Protein AF-0000000083947877 (afdb_homodimer)

Foldseek 3Di:
DDDPVPPPVPPPPPPPPPPPQPFFFQWAQWADDQQWIWTDDQQFIWIDGVQAEEIHTQDDDQWGWHNWYAFNVRFKIKTWTCFFAETFIWIATPVHDDIDTADFALWHKGWAYAQLVSQWTKIWWLFFDPLFSAIFIWIAGPVHFATHTQLQNFFDHWEAANVRQKIWTQRGDDPFPLQQFFQFFSQDFIKMAGSVLLDIDGADDDSWHWASWYDDPQKIWTWTCPVVAIFIWIAGPVHDDIGTQAQDDPHHWDRWYDDDQWIWTDDLRFIFIAGNVQRPPVNPNPRGTHTHRHRYDDPLVLQDWDKDWFLVAWDDKAAAQVRQWIWTFTLQWIWIFGQPDDGIDTQPQDLQKGWAEKDAQNVRFKIWIWMCNVLFTWIFIATNNNHTDDIADAPDGFAWYDWDAFNVRQKIWTAGLQAFIKIAGNVVSYIDTLGGAPDDDQPAFQQWEAQLQRFKIWTWHADPLLAIFIWIAGPVVSDIDTQADRQWRWHNWYAFQLQQKIKTKIWNQCRQLSVVQELSVLVDDTKIFIKMFGFDPPDDDLPDDDDDDDPDPDDPPPPPPPPRRHDHDGDSVCRNVRMGTLPDMAQWADWYHAHGQKIWIWHDDPVWIFIWIAGSNVSDIDTQDIQWPDKYARSNRFKMWTDHPSWIWMDGPPHRDDPPITTTDSRDMHTHNPLSNLLSLLSLLLSLQCPQFADNCLCVFPSVVLCVSLSVCSNSNSFQVSSQVSSSNSLSSSSAPPFDWFTFDGDDHHHFQFFAQQFDWDQDPLAIFTQGHQLADPPDPVCRVAHFCNVPPVDGGQKHWADKQPHGDDSRHYPRVRRGNQAQHWIKIWIANHSDNVRTDIDITRGHSGNSNSSHRVVQVVLQVVLCVVLVNQEFEFEQQESHNSSVVRCVVRCQVSQVHQYYEYELENYQYGHQHVVSVVQLPDAWDAFAADPVDLQDTATVVRGHRHAAYEYEYRANQDASSQNNVVVCVVVVSHFYFETFYNQRHFAWHDRDAGSSRMDTTHTNGADDDPVGHGDSHSYGDGTPHYDDPRSSQVSVVHDRRSVVRSVVRSVRSVVDDPDPDGDDDDDDDDDDDD/DDCPVPPPPPPPPPPPPPPPQPFFFQWAQWADDQQWIWTDDLQFIWIDGVQAEEIHTQDDDQWGWHNWYAFNVRFKIKTWTDFFAETFIWIATPVHDDIDTADFALWHKGFAYAQLVSQWTKIWWLFFDPLFSAIFIWIAGPVHAATHTQLQNFFDHWEAANVRQKIWTQRGDDPFPLQQFFQFFSQDFIKMAGSVLLDIDGADDDSWHWASWYHDDQKIWTWTCPVVAIFIWIAGPVHDDIGGQAQDDPHHWDRWYDDDQKIWTDDLRFIFIDGNVQRPPVNDNPRGTHTHRHRYDDPLVLQDWDKDWFLVAWDDKAAAQVRQWIWTFTLQWIWIFGQPDDGIDTQPQDLQKGWDEKDAQNVRFKIWIWMCNVLFTWIFIATNNNHTDDIADAPDGFAWYDWDAFNVRQKIWTAGLQAFIKIDGNVVSYIDTLGGAPDDDQPAFQQWEAQLQRFKIWTWHADPLLAIFIWIAGPVVSDIDTQADRQWRWHNWYAFQLQQKIKTKIWNQCRQLSVVQELSVLVDDTKIFIKMFGFDPPDDDLPDDDDDDDPDPDDPPPPDPDPRRDDHDGDSVCRNVRMGTLPDMAQWADWYHAHGQKIWIWHDDPVWIFIWIAGSNVSDIDTQDIQWPDKYARSNRFKMWTDHPSWIWMDGPPHRDDPPITTTDSRDMHTHNPLSNLLSLLSLLLSLQCHQFADNCLCVFPSVVLCVSLSVCSNSNSFQVSSQVSSSNSLSSSSAPPFDWFTFDGDDHHHFQFFAQQFDWDQDPLAIFTQGHQLADPPDPVCRVAHFCNVPPVDGGQKHWADKQPHGDDSRHYPRVRRGNQAQHWIKIWIANHSDNVRTDIDITRGHSGNSNSSHRVVQVVLQVVLCVVLVNQEFEFEQQESHPSSVVRCVVRCQVSQVHQYYEYELENYQYGHQHVVSVVQLPDAWDAFAADPVDLQDTATVVRGHRHAAYEYEYRANQDASSQNNVVVCVVVVSHFYFETFYNQRHFAWHDRDAGSSRMDTTHTNGADDDPVGHGDSHSYGDGTPHYDDPRSSQVSVVHDRRSVVRSVVRSVRSVVDDPDPDGDDDDDDDDDDDD

InterPro domains:
  IPR005151 Tail specific protease [PF03572] (875-1031)
  IPR005151 Tail specific protease [SM00245] (838-1032)
  IPR012393 Tricorn protease [PIRSF036421] (23-1060)
  IPR012393 Tricorn protease [PTHR43253] (27-1071)
  IPR015943 WD40/YVTN repeat-like-containing domain superfamily [G3DSA:2.130.10.10] (316-665)
  IPR028204 Tricorn protease C1 domain [PF14684] (674-730)
  IPR029045 ClpP/crotonase-like domain superfamily [SSF52096] (675-1058)
  IPR029414 Tricorn protease, PDZ domain [PF14685] (755-846)
  IPR036034 PDZ superfamily [G3DSA:2.30.42.10] (753-849)
  IPR036034 PDZ superfamily [SSF50156] (755-844)

Secondary structure (DSSP, 8-state):
----------------------B----EEEEEETTEEEEEETTEEEEEETTEEEEEE----SS-EEEEEE-TTSSEEEEEE-SSSS-EEEEEETT--PPEE----SS-EEEEEE-TTSSEEEEEE-TT-SSS---EEEEEETT----EE-S-SS--EEEE-TTSSEEEEES---S-TT-TT--STT----EEEETTT--EEEPP--SS-EEEEEEETTEEEEEEEEESEEEEEEEETT----EE----SSS-EEEEEEETTEEEEEETTEEEEEESTT--TT--TT-PPEEP-EE-----GGGS-EEEE-GGGEEEEEE-TTSSEEEEEETTEEEEEESSSS--EES---SSS-EEEEEE-TTSSEEEEEE-TTSS-EEEEEETTS-EEEEEE-SS-S-EEEEEE-TTSSEEEEEETT-EEEEEETTTTEEEEEEE-SS--TT-----EE-TTSSEEEEEEE-TTS-EEEEEEETTTTEEEE-S-SSSEEEEEEE-TTSSEEEEEEESS-GGGSSTTBTHHHH----EEEEEEESSTTSPPTT---------S---------SSPPPP----TTGGG-EEEEEEEEEEEEEEE-STTEEEEEEE-SS-EEEEEEETTTTEEEEEEES-SEEEE-TTS-EEEEEETTEEEEEETTS---TTPEEP----EEEE-HHHHHHHHHHHHHHHHHHH-SSTTGGG--HHHHHHHHHHHHTT--SHHHHHHHHHHHHHTT--S---EE--S----PPP-B-B-SEEEEEETTEEEEEEE----TT-HHHHTT-TTTT-TT--TT-EEEEETTEEPPTTS-GGGGGBT-TTS-EEEEEESSS-GGG-EEEEE--BS--HHHHHHHHHHHHHHHHHHHHTS-EEEEE---BSHHHHHHHHHHHHHTTTSSEEEEE-TT---BSB-HHHHHHHT----EEE--TT-TTSPEEESSS---S-EEEEE-TT--THHHHHHHHHHHTT-SEEEES------EE---PPPPTTS-EE----EEEE-TTS-B-STTT----SEE----HHHHTTT--HHHHHHHHHHHHHHHTS----PPPPPPP--S----/----------------------B----EEEEEETTEEEEEETTEEEEEETTEEEEEE----SS-EEEEEE-TTSSEEEEEE-SSSS-EEEEEETT--PPEE----SS-EEEEEE-TTSSEEEEEE-TT-SSS---EEEEEETT----EE-S-SS--EEEE-TTSSEEEEES---S-TT-TT--STT----EEEETTT--EEEPP--SS-EEEEEEETTEEEEEEEEESEEEEEEEETT----EE----SSS-EEEEEEETTEEEEEETTEEEEEESTT--TT--TT---EE--EE-----GGGS-EEEE-GGGEEEEEE-TTSSEEEEEETTEEEEEESSSS--EES---SSS-EEEEEE-TTSSEEEEEE-TTSS-EEEEEETTS-EEEEEE-SS-S-EEEEEE-TTSSEEEEEETT-EEEEEETTTTEEEEEEE-SS--TT-----EE-TTSSEEEEEEE-TTS-EEEEEEETTTTEEEE-S-SSSEEEEEEE-TTSSEEEEEEESS-GGGSSTTBTHHHH----EEEEEEESSTTSPPTT---------S---------SSPPPP----TTGGG-EEEEEEEEEEEEEEE-STTEEEEEEE-SS-EEEEEEETTTTEEEEEEES-SEEEE-TTS-EEEEEETTEEEEEETTS---TTPEEP----EEEE-HHHHHHHHHHHHHHHHHHH-SSTTGGG--HHHHHHHHHHHHTT--SHHHHHHHHHHHHHTT--TT--EE--S----PPP-B-B-SEEEEEETTEEEEEEE----TT-HHHHTT-TTTT-TT--TT-EEEEETTEEP-TTS-GGGGGBT-TTS-EEEEEESSS-GGG-EEEEE--BS--HHHHHHHHHHHHHHHHHHHHTS-EEEEE---BSHHHHHHHHHHHHHTTTSSEEEEE-TT---BSB-HHHHHHHT----EEE--TT-TTSPEEESSS---S-EEEEE-TT--THHHHHHHHHHHTT-SEEEES------EE---PPPPTTS-EE----EEEE-TTS-B-STTT----SEE----HHHHTTT--HHHHHHHHHHHHHHHTS----PPPPPPP--S----

Organism: NCBI:txid38313

pLDDT: mean 90.97, std 12.72, range [17.48, 98.94]

Solvent-accessible surface area (backbone atoms only — not comparable to full-atom values): 111920 Å² total; per-residue (Å²): 140,80,70,85,73,73,75,76,77,74,76,76,78,73,73,69,73,71,72,69,66,60,79,63,45,58,41,38,45,42,24,50,47,90,53,43,31,36,31,27,46,71,36,18,38,33,37,28,46,75,85,28,39,72,41,44,76,61,50,82,67,80,41,47,31,42,55,49,37,63,30,73,82,58,55,35,31,35,25,18,32,31,76,53,39,39,39,22,34,31,37,28,46,65,90,50,71,77,71,42,77,48,56,54,60,66,49,56,32,40,51,57,43,55,37,63,83,50,53,28,37,29,30,25,30,24,75,82,38,55,68,47,60,49,33,19,37,26,40,31,42,79,89,36,26,64,68,41,73,49,67,43,75,49,21,48,47,42,24,46,34,86,83,57,53,32,35,39,32,34,52,57,66,62,97,48,78,41,34,43,87,47,44,16,28,49,52,49,57,44,30,39,33,31,72,83,79,40,50,68,46,73,47,88,66,86,70,43,46,56,42,80,51,37,55,54,91,67,28,37,35,28,37,28,32,80,71,79,26,26,21,40,29,35,29,42,72,94,52,68,72,72,40,79,72,49,77,56,80,84,53,53,48,56,48,54,30,62,40,91,56,38,34,40,31,25,48,94,29,32,46,26,38,32,65,53,82,67,62,53,91,79,54,56,87,74,74,65,58,46,72,51,59,47,31,69,82,79,85,56,75,68,45,51,65,42,75,40,79,35,52,90,44,57,77,46,72,40,48,26,25,83,42,59,33,32,37,37,29,30,57,24,23,42,32,38,31,33,49,82,71,79,65,67,41,69,46,58,72,40,33,56,30,44,41,44,51,62,35,57,24,54,86,51,56,32,30,36,30,32,33,31,68,82,77,51,51,26,43,36,33,21,35,73,78,42,50,79,73,45,76,28,70,52,89,65,87,61,55,70,40,71,53,44,57,26,62,82,59,49,34,38,36,31,34,38,77,78,44,31,37,33,42,29,37,61,90,76,49,44,57,44,78,76,49,65,46,62,61,80,57,94,84,62,80,32,46,73,23,54,32,51,64,50,47,37,38,34,28,25,42,52,46,88,40,51,34,17,23,39,32,40,33,35,66,86,76,71,45,74,40,76,52,47,91,37,65,37,33,35,42,43,36,28,39,30,56,63,29,48,37,37,36,30,35,36,17,56,60,36,31,67,30,43,32,65,58,31,34,48,21,78,70,43,80,55,48,22,31,41,33,36,31,41,28,31,70,81,51,78,53,70,81,59,81,82,75,96,63,84,74,64,88,61,82,71,74,70,73,77,80,63,90,62,67,48,82,65,58,75,43,74,77,68,34,59,74,36,35,42,60,66,85,48,70,40,47,57,46,74,53,43,52,32,50,70,52,32,36,35,32,34,37,54,52,96,87,43,25,31,35,32,38,36,29,44,87,73,64,47,69,44,74,32,42,74,53,44,77,47,74,37,70,13,71,71,36,49,27,30,41,33,30,44,84,94,41,43,36,36,38,55,60,89,48,52,71,56,90,78,46,36,68,42,77,72,74,41,69,44,61,40,34,40,67,44,30,50,52,36,43,51,52,49,54,55,46,44,43,71,65,41,36,43,44,91,55,43,21,60,40,60,62,69,60,52,48,64,67,51,55,70,55,57,78,48,52,44,31,56,66,50,48,36,53,50,52,32,55,58,54,20,55,37,30,43,64,74,50,46,57,42,65,44,63,67,74,87,65,48,68,61,38,30,28,39,55,32,58,45,72,43,72,43,98,71,25,34,28,29,71,37,70,37,56,45,53,60,83,41,59,89,54,44,82,44,19,35,52,47,68,37,72,75,66,54,60,65,22,19,50,49,23,51,69,84,40,69,65,57,62,68,44,36,71,44,62,73,24,56,71,29,39,77,28,84,39,41,36,35,34,11,72,79,48,42,76,87,64,43,46,76,50,67,31,43,23,22,75,63,50,55,67,34,41,21,48,49,46,52,52,52,49,35,50,47,44,23,63,75,51,76,55,35,36,30,55,30,58,29,57,23,26,38,72,63,12,53,49,38,38,39,20,39,46,35,42,35,23,67,23,51,22,37,38,40,34,34,47,55,3,69,13,62,20,44,39,55,50,60,53,55,62,67,64,56,68,79,68,27,31,33,46,18,68,74,28,53,79,49,43,42,47,30,60,57,66,58,51,82,46,40,39,28,34,34,38,21,32,64,4,18,30,18,31,25,48,42,59,47,49,37,49,74,70,62,63,46,51,36,31,11,34,32,11,26,8,30,40,54,41,72,66,86,64,68,64,41,62,61,61,14,39,56,53,30,36,37,25,42,38,24,38,79,86,48,39,82,48,40,52,53,48,20,40,73,38,79,44,77,43,73,80,52,43,64,44,41,61,72,74,43,55,57,44,62,54,48,44,52,52,52,36,54,58,49,42,71,73,45,79,78,78,82,70,54,62,56,79,76,64,70,56,34,83,74,82,127,143,81,79,79,74,76,75,78,77,77,78,74,78,74,72,68,73,72,72,68,67,60,79,63,46,58,41,36,44,43,24,50,49,89,52,43,31,34,31,26,46,74,37,19,38,33,36,29,45,77,85,29,39,73,42,45,75,62,50,83,67,79,42,50,31,42,56,49,35,64,30,73,81,59,54,34,32,36,26,19,32,30,76,55,38,38,40,22,35,30,38,28,47,66,89,49,71,74,68,42,78,49,58,54,62,66,49,54,30,39,50,58,44,56,38,63,82,50,54,27,36,30,30,26,29,24,77,83,40,56,66,49,61,50,32,20,37,27,41,31,43,78,90,35,28,65,68,42,75,48,67,43,74,49,21,47,48,44,25,46,34,86,84,55,52,34,35,39,33,33,52,57,65,62,97,48,80,41,33,42,86,46,43,15,29,50,50,48,58,43,29,38,34,32,72,84,78,40,50,69,47,72,46,87,68,84,72,42,45,56,41,79,51,38,55,53,92,70,29,36,33,28,38,28,33,79,72,79,27,26,22,41,30,33,29,44,73,93,51,70,72,73,40,77,73,49,77,56,80,85,54,52,49,56,48,54,31,62,39,94,56,37,34,40,32,24,49,92,30,31,45,27,38,35,64,52,82,68,61,52,92,78,54,55,87,74,74,66,58,46,73,52,59,47,32,70,82,77,85,55,76,68,44,51,64,40,77,42,79,36,54,91,44,57,75,47,70,40,49,28,24,82,43,60,31,33,38,36,29,30,59,24,22,43,32,38,31,34,48,84,69,81,65,66,40,68,46,60,72,42,33,56,31,46,41,44,53,64,36,58,26,53,85,50,56,32,30,35,31,32,33,30,68,82,76,51,53,27,44,36,31,20,35,71,78,42,49,79,73,46,74,28,70,53,88,64,85,60,54,69,41,70,53,44,58,24,62,79,59,49,35,38,36,32,35,38,77,78,46,31,37,34,42,29,37,62,89,75,51,44,57,45,78,78,50,64,46,61,61,79,56,95,85,61,79,34,49,74,24,55,31,52,61,50,46,37,37,33,28,24,43,53,46,90,40,50,33,16,23,40,31,40,33,34,67,86,76,72,44,74,41,76,52,47,89,38,66,40,33,36,43,42,38,27,39,29,57,63,28,47,36,36,35,30,35,36,19,55,60,38,31,65,30,44,31,65,57,30,34,48,21,78,71,42,80,54,45,22,29,39,33,37,31,42,29,31,69,78,51,77,51,72,80,59,80,82,73,96,61,84,75,64,88,61,82,71,74,70,74,78,78,63,90,61,64,49,81,64,58,75,41,75,77,67,33,60,75,37,37,41,59,65,85,48,70,39,46,56,47,76,52,43,51,30,50,70,52,32,37,35,30,34,36,54,53,97,86,42,26,31,35,30,38,35,30,44,88,74,63,47,72,44,73,32,42,73,54,43,76,47,74,38,71,13,72,73,36,48,29,30,41,34,29,42,86,95,41,44,34,36,35,56,62,88,48,52,70,54,91,78,46,37,67,43,77,73,74,39,68,44,62,42,34,42,67,43,29,51,52,36,45,52,51,48,55,56,46,44,44,72,65,41,37,42,45,91,56,42,21,61,42,59,62,68,60,51,48,65,67,52,56,68,57,56,80,48,53,46,33,55,66,49,47,35,53,51,51,31,54,58,54,19,54,38,31,44,63,72,50,47,60,44,66,43,63,67,73,88,64,49,68,62,38,31,28,39,57,32,58,45,73,42,75,43,97,71,26,35,27,28,70,37,70,37,56,47,56,60,82,41,60,90,55,45,84,43,22,34,54,47,69,37,71,75,66,54,59,66,22,19,49,48,23,51,67,82,40,71,65,58,62,67,44,37,72,44,61,73,25,57,68,30,38,77,28,84,39,41,36,34,35,11,72,79,50,43,76,87,66,43,46,77,48,69,30,43,23,22,74,62,48,53,68,34,42,22,47,50,46,53,52,51,50,36,49,49,44,23,62,76,50,73,55,34,37,29,55,30,59,28,58,23,26,38,72,64,13,54,48,37,40,40,22,38,46,35,42,35,23,68,23,50,21,38,39,41,34,34,48,56,3,69,14,63,20,44,39,56,50,60,52,56,62,67,64,54,67,78,66,27,32,32,46,17,67,71,27,53,80,50,45,41,46,28,59,57,68,58,49,81,45,38,39,28,34,35,38,21,33,64,3,18,31,18,32,26,47,41,57,46,49,37,50,73,70,62,63,45,50,35,31,13,34,32,11,27,9,30,40,56,40,71,65,88,66,66,65,40,61,62,60,13,39,57,52,28,36,37,24,43,38,26,38,78,86,50,38,81,46,41,50,53,48,22,39,74,38,78,43,77,43,72,82,50,41,65,45,43,62,73,72,44,54,56,43,63,55,50,42,52,52,51,37,54,58,49,41,72,73,45,79,80,76,83,69,53,62,55,79,76,66,71,55,34,85,74,82,125

Sequence (2156 aa):
MKLNKLFWLTALALGSPNLLAAEAKLLREPDLRGDTLVFAYAKDIWKVSLKGGEAVRLTSFQGQEMQPKLSPDGKWVAFTGDYEGNQDIYLLPIAGGEPKRLTFHPDVDQLVGWSPDSKSVLLRSGRANAPRGWQQLFTLSIEGGNPKPLPMNRAFDGSFSADGKQLVYRRAGLWDPGWRNYRGGQNQPLRLISLDSLEEKDLPWDNTQDLEPQWHGDYIYFLSNRSQVTNIFRVAVNGGEPEQVTHYQDADVKGFTLDNDTLVYEYRGELVKKSLANTNSNANVKDKGEALAISLHADFPWVRPRFEEVEKQIESAAISPTGKRALFVARGDVFTVPVEHGDARNLTESSDSREVGAAWSNGGKQLAWFSDKSGEYRLVIVDQLGKPQQEIKLAEKGFYSGLTWSPDDKQLVFSDQRQQLWLADLSKGKAQVIDSQPVVNPDWEMAPSWSPDSRYLAYSKQDDSFFRSLYLFDTRNNQSNRITQGMADVRYPVWDSAGDKLYFAASTDYGPHAAWLDMTSVAFTPTYGLYTMLLNTRTEAPMLPRSDEEEGSGTEEEAKGSDAPPAVRIDLNGIAQRVLPLGESGKIHSLSAGKPGELFYMQDLDETTELRKYSTEERKADTLAGDVDEYHLSHDGESLLVKIGDSWQQFAGAAPMGDDAKTLNVKLTARIAPKAEWQQIFREAWRFQRDYFYVSNLHGADWDAVYKEFQPLVAHVRHGADMTYLLDNMGAETSVGHSFTNDGDLPEIADNRTGLLGADVEATDKGYRFSRIYRGENWYPADQGSAPLALYPQVKAGQYLLAVNGKPLDNKANFYQAFQGTLGKQTRLSISPDGSDKKAFEVTVVPTASEQALRRNAWVEDNRKRVDEASGGKLAYVWVPDTGENGFSYFNRYFFAQNQRQGVIIDERFNHGGYIAEYIIDVLRRERNGYFNNQMAGDHPMTSPGSGIWGPKVMLINEVSGSGGDMLPYMFRYYQVGKLVGKRTWGGLVGIWGVPSLMDGGHITAPRSGFFSIDGQWRVENEGVAPDVEVEQWTKDTAKGIDPQLEKAIAIALDELKSAAPVKLPQPADPVRVPQVKMKLNKLFWLTALALGSPNLLAAEAKLLREPDLRGDTLVFAYAKDIWKVSLKGGEAVRLTSFQGQEMQPKLSPDGKWVAFTGDYEGNQDIYLLPIAGGEPKRLTFHPDVDQLVGWSPDSKSVLLRSGRANAPRGWQQLFTLSIEGGNPKPLPMNRAFDGSFSADGKQLVYRRAGLWDPGWRNYRGGQNQPLRLISLDSLEEKDLPWDNTQDLEPQWHGDYIYFLSNRSQVTNIFRVAVNGGEPEQVTHYQDADVKGFTLDNDTLVYEYRGELVKKSLANTNSNANVKDKGEALAISLHADFPWVRPRFEEVEKQIESAAISPTGKRALFVARGDVFTVPVEHGDARNLTESSDSREVGAAWSNGGKQLAWFSDKSGEYRLVIVDQLGKPQQEIKLAEKGFYSGLTWSPDDKQLVFSDQRQQLWLADLSKGKAQVIDSQPVVNPDWEMAPSWSPDSRYLAYSKQDDSFFRSLYLFDTRNNQSNRITQGMADVRYPVWDSAGDKLYFAASTDYGPHAAWLDMTSVAFTPTYGLYTMLLNTRTEAPMLPRSDEEEGSGTEEEAKGSDAPPAVRIDLNGIAQRVLPLGESGKIHSLSAGKPGELFYMQDLDETTELRKYSTEERKADTLAGDVDEYHLSHDGESLLVKIGDSWQQFAGAAPMGDDAKTLNVKLTARIAPKAEWQQIFREAWRFQRDYFYVSNLHGADWDAVYKEFQPLVAHVRHGADMTYLLDNMGAETSVGHSFTNDGDLPEIADNRTGLLGADVEATDKGYRFSRIYRGENWYPADQGSAPLALYPQVKAGQYLLAVNGKPLDNKANFYQAFQGTLGKQTRLSISPDGSDKKAFEVTVVPTASEQALRRNAWVEDNRKRVDEASGGKLAYVWVPDTGENGFSYFNRYFFAQNQRQGVIIDERFNHGGYIAEYIIDVLRRERNGYFNNQMAGDHPMTSPGSGIWGPKVMLINEVSGSGGDMLPYMFRYYQVGKLVGKRTWGGLVGIWGVPSLMDGGHITAPRSGFFSIDGQWRVENEGVAPDVEVEQWTKDTAKGIDPQLEKAIAIALDELKSAAPVKLPQPADPVRVPQVK

Structure (mmCIF, N/CA/C/O backbone):
data_AF-0000000083947877-model_v1
#
loop_
_entity.id
_entity.type
_entity.pdbx_description
1 polymer 'Tricorn protease homolog'
#
loop_
_atom_site.group_PDB
_atom_site.id
_atom_site.type_symbol
_atom_site.label_atom_id
_atom_site.label_alt_id
_atom_site.label_comp_id
_atom_site.label_asym_id
_atom_site.label_entity_id
_atom_site.label_seq_id
_atom_site.pdbx_PDB_ins_code
_atom_site.Cartn_x
_atom_site.Cartn_y
_atom_site.Cartn_z
_atom_site.occupancy
_atom_site.B_iso_or_equiv
_atom_site.auth_seq_id
_atom_site.auth_comp_id
_atom_site.auth_asym_id
_atom_site.auth_atom_id
_atom_site.pdbx_PDB_model_num
ATOM 1 N N . MET A 1 1 ? 56.875 -71.812 -70.875 1 18.77 1 MET A N 1
ATOM 2 C CA . MET A 1 1 ? 56.281 -72.438 -69.688 1 18.77 1 MET A CA 1
ATOM 3 C C . MET A 1 1 ? 55.312 -71.5 -69 1 18.77 1 MET A C 1
ATOM 5 O O . MET A 1 1 ? 55.719 -70.5 -68.375 1 18.77 1 MET A O 1
ATOM 9 N N . LYS A 1 2 ? 54.188 -71.438 -69.75 1 17.48 2 LYS A N 1
ATOM 10 C CA . LYS A 1 2 ? 53.062 -70.5 -70 1 17.48 2 LYS A CA 1
ATOM 11 C C . LYS A 1 2 ? 52.219 -70.25 -68.75 1 17.48 2 LYS A C 1
ATOM 13 O O . LYS A 1 2 ? 52.281 -71.062 -67.812 1 17.48 2 LYS A O 1
ATOM 18 N N . LEU A 1 3 ? 50.969 -70 -68.875 1 19.16 3 LEU A N 1
ATOM 19 C CA . LEU A 1 3 ? 49.969 -69 -68.438 1 19.16 3 LEU A CA 1
ATOM 20 C C . LEU A 1 3 ? 49.094 -69.562 -67.312 1 19.16 3 LEU A C 1
ATOM 22 O O . LEU A 1 3 ? 48.125 -68.938 -66.938 1 19.16 3 LEU A O 1
ATOM 26 N N . ASN A 1 4 ? 49.312 -70.812 -66.875 1 20.66 4 ASN A N 1
ATOM 27 C CA . ASN A 1 4 ? 48.094 -71.312 -66.25 1 20.66 4 ASN A CA 1
ATOM 28 C C . ASN A 1 4 ? 47.719 -70.438 -65 1 20.66 4 ASN A C 1
ATOM 30 O O . ASN A 1 4 ? 48.438 -70.438 -64 1 20.66 4 ASN A O 1
ATOM 34 N N . LYS A 1 5 ? 47.188 -69.25 -65.438 1 23.38 5 LYS A N 1
ATOM 35 C CA . LYS A 1 5 ? 46.594 -68.188 -64.625 1 23.38 5 LYS A CA 1
ATOM 36 C C . LYS A 1 5 ? 45.531 -68.75 -63.688 1 23.38 5 LYS A C 1
ATOM 38 O O . LYS A 1 5 ? 44.438 -69.125 -64.125 1 23.38 5 LYS A O 1
ATOM 43 N N . LEU A 1 6 ? 45.875 -69.75 -62.781 1 22.53 6 LEU A N 1
ATOM 44 C CA . LEU A 1 6 ? 44.938 -70.312 -61.844 1 22.53 6 LEU A CA 1
ATOM 45 C C . LEU A 1 6 ? 44.25 -69.25 -61.031 1 22.53 6 LEU A C 1
ATOM 47 O O . LEU A 1 6 ? 44.906 -68.375 -60.469 1 22.53 6 LEU A O 1
ATOM 51 N N . PHE A 1 7 ? 43.031 -68.938 -61.406 1 28.42 7 PHE A N 1
ATOM 52 C CA . PHE A 1 7 ? 41.969 -68.125 -60.906 1 28.42 7 PHE A CA 1
ATOM 53 C C . PHE A 1 7 ? 41.625 -68.5 -59.469 1 28.42 7 PHE A C 1
ATOM 55 O O . PHE A 1 7 ? 41.062 -69.562 -59.219 1 28.42 7 PHE A O 1
ATOM 62 N N . TRP A 1 8 ? 42.562 -68.5 -58.531 1 27.94 8 TRP A N 1
ATOM 63 C CA . TRP A 1 8 ? 42.094 -68.812 -57.188 1 27.94 8 TRP A CA 1
ATOM 64 C C . TRP A 1 8 ? 41.062 -67.75 -56.75 1 27.94 8 TRP A C 1
ATOM 66 O O . TRP A 1 8 ? 41.312 -66.562 -56.75 1 27.94 8 TRP A O 1
ATOM 76 N N . LEU A 1 9 ? 39.812 -68 -57.062 1 27.17 9 LEU A N 1
ATOM 77 C CA . LEU A 1 9 ? 38.625 -67.312 -56.594 1 27.17 9 LEU A CA 1
ATOM 78 C C . LEU A 1 9 ? 38.562 -67.25 -55.094 1 27.17 9 LEU A C 1
ATOM 80 O O . LEU A 1 9 ? 38.469 -68.312 -54.438 1 27.17 9 LEU A O 1
ATOM 84 N N . THR A 1 10 ? 39.469 -66.5 -54.469 1 28.95 10 THR A N 1
ATOM 85 C CA . THR A 1 10 ? 39.375 -66.25 -53.031 1 28.95 10 THR A CA 1
ATOM 86 C C . THR A 1 10 ? 38 -65.75 -52.688 1 28.95 10 THR A C 1
ATOM 88 O O . THR A 1 10 ? 37.531 -64.75 -53.25 1 28.95 10 THR A O 1
ATOM 91 N N . ALA A 1 11 ? 37.031 -66.625 -52.375 1 31.44 11 ALA A N 1
ATOM 92 C CA . ALA A 1 11 ? 35.75 -66.312 -51.781 1 31.44 11 ALA A CA 1
ATOM 93 C C . ALA A 1 11 ? 35.875 -65.312 -50.625 1 31.44 11 ALA A C 1
ATOM 95 O O . ALA A 1 11 ? 36.469 -65.688 -49.594 1 31.44 11 ALA A O 1
ATOM 96 N N . LEU A 1 12 ? 36.062 -64.062 -50.875 1 30.66 12 LEU A N 1
ATOM 97 C CA . LEU A 1 12 ? 35.969 -63.062 -49.844 1 30.66 12 LEU A CA 1
ATOM 98 C C . LEU A 1 12 ? 34.594 -63.156 -49.125 1 30.66 12 LEU A C 1
ATOM 100 O O . LEU A 1 12 ? 33.562 -62.969 -49.75 1 30.66 12 LEU A O 1
ATOM 104 N N . ALA A 1 13 ? 34.438 -64.125 -48.156 1 33.22 13 ALA A N 1
ATOM 105 C CA . ALA A 1 13 ? 33.281 -64.125 -47.25 1 33.22 13 ALA A CA 1
ATOM 106 C C . ALA A 1 13 ? 33.031 -62.719 -46.719 1 33.22 13 ALA A C 1
ATOM 108 O O . ALA A 1 13 ? 33.875 -62.156 -46 1 33.22 13 ALA A O 1
ATOM 109 N N . LEU A 1 14 ? 32.312 -61.906 -47.438 1 31.98 14 LEU A N 1
ATOM 110 C CA . LEU A 1 14 ? 31.734 -60.656 -46.969 1 31.98 14 LEU A CA 1
ATOM 111 C C . LEU A 1 14 ? 31.016 -60.844 -45.625 1 31.98 14 LEU A C 1
ATOM 113 O O . LEU A 1 14 ? 30.016 -61.562 -45.562 1 31.98 14 LEU A O 1
ATOM 117 N N . GLY A 1 15 ? 31.781 -61.062 -44.562 1 30.31 15 GLY A N 1
ATOM 118 C CA . GLY A 1 15 ? 31.125 -61 -43.25 1 30.31 15 GLY A CA 1
ATOM 119 C C . GLY A 1 15 ? 30.156 -59.844 -43.156 1 30.31 15 GLY A C 1
ATOM 120 O O . GLY A 1 15 ? 30.484 -58.688 -43.469 1 30.31 15 GLY A O 1
ATOM 121 N N . SER A 1 16 ? 28.922 -60.156 -43.469 1 32.69 16 SER A N 1
ATOM 122 C CA . SER A 1 16 ? 27.859 -59.188 -43.25 1 32.69 16 SER A CA 1
ATOM 123 C C . SER A 1 16 ? 28.031 -58.5 -41.906 1 32.69 16 SER A C 1
ATOM 125 O O . SER A 1 16 ? 28.219 -59.156 -40.875 1 32.69 16 SER A O 1
ATOM 127 N N . PRO A 1 17 ? 28.531 -57.281 -41.906 1 36.03 17 PRO A N 1
ATOM 128 C CA . PRO A 1 17 ? 28.5 -56.562 -40.625 1 36.03 17 PRO A CA 1
ATOM 129 C C . PRO A 1 17 ? 27.188 -56.781 -39.844 1 36.03 17 PRO A C 1
ATOM 131 O O . PRO A 1 17 ? 26.109 -56.688 -40.438 1 36.03 17 PRO A O 1
ATOM 134 N N . ASN A 1 18 ? 27.156 -57.844 -39.062 1 33.38 18 ASN A N 1
ATOM 135 C CA . ASN A 1 18 ? 26.047 -57.781 -38.125 1 33.38 18 ASN A CA 1
ATOM 136 C C . ASN A 1 18 ? 25.719 -56.375 -37.688 1 33.38 18 ASN A C 1
ATOM 138 O O . ASN A 1 18 ? 26.562 -55.688 -37.125 1 33.38 18 ASN A O 1
ATOM 142 N N . LEU A 1 19 ? 25.016 -55.719 -38.531 1 36.41 19 LEU A N 1
ATOM 143 C CA . LEU A 1 19 ? 24.422 -54.469 -38.031 1 36.41 19 LEU A CA 1
ATOM 144 C C . LEU A 1 19 ? 24.031 -54.625 -36.562 1 36.41 19 LEU A C 1
ATOM 146 O O . LEU A 1 19 ? 23.125 -55.375 -36.219 1 36.41 19 LEU A O 1
ATOM 150 N N . LEU A 1 20 ? 25.016 -54.688 -35.719 1 39.91 20 LEU A N 1
ATOM 151 C CA . LEU A 1 20 ? 24.688 -54.562 -34.312 1 39.91 20 LEU A CA 1
ATOM 152 C C . LEU A 1 20 ? 23.5 -53.625 -34.125 1 39.91 20 LEU A C 1
ATOM 154 O O . LEU A 1 20 ? 23.531 -52.469 -34.531 1 39.91 20 LEU A O 1
ATOM 158 N N . ALA A 1 21 ? 22.359 -54.188 -34.156 1 49.19 21 ALA A N 1
ATOM 159 C CA . ALA A 1 21 ? 21.172 -53.438 -33.75 1 49.19 21 ALA A CA 1
ATOM 160 C C . ALA A 1 21 ? 21.484 -52.469 -32.594 1 49.19 21 ALA A C 1
ATOM 162 O O . ALA A 1 21 ? 22.031 -52.906 -31.562 1 49.19 21 ALA A O 1
ATOM 163 N N . ALA A 1 22 ? 21.578 -51.312 -32.812 1 56.97 22 ALA A N 1
ATOM 164 C CA . ALA A 1 22 ? 21.844 -50.25 -31.859 1 56.97 22 ALA A CA 1
ATOM 165 C C . ALA A 1 22 ? 21.031 -50.438 -30.594 1 56.97 22 ALA A C 1
ATOM 167 O O . ALA A 1 22 ? 19.812 -50.594 -30.641 1 56.97 22 ALA A O 1
ATOM 168 N N . GLU A 1 23 ? 21.656 -50.719 -29.531 1 71.62 23 GLU A N 1
ATOM 169 C CA . GLU A 1 23 ? 21.094 -50.906 -28.203 1 71.62 23 GLU A CA 1
ATOM 170 C C . GLU A 1 23 ? 20.266 -49.688 -27.781 1 71.62 23 GLU A C 1
ATOM 172 O O . GLU A 1 23 ? 20.719 -48.531 -27.938 1 71.62 23 GLU A O 1
ATOM 177 N N . ALA A 1 24 ? 18.906 -49.812 -27.641 1 82.62 24 ALA A N 1
ATOM 178 C CA . ALA A 1 24 ? 18.047 -48.719 -27.188 1 82.62 24 ALA A CA 1
ATOM 179 C C . ALA A 1 24 ? 18.047 -48.625 -25.672 1 82.62 24 ALA A C 1
ATOM 181 O O . ALA A 1 24 ? 17.891 -49.656 -24.969 1 82.62 24 ALA A O 1
ATOM 182 N N . LYS A 1 25 ? 18.391 -47.438 -25.172 1 91.69 25 LYS A N 1
ATOM 183 C CA . LYS A 1 25 ? 18.266 -47.125 -23.75 1 91.69 25 LYS A CA 1
ATOM 184 C C . LYS A 1 25 ? 17.172 -46.094 -23.5 1 91.69 25 LYS A C 1
ATOM 186 O O . LYS A 1 25 ? 16.641 -45.5 -24.438 1 91.69 25 LYS A O 1
ATOM 191 N N . LEU A 1 26 ? 16.781 -45.938 -22.25 1 94.75 26 LEU A N 1
ATOM 192 C CA . LEU A 1 26 ? 15.719 -45.062 -21.75 1 94.75 26 LEU A CA 1
ATOM 193 C C . LEU A 1 26 ? 14.352 -45.688 -22.031 1 94.75 26 LEU A C 1
ATOM 195 O O . LEU A 1 26 ? 13.414 -44.969 -22.391 1 94.75 26 LEU A O 1
ATOM 199 N N . LEU A 1 27 ? 14.328 -47 -22.094 1 96 27 LEU A N 1
ATOM 200 C CA . LEU A 1 27 ? 13.047 -47.688 -22.125 1 96 27 LEU A CA 1
ATOM 201 C C . LEU A 1 27 ? 12.312 -47.562 -20.797 1 96 27 LEU A C 1
ATOM 203 O O . LEU A 1 27 ? 12.883 -47.781 -19.734 1 96 27 LEU A O 1
ATOM 207 N N . ARG A 1 28 ? 11.055 -47.219 -20.891 1 95.81 28 ARG A N 1
ATOM 208 C CA . ARG A 1 28 ? 10.391 -46.844 -19.641 1 95.81 28 ARG A CA 1
ATOM 209 C C . ARG A 1 28 ? 8.992 -47.469 -19.562 1 95.81 28 ARG A C 1
ATOM 211 O O . ARG A 1 28 ? 8.398 -47.812 -20.594 1 95.81 28 ARG A O 1
ATOM 218 N N . GLU A 1 29 ? 8.445 -47.594 -18.375 1 97 29 GLU A N 1
ATOM 219 C CA . GLU A 1 29 ? 7.055 -47.906 -18.062 1 97 29 GLU A CA 1
ATOM 220 C C . GLU A 1 29 ? 6.648 -49.25 -18.641 1 97 29 GLU A C 1
ATOM 222 O O . GLU A 1 29 ? 5.645 -49.344 -19.344 1 97 29 GLU A O 1
ATOM 227 N N . PRO A 1 30 ? 7.316 -50.25 -18.266 1 97.69 30 PRO A N 1
ATOM 228 C CA . PRO A 1 30 ? 6.973 -51.594 -18.797 1 97.69 30 PRO A CA 1
ATOM 229 C C . PRO A 1 30 ? 5.652 -52.094 -18.234 1 97.69 30 PRO A C 1
ATOM 231 O O . PRO A 1 30 ? 5.277 -51.781 -17.109 1 97.69 30 PRO A O 1
ATOM 234 N N . ASP A 1 31 ? 4.973 -52.906 -18.969 1 98.12 31 ASP A N 1
ATOM 235 C CA . ASP A 1 31 ? 3.818 -53.688 -18.547 1 98.12 31 ASP A CA 1
ATOM 236 C C . ASP A 1 31 ? 3.793 -55.031 -19.266 1 98.12 31 ASP A C 1
ATOM 238 O O . ASP A 1 31 ? 4.105 -55.125 -20.453 1 98.12 31 ASP A O 1
ATOM 242 N N . LEU A 1 32 ? 3.408 -56.062 -18.516 1 97.5 32 LEU A N 1
ATOM 243 C CA . LEU A 1 32 ? 3.607 -57.438 -19 1 97.5 32 LEU A CA 1
ATOM 244 C C . LEU A 1 32 ? 2.33 -58.25 -18.875 1 97.5 32 LEU A C 1
ATOM 246 O O . LEU A 1 32 ? 1.632 -58.156 -17.859 1 97.5 32 LEU A O 1
ATOM 250 N N . ARG A 1 33 ? 2.023 -59 -19.844 1 96.56 33 ARG A N 1
ATOM 251 C CA . ARG A 1 33 ? 1.014 -60.062 -19.812 1 96.56 33 ARG A CA 1
ATOM 252 C C . ARG A 1 33 ? 1.45 -61.281 -20.641 1 96.56 33 ARG A C 1
ATOM 254 O O . ARG A 1 33 ? 1.569 -61.188 -21.875 1 96.56 33 ARG A O 1
ATOM 261 N N . GLY A 1 34 ? 1.641 -62.375 -19.969 1 94.62 34 GLY A N 1
ATOM 262 C CA . GLY A 1 34 ? 2.166 -63.531 -20.688 1 94.62 34 GLY A CA 1
ATOM 263 C C . GLY A 1 34 ? 3.527 -63.281 -21.312 1 94.62 34 GLY A C 1
ATOM 264 O O . GLY A 1 34 ? 4.48 -62.938 -20.609 1 94.62 34 GLY A O 1
ATOM 265 N N . ASP A 1 35 ? 3.537 -63.406 -22.562 1 94.5 35 ASP A N 1
ATOM 266 C CA . ASP A 1 35 ? 4.797 -63.188 -23.266 1 94.5 35 ASP A CA 1
ATOM 267 C C . ASP A 1 35 ? 4.859 -61.812 -23.906 1 94.5 35 ASP A C 1
ATOM 269 O O . ASP A 1 35 ? 5.855 -61.469 -24.531 1 94.5 35 ASP A O 1
ATOM 273 N N . THR A 1 36 ? 3.85 -61.062 -23.703 1 96.5 36 THR A N 1
ATOM 274 C CA . THR A 1 36 ? 3.777 -59.75 -24.328 1 96.5 36 THR A CA 1
ATOM 275 C C . THR A 1 36 ? 4.223 -58.656 -23.359 1 96.5 36 THR A C 1
ATOM 277 O O . THR A 1 36 ? 3.637 -58.5 -22.297 1 96.5 36 THR A O 1
ATOM 280 N N . LEU A 1 37 ? 5.246 -57.969 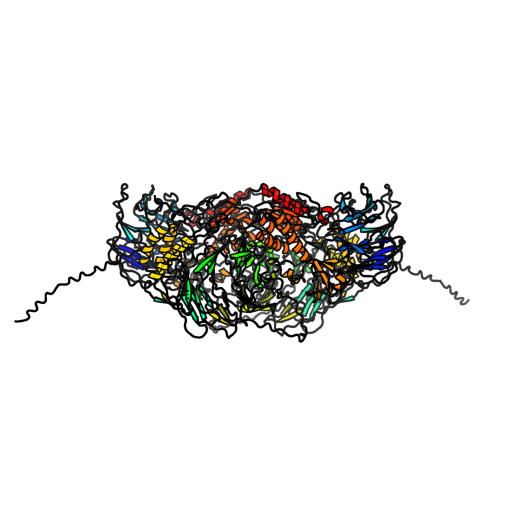-23.766 1 97.44 37 LEU A N 1
ATOM 281 C CA . LEU A 1 37 ? 5.758 -56.812 -23.016 1 97.44 37 LEU A CA 1
ATOM 282 C C . LEU A 1 37 ? 5.555 -55.531 -23.797 1 97.44 37 LEU A C 1
ATOM 284 O O . LEU A 1 37 ? 5.938 -55.438 -24.969 1 97.44 37 LEU A O 1
ATOM 288 N N . VAL A 1 38 ? 4.871 -54.562 -23.234 1 97.88 38 VAL A N 1
ATOM 289 C CA . VAL A 1 38 ? 4.773 -53.219 -23.828 1 97.88 38 VAL A CA 1
ATOM 290 C C . VAL A 1 38 ? 5.559 -52.219 -22.984 1 97.88 38 VAL A C 1
ATOM 292 O O . VAL A 1 38 ? 5.77 -52.438 -21.781 1 97.88 38 VAL A O 1
ATOM 295 N N . PHE A 1 39 ? 6.051 -51.156 -23.531 1 97.31 39 PHE A N 1
ATOM 296 C CA . PHE A 1 39 ? 6.809 -50.094 -22.859 1 97.31 39 PHE A CA 1
ATOM 297 C C . PHE A 1 39 ? 6.77 -48.812 -23.656 1 97.31 39 PHE A C 1
ATOM 299 O O . PHE A 1 39 ? 6.277 -48.781 -24.797 1 97.31 39 PHE A O 1
ATOM 306 N N . ALA A 1 40 ? 7.125 -47.719 -23.031 1 96 40 ALA A N 1
ATOM 307 C CA . ALA A 1 40 ? 7.199 -46.406 -23.672 1 96 40 ALA A CA 1
ATOM 308 C C . ALA A 1 40 ? 8.633 -46.062 -24.047 1 96 40 ALA A C 1
ATOM 310 O O . ALA A 1 40 ? 9.562 -46.281 -23.281 1 96 40 ALA A O 1
ATOM 311 N N . TYR A 1 41 ? 8.812 -45.594 -25.234 1 94.38 41 TYR A N 1
ATOM 312 C CA . TYR A 1 41 ? 10.094 -45.094 -25.734 1 94.38 41 TYR A CA 1
ATOM 313 C C . TYR A 1 41 ? 9.898 -43.969 -26.734 1 94.38 41 TYR A C 1
ATOM 315 O O . TYR A 1 41 ? 9.07 -44.062 -27.641 1 94.38 41 TYR A O 1
ATOM 323 N N . ALA A 1 42 ? 10.609 -42.844 -26.531 1 93.06 42 ALA A N 1
ATOM 324 C CA . ALA A 1 42 ? 10.516 -41.656 -27.375 1 93.06 42 ALA A CA 1
ATOM 325 C C . ALA A 1 42 ? 9.07 -41.188 -27.484 1 93.06 42 ALA A C 1
ATOM 327 O O . ALA A 1 42 ? 8.625 -40.75 -28.547 1 93.06 42 ALA A O 1
ATOM 328 N N . LYS A 1 43 ? 8.359 -41.5 -26.422 1 92.31 43 LYS A N 1
ATOM 329 C CA . LYS A 1 43 ? 6.992 -41.031 -26.203 1 92.31 43 LYS A CA 1
ATOM 330 C C . LYS A 1 43 ? 6.016 -41.75 -27.141 1 92.31 43 LYS A C 1
ATOM 332 O O . LYS A 1 43 ? 4.961 -41.188 -27.469 1 92.31 43 LYS A O 1
ATOM 337 N N . ASP A 1 44 ? 6.398 -42.875 -27.531 1 95.06 44 ASP A N 1
ATOM 338 C CA . ASP A 1 44 ? 5.52 -43.812 -28.219 1 95.06 44 ASP A CA 1
ATOM 339 C C . ASP A 1 44 ? 5.43 -45.125 -27.453 1 95.06 44 ASP A C 1
ATOM 341 O O . ASP A 1 44 ? 6.27 -45.406 -26.594 1 95.06 44 ASP A O 1
ATOM 345 N N . ILE A 1 45 ? 4.414 -45.938 -27.812 1 97.06 45 ILE A N 1
ATOM 346 C CA . ILE A 1 45 ? 4.223 -47.219 -27.188 1 97.06 45 ILE A CA 1
ATOM 347 C C . ILE A 1 45 ? 4.773 -48.312 -28.109 1 97.06 45 ILE A C 1
ATOM 349 O O . ILE A 1 45 ? 4.527 -48.312 -29.328 1 97.06 45 ILE A O 1
ATOM 353 N N . TRP A 1 46 ? 5.531 -49.219 -27.516 1 96.69 46 TRP A N 1
ATOM 354 C CA . TRP A 1 46 ? 6.148 -50.312 -28.234 1 96.69 46 TRP A CA 1
ATOM 355 C C . TRP A 1 46 ? 5.766 -51.656 -27.609 1 96.69 46 TRP A C 1
ATOM 357 O O . TRP A 1 46 ? 5.414 -51.719 -26.438 1 96.69 46 TRP A O 1
ATOM 367 N N . LYS A 1 47 ? 5.797 -52.719 -28.375 1 97.06 47 LYS A N 1
ATOM 368 C CA . LYS A 1 47 ? 5.539 -54.094 -27.938 1 97.06 47 LYS A CA 1
ATOM 369 C C . LYS A 1 47 ? 6.684 -55 -28.328 1 97.06 47 LYS A C 1
ATOM 371 O O . LYS A 1 47 ? 7.258 -54.875 -29.406 1 97.06 47 LYS A O 1
ATOM 376 N N . VAL A 1 48 ? 7.027 -55.938 -27.422 1 96.31 48 VAL A N 1
ATOM 377 C CA . VAL A 1 48 ? 8.047 -56.938 -27.688 1 96.31 48 VAL A CA 1
ATOM 378 C C . VAL A 1 48 ? 7.738 -58.219 -26.906 1 96.31 48 VAL A C 1
ATOM 380 O O . VAL A 1 48 ? 6.926 -58.219 -25.984 1 96.31 48 VAL A O 1
ATOM 383 N N . SER A 1 49 ? 8.312 -59.312 -27.359 1 95.38 49 SER A N 1
ATOM 384 C CA . SER A 1 49 ? 8.172 -60.562 -26.594 1 95.38 49 SER A CA 1
ATOM 385 C C . SER A 1 49 ? 9.086 -60.562 -25.375 1 95.38 49 SER A C 1
ATOM 387 O O . SER A 1 49 ? 10.07 -59.812 -25.312 1 95.38 49 SER A O 1
ATOM 389 N N . LEU A 1 50 ? 8.797 -61.375 -24.359 1 94.44 50 LEU A N 1
ATOM 390 C CA . LEU A 1 50 ? 9.578 -61.469 -23.125 1 94.44 50 LEU A CA 1
ATOM 391 C C . LEU A 1 50 ? 10.961 -62.031 -23.406 1 94.44 50 LEU A C 1
ATOM 393 O O . LEU A 1 50 ? 11.859 -61.938 -22.562 1 94.44 50 LEU A O 1
ATOM 397 N N . LYS A 1 51 ? 11.219 -62.531 -24.562 1 91.94 51 LYS A N 1
ATOM 398 C CA . LYS A 1 51 ? 12.523 -63.031 -24.969 1 91.94 51 LYS A CA 1
ATOM 399 C C . LYS A 1 51 ? 13.391 -61.906 -25.547 1 91.94 51 LYS A C 1
ATOM 401 O O . LYS A 1 51 ? 14.586 -62.094 -25.75 1 91.94 51 LYS A O 1
ATOM 406 N N . GLY A 1 52 ? 12.789 -60.75 -25.719 1 92.94 52 GLY A N 1
ATOM 407 C CA . GLY A 1 52 ? 13.477 -59.656 -26.375 1 92.94 52 GLY A CA 1
ATOM 408 C C . GLY A 1 52 ? 13.312 -59.656 -27.891 1 92.94 52 GLY A C 1
ATOM 409 O O . GLY A 1 52 ? 12.281 -60.094 -28.406 1 92.94 52 GLY A O 1
ATOM 410 N N . GLY A 1 53 ? 14.18 -59 -28.578 1 92.88 53 GLY A N 1
ATOM 411 C CA . GLY A 1 53 ? 14.156 -58.938 -30.031 1 92.88 53 GLY A CA 1
ATOM 412 C C . GLY A 1 53 ? 13.695 -57.594 -30.562 1 92.88 53 GLY A C 1
ATOM 413 O O . GLY A 1 53 ? 13.922 -56.562 -29.922 1 92.88 53 GLY A O 1
ATOM 414 N N . GLU A 1 54 ? 13.188 -57.75 -31.734 1 93.25 54 GLU A N 1
ATOM 415 C CA . GLU A 1 54 ? 12.742 -56.531 -32.406 1 93.25 54 GLU A CA 1
ATOM 416 C C . GLU A 1 54 ? 11.391 -56.062 -31.859 1 93.25 54 GLU A C 1
ATOM 418 O O . GLU A 1 54 ? 10.398 -56.812 -31.953 1 93.25 54 GLU A O 1
ATOM 423 N N . ALA A 1 55 ? 11.406 -54.875 -31.312 1 95.12 55 ALA A N 1
ATOM 424 C CA . ALA A 1 55 ? 10.164 -54.312 -30.797 1 95.12 55 ALA A CA 1
ATOM 425 C C . ALA A 1 55 ? 9.32 -53.75 -31.922 1 95.12 55 ALA A C 1
ATOM 427 O O . ALA A 1 55 ? 9.859 -53.219 -32.906 1 95.12 55 ALA A O 1
ATOM 428 N N . VAL A 1 56 ? 8.016 -53.781 -31.812 1 95.06 56 VAL A N 1
ATOM 429 C CA . VAL A 1 56 ? 7.055 -53.219 -32.781 1 95.06 56 VAL A CA 1
ATOM 430 C C . VAL A 1 56 ? 6.438 -51.938 -32.188 1 95.06 56 VAL A C 1
ATOM 432 O O . VAL A 1 56 ? 5.938 -51.938 -31.062 1 95.06 56 VAL A O 1
ATOM 435 N N . ARG A 1 57 ? 6.512 -50.906 -32.969 1 94.5 57 ARG A N 1
ATOM 436 C CA . ARG A 1 57 ? 5.906 -49.656 -32.594 1 94.5 57 ARG A CA 1
ATOM 437 C C . ARG A 1 57 ? 4.391 -49.688 -32.75 1 94.5 57 ARG A C 1
ATOM 439 O O . ARG A 1 57 ? 3.885 -50 -33.812 1 94.5 57 ARG A O 1
ATOM 446 N N . LEU A 1 58 ? 3.686 -49.312 -31.703 1 95.56 58 LEU A N 1
ATOM 447 C CA . LEU A 1 58 ? 2.229 -49.375 -31.734 1 95.56 58 LEU A CA 1
ATOM 448 C C . LEU A 1 58 ? 1.631 -48 -32 1 95.56 58 LEU A C 1
ATOM 450 O O . LEU A 1 58 ? 0.533 -47.906 -32.562 1 95.56 58 LEU A O 1
ATOM 454 N N . THR A 1 59 ? 2.234 -46.969 -31.562 1 94.19 59 THR A N 1
ATOM 455 C CA . THR A 1 59 ? 1.766 -45.594 -31.766 1 94.19 59 THR A CA 1
ATOM 456 C C . THR A 1 59 ? 2.867 -44.719 -32.375 1 94.19 59 THR A C 1
ATOM 458 O O . THR A 1 59 ? 4.051 -45.031 -32.219 1 94.19 59 THR A O 1
ATOM 461 N N . SER A 1 60 ? 2.551 -43.594 -33.094 1 89.5 60 SER A N 1
ATOM 462 C CA . SER A 1 60 ? 3.58 -42.812 -33.781 1 89.5 60 SER A CA 1
ATOM 463 C C . SER A 1 60 ? 3.203 -41.312 -33.812 1 89.5 60 SER A C 1
ATOM 465 O O . SER A 1 60 ? 3.768 -40.562 -34.594 1 89.5 60 SER A O 1
ATOM 467 N N . PHE A 1 61 ? 2.209 -40.844 -33.062 1 88.38 61 PHE A N 1
ATOM 468 C CA . PHE A 1 61 ? 1.805 -39.438 -33.062 1 88.38 61 PHE A CA 1
ATOM 469 C C . PHE A 1 61 ? 2.893 -38.562 -32.438 1 88.38 61 PHE A C 1
ATOM 471 O O . PHE A 1 61 ? 3.719 -39.062 -31.672 1 88.38 61 PHE A O 1
ATOM 478 N N . GLN A 1 62 ? 2.969 -37.281 -32.781 1 87.06 62 GLN A N 1
ATOM 479 C CA . GLN A 1 62 ? 4.02 -36.375 -32.312 1 87.06 62 GLN A CA 1
ATOM 480 C C . GLN A 1 62 ? 3.822 -35.969 -30.859 1 87.06 62 GLN A C 1
ATOM 482 O O . GLN A 1 62 ? 4.75 -35.5 -30.219 1 87.06 62 GLN A O 1
ATOM 487 N N . GLY A 1 63 ? 2.562 -36.062 -30.406 1 89.81 63 GLY A N 1
ATOM 488 C CA . GLY A 1 63 ? 2.344 -35.875 -28.984 1 89.81 63 GLY A CA 1
ATOM 489 C C . GLY A 1 63 ? 2.982 -36.938 -28.125 1 89.81 63 GLY A C 1
ATOM 490 O O . GLY A 1 63 ? 3.885 -37.656 -28.578 1 89.81 63 GLY A O 1
ATOM 491 N N . GLN A 1 64 ? 2.607 -37 -26.891 1 93.25 64 GLN A N 1
ATOM 492 C CA . GLN A 1 64 ? 3.199 -37.938 -25.953 1 93.25 64 GLN A CA 1
ATOM 493 C C . GLN A 1 64 ? 2.23 -39.094 -25.641 1 93.25 64 GLN A C 1
ATOM 495 O O . GLN A 1 64 ? 1.072 -38.844 -25.297 1 93.25 64 GLN A O 1
ATOM 500 N N . GLU A 1 65 ? 2.633 -40.25 -25.859 1 96.12 65 GLU A N 1
ATOM 501 C CA . GLU A 1 65 ? 1.949 -41.438 -25.375 1 96.12 65 GLU A CA 1
ATOM 502 C C . GLU A 1 65 ? 2.721 -42.125 -24.25 1 96.12 65 GLU A C 1
ATOM 504 O O . GLU A 1 65 ? 3.932 -42.312 -24.344 1 96.12 65 GLU A O 1
ATOM 509 N N . MET A 1 66 ? 2.004 -42.375 -23.141 1 95.94 66 MET A N 1
ATOM 510 C CA . MET A 1 66 ? 2.676 -42.844 -21.938 1 95.94 66 MET A CA 1
ATOM 511 C C . MET A 1 66 ? 1.769 -43.781 -21.156 1 95.94 66 MET A C 1
ATOM 513 O O . MET A 1 66 ? 0.577 -43.906 -21.438 1 95.94 66 MET A O 1
ATOM 517 N N . GLN A 1 67 ? 2.35 -44.562 -20.25 1 96.94 67 GLN A N 1
ATOM 518 C CA . GLN A 1 67 ? 1.688 -45.406 -19.266 1 96.94 67 GLN A CA 1
ATOM 519 C C . GLN A 1 67 ? 0.875 -46.5 -19.953 1 96.94 67 GLN A C 1
ATOM 521 O O . GLN A 1 67 ? -0.306 -46.688 -19.656 1 96.94 67 GLN A O 1
ATOM 526 N N . PRO A 1 68 ? 1.482 -47.188 -20.812 1 98.06 68 PRO A N 1
ATOM 527 C CA . PRO A 1 68 ? 0.743 -48.312 -21.406 1 98.06 68 PRO A CA 1
ATOM 528 C C . PRO A 1 68 ? 0.433 -49.406 -20.391 1 98.06 68 PRO A C 1
ATOM 530 O O . PRO A 1 68 ? 1.293 -49.781 -19.594 1 98.06 68 PRO A O 1
ATOM 533 N N . LYS A 1 69 ? -0.753 -49.906 -20.391 1 98.44 69 LYS A N 1
ATOM 534 C CA . LYS A 1 69 ? -1.188 -51.031 -19.547 1 98.44 69 LYS A CA 1
ATOM 535 C C . LYS A 1 69 ? -1.974 -52.062 -20.359 1 98.44 69 LYS A C 1
ATOM 537 O O . LYS A 1 69 ? -2.945 -51.719 -21.031 1 98.44 69 LYS A O 1
ATOM 542 N N . LEU A 1 70 ? -1.512 -53.281 -20.25 1 98.19 70 LEU A N 1
ATOM 543 C CA . LEU A 1 70 ? -2.193 -54.406 -20.922 1 98.19 70 LEU A CA 1
ATOM 544 C C . LEU A 1 70 ? -3.398 -54.875 -20.109 1 98.19 70 LEU A C 1
ATOM 546 O O . LEU A 1 70 ? -3.332 -54.938 -18.891 1 98.19 70 LEU A O 1
ATOM 550 N N . SER A 1 71 ? -4.488 -55.125 -20.875 1 97.94 71 SER A N 1
ATOM 551 C CA . SER A 1 71 ? -5.648 -55.688 -20.188 1 97.94 71 SER A CA 1
ATOM 552 C C . SER A 1 71 ? -5.34 -57.094 -19.609 1 97.94 71 SER A C 1
ATOM 554 O O . SER A 1 71 ? -4.543 -57.844 -20.188 1 97.94 71 SER A O 1
ATOM 556 N N . PRO A 1 72 ? -6.043 -57.438 -18.484 1 96.25 72 PRO A N 1
ATOM 557 C CA . PRO A 1 72 ? -5.781 -58.75 -17.875 1 96.25 72 PRO A CA 1
ATOM 558 C C . PRO A 1 72 ? -6 -59.906 -18.844 1 96.25 72 PRO A C 1
ATOM 560 O O . PRO A 1 72 ? -5.332 -60.938 -18.734 1 96.25 72 PRO A O 1
ATOM 563 N N . ASP A 1 73 ? -6.84 -59.781 -19.875 1 95.69 73 ASP A N 1
ATOM 564 C CA . ASP A 1 73 ? -7.113 -60.844 -20.828 1 95.69 73 ASP A CA 1
ATOM 565 C C . ASP A 1 73 ? -6.125 -60.812 -21.984 1 95.69 73 ASP A C 1
ATOM 567 O O . ASP A 1 73 ? -6.16 -61.688 -22.859 1 95.69 73 ASP A O 1
ATOM 571 N N . GLY A 1 74 ? -5.289 -59.812 -22.016 1 95 74 GLY A N 1
ATOM 572 C CA . GLY A 1 74 ? -4.207 -59.719 -22.984 1 95 74 GLY A CA 1
ATOM 573 C C . GLY A 1 74 ? -4.656 -59.219 -24.344 1 95 74 GLY A C 1
ATOM 574 O O . GLY A 1 74 ? -3.887 -59.25 -25.312 1 95 74 GLY A O 1
ATOM 575 N N . LYS A 1 75 ? -5.828 -58.625 -24.453 1 95.94 75 LYS A N 1
ATOM 576 C CA . LYS A 1 75 ? -6.391 -58.281 -25.766 1 95.94 75 LYS A CA 1
ATOM 577 C C . LYS A 1 75 ? -6.152 -56.812 -26.094 1 95.94 75 LYS A C 1
ATOM 579 O O . LYS A 1 75 ? -6.125 -56.438 -27.266 1 95.94 75 LYS A O 1
ATOM 584 N N . TRP A 1 76 ? -6.09 -56.094 -25.062 1 97.19 76 TRP A N 1
ATOM 585 C CA . TRP A 1 76 ? -6.07 -54.656 -25.266 1 97.19 76 TRP A CA 1
ATOM 586 C C . TRP A 1 76 ? -4.859 -54.031 -24.578 1 97.19 76 TRP A C 1
ATOM 588 O O . TRP A 1 76 ? -4.34 -54.594 -23.594 1 97.19 76 TRP A O 1
ATOM 598 N N . VAL A 1 77 ? -4.402 -52.906 -25.078 1 98.06 77 VAL A N 1
ATOM 599 C CA . VAL A 1 77 ? -3.494 -52 -24.375 1 98.06 77 VAL A CA 1
ATOM 600 C C . VAL A 1 77 ? -4.141 -50.625 -24.234 1 98.06 77 VAL A C 1
ATOM 602 O O . VAL A 1 77 ? -4.59 -50.031 -25.219 1 98.06 77 VAL A O 1
ATOM 605 N N . ALA A 1 78 ? -4.379 -50.188 -23.047 1 98.5 78 ALA A N 1
ATOM 606 C CA . ALA A 1 78 ? -4.781 -48.812 -22.766 1 98.5 78 ALA A CA 1
ATOM 607 C C . ALA A 1 78 ? -3.57 -47.938 -22.453 1 98.5 78 ALA A C 1
ATOM 609 O O . ALA A 1 78 ? -2.549 -48.438 -21.969 1 98.5 78 ALA A O 1
ATOM 610 N N . PHE A 1 79 ? -3.629 -46.656 -22.766 1 98.25 79 PHE A N 1
ATOM 611 C CA . PHE A 1 79 ? -2.52 -45.75 -22.5 1 98.25 79 PHE A CA 1
ATOM 612 C C . PHE A 1 79 ? -3.01 -44.312 -22.406 1 98.25 79 PHE A C 1
ATOM 614 O O . PHE A 1 79 ? -4.168 -44.031 -22.719 1 98.25 79 PHE A O 1
ATOM 621 N N . THR A 1 80 ? -2.266 -43.406 -21.859 1 98.25 80 THR A N 1
ATOM 622 C CA . THR A 1 80 ? -2.488 -41.969 -21.844 1 98.25 80 THR A CA 1
ATOM 623 C C . THR A 1 80 ? -1.896 -41.312 -23.094 1 98.25 80 THR A C 1
ATOM 625 O O . THR A 1 80 ? -0.715 -41.5 -23.391 1 98.25 80 THR A O 1
ATOM 628 N N . GLY A 1 81 ? -2.697 -40.531 -23.797 1 96.81 81 GLY A N 1
ATOM 629 C CA . GLY A 1 81 ? -2.217 -39.875 -25 1 96.81 81 GLY A CA 1
ATOM 630 C C . GLY A 1 81 ? -2.631 -38.438 -25.078 1 96.81 81 GLY A C 1
ATOM 631 O O . GLY A 1 81 ? -3.705 -38.062 -24.609 1 96.81 81 GLY A O 1
ATOM 632 N N . ASP A 1 82 ? -1.787 -37.656 -25.625 1 93.62 82 ASP A N 1
ATOM 633 C CA . ASP A 1 82 ? -2.059 -36.219 -25.812 1 93.62 82 ASP A CA 1
ATOM 634 C C . ASP A 1 82 ? -2.256 -35.906 -27.281 1 93.62 82 ASP A C 1
ATOM 636 O O . ASP A 1 82 ? -1.474 -35.156 -27.875 1 93.62 82 ASP A O 1
ATOM 640 N N . TYR A 1 83 ? -3.342 -36.281 -27.859 1 92.12 83 TYR A N 1
ATOM 641 C CA . TYR A 1 83 ? -3.613 -36.156 -29.281 1 92.12 83 TYR A CA 1
ATOM 642 C C . TYR A 1 83 ? -4.383 -34.875 -29.578 1 92.12 83 TYR A C 1
ATOM 644 O O . TYR A 1 83 ? -4.246 -34.281 -30.656 1 92.12 83 TYR A O 1
ATOM 652 N N . GLU A 1 84 ? -5.141 -34.469 -28.578 1 90.88 84 GLU A N 1
ATOM 653 C CA . GLU A 1 84 ? -6.09 -33.375 -28.875 1 90.88 84 GLU A CA 1
ATOM 654 C C . GLU A 1 84 ? -5.934 -32.219 -27.875 1 90.88 84 GLU A C 1
ATOM 656 O O . GLU A 1 84 ? -6.922 -31.625 -27.469 1 90.88 84 GLU A O 1
ATOM 661 N N . GLY A 1 85 ? -4.789 -32 -27.516 1 88.75 85 GLY A N 1
ATOM 662 C CA . GLY A 1 85 ? -4.508 -30.859 -26.672 1 88.75 85 GLY A CA 1
ATOM 663 C C . GLY A 1 85 ? -4.75 -31.141 -25.188 1 88.75 85 GLY A C 1
ATOM 664 O O . GLY A 1 85 ? -4.797 -30.219 -24.391 1 88.75 85 GLY A O 1
ATOM 665 N N . ASN A 1 86 ? -5.035 -32.281 -24.844 1 92.94 86 ASN A N 1
ATOM 666 C CA . ASN A 1 86 ? -5.207 -32.781 -23.469 1 92.94 86 ASN A CA 1
ATOM 667 C C . ASN A 1 86 ? -4.715 -34.219 -23.328 1 92.94 86 ASN A C 1
ATOM 669 O O . ASN A 1 86 ? -4.617 -34.938 -24.312 1 92.94 86 ASN A O 1
ATOM 673 N N . GLN A 1 87 ? -4.285 -34.562 -22.125 1 96 87 GLN A N 1
ATOM 674 C CA . GLN A 1 87 ? -4.016 -35.969 -21.859 1 96 87 GLN A CA 1
ATOM 675 C C . GLN A 1 87 ? -5.309 -36.719 -21.594 1 96 87 GLN A C 1
ATOM 677 O O . GLN A 1 87 ? -6.062 -36.406 -20.688 1 96 87 GLN A O 1
ATOM 682 N N . ASP A 1 88 ? -5.516 -37.719 -22.375 1 97.19 88 ASP A N 1
ATOM 683 C CA . ASP A 1 88 ? -6.715 -38.531 -22.297 1 97.19 88 ASP A CA 1
ATOM 684 C C . ASP A 1 88 ? -6.367 -40.031 -22.344 1 97.19 88 ASP A C 1
ATOM 686 O O . ASP A 1 88 ? -5.23 -40.375 -22.641 1 97.19 88 ASP A O 1
ATOM 690 N N . ILE A 1 89 ? -7.398 -40.844 -22.062 1 98.31 89 ILE A N 1
ATOM 691 C CA . ILE A 1 89 ? -7.23 -42.281 -22.109 1 98.31 89 ILE A CA 1
ATOM 692 C C . ILE A 1 89 ? -7.602 -42.812 -23.484 1 98.31 89 ILE A C 1
ATOM 694 O O . ILE A 1 89 ? -8.656 -42.469 -24.031 1 98.31 89 ILE A O 1
ATOM 698 N N . TYR A 1 90 ? -6.766 -43.625 -24 1 98.06 90 TYR A N 1
ATOM 699 C CA . TYR A 1 90 ? -6.992 -44.281 -25.297 1 98.06 90 TYR A CA 1
ATOM 700 C C . TYR A 1 90 ? -6.875 -45.781 -25.188 1 98.06 90 TYR A C 1
ATOM 702 O O . TYR A 1 90 ? -6.195 -46.312 -24.281 1 98.06 90 TYR A O 1
ATOM 710 N N . LEU A 1 91 ? -7.551 -46.5 -26.016 1 97.69 91 LEU A N 1
ATOM 711 C CA . LEU A 1 91 ? -7.582 -47.938 -26.078 1 97.69 91 LEU A CA 1
ATOM 712 C C . LEU A 1 91 ? -7.16 -48.438 -27.469 1 97.69 91 LEU A C 1
ATOM 714 O O . LEU A 1 91 ? -7.574 -47.875 -28.484 1 97.69 91 LEU A O 1
ATOM 718 N N . LEU A 1 92 ? -6.293 -49.469 -27.438 1 96.75 92 LEU A N 1
ATOM 719 C CA . LEU A 1 92 ? -5.781 -50.031 -28.672 1 96.75 92 LEU A CA 1
ATOM 720 C C . LEU A 1 92 ? -5.742 -51.562 -28.578 1 96.75 92 LEU A C 1
ATOM 722 O O . LEU A 1 92 ? -5.305 -52.125 -27.562 1 96.75 92 LEU A O 1
ATOM 726 N N . PRO A 1 93 ? -6.215 -52.25 -29.656 1 95.44 93 PRO A N 1
ATOM 727 C CA . PRO A 1 93 ? -5.949 -53.688 -29.656 1 95.44 93 PRO A CA 1
ATOM 728 C C . PRO A 1 93 ? -4.457 -54.031 -29.656 1 95.44 93 PRO A C 1
ATOM 730 O O . PRO A 1 93 ? -3.674 -53.312 -30.312 1 95.44 93 PRO A O 1
ATOM 733 N N . ILE A 1 94 ? -4.074 -55.125 -28.984 1 94.69 94 ILE A N 1
ATOM 734 C CA . ILE A 1 94 ? -2.658 -55.469 -28.875 1 94.69 94 ILE A CA 1
ATOM 735 C C . ILE A 1 94 ? -2.1 -55.812 -30.25 1 94.69 94 ILE A C 1
ATOM 737 O O . ILE A 1 94 ? -0.895 -55.688 -30.484 1 94.69 94 ILE A O 1
ATOM 741 N N . ALA A 1 95 ? -2.945 -56.156 -31.188 1 92.12 95 ALA A N 1
ATOM 742 C CA . ALA A 1 95 ? -2.539 -56.469 -32.562 1 92.12 95 ALA A CA 1
ATOM 743 C C . ALA A 1 95 ? -2.264 -55.188 -33.344 1 92.12 95 ALA A C 1
ATOM 745 O O . ALA A 1 95 ? -1.657 -55.25 -34.438 1 92.12 95 ALA A O 1
ATOM 746 N N . GLY A 1 96 ? -2.621 -54.125 -32.844 1 89.44 96 GLY A N 1
ATOM 747 C CA . GLY A 1 96 ? -2.459 -52.844 -33.531 1 89.44 96 GLY A CA 1
ATOM 748 C C . GLY A 1 96 ? -3.76 -52.312 -34.094 1 89.44 96 GLY A C 1
ATOM 749 O O . GLY A 1 96 ? -4.773 -53 -34.125 1 89.44 96 GLY A O 1
ATOM 750 N N . GLY A 1 97 ? -3.764 -51.062 -34.469 1 90.88 97 GLY A N 1
ATOM 751 C CA . GLY A 1 97 ? -4.945 -50.438 -35.062 1 90.88 97 GLY A CA 1
ATOM 752 C C . GLY A 1 97 ? -5.102 -48.969 -34.656 1 90.88 97 GLY A C 1
ATOM 753 O O . GLY A 1 97 ? -4.117 -48.312 -34.375 1 90.88 97 GLY A O 1
ATOM 754 N N . GLU A 1 98 ? -6.316 -48.562 -34.844 1 92 98 GLU A N 1
ATOM 755 C CA . GLU A 1 98 ? -6.637 -47.156 -34.531 1 92 98 GLU A CA 1
ATOM 756 C C . GLU A 1 98 ? -7 -47 -33.062 1 92 98 GLU A C 1
ATOM 758 O O . GLU A 1 98 ? -7.871 -47.719 -32.562 1 92 98 GLU A O 1
ATOM 763 N N . PRO A 1 99 ? -6.324 -46.094 -32.406 1 94.62 99 PRO A N 1
ATOM 764 C CA . PRO A 1 99 ? -6.668 -45.875 -31 1 94.62 99 PRO A CA 1
ATOM 765 C C . PRO A 1 99 ? -8.07 -45.312 -30.812 1 94.62 99 PRO A C 1
ATOM 767 O O . PRO A 1 99 ? -8.477 -44.406 -31.547 1 94.62 99 PRO A O 1
ATOM 770 N N . LYS A 1 100 ? -8.773 -45.812 -29.906 1 95.88 100 LYS A N 1
ATOM 771 C CA . LYS A 1 100 ? -10.086 -45.344 -29.484 1 95.88 100 LYS A CA 1
ATOM 772 C C . LYS A 1 100 ? -9.969 -44.406 -28.281 1 95.88 100 LYS A C 1
ATOM 774 O O . LYS A 1 100 ? -9.445 -44.812 -27.234 1 95.88 100 LYS A O 1
ATOM 779 N N . ARG A 1 101 ? -10.375 -43.125 -28.438 1 96.12 101 ARG A N 1
ATOM 780 C CA . ARG A 1 101 ? -10.383 -42.188 -27.328 1 96.12 101 ARG A CA 1
ATOM 781 C C . ARG A 1 101 ? -11.508 -42.5 -26.344 1 96.12 101 ARG A C 1
ATOM 783 O O . ARG A 1 101 ? -12.656 -42.719 -26.75 1 96.12 101 ARG A O 1
ATOM 790 N N . LEU A 1 102 ? -11.227 -42.5 -25.031 1 97 102 LEU A N 1
ATOM 791 C CA . LEU A 1 102 ? -12.227 -42.875 -24.047 1 97 102 LEU A CA 1
ATOM 792 C C . LEU A 1 102 ? -12.664 -41.688 -23.203 1 97 102 LEU A C 1
ATOM 794 O O . LEU A 1 102 ? -13.781 -41.688 -22.672 1 97 102 LEU A O 1
ATOM 798 N N . THR A 1 103 ? -11.875 -40.75 -22.938 1 97 103 THR A N 1
ATOM 799 C CA . THR A 1 103 ? -12.234 -39.625 -22.094 1 97 103 THR A CA 1
ATOM 800 C C . THR A 1 103 ? -12.172 -38.312 -22.875 1 97 103 THR A C 1
ATOM 802 O O . THR A 1 103 ? -11.43 -38.219 -23.859 1 97 103 THR A O 1
ATOM 805 N N . PHE A 1 104 ? -12.922 -37.188 -22.391 1 95.94 104 PHE A N 1
ATOM 806 C CA . PHE A 1 104 ? -13.086 -35.969 -23.172 1 95.94 104 PHE A CA 1
ATOM 807 C C . PHE A 1 104 ? -13.07 -34.75 -22.25 1 95.94 104 PHE A C 1
ATOM 809 O O . PHE A 1 104 ? -13.234 -33.625 -22.719 1 95.94 104 PHE A O 1
ATOM 816 N N . HIS A 1 105 ? -12.969 -34.938 -20.938 1 95.62 105 HIS A N 1
ATOM 817 C CA . HIS A 1 105 ? -12.898 -33.812 -20.016 1 95.62 105 HIS A CA 1
ATOM 818 C C . HIS A 1 105 ? -11.625 -33 -20.234 1 95.62 105 HIS A C 1
ATOM 820 O O . HIS A 1 105 ? -10.57 -33.562 -20.516 1 95.62 105 HIS A O 1
ATOM 826 N N . PRO A 1 106 ? -11.703 -31.625 -20.062 1 94.44 106 PRO A N 1
ATOM 827 C CA . PRO A 1 106 ? -10.531 -30.797 -20.328 1 94.44 106 PRO A CA 1
ATOM 828 C C . PRO A 1 106 ? -9.438 -30.938 -19.266 1 94.44 106 PRO A C 1
ATOM 830 O O . PRO A 1 106 ? -8.305 -30.5 -19.469 1 94.44 106 PRO A O 1
ATOM 833 N N . ASP A 1 107 ? -9.719 -31.484 -18.109 1 94.56 107 ASP A N 1
ATOM 834 C CA . ASP A 1 107 ? -8.664 -31.797 -17.156 1 94.56 107 ASP A CA 1
ATOM 835 C C . ASP A 1 107 ? -7.906 -33.062 -17.562 1 94.56 107 ASP A C 1
ATOM 837 O O . ASP A 1 107 ? -8.445 -33.906 -18.281 1 94.56 107 ASP A O 1
ATOM 841 N N . VAL A 1 108 ? -6.758 -33.188 -17.016 1 94.94 108 VAL A N 1
ATOM 842 C CA . VAL A 1 108 ? -5.855 -34.281 -17.359 1 94.94 108 VAL A CA 1
ATOM 843 C C . VAL A 1 108 ? -6.422 -35.594 -16.844 1 94.94 108 VAL A C 1
ATOM 845 O O . VAL A 1 108 ? -6.832 -35.688 -15.68 1 94.94 108 VAL A O 1
ATOM 848 N N . ASP A 1 109 ? -6.555 -36.562 -17.703 1 97.19 109 ASP A N 1
ATOM 849 C CA . ASP A 1 109 ? -6.84 -37.969 -17.359 1 97.19 109 ASP A CA 1
ATOM 850 C C . ASP A 1 109 ? -5.629 -38.844 -17.625 1 97.19 109 ASP A C 1
ATOM 852 O O . ASP A 1 109 ? -5.148 -38.938 -18.766 1 97.19 109 ASP A O 1
ATOM 856 N N . GLN A 1 110 ? -5.207 -39.562 -16.641 1 97.75 110 GLN A N 1
ATOM 857 C CA . GLN A 1 110 ? -4.039 -40.406 -16.797 1 97.75 110 GLN A CA 1
ATOM 858 C C . GLN A 1 110 ? -4.352 -41.844 -16.406 1 97.75 110 GLN A C 1
ATOM 860 O O . GLN A 1 110 ? -5.062 -42.094 -15.43 1 97.75 110 GLN A O 1
ATOM 865 N N . LEU A 1 111 ? -3.855 -42.75 -17.219 1 98.38 111 LEU A N 1
ATOM 866 C CA . LEU A 1 111 ? -4.105 -44.156 -17.016 1 98.38 111 LEU A CA 1
ATOM 867 C C . LEU A 1 111 ? -3.322 -44.688 -15.812 1 98.38 111 LEU A C 1
ATOM 869 O O . LEU A 1 111 ? -2.152 -44.344 -15.633 1 98.38 111 LEU A O 1
ATOM 873 N N . VAL A 1 112 ? -3.965 -45.531 -14.969 1 97.94 112 VAL A N 1
ATOM 874 C CA . VAL A 1 112 ? -3.346 -46.125 -13.781 1 97.94 112 VAL A CA 1
ATOM 875 C C . VAL A 1 112 ? -3.287 -47.656 -13.93 1 97.94 112 VAL A C 1
ATOM 877 O O . VAL A 1 112 ? -2.291 -48.281 -13.562 1 97.94 112 VAL A O 1
ATOM 880 N N . GLY A 1 113 ? -4.398 -48.25 -14.391 1 97.81 113 GLY A N 1
ATOM 881 C CA . GLY A 1 113 ? -4.449 -49.688 -14.523 1 97.81 113 GLY A CA 1
ATOM 882 C C . GLY A 1 113 ? -5.773 -50.188 -15.062 1 97.81 113 GLY A C 1
ATOM 883 O O . GLY A 1 113 ? -6.395 -49.531 -15.906 1 97.81 113 GLY A O 1
ATOM 884 N N . TRP A 1 114 ? -6.07 -51.5 -14.711 1 98 114 TRP A N 1
ATOM 885 C CA . TRP A 1 114 ? -7.27 -52.156 -15.195 1 98 114 TRP A CA 1
ATOM 886 C C . TRP A 1 114 ? -8.055 -52.781 -14.039 1 98 114 TRP A C 1
ATOM 888 O O . TRP A 1 114 ? -7.484 -53.125 -13 1 98 114 TRP A O 1
ATOM 898 N N . SER A 1 115 ? -9.344 -52.844 -14.289 1 97.44 115 SER A N 1
ATOM 899 C CA . SER A 1 115 ? -10.109 -53.781 -13.461 1 97.44 115 SER A CA 1
ATOM 900 C C . SER A 1 115 ? -9.75 -55.219 -13.766 1 97.44 115 SER A C 1
ATOM 902 O O . SER A 1 115 ? -9.359 -55.562 -14.891 1 97.44 115 SER A O 1
ATOM 904 N N . PRO A 1 116 ? -9.914 -56.094 -12.75 1 96.25 116 PRO A N 1
ATOM 905 C CA . PRO A 1 116 ? -9.469 -57.5 -12.953 1 96.25 116 PRO A CA 1
ATOM 906 C C . PRO A 1 116 ? -10.234 -58.219 -14.062 1 96.25 116 PRO A C 1
ATOM 908 O O . PRO A 1 116 ? -9.711 -59.156 -14.672 1 96.25 116 PRO A O 1
ATOM 911 N N . ASP A 1 117 ? -11.414 -57.75 -14.445 1 96.5 117 ASP A N 1
ATOM 912 C CA . ASP A 1 117 ? -12.25 -58.438 -15.422 1 96.5 117 ASP A CA 1
ATOM 913 C C . ASP A 1 117 ? -12.008 -57.906 -16.828 1 96.5 117 ASP A C 1
ATOM 915 O O . ASP A 1 117 ? -12.688 -58.312 -17.781 1 96.5 117 ASP A O 1
ATOM 919 N N . SER A 1 118 ? -11.125 -56.969 -17.016 1 97.31 118 SER A N 1
ATOM 920 C CA . SER A 1 118 ? -10.711 -56.375 -18.281 1 97.31 118 SER A CA 1
ATOM 921 C C . SER A 1 118 ? -11.828 -55.531 -18.891 1 97.31 118 SER A C 1
ATOM 923 O O . SER A 1 118 ? -11.766 -55.188 -20.078 1 97.31 118 SER A O 1
ATOM 925 N N . LYS A 1 119 ? -12.828 -55.156 -18.062 1 97.56 119 LYS A N 1
ATOM 926 C CA . LYS A 1 119 ? -13.984 -54.438 -18.625 1 97.56 119 LYS A CA 1
ATOM 927 C C . LYS A 1 119 ? -13.852 -52.938 -18.422 1 97.56 119 LYS A C 1
ATOM 929 O O . LYS A 1 119 ? -14.562 -52.156 -19.078 1 97.56 119 LYS A O 1
ATOM 934 N N . SER A 1 120 ? -13.023 -52.625 -17.531 1 98.25 120 SER A N 1
ATOM 935 C CA . SER A 1 120 ? -12.836 -51.219 -17.234 1 98.25 120 SER A CA 1
ATOM 936 C C . SER A 1 120 ? -11.367 -50.875 -17.016 1 98.25 120 SER A C 1
ATOM 938 O O . SER A 1 120 ? -10.586 -51.75 -16.594 1 98.25 120 SER A O 1
ATOM 940 N N . VAL A 1 121 ? -11.047 -49.656 -17.312 1 98.38 121 VAL A N 1
ATOM 941 C CA . VAL A 1 121 ? -9.727 -49.125 -16.969 1 98.38 121 VAL A CA 1
ATOM 942 C C . VAL A 1 121 ? -9.812 -48.312 -15.68 1 98.38 121 VAL A C 1
ATOM 944 O O . VAL A 1 121 ? -10.883 -47.844 -15.312 1 98.38 121 VAL A O 1
ATOM 947 N N . LEU A 1 122 ? -8.742 -48.281 -14.938 1 98.31 122 LEU A N 1
ATOM 948 C CA . LEU A 1 122 ? -8.539 -47.406 -13.789 1 98.31 122 LEU A CA 1
ATOM 949 C C . LEU A 1 122 ? -7.75 -46.156 -14.195 1 98.31 122 LEU A C 1
ATOM 951 O O . LEU A 1 122 ? -6.699 -46.281 -14.836 1 98.31 122 LEU A O 1
ATOM 955 N N . LEU A 1 123 ? -8.289 -44.938 -13.945 1 98.12 123 LEU A N 1
ATOM 956 C CA . LEU A 1 123 ? -7.602 -43.688 -14.297 1 98.12 123 LEU A CA 1
ATOM 957 C C . LEU A 1 123 ? -7.629 -42.719 -13.133 1 98.12 123 LEU A C 1
ATOM 959 O O . LEU A 1 123 ? -8.422 -42.875 -12.203 1 98.12 123 LEU A O 1
ATOM 963 N N . ARG A 1 124 ? -6.734 -41.75 -13.102 1 97.69 124 ARG A N 1
ATOM 964 C CA . ARG A 1 124 ? -6.746 -40.656 -12.148 1 97.69 124 ARG A CA 1
ATOM 965 C C . ARG A 1 124 ? -7.031 -39.312 -12.836 1 97.69 124 ARG A C 1
ATOM 967 O O . ARG A 1 124 ? -6.652 -39.125 -13.992 1 97.69 124 ARG A O 1
ATOM 974 N N . SER A 1 125 ? -7.652 -38.375 -12.18 1 96.69 125 SER A N 1
ATOM 975 C CA . SER A 1 125 ? -8.008 -37.062 -12.664 1 96.69 125 SER A CA 1
ATOM 976 C C . SER A 1 125 ? -8.242 -36.062 -11.516 1 96.69 125 SER A C 1
ATOM 978 O O . SER A 1 125 ? -8.625 -36.5 -10.422 1 96.69 125 SER A O 1
ATOM 980 N N . GLY A 1 126 ? -7.848 -34.812 -11.727 1 94.88 126 GLY A N 1
ATOM 981 C CA . GLY A 1 126 ? -8.133 -33.781 -10.734 1 94.88 126 GLY A CA 1
ATOM 982 C C . GLY A 1 126 ? -9.422 -33.031 -11.008 1 94.88 126 GLY A C 1
ATOM 983 O O . GLY A 1 126 ? -9.68 -31.984 -10.398 1 94.88 126 GLY A O 1
ATOM 984 N N . ARG A 1 127 ? -10.312 -33.5 -11.852 1 94.12 127 ARG A N 1
ATOM 985 C CA . ARG A 1 127 ? -11.43 -32.781 -12.453 1 94.12 127 ARG A CA 1
ATOM 986 C C . ARG A 1 127 ? -12.453 -32.375 -11.398 1 94.12 127 ARG A C 1
ATOM 988 O O . ARG A 1 127 ? -13.141 -31.359 -11.555 1 94.12 127 ARG A O 1
ATOM 995 N N . ALA A 1 128 ? -12.555 -33.094 -10.297 1 90.75 128 ALA A N 1
ATOM 996 C CA . ALA A 1 128 ? -13.695 -32.906 -9.414 1 90.75 128 ALA A CA 1
ATOM 997 C C . ALA A 1 128 ? -13.258 -32.344 -8.07 1 90.75 128 ALA A C 1
ATOM 999 O O . ALA A 1 128 ? -14.102 -31.969 -7.246 1 90.75 128 ALA A O 1
ATOM 1000 N N . ASN A 1 129 ? -11.992 -32.25 -7.855 1 91.38 129 ASN A N 1
ATOM 1001 C CA . ASN A 1 129 ? -11.531 -31.922 -6.516 1 91.38 129 ASN A CA 1
ATOM 1002 C C . ASN A 1 129 ? -11.305 -30.422 -6.348 1 91.38 129 ASN A C 1
ATOM 1004 O O . ASN A 1 129 ? -11.078 -29.703 -7.328 1 91.38 129 ASN A O 1
ATOM 1008 N N . ALA A 1 130 ? -11.492 -29.922 -5.246 1 93.19 130 ALA A N 1
ATOM 1009 C CA . ALA A 1 130 ? -11.227 -28.578 -4.746 1 93.19 130 ALA A CA 1
ATOM 1010 C C . ALA A 1 130 ? -10.547 -28.609 -3.379 1 93.19 130 ALA A C 1
ATOM 1012 O O . ALA A 1 130 ? -10.703 -29.578 -2.635 1 93.19 130 ALA A O 1
ATOM 1013 N N . PRO A 1 131 ? -9.758 -27.641 -2.889 1 94.56 131 PRO A N 1
ATOM 1014 C CA . PRO A 1 131 ? -9.625 -26.344 -3.572 1 94.56 131 PRO A CA 1
ATOM 1015 C C . PRO A 1 131 ? -8.617 -26.391 -4.719 1 94.56 131 PRO A C 1
ATOM 1017 O O . PRO A 1 131 ? -8.438 -25.406 -5.43 1 94.56 131 PRO A O 1
ATOM 1020 N N . ARG A 1 132 ? -7.934 -27.5 -4.902 1 92.81 132 ARG A N 1
ATOM 1021 C CA . ARG A 1 132 ? -7.023 -27.734 -6.016 1 92.81 132 ARG A CA 1
ATOM 1022 C C . ARG A 1 132 ? -7.383 -29.016 -6.762 1 92.81 132 ARG A C 1
ATOM 1024 O O . ARG A 1 132 ? -8.164 -29.828 -6.266 1 92.81 132 ARG A O 1
ATOM 1031 N N . GLY A 1 133 ? -6.836 -29.094 -7.934 1 89.69 133 GLY A N 1
ATOM 1032 C CA . GLY A 1 133 ? -7.117 -30.266 -8.742 1 89.69 133 GLY A CA 1
ATOM 1033 C C . GLY A 1 133 ? -6.328 -31.5 -8.32 1 89.69 133 GLY A C 1
ATOM 1034 O O . GLY A 1 133 ? -5.66 -32.125 -9.141 1 89.69 133 GLY A O 1
ATOM 1035 N N . TRP A 1 134 ? -6.473 -31.922 -7.016 1 89.75 134 TRP A N 1
ATOM 1036 C CA . TRP A 1 134 ? -5.793 -33.156 -6.582 1 89.75 134 TRP A CA 1
ATOM 1037 C C . TRP A 1 134 ? -6.453 -34.375 -7.191 1 89.75 134 TRP A C 1
ATOM 1039 O O . TRP A 1 134 ? -7.672 -34.406 -7.383 1 89.75 134 TRP A O 1
ATOM 1049 N N . GLN A 1 135 ? -5.699 -35.406 -7.316 1 94.31 135 GLN A N 1
ATOM 1050 C CA . GLN A 1 135 ? -6.094 -36.562 -8.125 1 94.31 135 GLN A CA 1
ATOM 1051 C C . GLN A 1 135 ? -7.043 -37.469 -7.355 1 94.31 135 GLN A C 1
ATOM 1053 O O . GLN A 1 135 ? -6.875 -37.656 -6.148 1 94.31 135 GLN A O 1
ATOM 1058 N N . GLN A 1 136 ? -7.969 -37.938 -8.031 1 95.94 136 GLN A N 1
ATOM 1059 C CA . GLN A 1 136 ? -8.891 -39 -7.637 1 95.94 136 GLN A CA 1
ATOM 1060 C C . GLN A 1 136 ? -8.906 -40.125 -8.656 1 95.94 136 GLN A C 1
ATOM 1062 O O . GLN A 1 136 ? -8.586 -39.906 -9.828 1 95.94 136 GLN A O 1
ATOM 1067 N N . LEU A 1 137 ? -9.234 -41.312 -8.148 1 97.69 137 LEU A N 1
ATOM 1068 C CA . LEU A 1 137 ? -9.289 -42.438 -9.047 1 97.69 137 LEU A CA 1
ATOM 1069 C C . LEU A 1 137 ? -10.703 -42.656 -9.578 1 97.69 137 LEU A C 1
ATOM 1071 O O . LEU A 1 137 ? -11.68 -42.5 -8.836 1 97.69 137 LEU A O 1
ATOM 1075 N N . PHE A 1 138 ? -10.781 -43.031 -10.805 1 97.75 138 PHE A N 1
ATOM 1076 C CA . PHE A 1 138 ? -12.031 -43.344 -11.508 1 97.75 138 PHE A CA 1
ATOM 1077 C C . PHE A 1 138 ? -11.922 -44.688 -12.227 1 97.75 138 PHE A C 1
ATOM 1079 O O . PHE A 1 138 ? -10.828 -45.094 -12.609 1 97.75 138 PHE A O 1
ATOM 1086 N N . THR A 1 139 ? -13.047 -45.344 -12.422 1 98 139 THR A N 1
ATOM 1087 C CA . THR A 1 139 ? -13.148 -46.438 -13.359 1 98 139 THR A CA 1
ATOM 1088 C C . THR A 1 139 ? -13.945 -46.031 -14.594 1 98 139 THR A C 1
ATOM 1090 O O . THR A 1 139 ? -14.844 -45.188 -14.508 1 98 139 THR A O 1
ATOM 1093 N N . LEU A 1 140 ? -13.547 -46.562 -15.672 1 98.06 140 LEU A N 1
ATOM 1094 C CA . LEU A 1 140 ? -14.203 -46.25 -16.938 1 98.06 140 LEU A CA 1
ATOM 1095 C C . LEU A 1 140 ? -14.312 -47.5 -17.812 1 98.06 140 LEU A C 1
ATOM 1097 O O . LEU A 1 140 ? -13.312 -48.188 -18.062 1 98.06 140 LEU A O 1
ATOM 1101 N N . SER A 1 141 ? -15.508 -47.75 -18.297 1 97.81 141 SER A N 1
ATOM 1102 C CA . SER A 1 141 ? -15.734 -48.875 -19.188 1 97.81 141 SER A CA 1
ATOM 1103 C C . SER A 1 141 ? -14.992 -48.719 -20.5 1 97.81 141 SER A C 1
ATOM 1105 O O . SER A 1 141 ? -14.922 -47.625 -21.047 1 97.81 141 SER A O 1
ATOM 1107 N N . ILE A 1 142 ? -14.469 -49.844 -21.047 1 96.94 142 ILE A N 1
ATOM 1108 C CA . ILE A 1 142 ? -13.758 -49.781 -22.312 1 96.94 142 ILE A CA 1
ATOM 1109 C C . ILE A 1 142 ? -14.742 -49.5 -23.453 1 96.94 142 ILE A C 1
ATOM 1111 O O . ILE A 1 142 ? -14.344 -49.219 -24.578 1 96.94 142 ILE A O 1
ATOM 1115 N N . GLU A 1 143 ? -16.031 -49.625 -23.141 1 94.94 143 GLU A N 1
ATOM 1116 C CA . GLU A 1 143 ? -17.078 -49.281 -24.109 1 94.94 143 GLU A CA 1
ATOM 1117 C C . GLU A 1 143 ? -17.328 -47.781 -24.141 1 94.94 143 GLU A C 1
ATOM 1119 O O . GLU A 1 143 ? -18.016 -47.281 -25.031 1 94.94 143 GLU A O 1
ATOM 1124 N N . GLY A 1 144 ? -16.766 -47.094 -23.234 1 94.06 144 GLY A N 1
ATOM 1125 C CA . GLY A 1 144 ? -16.938 -45.656 -23.156 1 94.06 144 GLY A CA 1
ATOM 1126 C C . GLY A 1 144 ? -17.875 -45.25 -22.047 1 94.06 144 GLY A C 1
ATOM 1127 O O . GLY A 1 144 ? -17.969 -45.906 -21.016 1 94.06 144 GLY A O 1
ATOM 1128 N N . GLY A 1 145 ? -18.406 -44.031 -22.188 1 93.88 145 GLY A N 1
ATOM 1129 C CA . GLY A 1 145 ? -19.297 -43.469 -21.188 1 93.88 145 GLY A CA 1
ATOM 1130 C C . GLY A 1 145 ? -18.594 -42.531 -20.219 1 93.88 145 GLY A C 1
ATOM 1131 O O . GLY A 1 145 ? -17.578 -41.938 -20.547 1 93.88 145 GLY A O 1
ATOM 1132 N N . ASN A 1 146 ? -19.328 -42.406 -19.047 1 94.94 146 ASN A N 1
ATOM 1133 C CA . ASN A 1 146 ? -18.781 -41.469 -18.062 1 94.94 146 ASN A CA 1
ATOM 1134 C C . ASN A 1 146 ? -17.953 -42.188 -17 1 94.94 146 ASN A C 1
ATOM 1136 O O . ASN A 1 146 ? -18.359 -43.25 -16.5 1 94.94 146 ASN A O 1
ATOM 1140 N N . PRO A 1 147 ? -16.719 -41.656 -16.734 1 96.19 147 PRO A N 1
ATOM 1141 C CA . PRO A 1 147 ? -15.945 -42.25 -15.641 1 96.19 147 PRO A CA 1
ATOM 1142 C C . PRO A 1 147 ? -16.703 -42.219 -14.305 1 96.19 147 PRO A C 1
ATOM 1144 O O . PRO A 1 147 ? -17.391 -41.219 -14.023 1 96.19 147 PRO A O 1
ATOM 1147 N N . LYS A 1 148 ? -16.562 -43.188 -13.523 1 95.44 148 LYS A N 1
ATOM 1148 C CA . LYS A 1 148 ? -17.156 -43.281 -12.188 1 95.44 148 LYS A CA 1
ATOM 1149 C C . LYS A 1 148 ? -16.094 -43.125 -11.109 1 95.44 148 LYS A C 1
ATOM 1151 O O . LYS A 1 148 ? -15.109 -43.875 -11.078 1 95.44 148 LYS A O 1
ATOM 1156 N N . PRO A 1 149 ? -16.297 -42.188 -10.234 1 95.44 149 PRO A N 1
ATOM 1157 C CA . PRO A 1 149 ? -15.289 -42 -9.195 1 95.44 149 PRO A CA 1
ATOM 1158 C C . PRO A 1 149 ? -15.266 -43.125 -8.172 1 95.44 149 PRO A C 1
ATOM 1160 O O . PRO A 1 149 ? -16.312 -43.656 -7.812 1 95.44 149 PRO A O 1
ATOM 1163 N N . LEU A 1 150 ? -14.07 -43.469 -7.762 1 96.62 150 LEU A N 1
ATOM 1164 C CA . LEU A 1 150 ? -13.93 -44.312 -6.566 1 96.62 150 LEU A CA 1
ATOM 1165 C C . LEU A 1 150 ? -14.109 -43.469 -5.301 1 96.62 150 LEU A C 1
ATOM 1167 O O . LEU A 1 150 ? -14.047 -42.25 -5.348 1 96.62 150 LEU A O 1
ATOM 1171 N N . PRO A 1 151 ? -14.352 -44.094 -4.176 1 95.31 151 PRO A N 1
ATOM 1172 C CA . PRO A 1 151 ? -14.812 -43.375 -2.994 1 95.31 151 PRO A CA 1
ATOM 1173 C C . PRO A 1 151 ? -13.727 -42.5 -2.381 1 95.31 151 PRO A C 1
ATOM 1175 O O . PRO A 1 151 ? -14.023 -41.562 -1.619 1 95.31 151 PRO A O 1
ATOM 1178 N N . MET A 1 152 ? -12.469 -42.75 -2.646 1 94.88 152 MET A N 1
ATOM 1179 C CA . MET A 1 152 ? -11.406 -41.969 -2.037 1 94.88 152 MET A CA 1
ATOM 1180 C C . MET A 1 152 ? -11.336 -40.562 -2.66 1 94.88 152 MET A C 1
ATOM 1182 O O . MET A 1 152 ? -11.141 -40.438 -3.869 1 94.88 152 MET A O 1
ATOM 1186 N N . ASN A 1 153 ? -11.422 -39.531 -1.881 1 90.44 153 ASN A N 1
ATOM 1187 C CA . ASN A 1 153 ? -11.359 -38.188 -2.383 1 90.44 153 ASN A CA 1
ATOM 1188 C C . ASN A 1 153 ? -9.977 -37.844 -2.947 1 90.44 153 ASN A C 1
ATOM 1190 O O . ASN A 1 153 ? -9.836 -36.969 -3.789 1 90.44 153 ASN A O 1
ATOM 1194 N N . ARG A 1 154 ? -8.984 -38.438 -2.387 1 92.81 154 ARG A N 1
ATOM 1195 C CA . ARG A 1 154 ? -7.617 -38.281 -2.867 1 92.81 154 ARG A CA 1
ATOM 1196 C C . ARG A 1 154 ? -6.914 -39.625 -3.027 1 92.81 154 ARG A C 1
ATOM 1198 O O . ARG A 1 154 ? -6.797 -40.375 -2.066 1 92.81 154 ARG A O 1
ATOM 1205 N N . ALA A 1 155 ? -6.527 -39.906 -4.184 1 96.31 155 ALA A N 1
ATOM 1206 C CA . ALA A 1 155 ? -5.781 -41.094 -4.559 1 96.31 155 ALA A CA 1
ATOM 1207 C C . ALA A 1 155 ? -4.996 -40.875 -5.848 1 96.31 155 ALA A C 1
ATOM 1209 O O . ALA A 1 155 ? -5.535 -40.375 -6.832 1 96.31 155 ALA A O 1
ATOM 1210 N N . PHE A 1 156 ? -3.768 -41.25 -5.781 1 96.12 156 PHE A N 1
ATOM 1211 C CA . PHE A 1 156 ? -2.883 -40.969 -6.902 1 96.12 156 PHE A CA 1
ATOM 1212 C C . PHE A 1 156 ? -2.748 -42.156 -7.82 1 96.12 156 PHE A C 1
ATOM 1214 O O . PHE A 1 156 ? -2.875 -42.031 -9.039 1 96.12 156 PHE A O 1
ATOM 1221 N N . ASP A 1 157 ? -2.41 -43.344 -7.336 1 95.94 157 ASP A N 1
ATOM 1222 C CA . ASP A 1 157 ? -2.363 -44.625 -8.078 1 95.94 157 ASP A CA 1
ATOM 1223 C C . ASP A 1 157 ? -2.736 -45.781 -7.188 1 95.94 157 ASP A C 1
ATOM 1225 O O . ASP A 1 157 ? -3.01 -45.625 -5.996 1 95.94 157 ASP A O 1
ATOM 1229 N N . GLY A 1 158 ? -2.895 -46.969 -7.789 1 97 158 GLY A N 1
ATOM 1230 C CA . GLY A 1 158 ? -3.281 -48.156 -7.043 1 97 158 GLY A CA 1
ATOM 1231 C C . GLY A 1 158 ? -3.496 -49.375 -7.922 1 97 158 GLY A C 1
ATOM 1232 O O . GLY A 1 158 ? -3.307 -49.312 -9.141 1 97 158 GLY A O 1
ATOM 1233 N N . SER A 1 159 ? -3.762 -50.438 -7.227 1 97.88 159 SER A N 1
ATOM 1234 C CA . SER A 1 159 ? -3.971 -51.75 -7.871 1 97.88 159 SER A CA 1
ATOM 1235 C C . SER A 1 159 ? -5.066 -52.531 -7.164 1 97.88 159 SER A C 1
ATOM 1237 O O . SER A 1 159 ? -5.066 -52.656 -5.938 1 97.88 159 SER A O 1
ATOM 1239 N N . PHE A 1 160 ? -5.957 -53.094 -8.023 1 98 160 PHE A N 1
ATOM 1240 C CA . PHE A 1 160 ? -7.059 -53.906 -7.48 1 98 160 PHE A CA 1
ATOM 1241 C C . PHE A 1 160 ? -6.57 -55.25 -7.02 1 98 160 PHE A C 1
ATOM 1243 O O . PHE A 1 160 ? -5.617 -55.812 -7.578 1 98 160 PHE A O 1
ATOM 1250 N N . SER A 1 161 ? -7.301 -55.812 -6 1 97.06 161 SER A N 1
ATOM 1251 C CA . SER A 1 161 ? -7.191 -57.219 -5.711 1 97.06 161 SER A CA 1
ATOM 1252 C C . SER A 1 161 ? -7.781 -58.062 -6.84 1 97.06 161 SER A C 1
ATOM 1254 O O . SER A 1 161 ? -8.516 -57.562 -7.688 1 97.06 161 SER A O 1
ATOM 1256 N N . ALA A 1 162 ? -7.438 -59.344 -6.836 1 94.62 162 ALA A N 1
ATOM 1257 C CA . ALA A 1 162 ? -7.855 -60.25 -7.918 1 94.62 162 ALA A CA 1
ATOM 1258 C C . ALA A 1 162 ? -9.375 -60.281 -8.031 1 94.62 162 ALA A C 1
ATOM 1260 O O . ALA A 1 162 ? -9.914 -60.438 -9.133 1 94.62 162 ALA A O 1
ATOM 1261 N N . ASP A 1 163 ? -10.07 -60.094 -6.867 1 94.75 163 ASP A N 1
ATOM 1262 C CA . ASP A 1 163 ? -11.523 -60.188 -6.875 1 94.75 163 ASP A CA 1
ATOM 1263 C C . ASP A 1 163 ? -12.141 -58.781 -7.09 1 94.75 163 ASP A C 1
ATOM 1265 O O . ASP A 1 163 ? -13.367 -58.656 -7.164 1 94.75 163 ASP A O 1
ATOM 1269 N N . GLY A 1 164 ? -11.328 -57.75 -7.129 1 95.5 164 GLY A N 1
ATOM 1270 C CA . GLY A 1 164 ? -11.797 -56.406 -7.41 1 95.5 164 GLY A CA 1
ATOM 1271 C C . GLY A 1 164 ? -12.461 -55.75 -6.219 1 95.5 164 GLY A C 1
ATOM 1272 O O . GLY A 1 164 ? -13.008 -54.656 -6.336 1 95.5 164 GLY A O 1
ATOM 1273 N N . LYS A 1 165 ? -12.398 -56.312 -5.02 1 96.38 165 LYS A N 1
ATOM 1274 C CA . LYS A 1 165 ? -13.133 -55.812 -3.859 1 96.38 165 LYS A CA 1
ATOM 1275 C C . LYS A 1 165 ? -12.25 -54.906 -2.984 1 96.38 165 LYS A C 1
ATOM 1277 O O . LYS A 1 165 ? -12.75 -54.156 -2.139 1 96.38 165 LYS A O 1
ATOM 1282 N N . GLN A 1 166 ? -10.992 -55.094 -3.186 1 96.94 166 GLN A N 1
ATOM 1283 C CA . GLN A 1 166 ? -10.023 -54.281 -2.447 1 96.94 166 GLN A CA 1
ATOM 1284 C C . GLN A 1 166 ? -9.07 -53.562 -3.395 1 96.94 166 GLN A C 1
ATOM 1286 O O . GLN A 1 166 ? -8.945 -53.938 -4.562 1 96.94 166 GLN A O 1
ATOM 1291 N N . LEU A 1 167 ? -8.516 -52.531 -2.869 1 97.88 167 LEU A N 1
ATOM 1292 C CA . LEU A 1 167 ? -7.516 -51.75 -3.6 1 97.88 167 LEU A CA 1
ATOM 1293 C C . LEU A 1 167 ? -6.359 -51.344 -2.688 1 97.88 167 LEU A C 1
ATOM 1295 O O . LEU A 1 167 ? -6.574 -50.969 -1.536 1 97.88 167 LEU A O 1
ATOM 1299 N N . VAL A 1 168 ? -5.113 -51.625 -3.059 1 97.75 168 VAL A N 1
ATOM 1300 C CA . VAL A 1 168 ? -3.975 -50.938 -2.461 1 97.75 168 VAL A CA 1
ATOM 1301 C C . VAL A 1 168 ? -3.703 -49.625 -3.211 1 97.75 168 VAL A C 1
ATOM 1303 O O . VAL A 1 168 ? -3.787 -49.594 -4.441 1 97.75 168 VAL A O 1
ATOM 1306 N N . TYR A 1 169 ? -3.51 -48.531 -2.502 1 97.25 169 TYR A N 1
ATOM 1307 C CA . TYR A 1 169 ? -3.352 -47.25 -3.221 1 97.25 169 TYR A CA 1
ATOM 1308 C C . TYR A 1 169 ? -2.471 -46.281 -2.438 1 97.25 169 TYR A C 1
ATOM 1310 O O . TYR A 1 169 ? -2.184 -46.531 -1.261 1 97.25 169 TYR A O 1
ATOM 1318 N N . ARG A 1 170 ? -1.878 -45.281 -3.102 1 93.88 170 ARG A N 1
ATOM 1319 C CA . ARG A 1 170 ? -1.218 -44.094 -2.531 1 93.88 170 ARG A CA 1
ATOM 1320 C C . ARG A 1 170 ? -2.164 -42.906 -2.49 1 93.88 170 ARG A C 1
ATOM 1322 O O . ARG A 1 170 ? -2.779 -42.562 -3.502 1 93.88 170 ARG A O 1
ATOM 1329 N N . ARG A 1 171 ? -2.156 -42.281 -1.474 1 90.12 171 ARG A N 1
ATOM 1330 C CA . ARG A 1 171 ? -3.094 -41.188 -1.26 1 90.12 171 ARG A CA 1
ATOM 1331 C C . ARG A 1 171 ? -2.676 -39.969 -2.047 1 90.12 171 ARG A C 1
ATOM 1333 O O . ARG A 1 171 ? -3.525 -39.219 -2.557 1 90.12 171 ARG A O 1
ATOM 1340 N N . ALA A 1 172 ? -1.487 -39.656 -2.02 1 87.25 172 ALA A N 1
ATOM 1341 C CA . ALA A 1 172 ? -1.043 -38.406 -2.67 1 87.25 172 ALA A CA 1
ATOM 1342 C C . ALA A 1 172 ? 0.152 -38.688 -3.582 1 87.25 172 ALA A C 1
ATOM 1344 O O . ALA A 1 172 ? 0.966 -39.562 -3.309 1 87.25 172 ALA A O 1
ATOM 1345 N N . GLY A 1 173 ? 0.123 -37.875 -4.695 1 88 173 GLY A N 1
ATOM 1346 C CA . GLY A 1 173 ? 1.325 -37.844 -5.516 1 88 173 GLY A CA 1
ATOM 1347 C C . GLY A 1 173 ? 2.414 -36.969 -4.922 1 88 173 GLY A C 1
ATOM 1348 O O . GLY A 1 173 ? 2.234 -36.375 -3.855 1 88 173 GLY A O 1
ATOM 1349 N N . LEU A 1 174 ? 3.537 -36.969 -5.523 1 90.69 174 LEU A N 1
ATOM 1350 C CA . LEU A 1 174 ? 4.676 -36.156 -5.102 1 90.69 174 LEU A CA 1
ATOM 1351 C C . LEU A 1 174 ? 4.836 -34.938 -5.992 1 90.69 174 LEU A C 1
ATOM 1353 O O . LEU A 1 174 ? 4.77 -35.031 -7.219 1 90.69 174 LEU A O 1
ATOM 1357 N N . TRP A 1 175 ? 4.949 -33.75 -5.355 1 89.38 175 TRP A N 1
ATOM 1358 C CA . TRP A 1 175 ? 5.25 -32.531 -6.109 1 89.38 175 TRP A CA 1
ATOM 1359 C C . TRP A 1 175 ? 6.586 -32.656 -6.828 1 89.38 175 TRP A C 1
ATOM 1361 O O . TRP A 1 175 ? 6.762 -32.125 -7.926 1 89.38 175 TRP A O 1
ATOM 1371 N N . ASP A 1 176 ? 7.457 -33.312 -6.141 1 90.88 176 ASP A N 1
ATOM 1372 C CA . ASP A 1 176 ? 8.812 -33.531 -6.637 1 90.88 176 ASP A CA 1
ATOM 1373 C C . ASP A 1 176 ? 9.172 -35 -6.648 1 90.88 176 ASP A C 1
ATOM 1375 O O . ASP A 1 176 ? 9.898 -35.5 -5.773 1 90.88 176 ASP A O 1
ATOM 1379 N N . PRO A 1 177 ? 8.773 -35.719 -7.715 1 87.06 177 PRO A N 1
ATOM 1380 C CA . PRO A 1 177 ? 9.016 -37.156 -7.758 1 87.06 177 PRO A CA 1
ATOM 1381 C C . PRO A 1 177 ? 10.5 -37.5 -7.766 1 87.06 177 PRO A C 1
ATOM 1383 O O . PRO A 1 177 ? 10.875 -38.625 -7.371 1 87.06 177 PRO A O 1
ATOM 1386 N N . GLY A 1 178 ? 11.312 -36.594 -8.18 1 85.25 178 GLY A N 1
ATOM 1387 C CA . GLY A 1 178 ? 12.742 -36.875 -8.25 1 85.25 178 GLY A CA 1
ATOM 1388 C C . GLY A 1 178 ? 13.453 -36.656 -6.934 1 85.25 178 GLY A C 1
ATOM 1389 O O . GLY A 1 178 ? 14.648 -36.969 -6.812 1 85.25 178 GLY A O 1
ATOM 1390 N N . TRP A 1 179 ? 12.742 -36.219 -5.883 1 93 179 TRP A N 1
ATOM 1391 C CA . TRP A 1 179 ? 13.367 -35.906 -4.598 1 93 179 TRP A CA 1
ATOM 1392 C C . TRP A 1 179 ? 13.797 -37.188 -3.896 1 93 179 TRP A C 1
ATOM 1394 O O . TRP A 1 179 ? 13.047 -37.75 -3.088 1 93 179 TRP A O 1
ATOM 1404 N N . ARG A 1 180 ? 15.016 -37.625 -4.141 1 91.94 180 ARG A N 1
ATOM 1405 C CA . ARG A 1 180 ? 15.562 -38.812 -3.541 1 91.94 180 ARG A CA 1
ATOM 1406 C C . ARG A 1 180 ? 15.703 -38.688 -2.031 1 91.94 180 ARG A C 1
ATOM 1408 O O . ARG A 1 180 ? 16.094 -37.625 -1.539 1 91.94 180 ARG A O 1
ATOM 1415 N N . ASN A 1 181 ? 15.375 -39.719 -1.274 1 92.56 181 ASN A N 1
ATOM 1416 C CA . ASN A 1 181 ? 15.445 -39.781 0.181 1 92.56 181 ASN A CA 1
ATOM 1417 C C . ASN A 1 181 ? 14.516 -38.75 0.831 1 92.56 181 ASN A C 1
ATOM 1419 O O . ASN A 1 181 ? 14.867 -38.125 1.839 1 92.56 181 ASN A O 1
ATOM 1423 N N . TYR A 1 182 ? 13.492 -38.438 0.212 1 94.81 182 TYR A N 1
ATOM 1424 C CA . TYR A 1 182 ? 12.469 -37.5 0.719 1 94.81 182 TYR A CA 1
ATOM 1425 C C . TYR A 1 182 ? 11.781 -38.094 1.948 1 94.81 182 TYR A C 1
ATOM 1427 O O . TYR A 1 182 ? 11.398 -39.25 1.958 1 94.81 182 TYR A O 1
ATOM 1435 N N . ARG A 1 183 ? 11.578 -37.25 3.014 1 95.56 183 ARG A N 1
ATOM 1436 C CA . ARG A 1 183 ? 11.008 -37.719 4.273 1 95.56 183 ARG A CA 1
ATOM 1437 C C . ARG A 1 183 ? 9.922 -36.781 4.773 1 95.56 183 ARG A C 1
ATOM 1439 O O . ARG A 1 183 ? 9.539 -36.844 5.941 1 95.56 183 ARG A O 1
ATOM 1446 N N . GLY A 1 184 ? 9.422 -35.875 3.982 1 95.94 184 GLY A N 1
ATOM 1447 C CA . GLY A 1 184 ? 8.43 -34.906 4.391 1 95.94 184 GLY A CA 1
ATOM 1448 C C . GLY A 1 184 ? 7.016 -35.438 4.375 1 95.94 184 GLY A C 1
ATOM 1449 O O . GLY A 1 184 ? 6.805 -36.656 4.402 1 95.94 184 GLY A O 1
ATOM 1450 N N . GLY A 1 185 ? 6.031 -34.562 4.32 1 96.25 185 GLY A N 1
ATOM 1451 C CA . GLY A 1 185 ? 4.637 -34.875 4.578 1 96.25 185 GLY A CA 1
ATOM 1452 C C . GLY A 1 185 ? 3.984 -35.656 3.451 1 96.25 185 GLY A C 1
ATOM 1453 O O . GLY A 1 185 ? 3.035 -36.406 3.676 1 96.25 185 GLY A O 1
ATOM 1454 N N . GLN A 1 186 ? 4.426 -35.531 2.234 1 95.69 186 GLN A N 1
ATOM 1455 C CA . GLN A 1 186 ? 3.82 -36.25 1.113 1 95.69 186 GLN A CA 1
ATOM 1456 C C . GLN A 1 186 ? 4.254 -37.688 1.093 1 95.69 186 GLN A C 1
ATOM 1458 O O . GLN A 1 186 ? 3.664 -38.531 0.387 1 95.69 186 GLN A O 1
ATOM 1463 N N . ASN A 1 187 ? 5.363 -37.969 1.801 1 94.69 187 ASN A N 1
ATOM 1464 C CA . ASN A 1 187 ? 5.789 -39.344 2.014 1 94.69 187 ASN A CA 1
ATOM 1465 C C . ASN A 1 187 ? 4.875 -40.062 3.002 1 94.69 187 ASN A C 1
ATOM 1467 O O . ASN A 1 187 ? 4.941 -39.812 4.207 1 94.69 187 ASN A O 1
ATOM 1471 N N . GLN A 1 188 ? 4.016 -40.938 2.488 1 94.44 188 GLN A N 1
ATOM 1472 C CA . GLN A 1 188 ? 3.029 -41.625 3.305 1 94.44 188 GLN A CA 1
ATOM 1473 C C . GLN A 1 188 ? 3.059 -43.125 3.045 1 94.44 188 GLN A C 1
ATOM 1475 O O . GLN A 1 188 ? 3.555 -43.562 2.006 1 94.44 188 GLN A O 1
ATOM 1480 N N . PRO A 1 189 ? 2.527 -43.906 3.973 1 94.62 189 PRO A N 1
ATOM 1481 C CA . PRO A 1 189 ? 2.461 -45.344 3.725 1 94.62 189 PRO A CA 1
ATOM 1482 C C . PRO A 1 189 ? 1.453 -45.719 2.639 1 94.62 189 PRO A C 1
ATOM 1484 O O . PRO A 1 189 ? 0.476 -44.969 2.43 1 94.62 189 PRO A O 1
ATOM 1487 N N . LEU A 1 190 ? 1.682 -46.844 1.995 1 96.25 190 LEU A N 1
ATOM 1488 C CA . LEU A 1 190 ? 0.654 -47.438 1.144 1 96.25 190 LEU A CA 1
ATOM 1489 C C . LEU A 1 190 ? -0.554 -47.844 1.969 1 96.25 190 LEU A C 1
ATOM 1491 O O . LEU A 1 190 ? -0.407 -48.281 3.111 1 96.25 190 LEU A O 1
ATOM 1495 N N . ARG A 1 191 ? -1.653 -47.75 1.348 1 96.31 191 ARG A N 1
ATOM 1496 C CA . ARG A 1 191 ? -2.889 -48.031 2.076 1 96.31 191 ARG A CA 1
ATOM 1497 C C . ARG A 1 191 ? -3.725 -49.094 1.372 1 96.31 191 ARG A C 1
ATOM 1499 O O . ARG A 1 191 ? -3.824 -49.094 0.143 1 96.31 191 ARG A O 1
ATOM 1506 N N . LEU A 1 192 ? -4.297 -50 2.168 1 96.44 192 LEU A N 1
ATOM 1507 C CA . LEU A 1 192 ? -5.309 -50.938 1.684 1 96.44 192 LEU A CA 1
ATOM 1508 C C . LEU A 1 192 ? -6.711 -50.438 2.012 1 96.44 192 LEU A C 1
ATOM 1510 O O . LEU A 1 192 ? -6.949 -49.906 3.102 1 96.44 192 LEU A O 1
ATOM 1514 N N . ILE A 1 193 ? -7.621 -50.594 1.078 1 97.44 193 ILE A N 1
ATOM 1515 C CA . ILE A 1 193 ? -9 -50.188 1.353 1 97.44 193 ILE A CA 1
ATOM 1516 C C . ILE A 1 193 ? -9.953 -51.281 0.87 1 97.44 193 ILE A C 1
ATOM 1518 O O . ILE A 1 193 ? -9.75 -51.875 -0.194 1 97.44 193 ILE A O 1
ATOM 1522 N N . SER A 1 194 ? -10.984 -51.562 1.671 1 97.38 194 SER A N 1
ATOM 1523 C CA . SER A 1 194 ? -12.148 -52.312 1.221 1 97.38 194 SER A CA 1
ATOM 1524 C C . SER A 1 194 ? -13.164 -51.406 0.538 1 97.38 194 SER A C 1
ATOM 1526 O O . SER A 1 194 ? -13.68 -50.469 1.152 1 97.38 194 SER A O 1
ATOM 1528 N N . LEU A 1 195 ? -13.445 -51.688 -0.655 1 96.56 195 LEU A N 1
ATOM 1529 C CA . LEU A 1 195 ? -14.312 -50.812 -1.424 1 96.56 195 LEU A CA 1
ATOM 1530 C C . LEU A 1 195 ? -15.758 -50.906 -0.967 1 96.56 195 LEU A C 1
ATOM 1532 O O . LEU A 1 195 ? -16.562 -50.031 -1.219 1 96.56 195 LEU A O 1
ATOM 1536 N N . ASP A 1 196 ? -16.109 -51.969 -0.263 1 94.94 196 ASP A N 1
ATOM 1537 C CA . ASP A 1 196 ? -17.453 -52.125 0.264 1 94.94 196 ASP A CA 1
ATOM 1538 C C . ASP A 1 196 ? -17.609 -51.438 1.61 1 94.94 196 ASP A C 1
ATOM 1540 O O . ASP A 1 196 ? -18.516 -50.594 1.782 1 94.94 196 ASP A O 1
ATOM 1544 N N . SER A 1 197 ? -16.719 -51.656 2.566 1 96.31 197 SER A N 1
ATOM 1545 C CA . SER A 1 197 ? -16.828 -51.125 3.918 1 96.31 197 SER A CA 1
ATOM 1546 C C . SER A 1 197 ? -16.141 -49.781 4.027 1 96.31 197 SER A C 1
ATOM 1548 O O . SER A 1 197 ? -16.359 -49.031 4.984 1 96.31 197 SER A O 1
ATOM 1550 N N . LEU A 1 198 ? -15.234 -49.469 3.078 1 97.12 198 LEU A N 1
ATOM 1551 C CA . LEU A 1 198 ? -14.414 -48.281 3.025 1 97.12 198 LEU A CA 1
ATOM 1552 C C . LEU A 1 198 ? -13.438 -48.219 4.191 1 97.12 198 LEU A C 1
ATOM 1554 O O . LEU A 1 198 ? -12.898 -47.156 4.516 1 97.12 198 LEU A O 1
ATOM 1558 N N . GLU A 1 199 ? -13.266 -49.344 4.887 1 96.19 199 GLU A N 1
ATOM 1559 C CA . GLU A 1 199 ? -12.219 -49.438 5.906 1 96.19 199 GLU A CA 1
ATOM 1560 C C . GLU A 1 199 ? -10.828 -49.406 5.273 1 96.19 199 GLU A C 1
ATOM 1562 O O . GLU A 1 199 ? -10.602 -50.031 4.246 1 96.19 199 GLU A O 1
ATOM 1567 N N . GLU A 1 200 ? -9.969 -48.656 5.859 1 95.88 200 GLU A N 1
ATOM 1568 C CA . GLU A 1 200 ? -8.609 -48.5 5.367 1 95.88 200 GLU A CA 1
ATOM 1569 C C . GLU A 1 200 ? -7.586 -48.938 6.406 1 95.88 200 GLU A C 1
ATOM 1571 O O . GLU A 1 200 ? -7.824 -48.844 7.609 1 95.88 200 GLU A O 1
ATOM 1576 N N . LYS A 1 201 ? -6.543 -49.469 5.934 1 92.88 201 LYS A N 1
ATOM 1577 C CA . LYS A 1 201 ? -5.414 -49.844 6.789 1 92.88 201 LYS A CA 1
ATOM 1578 C C . LYS A 1 201 ? -4.086 -49.531 6.105 1 92.88 201 LYS A C 1
ATOM 1580 O O . LYS A 1 201 ? -3.926 -49.781 4.906 1 92.88 201 LYS A O 1
ATOM 1585 N N . ASP A 1 202 ? -3.119 -49.031 6.875 1 94.31 202 ASP A N 1
ATOM 1586 C CA . ASP A 1 202 ? -1.785 -48.719 6.359 1 94.31 202 ASP A CA 1
ATOM 1587 C C . ASP A 1 202 ? -0.922 -50 6.332 1 94.31 202 ASP A C 1
ATOM 1589 O O . ASP A 1 202 ? -0.978 -50.812 7.254 1 94.31 202 ASP A O 1
ATOM 1593 N N . LEU A 1 203 ? -0.139 -50.062 5.277 1 95.38 203 LEU A N 1
ATOM 1594 C CA . LEU A 1 203 ? 0.886 -51.094 5.242 1 95.38 203 LEU A CA 1
ATOM 1595 C C . LEU A 1 203 ? 2.09 -50.688 6.09 1 95.38 203 LEU A C 1
ATOM 1597 O O . LEU A 1 203 ? 2.252 -49.531 6.438 1 95.38 203 LEU A O 1
ATOM 1601 N N . PRO A 1 204 ? 2.916 -51.719 6.539 1 94 204 PRO A N 1
ATOM 1602 C CA . PRO A 1 204 ? 4.105 -51.375 7.328 1 94 204 PRO A CA 1
ATOM 1603 C C . PRO A 1 204 ? 4.984 -50.344 6.645 1 94 204 PRO A C 1
ATOM 1605 O O . PRO A 1 204 ? 5.246 -50.438 5.445 1 94 204 PRO A O 1
ATOM 1608 N N . TRP A 1 205 ? 5.352 -49.406 7.383 1 92.75 205 TRP A N 1
ATOM 1609 C CA . TRP A 1 205 ? 6.027 -48.219 6.828 1 92.75 205 TRP A CA 1
ATOM 1610 C C . TRP A 1 205 ? 7.035 -47.656 7.82 1 92.75 205 TRP A C 1
ATOM 1612 O O . TRP A 1 205 ? 6.766 -47.594 9.023 1 92.75 205 TRP A O 1
ATOM 1622 N N . ASP A 1 206 ? 8.266 -47.344 7.457 1 92.12 206 ASP A N 1
ATOM 1623 C CA . ASP A 1 206 ? 9.32 -46.812 8.312 1 92.12 206 ASP A CA 1
ATOM 1624 C C . ASP A 1 206 ? 9.75 -45.406 7.863 1 92.12 206 ASP A C 1
ATOM 1626 O O . ASP A 1 206 ? 10.93 -45.062 7.938 1 92.12 206 ASP A O 1
ATOM 1630 N N . ASN A 1 207 ? 8.914 -44.625 7.254 1 92.81 207 ASN A N 1
ATOM 1631 C CA . ASN A 1 207 ? 9.125 -43.25 6.785 1 92.81 207 ASN A CA 1
ATOM 1632 C C . ASN A 1 207 ? 9.992 -43.219 5.531 1 92.81 207 ASN A C 1
ATOM 1634 O O . ASN A 1 207 ? 10.641 -42.219 5.25 1 92.81 207 ASN A O 1
ATOM 1638 N N . THR A 1 208 ? 10.039 -44.281 4.859 1 92.88 208 THR A N 1
ATOM 1639 C CA . THR A 1 208 ? 10.688 -44.344 3.555 1 92.88 208 THR A CA 1
ATOM 1640 C C . THR A 1 208 ? 9.664 -44.156 2.436 1 92.88 208 THR A C 1
ATOM 1642 O O . THR A 1 208 ? 8.461 -44.219 2.676 1 92.88 208 THR A O 1
ATOM 1645 N N . GLN A 1 209 ? 10.195 -43.844 1.279 1 93.44 209 GLN A N 1
ATOM 1646 C CA . GLN A 1 209 ? 9.297 -43.625 0.151 1 93.44 209 GLN A CA 1
ATOM 1647 C C . GLN A 1 209 ? 8.852 -44.938 -0.487 1 93.44 209 GLN A C 1
ATOM 1649 O O . GLN A 1 209 ? 9.68 -45.688 -0.998 1 93.44 209 GLN A O 1
ATOM 1654 N N . ASP A 1 210 ? 7.609 -45.25 -0.333 1 95.44 210 ASP A N 1
ATOM 1655 C CA . ASP A 1 210 ? 6.977 -46.406 -0.967 1 95.44 210 ASP A CA 1
ATOM 1656 C C . ASP A 1 210 ? 6.078 -45.969 -2.125 1 95.44 210 ASP A C 1
ATOM 1658 O O . ASP A 1 210 ? 5.129 -45.219 -1.93 1 95.44 210 ASP A O 1
ATOM 1662 N N . LEU A 1 211 ? 6.414 -46.562 -3.322 1 95.38 211 LEU A N 1
ATOM 1663 C CA . LEU A 1 211 ? 5.754 -46.062 -4.52 1 95.38 211 LEU A CA 1
ATOM 1664 C C . LEU A 1 211 ? 5.25 -47.219 -5.391 1 95.38 211 LEU A C 1
ATOM 1666 O O . LEU A 1 211 ? 5.68 -48.344 -5.227 1 95.38 211 LEU A O 1
ATOM 1670 N N . GLU A 1 212 ? 4.266 -46.906 -6.281 1 95.81 212 GLU A N 1
ATOM 1671 C CA . GLU A 1 212 ? 3.785 -47.719 -7.387 1 95.81 212 GLU A CA 1
ATOM 1672 C C . GLU A 1 212 ? 3.371 -49.125 -6.902 1 95.81 212 GLU A C 1
ATOM 1674 O O . GLU A 1 212 ? 3.857 -50.125 -7.414 1 95.81 212 GLU A O 1
ATOM 1679 N N . PRO A 1 213 ? 2.404 -49.219 -5.984 1 97.25 213 PRO A N 1
ATOM 1680 C CA . PRO A 1 213 ? 1.972 -50.531 -5.488 1 97.25 213 PRO A CA 1
ATOM 1681 C C . PRO A 1 213 ? 1.286 -51.375 -6.559 1 97.25 213 PRO A C 1
ATOM 1683 O O . PRO A 1 213 ? 0.521 -50.844 -7.371 1 97.25 213 PRO A O 1
ATOM 1686 N N . GLN A 1 214 ? 1.569 -52.656 -6.582 1 97.19 214 GLN A N 1
ATOM 1687 C CA . GLN A 1 214 ? 0.934 -53.625 -7.469 1 97.19 214 GLN A CA 1
ATOM 1688 C C . GLN A 1 214 ? 0.502 -54.875 -6.703 1 97.19 214 GLN A C 1
ATOM 1690 O O . GLN A 1 214 ? 1.312 -55.5 -6.008 1 97.19 214 GLN A O 1
ATOM 1695 N N . TRP A 1 215 ? -0.803 -55.188 -6.785 1 97.06 215 TRP A N 1
ATOM 1696 C CA . TRP A 1 215 ? -1.344 -56.406 -6.16 1 97.06 215 TRP A CA 1
ATOM 1697 C C . TRP A 1 215 ? -1.048 -57.625 -7.008 1 97.06 215 TRP A C 1
ATOM 1699 O O . TRP A 1 215 ? -1.389 -57.656 -8.195 1 97.06 215 TRP A O 1
ATOM 1709 N N . HIS A 1 216 ? -0.387 -58.656 -6.5 1 95.38 216 HIS A N 1
ATOM 1710 C CA . HIS A 1 216 ? -0.091 -59.875 -7.203 1 95.38 216 HIS A CA 1
ATOM 1711 C C . HIS A 1 216 ? -0.167 -61.094 -6.262 1 95.38 216 HIS A C 1
ATOM 1713 O O . HIS A 1 216 ? 0.683 -61.25 -5.379 1 95.38 216 HIS A O 1
ATOM 1719 N N . GLY A 1 217 ? -1.171 -61.906 -6.434 1 92.62 217 GLY A N 1
ATOM 1720 C CA . GLY A 1 217 ? -1.39 -63.031 -5.523 1 92.62 217 GLY A CA 1
ATOM 1721 C C . GLY A 1 217 ? -1.699 -62.594 -4.105 1 92.62 217 GLY A C 1
ATOM 1722 O O . GLY A 1 217 ? -2.598 -61.781 -3.887 1 92.62 217 GLY A O 1
ATOM 1723 N N . ASP A 1 218 ? -0.848 -63.125 -3.145 1 93.25 218 ASP A N 1
ATOM 1724 C CA . ASP A 1 218 ? -1.071 -62.812 -1.736 1 93.25 218 ASP A CA 1
ATOM 1725 C C . ASP A 1 218 ? -0.128 -61.688 -1.263 1 93.25 218 ASP A C 1
ATOM 1727 O O . ASP A 1 218 ? 0.059 -61.5 -0.059 1 93.25 218 ASP A O 1
ATOM 1731 N N . TYR A 1 219 ? 0.444 -61.031 -2.258 1 95.38 219 TYR A N 1
ATOM 1732 C CA . TYR A 1 219 ? 1.432 -60.031 -1.898 1 95.38 219 TYR A CA 1
ATOM 1733 C C . TYR A 1 219 ? 1.138 -58.688 -2.598 1 95.38 219 TYR A C 1
ATOM 1735 O O . TYR A 1 219 ? 0.458 -58.656 -3.625 1 95.38 219 TYR A O 1
ATOM 1743 N N . ILE A 1 220 ? 1.61 -57.625 -1.95 1 97.06 220 ILE A N 1
ATOM 1744 C CA . ILE A 1 220 ? 1.715 -56.312 -2.572 1 97.06 220 ILE A CA 1
ATOM 1745 C C . ILE A 1 220 ? 3.176 -56 -2.898 1 97.06 220 ILE A C 1
ATOM 1747 O O . ILE A 1 220 ? 4.031 -56 -2.01 1 97.06 220 ILE A O 1
ATOM 1751 N N . TYR A 1 221 ? 3.475 -55.844 -4.168 1 96.94 221 TYR A N 1
ATOM 1752 C CA . TYR A 1 221 ? 4.797 -55.406 -4.605 1 96.94 221 TYR A CA 1
ATOM 1753 C C . TYR A 1 221 ? 4.859 -53.875 -4.754 1 96.94 221 TYR A C 1
ATOM 1755 O O . TYR A 1 221 ? 3.879 -53.25 -5.152 1 96.94 221 TYR A O 1
ATOM 1763 N N . PHE A 1 222 ? 5.977 -53.312 -4.395 1 97.12 222 PHE A N 1
ATOM 1764 C CA . PHE A 1 222 ? 6.102 -51.844 -4.48 1 97.12 222 PHE A CA 1
ATOM 1765 C C . PHE A 1 222 ? 7.566 -51.438 -4.543 1 97.12 222 PHE A C 1
ATOM 1767 O O . PHE A 1 222 ? 8.453 -52.25 -4.25 1 97.12 222 PHE A O 1
ATOM 1774 N N . LEU A 1 223 ? 7.863 -50.219 -5.059 1 96.31 223 LEU A N 1
ATOM 1775 C CA . LEU A 1 223 ? 9.188 -49.625 -4.988 1 96.31 223 LEU A CA 1
ATOM 1776 C C . LEU A 1 223 ? 9.422 -49 -3.617 1 96.31 223 LEU A C 1
ATOM 1778 O O . LEU A 1 223 ? 8.516 -48.406 -3.033 1 96.31 223 LEU A O 1
ATOM 1782 N N . SER A 1 224 ? 10.602 -49.156 -3.111 1 96 224 SER A N 1
ATOM 1783 C CA . SER A 1 224 ? 10.93 -48.562 -1.817 1 96 224 SER A CA 1
ATOM 1784 C C . SER A 1 224 ? 12.414 -48.219 -1.729 1 96 224 SER A C 1
ATOM 1786 O O . SER A 1 224 ? 13.258 -48.938 -2.248 1 96 224 SER A O 1
ATOM 1788 N N . ASN A 1 225 ? 12.703 -47.125 -1.12 1 92.88 225 ASN A N 1
ATOM 1789 C CA . ASN A 1 225 ? 14.102 -46.75 -0.934 1 92.88 225 ASN A CA 1
ATOM 1790 C C . ASN A 1 225 ? 14.586 -47.094 0.47 1 92.88 225 ASN A C 1
ATOM 1792 O O . ASN A 1 225 ? 15.562 -46.5 0.957 1 92.88 225 ASN A O 1
ATOM 1796 N N . ARG A 1 226 ? 13.836 -47.938 1.194 1 93.06 226 ARG A N 1
ATOM 1797 C CA . ARG A 1 226 ? 14.227 -48.375 2.533 1 93.06 226 ARG A CA 1
ATOM 1798 C C . ARG A 1 226 ? 15.609 -49.031 2.523 1 93.06 226 ARG A C 1
ATOM 1800 O O . ARG A 1 226 ? 16.266 -49.125 3.564 1 93.06 226 ARG A O 1
ATOM 1807 N N . SER A 1 227 ? 16.156 -49.438 1.367 1 89.25 227 SER A N 1
ATOM 1808 C CA . SER A 1 227 ? 17.5 -49.938 1.183 1 89.25 227 SER A CA 1
ATOM 1809 C C . SER A 1 227 ? 18.469 -48.844 0.75 1 89.25 227 SER A C 1
ATOM 1811 O O . SER A 1 227 ? 19.516 -49.125 0.16 1 89.25 227 SER A O 1
ATOM 1813 N N . GLN A 1 228 ? 18.156 -47.5 0.917 1 84.69 228 GLN A N 1
ATOM 1814 C CA . GLN A 1 228 ? 18.906 -46.312 0.52 1 84.69 228 GLN A CA 1
ATOM 1815 C C . GLN A 1 228 ? 18.75 -46.031 -0.971 1 84.69 228 GLN A C 1
ATOM 1817 O O . GLN A 1 228 ? 18.578 -44.875 -1.376 1 84.69 228 GLN A O 1
ATOM 1822 N N . VAL A 1 229 ? 18.922 -47.062 -1.711 1 89.25 229 VAL A N 1
ATOM 1823 C CA . VAL A 1 229 ? 18.578 -47 -3.127 1 89.25 229 VAL A CA 1
ATOM 1824 C C . VAL A 1 229 ? 17.234 -47.719 -3.361 1 89.25 229 VAL A C 1
ATOM 1826 O O . VAL A 1 229 ? 16.906 -48.688 -2.688 1 89.25 229 VAL A O 1
ATOM 1829 N N . THR A 1 230 ? 16.516 -47.219 -4.312 1 94.06 230 THR A N 1
ATOM 1830 C CA . THR A 1 230 ? 15.18 -47.75 -4.543 1 94.06 230 THR A CA 1
ATOM 1831 C C . THR A 1 230 ? 15.258 -49.156 -5.152 1 94.06 230 THR A C 1
ATOM 1833 O O . THR A 1 230 ? 15.977 -49.375 -6.133 1 94.06 230 THR A O 1
ATOM 1836 N N . ASN A 1 231 ? 14.609 -50.031 -4.578 1 95 231 ASN A N 1
ATOM 1837 C CA . ASN A 1 231 ? 14.445 -51.406 -5.031 1 95 231 ASN A CA 1
ATOM 1838 C C . ASN A 1 231 ? 12.984 -51.844 -5 1 95 231 ASN A C 1
ATOM 1840 O O . ASN A 1 231 ? 12.125 -51.094 -4.535 1 95 231 ASN A O 1
ATOM 1844 N N . ILE A 1 232 ? 12.727 -53 -5.527 1 96.81 232 ILE A N 1
ATOM 1845 C CA . ILE A 1 232 ? 11.391 -53.594 -5.438 1 96.81 232 ILE A CA 1
ATOM 1846 C C . ILE A 1 232 ? 11.273 -54.406 -4.152 1 96.81 232 ILE A C 1
ATOM 1848 O O . ILE A 1 232 ? 12.172 -55.188 -3.814 1 96.81 232 ILE A O 1
ATOM 1852 N N . PHE A 1 233 ? 10.242 -54.156 -3.436 1 96.44 233 PHE A N 1
ATOM 1853 C CA . PHE A 1 233 ? 9.883 -54.875 -2.227 1 96.44 233 PHE A CA 1
ATOM 1854 C C . PHE A 1 233 ? 8.508 -55.531 -2.371 1 96.44 233 PHE A C 1
ATOM 1856 O O . PHE A 1 233 ? 7.754 -55.188 -3.283 1 96.44 233 PHE A O 1
ATOM 1863 N N . ARG A 1 234 ? 8.148 -56.531 -1.533 1 96.25 234 ARG A N 1
ATOM 1864 C CA . ARG A 1 234 ? 6.801 -57.094 -1.434 1 96.25 234 ARG A CA 1
ATOM 1865 C C . ARG A 1 234 ? 6.395 -57.281 0.024 1 96.25 234 ARG A C 1
ATOM 1867 O O . ARG A 1 234 ? 7.25 -57.406 0.9 1 96.25 234 ARG A O 1
ATOM 1874 N N . VAL A 1 235 ? 5.191 -57.219 0.253 1 96.38 235 VAL A N 1
ATOM 1875 C CA . VAL A 1 235 ? 4.633 -57.469 1.579 1 96.38 235 VAL A CA 1
ATOM 1876 C C . VAL A 1 235 ? 3.355 -58.281 1.457 1 96.38 235 VAL A C 1
ATOM 1878 O O . VAL A 1 235 ? 2.58 -58.125 0.515 1 96.38 235 VAL A O 1
ATOM 1881 N N . ALA A 1 236 ? 3.174 -59.188 2.375 1 95 236 ALA A N 1
ATOM 1882 C CA . ALA A 1 236 ? 1.972 -60.031 2.361 1 95 236 ALA A CA 1
ATOM 1883 C C . ALA A 1 236 ? 0.731 -59.188 2.688 1 95 236 ALA A C 1
ATOM 1885 O O . ALA A 1 236 ? 0.77 -58.344 3.562 1 95 236 ALA A O 1
ATOM 1886 N N . VAL A 1 237 ? -0.328 -59.469 1.989 1 92.94 237 VAL A N 1
ATOM 1887 C CA . VAL A 1 237 ? -1.575 -58.719 2.166 1 92.94 237 VAL A CA 1
ATOM 1888 C C . VAL A 1 237 ? -2.074 -58.906 3.6 1 92.94 237 VAL A C 1
ATOM 1890 O O . VAL A 1 237 ? -2.662 -57.969 4.168 1 92.94 237 VAL A O 1
ATOM 1893 N N . ASN A 1 238 ? -1.921 -60.062 4.195 1 86.38 238 ASN A N 1
ATOM 1894 C CA . ASN A 1 238 ? -2.402 -60.375 5.543 1 86.38 238 ASN A CA 1
ATOM 1895 C C . ASN A 1 238 ? -1.43 -59.844 6.605 1 86.38 238 ASN A C 1
ATOM 1897 O O . ASN A 1 238 ? -1.672 -60.031 7.801 1 86.38 238 ASN A O 1
ATOM 1901 N N . GLY A 1 239 ? -0.396 -59.25 6.188 1 78.44 239 GLY A N 1
ATOM 1902 C CA . GLY A 1 239 ? 0.479 -58.594 7.16 1 78.44 239 GLY A CA 1
ATOM 1903 C C . GLY A 1 239 ? 1.885 -59.188 7.16 1 78.44 239 GLY A C 1
ATOM 1904 O O . GLY A 1 239 ? 2.178 -60.125 6.422 1 78.44 239 GLY A O 1
ATOM 1905 N N . GLY A 1 240 ? 2.822 -58.531 7.879 1 86.12 240 GLY A N 1
ATOM 1906 C CA . GLY A 1 240 ? 4.219 -58.906 7.984 1 86.12 240 GLY A CA 1
ATOM 1907 C C . GLY A 1 240 ? 5.18 -57.812 7.578 1 86.12 240 GLY A C 1
ATOM 1908 O O . GLY A 1 240 ? 4.762 -56.688 7.277 1 86.12 240 GLY A O 1
ATOM 1909 N N . GLU A 1 241 ? 6.422 -58.188 7.648 1 91.81 241 GLU A N 1
ATOM 1910 C CA . GLU A 1 241 ? 7.469 -57.219 7.297 1 91.81 241 GLU A CA 1
ATOM 1911 C C . GLU A 1 241 ? 7.762 -57.25 5.801 1 91.81 241 GLU A C 1
ATOM 1913 O O . GLU A 1 241 ? 7.754 -58.312 5.18 1 91.81 241 GLU A O 1
ATOM 1918 N N . PRO A 1 242 ? 7.926 -56.094 5.234 1 95.19 242 PRO A N 1
ATOM 1919 C CA . PRO A 1 242 ? 8.289 -56.062 3.814 1 95.19 242 PRO A CA 1
ATOM 1920 C C . PRO A 1 242 ? 9.57 -56.844 3.52 1 95.19 242 PRO A C 1
ATOM 1922 O O . PRO A 1 242 ? 10.523 -56.781 4.305 1 95.19 242 PRO A O 1
ATOM 1925 N N . GLU A 1 243 ? 9.586 -57.5 2.408 1 93.56 243 GLU A N 1
ATOM 1926 C CA . GLU A 1 243 ? 10.734 -58.25 1.922 1 93.56 243 GLU A CA 1
ATOM 1927 C C . GLU A 1 243 ? 11.312 -57.625 0.654 1 93.56 243 GLU A C 1
ATOM 1929 O O . GLU A 1 243 ? 10.562 -57.188 -0.228 1 93.56 243 GLU A O 1
ATOM 1934 N N . GLN A 1 244 ? 12.625 -57.562 0.596 1 94 244 GLN A N 1
ATOM 1935 C CA . GLN A 1 244 ? 13.281 -57 -0.585 1 94 244 GLN A CA 1
ATOM 1936 C C . GLN A 1 244 ? 13.344 -58.031 -1.711 1 94 244 GLN A C 1
ATOM 1938 O O . GLN A 1 244 ? 13.719 -59.188 -1.485 1 94 244 GLN A O 1
ATOM 1943 N N . VAL A 1 245 ? 12.984 -57.656 -2.92 1 94.56 245 VAL A N 1
ATOM 1944 C CA . VAL A 1 245 ? 12.898 -58.531 -4.07 1 94.56 245 VAL A CA 1
ATOM 1945 C C . VAL A 1 245 ? 14.102 -58.312 -4.984 1 94.56 245 VAL A C 1
ATOM 1947 O O . VAL A 1 245 ? 14.672 -59.281 -5.516 1 94.56 245 VAL A O 1
ATOM 1950 N N . THR A 1 246 ? 14.391 -57.094 -5.312 1 94.19 246 THR A N 1
ATOM 1951 C CA . THR A 1 246 ? 15.609 -56.75 -6.035 1 94.19 246 THR A CA 1
ATOM 1952 C C . THR A 1 246 ? 16.641 -56.125 -5.086 1 94.19 246 THR A C 1
ATOM 1954 O O . THR A 1 246 ? 16.297 -55.531 -4.082 1 94.19 246 THR A O 1
ATOM 1957 N N . HIS A 1 247 ? 18.031 -56.219 -5.414 1 92.62 247 HIS A N 1
ATOM 1958 C CA . HIS A 1 247 ? 19.062 -55.875 -4.441 1 92.62 247 HIS A CA 1
ATOM 1959 C C . HIS A 1 247 ? 20.156 -55 -5.078 1 92.62 247 HIS A C 1
ATOM 1961 O O . HIS A 1 247 ? 21.344 -55.281 -4.887 1 92.62 247 HIS A O 1
ATOM 1967 N N . TYR A 1 248 ? 19.734 -54.031 -5.762 1 91.38 248 TYR A N 1
ATOM 1968 C CA . TYR A 1 248 ? 20.703 -53.094 -6.328 1 91.38 248 TYR A CA 1
ATOM 1969 C C . TYR A 1 248 ? 21.203 -52.125 -5.273 1 91.38 248 TYR A C 1
ATOM 1971 O O . TYR A 1 248 ? 20.469 -51.781 -4.336 1 91.38 248 TYR A O 1
ATOM 1979 N N . GLN A 1 249 ? 22.484 -51.594 -5.438 1 88.12 249 GLN A N 1
ATOM 1980 C CA . GLN A 1 249 ? 23.078 -50.688 -4.473 1 88.12 249 GLN A CA 1
ATOM 1981 C C . GLN A 1 249 ? 23.578 -49.406 -5.16 1 88.12 249 GLN A C 1
ATOM 1983 O O . GLN A 1 249 ? 23.906 -48.406 -4.492 1 88.12 249 GLN A O 1
ATOM 1988 N N . ASP A 1 250 ? 23.562 -49.375 -6.387 1 84.94 250 ASP A N 1
ATOM 1989 C CA . ASP A 1 250 ? 24.281 -48.312 -7.094 1 84.94 250 ASP A CA 1
ATOM 1990 C C . ASP A 1 250 ? 23.297 -47.406 -7.82 1 84.94 250 ASP A C 1
ATOM 1992 O O . ASP A 1 250 ? 23.656 -46.281 -8.195 1 84.94 250 ASP A O 1
ATOM 1996 N N . ALA A 1 251 ? 22.188 -47.844 -8.195 1 89.19 251 ALA A N 1
ATOM 1997 C CA . ALA A 1 251 ? 21.203 -47.031 -8.891 1 89.19 251 ALA A CA 1
ATOM 1998 C C . ALA A 1 251 ? 19.781 -47.469 -8.523 1 89.19 251 ALA A C 1
ATOM 2000 O O . ALA A 1 251 ? 19.562 -48.594 -8.062 1 89.19 251 ALA A O 1
ATOM 2001 N N . ASP A 1 252 ? 18.891 -46.594 -8.758 1 91.81 252 ASP A N 1
ATOM 2002 C CA . ASP A 1 252 ? 17.5 -46.875 -8.406 1 91.81 252 ASP A CA 1
ATOM 2003 C C . ASP A 1 252 ? 16.828 -47.75 -9.461 1 91.81 252 ASP A C 1
ATOM 2005 O O . ASP A 1 252 ? 17.062 -47.594 -10.656 1 91.81 252 ASP A O 1
ATOM 2009 N N . VAL A 1 253 ? 16.031 -48.688 -8.938 1 94.31 253 VAL A N 1
ATOM 2010 C CA . VAL A 1 253 ? 15.031 -49.344 -9.781 1 94.31 253 VAL A CA 1
ATOM 2011 C C . VAL A 1 253 ? 13.828 -48.438 -9.977 1 94.31 253 VAL A C 1
ATOM 2013 O O . VAL A 1 253 ? 13.398 -47.75 -9.039 1 94.31 253 VAL A O 1
ATOM 2016 N N . LYS A 1 254 ? 13.328 -48.438 -11.164 1 94 254 LYS A N 1
ATOM 2017 C CA . LYS A 1 254 ? 12.18 -47.562 -11.453 1 94 254 LYS A CA 1
ATOM 2018 C C . LYS A 1 254 ? 10.977 -48.406 -11.898 1 94 254 LYS A C 1
ATOM 2020 O O . LYS A 1 254 ? 10.719 -49.469 -11.344 1 94 254 LYS A O 1
ATOM 2025 N N . GLY A 1 255 ? 10.188 -47.906 -12.898 1 93.5 255 GLY A N 1
ATOM 2026 C CA . GLY A 1 255 ? 8.977 -48.594 -13.297 1 93.5 255 GLY A CA 1
ATOM 2027 C C . GLY A 1 255 ? 9.141 -50.094 -13.375 1 93.5 255 GLY A C 1
ATOM 2028 O O . GLY A 1 255 ? 10.18 -50.594 -13.805 1 93.5 255 GLY A O 1
ATOM 2029 N N . PHE A 1 256 ? 8.102 -50.844 -12.891 1 96.81 256 PHE A N 1
ATOM 2030 C CA . PHE A 1 256 ? 8.164 -52.281 -12.945 1 96.81 256 PHE A CA 1
ATOM 2031 C C . PHE A 1 256 ? 6.785 -52.875 -13.195 1 96.81 256 PHE A C 1
ATOM 2033 O O . PHE A 1 256 ? 5.773 -52.188 -13.109 1 96.81 256 PHE A O 1
ATOM 2040 N N . THR A 1 257 ? 6.789 -54.094 -13.578 1 97 257 THR A N 1
ATOM 2041 C CA . THR A 1 257 ? 5.574 -54.875 -13.805 1 97 257 THR A CA 1
ATOM 2042 C C . THR A 1 257 ? 5.812 -56.344 -13.5 1 97 257 THR A C 1
ATOM 2044 O O . THR A 1 257 ? 6.961 -56.781 -13.398 1 97 257 THR A O 1
ATOM 2047 N N . LEU A 1 258 ? 4.766 -57.031 -13.234 1 95.06 258 LEU A N 1
ATOM 2048 C CA . LEU A 1 258 ? 4.891 -58.469 -12.984 1 95.06 258 LEU A CA 1
ATOM 2049 C C . LEU A 1 258 ? 3.691 -59.219 -13.547 1 95.06 258 LEU A C 1
ATOM 2051 O O . LEU A 1 258 ? 2.584 -58.688 -13.609 1 95.06 258 LEU A O 1
ATOM 2055 N N . ASP A 1 259 ? 3.875 -60.281 -14 1 94.56 259 ASP A N 1
ATOM 2056 C CA . ASP A 1 259 ? 2.877 -61.25 -14.445 1 94.56 259 ASP A CA 1
ATOM 2057 C C . ASP A 1 259 ? 3.342 -62.688 -14.188 1 94.56 259 ASP A C 1
ATOM 2059 O O . ASP A 1 259 ? 4.469 -63.062 -14.523 1 94.56 259 ASP A O 1
ATOM 2063 N N . ASN A 1 260 ? 2.459 -63.438 -13.539 1 90.75 260 ASN A N 1
ATOM 2064 C CA . ASN A 1 260 ? 2.828 -64.75 -13.117 1 90.75 260 ASN A CA 1
ATOM 2065 C C . ASN A 1 260 ? 4.129 -64.75 -12.32 1 90.75 260 ASN A C 1
ATOM 2067 O O . ASN A 1 260 ? 4.258 -64.062 -11.336 1 90.75 260 ASN A O 1
ATOM 2071 N N . ASP A 1 261 ? 5.145 -65.5 -12.734 1 90.38 261 ASP A N 1
ATOM 2072 C CA . ASP A 1 261 ? 6.383 -65.625 -11.969 1 90.38 261 ASP A CA 1
ATOM 2073 C C . ASP A 1 261 ? 7.48 -64.75 -12.578 1 90.38 261 ASP A C 1
ATOM 2075 O O . ASP A 1 261 ? 8.664 -64.938 -12.328 1 90.38 261 ASP A O 1
ATOM 2079 N N . THR A 1 262 ? 7.094 -63.75 -13.344 1 94.5 262 THR A N 1
ATOM 2080 C CA . THR A 1 262 ? 8.078 -62.938 -14.039 1 94.5 262 THR A CA 1
ATOM 2081 C C . THR A 1 262 ? 7.977 -61.469 -13.602 1 94.5 262 THR A C 1
ATOM 2083 O O . THR A 1 262 ? 6.887 -60.906 -13.594 1 94.5 262 THR A O 1
ATOM 2086 N N . LEU A 1 263 ? 9.102 -61 -13.227 1 95.75 263 LEU A N 1
ATOM 2087 C CA . LEU A 1 263 ? 9.266 -59.594 -12.891 1 95.75 263 LEU A CA 1
ATOM 2088 C C . LEU A 1 263 ? 10.086 -58.875 -13.961 1 95.75 263 LEU A C 1
ATOM 2090 O O . LEU A 1 263 ? 11.125 -59.375 -14.391 1 95.75 263 LEU A O 1
ATOM 2094 N N . VAL A 1 264 ? 9.586 -57.75 -14.57 1 97.31 264 VAL A N 1
ATOM 2095 C CA . VAL A 1 264 ? 10.328 -56.875 -15.477 1 97.31 264 VAL A CA 1
ATOM 2096 C C . VAL A 1 264 ? 10.398 -55.469 -14.891 1 97.31 264 VAL A C 1
ATOM 2098 O O . VAL A 1 264 ? 9.398 -54.969 -14.398 1 97.31 264 VAL A O 1
ATOM 2101 N N . TYR A 1 265 ? 11.555 -54.844 -14.875 1 97.19 265 TYR A N 1
ATOM 2102 C CA . TYR A 1 265 ? 11.711 -53.5 -14.289 1 97.19 265 TYR A CA 1
ATOM 2103 C C . TYR A 1 265 ? 12.766 -52.688 -15.031 1 97.19 265 TYR A C 1
ATOM 2105 O O . TYR A 1 265 ? 13.57 -53.25 -15.781 1 97.19 265 TYR A O 1
ATOM 2113 N N . GLU A 1 266 ? 12.648 -51.312 -14.914 1 96.19 266 GLU A N 1
ATOM 2114 C CA . GLU A 1 266 ? 13.625 -50.375 -15.469 1 96.19 266 GLU A CA 1
ATOM 2115 C C . GLU A 1 266 ? 14.859 -50.281 -14.578 1 96.19 266 GLU A C 1
ATOM 2117 O O . GLU A 1 266 ? 14.742 -50.094 -13.367 1 96.19 266 GLU A O 1
ATOM 2122 N N . TYR A 1 267 ? 16.016 -50.375 -15.133 1 94.62 267 TYR A N 1
ATOM 2123 C CA . TYR A 1 267 ? 17.281 -50.188 -14.438 1 94.62 267 TYR A CA 1
ATOM 2124 C C . TYR A 1 267 ? 18.344 -49.625 -15.367 1 94.62 267 TYR A C 1
ATOM 2126 O O . TYR A 1 267 ? 18.703 -50.25 -16.359 1 94.62 267 TYR A O 1
ATOM 2134 N N . ARG A 1 268 ? 18.812 -48.375 -15.156 1 91.38 268 ARG A N 1
ATOM 2135 C CA . ARG A 1 268 ? 19.844 -47.656 -15.914 1 91.38 268 ARG A CA 1
ATOM 2136 C C . ARG A 1 268 ? 19.469 -47.562 -17.391 1 91.38 268 ARG A C 1
ATOM 2138 O O . ARG A 1 268 ? 20.297 -47.812 -18.266 1 91.38 268 ARG A O 1
ATOM 2145 N N . GLY A 1 269 ? 18.172 -47.375 -17.578 1 92.25 269 GLY A N 1
ATOM 2146 C CA . GLY A 1 269 ? 17.672 -47.125 -18.922 1 92.25 269 GLY A CA 1
ATOM 2147 C C . GLY A 1 269 ? 17.328 -48.406 -19.688 1 92.25 269 GLY A C 1
ATOM 2148 O O . GLY A 1 269 ? 16.859 -48.344 -20.812 1 92.25 269 GLY A O 1
ATOM 2149 N N . GLU A 1 270 ? 17.531 -49.562 -19.094 1 94.25 270 GLU A N 1
ATOM 2150 C CA . GLU A 1 270 ? 17.203 -50.844 -19.719 1 94.25 270 GLU A CA 1
ATOM 2151 C C . GLU A 1 270 ? 16.016 -51.5 -19.016 1 94.25 270 GLU A C 1
ATOM 2153 O O . GLU A 1 270 ? 15.641 -51.125 -17.906 1 94.25 270 GLU A O 1
ATOM 2158 N N . LEU A 1 271 ? 15.414 -52.469 -19.734 1 96.62 271 LEU A N 1
ATOM 2159 C CA . LEU A 1 271 ? 14.422 -53.344 -19.109 1 96.62 271 LEU A CA 1
ATOM 2160 C C . LEU A 1 271 ? 15.047 -54.688 -18.703 1 96.62 271 LEU A C 1
ATOM 2162 O O . LEU A 1 271 ? 15.68 -55.344 -19.516 1 96.62 271 LEU A O 1
ATOM 2166 N N . VAL A 1 272 ? 14.867 -54.969 -17.453 1 96.31 272 VAL A N 1
ATOM 2167 C CA . VAL A 1 272 ? 15.477 -56.156 -16.875 1 96.31 272 VAL A CA 1
ATOM 2168 C C . VAL A 1 272 ? 14.391 -57.156 -16.484 1 96.31 272 VAL A C 1
ATOM 2170 O O . VAL A 1 272 ? 13.359 -56.75 -15.914 1 96.31 272 VAL A O 1
ATOM 2173 N N . LYS A 1 273 ? 14.594 -58.406 -16.781 1 95.62 273 LYS A N 1
ATOM 2174 C CA . LYS A 1 273 ? 13.672 -59.469 -16.422 1 95.62 273 LYS A CA 1
ATOM 2175 C C . LYS A 1 273 ? 14.242 -60.312 -15.281 1 95.62 273 LYS A C 1
ATOM 2177 O O . LYS A 1 273 ? 15.445 -60.594 -15.258 1 95.62 273 LYS A O 1
ATOM 2182 N N . LYS A 1 274 ? 13.391 -60.625 -14.344 1 93.75 274 LYS A N 1
ATOM 2183 C CA . LYS A 1 274 ? 13.75 -61.469 -13.203 1 93.75 274 LYS A CA 1
ATOM 2184 C C . LYS A 1 274 ? 12.633 -62.438 -12.867 1 93.75 274 LYS A C 1
ATOM 2186 O O . LYS A 1 274 ? 11.453 -62.094 -12.93 1 93.75 274 LYS A O 1
ATOM 2191 N N . SER A 1 275 ? 12.992 -63.75 -12.562 1 89.88 275 SER A N 1
ATOM 2192 C CA . SER A 1 275 ? 12.016 -64.75 -12.125 1 89.88 275 SER A CA 1
ATOM 2193 C C . SER A 1 275 ? 11.75 -64.625 -10.625 1 89.88 275 SER A C 1
ATOM 2195 O O . SER A 1 275 ? 12.672 -64.438 -9.844 1 89.88 275 SER A O 1
ATOM 2197 N N . LEU A 1 276 ? 10.539 -64.688 -10.219 1 87 276 LEU A N 1
ATOM 2198 C CA . LEU A 1 276 ? 10.141 -64.625 -8.812 1 87 276 LEU A CA 1
ATOM 2199 C C . LEU A 1 276 ? 10.336 -65.938 -8.109 1 87 276 LEU A C 1
ATOM 2201 O O . LEU A 1 276 ? 10.359 -66 -6.875 1 87 276 LEU A O 1
ATOM 2205 N N . ALA A 1 277 ? 10.273 -67.125 -8.789 1 72.25 277 ALA A N 1
ATOM 2206 C CA . ALA A 1 277 ? 10.445 -68.438 -8.18 1 72.25 277 ALA A CA 1
ATOM 2207 C C . ALA A 1 277 ? 11.758 -68.5 -7.398 1 72.25 277 ALA A C 1
ATOM 2209 O O . ALA A 1 277 ? 11.867 -69.25 -6.414 1 72.25 277 ALA A O 1
ATOM 2210 N N . ASN A 1 278 ? 12.797 -67.812 -7.824 1 56.25 278 ASN A N 1
ATOM 2211 C CA . ASN A 1 278 ? 14.109 -67.875 -7.195 1 56.25 278 ASN A CA 1
ATOM 2212 C C . ASN A 1 278 ? 14.211 -66.938 -6 1 56.25 278 ASN A C 1
ATOM 2214 O O . ASN A 1 278 ? 15.297 -66.75 -5.477 1 56.25 278 ASN A O 1
ATOM 2218 N N . THR A 1 279 ? 13.172 -66.188 -5.629 1 55.97 279 THR A N 1
ATOM 2219 C CA . THR A 1 279 ? 13.234 -65.188 -4.582 1 55.97 279 THR A CA 1
ATOM 2220 C C . THR A 1 279 ? 13.117 -65.812 -3.201 1 55.97 279 THR A C 1
ATOM 2222 O O . THR A 1 279 ? 12.719 -65.188 -2.236 1 55.97 279 THR A O 1
ATOM 2225 N N . ASN A 1 280 ? 13.398 -67.125 -2.9 1 47.41 280 ASN A N 1
ATOM 2226 C CA . ASN A 1 280 ? 13.43 -67.625 -1.524 1 47.41 280 ASN A CA 1
ATOM 2227 C C . ASN A 1 280 ? 14.391 -66.812 -0.666 1 47.41 280 ASN A C 1
ATOM 2229 O O . ASN A 1 280 ? 15.305 -66.125 -1.187 1 47.41 280 ASN A O 1
ATOM 2233 N N . SER A 1 281 ? 14.047 -66.625 0.593 1 47.16 281 SER A N 1
ATOM 2234 C CA . SER A 1 281 ? 14.695 -65.812 1.637 1 47.16 281 SER A CA 1
ATOM 2235 C C . SER A 1 281 ? 16.203 -65.812 1.468 1 47.16 281 SER A C 1
ATOM 2237 O O . SER A 1 281 ? 16.891 -64.938 2.02 1 47.16 281 SER A O 1
ATOM 2239 N N . ASN A 1 282 ? 16.797 -66.938 1.118 1 42.56 282 ASN A N 1
ATOM 2240 C CA . ASN A 1 282 ? 18.25 -67 1.1 1 42.56 282 ASN A CA 1
ATOM 2241 C C . ASN A 1 282 ? 18.812 -66.438 -0.206 1 42.56 282 ASN A C 1
ATOM 2243 O O . ASN A 1 282 ? 19.891 -66.812 -0.644 1 42.56 282 ASN A O 1
ATOM 2247 N N . ALA A 1 283 ? 18.031 -65.875 -0.885 1 47.53 283 ALA A N 1
ATOM 2248 C CA . ALA A 1 283 ? 18.469 -65.375 -2.203 1 47.53 283 ALA A CA 1
ATOM 2249 C C . ALA A 1 283 ? 19.672 -64.438 -2.092 1 47.53 283 ALA A C 1
ATOM 2251 O O . ALA A 1 283 ? 19.641 -63.469 -1.358 1 47.53 283 ALA A O 1
ATOM 2252 N N . ASN A 1 284 ? 20.828 -64.938 -2.383 1 46.19 284 ASN A N 1
ATOM 2253 C CA . ASN A 1 284 ? 22.141 -64.25 -2.449 1 46.19 284 ASN A CA 1
ATOM 2254 C C . ASN A 1 284 ? 22.094 -63 -3.318 1 46.19 284 ASN A C 1
ATOM 2256 O O . ASN A 1 284 ? 21.344 -62.938 -4.293 1 46.19 284 ASN A O 1
ATOM 2260 N N . VAL A 1 285 ? 22.562 -61.844 -2.844 1 51.84 285 VAL A N 1
ATOM 2261 C CA . VAL A 1 285 ? 22.984 -60.625 -3.486 1 51.84 285 VAL A CA 1
ATOM 2262 C C . VAL A 1 285 ? 23.266 -60.875 -4.969 1 51.84 285 VAL A C 1
ATOM 2264 O O . VAL A 1 285 ? 23.234 -59.938 -5.777 1 51.84 285 VAL A O 1
ATOM 2267 N N . LYS A 1 286 ? 23.391 -62.188 -5.391 1 55.06 286 LYS A N 1
ATOM 2268 C CA . LYS A 1 286 ? 23.953 -62.5 -6.707 1 55.06 286 LYS A CA 1
ATOM 2269 C C . LYS A 1 286 ? 22.844 -62.688 -7.742 1 55.06 286 LYS A C 1
ATOM 2271 O O . LYS A 1 286 ? 23.125 -62.844 -8.93 1 55.06 286 LYS A O 1
ATOM 2276 N N . ASP A 1 287 ? 21.594 -62.719 -7.25 1 61.84 287 ASP A N 1
ATOM 2277 C CA . ASP A 1 287 ? 20.594 -63.031 -8.266 1 61.84 287 ASP A CA 1
ATOM 2278 C C . ASP A 1 287 ? 20.156 -61.75 -9 1 61.84 287 ASP A C 1
ATOM 2280 O O . ASP A 1 287 ? 19.203 -61.094 -8.586 1 61.84 287 ASP A O 1
ATOM 2284 N N . LYS A 1 288 ? 20.938 -61.312 -9.797 1 75.62 288 LYS A N 1
ATOM 2285 C CA . LYS A 1 288 ? 20.656 -60.125 -10.625 1 75.62 288 LYS A CA 1
ATOM 2286 C C . LYS A 1 288 ? 19.766 -60.5 -11.812 1 75.62 288 LYS A C 1
ATOM 2288 O O . LYS A 1 288 ? 19.797 -61.625 -12.289 1 75.62 288 LYS A O 1
ATOM 2293 N N . GLY A 1 289 ? 18.688 -59.781 -12.055 1 87.88 289 GLY A N 1
ATOM 2294 C CA . GLY A 1 289 ? 17.875 -59.938 -13.25 1 87.88 289 GLY A CA 1
ATOM 2295 C C . GLY A 1 289 ? 18.688 -59.875 -14.531 1 87.88 289 GLY A C 1
ATOM 2296 O O . GLY A 1 289 ? 19.891 -59.656 -14.5 1 87.88 289 GLY A O 1
ATOM 2297 N N . GLU A 1 290 ? 18.109 -60.312 -15.602 1 91.69 290 GLU A N 1
ATOM 2298 C CA . GLU A 1 290 ? 18.719 -60.312 -16.938 1 91.69 290 GLU A CA 1
ATOM 2299 C C . GLU A 1 290 ? 18.156 -59.156 -17.781 1 91.69 290 GLU A C 1
ATOM 2301 O O . GLU A 1 290 ? 16.938 -59.062 -17.969 1 91.69 290 GLU A O 1
ATOM 2306 N N . ALA A 1 291 ? 19.047 -58.344 -18.312 1 93.56 291 ALA A N 1
ATOM 2307 C CA . ALA A 1 291 ? 18.625 -57.281 -19.219 1 93.56 291 ALA A CA 1
ATOM 2308 C C . ALA A 1 291 ? 18.047 -57.875 -20.5 1 93.56 291 ALA A C 1
ATOM 2310 O O . ALA A 1 291 ? 18.609 -58.781 -21.094 1 93.56 291 ALA A O 1
ATOM 2311 N N . LEU A 1 292 ? 16.922 -57.375 -20.906 1 94.75 292 LEU A N 1
ATOM 2312 C CA . LEU A 1 292 ? 16.297 -57.812 -22.156 1 94.75 292 LEU A CA 1
ATOM 2313 C C . LEU A 1 292 ? 16.984 -57.156 -23.344 1 94.75 292 LEU A C 1
ATOM 2315 O O . LEU A 1 292 ? 17.156 -55.906 -23.375 1 94.75 292 LEU A O 1
ATOM 2319 N N . ALA A 1 293 ? 17.391 -57.969 -24.297 1 93.44 293 ALA A N 1
ATOM 2320 C CA . ALA A 1 293 ? 17.969 -57.406 -25.531 1 93.44 293 ALA A CA 1
ATOM 2321 C C . ALA A 1 293 ? 16.875 -56.969 -26.484 1 93.44 293 ALA A C 1
ATOM 2323 O O . ALA A 1 293 ? 16.328 -57.75 -27.25 1 93.44 293 ALA A O 1
ATOM 2324 N N . ILE A 1 294 ? 16.578 -55.656 -26.453 1 94.56 294 ILE A N 1
ATOM 2325 C CA . ILE A 1 294 ? 15.508 -55.094 -27.266 1 94.56 294 ILE A CA 1
ATOM 2326 C C . ILE A 1 294 ? 16.094 -54.219 -28.359 1 94.56 294 ILE A C 1
ATOM 2328 O O . ILE A 1 294 ? 16.938 -53.344 -28.078 1 94.56 294 ILE A O 1
ATOM 2332 N N . SER A 1 295 ? 15.75 -54.469 -29.609 1 91.69 295 SER A N 1
ATOM 2333 C CA . SER A 1 295 ? 16.141 -53.625 -30.719 1 91.69 295 SER A CA 1
ATOM 2334 C C . SER A 1 295 ? 14.953 -52.812 -31.234 1 91.69 295 SER A C 1
ATOM 2336 O O . SER A 1 295 ? 13.836 -53.312 -31.297 1 91.69 295 SER A O 1
ATOM 2338 N N . LEU A 1 296 ? 15.18 -51.562 -31.453 1 91.25 296 LEU A N 1
ATOM 2339 C CA . LEU A 1 296 ? 14.141 -50.656 -31.953 1 91.25 296 LEU A CA 1
ATOM 2340 C C . LEU A 1 296 ? 14.555 -50.062 -33.312 1 91.25 296 LEU A C 1
ATOM 2342 O O . LEU A 1 296 ? 15.695 -49.625 -33.469 1 91.25 296 LEU A O 1
ATOM 2346 N N . HIS A 1 297 ? 13.695 -50.125 -34.281 1 86.62 297 HIS A N 1
ATOM 2347 C CA . HIS A 1 297 ? 13.891 -49.5 -35.594 1 86.62 297 HIS A CA 1
ATOM 2348 C C . HIS A 1 297 ? 12.742 -48.531 -35.906 1 86.62 297 HIS A C 1
ATOM 2350 O O . HIS A 1 297 ? 11.594 -48.969 -36.031 1 86.62 297 HIS A O 1
ATOM 2356 N N . ALA A 1 298 ? 13.039 -47.312 -35.875 1 87.19 298 ALA A N 1
ATOM 2357 C CA . ALA A 1 298 ? 12.055 -46.312 -36.281 1 87.19 298 ALA A CA 1
ATOM 2358 C C . ALA A 1 298 ? 12.727 -45.062 -36.812 1 87.19 298 ALA A C 1
ATOM 2360 O O . ALA A 1 298 ? 13.953 -44.906 -36.75 1 87.19 298 ALA A O 1
ATOM 2361 N N . ASP A 1 299 ? 12.031 -44.094 -37.469 1 85 299 ASP A N 1
ATOM 2362 C CA . ASP A 1 299 ? 12.562 -42.906 -38.156 1 85 299 ASP A CA 1
ATOM 2363 C C . ASP A 1 299 ? 12.938 -41.844 -37.125 1 85 299 ASP A C 1
ATOM 2365 O O . ASP A 1 299 ? 13.828 -41.031 -37.375 1 85 299 ASP A O 1
ATOM 2369 N N . PHE A 1 300 ? 12.445 -41.75 -35.969 1 88.31 300 PHE A N 1
ATOM 2370 C CA . PHE A 1 300 ? 12.648 -40.75 -34.906 1 88.31 300 PHE A CA 1
ATOM 2371 C C . PHE A 1 300 ? 12.852 -39.375 -35.469 1 88.31 300 PHE A C 1
ATOM 2373 O O . PHE A 1 300 ? 13.922 -38.781 -35.344 1 88.31 300 PHE A O 1
ATOM 2380 N N . PRO A 1 301 ? 11.836 -38.656 -35.969 1 87.69 301 PRO A N 1
ATOM 2381 C CA . PRO A 1 301 ? 11.953 -37.406 -36.688 1 87.69 301 PRO A CA 1
ATOM 2382 C C . PRO A 1 301 ? 12.469 -36.25 -35.844 1 87.69 301 PRO A C 1
ATOM 2384 O O . PRO A 1 301 ? 13 -35.281 -36.375 1 87.69 301 PRO A O 1
ATOM 2387 N N . TRP A 1 302 ? 12.391 -36.344 -34.625 1 89.94 302 TRP A N 1
ATOM 2388 C CA . TRP A 1 302 ? 12.711 -35.25 -33.719 1 89.94 302 TRP A CA 1
ATOM 2389 C C . TRP A 1 302 ? 14.203 -35.188 -33.438 1 89.94 302 TRP A C 1
ATOM 2391 O O . TRP A 1 302 ? 14.695 -34.25 -32.812 1 89.94 302 TRP A O 1
ATOM 2401 N N . VAL A 1 303 ? 14.945 -36.156 -33.938 1 91.69 303 VAL A N 1
ATOM 2402 C CA . VAL A 1 303 ? 16.391 -36.188 -33.781 1 91.69 303 VAL A CA 1
ATOM 2403 C C . VAL A 1 303 ? 17.062 -35.625 -35.031 1 91.69 303 VAL A C 1
ATOM 2405 O O . VAL A 1 303 ? 18.25 -35.281 -35 1 91.69 303 VAL A O 1
ATOM 2408 N N . ARG A 1 304 ? 16.312 -35.406 -36 1 92.31 304 ARG A N 1
ATOM 2409 C CA . ARG A 1 304 ? 16.875 -34.938 -37.281 1 92.31 304 ARG A CA 1
ATOM 2410 C C . ARG A 1 304 ? 17.297 -33.469 -37.188 1 92.31 304 ARG A C 1
ATOM 2412 O O . ARG A 1 304 ? 16.547 -32.656 -36.625 1 92.31 304 ARG A O 1
ATOM 2419 N N . PRO A 1 305 ? 18.531 -33.188 -37.625 1 93.31 305 PRO A N 1
ATOM 2420 C CA . PRO A 1 305 ? 18.828 -31.766 -37.75 1 93.31 305 PRO A CA 1
ATOM 2421 C C . PRO A 1 305 ? 17.828 -31.031 -38.656 1 93.31 305 PRO A C 1
ATOM 2423 O O . PRO A 1 305 ? 17.406 -31.578 -39.656 1 93.31 305 PRO A O 1
ATOM 2426 N N . ARG A 1 306 ? 17.469 -29.859 -38.25 1 93.12 306 ARG A N 1
ATOM 2427 C CA . ARG A 1 306 ? 16.469 -29.094 -39.031 1 93.12 306 ARG A CA 1
ATOM 2428 C C . ARG A 1 306 ? 16.656 -27.594 -38.812 1 93.12 306 ARG A C 1
ATOM 2430 O O . ARG A 1 306 ? 17.297 -27.172 -37.844 1 93.12 306 ARG A O 1
ATOM 2437 N N . PHE A 1 307 ? 16.156 -26.859 -39.812 1 92.5 307 PHE A N 1
ATOM 2438 C CA . PHE A 1 307 ? 16.047 -25.422 -39.656 1 92.5 307 PHE A CA 1
ATOM 2439 C C . PHE A 1 307 ? 14.789 -25.047 -38.875 1 92.5 307 PHE A C 1
ATOM 2441 O O . PHE A 1 307 ? 13.734 -25.641 -39.094 1 92.5 307 PHE A O 1
ATOM 2448 N N . GLU A 1 308 ? 14.922 -24.188 -38 1 92.38 308 GLU A N 1
ATOM 2449 C CA . GLU A 1 308 ? 13.797 -23.703 -37.219 1 92.38 308 GLU A CA 1
ATOM 2450 C C . GLU A 1 308 ? 13.812 -22.172 -37.125 1 92.38 308 GLU A C 1
ATOM 2452 O O . GLU A 1 308 ? 14.883 -21.562 -37.125 1 92.38 308 GLU A O 1
ATOM 2457 N N . GLU A 1 309 ? 12.578 -21.609 -37.125 1 92.69 309 GLU A N 1
ATOM 2458 C CA . GLU A 1 309 ? 12.43 -20.188 -36.812 1 92.69 309 GLU A CA 1
ATOM 2459 C C . GLU A 1 309 ? 12.516 -19.984 -35.281 1 92.69 309 GLU A C 1
ATOM 2461 O O . GLU A 1 309 ? 11.727 -20.547 -34.531 1 92.69 309 GLU A O 1
ATOM 2466 N N . VAL A 1 310 ? 13.477 -19.125 -34.844 1 95.06 310 VAL A N 1
ATOM 2467 C CA . VAL A 1 310 ? 13.789 -19.078 -33.438 1 95.06 310 VAL A CA 1
ATOM 2468 C C . VAL A 1 310 ? 13.523 -17.688 -32.875 1 95.06 310 VAL A C 1
ATOM 2470 O O . VAL A 1 310 ? 14 -17.344 -31.797 1 95.06 310 VAL A O 1
ATOM 2473 N N . GLU A 1 311 ? 12.727 -16.812 -33.562 1 93.75 311 GLU A N 1
ATOM 2474 C CA . GLU A 1 311 ? 12.5 -15.43 -33.125 1 93.75 311 GLU A CA 1
ATOM 2475 C C . GLU A 1 311 ? 11.656 -15.383 -31.859 1 93.75 311 GLU A C 1
ATOM 2477 O O . GLU A 1 311 ? 11.695 -14.406 -31.109 1 93.75 311 GLU A O 1
ATOM 2482 N N . LYS A 1 312 ? 10.883 -16.391 -31.547 1 91.62 312 LYS A N 1
ATOM 2483 C CA . LYS A 1 312 ? 10.094 -16.453 -30.328 1 91.62 312 LYS A CA 1
ATOM 2484 C C . LYS A 1 312 ? 10.969 -16.797 -29.125 1 91.62 312 LYS A C 1
ATOM 2486 O O . LYS A 1 312 ? 10.523 -16.688 -27.984 1 91.62 312 LYS A O 1
ATOM 2491 N N . GLN A 1 313 ? 12.172 -17.062 -29.344 1 94.12 313 GLN A N 1
ATOM 2492 C CA . GLN A 1 313 ? 13.094 -17.453 -28.281 1 94.12 313 GLN A CA 1
ATOM 2493 C C . GLN A 1 313 ? 14.211 -16.422 -28.125 1 94.12 313 GLN A C 1
ATOM 2495 O O . GLN A 1 313 ? 15.336 -16.766 -27.766 1 94.12 313 GLN A O 1
ATOM 2500 N N . ILE A 1 314 ? 13.922 -15.211 -28.484 1 95.31 314 ILE A N 1
ATOM 2501 C CA . ILE A 1 314 ? 14.898 -14.148 -28.281 1 95.31 314 ILE A CA 1
ATOM 2502 C C . ILE A 1 314 ? 15.141 -13.945 -26.781 1 95.31 314 ILE A C 1
ATOM 2504 O O . ILE A 1 314 ? 14.195 -13.797 -26 1 95.31 314 ILE A O 1
ATOM 2508 N N . GLU A 1 315 ? 16.375 -13.984 -26.422 1 93.81 315 GLU A N 1
ATOM 2509 C CA . GLU A 1 315 ? 16.766 -13.844 -25.016 1 93.81 315 GLU A CA 1
ATOM 2510 C C . GLU A 1 315 ? 17.297 -12.445 -24.734 1 93.81 315 GLU A C 1
ATOM 2512 O O . GLU A 1 315 ? 17.266 -11.969 -23.594 1 93.81 315 GLU A O 1
ATOM 2517 N N . SER A 1 316 ? 17.922 -11.852 -25.672 1 95 316 SER A N 1
ATOM 2518 C CA . SER A 1 316 ? 18.453 -10.508 -25.5 1 95 316 SER A CA 1
ATOM 2519 C C . SER A 1 316 ? 18.531 -9.766 -26.828 1 95 316 SER A C 1
ATOM 2521 O O . SER A 1 316 ? 18.5 -10.391 -27.891 1 95 316 SER A O 1
ATOM 2523 N N . ALA A 1 317 ? 18.594 -8.484 -26.75 1 96.56 317 ALA A N 1
ATOM 2524 C CA . ALA A 1 317 ? 18.688 -7.621 -27.922 1 96.56 317 ALA A CA 1
ATOM 2525 C C . ALA A 1 317 ? 19.609 -6.438 -27.656 1 96.56 317 ALA A C 1
ATOM 2527 O O . ALA A 1 317 ? 19.891 -6.105 -26.5 1 96.56 317 ALA A O 1
ATOM 2528 N N . ALA A 1 318 ? 20.156 -5.895 -28.688 1 95.94 318 ALA A N 1
ATOM 2529 C CA . ALA A 1 318 ? 20.938 -4.668 -28.688 1 95.94 318 ALA A CA 1
ATOM 2530 C C . ALA A 1 318 ? 20.875 -3.957 -30.031 1 95.94 318 ALA A C 1
ATOM 2532 O O . ALA A 1 318 ? 20.375 -4.516 -31 1 95.94 318 ALA A O 1
ATOM 2533 N N . ILE A 1 319 ? 21.281 -2.748 -30.094 1 95.88 319 ILE A N 1
ATOM 2534 C CA . ILE A 1 319 ? 21.281 -1.97 -31.328 1 95.88 319 ILE A CA 1
ATOM 2535 C C . ILE A 1 319 ? 22.703 -1.503 -31.625 1 95.88 319 ILE A C 1
ATOM 2537 O O . ILE A 1 319 ? 23.516 -1.311 -30.719 1 95.88 319 ILE A O 1
ATOM 2541 N N . SER A 1 320 ? 22.984 -1.405 -32.969 1 95.5 320 SER A N 1
ATOM 2542 C CA . SER A 1 320 ? 24.312 -0.962 -33.375 1 95.5 320 SER A CA 1
ATOM 2543 C C . SER A 1 320 ? 24.531 0.507 -33.031 1 95.5 320 SER A C 1
ATOM 2545 O O . SER A 1 320 ? 23.578 1.234 -32.75 1 95.5 320 SER A O 1
ATOM 2547 N N . PRO A 1 321 ? 25.781 0.944 -33.062 1 93.94 321 PRO A N 1
ATOM 2548 C CA . PRO A 1 321 ? 26.109 2.285 -32.562 1 93.94 321 PRO A CA 1
ATOM 2549 C C . PRO A 1 321 ? 25.344 3.385 -33.281 1 93.94 321 PRO A C 1
ATOM 2551 O O . PRO A 1 321 ? 25.062 4.438 -32.719 1 93.94 321 PRO A O 1
ATOM 2554 N N . THR A 1 322 ? 25 3.154 -34.531 1 92.62 322 THR A N 1
ATOM 2555 C CA . THR A 1 322 ? 24.297 4.18 -35.312 1 92.62 322 THR A CA 1
ATOM 2556 C C . THR A 1 322 ? 22.859 3.744 -35.625 1 92.62 322 THR A C 1
ATOM 2558 O O . THR A 1 322 ? 22.156 4.406 -36.375 1 92.62 322 THR A O 1
ATOM 2561 N N . GLY A 1 323 ? 22.516 2.617 -35.219 1 93.25 323 GLY A N 1
ATOM 2562 C CA . GLY A 1 323 ? 21.141 2.152 -35.344 1 93.25 323 GLY A CA 1
ATOM 2563 C C . GLY A 1 323 ? 20.859 1.472 -36.688 1 93.25 323 GLY A C 1
ATOM 2564 O O . GLY A 1 323 ? 19.703 1.265 -37.031 1 93.25 323 GLY A O 1
ATOM 2565 N N . LYS A 1 324 ? 21.859 1.069 -37.344 1 92.94 324 LYS A N 1
ATOM 2566 C CA . LYS A 1 324 ? 21.688 0.498 -38.656 1 92.94 324 LYS A CA 1
ATOM 2567 C C . LYS A 1 324 ? 21.312 -0.977 -38.594 1 92.94 324 LYS A C 1
ATOM 2569 O O . LYS A 1 324 ? 20.688 -1.515 -39.5 1 92.94 324 LYS A O 1
ATOM 2574 N N . ARG A 1 325 ? 21.766 -1.629 -37.562 1 94.94 325 ARG A N 1
ATOM 2575 C CA . ARG A 1 325 ? 21.438 -3.033 -37.344 1 94.94 325 ARG A CA 1
ATOM 2576 C C . ARG A 1 325 ? 21.125 -3.299 -35.875 1 94.94 325 ARG A C 1
ATOM 2578 O O . ARG A 1 325 ? 21.531 -2.533 -35 1 94.94 325 ARG A O 1
ATOM 2585 N N . ALA A 1 326 ? 20.391 -4.359 -35.656 1 96.31 326 ALA A N 1
ATOM 2586 C CA . ALA A 1 326 ? 20.109 -4.848 -34.312 1 96.31 326 ALA A CA 1
ATOM 2587 C C . ALA A 1 326 ? 20.75 -6.215 -34.062 1 96.31 326 ALA A C 1
ATOM 2589 O O . ALA A 1 326 ? 20.969 -6.973 -35.031 1 96.31 326 ALA A O 1
ATOM 2590 N N . LEU A 1 327 ? 21.125 -6.43 -32.906 1 95.56 327 LEU A N 1
ATOM 2591 C CA . LEU A 1 327 ? 21.688 -7.695 -32.438 1 95.56 327 LEU A CA 1
ATOM 2592 C C . LEU A 1 327 ? 20.656 -8.469 -31.609 1 95.56 327 LEU A C 1
ATOM 2594 O O . LEU A 1 327 ? 19.984 -7.891 -30.75 1 95.56 327 LEU A O 1
ATOM 2598 N N . PHE A 1 328 ? 20.484 -9.766 -31.906 1 96.62 328 PHE A N 1
ATOM 2599 C CA . PHE A 1 328 ? 19.594 -10.633 -31.141 1 96.62 328 PHE A CA 1
ATOM 2600 C C . PHE A 1 328 ? 20.312 -11.922 -30.75 1 96.62 328 PHE A C 1
ATOM 2602 O O . PHE A 1 328 ? 21.078 -12.477 -31.547 1 96.62 328 PHE A O 1
ATOM 2609 N N . VAL A 1 329 ? 20.188 -12.352 -29.578 1 96.62 329 VAL A N 1
ATOM 2610 C CA . VAL A 1 329 ? 20.531 -13.711 -29.172 1 96.62 329 VAL A CA 1
ATOM 2611 C C . VAL A 1 329 ? 19.266 -14.555 -29.047 1 96.62 329 VAL A C 1
ATOM 2613 O O . VAL A 1 329 ? 18.359 -14.203 -28.281 1 96.62 329 VAL A O 1
ATOM 2616 N N . ALA A 1 330 ? 19.203 -15.609 -29.812 1 96.19 330 ALA A N 1
ATOM 2617 C CA . ALA A 1 330 ? 18.031 -16.484 -29.828 1 96.19 330 ALA A CA 1
ATOM 2618 C C . ALA A 1 330 ? 18.453 -17.953 -29.953 1 96.19 330 ALA A C 1
ATOM 2620 O O . ALA A 1 330 ? 19.234 -18.312 -30.812 1 96.19 330 ALA A O 1
ATOM 2621 N N . ARG A 1 331 ? 17.969 -18.812 -29.062 1 95.81 331 ARG A N 1
ATOM 2622 C CA . ARG A 1 331 ? 18.234 -20.25 -29.062 1 95.81 331 ARG A CA 1
ATOM 2623 C C . ARG A 1 331 ? 19.734 -20.531 -29.078 1 95.81 331 ARG A C 1
ATOM 2625 O O . ARG A 1 331 ? 20.188 -21.422 -29.781 1 95.81 331 ARG A O 1
ATOM 2632 N N . GLY A 1 332 ? 20.469 -19.672 -28.422 1 94.69 332 GLY A N 1
ATOM 2633 C CA . GLY A 1 332 ? 21.891 -19.891 -28.234 1 94.69 332 GLY A CA 1
ATOM 2634 C C . GLY A 1 332 ? 22.734 -19.312 -29.359 1 94.69 332 GLY A C 1
ATOM 2635 O O . GLY A 1 332 ? 23.969 -19.344 -29.297 1 94.69 332 GLY A O 1
ATOM 2636 N N . ASP A 1 333 ? 22.156 -18.766 -30.359 1 96.31 333 ASP A N 1
ATOM 2637 C CA . ASP A 1 333 ? 22.891 -18.172 -31.469 1 96.31 333 ASP A CA 1
ATOM 2638 C C . ASP A 1 333 ? 22.797 -16.641 -31.438 1 96.31 333 ASP A C 1
ATOM 2640 O O . ASP A 1 333 ? 21.875 -16.078 -30.844 1 96.31 333 ASP A O 1
ATOM 2644 N N . VAL A 1 334 ? 23.781 -16.031 -32.125 1 96.5 334 VAL A N 1
ATOM 2645 C CA . VAL A 1 334 ? 23.828 -14.586 -32.219 1 96.5 334 VAL A CA 1
ATOM 2646 C C . VAL A 1 334 ? 23.453 -14.156 -33.625 1 96.5 334 VAL A C 1
ATOM 2648 O O . VAL A 1 334 ? 24.047 -14.633 -34.594 1 96.5 334 VAL A O 1
ATOM 2651 N N . PHE A 1 335 ? 22.469 -13.258 -33.781 1 96.31 335 PHE A N 1
ATOM 2652 C CA . PHE A 1 335 ? 21.984 -12.766 -35.062 1 96.31 335 PHE A CA 1
ATOM 2653 C C . PHE A 1 335 ? 22.156 -11.258 -35.156 1 96.31 335 PHE A C 1
ATOM 2655 O O . PHE A 1 335 ? 22.047 -10.547 -34.156 1 96.31 335 PHE A O 1
ATOM 2662 N N . THR A 1 336 ? 22.422 -10.766 -36.312 1 95.44 336 THR A N 1
ATOM 2663 C CA . THR A 1 336 ? 22.297 -9.344 -36.625 1 95.44 336 THR A CA 1
ATOM 2664 C C . THR A 1 336 ? 21.203 -9.117 -37.656 1 95.44 336 THR A C 1
ATOM 2666 O O . THR A 1 336 ? 21.062 -9.906 -38.594 1 95.44 336 THR A O 1
ATOM 2669 N N . VAL A 1 337 ? 20.406 -8.148 -37.469 1 96.31 337 VAL A N 1
ATOM 2670 C CA . VAL A 1 337 ? 19.281 -7.844 -38.344 1 96.31 337 VAL A CA 1
ATOM 2671 C C . VAL A 1 337 ? 19.344 -6.383 -38.781 1 96.31 337 VAL A C 1
ATOM 2673 O O . VAL A 1 337 ? 19.438 -5.48 -37.938 1 96.31 337 VAL A O 1
ATOM 2676 N N . PRO A 1 338 ? 19.359 -6.172 -40.094 1 94 338 PRO A N 1
ATOM 2677 C CA . PRO A 1 338 ? 19.328 -4.777 -40.531 1 94 338 PRO A CA 1
ATOM 2678 C C . PRO A 1 338 ? 18 -4.094 -40.25 1 94 338 PRO A C 1
ATOM 2680 O O . PRO A 1 338 ? 16.938 -4.738 -40.281 1 94 338 PRO A O 1
ATOM 2683 N N . VAL A 1 339 ? 18.016 -2.859 -40.062 1 93.31 339 VAL A N 1
ATOM 2684 C CA . VAL A 1 339 ? 16.812 -2.082 -39.781 1 93.31 339 VAL A CA 1
ATOM 2685 C C . VAL A 1 339 ? 16.031 -1.839 -41.062 1 93.31 339 VAL A C 1
ATOM 2687 O O . VAL A 1 339 ? 14.805 -1.9 -41.062 1 93.31 339 VAL A O 1
ATOM 2690 N N . GLU A 1 340 ? 16.859 -1.569 -42.094 1 88.56 340 GLU A N 1
ATOM 2691 C CA . GLU A 1 340 ? 16.156 -1.152 -43.312 1 88.56 340 GLU A CA 1
ATOM 2692 C C . GLU A 1 340 ? 16.484 -2.084 -44.469 1 88.56 340 GLU A C 1
ATOM 2694 O O . GLU A 1 340 ? 15.57 -2.584 -45.125 1 88.56 340 GLU A O 1
ATOM 2699 N N . HIS A 1 341 ? 17.812 -2.264 -44.719 1 89.5 341 HIS A N 1
ATOM 2700 C CA . HIS A 1 341 ? 18.203 -3.004 -45.938 1 89.5 341 HIS A CA 1
ATOM 2701 C C . HIS A 1 341 ? 19.094 -4.191 -45.562 1 89.5 341 HIS A C 1
ATOM 2703 O O . HIS A 1 341 ? 20.031 -4.055 -44.781 1 89.5 341 HIS A O 1
ATOM 2709 N N . GLY A 1 342 ? 18.828 -5.289 -46.125 1 89.38 342 GLY A N 1
ATOM 2710 C CA . GLY A 1 342 ? 19.641 -6.484 -45.938 1 89.38 342 GLY A CA 1
ATOM 2711 C C . GLY A 1 342 ? 18.875 -7.613 -45.25 1 89.38 342 GLY A C 1
ATOM 2712 O O . GLY A 1 342 ? 17.672 -7.531 -45.062 1 89.38 342 GLY A O 1
ATOM 2713 N N . ASP A 1 343 ? 19.641 -8.68 -44.969 1 89.75 343 ASP A N 1
ATOM 2714 C CA . ASP A 1 343 ? 19.062 -9.867 -44.344 1 89.75 343 ASP A CA 1
ATOM 2715 C C . ASP A 1 343 ? 19.641 -10.102 -42.969 1 89.75 343 ASP A C 1
ATOM 2717 O O . ASP A 1 343 ? 20.719 -9.602 -42.625 1 89.75 343 ASP A O 1
ATOM 2721 N N . ALA A 1 344 ? 18.891 -10.797 -42.25 1 92.94 344 ALA A N 1
ATOM 2722 C CA . ALA A 1 344 ? 19.406 -11.273 -40.969 1 92.94 344 ALA A CA 1
ATOM 2723 C C . ALA A 1 344 ? 20.578 -12.234 -41.156 1 92.94 344 ALA A C 1
ATOM 2725 O O . ALA A 1 344 ? 20.594 -13.008 -42.125 1 92.94 344 ALA A O 1
ATOM 2726 N N . ARG A 1 345 ? 21.578 -12.117 -40.344 1 92.88 345 ARG A N 1
ATOM 2727 C CA . ARG A 1 345 ? 22.75 -12.992 -40.375 1 92.88 345 ARG A CA 1
ATOM 2728 C C . ARG A 1 345 ? 22.891 -13.758 -39.062 1 92.88 345 ARG A C 1
ATOM 2730 O O . ARG A 1 345 ? 22.844 -13.164 -38 1 92.88 345 ARG A O 1
ATOM 2737 N N . ASN A 1 346 ? 22.938 -15.062 -39.156 1 94.88 346 ASN A N 1
ATOM 2738 C CA . ASN A 1 346 ? 23.359 -15.867 -38 1 94.88 346 ASN A CA 1
ATOM 2739 C C . ASN A 1 346 ? 24.875 -15.93 -37.906 1 94.88 346 ASN A C 1
ATOM 2741 O O . ASN A 1 346 ? 25.547 -16.5 -38.75 1 94.88 346 ASN A O 1
ATOM 2745 N N . LEU A 1 347 ? 25.422 -15.398 -36.906 1 94.12 347 LEU A N 1
ATOM 2746 C CA . LEU A 1 347 ? 26.859 -15.219 -36.781 1 94.12 347 LEU A CA 1
ATOM 2747 C C . LEU A 1 347 ? 27.516 -16.453 -36.188 1 94.12 347 LEU A C 1
ATOM 2749 O O . LEU A 1 347 ? 28.734 -16.641 -36.281 1 94.12 347 LEU A O 1
ATOM 2753 N N . THR A 1 348 ? 26.891 -17.297 -35.438 1 92.56 348 THR A N 1
ATOM 2754 C CA . THR A 1 348 ? 27.531 -18.375 -34.719 1 92.56 348 THR A CA 1
ATOM 2755 C C . THR A 1 348 ? 27.078 -19.734 -35.219 1 92.56 348 THR A C 1
ATOM 2757 O O . THR A 1 348 ? 27.875 -20.672 -35.312 1 92.56 348 THR A O 1
ATOM 2760 N N . GLU A 1 349 ? 25.766 -19.922 -35.562 1 86.56 349 GLU A N 1
ATOM 2761 C CA . GLU A 1 349 ? 25.203 -21.172 -36.062 1 86.56 349 GLU A CA 1
ATOM 2762 C C . GLU A 1 349 ? 25.734 -22.375 -35.25 1 86.56 349 GLU A C 1
ATOM 2764 O O . GLU A 1 349 ? 26.344 -23.266 -35.844 1 86.56 349 GLU A O 1
ATOM 2769 N N . SER A 1 350 ? 25.531 -22.5 -34.031 1 84.94 350 SER A N 1
ATOM 2770 C CA . SER A 1 350 ? 26.078 -23.516 -33.156 1 84.94 350 SER A CA 1
ATOM 2771 C C . SER A 1 350 ? 24.984 -24.25 -32.406 1 84.94 350 SER A C 1
ATOM 2773 O O . SER A 1 350 ? 24.109 -23.625 -31.812 1 84.94 350 SER A O 1
ATOM 2775 N N . SER A 1 351 ? 24.906 -25.578 -32.531 1 89.81 351 SER A N 1
ATOM 2776 C CA . SER A 1 351 ? 23.969 -26.375 -31.75 1 89.81 351 SER A CA 1
ATOM 2777 C C . SER A 1 351 ? 24.656 -27.047 -30.562 1 89.81 351 SER A C 1
ATOM 2779 O O . SER A 1 351 ? 24 -27.484 -29.625 1 89.81 351 SER A O 1
ATOM 2781 N N . ASP A 1 352 ? 25.938 -27.047 -30.547 1 94.19 352 ASP A N 1
ATOM 2782 C CA . ASP A 1 352 ? 26.703 -27.734 -29.5 1 94.19 352 ASP A CA 1
ATOM 2783 C C . ASP A 1 352 ? 27.25 -26.75 -28.484 1 94.19 352 ASP A C 1
ATOM 2785 O O . ASP A 1 352 ? 28.031 -27.125 -27.609 1 94.19 352 ASP A O 1
ATOM 2789 N N . SER A 1 353 ? 26.906 -25.547 -28.641 1 95.75 353 SER A N 1
ATOM 2790 C CA . SER A 1 353 ? 27.281 -24.5 -27.703 1 95.75 353 SER A CA 1
ATOM 2791 C C . SER A 1 353 ? 26.172 -23.453 -27.562 1 95.75 353 SER A C 1
ATOM 2793 O O . SER A 1 353 ? 25.266 -23.406 -28.391 1 95.75 353 SER A O 1
ATOM 2795 N N . ARG A 1 354 ? 26.234 -22.703 -26.516 1 96.44 354 ARG A N 1
ATOM 2796 C CA . ARG A 1 354 ? 25.297 -21.625 -26.266 1 96.44 354 ARG A CA 1
ATOM 2797 C C . ARG A 1 354 ? 26.031 -20.281 -26.125 1 96.44 354 ARG A C 1
ATOM 2799 O O . ARG A 1 354 ? 26.922 -20.156 -25.297 1 96.44 354 ARG A O 1
ATOM 2806 N N . GLU A 1 355 ? 25.672 -19.359 -26.906 1 96.25 355 GLU A N 1
ATOM 2807 C CA . GLU A 1 355 ? 26.125 -17.984 -26.781 1 96.25 355 GLU A CA 1
ATOM 2808 C C . GLU A 1 355 ? 25.109 -17.141 -26.016 1 96.25 355 GLU A C 1
ATOM 2810 O O . GLU A 1 355 ? 23.891 -17.312 -26.188 1 96.25 355 GLU A O 1
ATOM 2815 N N . VAL A 1 356 ? 25.625 -16.344 -25.062 1 94.75 356 VAL A N 1
ATOM 2816 C CA . VAL A 1 356 ? 24.734 -15.5 -24.281 1 94.75 356 VAL A CA 1
ATOM 2817 C C . VAL A 1 356 ? 25.312 -14.094 -24.172 1 94.75 356 VAL A C 1
ATOM 2819 O O . VAL A 1 356 ? 26.531 -13.906 -24.25 1 94.75 356 VAL A O 1
ATOM 2822 N N . GLY A 1 357 ? 24.406 -13.102 -24.016 1 92.62 357 GLY A N 1
ATOM 2823 C CA . GLY A 1 357 ? 24.797 -11.734 -23.719 1 92.62 357 GLY A CA 1
ATOM 2824 C C . GLY A 1 357 ? 25.594 -11.086 -24.828 1 92.62 357 GLY A C 1
ATOM 2825 O O . GLY A 1 357 ? 26.719 -10.617 -24.594 1 92.62 357 GLY A O 1
ATOM 2826 N N . ALA A 1 358 ? 25.078 -10.789 -25.953 1 94.56 358 ALA A N 1
ATOM 2827 C CA . ALA A 1 358 ? 25.812 -10.18 -27.062 1 94.56 358 ALA A CA 1
ATOM 2828 C C . ALA A 1 358 ? 25.734 -8.656 -27 1 94.56 358 ALA A C 1
ATOM 2830 O O . ALA A 1 358 ? 24.688 -8.094 -26.672 1 94.56 358 ALA A O 1
ATOM 2831 N N . ALA A 1 359 ? 26.859 -8.016 -27.281 1 95.81 359 ALA A N 1
ATOM 2832 C CA . ALA A 1 359 ? 26.922 -6.555 -27.266 1 95.81 359 ALA A CA 1
ATOM 2833 C C . ALA A 1 359 ? 27.75 -6.027 -28.422 1 95.81 359 ALA A C 1
ATOM 2835 O O . ALA A 1 359 ? 28.688 -6.695 -28.891 1 95.81 359 ALA A O 1
ATOM 2836 N N . TRP A 1 360 ? 27.359 -4.824 -28.938 1 95.12 360 TRP A N 1
ATOM 2837 C CA . TRP A 1 360 ? 28.062 -4.133 -30 1 95.12 360 TRP A CA 1
ATOM 2838 C C . TRP A 1 360 ? 29.078 -3.135 -29.438 1 95.12 360 TRP A C 1
ATOM 2840 O O . TRP A 1 360 ? 28.781 -2.412 -28.484 1 95.12 360 TRP A O 1
ATOM 2850 N N . SER A 1 361 ? 30.281 -3.207 -30.016 1 95.69 361 SER A N 1
ATOM 2851 C CA . SER A 1 361 ? 31.25 -2.18 -29.641 1 95.69 361 SER A CA 1
ATOM 2852 C C . SER A 1 361 ? 30.781 -0.796 -30.078 1 95.69 361 SER A C 1
ATOM 2854 O O . SER A 1 361 ? 29.984 -0.675 -31 1 95.69 361 SER A O 1
ATOM 2856 N N . ASN A 1 362 ? 31.25 0.222 -29.422 1 93.81 362 ASN A N 1
ATOM 2857 C CA . ASN A 1 362 ? 30.781 1.577 -29.719 1 93.81 362 ASN A CA 1
ATOM 2858 C C . ASN A 1 362 ? 31.266 2.055 -31.078 1 93.81 362 ASN A C 1
ATOM 2860 O O . ASN A 1 362 ? 30.578 2.834 -31.75 1 93.81 362 ASN A O 1
ATOM 2864 N N . GLY A 1 363 ? 32.375 1.601 -31.484 1 91.81 363 GLY A N 1
ATOM 2865 C CA . GLY A 1 363 ? 32.875 1.928 -32.812 1 91.81 363 GLY A CA 1
ATOM 2866 C C . GLY A 1 363 ? 32.25 1.119 -33.906 1 91.81 363 GLY A C 1
ATOM 2867 O O . GLY A 1 363 ? 32.406 1.419 -35.094 1 91.81 363 GLY A O 1
ATOM 2868 N N . GLY A 1 364 ? 31.547 0.131 -33.562 1 92.25 364 GLY A N 1
ATOM 2869 C CA . GLY A 1 364 ? 30.766 -0.638 -34.5 1 92.25 364 GLY A CA 1
ATOM 2870 C C . GLY A 1 364 ? 31.562 -1.745 -35.188 1 92.25 364 GLY A C 1
ATOM 2871 O O . GLY A 1 364 ? 31 -2.52 -35.969 1 92.25 364 GLY A O 1
ATOM 2872 N N . LYS A 1 365 ? 32.75 -1.944 -34.812 1 92.75 365 LYS A N 1
ATOM 2873 C CA . LYS A 1 365 ? 33.625 -2.869 -35.531 1 92.75 365 LYS A CA 1
ATOM 2874 C C . LYS A 1 365 ? 33.594 -4.262 -34.906 1 92.75 365 LYS A C 1
ATOM 2876 O O . LYS A 1 365 ? 33.906 -5.254 -35.594 1 92.75 365 LYS A O 1
ATOM 2881 N N . GLN A 1 366 ? 33.281 -4.305 -33.719 1 95.81 366 GLN A N 1
ATOM 2882 C CA . GLN A 1 366 ? 33.406 -5.57 -33 1 95.81 366 GLN A CA 1
ATOM 2883 C C . GLN A 1 366 ? 32.094 -5.895 -32.281 1 95.81 366 GLN A C 1
ATOM 2885 O O . GLN A 1 366 ? 31.281 -5.008 -32.031 1 95.81 366 GLN A O 1
ATOM 2890 N N . LEU A 1 367 ? 31.953 -7.168 -32 1 96.38 367 LEU A N 1
ATOM 2891 C CA . LEU A 1 367 ? 30.938 -7.719 -31.109 1 96.38 367 LEU A CA 1
ATOM 2892 C C . LEU A 1 367 ? 31.578 -8.562 -30.016 1 96.38 367 LEU A C 1
ATOM 2894 O O . LEU A 1 367 ? 32.719 -9 -30.156 1 96.38 367 LEU A O 1
ATOM 2898 N N . ALA A 1 368 ? 30.922 -8.703 -28.953 1 97.44 368 ALA A N 1
ATOM 2899 C CA . ALA A 1 368 ? 31.344 -9.609 -27.891 1 97.44 368 ALA A CA 1
ATOM 2900 C C . ALA A 1 368 ? 30.156 -10.391 -27.328 1 97.44 368 ALA A C 1
ATOM 2902 O O . ALA A 1 368 ? 29.047 -9.883 -27.297 1 97.44 368 ALA A O 1
ATOM 2903 N N . TRP A 1 369 ? 30.328 -11.586 -26.969 1 97.25 369 TRP A N 1
ATOM 2904 C CA . TRP A 1 369 ? 29.344 -12.398 -26.25 1 97.25 369 TRP A CA 1
ATOM 2905 C C . TRP A 1 369 ? 30.031 -13.469 -25.422 1 97.25 369 TRP A C 1
ATOM 2907 O O . TRP A 1 369 ? 31.266 -13.594 -25.438 1 97.25 369 TRP A O 1
ATOM 2917 N N . PHE A 1 370 ? 29.312 -14.211 -24.609 1 96.75 370 PHE A N 1
ATOM 2918 C CA . PHE A 1 370 ? 29.812 -15.367 -23.875 1 96.75 370 PHE A CA 1
ATOM 2919 C C . PHE A 1 370 ? 29.484 -16.656 -24.609 1 96.75 370 PHE A C 1
ATOM 2921 O O . PHE A 1 370 ? 28.375 -16.812 -25.141 1 96.75 370 PHE A O 1
ATOM 2928 N N . SER A 1 371 ? 30.406 -17.547 -24.656 1 96.31 371 SER A N 1
ATOM 2929 C CA . SER A 1 371 ? 30.188 -18.844 -25.281 1 96.31 371 SER A CA 1
ATOM 2930 C C . SER A 1 371 ? 30.656 -19.984 -24.375 1 96.31 371 SER A C 1
ATOM 2932 O O . SER A 1 371 ? 31.688 -19.891 -23.719 1 96.31 371 SER A O 1
ATOM 2934 N N . ASP A 1 372 ? 29.938 -21.062 -24.344 1 95.94 372 ASP A N 1
ATOM 2935 C CA . ASP A 1 372 ? 30.328 -22.203 -23.516 1 95.94 372 ASP A CA 1
ATOM 2936 C C . ASP A 1 372 ? 30.875 -23.344 -24.375 1 95.94 372 ASP A C 1
ATOM 2938 O O . ASP A 1 372 ? 30.875 -24.5 -23.953 1 95.94 372 ASP A O 1
ATOM 2942 N N . LYS A 1 373 ? 31.25 -23.078 -25.547 1 94.31 373 LYS A N 1
ATOM 2943 C CA . LYS A 1 373 ? 31.766 -24.062 -26.5 1 94.31 373 LYS A CA 1
ATOM 2944 C C . LYS A 1 373 ? 32.875 -24.891 -25.875 1 94.31 373 LYS A C 1
ATOM 2946 O O . LYS A 1 373 ? 33 -26.078 -26.172 1 94.31 373 LYS A O 1
ATOM 2951 N N . SER A 1 374 ? 33.594 -24.344 -24.953 1 92 374 SER A N 1
ATOM 2952 C CA . SER A 1 374 ? 34.719 -25.016 -24.312 1 92 374 SER A CA 1
ATOM 2953 C C . SER A 1 374 ? 34.281 -25.891 -23.156 1 92 374 SER A C 1
ATOM 2955 O O . SER A 1 374 ? 35.094 -26.609 -22.547 1 92 374 SER A O 1
ATOM 2957 N N . GLY A 1 375 ? 33.062 -25.859 -22.812 1 91.19 375 GLY A N 1
ATOM 2958 C CA . GLY A 1 375 ? 32.562 -26.516 -21.625 1 91.19 375 GLY A CA 1
ATOM 2959 C C . GLY A 1 375 ? 32.219 -25.562 -20.516 1 91.19 375 GLY A C 1
ATOM 2960 O O . GLY A 1 375 ? 31.438 -25.891 -19.609 1 91.19 375 GLY A O 1
ATOM 2961 N N . GLU A 1 376 ? 32.969 -24.5 -20.484 1 95 376 GLU A N 1
ATOM 2962 C CA . GLU A 1 376 ? 32.719 -23.359 -19.609 1 95 376 GLU A CA 1
ATOM 2963 C C . GLU A 1 376 ? 32.594 -22.062 -20.406 1 95 376 GLU A C 1
ATOM 2965 O O . GLU A 1 376 ? 33.125 -21.969 -21.516 1 95 376 GLU A O 1
ATOM 2970 N N . TYR A 1 377 ? 31.969 -21.078 -19.844 1 95.19 377 TYR A N 1
ATOM 2971 C CA . TYR A 1 377 ? 31.812 -19.828 -20.578 1 95.19 377 TYR A CA 1
ATOM 2972 C C . TYR A 1 377 ? 33.156 -19.109 -20.719 1 95.19 377 TYR A C 1
ATOM 2974 O O . TYR A 1 377 ? 33.938 -19.062 -19.766 1 95.19 377 TYR A O 1
ATOM 2982 N N . ARG A 1 378 ? 33.375 -18.594 -21.844 1 95.94 378 ARG A N 1
ATOM 2983 C CA . ARG A 1 378 ? 34.469 -17.688 -22.188 1 95.94 378 ARG A CA 1
ATOM 2984 C C . ARG A 1 378 ? 33.906 -16.422 -22.844 1 95.94 378 ARG A C 1
ATOM 2986 O O . ARG A 1 378 ? 32.812 -16.422 -23.375 1 95.94 378 ARG A O 1
ATOM 2993 N N . LEU A 1 379 ? 34.656 -15.359 -22.688 1 97.06 379 LEU A N 1
ATOM 2994 C CA . LEU A 1 379 ? 34.312 -14.125 -23.391 1 97.06 379 LEU A CA 1
ATOM 2995 C C . LEU A 1 379 ? 34.938 -14.117 -24.781 1 97.06 379 LEU A C 1
ATOM 2997 O O . LEU A 1 379 ? 36.156 -14.25 -24.938 1 97.06 379 LEU A O 1
ATOM 3001 N N . VAL A 1 380 ? 34.094 -13.938 -25.781 1 96.62 380 VAL A N 1
ATOM 3002 C CA . VAL A 1 380 ? 34.531 -14 -27.172 1 96.62 380 VAL A CA 1
ATOM 3003 C C . VAL A 1 380 ? 34.344 -12.633 -27.828 1 96.62 380 VAL A C 1
ATOM 3005 O O . VAL A 1 380 ? 33.281 -12.023 -27.719 1 96.62 380 VAL A O 1
ATOM 3008 N N . ILE A 1 381 ? 35.344 -12.18 -28.484 1 97.25 381 ILE A N 1
ATOM 3009 C CA . ILE A 1 381 ? 35.312 -10.945 -29.266 1 97.25 381 ILE A CA 1
ATOM 3010 C C . ILE A 1 381 ? 35.406 -11.281 -30.75 1 97.25 381 ILE A C 1
ATOM 3012 O O . ILE A 1 381 ? 36.312 -12.008 -31.156 1 97.25 381 ILE A O 1
ATOM 3016 N N . VAL A 1 382 ? 34.562 -10.758 -31.547 1 96.31 382 VAL A N 1
ATOM 3017 C CA . VAL A 1 382 ? 34.531 -11.047 -32.969 1 96.31 382 VAL A CA 1
ATOM 3018 C C . VAL A 1 382 ? 34.406 -9.742 -33.75 1 96.31 382 VAL A C 1
ATOM 3020 O O . VAL A 1 382 ? 34.125 -8.688 -33.188 1 96.31 382 VAL A O 1
ATOM 3023 N N . ASP A 1 383 ? 34.594 -9.812 -35 1 93.12 383 ASP A N 1
ATOM 3024 C CA . ASP A 1 383 ? 34.281 -8.656 -35.844 1 93.12 383 ASP A CA 1
ATOM 3025 C C . ASP A 1 383 ? 32.812 -8.602 -36.156 1 93.12 383 ASP A C 1
ATOM 3027 O O . ASP A 1 383 ? 32.031 -9.453 -35.719 1 93.12 383 ASP A O 1
ATOM 3031 N N . GLN A 1 384 ? 32.312 -7.645 -36.844 1 91.38 384 GLN A N 1
ATOM 3032 C CA . GLN A 1 384 ? 30.891 -7.398 -37.031 1 91.38 384 GLN A CA 1
ATOM 3033 C C . GLN A 1 384 ? 30.25 -8.508 -37.875 1 91.38 384 GLN A C 1
ATOM 3035 O O . GLN A 1 384 ? 29.016 -8.625 -37.906 1 91.38 384 GLN A O 1
ATOM 3040 N N . LEU A 1 385 ? 31.109 -9.297 -38.5 1 88.75 385 LEU A N 1
ATOM 3041 C CA . LEU A 1 385 ? 30.594 -10.383 -39.312 1 88.75 385 LEU A CA 1
ATOM 3042 C C . LEU A 1 385 ? 30.719 -11.719 -38.594 1 88.75 385 LEU A C 1
ATOM 3044 O O . LEU A 1 385 ? 30.422 -12.773 -39.156 1 88.75 385 LEU A O 1
ATOM 3048 N N . GLY A 1 386 ? 31.203 -11.734 -37.375 1 89.38 386 GLY A N 1
ATOM 3049 C CA . GLY A 1 386 ? 31.203 -12.93 -36.562 1 89.38 386 GLY A CA 1
ATOM 3050 C C . GLY A 1 386 ? 32.531 -13.648 -36.562 1 89.38 386 GLY A C 1
ATOM 3051 O O . GLY A 1 386 ? 32.688 -14.719 -35.969 1 89.38 386 GLY A O 1
ATOM 3052 N N . LYS A 1 387 ? 33.531 -13.102 -37.188 1 90.81 387 LYS A N 1
ATOM 3053 C CA . LYS A 1 387 ? 34.844 -13.727 -37.188 1 90.81 387 LYS A CA 1
ATOM 3054 C C . LYS A 1 387 ? 35.562 -13.523 -35.875 1 90.81 387 LYS A C 1
ATOM 3056 O O . LYS A 1 387 ? 35.781 -12.391 -35.438 1 90.81 387 LYS A O 1
ATOM 3061 N N . PRO A 1 388 ? 35.938 -14.633 -35.25 1 91.81 388 PRO A N 1
ATOM 3062 C CA . PRO A 1 388 ? 36.594 -14.508 -33.938 1 91.81 388 PRO A CA 1
ATOM 3063 C C . PRO A 1 388 ? 37.906 -13.734 -34 1 91.81 388 PRO A C 1
ATOM 3065 O O . PRO A 1 388 ? 38.719 -13.922 -34.938 1 91.81 388 PRO A O 1
ATOM 3068 N N . GLN A 1 389 ? 38.031 -12.906 -33.094 1 91.44 389 GLN A N 1
ATOM 3069 C CA . GLN A 1 389 ? 39.25 -12.109 -32.969 1 91.44 389 GLN A CA 1
ATOM 3070 C C . GLN A 1 389 ? 40 -12.422 -31.672 1 91.44 389 GLN A C 1
ATOM 3072 O O . GLN A 1 389 ? 41.219 -12.422 -31.641 1 91.44 389 GLN A O 1
ATOM 3077 N N . GLN A 1 390 ? 39.281 -12.641 -30.656 1 94.75 390 GLN A N 1
ATOM 3078 C CA . GLN A 1 390 ? 39.875 -12.875 -29.344 1 94.75 390 GLN A CA 1
ATOM 3079 C C . GLN A 1 390 ? 38.938 -13.688 -28.453 1 94.75 390 GLN A C 1
ATOM 3081 O O . GLN A 1 390 ? 37.719 -13.594 -28.594 1 94.75 390 GLN A O 1
ATOM 3086 N N . GLU A 1 391 ? 39.531 -14.516 -27.656 1 94.88 391 GLU A N 1
ATOM 3087 C CA . GLU A 1 391 ? 38.812 -15.258 -26.609 1 94.88 391 GLU A CA 1
ATOM 3088 C C . GLU A 1 391 ? 39.5 -15.078 -25.25 1 94.88 391 GLU A C 1
ATOM 3090 O O . GLU A 1 391 ? 40.719 -15.234 -25.141 1 94.88 391 GLU A O 1
ATOM 3095 N N . ILE A 1 392 ? 38.719 -14.703 -24.312 1 95.62 392 ILE A N 1
ATOM 3096 C CA . ILE A 1 392 ? 39.25 -14.477 -22.953 1 95.62 392 ILE A CA 1
ATOM 3097 C C . ILE A 1 392 ? 38.656 -15.523 -22.016 1 95.62 392 ILE A C 1
ATOM 3099 O O . ILE A 1 392 ? 37.438 -15.641 -21.844 1 95.62 392 ILE A O 1
ATOM 3103 N N . LYS A 1 393 ? 39.531 -16.281 -21.344 1 93.19 393 LYS A N 1
ATOM 3104 C CA . LYS A 1 393 ? 39.156 -17.234 -20.312 1 93.19 393 LYS A CA 1
ATOM 3105 C C . LYS A 1 393 ? 38.75 -16.5 -19.031 1 93.19 393 LYS A C 1
ATOM 3107 O O . LYS A 1 393 ? 39.438 -15.586 -18.578 1 93.19 393 LYS A O 1
ATOM 3112 N N . LEU A 1 394 ? 37.688 -16.875 -18.516 1 91.12 394 LEU A N 1
ATOM 3113 C CA . LEU A 1 394 ? 37.188 -16.281 -17.281 1 91.12 394 LEU A CA 1
ATOM 3114 C C . LEU A 1 394 ? 37.594 -17.125 -16.078 1 91.12 394 LEU A C 1
ATOM 3116 O O . LEU A 1 394 ? 37.5 -18.359 -16.125 1 91.12 394 LEU A O 1
ATOM 3120 N N . ALA A 1 395 ? 38.094 -16.594 -15.031 1 76.12 395 ALA A N 1
ATOM 3121 C CA . ALA A 1 395 ? 38.688 -17.266 -13.883 1 76.12 395 ALA A CA 1
ATOM 3122 C C . ALA A 1 395 ? 37.688 -18.109 -13.133 1 76.12 395 ALA A C 1
ATOM 3124 O O . ALA A 1 395 ? 38.031 -19.156 -12.562 1 76.12 395 ALA A O 1
ATOM 3125 N N . GLU A 1 396 ? 36.594 -17.719 -12.992 1 77.5 396 GLU A N 1
ATOM 3126 C CA . GLU A 1 396 ? 35.562 -18.438 -12.227 1 77.5 396 GLU A CA 1
ATOM 3127 C C . GLU A 1 396 ? 34.562 -19.109 -13.148 1 77.5 396 GLU A C 1
ATOM 3129 O O . GLU A 1 396 ? 34.281 -18.609 -14.242 1 77.5 396 GLU A O 1
ATOM 3134 N N . LYS A 1 397 ? 34.125 -20.219 -12.586 1 79.12 397 LYS A N 1
ATOM 3135 C CA . LYS A 1 397 ? 33.062 -20.922 -13.281 1 79.12 397 LYS A CA 1
ATOM 3136 C C . LYS A 1 397 ? 31.703 -20.266 -13 1 79.12 397 LYS A C 1
ATOM 3138 O O . LYS A 1 397 ? 31.531 -19.594 -11.984 1 79.12 397 LYS A O 1
ATOM 3143 N N . GLY A 1 398 ? 30.891 -20.344 -14 1 89.56 398 GLY A N 1
ATOM 3144 C CA . GLY A 1 398 ? 29.547 -19.859 -13.758 1 89.56 398 GLY A CA 1
ATOM 3145 C C . GLY A 1 398 ? 28.906 -19.219 -14.977 1 89.56 398 GLY A C 1
ATOM 3146 O O . GLY A 1 398 ? 29.453 -19.297 -16.078 1 89.56 398 GLY A O 1
ATOM 3147 N N . PHE A 1 399 ? 27.703 -18.688 -14.703 1 92.62 399 PHE A N 1
ATOM 3148 C CA . PHE A 1 399 ? 26.922 -18 -15.719 1 92.62 399 PHE A CA 1
ATOM 3149 C C . PHE A 1 399 ? 27.188 -16.5 -15.688 1 92.62 399 PHE A C 1
ATOM 3151 O O . PHE A 1 399 ? 27.359 -15.922 -14.617 1 92.62 399 PHE A O 1
ATOM 3158 N N . TYR A 1 400 ? 27.297 -15.852 -16.859 1 94.31 400 TYR A N 1
ATOM 3159 C CA . TYR A 1 400 ? 27.641 -14.438 -16.969 1 94.31 400 TYR A CA 1
ATOM 3160 C C . TYR A 1 400 ? 26.562 -13.68 -17.734 1 94.31 400 TYR A C 1
ATOM 3162 O O . TYR A 1 400 ? 25.844 -14.258 -18.547 1 94.31 400 TYR A O 1
ATOM 3170 N N . SER A 1 401 ? 26.422 -12.375 -17.438 1 91.94 401 SER A N 1
ATOM 3171 C CA . SER A 1 401 ? 25.422 -11.531 -18.078 1 91.94 401 SER A CA 1
ATOM 3172 C C . SER A 1 401 ? 25.797 -10.062 -18 1 91.94 401 SER A C 1
ATOM 3174 O O . SER A 1 401 ? 26.766 -9.695 -17.312 1 91.94 401 SER A O 1
ATOM 3176 N N . GLY A 1 402 ? 25.062 -9.211 -18.719 1 93.38 402 GLY A N 1
ATOM 3177 C CA . GLY A 1 402 ? 25.156 -7.766 -18.609 1 93.38 402 GLY A CA 1
ATOM 3178 C C . GLY A 1 402 ? 26.406 -7.203 -19.266 1 93.38 402 GLY A C 1
ATOM 3179 O O . GLY A 1 402 ? 27.047 -6.312 -18.703 1 93.38 402 GLY A O 1
ATOM 3180 N N . LEU A 1 403 ? 26.797 -7.664 -20.359 1 95.31 403 LEU A N 1
ATOM 3181 C CA . LEU A 1 403 ? 28.016 -7.27 -21.062 1 95.31 403 LEU A CA 1
ATOM 3182 C C . LEU A 1 403 ? 27.875 -5.867 -21.641 1 95.31 403 LEU A C 1
ATOM 3184 O O . LEU A 1 403 ? 26.906 -5.574 -22.344 1 95.31 403 LEU A O 1
ATOM 3188 N N . THR A 1 404 ? 28.844 -4.957 -21.281 1 95.62 404 THR A N 1
ATOM 3189 C CA . THR A 1 404 ? 28.844 -3.59 -21.797 1 95.62 404 THR A CA 1
ATOM 3190 C C . THR A 1 404 ? 30.266 -3.145 -22.141 1 95.62 404 THR A C 1
ATOM 3192 O O . THR A 1 404 ? 31.188 -3.35 -21.344 1 95.62 404 THR A O 1
ATOM 3195 N N . TRP A 1 405 ? 30.484 -2.518 -23.328 1 97.12 405 TRP A N 1
ATOM 3196 C CA . TRP A 1 405 ? 31.766 -2.008 -23.797 1 97.12 405 TRP A CA 1
ATOM 3197 C C . TRP A 1 405 ? 32.062 -0.645 -23.172 1 97.12 405 TRP A C 1
ATOM 3199 O O . TRP A 1 405 ? 31.172 0.18 -23.016 1 97.12 405 TRP A O 1
ATOM 3209 N N . SER A 1 406 ? 33.344 -0.449 -22.875 1 97.06 406 SER A N 1
ATOM 3210 C CA . SER A 1 406 ? 33.75 0.917 -22.578 1 97.06 406 SER A CA 1
ATOM 3211 C C . SER A 1 406 ? 33.688 1.802 -23.812 1 97.06 406 SER A C 1
ATOM 3213 O O . SER A 1 406 ? 33.781 1.311 -24.938 1 97.06 406 SER A O 1
ATOM 3215 N N . PRO A 1 407 ? 33.531 3.127 -23.562 1 94.88 407 PRO A N 1
ATOM 3216 C CA . PRO A 1 407 ? 33.375 4.027 -24.719 1 94.88 407 PRO A CA 1
ATOM 3217 C C . PRO A 1 407 ? 34.562 3.938 -25.688 1 94.88 407 PRO A C 1
ATOM 3219 O O . PRO A 1 407 ? 34.375 4.117 -26.891 1 94.88 407 PRO A O 1
ATOM 3222 N N . ASP A 1 408 ? 35.781 3.578 -25.297 1 94.56 408 ASP A N 1
ATOM 3223 C CA . ASP A 1 408 ? 36.969 3.514 -26.156 1 94.56 408 ASP A CA 1
ATOM 3224 C C . ASP A 1 408 ? 37.156 2.111 -26.734 1 94.56 408 ASP A C 1
ATOM 3226 O O . ASP A 1 408 ? 38.156 1.836 -27.422 1 94.56 408 ASP A O 1
ATOM 3230 N N . ASP A 1 409 ? 36.281 1.148 -26.406 1 96.25 409 ASP A N 1
ATOM 3231 C CA . ASP A 1 409 ? 36.219 -0.218 -26.906 1 96.25 409 ASP A CA 1
ATOM 3232 C C . ASP A 1 409 ? 37.438 -1.031 -26.453 1 96.25 409 ASP A C 1
ATOM 3234 O O . ASP A 1 409 ? 37.844 -1.978 -27.125 1 96.25 409 ASP A O 1
ATOM 3238 N N . LYS A 1 410 ? 37.969 -0.645 -25.281 1 96.31 410 LYS A N 1
ATOM 3239 C CA . LYS A 1 410 ? 39.156 -1.347 -24.812 1 96.31 410 LYS A CA 1
ATOM 3240 C C . LYS A 1 410 ? 38.844 -2.273 -23.641 1 96.31 410 LYS A C 1
ATOM 3242 O O . LYS A 1 410 ? 39.625 -3.154 -23.297 1 96.31 410 LYS A O 1
ATOM 3247 N N . GLN A 1 411 ? 37.781 -2.012 -23.062 1 96.94 411 GLN A N 1
ATOM 3248 C CA . GLN A 1 411 ? 37.375 -2.775 -21.891 1 96.94 411 GLN A CA 1
ATOM 3249 C C . GLN A 1 411 ? 35.938 -3.207 -21.969 1 96.94 411 GLN A C 1
ATOM 3251 O O . GLN A 1 411 ? 35.156 -2.629 -22.734 1 96.94 411 GLN A O 1
ATOM 3256 N N . LEU A 1 412 ? 35.594 -4.266 -21.219 1 97.31 412 LEU A N 1
ATOM 3257 C CA . LEU A 1 412 ? 34.219 -4.75 -21.062 1 97.31 412 LEU A CA 1
ATOM 3258 C C . LEU A 1 412 ? 33.906 -4.969 -19.594 1 97.31 412 LEU A C 1
ATOM 3260 O O . LEU A 1 412 ? 34.719 -5.438 -18.812 1 97.31 412 LEU A O 1
ATOM 3264 N N . VAL A 1 413 ? 32.75 -4.582 -19.188 1 97.19 413 VAL A N 1
ATOM 3265 C CA . VAL A 1 413 ? 32.25 -4.859 -17.844 1 97.19 413 VAL A CA 1
ATOM 3266 C C . VAL A 1 413 ? 31.031 -5.801 -17.922 1 97.19 413 VAL A C 1
ATOM 3268 O O . VAL A 1 413 ? 30.25 -5.742 -18.875 1 97.19 413 VAL A O 1
ATOM 3271 N N . PHE A 1 414 ? 30.875 -6.703 -17.031 1 96.56 414 PHE A N 1
ATOM 3272 C CA . PHE A 1 414 ? 29.781 -7.66 -16.969 1 96.56 414 PHE A CA 1
ATOM 3273 C C . PHE A 1 414 ? 29.641 -8.219 -15.555 1 96.56 414 PHE A C 1
ATOM 3275 O O . PHE A 1 414 ? 30.391 -7.859 -14.656 1 96.56 414 PHE A O 1
ATOM 3282 N N . SER A 1 415 ? 28.594 -9.031 -15.32 1 95.12 415 SER A N 1
ATOM 3283 C CA . SER A 1 415 ? 28.328 -9.641 -14.023 1 95.12 415 SER A CA 1
ATOM 3284 C C . SER A 1 415 ? 28.188 -11.156 -14.141 1 95.12 415 SER A C 1
ATOM 3286 O O . SER A 1 415 ? 28.188 -11.695 -15.25 1 95.12 415 SER A O 1
ATOM 3288 N N . ASP A 1 416 ? 28.234 -11.844 -12.977 1 93.31 416 ASP A N 1
ATOM 3289 C CA . ASP A 1 416 ? 28.078 -13.297 -12.977 1 93.31 416 ASP A CA 1
ATOM 3290 C C . ASP A 1 416 ? 26.984 -13.734 -12.016 1 93.31 416 ASP A C 1
ATOM 3292 O O . ASP A 1 416 ? 26.297 -12.898 -11.43 1 93.31 416 ASP A O 1
ATOM 3296 N N . GLN A 1 417 ? 26.688 -15.062 -11.922 1 90.44 417 GLN A N 1
ATOM 3297 C CA . GLN A 1 417 ? 25.609 -15.625 -11.133 1 90.44 417 GLN A CA 1
ATOM 3298 C C . GLN A 1 417 ? 25.859 -15.445 -9.641 1 90.44 417 GLN A C 1
ATOM 3300 O O . GLN A 1 417 ? 24.938 -15.547 -8.828 1 90.44 417 GLN A O 1
ATOM 3305 N N . ARG A 1 418 ? 27.109 -15.188 -9.188 1 90.5 418 ARG A N 1
ATOM 3306 C CA . ARG A 1 418 ? 27.438 -14.906 -7.793 1 90.5 418 ARG A CA 1
ATOM 3307 C C . ARG A 1 418 ? 27.266 -13.422 -7.48 1 90.5 418 ARG A C 1
ATOM 3309 O O . ARG A 1 418 ? 27.656 -12.953 -6.414 1 90.5 418 ARG A O 1
ATOM 3316 N N . GLN A 1 419 ? 26.781 -12.695 -8.469 1 91.19 419 GLN A N 1
ATOM 3317 C CA . GLN A 1 419 ? 26.469 -11.273 -8.328 1 91.19 419 GLN A CA 1
ATOM 3318 C C . GLN A 1 419 ? 27.75 -10.453 -8.117 1 91.19 419 GLN A C 1
ATOM 3320 O O . GLN A 1 419 ? 27.797 -9.602 -7.234 1 91.19 419 GLN A O 1
ATOM 3325 N N . GLN A 1 420 ? 28.703 -10.781 -8.859 1 93.88 420 GLN A N 1
ATOM 3326 C CA . GLN A 1 420 ? 29.969 -10.055 -8.906 1 93.88 420 GLN A CA 1
ATOM 3327 C C . GLN A 1 420 ? 30.047 -9.188 -10.164 1 93.88 420 GLN A C 1
ATOM 3329 O O . GLN A 1 420 ? 29.453 -9.523 -11.195 1 93.88 420 GLN A O 1
ATOM 3334 N N . LEU A 1 421 ? 30.719 -8.07 -10.031 1 96.12 421 LEU A N 1
ATOM 3335 C CA . LEU A 1 421 ? 31 -7.191 -11.156 1 96.12 421 LEU A CA 1
ATOM 3336 C C . LEU A 1 421 ? 32.406 -7.434 -11.68 1 96.12 421 LEU A C 1
ATOM 3338 O O . LEU A 1 421 ? 33.375 -7.371 -10.922 1 96.12 421 LEU A O 1
ATOM 3342 N N . TRP A 1 422 ? 32.531 -7.695 -12.992 1 96.69 422 TRP A N 1
ATOM 3343 C CA . TRP A 1 422 ? 33.781 -8.047 -13.641 1 96.69 422 TRP A CA 1
ATOM 3344 C C . TRP A 1 422 ? 34.219 -6.949 -14.609 1 96.69 422 TRP A C 1
ATOM 3346 O O . TRP A 1 422 ? 33.406 -6.281 -15.219 1 96.69 422 TRP A O 1
ATOM 3356 N N . LEU A 1 423 ? 35.469 -6.797 -14.727 1 97.12 423 LEU A N 1
ATOM 3357 C CA . LEU A 1 423 ? 36.094 -5.93 -15.719 1 97.12 423 LEU A CA 1
ATOM 3358 C C . LEU A 1 423 ? 37.125 -6.703 -16.547 1 97.12 423 LEU A C 1
ATOM 3360 O O . LEU A 1 423 ? 38.031 -7.309 -16 1 97.12 423 LEU A O 1
ATOM 3364 N N . ALA A 1 424 ? 36.938 -6.695 -17.844 1 96.94 424 ALA A N 1
ATOM 3365 C CA . ALA A 1 424 ? 37.875 -7.32 -18.766 1 96.94 424 ALA A CA 1
ATOM 3366 C C . ALA A 1 424 ? 38.688 -6.273 -19.516 1 96.94 424 ALA A C 1
ATOM 3368 O O . ALA A 1 424 ? 38.125 -5.324 -20.078 1 96.94 424 ALA A O 1
ATOM 3369 N N . ASP A 1 425 ? 39.906 -6.449 -19.484 1 95.38 425 ASP A N 1
ATOM 3370 C CA . ASP A 1 425 ? 40.844 -5.641 -20.266 1 95.38 425 ASP A CA 1
ATOM 3371 C C . ASP A 1 425 ? 41.25 -6.379 -21.547 1 95.38 425 ASP A C 1
ATOM 3373 O O . ASP A 1 425 ? 42 -7.367 -21.469 1 95.38 425 ASP A O 1
ATOM 3377 N N . LEU A 1 426 ? 40.906 -5.879 -22.688 1 96.06 426 LEU A N 1
ATOM 3378 C CA . LEU A 1 426 ? 41.125 -6.594 -23.938 1 96.06 426 LEU A CA 1
ATOM 3379 C C . LEU A 1 426 ? 42.594 -6.621 -24.297 1 96.06 426 LEU A C 1
ATOM 3381 O O . LEU A 1 426 ? 43.062 -7.578 -24.922 1 96.06 426 LEU A O 1
ATOM 3385 N N . SER A 1 427 ? 43.281 -5.586 -24.016 1 94.88 427 SER A N 1
ATOM 3386 C CA . SER A 1 427 ? 44.688 -5.539 -24.328 1 94.88 427 SER A CA 1
ATOM 3387 C C . SER A 1 427 ? 45.469 -6.578 -23.516 1 94.88 427 SER A C 1
ATOM 3389 O O . SER A 1 427 ? 46.438 -7.172 -24.016 1 94.88 427 SER A O 1
ATOM 3391 N N . LYS A 1 428 ? 45 -6.859 -22.344 1 93.69 428 LYS A N 1
ATOM 3392 C CA . LYS A 1 428 ? 45.656 -7.832 -21.484 1 93.69 428 LYS A CA 1
ATOM 3393 C C . LYS A 1 428 ? 45.062 -9.227 -21.672 1 93.69 428 LYS A C 1
ATOM 3395 O O . LYS A 1 428 ? 45.656 -10.219 -21.266 1 93.69 428 LYS A O 1
ATOM 3400 N N . GLY A 1 429 ? 43.906 -9.242 -22.156 1 94.12 429 GLY A N 1
ATOM 3401 C CA . GLY A 1 429 ? 43.219 -10.508 -22.312 1 94.12 429 GLY A CA 1
ATOM 3402 C C . GLY A 1 429 ? 42.844 -11.156 -21 1 94.12 429 GLY A C 1
ATOM 3403 O O . GLY A 1 429 ? 42.875 -12.375 -20.875 1 94.12 429 GLY A O 1
ATOM 3404 N N . LYS A 1 430 ? 42.562 -10.359 -20.031 1 94.25 430 LYS A N 1
ATOM 3405 C CA . LYS A 1 430 ? 42.219 -10.859 -18.703 1 94.25 430 LYS A CA 1
ATOM 3406 C C . LYS A 1 430 ? 40.969 -10.133 -18.156 1 94.25 430 LYS A C 1
ATOM 3408 O O . LYS A 1 430 ? 40.719 -8.992 -18.516 1 94.25 430 LYS A O 1
ATOM 3413 N N . ALA A 1 431 ? 40.281 -10.852 -17.375 1 95.56 431 ALA A N 1
ATOM 3414 C CA . ALA A 1 431 ? 39.125 -10.305 -16.656 1 95.56 431 ALA A CA 1
ATOM 3415 C C . ALA A 1 431 ? 39.312 -10.461 -15.141 1 95.56 431 ALA A C 1
ATOM 3417 O O . ALA A 1 431 ? 39.906 -11.445 -14.68 1 95.56 431 ALA A O 1
ATOM 3418 N N . GLN A 1 432 ? 38.844 -9.523 -14.336 1 94.31 432 GLN A N 1
ATOM 3419 C CA . GLN A 1 432 ? 38.938 -9.57 -12.875 1 94.31 432 GLN A CA 1
ATOM 3420 C C . GLN A 1 432 ? 37.656 -9.078 -12.219 1 94.31 432 GLN A C 1
ATOM 3422 O O . GLN A 1 432 ? 36.938 -8.273 -12.797 1 94.31 432 GLN A O 1
ATOM 3427 N N . VAL A 1 433 ? 37.406 -9.602 -11.023 1 95.06 433 VAL A N 1
ATOM 3428 C CA . VAL A 1 433 ? 36.312 -9.102 -10.211 1 95.06 433 VAL A CA 1
ATOM 3429 C C . VAL A 1 433 ? 36.688 -7.758 -9.586 1 95.06 433 VAL A C 1
ATOM 3431 O O . VAL A 1 433 ? 37.75 -7.617 -9.008 1 95.06 433 VAL A O 1
ATOM 3434 N N . ILE A 1 434 ? 35.812 -6.785 -9.742 1 96.25 434 ILE A N 1
ATOM 3435 C CA . ILE A 1 434 ? 36.156 -5.477 -9.195 1 96.25 434 ILE A CA 1
ATOM 3436 C C . ILE A 1 434 ? 35.25 -5.172 -7.996 1 96.25 434 ILE A C 1
ATOM 3438 O O . ILE A 1 434 ? 35.562 -4.277 -7.199 1 96.25 434 ILE A O 1
ATOM 3442 N N . ASP A 1 435 ? 34.125 -5.781 -7.875 1 94.75 435 ASP A N 1
ATOM 3443 C CA . ASP A 1 435 ? 33.219 -5.633 -6.738 1 94.75 435 ASP A CA 1
ATOM 3444 C C . ASP A 1 435 ? 32.219 -6.789 -6.676 1 94.75 435 ASP A C 1
ATOM 3446 O O . ASP A 1 435 ? 32.156 -7.594 -7.605 1 94.75 435 ASP A O 1
ATOM 3450 N N . SER A 1 436 ? 31.547 -6.977 -5.586 1 92.25 436 SER A N 1
ATOM 3451 C CA . SER A 1 436 ? 30.578 -8.047 -5.406 1 92.25 436 SER A CA 1
ATOM 3452 C C . SER A 1 436 ? 29.453 -7.617 -4.48 1 92.25 436 SER A C 1
ATOM 3454 O O . SER A 1 436 ? 29.656 -6.801 -3.58 1 92.25 436 SER A O 1
ATOM 3456 N N . GLN A 1 437 ? 28.25 -8.133 -4.738 1 91 437 GLN A N 1
ATOM 3457 C CA . GLN A 1 437 ? 27.141 -7.938 -3.82 1 91 437 GLN A CA 1
ATOM 3458 C C . GLN A 1 437 ? 27.391 -8.648 -2.492 1 91 437 GLN A C 1
ATOM 3460 O O . GLN A 1 437 ? 27.938 -9.75 -2.465 1 91 437 GLN A O 1
ATOM 3465 N N . PRO A 1 438 ? 26.875 -8.047 -1.367 1 85.88 438 PRO A N 1
ATOM 3466 C CA . PRO A 1 438 ? 27.094 -8.68 -0.066 1 85.88 438 PRO A CA 1
ATOM 3467 C C . PRO A 1 438 ? 26.031 -9.742 0.256 1 85.88 438 PRO A C 1
ATOM 3469 O O . PRO A 1 438 ? 26.281 -10.609 1.1 1 85.88 438 PRO A O 1
ATOM 3472 N N . VAL A 1 439 ? 24.938 -9.648 -0.317 1 84.38 439 VAL A N 1
ATOM 3473 C CA . VAL A 1 439 ? 23.828 -10.539 -0.007 1 84.38 439 VAL A CA 1
ATOM 3474 C C . VAL A 1 439 ? 23.141 -10.977 -1.3 1 84.38 439 VAL A C 1
ATOM 3476 O O . VAL A 1 439 ? 23.078 -10.211 -2.268 1 84.38 439 VAL A O 1
ATOM 3479 N N . VAL A 1 440 ? 22.641 -12.195 -1.221 1 83.12 440 VAL A N 1
ATOM 3480 C CA . VAL A 1 440 ? 21.891 -12.695 -2.371 1 83.12 440 VAL A CA 1
ATOM 3481 C C . VAL A 1 440 ? 20.562 -11.977 -2.484 1 83.12 440 VAL A C 1
ATOM 3483 O O . VAL A 1 440 ? 19.891 -11.727 -1.475 1 83.12 440 VAL A O 1
ATOM 3486 N N . ASN A 1 441 ? 20.125 -11.5 -3.627 1 83.88 441 ASN A N 1
ATOM 3487 C CA . ASN A 1 441 ? 18.891 -10.797 -3.936 1 83.88 441 ASN A CA 1
ATOM 3488 C C . ASN A 1 441 ? 18.406 -11.094 -5.355 1 83.88 441 ASN A C 1
ATOM 3490 O O . ASN A 1 441 ? 19.219 -11.164 -6.285 1 83.88 441 ASN A O 1
ATOM 3494 N N . PRO A 1 442 ? 17.078 -11.352 -5.473 1 86.56 442 PRO A N 1
ATOM 3495 C CA . PRO A 1 442 ? 16.594 -11.586 -6.832 1 86.56 442 PRO A CA 1
ATOM 3496 C C . PRO A 1 442 ? 16.734 -10.359 -7.73 1 86.56 442 PRO A C 1
ATOM 3498 O O . PRO A 1 442 ? 16.875 -10.492 -8.945 1 86.56 442 PRO A O 1
ATOM 3501 N N . ASP A 1 443 ? 16.625 -9.18 -7.152 1 85.56 443 ASP A N 1
ATOM 3502 C CA . ASP A 1 443 ? 16.812 -7.93 -7.887 1 85.56 443 ASP A CA 1
ATOM 3503 C C . ASP A 1 443 ? 18.188 -7.332 -7.617 1 85.56 443 ASP A C 1
ATOM 3505 O O . ASP A 1 443 ? 18.297 -6.258 -7.02 1 85.56 443 ASP A O 1
ATOM 3509 N N . TRP A 1 444 ? 19.234 -7.93 -8.156 1 84.94 444 TRP A N 1
ATOM 3510 C CA . TRP A 1 444 ? 20.594 -7.605 -7.742 1 84.94 444 TRP A CA 1
ATOM 3511 C C . TRP A 1 444 ? 21.297 -6.773 -8.805 1 84.94 444 TRP A C 1
ATOM 3513 O O . TRP A 1 444 ? 22.5 -6.539 -8.719 1 84.94 444 TRP A O 1
ATOM 3523 N N . GLU A 1 445 ? 20.578 -6.352 -9.82 1 87.81 445 GLU A N 1
ATOM 3524 C CA . GLU A 1 445 ? 21.234 -5.676 -10.93 1 87.81 445 GLU A CA 1
ATOM 3525 C C . GLU A 1 445 ? 22.047 -4.473 -10.453 1 87.81 445 GLU A C 1
ATOM 3527 O O . GLU A 1 445 ? 21.516 -3.605 -9.75 1 87.81 445 GLU A O 1
ATOM 3532 N N . MET A 1 446 ? 23.312 -4.445 -10.82 1 94.56 446 MET A N 1
ATOM 3533 C CA . MET A 1 446 ? 24.203 -3.354 -10.438 1 94.56 446 MET A CA 1
ATOM 3534 C C . MET A 1 446 ? 24.188 -2.246 -11.484 1 94.56 446 MET A C 1
ATOM 3536 O O . MET A 1 446 ? 24.625 -1.123 -11.219 1 94.56 446 MET A O 1
ATOM 3540 N N . ALA A 1 447 ? 23.781 -2.516 -12.695 1 94.81 447 ALA A N 1
ATOM 3541 C CA . ALA A 1 447 ? 23.578 -1.579 -13.797 1 94.81 447 ALA A CA 1
ATOM 3542 C C . ALA A 1 447 ? 24.797 -0.679 -13.984 1 94.81 447 ALA A C 1
ATOM 3544 O O . ALA A 1 447 ? 24.688 0.547 -13.914 1 94.81 447 ALA A O 1
ATOM 3545 N N . PRO A 1 448 ? 25.938 -1.236 -14.32 1 97.06 448 PRO A N 1
ATOM 3546 C CA . PRO A 1 448 ? 27.141 -0.414 -14.492 1 97.06 448 PRO A CA 1
ATOM 3547 C C . PRO A 1 448 ? 27.047 0.536 -15.68 1 97.06 448 PRO A C 1
ATOM 3549 O O . PRO A 1 448 ? 26.453 0.183 -16.703 1 97.06 448 PRO A O 1
ATOM 3552 N N . SER A 1 449 ? 27.625 1.729 -15.531 1 97.38 449 SER A N 1
ATOM 3553 C CA . SER A 1 449 ? 27.672 2.768 -16.547 1 97.38 449 SER A CA 1
ATOM 3554 C C . SER A 1 449 ? 29.047 3.402 -16.656 1 97.38 449 SER A C 1
ATOM 3556 O O . SER A 1 449 ? 29.641 3.771 -15.633 1 97.38 449 SER A O 1
ATOM 3558 N N . TRP A 1 450 ? 29.547 3.539 -17.906 1 96.94 450 TRP A N 1
ATOM 3559 C CA . TRP A 1 450 ? 30.891 4.082 -18.141 1 96.94 450 TRP A CA 1
ATOM 3560 C C . TRP A 1 450 ? 30.844 5.605 -18.234 1 96.94 450 TRP A C 1
ATOM 3562 O O . TRP A 1 450 ? 29.922 6.168 -18.844 1 96.94 450 TRP A O 1
ATOM 3572 N N . SER A 1 451 ? 31.891 6.184 -17.641 1 97.19 451 SER A N 1
ATOM 3573 C CA . SER A 1 451 ? 32.125 7.586 -17.969 1 97.19 451 SER A CA 1
ATOM 3574 C C . SER A 1 451 ? 32.531 7.758 -19.438 1 97.19 451 SER A C 1
ATOM 3576 O O . SER A 1 451 ? 33.125 6.848 -20.031 1 97.19 451 SER A O 1
ATOM 3578 N N . PRO A 1 452 ? 32.25 8.93 -19.984 1 95.19 452 PRO A N 1
ATOM 3579 C CA . PRO A 1 452 ? 32.531 9.109 -21.406 1 95.19 452 PRO A CA 1
ATOM 3580 C C . PRO A 1 452 ? 34 8.945 -21.75 1 95.19 452 PRO A C 1
ATOM 3582 O O . PRO A 1 452 ? 34.344 8.594 -22.875 1 95.19 452 PRO A O 1
ATOM 3585 N N . ASP A 1 453 ? 34.938 9.117 -20.828 1 94.88 453 ASP A N 1
ATOM 3586 C CA . ASP A 1 453 ? 36.344 9.008 -21.094 1 94.88 453 ASP A CA 1
ATOM 3587 C C . ASP A 1 453 ? 36.875 7.609 -20.766 1 94.88 453 ASP A C 1
ATOM 3589 O O . ASP A 1 453 ? 38.094 7.371 -20.766 1 94.88 453 ASP A O 1
ATOM 3593 N N . SER A 1 454 ? 36 6.652 -20.328 1 95.94 454 SER A N 1
ATOM 3594 C CA . SER A 1 454 ? 36.281 5.238 -20.094 1 95.94 454 SER A CA 1
ATOM 3595 C C . SER A 1 454 ? 37.125 5.031 -18.844 1 95.94 454 SER A C 1
ATOM 3597 O O . SER A 1 454 ? 37.75 3.98 -18.672 1 95.94 454 SER A O 1
ATOM 3599 N N . ARG A 1 455 ? 37.125 5.992 -18.016 1 96.06 455 ARG A N 1
ATOM 3600 C CA . ARG A 1 455 ? 37.969 5.867 -16.812 1 96.06 455 ARG A CA 1
ATOM 3601 C C . ARG A 1 455 ? 37.156 5.34 -15.633 1 96.06 455 ARG A C 1
ATOM 3603 O O . ARG A 1 455 ? 37.656 4.535 -14.852 1 96.06 455 ARG A O 1
ATOM 3610 N N . TYR A 1 456 ? 36 5.816 -15.508 1 96.88 456 TYR A N 1
ATOM 3611 C CA . TYR A 1 456 ? 35.188 5.496 -14.328 1 96.88 456 TYR A CA 1
ATOM 3612 C C . TYR A 1 456 ? 34 4.617 -14.688 1 96.88 456 TYR A C 1
ATOM 3614 O O . TYR A 1 456 ? 33.469 4.719 -15.797 1 96.88 456 TYR A O 1
ATOM 3622 N N . LEU A 1 457 ? 33.656 3.793 -13.727 1 97.44 457 LEU A N 1
ATOM 3623 C CA . LEU A 1 457 ? 32.406 3.041 -13.758 1 97.44 457 LEU A CA 1
ATOM 3624 C C . LEU A 1 457 ? 31.5 3.42 -12.586 1 97.44 457 LEU A C 1
ATOM 3626 O O . LEU A 1 457 ? 31.938 3.363 -11.43 1 97.44 457 LEU A O 1
ATOM 3630 N N . ALA A 1 458 ? 30.297 3.895 -12.867 1 98.06 458 ALA A N 1
ATOM 3631 C CA . ALA A 1 458 ? 29.281 4.055 -11.836 1 98.06 458 ALA A CA 1
ATOM 3632 C C . ALA A 1 458 ? 28.375 2.83 -11.773 1 98.06 458 ALA A C 1
ATOM 3634 O O . ALA A 1 458 ? 28 2.27 -12.805 1 98.06 458 ALA A O 1
ATOM 3635 N N . TYR A 1 459 ? 28.047 2.33 -10.625 1 97.88 459 TYR A N 1
ATOM 3636 C CA . TYR A 1 459 ? 27.141 1.189 -10.469 1 97.88 459 TYR A CA 1
ATOM 3637 C C . TYR A 1 459 ? 26.453 1.218 -9.109 1 97.88 459 TYR A C 1
ATOM 3639 O O . TYR A 1 459 ? 26.875 1.945 -8.203 1 97.88 459 TYR A O 1
ATOM 3647 N N . SER A 1 460 ? 25.359 0.563 -8.992 1 96.62 460 SER A N 1
ATOM 3648 C CA . SER A 1 460 ? 24.625 0.428 -7.738 1 96.62 460 SER A CA 1
ATOM 3649 C C . SER A 1 460 ? 24.953 -0.883 -7.039 1 96.62 460 SER A C 1
ATOM 3651 O O . SER A 1 460 ? 25.141 -1.914 -7.688 1 96.62 460 SER A O 1
ATOM 3653 N N . LYS A 1 461 ? 25.062 -0.875 -5.812 1 95.38 461 LYS A N 1
ATOM 3654 C CA . LYS A 1 461 ? 25.391 -2.053 -5.008 1 95.38 461 LYS A CA 1
ATOM 3655 C C . LYS A 1 461 ? 24.578 -2.076 -3.719 1 95.38 461 LYS A C 1
ATOM 3657 O O . LYS A 1 461 ? 24.375 -1.04 -3.08 1 95.38 461 LYS A O 1
ATOM 3662 N N . GLN A 1 462 ? 24.156 -3.256 -3.316 1 92.31 462 GLN A N 1
ATOM 3663 C CA . GLN A 1 462 ? 23.359 -3.404 -2.104 1 92.31 462 GLN A CA 1
ATOM 3664 C C . GLN A 1 462 ? 24.219 -3.25 -0.854 1 92.31 462 GLN A C 1
ATOM 3666 O O . GLN A 1 462 ? 25.359 -3.729 -0.816 1 92.31 462 GLN A O 1
ATOM 3671 N N . ASP A 1 463 ? 23.594 -2.6 0.094 1 91.38 463 ASP A N 1
ATOM 3672 C CA . ASP A 1 463 ? 24.172 -2.533 1.434 1 91.38 463 ASP A CA 1
ATOM 3673 C C . ASP A 1 463 ? 23.609 -3.637 2.328 1 91.38 463 ASP A C 1
ATOM 3675 O O . ASP A 1 463 ? 22.766 -4.434 1.892 1 91.38 463 ASP A O 1
ATOM 3679 N N . ASP A 1 464 ? 24.078 -3.688 3.604 1 86.69 464 ASP A N 1
ATOM 3680 C CA . ASP A 1 464 ? 23.578 -4.66 4.566 1 86.69 464 ASP A CA 1
ATOM 3681 C C . ASP A 1 464 ? 22.109 -4.398 4.902 1 86.69 464 ASP A C 1
ATOM 3683 O O . ASP A 1 464 ? 21.406 -5.289 5.383 1 86.69 464 ASP A O 1
ATOM 3687 N N . SER A 1 465 ? 21.656 -3.195 4.703 1 90.25 465 SER A N 1
ATOM 3688 C CA . SER A 1 465 ? 20.266 -2.834 4.961 1 90.25 465 SER A CA 1
ATOM 3689 C C . SER A 1 465 ? 19.359 -3.328 3.842 1 90.25 465 SER A C 1
ATOM 3691 O O . SER A 1 465 ? 18.125 -3.229 3.945 1 90.25 465 SER A O 1
ATOM 3693 N N . PHE A 1 466 ? 19.875 -3.816 2.707 1 91.44 466 PHE A N 1
ATOM 3694 C CA . PHE A 1 466 ? 19.203 -4.238 1.484 1 91.44 466 PHE A CA 1
ATOM 3695 C C . PHE A 1 466 ? 18.938 -3.045 0.57 1 91.44 466 PHE A C 1
ATOM 3697 O O . PHE A 1 466 ? 18.453 -3.209 -0.55 1 91.44 466 PHE A O 1
ATOM 3704 N N . PHE A 1 467 ? 19.281 -1.826 1.102 1 94.44 467 PHE A N 1
ATOM 3705 C CA . PHE A 1 467 ? 19.25 -0.677 0.205 1 94.44 467 PHE A CA 1
ATOM 3706 C C . PHE A 1 467 ? 20.438 -0.695 -0.75 1 94.44 467 PHE A C 1
ATOM 3708 O O . PHE A 1 467 ? 21.453 -1.332 -0.472 1 94.44 467 PHE A O 1
ATOM 3715 N N . ARG A 1 468 ? 20.391 -0.047 -1.888 1 96.31 468 ARG A N 1
ATOM 3716 C CA . ARG A 1 468 ? 21.5 0.097 -2.818 1 96.31 468 ARG A CA 1
ATOM 3717 C C . ARG A 1 468 ? 22.094 1.498 -2.746 1 96.31 468 ARG A C 1
ATOM 3719 O O . ARG A 1 468 ? 21.375 2.486 -2.664 1 96.31 468 ARG A O 1
ATOM 3726 N N . SER A 1 469 ? 23.266 1.531 -2.791 1 96.5 469 SER A N 1
ATOM 3727 C CA . SER A 1 469 ? 24 2.785 -2.865 1 96.5 469 SER A CA 1
ATOM 3728 C C . SER A 1 469 ? 24.734 2.912 -4.195 1 96.5 469 SER A C 1
ATOM 3730 O O . SER A 1 469 ? 24.891 1.93 -4.922 1 96.5 469 SER A O 1
ATOM 3732 N N . LEU A 1 470 ? 25.109 4.129 -4.48 1 97.31 470 LEU A N 1
ATOM 3733 C CA . LEU A 1 470 ? 25.859 4.418 -5.699 1 97.31 470 LEU A CA 1
ATOM 3734 C C . LEU A 1 470 ? 27.359 4.359 -5.441 1 97.31 470 LEU A C 1
ATOM 3736 O O . LEU A 1 470 ? 27.844 4.891 -4.438 1 97.31 470 LEU A O 1
ATOM 3740 N N . TYR A 1 471 ? 28.094 3.695 -6.316 1 97.62 471 TYR A N 1
ATOM 3741 C CA . TYR A 1 471 ? 29.531 3.559 -6.246 1 97.62 471 TYR A CA 1
ATOM 3742 C C . TYR A 1 471 ? 30.203 4.059 -7.523 1 97.62 471 TYR A C 1
ATOM 3744 O O . TYR A 1 471 ? 29.578 4.062 -8.586 1 97.62 471 TYR A O 1
ATOM 3752 N N . LEU A 1 472 ? 31.453 4.512 -7.383 1 97.25 472 LEU A N 1
ATOM 3753 C CA . LEU A 1 472 ? 32.344 4.859 -8.492 1 97.25 472 LEU A CA 1
ATOM 3754 C C . LEU A 1 472 ? 33.625 4.039 -8.445 1 97.25 472 LEU A C 1
ATOM 3756 O O . LEU A 1 472 ? 34.344 4.074 -7.449 1 97.25 472 LEU A O 1
ATOM 3760 N N . PHE A 1 473 ? 33.844 3.277 -9.484 1 97.62 473 PHE A N 1
ATOM 3761 C CA . PHE A 1 473 ? 35.094 2.551 -9.633 1 97.62 473 PHE A CA 1
ATOM 3762 C C . PHE A 1 473 ? 36.031 3.297 -10.562 1 97.62 473 PHE A C 1
ATOM 3764 O O . PHE A 1 473 ? 35.656 3.682 -11.672 1 97.62 473 PHE A O 1
ATOM 3771 N N . ASP A 1 474 ? 37.219 3.568 -10.141 1 96.56 474 ASP A N 1
ATOM 3772 C CA . ASP A 1 474 ? 38.281 4.168 -10.945 1 96.56 474 ASP A CA 1
ATOM 3773 C C . ASP A 1 474 ? 39.188 3.096 -11.508 1 96.56 474 ASP A C 1
ATOM 3775 O O . ASP A 1 474 ? 39.938 2.457 -10.766 1 96.56 474 ASP A O 1
ATOM 3779 N N . THR A 1 475 ? 39.188 2.957 -12.828 1 94.94 475 THR A N 1
ATOM 3780 C CA . THR A 1 475 ? 39.938 1.892 -13.469 1 94.94 475 THR A CA 1
ATOM 3781 C C . THR A 1 475 ? 41.438 2.158 -13.359 1 94.94 475 THR A C 1
ATOM 3783 O O . THR A 1 475 ? 42.25 1.243 -13.516 1 94.94 475 THR A O 1
ATOM 3786 N N . ARG A 1 476 ? 41.812 3.311 -13.117 1 92 476 ARG A N 1
ATOM 3787 C CA . ARG A 1 476 ? 43.219 3.652 -13.031 1 92 476 ARG A CA 1
ATOM 3788 C C . ARG A 1 476 ? 43.812 3.178 -11.711 1 92 476 ARG A C 1
ATOM 3790 O O . ARG A 1 476 ? 44.938 2.629 -11.688 1 92 476 ARG A O 1
ATOM 3797 N N . ASN A 1 477 ? 43.094 3.33 -10.648 1 91.06 477 ASN A N 1
ATOM 3798 C CA . ASN A 1 477 ? 43.625 2.93 -9.359 1 91.06 477 ASN A CA 1
ATOM 3799 C C . ASN A 1 477 ? 42.938 1.685 -8.812 1 91.06 477 ASN A C 1
ATOM 3801 O O . ASN A 1 477 ? 43.281 1.194 -7.742 1 91.06 477 ASN A O 1
ATOM 3805 N N . ASN A 1 478 ? 42 1.191 -9.523 1 93.62 478 ASN A N 1
ATOM 3806 C CA . ASN A 1 478 ? 41.281 -0.033 -9.18 1 93.62 478 ASN A CA 1
ATOM 3807 C C . ASN A 1 478 ? 40.594 0.074 -7.82 1 93.62 478 ASN A C 1
ATOM 3809 O O . ASN A 1 478 ? 40.719 -0.827 -6.988 1 93.62 478 ASN A O 1
ATOM 3813 N N . GLN A 1 479 ? 40.031 1.21 -7.582 1 93.81 479 GLN A N 1
ATOM 3814 C CA . GLN A 1 479 ? 39.375 1.45 -6.301 1 93.81 479 GLN A CA 1
ATOM 3815 C C . GLN A 1 479 ? 37.906 1.882 -6.496 1 93.81 479 GLN A C 1
ATOM 3817 O O . GLN A 1 479 ? 37.625 2.654 -7.406 1 93.81 479 GLN A O 1
ATOM 3822 N N . SER A 1 480 ? 37.094 1.325 -5.641 1 95.31 480 SER A N 1
ATOM 3823 C CA . SER A 1 480 ? 35.688 1.705 -5.625 1 95.31 480 SER A CA 1
ATOM 3824 C C . SER A 1 480 ? 35.406 2.641 -4.461 1 95.31 480 SER A C 1
ATOM 3826 O O . SER A 1 480 ? 35.875 2.436 -3.35 1 95.31 480 SER A O 1
ATOM 3828 N N . ASN A 1 481 ? 34.656 3.697 -4.711 1 95.25 481 ASN A N 1
ATOM 3829 C CA . ASN A 1 481 ? 34.188 4.633 -3.689 1 95.25 481 ASN A CA 1
ATOM 3830 C C . ASN A 1 481 ? 32.656 4.699 -3.635 1 95.25 481 ASN A C 1
ATOM 3832 O O . ASN A 1 481 ? 32 4.812 -4.668 1 95.25 481 ASN A O 1
ATOM 3836 N N . ARG A 1 482 ? 32.125 4.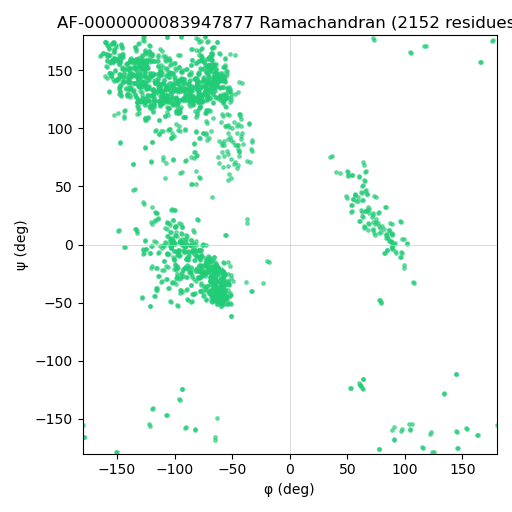531 -2.41 1 95.19 482 ARG A N 1
ATOM 3837 C CA . ARG A 1 482 ? 30.688 4.781 -2.225 1 95.19 482 ARG A CA 1
ATOM 3838 C C . ARG A 1 482 ? 30.375 6.273 -2.279 1 95.19 482 ARG A C 1
ATOM 3840 O O . ARG A 1 482 ? 30.969 7.059 -1.537 1 95.19 482 ARG A O 1
ATOM 3847 N N . ILE A 1 483 ? 29.438 6.703 -3.084 1 96 483 ILE A N 1
ATOM 3848 C CA . ILE A 1 483 ? 29.297 8.141 -3.256 1 96 483 ILE A CA 1
ATOM 3849 C C . ILE A 1 483 ? 27.891 8.578 -2.807 1 96 483 ILE A C 1
ATOM 3851 O O . ILE A 1 483 ? 27.562 9.766 -2.844 1 96 483 ILE A O 1
ATOM 3855 N N . THR A 1 484 ? 26.969 7.695 -2.357 1 94.38 484 THR A N 1
ATOM 3856 C CA . THR A 1 484 ? 25.734 8.023 -1.629 1 94.38 484 THR A CA 1
ATOM 3857 C C . THR A 1 484 ? 25.734 7.363 -0.251 1 94.38 484 THR A C 1
ATOM 3859 O O . THR A 1 484 ? 26.531 6.453 0.008 1 94.38 484 THR A O 1
ATOM 3862 N N . GLN A 1 485 ? 24.859 7.797 0.695 1 87.75 485 GLN A N 1
ATOM 3863 C CA . GLN A 1 485 ? 25.016 7.461 2.107 1 87.75 485 GLN A CA 1
ATOM 3864 C C . GLN A 1 485 ? 24.062 6.34 2.508 1 87.75 485 GLN A C 1
ATOM 3866 O O . GLN A 1 485 ? 23.953 6 3.688 1 87.75 485 GLN A O 1
ATOM 3871 N N . GLY A 1 486 ? 23.281 5.789 1.662 1 90.69 486 GLY A N 1
ATOM 3872 C CA . GLY A 1 486 ? 22.484 4.613 1.968 1 90.69 486 GLY A CA 1
ATOM 3873 C C . GLY A 1 486 ? 21.125 4.953 2.539 1 90.69 486 GLY A C 1
ATOM 3874 O O . GLY A 1 486 ? 20.375 4.066 2.967 1 90.69 486 GLY A O 1
ATOM 3875 N N . MET A 1 487 ? 20.672 6.207 2.555 1 91.69 487 MET A N 1
ATOM 3876 C CA . MET A 1 487 ? 19.406 6.629 3.131 1 91.69 487 MET A CA 1
ATOM 3877 C C . MET A 1 487 ? 18.281 6.543 2.1 1 91.69 487 MET A C 1
ATOM 3879 O O . MET A 1 487 ? 17.109 6.652 2.445 1 91.69 487 MET A O 1
ATOM 3883 N N . ALA A 1 488 ? 18.609 6.371 0.885 1 94.12 488 ALA A N 1
ATOM 3884 C CA . ALA A 1 488 ? 17.703 6.09 -0.222 1 94.12 488 ALA A CA 1
ATOM 3885 C C . ALA A 1 488 ? 18.188 4.902 -1.048 1 94.12 488 ALA A C 1
ATOM 3887 O O . ALA A 1 488 ? 19.391 4.617 -1.084 1 94.12 488 ALA A O 1
ATOM 3888 N N . ASP A 1 489 ? 17.25 4.168 -1.572 1 96 489 ASP A N 1
ATOM 3889 C CA . ASP A 1 489 ? 17.609 3.119 -2.521 1 96 489 ASP A CA 1
ATOM 3890 C C . ASP A 1 489 ? 17.922 3.707 -3.896 1 96 489 ASP A C 1
ATOM 3892 O O . ASP A 1 489 ? 17.109 4.434 -4.465 1 96 489 ASP A O 1
ATOM 3896 N N . VAL A 1 490 ? 19.094 3.473 -4.438 1 96.69 490 VAL A N 1
ATOM 3897 C CA . VAL A 1 490 ? 19.547 4.078 -5.684 1 96.69 490 VAL A CA 1
ATOM 3898 C C . VAL A 1 490 ? 19.688 3.006 -6.762 1 96.69 490 VAL A C 1
ATOM 3900 O O . VAL A 1 490 ? 20.281 1.954 -6.527 1 96.69 490 VAL A O 1
ATOM 3903 N N . ARG A 1 491 ? 19.125 3.338 -8 1 96.38 491 ARG A N 1
ATOM 3904 C CA . ARG A 1 491 ? 19.156 2.385 -9.102 1 96.38 491 ARG A CA 1
ATOM 3905 C C . ARG A 1 491 ? 19.469 3.088 -10.422 1 96.38 491 ARG A C 1
ATOM 3907 O O . ARG A 1 491 ? 19.172 4.277 -10.578 1 96.38 491 ARG A O 1
ATOM 3914 N N . TYR A 1 492 ? 20.094 2.4 -11.344 1 97.38 492 TYR A N 1
ATOM 3915 C CA . TYR A 1 492 ? 20.234 2.721 -12.758 1 97.38 492 TYR A CA 1
ATOM 3916 C C . TYR A 1 492 ? 21.062 3.992 -12.953 1 97.38 492 TYR A C 1
ATOM 3918 O O . TYR A 1 492 ? 20.625 4.922 -13.633 1 97.38 492 TYR A O 1
ATOM 3926 N N . PRO A 1 493 ? 22.219 4.016 -12.414 1 98 493 PRO A N 1
ATOM 3927 C CA . PRO A 1 493 ? 23.062 5.18 -12.703 1 98 493 PRO A CA 1
ATOM 3928 C C . PRO A 1 493 ? 23.469 5.258 -14.172 1 98 493 PRO A C 1
ATOM 3930 O O . PRO A 1 493 ? 23.734 4.23 -14.805 1 98 493 PRO A O 1
ATOM 3933 N N . VAL A 1 494 ? 23.516 6.445 -14.711 1 97.94 494 VAL A N 1
ATOM 3934 C CA . VAL A 1 494 ? 23.984 6.668 -16.078 1 97.94 494 VAL A CA 1
ATOM 3935 C C . VAL A 1 494 ? 24.75 7.992 -16.156 1 97.94 494 VAL A C 1
ATOM 3937 O O . VAL A 1 494 ? 24.359 8.969 -15.516 1 97.94 494 VAL A O 1
ATOM 3940 N N . TRP A 1 495 ? 25.812 8.008 -16.891 1 97.12 495 TRP A N 1
ATOM 3941 C CA . TRP A 1 495 ? 26.609 9.219 -17.078 1 97.12 495 TRP A CA 1
ATOM 3942 C C . TRP A 1 495 ? 25.969 10.133 -18.125 1 97.12 495 TRP A C 1
ATOM 3944 O O . TRP A 1 495 ? 25.516 9.664 -19.172 1 97.12 495 TRP A O 1
ATOM 3954 N N . ASP A 1 496 ? 25.906 11.398 -17.75 1 95.88 496 ASP A N 1
ATOM 3955 C CA . ASP A 1 496 ? 25.688 12.375 -18.812 1 95.88 496 ASP A CA 1
ATOM 3956 C C . ASP A 1 496 ? 26.828 12.328 -19.844 1 95.88 496 ASP A C 1
ATOM 3958 O O . ASP A 1 496 ? 28 12.203 -19.484 1 95.88 496 ASP A O 1
ATOM 3962 N N . SER A 1 497 ? 26.469 12.477 -21.094 1 93.31 497 SER A N 1
ATOM 3963 C CA . SER A 1 497 ? 27.469 12.336 -22.141 1 93.31 497 SER A CA 1
ATOM 3964 C C . SER A 1 497 ? 28.531 13.43 -22.062 1 93.31 497 SER A C 1
ATOM 3966 O O . SER A 1 497 ? 29.625 13.289 -22.594 1 93.31 497 SER A O 1
ATOM 3968 N N . ALA A 1 498 ? 28.188 14.531 -21.375 1 92.75 498 ALA A N 1
ATOM 3969 C CA . ALA A 1 498 ? 29.156 15.609 -21.172 1 92.75 498 ALA A CA 1
ATOM 3970 C C . ALA A 1 498 ? 30.156 15.234 -20.078 1 92.75 498 ALA A C 1
ATOM 3972 O O . ALA A 1 498 ? 31.219 15.875 -19.969 1 92.75 498 ALA A O 1
ATOM 3973 N N . GLY A 1 499 ? 29.844 14.281 -19.281 1 94.69 499 GLY A N 1
ATOM 3974 C CA . GLY A 1 499 ? 30.766 13.727 -18.312 1 94.69 499 GLY A CA 1
ATOM 3975 C C . GLY A 1 499 ? 30.828 14.531 -17.031 1 94.69 499 GLY A C 1
ATOM 3976 O O . GLY A 1 499 ? 31.672 14.258 -16.156 1 94.69 499 GLY A O 1
ATOM 3977 N N . ASP A 1 500 ? 29.969 15.484 -16.828 1 94.56 500 ASP A N 1
ATOM 3978 C CA . ASP A 1 500 ? 30.062 16.359 -15.664 1 94.56 500 ASP A CA 1
ATOM 3979 C C . ASP A 1 500 ? 28.969 16.016 -14.648 1 94.56 500 ASP A C 1
ATOM 3981 O O . ASP A 1 500 ? 28.984 16.547 -13.531 1 94.56 500 ASP A O 1
ATOM 3985 N N . LYS A 1 501 ? 28.047 15.156 -15.023 1 95.88 501 LYS A N 1
ATOM 3986 C CA . LYS A 1 501 ? 26.938 14.773 -14.148 1 95.88 501 LYS A CA 1
ATOM 3987 C C . LYS A 1 501 ? 26.656 13.273 -14.25 1 95.88 501 LYS A C 1
ATOM 3989 O O . LYS A 1 501 ? 27 12.648 -15.258 1 95.88 501 LYS A O 1
ATOM 3994 N N . LEU A 1 502 ? 26.031 12.758 -13.188 1 97.06 502 LEU A N 1
ATOM 3995 C CA . LEU A 1 502 ? 25.406 11.445 -13.172 1 97.06 502 LEU A CA 1
ATOM 3996 C C . LEU A 1 502 ? 23.891 11.57 -12.992 1 97.06 502 LEU A C 1
ATOM 3998 O O . LEU A 1 502 ? 23.422 12.445 -12.258 1 97.06 502 LEU A O 1
ATOM 4002 N N . TYR A 1 503 ? 23.156 10.781 -13.695 1 97.5 503 TYR A N 1
ATOM 4003 C CA . TYR A 1 503 ? 21.734 10.609 -13.438 1 97.5 503 TYR A CA 1
ATOM 4004 C C . TYR A 1 503 ? 21.453 9.258 -12.797 1 97.5 503 TYR A C 1
ATOM 4006 O O . TYR A 1 503 ? 22.188 8.297 -13.023 1 97.5 503 TYR A O 1
ATOM 4014 N N . PHE A 1 504 ? 20.406 9.102 -12 1 97.38 504 PHE A N 1
ATOM 4015 C CA . PHE A 1 504 ? 19.984 7.832 -11.422 1 97.38 504 PHE A CA 1
ATOM 4016 C C . PHE A 1 504 ? 18.562 7.934 -10.875 1 97.38 504 PHE A C 1
ATOM 4018 O O . PHE A 1 504 ? 18 9.031 -10.789 1 97.38 504 PHE A O 1
ATOM 4025 N N . ALA A 1 505 ? 17.906 6.844 -10.648 1 96.88 505 ALA A N 1
ATOM 4026 C CA . ALA A 1 505 ? 16.641 6.762 -9.93 1 96.88 505 ALA A CA 1
ATOM 4027 C C . ALA A 1 505 ? 16.859 6.457 -8.453 1 96.88 505 ALA A C 1
ATOM 4029 O O . ALA A 1 505 ? 17.766 5.707 -8.102 1 96.88 505 ALA A O 1
ATOM 4030 N N . ALA A 1 506 ? 16.062 7.039 -7.633 1 96.06 506 ALA A N 1
ATOM 4031 C CA . ALA A 1 506 ? 16.203 6.766 -6.207 1 96.06 506 ALA A CA 1
ATOM 4032 C C . ALA A 1 506 ? 14.844 6.777 -5.516 1 96.06 506 ALA A C 1
ATOM 4034 O O . ALA A 1 506 ? 13.898 7.41 -5.996 1 96.06 506 ALA A O 1
ATOM 4035 N N . SER A 1 507 ? 14.711 6 -4.434 1 95.5 507 SER A N 1
ATOM 4036 C CA . SER A 1 507 ? 13.477 5.883 -3.676 1 95.5 507 SER A CA 1
ATOM 4037 C C . SER A 1 507 ? 13.719 6.059 -2.18 1 95.5 507 SER A C 1
ATOM 4039 O O . SER A 1 507 ? 14.68 5.508 -1.636 1 95.5 507 SER A O 1
ATOM 4041 N N . THR A 1 508 ? 12.82 6.848 -1.546 1 93.06 508 THR A N 1
ATOM 4042 C CA . THR A 1 508 ? 12.852 6.996 -0.095 1 93.06 508 THR A CA 1
ATOM 4043 C C . THR A 1 508 ? 11.75 6.168 0.56 1 93.06 508 THR A C 1
ATOM 4045 O O . THR A 1 508 ? 11.641 6.133 1.787 1 93.06 508 THR A O 1
ATOM 4048 N N . ASP A 1 509 ? 10.922 5.512 -0.201 1 92.88 509 ASP A N 1
ATOM 4049 C CA . ASP A 1 509 ? 9.844 4.695 0.356 1 92.88 509 ASP A CA 1
ATOM 4050 C C . ASP A 1 509 ? 10.055 3.217 0.035 1 92.88 509 ASP A C 1
ATOM 4052 O O . ASP A 1 509 ? 9.117 2.42 0.112 1 92.88 509 ASP A O 1
ATOM 4056 N N . TYR A 1 510 ? 11.297 2.764 -0.256 1 95 510 TYR A N 1
ATOM 4057 C CA . TYR A 1 510 ? 11.695 1.401 -0.584 1 95 510 TYR A CA 1
ATOM 4058 C C . TYR A 1 510 ? 11.688 0.516 0.656 1 95 510 TYR A C 1
ATOM 4060 O O . TYR A 1 510 ? 11.594 -0.71 0.551 1 95 510 TYR A O 1
ATOM 4068 N N . GLY A 1 511 ? 11.695 1.031 1.775 1 94.12 511 GLY A N 1
ATOM 4069 C CA . GLY A 1 511 ? 12.016 0.396 3.043 1 94.12 511 GLY A CA 1
ATOM 4070 C C . GLY A 1 511 ? 11.25 -0.891 3.279 1 94.12 511 GLY A C 1
ATOM 4071 O O . GLY A 1 511 ? 11.844 -1.968 3.363 1 94.12 511 GLY A O 1
ATOM 4072 N N . PRO A 1 512 ? 9.977 -0.85 3.34 1 92.81 512 PRO A N 1
ATOM 4073 C CA . PRO A 1 512 ? 9.203 -2.055 3.648 1 92.81 512 PRO A CA 1
ATOM 4074 C C . PRO A 1 512 ? 9.344 -3.137 2.58 1 92.81 512 PRO A C 1
ATOM 4076 O O . PRO A 1 512 ? 9.039 -4.305 2.836 1 92.81 512 PRO A O 1
ATOM 4079 N N . HIS A 1 513 ? 9.797 -2.73 1.411 1 93.31 513 HIS A N 1
ATOM 4080 C CA . HIS A 1 513 ? 9.953 -3.646 0.289 1 93.31 513 HIS A CA 1
ATOM 4081 C C . HIS A 1 513 ? 11.344 -4.27 0.28 1 93.31 513 HIS A C 1
ATOM 4083 O O . HIS A 1 513 ? 11.578 -5.262 -0.416 1 93.31 513 HIS A O 1
ATOM 4089 N N . ALA A 1 514 ? 12.25 -3.777 1.043 1 92 514 ALA A N 1
ATOM 4090 C CA . ALA A 1 514 ? 13.672 -4.074 0.922 1 92 514 ALA A CA 1
ATOM 4091 C C . ALA A 1 514 ? 13.953 -5.547 1.195 1 92 514 ALA A C 1
ATOM 4093 O O . ALA A 1 514 ? 14.789 -6.164 0.526 1 92 514 ALA A O 1
ATOM 4094 N N . ALA A 1 515 ? 13.18 -6.098 2.211 1 91.06 515 ALA A N 1
ATOM 4095 C CA . ALA A 1 515 ? 13.344 -7.523 2.492 1 91.06 515 ALA A CA 1
ATOM 4096 C C . ALA A 1 515 ? 12.547 -8.375 1.509 1 91.06 515 ALA A C 1
ATOM 4098 O O . ALA A 1 515 ? 11.461 -8.852 1.833 1 91.06 515 ALA A O 1
ATOM 4099 N N . TRP A 1 516 ? 12.578 -8.305 0.391 1 89.44 516 TRP A N 1
ATOM 4100 C CA . TRP A 1 516 ? 11.891 -8.852 -0.774 1 89.44 516 TRP A CA 1
ATOM 4101 C C . TRP A 1 516 ? 11.227 -10.188 -0.437 1 89.44 516 TRP A C 1
ATOM 4103 O O . TRP A 1 516 ? 10.188 -10.531 -1.006 1 89.44 516 TRP A O 1
ATOM 4113 N N . LEU A 1 517 ? 11.828 -11.039 0.5 1 92.88 517 LEU A N 1
ATOM 4114 C CA . LEU A 1 517 ? 11.328 -12.375 0.805 1 92.88 517 LEU A CA 1
ATOM 4115 C C . LEU A 1 517 ? 10.164 -12.312 1.78 1 92.88 517 LEU A C 1
ATOM 4117 O O . LEU A 1 517 ? 9.383 -13.266 1.886 1 92.88 517 LEU A O 1
ATOM 4121 N N . ASP A 1 518 ? 10.07 -11.188 2.512 1 94.38 518 ASP A N 1
ATOM 4122 C CA . ASP A 1 518 ? 8.969 -10.984 3.447 1 94.38 518 ASP A CA 1
ATOM 4123 C C . ASP A 1 518 ? 7.664 -10.68 2.705 1 94.38 518 ASP A C 1
ATOM 4125 O O . ASP A 1 518 ? 7.652 -9.891 1.765 1 94.38 518 ASP A O 1
ATOM 4129 N N . MET A 1 519 ? 6.566 -11.305 3.139 1 95.5 519 MET A N 1
ATOM 4130 C CA . MET A 1 519 ? 5.266 -11.078 2.514 1 95.5 519 MET A CA 1
ATOM 4131 C C . MET A 1 519 ? 4.875 -9.602 2.59 1 95.5 519 MET A C 1
ATOM 4133 O O . MET A 1 519 ? 4.09 -9.125 1.771 1 95.5 519 MET A O 1
ATOM 4137 N N . THR A 1 520 ? 5.406 -8.82 3.545 1 91.44 520 THR A N 1
ATOM 4138 C CA . THR A 1 520 ? 5.152 -7.391 3.662 1 91.44 520 THR A CA 1
ATOM 4139 C C . THR A 1 520 ? 5.516 -6.668 2.369 1 91.44 520 THR A C 1
ATOM 4141 O O . THR A 1 520 ? 4.918 -5.641 2.037 1 91.44 520 THR A O 1
ATOM 4144 N N . SER A 1 521 ? 6.414 -7.227 1.595 1 92 521 SER A N 1
ATOM 4145 C CA . SER A 1 521 ? 6.863 -6.613 0.349 1 92 521 SER A CA 1
ATOM 4146 C C . SER A 1 521 ? 5.734 -6.551 -0.674 1 92 521 SER A C 1
ATOM 4148 O O . SER A 1 521 ? 5.75 -5.703 -1.571 1 92 521 SER A O 1
ATOM 4150 N N . VAL A 1 522 ? 4.738 -7.465 -0.519 1 91.19 522 VAL A N 1
ATOM 4151 C CA . VAL A 1 522 ? 3.6 -7.5 -1.433 1 91.19 522 VAL A CA 1
ATOM 4152 C C . VAL A 1 522 ? 2.723 -6.27 -1.218 1 91.19 522 VAL A C 1
ATOM 4154 O O . VAL A 1 522 ? 2.123 -5.754 -2.164 1 91.19 522 VAL A O 1
ATOM 4157 N N . ALA A 1 523 ? 2.746 -5.762 -0.035 1 86.56 523 ALA A N 1
ATOM 4158 C CA . ALA A 1 523 ? 1.873 -4.652 0.343 1 86.56 523 ALA A CA 1
ATOM 4159 C C . ALA A 1 523 ? 2.449 -3.318 -0.123 1 86.56 523 ALA A C 1
ATOM 4161 O O . ALA A 1 523 ? 1.725 -2.326 -0.233 1 86.56 523 ALA A O 1
ATOM 4162 N N . PHE A 1 524 ? 3.768 -3.232 -0.351 1 89.81 524 PHE A N 1
ATOM 4163 C CA . PHE A 1 524 ? 4.418 -1.951 -0.591 1 89.81 524 PHE A CA 1
ATOM 4164 C C . PHE A 1 524 ? 5.098 -1.936 -1.955 1 89.81 524 PHE A C 1
ATOM 4166 O O . PHE A 1 524 ? 5.93 -2.797 -2.252 1 89.81 524 PHE A O 1
ATOM 4173 N N . THR A 1 525 ? 4.703 -1.06 -2.797 1 88.25 525 THR A N 1
ATOM 4174 C CA . THR A 1 525 ? 5.352 -0.825 -4.082 1 88.25 525 THR A CA 1
ATOM 4175 C C . THR A 1 525 ? 6.094 0.508 -4.078 1 88.25 525 THR A C 1
ATOM 4177 O O . THR A 1 525 ? 5.473 1.571 -4.047 1 88.25 525 THR A O 1
ATOM 4180 N N . PRO A 1 526 ? 7.387 0.476 -4.109 1 92.88 526 PRO A N 1
ATOM 4181 C CA . PRO A 1 526 ? 8.148 1.724 -4.016 1 92.88 526 PRO A CA 1
ATOM 4182 C C . PRO A 1 526 ? 7.984 2.607 -5.25 1 92.88 526 PRO A C 1
ATOM 4184 O O . PRO A 1 526 ? 7.777 2.1 -6.355 1 92.88 526 PRO A O 1
ATOM 4187 N N . THR A 1 527 ? 8.062 3.908 -5.113 1 92.12 527 THR A N 1
ATOM 4188 C CA . THR A 1 527 ? 8.172 4.891 -6.188 1 92.12 527 THR A CA 1
ATOM 4189 C C . THR A 1 527 ? 9.594 5.438 -6.281 1 92.12 527 THR A C 1
ATOM 4191 O O . THR A 1 527 ? 10.273 5.586 -5.262 1 92.12 527 THR A O 1
ATOM 4194 N N . TYR A 1 528 ? 10.039 5.703 -7.457 1 95.38 528 TYR A N 1
ATOM 4195 C CA . TYR A 1 528 ? 11.375 6.246 -7.684 1 95.38 528 TYR A CA 1
ATOM 4196 C C . TYR A 1 528 ? 11.297 7.629 -8.32 1 95.38 528 TYR A C 1
ATOM 4198 O O . TYR A 1 528 ? 10.453 7.875 -9.188 1 95.38 528 TYR A O 1
ATOM 4206 N N . GLY A 1 529 ? 12.133 8.539 -7.883 1 93.62 529 GLY A N 1
ATOM 4207 C CA . GLY A 1 529 ? 12.352 9.82 -8.531 1 93.62 529 GLY A CA 1
ATOM 4208 C C . GLY A 1 529 ? 13.609 9.852 -9.383 1 93.62 529 GLY A C 1
ATOM 4209 O O . GLY A 1 529 ? 14.492 9.008 -9.219 1 93.62 529 GLY A O 1
ATOM 4210 N N . LEU A 1 530 ? 13.648 10.758 -10.367 1 95.38 530 LEU A N 1
ATOM 4211 C CA . LEU A 1 530 ? 14.867 11.016 -11.133 1 95.38 530 LEU A CA 1
ATOM 4212 C C . LEU A 1 530 ? 15.75 12.031 -10.414 1 95.38 530 LEU A C 1
ATOM 4214 O O . LEU A 1 530 ? 15.266 13.055 -9.938 1 95.38 530 LEU A O 1
ATOM 4218 N N . TYR A 1 531 ? 17 11.734 -10.312 1 94.31 531 TYR A N 1
ATOM 4219 C CA . TYR A 1 531 ? 17.969 12.602 -9.648 1 94.31 531 TYR A CA 1
ATOM 4220 C C . TYR A 1 531 ? 19.203 12.82 -10.523 1 94.31 531 TYR A C 1
ATOM 4222 O O . TYR A 1 531 ? 19.469 12.031 -11.438 1 94.31 531 TYR A O 1
ATOM 4230 N N . THR A 1 532 ? 19.891 13.906 -10.305 1 94.69 532 THR A N 1
ATOM 4231 C CA . THR A 1 532 ? 21.219 14.156 -10.875 1 94.69 532 THR A CA 1
ATOM 4232 C C . THR A 1 532 ? 22.234 14.43 -9.773 1 94.69 532 THR A C 1
ATOM 4234 O O . THR A 1 532 ? 21.875 14.883 -8.688 1 94.69 532 THR A O 1
ATOM 4237 N N . MET A 1 533 ? 23.375 13.992 -9.961 1 95.25 533 MET A N 1
ATOM 4238 C CA . MET A 1 533 ? 24.516 14.281 -9.102 1 95.25 533 MET A CA 1
ATOM 4239 C C . MET A 1 533 ? 25.562 15.109 -9.844 1 95.25 533 MET A C 1
ATOM 4241 O O . MET A 1 533 ? 26.016 14.727 -10.914 1 95.25 533 MET A O 1
ATOM 4245 N N . LEU A 1 534 ? 25.938 16.281 -9.312 1 94 534 LEU A N 1
ATOM 4246 C CA . LEU A 1 534 ? 27.016 17.094 -9.852 1 94 534 LEU A CA 1
ATOM 4247 C C . LEU A 1 534 ? 28.375 16.562 -9.422 1 94 534 LEU A C 1
ATOM 4249 O O . LEU A 1 534 ? 28.641 16.422 -8.227 1 94 534 LEU A O 1
ATOM 4253 N N . LEU A 1 535 ? 29.219 16.344 -10.383 1 95.25 535 LEU A N 1
ATOM 4254 C CA . LEU A 1 535 ? 30.438 15.609 -10.094 1 95.25 535 LEU A CA 1
ATOM 4255 C C . LEU A 1 535 ? 31.531 16.531 -9.57 1 95.25 535 LEU A C 1
ATOM 4257 O O . LEU A 1 535 ? 32.531 16.062 -9.008 1 95.25 535 LEU A O 1
ATOM 4261 N N . ASN A 1 536 ? 31.391 17.766 -9.82 1 90.88 536 ASN A N 1
ATOM 4262 C CA . ASN A 1 536 ? 32.312 18.734 -9.25 1 90.88 536 ASN A CA 1
ATOM 4263 C C . ASN A 1 536 ? 31.625 20.062 -8.922 1 90.88 536 ASN A C 1
ATOM 4265 O O . ASN A 1 536 ? 30.469 20.266 -9.297 1 90.88 536 ASN A O 1
ATOM 4269 N N . THR A 1 537 ? 32.281 20.969 -8.203 1 87.31 537 THR A N 1
ATOM 4270 C CA . THR A 1 537 ? 31.656 22.172 -7.652 1 87.31 537 THR A CA 1
ATOM 4271 C C . THR A 1 537 ? 31.5 23.25 -8.727 1 87.31 537 THR A C 1
ATOM 4273 O O . THR A 1 537 ? 30.812 24.25 -8.516 1 87.31 537 THR A O 1
ATOM 4276 N N . ARG A 1 538 ? 32 22.984 -9.875 1 86.94 538 ARG A N 1
ATOM 4277 C CA . ARG A 1 538 ? 31.922 23.969 -10.953 1 86.94 538 ARG A CA 1
ATOM 4278 C C . ARG A 1 538 ? 30.781 23.641 -11.906 1 86.94 538 ARG A C 1
ATOM 4280 O O . ARG A 1 538 ? 30.406 24.484 -12.734 1 86.94 538 ARG A O 1
ATOM 4287 N N . THR A 1 539 ? 30.359 22.438 -11.773 1 89.06 539 THR A N 1
ATOM 4288 C CA . THR A 1 539 ? 29.266 22.016 -12.648 1 89.06 539 THR A CA 1
ATOM 4289 C C . THR A 1 539 ? 27.984 22.766 -12.32 1 89.06 539 THR A C 1
ATOM 4291 O O . THR A 1 539 ? 27.578 22.828 -11.156 1 89.06 539 THR A O 1
ATOM 4294 N N . GLU A 1 540 ? 27.359 23.328 -13.312 1 87.88 540 GLU A N 1
ATOM 4295 C CA . GLU A 1 540 ? 26.094 24.047 -13.125 1 87.88 540 GLU A CA 1
ATOM 4296 C C . GLU A 1 540 ? 24.922 23.078 -12.961 1 87.88 540 GLU A C 1
ATOM 4298 O O . GLU A 1 540 ? 24.828 22.094 -13.695 1 87.88 540 GLU A O 1
ATOM 4303 N N . ALA A 1 541 ? 24.078 23.406 -11.977 1 88.25 541 ALA A N 1
ATOM 4304 C CA . ALA A 1 541 ? 22.859 22.625 -11.805 1 88.25 541 ALA A CA 1
ATOM 4305 C C . ALA A 1 541 ? 21.875 22.891 -12.938 1 88.25 541 ALA A C 1
ATOM 4307 O O . ALA A 1 541 ? 21.719 24.031 -13.391 1 88.25 541 ALA A O 1
ATOM 4308 N N . PRO A 1 542 ? 21.219 21.828 -13.398 1 88 542 PRO A N 1
ATOM 4309 C CA . PRO A 1 542 ? 20.281 22 -14.508 1 88 542 PRO A CA 1
ATOM 4310 C C . PRO A 1 542 ? 19.078 22.875 -14.141 1 88 542 PRO A C 1
ATOM 4312 O O . PRO A 1 542 ? 18.406 23.406 -15.023 1 88 542 PRO A O 1
ATOM 4315 N N . MET A 1 543 ? 18.75 23.109 -12.898 1 85.06 543 MET A N 1
ATOM 4316 C CA . MET A 1 543 ? 17.516 23.797 -12.492 1 85.06 543 MET A CA 1
ATOM 4317 C C . MET A 1 543 ? 17.812 25.234 -12.07 1 85.06 543 MET A C 1
ATOM 4319 O O . MET A 1 543 ? 17.031 25.828 -11.328 1 85.06 543 MET A O 1
ATOM 4323 N N . LEU A 1 544 ? 18.953 25.766 -12.422 1 87.44 544 LEU A N 1
ATOM 4324 C CA . LEU A 1 544 ? 19.25 27.156 -12.109 1 87.44 544 LEU A CA 1
ATOM 4325 C C . LEU A 1 544 ? 18.203 28.094 -12.703 1 87.44 544 LEU A C 1
ATOM 4327 O O . LEU A 1 544 ? 17.656 27.812 -13.781 1 87.44 544 LEU A O 1
ATOM 4331 N N . PRO A 1 545 ? 17.906 29.203 -11.977 1 85.31 545 PRO A N 1
ATOM 4332 C CA . PRO A 1 545 ? 16.969 30.172 -12.555 1 85.31 545 PRO A CA 1
ATOM 4333 C C . PRO A 1 545 ? 17.438 30.734 -13.898 1 85.31 545 PRO A C 1
ATOM 4335 O O . PRO A 1 545 ? 18.641 30.969 -14.086 1 85.31 545 PRO A O 1
ATOM 4338 N N . ARG A 1 546 ? 16.484 30.906 -14.805 1 84.94 546 ARG A N 1
ATOM 4339 C CA . ARG A 1 546 ? 16.766 31.453 -16.125 1 84.94 546 ARG A CA 1
ATOM 4340 C C . ARG A 1 546 ? 16.094 32.812 -16.297 1 84.94 546 ARG A C 1
ATOM 4342 O O . ARG A 1 546 ? 15.023 33.062 -15.742 1 84.94 546 ARG A O 1
ATOM 4349 N N . SER A 1 547 ? 16.922 33.656 -16.797 1 80.12 547 SER A N 1
ATOM 4350 C CA . SER A 1 547 ? 16.375 34.969 -17.125 1 80.12 547 SER A CA 1
ATOM 4351 C C . SER A 1 547 ? 16.75 35.375 -18.547 1 80.12 547 SER A C 1
ATOM 4353 O O . SER A 1 547 ? 17.875 35.125 -19 1 80.12 547 SER A O 1
ATOM 4355 N N . ASP A 1 548 ? 15.836 35.812 -19.297 1 71.31 548 ASP A N 1
ATOM 4356 C CA . ASP A 1 548 ? 16.094 36.312 -20.656 1 71.31 548 ASP A CA 1
ATOM 4357 C C . ASP A 1 548 ? 16.797 37.656 -20.625 1 71.31 548 ASP A C 1
ATOM 4359 O O . ASP A 1 548 ? 16.219 38.656 -20.172 1 71.31 548 ASP A O 1
ATOM 4363 N N . GLU A 1 549 ? 18.047 37.625 -20.734 1 70.5 549 GLU A N 1
ATOM 4364 C CA . GLU A 1 549 ? 18.828 38.844 -20.797 1 70.5 549 GLU A CA 1
ATOM 4365 C C . GLU A 1 549 ? 19.391 39.062 -22.203 1 70.5 549 GLU A C 1
ATOM 4367 O O . GLU A 1 549 ? 19.672 38.094 -22.922 1 70.5 549 GLU A O 1
ATOM 4372 N N . GLU A 1 550 ? 19.25 40.25 -22.719 1 64.94 550 GLU A N 1
ATOM 4373 C CA . GLU A 1 550 ? 19.875 40.562 -24 1 64.94 550 GLU A CA 1
ATOM 4374 C C . GLU A 1 550 ? 21.375 40.344 -23.953 1 64.94 550 GLU A C 1
ATOM 4376 O O . GLU A 1 550 ? 22.047 40.781 -23 1 64.94 550 GLU A O 1
ATOM 4381 N N . GLU A 1 551 ? 21.828 39.25 -24.719 1 55.44 551 GLU A N 1
ATOM 4382 C CA . GLU A 1 551 ? 23.25 38.938 -24.734 1 55.44 551 GLU A CA 1
ATOM 4383 C C . GLU A 1 551 ? 24.094 40.156 -25.125 1 55.44 551 GLU A C 1
ATOM 4385 O O . GLU A 1 551 ? 23.766 40.844 -26.094 1 55.44 551 GLU A O 1
ATOM 4390 N N . GLY A 1 552 ? 24.672 40.75 -24.203 1 45.38 552 GLY A N 1
ATOM 4391 C CA . GLY A 1 552 ? 25.656 41.688 -24.703 1 45.38 552 GLY A CA 1
ATOM 4392 C C . GLY A 1 552 ? 26.641 41.094 -25.672 1 45.38 552 GLY A C 1
ATOM 4393 O O . GLY A 1 552 ? 26.797 39.875 -25.719 1 45.38 552 GLY A O 1
ATOM 4394 N N . SER A 1 553 ? 26.766 41.656 -26.781 1 41.47 553 SER A N 1
ATOM 4395 C CA . SER A 1 553 ? 27.578 41.188 -27.906 1 41.47 553 SER A CA 1
ATOM 4396 C C . SER A 1 553 ? 28.875 40.562 -27.406 1 41.47 553 SER A C 1
ATOM 4398 O O . SER A 1 553 ? 29.953 41.125 -27.562 1 41.47 553 SER A O 1
ATOM 4400 N N . GLY A 1 554 ? 28.969 40.125 -26.234 1 38.47 554 GLY A N 1
ATOM 4401 C CA . GLY A 1 554 ? 30.328 39.625 -26.094 1 38.47 554 GLY A CA 1
ATOM 4402 C C . GLY A 1 554 ? 30.547 38.312 -26.844 1 38.47 554 GLY A C 1
ATOM 4403 O O . GLY A 1 554 ? 29.594 37.719 -27.312 1 38.47 554 GLY A O 1
ATOM 4404 N N . THR A 1 555 ? 31.859 38.094 -27.219 1 38.81 555 THR A N 1
ATOM 4405 C CA . THR A 1 555 ? 32.438 37.062 -28.062 1 38.81 555 THR A CA 1
ATOM 4406 C C . THR A 1 555 ? 32.125 35.688 -27.484 1 38.81 555 THR A C 1
ATOM 4408 O O . THR A 1 555 ? 32.438 35.406 -26.344 1 38.81 555 THR A O 1
ATOM 4411 N N . GLU A 1 556 ? 31.031 35.25 -27.844 1 39.31 556 GLU A N 1
ATOM 4412 C CA . GLU A 1 556 ? 30.812 33.812 -27.594 1 39.31 556 GLU A CA 1
ATOM 4413 C C . GLU A 1 556 ? 32.031 33 -27.984 1 39.31 556 GLU A C 1
ATOM 4415 O O . GLU A 1 556 ? 32.469 33 -29.141 1 39.31 556 GLU A O 1
ATOM 4420 N N . GLU A 1 557 ? 33.031 32.969 -27.156 1 34.31 557 GLU A N 1
ATOM 4421 C CA . GLU A 1 557 ? 34 31.953 -27.547 1 34.31 557 GLU A CA 1
ATOM 4422 C C . GLU A 1 557 ? 33.344 30.594 -27.766 1 34.31 557 GLU A C 1
ATOM 4424 O O . GLU A 1 557 ? 32.656 30.078 -26.875 1 34.31 557 GLU A O 1
ATOM 4429 N N . GLU A 1 558 ? 33.031 30.484 -28.984 1 34.69 558 GLU A N 1
ATOM 4430 C CA . GLU A 1 558 ? 32.625 29.141 -29.375 1 34.69 558 GLU A CA 1
ATOM 4431 C C . GLU A 1 558 ? 33.625 28.109 -28.859 1 34.69 558 GLU A C 1
ATOM 4433 O O . GLU A 1 558 ? 34.812 28.141 -29.203 1 34.69 558 GLU A O 1
ATOM 4438 N N . ALA A 1 559 ? 33.562 27.641 -27.781 1 36.91 559 ALA A N 1
ATOM 4439 C CA . ALA A 1 559 ? 34.406 26.5 -27.5 1 36.91 559 ALA A CA 1
ATOM 4440 C C . ALA A 1 559 ? 34.375 25.484 -28.641 1 36.91 559 ALA A C 1
ATOM 4442 O O . ALA A 1 559 ? 33.312 25.031 -29.047 1 36.91 559 ALA A O 1
ATOM 4443 N N . LYS A 1 560 ? 35.438 25.469 -29.438 1 36.62 560 LYS A N 1
ATOM 4444 C CA . LYS A 1 560 ? 35.719 24.438 -30.453 1 36.62 560 LYS A CA 1
ATOM 4445 C C . LYS A 1 560 ? 35.5 23.047 -29.875 1 36.62 560 LYS A C 1
ATOM 4447 O O . LYS A 1 560 ? 36.156 22.672 -28.891 1 36.62 560 LYS A O 1
ATOM 4452 N N . GLY A 1 561 ? 34.375 22.406 -30.047 1 36.91 561 GLY A N 1
ATOM 4453 C CA . GLY A 1 561 ? 34.031 21.031 -29.719 1 36.91 561 GLY A CA 1
ATOM 4454 C C . GLY A 1 561 ? 35.094 20.016 -30.141 1 36.91 561 GLY A C 1
ATOM 4455 O O . GLY A 1 561 ? 35.344 19.844 -31.344 1 36.91 561 GLY A O 1
ATOM 4456 N N . SER A 1 562 ? 36.281 20.047 -29.562 1 42.34 562 SER A N 1
ATOM 4457 C CA . SER A 1 562 ? 37.156 18.938 -29.875 1 42.34 562 SER A CA 1
ATOM 4458 C C . SER A 1 562 ? 36.438 17.609 -29.812 1 42.34 562 SER A C 1
ATOM 4460 O O . SER A 1 562 ? 35.469 17.453 -29.031 1 42.34 562 SER A O 1
ATOM 4462 N N . ASP A 1 563 ? 36.625 16.812 -30.875 1 50.75 563 ASP A N 1
ATOM 4463 C CA . ASP A 1 563 ? 36.125 15.453 -31.062 1 50.75 563 ASP A CA 1
ATOM 4464 C C . ASP A 1 563 ? 36.531 14.547 -29.891 1 50.75 563 ASP A C 1
ATOM 4466 O O . ASP A 1 563 ? 36.188 13.367 -29.875 1 50.75 563 ASP A O 1
ATOM 4470 N N . ALA A 1 564 ? 37.531 15 -29.047 1 56.88 564 ALA A N 1
ATOM 4471 C CA . ALA A 1 564 ? 37.938 14.117 -27.969 1 56.88 564 ALA A CA 1
ATOM 4472 C C . ALA A 1 564 ? 36.938 14.117 -26.828 1 56.88 564 ALA A C 1
ATOM 4474 O O . ALA A 1 564 ? 36.375 15.164 -26.484 1 56.88 564 ALA A O 1
ATOM 4475 N N . PRO A 1 565 ? 36.656 12.828 -26.328 1 69.19 565 PRO A N 1
ATOM 4476 C CA . PRO A 1 565 ? 35.719 12.766 -25.203 1 69.19 565 PRO A CA 1
ATOM 4477 C C . PRO A 1 565 ? 36.125 13.688 -24.062 1 69.19 565 PRO A C 1
ATOM 4479 O O . PRO A 1 565 ? 37.312 13.867 -23.781 1 69.19 565 PRO A O 1
ATOM 4482 N N . PRO A 1 566 ? 35.281 14.453 -23.438 1 76.31 566 PRO A N 1
ATOM 4483 C CA . PRO A 1 566 ? 35.562 15.383 -22.344 1 76.31 566 PRO A CA 1
ATOM 4484 C C . PRO A 1 566 ? 36.188 14.688 -21.125 1 76.31 566 PRO A C 1
ATOM 4486 O O . PRO A 1 566 ? 35.75 13.586 -20.766 1 76.31 566 PRO A O 1
ATOM 4489 N N . ALA A 1 567 ? 37.25 15.172 -20.625 1 83.88 567 ALA A N 1
ATOM 4490 C CA . ALA A 1 567 ? 37.875 14.656 -19.406 1 83.88 567 ALA A CA 1
ATOM 4491 C C . ALA A 1 567 ? 36.938 14.828 -18.203 1 83.88 567 ALA A C 1
ATOM 4493 O O . ALA A 1 567 ? 36.406 15.906 -17.984 1 83.88 567 ALA A O 1
ATOM 4494 N N . VAL A 1 568 ? 36.719 13.703 -17.547 1 91.56 568 VAL A N 1
ATOM 4495 C CA . VAL A 1 568 ? 35.812 13.688 -16.391 1 91.56 568 VAL A CA 1
ATOM 4496 C C . VAL A 1 568 ? 36.562 14.117 -15.141 1 91.56 568 VAL A C 1
ATOM 4498 O O . VAL A 1 568 ? 37.625 13.578 -14.836 1 91.56 568 VAL A O 1
ATOM 4501 N N . ARG A 1 569 ? 36.094 15.117 -14.492 1 92.31 569 ARG A N 1
ATOM 4502 C CA . ARG A 1 569 ? 36.625 15.594 -13.219 1 92.31 569 ARG A CA 1
ATOM 4503 C C . ARG A 1 569 ? 35.656 15.352 -12.086 1 92.31 569 ARG A C 1
ATOM 4505 O O . ARG A 1 569 ? 34.5 15.812 -12.141 1 92.31 569 ARG A O 1
ATOM 4512 N N . ILE A 1 570 ? 36.188 14.648 -11.039 1 95.31 570 ILE A N 1
ATOM 4513 C CA . ILE A 1 570 ? 35.312 14.312 -9.93 1 95.31 570 ILE A CA 1
ATOM 4514 C C . ILE A 1 570 ? 35.875 14.867 -8.625 1 95.31 570 ILE A C 1
ATOM 4516 O O . ILE A 1 570 ? 37.062 14.641 -8.312 1 95.31 570 ILE A O 1
ATOM 4520 N N . ASP A 1 571 ? 35.125 15.617 -7.957 1 94.38 571 ASP A N 1
ATOM 4521 C CA . ASP A 1 571 ? 35.375 16.016 -6.578 1 94.38 571 ASP A CA 1
ATOM 4522 C C . ASP A 1 571 ? 34.625 15.133 -5.594 1 94.38 571 ASP A C 1
ATOM 4524 O O . ASP A 1 571 ? 33.406 15.344 -5.375 1 94.38 571 ASP A O 1
ATOM 4528 N N . LEU A 1 572 ? 35.281 14.172 -4.953 1 93.5 572 LEU A N 1
ATOM 4529 C CA . LEU A 1 572 ? 34.625 13.211 -4.082 1 93.5 572 LEU A CA 1
ATOM 4530 C C . LEU A 1 572 ? 34.188 13.867 -2.779 1 93.5 572 LEU A C 1
ATOM 4532 O O . LEU A 1 572 ? 33.25 13.406 -2.131 1 93.5 572 LEU A O 1
ATOM 4536 N N . ASN A 1 573 ? 34.906 14.922 -2.463 1 90.31 573 ASN A N 1
ATOM 4537 C CA . ASN A 1 573 ? 34.531 15.602 -1.224 1 90.31 573 ASN A CA 1
ATOM 4538 C C . ASN A 1 573 ? 33.156 16.25 -1.318 1 90.31 573 ASN A C 1
ATOM 4540 O O . ASN A 1 573 ? 32.938 17.094 -2.191 1 90.31 573 ASN A O 1
ATOM 4544 N N . GLY A 1 574 ? 32.281 15.891 -0.459 1 87.12 574 GLY A N 1
ATOM 4545 C CA . GLY A 1 574 ? 30.938 16.469 -0.404 1 87.12 574 GLY A CA 1
ATOM 4546 C C . GLY A 1 574 ? 30.047 16.016 -1.545 1 87.12 574 GLY A C 1
ATOM 4547 O O . GLY A 1 574 ? 28.984 16.594 -1.776 1 87.12 574 GLY A O 1
ATOM 4548 N N . ILE A 1 575 ? 30.438 15.016 -2.27 1 92.44 575 ILE A N 1
ATOM 4549 C CA . ILE A 1 575 ? 29.734 14.633 -3.486 1 92.44 575 ILE A CA 1
ATOM 4550 C C . ILE A 1 575 ? 28.312 14.172 -3.139 1 92.44 575 ILE A C 1
ATOM 4552 O O . ILE A 1 575 ? 27.375 14.406 -3.896 1 92.44 575 ILE A O 1
ATOM 4556 N N . ALA A 1 576 ? 28.125 13.609 -1.973 1 89.12 576 ALA A N 1
ATOM 4557 C CA . ALA A 1 576 ? 26.828 13.086 -1.557 1 89.12 576 ALA A CA 1
ATOM 4558 C C . ALA A 1 576 ? 25.828 14.219 -1.369 1 89.12 576 ALA A C 1
ATOM 4560 O O . ALA A 1 576 ? 24.609 13.992 -1.424 1 89.12 576 ALA A O 1
ATOM 4561 N N . GLN A 1 577 ? 26.281 15.438 -1.178 1 85.69 577 GLN A N 1
ATOM 4562 C CA . GLN A 1 577 ? 25.406 16.594 -0.944 1 85.69 577 GLN A CA 1
ATOM 4563 C C . GLN A 1 577 ? 25.062 17.281 -2.254 1 85.69 577 GLN A C 1
ATOM 4565 O O . GLN A 1 577 ? 24.219 18.188 -2.277 1 85.69 577 GLN A O 1
ATOM 4570 N N . ARG A 1 578 ? 25.656 16.859 -3.326 1 91.12 578 ARG A N 1
ATOM 4571 C CA . ARG A 1 578 ? 25.406 17.5 -4.621 1 91.12 578 ARG A CA 1
ATOM 4572 C C . ARG A 1 578 ? 24.422 16.672 -5.449 1 91.12 578 ARG A C 1
ATOM 4574 O O . ARG A 1 578 ? 24.594 16.531 -6.66 1 91.12 578 ARG A O 1
ATOM 4581 N N . VAL A 1 579 ? 23.516 15.945 -4.785 1 92.38 579 VAL A N 1
ATOM 4582 C CA . VAL A 1 579 ? 22.406 15.242 -5.426 1 92.38 579 VAL A CA 1
ATOM 4583 C C . VAL A 1 579 ? 21.188 16.156 -5.512 1 92.38 579 VAL A C 1
ATOM 4585 O O . VAL A 1 579 ? 20.797 16.781 -4.52 1 92.38 579 VAL A O 1
ATOM 4588 N N . LEU A 1 580 ? 20.547 16.312 -6.68 1 88.5 580 LEU A N 1
ATOM 4589 C CA . LEU A 1 580 ? 19.406 17.172 -6.922 1 88.5 580 LEU A CA 1
ATOM 4590 C C . LEU A 1 580 ? 18.266 16.406 -7.586 1 88.5 580 LEU A C 1
ATOM 4592 O O . LEU A 1 580 ? 18.5 15.602 -8.492 1 88.5 580 LEU A O 1
ATOM 4596 N N . PRO A 1 581 ? 17.016 16.609 -7.125 1 89.62 581 PRO A N 1
ATOM 4597 C CA . PRO A 1 581 ? 15.883 15.984 -7.82 1 89.62 581 PRO A CA 1
ATOM 4598 C C . PRO A 1 581 ? 15.578 16.656 -9.156 1 89.62 581 PRO A C 1
ATOM 4600 O O . PRO A 1 581 ? 15.734 17.875 -9.289 1 89.62 581 PRO A O 1
ATOM 4603 N N . LEU A 1 582 ? 15.102 15.922 -10.117 1 91.06 582 LEU A N 1
ATOM 4604 C CA . LEU A 1 582 ? 14.789 16.469 -11.43 1 91.06 582 LEU A CA 1
ATOM 4605 C C . LEU A 1 582 ? 13.281 16.672 -11.586 1 91.06 582 LEU A C 1
ATOM 4607 O O . LEU A 1 582 ? 12.82 17.109 -12.641 1 91.06 582 LEU A O 1
ATOM 4611 N N . GLY A 1 583 ? 12.484 16.344 -10.602 1 86 583 GLY A N 1
ATOM 4612 C CA . GLY A 1 583 ? 11.078 16.719 -10.578 1 86 583 GLY A CA 1
ATOM 4613 C C . GLY A 1 583 ? 10.156 15.602 -11.062 1 86 583 GLY A C 1
ATOM 4614 O O . GLY A 1 583 ? 8.938 15.727 -10.992 1 86 583 GLY A O 1
ATOM 4615 N N . GLU A 1 584 ? 10.688 14.492 -11.586 1 89.94 584 GLU A N 1
ATOM 4616 C CA . GLU A 1 584 ? 9.891 13.359 -12.047 1 89.94 584 GLU A CA 1
ATOM 4617 C C . GLU A 1 584 ? 9.891 12.227 -11.023 1 89.94 584 GLU A C 1
ATOM 4619 O O . GLU A 1 584 ? 10.922 11.953 -10.398 1 89.94 584 GLU A O 1
ATOM 4624 N N . SER A 1 585 ? 8.727 11.602 -10.797 1 90.94 585 SER A N 1
ATOM 4625 C CA . SER A 1 585 ? 8.633 10.477 -9.875 1 90.94 585 SER A CA 1
ATOM 4626 C C . SER A 1 585 ? 7.562 9.484 -10.32 1 90.94 585 SER A C 1
ATOM 4628 O O . SER A 1 585 ? 6.66 9.836 -11.078 1 90.94 585 SER A O 1
ATOM 4630 N N . GLY A 1 586 ? 7.598 8.289 -9.984 1 92.31 586 GLY A N 1
ATOM 4631 C CA . GLY A 1 586 ? 6.703 7.191 -10.305 1 92.31 586 GLY A CA 1
ATOM 4632 C C . GLY A 1 586 ? 7.387 5.84 -10.273 1 92.31 586 GLY A C 1
ATOM 4633 O O . GLY A 1 586 ? 8.391 5.66 -9.586 1 92.31 586 GLY A O 1
ATOM 4634 N N . LYS A 1 587 ? 6.82 4.84 -10.969 1 94.31 587 LYS A N 1
ATOM 4635 C CA . LYS A 1 587 ? 7.469 3.543 -11.148 1 94.31 587 LYS A CA 1
ATOM 4636 C C . LYS A 1 587 ? 8.461 3.578 -12.305 1 94.31 587 LYS A C 1
ATOM 4638 O O . LYS A 1 587 ? 8.203 3.029 -13.375 1 94.31 587 LYS A O 1
ATOM 4643 N N . ILE A 1 588 ? 9.617 4.137 -11.977 1 96.31 588 ILE A N 1
ATOM 4644 C CA . ILE A 1 588 ? 10.633 4.465 -12.977 1 96.31 588 ILE A CA 1
ATOM 4645 C C . ILE A 1 588 ? 11.727 3.4 -12.969 1 96.31 588 ILE A C 1
ATOM 4647 O O . ILE A 1 588 ? 12.156 2.951 -11.906 1 96.31 588 ILE A O 1
ATOM 4651 N N . HIS A 1 589 ? 12.148 2.988 -14.195 1 95.19 589 HIS A N 1
ATOM 4652 C CA . HIS A 1 589 ? 13.258 2.051 -14.32 1 95.19 589 HIS A CA 1
ATOM 4653 C C . HIS A 1 589 ? 13.93 2.16 -15.688 1 95.19 589 HIS A C 1
ATOM 4655 O O . HIS A 1 589 ? 13.477 2.926 -16.547 1 95.19 589 HIS A O 1
ATOM 4661 N N . SER A 1 590 ? 15.062 1.559 -15.867 1 96.69 590 SER A N 1
ATOM 4662 C CA . SER A 1 590 ? 15.742 1.383 -17.141 1 96.69 590 SER A CA 1
ATOM 4663 C C . SER A 1 590 ? 16.203 2.721 -17.719 1 96.69 590 SER A C 1
ATOM 4665 O O . SER A 1 590 ? 15.883 3.057 -18.859 1 96.69 590 SER A O 1
ATOM 4667 N N . LEU A 1 591 ? 17.078 3.408 -17.062 1 97.56 591 LEU A N 1
ATOM 4668 C CA . LEU A 1 591 ? 17.578 4.703 -17.516 1 97.56 591 LEU A CA 1
ATOM 4669 C C . LEU A 1 591 ? 18.688 4.531 -18.547 1 97.56 591 LEU A C 1
ATOM 4671 O O . LEU A 1 591 ? 19.516 3.621 -18.422 1 97.56 591 LEU A O 1
ATOM 4675 N N . SER A 1 592 ? 18.734 5.383 -19.531 1 96.75 592 SER A N 1
ATOM 4676 C CA . SER A 1 592 ? 19.812 5.566 -20.484 1 96.75 592 SER A CA 1
ATOM 4677 C C . SER A 1 592 ? 20.031 7.047 -20.797 1 96.75 592 SER A C 1
ATOM 4679 O O . SER A 1 592 ? 19.078 7.832 -20.797 1 96.75 592 SER A O 1
ATOM 4681 N N . ALA A 1 593 ? 21.266 7.367 -20.984 1 95.62 593 ALA A N 1
ATOM 4682 C CA . ALA A 1 593 ? 21.578 8.758 -21.297 1 95.62 593 ALA A CA 1
ATOM 4683 C C . ALA A 1 593 ? 21.828 8.938 -22.797 1 95.62 593 ALA A C 1
ATOM 4685 O O . ALA A 1 593 ? 22.547 8.141 -23.406 1 95.62 593 ALA A O 1
ATOM 4686 N N . GLY A 1 594 ? 21.203 9.961 -23.391 1 95.06 594 GLY A N 1
ATOM 4687 C CA . GLY A 1 594 ? 21.453 10.352 -24.781 1 95.06 594 GLY A CA 1
ATOM 4688 C C . GLY A 1 594 ? 22.453 11.477 -24.906 1 95.06 594 GLY A C 1
ATOM 4689 O O . GLY A 1 594 ? 23.547 11.406 -24.328 1 95.06 594 GLY A O 1
ATOM 4690 N N . LYS A 1 595 ? 22.062 12.43 -25.719 1 93.19 595 LYS A N 1
ATOM 4691 C CA . LYS A 1 595 ? 22.875 13.641 -25.828 1 93.19 595 LYS A CA 1
ATOM 4692 C C . LYS A 1 595 ? 22.984 14.352 -24.484 1 93.19 595 LYS A C 1
ATOM 4694 O O . LYS A 1 595 ? 22.25 14.023 -23.547 1 93.19 595 LYS A O 1
ATOM 4699 N N . PRO A 1 596 ? 23.969 15.258 -24.453 1 93.5 596 PRO A N 1
ATOM 4700 C CA . PRO A 1 596 ? 24.109 15.953 -23.172 1 93.5 596 PRO A CA 1
ATOM 4701 C C . PRO A 1 596 ? 22.797 16.547 -22.672 1 93.5 596 PRO A C 1
ATOM 4703 O O . PRO A 1 596 ? 22.125 17.281 -23.406 1 93.5 596 PRO A O 1
ATOM 4706 N N . GLY A 1 597 ? 22.406 16.141 -21.469 1 94.19 597 GLY A N 1
ATOM 4707 C CA . GLY A 1 597 ? 21.203 16.688 -20.844 1 94.19 597 GLY A CA 1
ATOM 4708 C C . GLY A 1 597 ? 19.953 15.883 -21.156 1 94.19 597 GLY A C 1
ATOM 4709 O O . GLY A 1 597 ? 18.859 16.234 -20.703 1 94.19 597 GLY A O 1
ATOM 4710 N N . GLU A 1 598 ? 20.125 14.82 -21.906 1 95.38 598 GLU A N 1
ATOM 4711 C CA . GLU A 1 598 ? 18.969 14 -22.25 1 95.38 598 GLU A CA 1
ATOM 4712 C C . GLU A 1 598 ? 19 12.664 -21.5 1 95.38 598 GLU A C 1
ATOM 4714 O O . GLU A 1 598 ? 20.047 12.023 -21.406 1 95.38 598 GLU A O 1
ATOM 4719 N N . LEU A 1 599 ? 17.844 12.336 -20.969 1 96.44 599 LEU A N 1
ATOM 4720 C CA . LEU A 1 599 ? 17.719 11.102 -20.203 1 96.44 599 LEU A CA 1
ATOM 4721 C C . LEU A 1 599 ? 16.484 10.312 -20.641 1 96.44 599 LEU A C 1
ATOM 4723 O O . LEU A 1 599 ? 15.375 10.852 -20.688 1 96.44 599 LEU A O 1
ATOM 4727 N N . PHE A 1 600 ? 16.672 9.062 -21.062 1 97.5 600 PHE A N 1
ATOM 4728 C CA . PHE A 1 600 ? 15.586 8.164 -21.422 1 97.5 600 PHE A CA 1
ATOM 4729 C C . PHE A 1 600 ? 15.281 7.199 -20.281 1 97.5 600 PHE A C 1
ATOM 4731 O O . PHE A 1 600 ? 16.188 6.75 -19.578 1 97.5 600 PHE A O 1
ATOM 4738 N N . TYR A 1 601 ? 14.016 6.871 -20.016 1 97.56 601 TYR A N 1
ATOM 4739 C CA . TYR A 1 601 ? 13.648 5.918 -18.969 1 97.56 601 TYR A CA 1
ATOM 4740 C C . TYR A 1 601 ? 12.266 5.332 -19.234 1 97.56 601 TYR A C 1
ATOM 4742 O O . TYR A 1 601 ? 11.5 5.855 -20.047 1 97.56 601 TYR A O 1
ATOM 4750 N N . MET A 1 602 ? 12.008 4.266 -18.594 1 97.69 602 MET A N 1
ATOM 4751 C CA . MET A 1 602 ? 10.688 3.635 -18.625 1 97.69 602 MET A CA 1
ATOM 4752 C C . MET A 1 602 ? 9.898 3.988 -17.359 1 97.69 602 MET A C 1
ATOM 4754 O O . MET A 1 602 ? 10.469 4.125 -16.281 1 97.69 602 MET A O 1
ATOM 4758 N N . GLN A 1 603 ? 8.594 4.152 -17.562 1 95.31 603 GLN A N 1
ATOM 4759 C CA . GLN A 1 603 ? 7.688 4.363 -16.438 1 95.31 603 GLN A CA 1
ATOM 4760 C C . GLN A 1 603 ? 6.469 3.451 -16.547 1 95.31 603 GLN A C 1
ATOM 4762 O O . GLN A 1 603 ? 5.746 3.475 -17.547 1 95.31 603 GLN A O 1
ATOM 4767 N N . ASP A 1 604 ? 6.23 2.691 -15.5 1 93.19 604 ASP A N 1
ATOM 4768 C CA . ASP A 1 604 ? 5.047 1.842 -15.422 1 93.19 604 ASP A CA 1
ATOM 4769 C C . ASP A 1 604 ? 3.842 2.625 -14.906 1 93.19 604 ASP A C 1
ATOM 4771 O O . ASP A 1 604 ? 3.908 3.244 -13.844 1 93.19 604 ASP A O 1
ATOM 4775 N N . LEU A 1 605 ? 2.834 2.592 -15.633 1 87.25 605 LEU A N 1
ATOM 4776 C CA . LEU A 1 605 ? 1.54 3.133 -15.234 1 87.25 605 LEU A CA 1
ATOM 4777 C C . LEU A 1 605 ? 0.556 2.01 -14.922 1 87.25 605 LEU A C 1
ATOM 4779 O O . LEU A 1 605 ? 0.936 0.837 -14.891 1 87.25 605 LEU A O 1
ATOM 4783 N N . ASP A 1 606 ? -0.636 2.279 -14.516 1 74.88 606 ASP A N 1
ATOM 4784 C CA . ASP A 1 606 ? -1.598 1.27 -14.086 1 74.88 606 ASP A CA 1
ATOM 4785 C C . ASP A 1 606 ? -1.894 0.28 -15.211 1 74.88 606 ASP A C 1
ATOM 4787 O O . ASP A 1 606 ? -1.989 -0.926 -14.977 1 74.88 606 ASP A O 1
ATOM 4791 N N . GLU A 1 607 ? -1.973 0.779 -16.391 1 75.19 607 GLU A N 1
ATOM 4792 C CA . GLU A 1 607 ? -2.428 -0.104 -17.469 1 75.19 607 GLU A CA 1
ATOM 4793 C C . GLU A 1 607 ? -1.383 -0.213 -18.578 1 75.19 607 GLU A C 1
ATOM 4795 O O . GLU A 1 607 ? -1.54 -1.002 -19.516 1 75.19 607 GLU A O 1
ATOM 4800 N N . THR A 1 608 ? -0.344 0.576 -18.5 1 86.19 608 THR A N 1
ATOM 4801 C CA . THR A 1 608 ? 0.631 0.591 -19.578 1 86.19 608 THR A CA 1
ATOM 4802 C C . THR A 1 608 ? 2.01 0.99 -19.062 1 86.19 608 THR A C 1
ATOM 4804 O O . THR A 1 608 ? 2.146 1.426 -17.922 1 86.19 608 THR A O 1
ATOM 4807 N N . THR A 1 609 ? 3.059 0.652 -19.859 1 94.06 609 THR A N 1
ATOM 4808 C CA . THR A 1 609 ? 4.414 1.139 -19.625 1 94.06 609 THR A CA 1
ATOM 4809 C C . THR A 1 609 ? 4.828 2.111 -20.734 1 94.06 609 THR A C 1
ATOM 4811 O O . THR A 1 609 ? 4.672 1.819 -21.922 1 94.06 609 THR A O 1
ATOM 4814 N N . GLU A 1 610 ? 5.355 3.213 -20.297 1 96 610 GLU A N 1
ATOM 4815 C CA . GLU A 1 610 ? 5.746 4.242 -21.266 1 96 610 GLU A CA 1
ATOM 4816 C C . GLU A 1 610 ? 7.262 4.418 -21.297 1 96 610 GLU A C 1
ATOM 4818 O O . GLU A 1 610 ? 7.926 4.312 -20.266 1 96 610 GLU A O 1
ATOM 4823 N N . LEU A 1 611 ? 7.773 4.562 -22.5 1 97.88 611 LEU A N 1
ATOM 4824 C CA . LEU A 1 611 ? 9.117 5.113 -22.672 1 97.88 611 LEU A CA 1
ATOM 4825 C C . LEU A 1 611 ? 9.078 6.641 -22.672 1 97.88 611 LEU A C 1
ATOM 4827 O O . LEU A 1 611 ? 8.344 7.25 -23.453 1 97.88 611 LEU A O 1
ATOM 4831 N N . ARG A 1 612 ? 9.883 7.246 -21.828 1 97.38 612 ARG A N 1
ATOM 4832 C CA . ARG A 1 612 ? 9.875 8.695 -21.672 1 97.38 612 ARG A CA 1
ATOM 4833 C C . ARG A 1 612 ? 11.266 9.281 -21.859 1 97.38 612 ARG A C 1
ATOM 4835 O O . ARG A 1 612 ? 12.266 8.562 -21.734 1 97.38 612 ARG A O 1
ATOM 4842 N N . LYS A 1 613 ? 11.289 10.523 -22.219 1 97.5 613 LYS A N 1
ATOM 4843 C CA . LYS A 1 613 ? 12.531 11.281 -22.359 1 97.5 613 LYS A CA 1
ATOM 4844 C C . LYS A 1 613 ? 12.484 12.57 -21.531 1 97.5 613 LYS A C 1
ATOM 4846 O O . LYS A 1 613 ? 11.594 13.398 -21.719 1 97.5 613 LYS A O 1
ATOM 4851 N N . TYR A 1 614 ? 13.383 12.711 -20.609 1 96.44 614 TYR A N 1
ATOM 4852 C CA . TYR A 1 614 ? 13.539 13.93 -19.828 1 96.44 614 TYR A CA 1
ATOM 4853 C C . TYR A 1 614 ? 14.617 14.828 -20.422 1 96.44 614 TYR A C 1
ATOM 4855 O O . TYR A 1 614 ? 15.68 14.352 -20.828 1 96.44 614 TYR A O 1
ATOM 4863 N N . SER A 1 615 ? 14.336 16.078 -20.547 1 95.12 615 SER A N 1
ATOM 4864 C CA . SER A 1 615 ? 15.305 17.078 -21 1 95.12 615 SER A CA 1
ATOM 4865 C C . SER A 1 615 ? 15.656 18.047 -19.875 1 95.12 615 SER A C 1
ATOM 4867 O O . SER A 1 615 ? 14.781 18.75 -19.359 1 95.12 615 SER A O 1
ATOM 4869 N N . THR A 1 616 ? 16.922 18.109 -19.531 1 93.31 616 THR A N 1
ATOM 4870 C CA . THR A 1 616 ? 17.344 19.031 -18.484 1 93.31 616 THR A CA 1
ATOM 4871 C C . THR A 1 616 ? 17.203 20.469 -18.953 1 93.31 616 THR A C 1
ATOM 4873 O O . THR A 1 616 ? 17.031 21.391 -18.141 1 93.31 616 THR A O 1
ATOM 4876 N N . GLU A 1 617 ? 17.312 20.672 -20.219 1 90.81 617 GLU A N 1
ATOM 4877 C CA . GLU A 1 617 ? 17.125 22 -20.797 1 90.81 617 GLU A CA 1
ATOM 4878 C C . GLU A 1 617 ? 15.664 22.438 -20.688 1 90.81 617 GLU A C 1
ATOM 4880 O O . GLU A 1 617 ? 15.375 23.547 -20.234 1 90.81 617 GLU A O 1
ATOM 4885 N N . GLU A 1 618 ? 14.812 21.516 -20.984 1 91.5 618 GLU A N 1
ATOM 4886 C CA . GLU A 1 618 ? 13.383 21.828 -20.969 1 91.5 618 GLU A CA 1
ATOM 4887 C C . GLU A 1 618 ? 12.797 21.609 -19.578 1 91.5 618 GLU A C 1
ATOM 4889 O O . GLU A 1 618 ? 11.703 22.078 -19.266 1 91.5 618 GLU A O 1
ATOM 4894 N N . ARG A 1 619 ? 13.484 20.891 -18.812 1 91.44 619 ARG A N 1
ATOM 4895 C CA . ARG A 1 619 ? 13.078 20.547 -17.453 1 91.44 619 ARG A CA 1
ATOM 4896 C C . ARG A 1 619 ? 11.711 19.859 -17.453 1 91.44 619 ARG A C 1
ATOM 4898 O O . ARG A 1 619 ? 10.844 20.188 -16.641 1 91.44 619 ARG A O 1
ATOM 4905 N N . LYS A 1 620 ? 11.484 18.984 -18.328 1 91.5 620 LYS A N 1
ATOM 4906 C CA . LYS A 1 620 ? 10.242 18.219 -18.406 1 91.5 620 LYS A CA 1
ATOM 4907 C C . LYS A 1 620 ? 10.469 16.875 -19.109 1 91.5 620 LYS A C 1
ATOM 4909 O O . LYS A 1 620 ? 11.477 16.688 -19.797 1 91.5 620 LYS A O 1
ATOM 4914 N N . ALA A 1 621 ? 9.586 15.938 -18.875 1 94.62 621 ALA A N 1
ATOM 4915 C CA . ALA A 1 621 ? 9.594 14.625 -19.5 1 94.62 621 ALA A CA 1
ATOM 4916 C C . ALA A 1 621 ? 8.469 14.508 -20.531 1 94.62 621 ALA A C 1
ATOM 4918 O O . ALA A 1 621 ? 7.344 14.938 -20.281 1 94.62 621 ALA A O 1
ATOM 4919 N N . ASP A 1 622 ? 8.828 14.016 -21.625 1 94.5 622 ASP A N 1
ATOM 4920 C CA . ASP A 1 622 ? 7.852 13.727 -22.672 1 94.5 622 ASP A CA 1
ATOM 4921 C C . ASP A 1 622 ? 7.703 12.227 -22.891 1 94.5 622 ASP A C 1
ATOM 4923 O O . ASP A 1 622 ? 8.68 11.484 -22.797 1 94.5 622 ASP A O 1
ATOM 4927 N N . THR A 1 623 ? 6.48 11.781 -23.219 1 94.88 623 THR A N 1
ATOM 4928 C CA . THR A 1 623 ? 6.254 10.391 -23.594 1 94.88 623 THR A CA 1
ATOM 4929 C C . THR A 1 623 ? 6.66 10.156 -25.047 1 94.88 623 THR A C 1
ATOM 4931 O O . THR A 1 623 ? 6.207 10.867 -25.938 1 94.88 623 THR A O 1
ATOM 4934 N N . LEU A 1 624 ? 7.504 9.203 -25.234 1 96.5 624 LEU A N 1
ATOM 4935 C CA . LEU A 1 624 ? 7.957 8.891 -26.578 1 96.5 624 LEU A CA 1
ATOM 4936 C C . LEU A 1 624 ? 7.125 7.766 -27.188 1 96.5 624 LEU A C 1
ATOM 4938 O O . LEU A 1 624 ? 6.887 7.746 -28.391 1 96.5 624 LEU A O 1
ATOM 4942 N N . ALA A 1 625 ? 6.793 6.789 -26.391 1 95.5 625 ALA A N 1
ATOM 4943 C CA . ALA A 1 625 ? 6.023 5.633 -26.844 1 95.5 625 ALA A CA 1
ATOM 4944 C C . ALA A 1 625 ? 5.289 4.969 -25.688 1 95.5 625 ALA A C 1
ATOM 4946 O O . ALA A 1 625 ? 5.777 4.973 -24.562 1 95.5 625 ALA A O 1
ATOM 4947 N N . GLY A 1 626 ? 4.105 4.406 -26.016 1 93.94 626 GLY A N 1
ATOM 4948 C CA . GLY A 1 626 ? 3.344 3.639 -25.047 1 93.94 626 GLY A CA 1
ATOM 4949 C C . GLY A 1 626 ? 3.412 2.141 -25.281 1 93.94 626 GLY A C 1
ATOM 4950 O O . GLY A 1 626 ? 3.814 1.697 -26.359 1 93.94 626 GLY A O 1
ATOM 4951 N N . ASP A 1 627 ? 3.123 1.28 -24.203 1 94.25 627 ASP A N 1
ATOM 4952 C CA . ASP A 1 627 ? 3.051 -0.177 -24.25 1 94.25 627 ASP A CA 1
ATOM 4953 C C . ASP A 1 627 ? 4.402 -0.783 -24.625 1 94.25 627 ASP A C 1
ATOM 4955 O O . ASP A 1 627 ? 4.469 -1.733 -25.406 1 94.25 627 ASP A O 1
ATOM 4959 N N . VAL A 1 628 ? 5.469 -0.142 -24.078 1 96.81 628 VAL A N 1
ATOM 4960 C CA . VAL A 1 628 ? 6.82 -0.579 -24.406 1 96.81 628 VAL A CA 1
ATOM 4961 C C . VAL A 1 628 ? 7.27 -1.653 -23.422 1 96.81 628 VAL A C 1
ATOM 4963 O O . VAL A 1 628 ? 7.211 -1.452 -22.203 1 96.81 628 VAL A O 1
ATOM 4966 N N . ASP A 1 629 ? 7.738 -2.797 -23.953 1 95.62 629 ASP A N 1
ATOM 4967 C CA . ASP A 1 629 ? 8.25 -3.871 -23.109 1 95.62 629 ASP A CA 1
ATOM 4968 C C . ASP A 1 629 ? 9.719 -3.643 -22.766 1 95.62 629 ASP A C 1
ATOM 4970 O O . ASP A 1 629 ? 10.141 -3.918 -21.641 1 95.62 629 ASP A O 1
ATOM 4974 N N . GLU A 1 630 ? 10.523 -3.238 -23.703 1 95.94 630 GLU A N 1
ATOM 4975 C CA . GLU A 1 630 ? 11.938 -2.939 -23.531 1 95.94 630 GLU A CA 1
ATOM 4976 C C . GLU A 1 630 ? 12.438 -1.966 -24.594 1 95.94 630 GLU A C 1
ATOM 4978 O O . GLU A 1 630 ? 11.82 -1.83 -25.656 1 95.94 630 GLU A O 1
ATOM 4983 N N . TYR A 1 631 ? 13.5 -1.269 -24.297 1 97.38 631 TYR A N 1
ATOM 4984 C CA . TYR A 1 631 ? 14.07 -0.364 -25.297 1 97.38 631 TYR A CA 1
ATOM 4985 C C . TYR A 1 631 ? 15.594 -0.396 -25.234 1 97.38 631 TYR A C 1
ATOM 4987 O O . TYR A 1 631 ? 16.172 -0.781 -24.219 1 97.38 631 TYR A O 1
ATOM 4995 N N . HIS A 1 632 ? 16.25 -0.052 -26.328 1 96.81 632 HIS A N 1
ATOM 4996 C CA . HIS A 1 632 ? 17.688 0.093 -26.469 1 96.81 632 HIS A CA 1
ATOM 4997 C C . HIS A 1 632 ? 18.047 1.381 -27.219 1 96.81 632 HIS A C 1
ATOM 4999 O O . HIS A 1 632 ? 17.469 1.682 -28.25 1 96.81 632 HIS A O 1
ATOM 5005 N N . LEU A 1 633 ? 18.906 2.105 -26.625 1 96.44 633 LEU A N 1
ATOM 5006 C CA . LEU A 1 633 ? 19.375 3.359 -27.203 1 96.44 633 LEU A CA 1
ATOM 5007 C C . LEU A 1 633 ? 20.719 3.164 -27.906 1 96.44 633 LEU A C 1
ATOM 5009 O O . LEU A 1 633 ? 21.625 2.535 -27.359 1 96.44 633 LEU A O 1
ATOM 5013 N N . SER A 1 634 ? 20.828 3.711 -29.156 1 95.31 634 SER A N 1
ATOM 5014 C CA . SER A 1 634 ? 22.094 3.623 -29.891 1 95.31 634 SER A CA 1
ATOM 5015 C C . SER A 1 634 ? 23.172 4.461 -29.219 1 95.31 634 SER A C 1
ATOM 5017 O O . SER A 1 634 ? 22.875 5.418 -28.5 1 95.31 634 SER A O 1
ATOM 5019 N N . HIS A 1 635 ? 24.422 4.074 -29.469 1 92.12 635 HIS A N 1
ATOM 5020 C CA . HIS A 1 635 ? 25.531 4.734 -28.797 1 92.12 635 HIS A CA 1
ATOM 5021 C C . HIS A 1 635 ? 25.562 6.227 -29.109 1 92.12 635 HIS A C 1
ATOM 5023 O O . HIS A 1 635 ? 25.922 7.039 -28.266 1 92.12 635 HIS A O 1
ATOM 5029 N N . ASP A 1 636 ? 25.172 6.59 -30.281 1 89.88 636 ASP A N 1
ATOM 5030 C CA . ASP A 1 636 ? 25.188 7.996 -30.672 1 89.88 636 ASP A CA 1
ATOM 5031 C C . ASP A 1 636 ? 24 8.75 -30.109 1 89.88 636 ASP A C 1
ATOM 5033 O O . ASP A 1 636 ? 23.875 9.961 -30.281 1 89.88 636 ASP A O 1
ATOM 5037 N N . GLY A 1 637 ? 23.062 8.055 -29.438 1 91.69 637 GLY A N 1
ATOM 5038 C CA . GLY A 1 637 ? 21.938 8.656 -28.766 1 91.69 637 GLY A CA 1
ATOM 5039 C C . GLY A 1 637 ? 20.828 9.078 -29.703 1 91.69 637 GLY A C 1
ATOM 5040 O O . GLY A 1 637 ? 19.891 9.781 -29.297 1 91.69 637 GLY A O 1
ATOM 5041 N N . GLU A 1 638 ? 20.812 8.617 -30.906 1 91.62 638 GLU A N 1
ATOM 5042 C CA . GLU A 1 638 ? 19.906 9.156 -31.906 1 91.62 638 GLU A CA 1
ATOM 5043 C C . GLU A 1 638 ? 18.766 8.172 -32.219 1 91.62 638 GLU A C 1
ATOM 5045 O O . GLU A 1 638 ? 17.688 8.578 -32.625 1 91.62 638 GLU A O 1
ATOM 5050 N N . SER A 1 639 ? 19.141 6.938 -32.062 1 94.31 639 SER A N 1
ATOM 5051 C CA . SER A 1 639 ? 18.188 5.91 -32.469 1 94.31 639 SER A CA 1
ATOM 5052 C C . SER A 1 639 ? 17.75 5.051 -31.281 1 94.31 639 SER A C 1
ATOM 5054 O O . SER A 1 639 ? 18.562 4.719 -30.422 1 94.31 639 SER A O 1
ATOM 5056 N N . LEU A 1 640 ? 16.438 4.73 -31.328 1 97.06 640 LEU A N 1
ATOM 5057 C CA . LEU A 1 640 ? 15.859 3.842 -30.328 1 97.06 640 LEU A CA 1
ATOM 5058 C C . LEU A 1 640 ? 15.312 2.574 -30.969 1 97.06 640 LEU A C 1
ATOM 5060 O O . LEU A 1 640 ? 14.664 2.637 -32.031 1 97.06 640 LEU A O 1
ATOM 5064 N N . LEU A 1 641 ? 15.656 1.426 -30.422 1 96.69 641 LEU A N 1
ATOM 5065 C CA . LEU A 1 641 ? 14.992 0.158 -30.703 1 96.69 641 LEU A CA 1
ATOM 5066 C C . LEU A 1 641 ? 14.039 -0.217 -29.578 1 96.69 641 LEU A C 1
ATOM 5068 O O . LEU A 1 641 ? 14.453 -0.32 -28.422 1 96.69 641 LEU A O 1
ATOM 5072 N N . VAL A 1 642 ? 12.742 -0.379 -29.906 1 97.25 642 VAL A N 1
ATOM 5073 C CA . VAL A 1 642 ? 11.758 -0.687 -28.875 1 97.25 642 VAL A CA 1
ATOM 5074 C C . VAL A 1 642 ? 11.031 -1.987 -29.219 1 97.25 642 VAL A C 1
ATOM 5076 O O . VAL A 1 642 ? 10.812 -2.285 -30.391 1 97.25 642 VAL A O 1
ATOM 5079 N N . LYS A 1 643 ? 10.773 -2.76 -28.172 1 97.38 643 LYS A N 1
ATOM 5080 C CA . LYS A 1 643 ? 9.891 -3.92 -28.297 1 97.38 643 LYS A CA 1
ATOM 5081 C C . LYS A 1 643 ? 8.477 -3.588 -27.844 1 97.38 643 LYS A C 1
ATOM 5083 O O . LYS A 1 643 ? 8.273 -3.148 -26.703 1 97.38 643 LYS A O 1
ATOM 5088 N N . ILE A 1 644 ? 7.508 -3.734 -28.656 1 95.31 644 ILE A N 1
ATOM 5089 C CA . ILE A 1 644 ? 6.09 -3.58 -28.359 1 95.31 644 ILE A CA 1
ATOM 5090 C C . ILE A 1 644 ? 5.336 -4.848 -28.766 1 95.31 644 ILE A C 1
ATOM 5092 O O . ILE A 1 644 ? 5.168 -5.125 -29.953 1 95.31 644 ILE A O 1
ATOM 5096 N N . GLY A 1 645 ? 4.926 -5.613 -27.766 1 92.25 645 GLY A N 1
ATOM 5097 C CA . GLY A 1 645 ? 4.402 -6.934 -28.062 1 92.25 645 GLY A CA 1
ATOM 5098 C C . GLY A 1 645 ? 5.418 -7.844 -28.734 1 92.25 645 GLY A C 1
ATOM 5099 O O . GLY A 1 645 ? 6.52 -8.031 -28.219 1 92.25 645 GLY A O 1
ATOM 5100 N N . ASP A 1 646 ? 5.102 -8.312 -29.922 1 91.12 646 ASP A N 1
ATOM 5101 C CA . ASP A 1 646 ? 5.992 -9.219 -30.656 1 91.12 646 ASP A CA 1
ATOM 5102 C C . ASP A 1 646 ? 6.793 -8.469 -31.719 1 91.12 646 ASP A C 1
ATOM 5104 O O . ASP A 1 646 ? 7.609 -9.062 -32.406 1 91.12 646 ASP A O 1
ATOM 5108 N N . SER A 1 647 ? 6.617 -7.191 -31.625 1 94.25 647 SER A N 1
ATOM 5109 C CA . SER A 1 647 ? 7.246 -6.41 -32.688 1 94.25 647 SER A CA 1
ATOM 5110 C C . SER A 1 647 ? 8.445 -5.621 -32.156 1 94.25 647 SER A C 1
ATOM 5112 O O . SER A 1 647 ? 8.453 -5.199 -31 1 94.25 647 SER A O 1
ATOM 5114 N N . TRP A 1 648 ? 9.469 -5.555 -32.969 1 96.44 648 TRP A N 1
ATOM 5115 C CA . TRP A 1 648 ? 10.625 -4.691 -32.719 1 96.44 648 TRP A CA 1
ATOM 5116 C C . TRP A 1 648 ? 10.625 -3.506 -33.688 1 96.44 648 TRP A C 1
ATOM 5118 O O . TRP A 1 648 ? 10.562 -3.686 -34.906 1 96.44 648 TRP A O 1
ATOM 5128 N N . GLN A 1 649 ? 10.648 -2.299 -33.156 1 96.44 649 GLN A N 1
ATOM 5129 C CA . GLN A 1 649 ? 10.578 -1.087 -33.969 1 96.44 649 GLN A CA 1
ATOM 5130 C C . GLN A 1 649 ? 11.727 -0.14 -33.625 1 96.44 649 GLN A C 1
ATOM 5132 O O . GLN A 1 649 ? 12.141 -0.036 -32.469 1 96.44 649 GLN A O 1
ATOM 5137 N N . GLN A 1 650 ? 12.242 0.439 -34.719 1 96.38 650 GLN A N 1
ATOM 5138 C CA . GLN A 1 650 ? 13.289 1.439 -34.562 1 96.38 650 GLN A CA 1
ATOM 5139 C C . GLN A 1 650 ? 12.805 2.822 -34.969 1 96.38 650 GLN A C 1
ATOM 5141 O O . GLN A 1 650 ? 12.102 2.961 -35.969 1 96.38 650 GLN A O 1
ATOM 5146 N N . PHE A 1 651 ? 13.086 3.881 -34.188 1 95.69 651 PHE A N 1
ATOM 5147 C CA . PHE A 1 651 ? 12.75 5.258 -34.562 1 95.69 651 PHE A CA 1
ATOM 5148 C C . PHE A 1 651 ? 13.75 6.23 -33.938 1 95.69 651 PHE A C 1
ATOM 5150 O O . PHE A 1 651 ? 14.602 5.832 -33.125 1 95.69 651 PHE A O 1
ATOM 5157 N N . ALA A 1 652 ? 13.641 7.434 -34.344 1 91.88 652 ALA A N 1
ATOM 5158 C CA . ALA A 1 652 ? 14.531 8.469 -33.844 1 91.88 652 ALA A CA 1
ATOM 5159 C C . ALA A 1 652 ? 14.078 8.961 -32.469 1 91.88 652 ALA A C 1
ATOM 5161 O O . ALA A 1 652 ? 12.922 9.344 -32.312 1 91.88 652 ALA A O 1
ATOM 5162 N N . GLY A 1 653 ? 14.938 8.992 -31.531 1 88.5 653 GLY A N 1
ATOM 5163 C CA . GLY A 1 653 ? 14.625 9.328 -30.156 1 88.5 653 GLY A CA 1
ATOM 5164 C C . GLY A 1 653 ? 14.398 10.805 -29.922 1 88.5 653 GLY A C 1
ATOM 5165 O O . GLY A 1 653 ? 14.062 11.234 -28.828 1 88.5 653 GLY A O 1
ATOM 5166 N N . ALA A 1 654 ? 14.508 11.586 -30.891 1 84 654 ALA A N 1
ATOM 5167 C CA . ALA A 1 654 ? 14.352 13.039 -30.781 1 84 654 ALA A CA 1
ATOM 5168 C C . ALA A 1 654 ? 12.875 13.414 -30.656 1 84 654 ALA A C 1
ATOM 5170 O O . ALA A 1 654 ? 12.547 14.484 -30.141 1 84 654 ALA A O 1
ATOM 5171 N N . ALA A 1 655 ? 11.992 12.609 -31.125 1 86.5 655 ALA A N 1
ATOM 5172 C CA . ALA A 1 655 ? 10.555 12.867 -31.078 1 86.5 655 ALA A CA 1
ATOM 5173 C C . ALA A 1 655 ? 9.781 11.602 -30.703 1 86.5 655 ALA A C 1
ATOM 5175 O O . ALA A 1 655 ? 10.328 10.5 -30.719 1 86.5 655 ALA A O 1
ATOM 5176 N N . PRO A 1 656 ? 8.516 11.875 -30.234 1 92.12 656 PRO A N 1
ATOM 5177 C CA . PRO A 1 656 ? 7.672 10.703 -29.984 1 92.12 656 PRO A CA 1
ATOM 5178 C C . PRO A 1 656 ? 7.535 9.789 -31.203 1 92.12 656 PRO A C 1
ATOM 5180 O O . PRO A 1 656 ? 7.602 10.266 -32.344 1 92.12 656 PRO A O 1
ATOM 5183 N N . MET A 1 657 ? 7.383 8.539 -30.938 1 92.81 657 MET A N 1
ATOM 5184 C CA . MET A 1 657 ? 7.23 7.543 -31.984 1 92.81 657 MET A CA 1
ATOM 5185 C C . MET A 1 657 ? 6.066 7.898 -32.906 1 92.81 657 MET A C 1
ATOM 5187 O O . MET A 1 657 ? 4.945 8.109 -32.438 1 92.81 657 MET A O 1
ATOM 5191 N N . GLY A 1 658 ? 6.375 8.094 -34.125 1 88.75 658 GLY A N 1
ATOM 5192 C CA . GLY A 1 658 ? 5.367 8.43 -35.125 1 88.75 658 GLY A CA 1
ATOM 5193 C C . GLY A 1 658 ? 5.316 7.449 -36.281 1 88.75 658 GLY A C 1
ATOM 5194 O O . GLY A 1 658 ? 5.719 6.293 -36.125 1 88.75 658 GLY A O 1
ATOM 5195 N N . ASP A 1 659 ? 4.867 7.895 -37.375 1 86.12 659 ASP A N 1
ATOM 5196 C CA . ASP A 1 659 ? 4.66 7.066 -38.562 1 86.12 659 ASP A CA 1
ATOM 5197 C C . ASP A 1 659 ? 5.988 6.699 -39.219 1 86.12 659 ASP A C 1
ATOM 5199 O O . ASP A 1 659 ? 6.055 5.773 -40.031 1 86.12 659 ASP A O 1
ATOM 5203 N N . ASP A 1 660 ? 7.039 7.316 -38.812 1 87.31 660 ASP A N 1
ATOM 5204 C CA . ASP A 1 660 ? 8.344 7.078 -39.438 1 87.31 660 ASP A CA 1
ATOM 5205 C C . ASP A 1 660 ? 9.07 5.934 -38.719 1 87.31 660 ASP A C 1
ATOM 5207 O O . ASP A 1 660 ? 10.164 5.535 -39.125 1 87.31 660 ASP A O 1
ATOM 5211 N N . ALA A 1 661 ? 8.461 5.367 -37.719 1 93.44 661 ALA A N 1
ATOM 5212 C CA . ALA A 1 661 ? 9.062 4.223 -37.062 1 93.44 661 ALA A CA 1
ATOM 5213 C C . ALA A 1 661 ? 9.18 3.027 -38 1 93.44 661 ALA A C 1
ATOM 5215 O O . ALA A 1 661 ? 8.273 2.756 -38.781 1 93.44 661 ALA A O 1
ATOM 5216 N N . LYS A 1 662 ? 10.297 2.367 -37.969 1 93.88 662 LYS A N 1
ATOM 5217 C CA . LYS A 1 662 ? 10.555 1.215 -38.812 1 93.88 662 LYS A CA 1
ATOM 5218 C C . LYS A 1 662 ? 10.398 -0.092 -38.062 1 93.88 662 LYS A C 1
ATOM 5220 O O . LYS A 1 662 ? 11.031 -0.287 -37 1 93.88 662 LYS A O 1
ATOM 5225 N N . THR A 1 663 ? 9.617 -0.931 -38.562 1 94.88 663 THR A N 1
ATOM 5226 C CA . THR A 1 663 ? 9.469 -2.26 -38 1 94.88 663 THR A CA 1
ATOM 5227 C C . THR A 1 663 ? 10.531 -3.211 -38.531 1 94.88 663 THR A C 1
ATOM 5229 O O . THR A 1 663 ? 10.648 -3.389 -39.75 1 94.88 663 THR A O 1
ATOM 5232 N N . LEU A 1 664 ? 11.344 -3.861 -37.719 1 95.75 664 LEU A N 1
ATOM 5233 C CA . LEU A 1 664 ? 12.375 -4.801 -38.125 1 95.75 664 LEU A CA 1
ATOM 5234 C C . LEU A 1 664 ? 11.766 -6.129 -38.531 1 95.75 664 LEU A C 1
ATOM 5236 O O . LEU A 1 664 ? 10.828 -6.617 -37.906 1 95.75 664 LEU A O 1
ATOM 5240 N N . ASN A 1 665 ? 12.32 -6.637 -39.531 1 92.62 665 ASN A N 1
ATOM 5241 C CA . ASN A 1 665 ? 11.984 -8 -39.938 1 92.62 665 ASN A CA 1
ATOM 5242 C C . ASN A 1 665 ? 12.781 -9.023 -39.125 1 92.62 665 ASN A C 1
ATOM 5244 O O . ASN A 1 665 ? 13.797 -9.547 -39.594 1 92.62 665 ASN A O 1
ATOM 5248 N N . VAL A 1 666 ? 12.289 -9.367 -38.031 1 93.88 666 VAL A N 1
ATOM 5249 C CA . VAL A 1 666 ? 13 -10.266 -37.125 1 93.88 666 VAL A CA 1
ATOM 5250 C C . VAL A 1 666 ? 12.562 -11.711 -37.375 1 93.88 666 VAL A C 1
ATOM 5252 O O . VAL A 1 666 ? 11.93 -12.328 -36.531 1 93.88 666 VAL A O 1
ATOM 5255 N N . LYS A 1 667 ? 12.781 -12.211 -38.5 1 91.81 667 LYS A N 1
ATOM 5256 C CA . LYS A 1 667 ? 12.656 -13.625 -38.812 1 91.81 667 LYS A CA 1
ATOM 5257 C C . LYS A 1 667 ? 14.008 -14.336 -38.75 1 91.81 667 LYS A C 1
ATOM 5259 O O . LYS A 1 667 ? 14.781 -14.305 -39.688 1 91.81 667 LYS A O 1
ATOM 5264 N N . LEU A 1 668 ? 14.258 -14.969 -37.656 1 95.38 668 LEU A N 1
ATOM 5265 C CA . LEU A 1 668 ? 15.547 -15.602 -37.375 1 95.38 668 LEU A CA 1
ATOM 5266 C C . LEU A 1 668 ? 15.469 -17.109 -37.594 1 95.38 668 LEU A C 1
ATOM 5268 O O . LEU A 1 668 ? 14.641 -17.781 -37 1 95.38 668 LEU A O 1
ATOM 5272 N N . THR A 1 669 ? 16.25 -17.578 -38.406 1 93.62 669 THR A N 1
ATOM 5273 C CA . THR A 1 669 ? 16.297 -19.016 -38.688 1 93.62 669 THR A CA 1
ATOM 5274 C C . THR A 1 669 ? 17.625 -19.609 -38.219 1 93.62 669 THR A C 1
ATOM 5276 O O . THR A 1 669 ? 18.688 -19.094 -38.531 1 93.62 669 THR A O 1
ATOM 5279 N N . ALA A 1 670 ? 17.594 -20.703 -37.531 1 94.19 670 ALA A N 1
ATOM 5280 C CA . ALA A 1 670 ? 18.766 -21.422 -37.031 1 94.19 670 ALA A CA 1
ATOM 5281 C C . ALA A 1 670 ? 18.703 -22.906 -37.406 1 94.19 670 ALA A C 1
ATOM 5283 O O . ALA A 1 670 ? 17.609 -23.484 -37.438 1 94.19 670 ALA A O 1
ATOM 5284 N N . ARG A 1 671 ? 19.828 -23.422 -37.688 1 93.19 671 ARG A N 1
ATOM 5285 C CA . ARG A 1 671 ? 19.906 -24.859 -37.875 1 93.19 671 ARG A CA 1
ATOM 5286 C C . ARG A 1 671 ? 20.141 -25.562 -36.531 1 93.19 671 ARG A C 1
ATOM 5288 O O . ARG A 1 671 ? 21.172 -25.359 -35.906 1 93.19 671 ARG A O 1
ATOM 5295 N N . ILE A 1 672 ? 19.234 -26.391 -36.219 1 94.94 672 ILE A N 1
ATOM 5296 C CA . ILE A 1 672 ? 19.297 -27.094 -34.938 1 94.94 672 ILE A CA 1
ATOM 5297 C C . ILE A 1 672 ? 19.688 -28.547 -35.156 1 94.94 672 ILE A C 1
ATOM 5299 O O . ILE A 1 672 ? 19.094 -29.234 -35.969 1 94.94 672 ILE A O 1
ATOM 5303 N N . ALA A 1 673 ? 20.719 -28.969 -34.5 1 95.69 673 ALA A N 1
ATOM 5304 C CA . ALA A 1 673 ? 21.078 -30.375 -34.375 1 95.69 673 ALA A CA 1
ATOM 5305 C C . ALA A 1 673 ? 20.75 -30.906 -32.969 1 95.69 673 ALA A C 1
ATOM 5307 O O . ALA A 1 673 ? 21.578 -30.812 -32.062 1 95.69 673 ALA A O 1
ATOM 5308 N N . PRO A 1 674 ? 19.609 -31.578 -32.844 1 95 674 PRO A N 1
ATOM 5309 C CA . PRO A 1 674 ? 19.109 -31.906 -31.531 1 95 674 PRO A CA 1
ATOM 5310 C C . PRO A 1 674 ? 20.078 -32.719 -30.703 1 95 674 PRO A C 1
ATOM 5312 O O . PRO A 1 674 ? 20.25 -32.5 -29.5 1 95 674 PRO A O 1
ATOM 5315 N N . LYS A 1 675 ? 20.812 -33.688 -31.234 1 94.94 675 LYS A N 1
ATOM 5316 C CA . LYS A 1 675 ? 21.734 -34.531 -30.484 1 94.94 675 LYS A CA 1
ATOM 5317 C C . LYS A 1 675 ? 22.844 -33.688 -29.859 1 94.94 675 LYS A C 1
ATOM 5319 O O . LYS A 1 675 ? 23.219 -33.906 -28.703 1 94.94 675 LYS A O 1
ATOM 5324 N N . ALA A 1 676 ? 23.344 -32.812 -30.703 1 95.69 676 ALA A N 1
ATOM 5325 C CA . ALA A 1 676 ? 24.375 -31.906 -30.188 1 95.69 676 ALA A CA 1
ATOM 5326 C C . ALA A 1 676 ? 23.797 -30.938 -29.156 1 95.69 676 ALA A C 1
ATOM 5328 O O . ALA A 1 676 ? 24.438 -30.672 -28.125 1 95.69 676 ALA A O 1
ATOM 5329 N N . GLU A 1 677 ? 22.672 -30.406 -29.469 1 96.69 677 GLU A N 1
ATOM 5330 C CA . GLU A 1 677 ? 22 -29.469 -28.562 1 96.69 677 GLU A CA 1
ATOM 5331 C C . GLU A 1 677 ? 21.719 -30.125 -27.219 1 96.69 677 GLU A C 1
ATOM 5333 O O . GLU A 1 677 ? 21.938 -29.5 -26.172 1 96.69 677 GLU A O 1
ATOM 5338 N N . TRP A 1 678 ? 21.234 -31.375 -27.203 1 97.12 678 TRP A N 1
ATOM 5339 C CA . TRP A 1 678 ? 20.906 -32.062 -25.969 1 97.12 678 TRP A CA 1
ATOM 5340 C C . TRP A 1 678 ? 22.156 -32.312 -25.125 1 97.12 678 TRP A C 1
ATOM 5342 O O . TRP A 1 678 ? 22.094 -32.281 -23.891 1 97.12 678 TRP A O 1
ATOM 5352 N N . GLN A 1 679 ? 23.297 -32.562 -25.766 1 96.56 679 GLN A N 1
ATOM 5353 C CA . GLN A 1 679 ? 24.547 -32.688 -25.016 1 96.56 679 GLN A CA 1
ATOM 5354 C C . GLN A 1 679 ? 24.906 -31.375 -24.328 1 96.56 679 GLN A C 1
ATOM 5356 O O . GLN A 1 679 ? 25.312 -31.359 -23.172 1 96.56 679 GLN A O 1
ATOM 5361 N N . GLN A 1 680 ? 24.766 -30.312 -25.062 1 97.12 680 GLN A N 1
ATOM 5362 C CA . GLN A 1 680 ? 25 -28.984 -24.469 1 97.12 680 GLN A CA 1
ATOM 5363 C C . GLN A 1 680 ? 24.047 -28.734 -23.312 1 97.12 680 GLN A C 1
ATOM 5365 O O . GLN A 1 680 ? 24.484 -28.281 -22.25 1 97.12 680 GLN A O 1
ATOM 5370 N N . ILE A 1 681 ? 22.75 -28.938 -23.5 1 97.38 681 ILE A N 1
ATOM 5371 C CA . ILE A 1 681 ? 21.719 -28.703 -22.5 1 97.38 681 ILE A CA 1
ATOM 5372 C C . ILE A 1 681 ? 22.031 -29.5 -21.25 1 97.38 681 ILE A C 1
ATOM 5374 O O . ILE A 1 681 ? 21.906 -29 -20.125 1 97.38 681 ILE A O 1
ATOM 5378 N N . PHE A 1 682 ? 22.438 -30.797 -21.375 1 97.62 682 PHE A N 1
ATOM 5379 C CA . PHE A 1 682 ? 22.781 -31.656 -20.25 1 97.62 682 PHE A CA 1
ATOM 5380 C C . PHE A 1 682 ? 23.938 -31.062 -19.453 1 97.62 682 PHE A C 1
ATOM 5382 O O . PHE A 1 682 ? 23.875 -30.984 -18.219 1 97.62 682 PHE A O 1
ATOM 5389 N N . ARG A 1 683 ? 24.922 -30.672 -20.094 1 97.12 683 ARG A N 1
ATOM 5390 C CA . ARG A 1 683 ? 26.078 -30.078 -19.438 1 97.12 683 ARG A CA 1
ATOM 5391 C C . ARG A 1 683 ? 25.688 -28.781 -18.734 1 97.12 683 ARG A C 1
ATOM 5393 O O . ARG A 1 683 ? 26.156 -28.516 -17.625 1 97.12 683 ARG A O 1
ATOM 5400 N N . GLU A 1 684 ? 24.953 -28 -19.438 1 96.44 684 GLU A N 1
ATOM 5401 C CA . GLU A 1 684 ? 24.5 -26.734 -18.844 1 96.44 684 GLU A CA 1
ATOM 5402 C C . GLU A 1 684 ? 23.703 -26.969 -17.578 1 96.44 684 GLU A C 1
ATOM 5404 O O . GLU A 1 684 ? 23.922 -26.297 -16.562 1 96.44 684 GLU A O 1
ATOM 5409 N N . ALA A 1 685 ? 22.75 -27.891 -17.609 1 97.44 685 ALA A N 1
ATOM 5410 C CA . ALA A 1 685 ? 21.953 -28.234 -16.438 1 97.44 685 ALA A CA 1
ATOM 5411 C C . ALA A 1 685 ? 22.859 -28.688 -15.281 1 97.44 685 ALA A C 1
ATOM 5413 O O . ALA A 1 685 ? 22.641 -28.312 -14.133 1 97.44 685 ALA A O 1
ATOM 5414 N N . TRP A 1 686 ? 23.844 -29.531 -15.602 1 97.5 686 TRP A N 1
ATOM 5415 C CA . TRP A 1 686 ? 24.828 -29.984 -14.625 1 97.5 686 TRP A CA 1
ATOM 5416 C C . TRP A 1 686 ? 25.578 -28.797 -14.023 1 97.5 686 TRP A C 1
ATOM 5418 O O . TRP A 1 686 ? 25.75 -28.719 -12.805 1 97.5 686 TRP A O 1
ATOM 5428 N N . ARG A 1 687 ? 25.984 -27.859 -14.82 1 96.69 687 ARG A N 1
ATOM 5429 C CA . ARG A 1 687 ? 26.688 -26.672 -14.352 1 96.69 687 ARG A CA 1
ATOM 5430 C C . ARG A 1 687 ? 25.781 -25.812 -13.469 1 96.69 687 ARG A C 1
ATOM 5432 O O . ARG A 1 687 ? 26.234 -25.234 -12.484 1 96.69 687 ARG A O 1
ATOM 5439 N N . PHE A 1 688 ? 24.516 -25.703 -13.82 1 96 688 PHE A N 1
ATOM 5440 C CA . PHE A 1 688 ? 23.594 -24.906 -13.039 1 96 688 PHE A CA 1
ATOM 5441 C C . PHE A 1 688 ? 23.484 -25.438 -11.617 1 96 688 PHE A C 1
ATOM 5443 O O . PHE A 1 688 ? 23.5 -24.656 -10.656 1 96 688 PHE A O 1
ATOM 5450 N N . GLN A 1 689 ? 23.391 -26.75 -11.461 1 96.12 689 GLN A N 1
ATOM 5451 C CA . GLN A 1 689 ? 23.391 -27.297 -10.117 1 96.12 689 GLN A CA 1
ATOM 5452 C C . GLN A 1 689 ? 24.688 -26.984 -9.375 1 96.12 689 GLN A C 1
ATOM 5454 O O . GLN A 1 689 ? 24.656 -26.562 -8.219 1 96.12 689 GLN A O 1
ATOM 5459 N N . ARG A 1 690 ? 25.75 -27.125 -10.039 1 95 690 ARG A N 1
ATOM 5460 C CA . ARG A 1 690 ? 27.062 -26.875 -9.469 1 95 690 ARG A CA 1
ATOM 5461 C C . ARG A 1 690 ? 27.203 -25.438 -9.008 1 95 690 ARG A C 1
ATOM 5463 O O . ARG A 1 690 ? 27.75 -25.172 -7.941 1 95 690 ARG A O 1
ATOM 5470 N N . ASP A 1 691 ? 26.719 -24.578 -9.781 1 94.12 691 ASP A N 1
ATOM 5471 C CA . ASP A 1 691 ? 27.078 -23.172 -9.641 1 94.12 691 ASP A CA 1
ATOM 5472 C C . ASP A 1 691 ? 26.047 -22.438 -8.773 1 94.12 691 ASP A C 1
ATOM 5474 O O . ASP A 1 691 ? 26.359 -21.406 -8.164 1 94.12 691 ASP A O 1
ATOM 5478 N N . TYR A 1 692 ? 24.812 -22.859 -8.703 1 93.44 692 TYR A N 1
ATOM 5479 C CA . TYR A 1 692 ? 23.75 -22.078 -8.07 1 93.44 692 TYR A CA 1
ATOM 5480 C C . TYR A 1 692 ? 23.312 -22.719 -6.762 1 93.44 692 TYR A C 1
ATOM 5482 O O . TYR A 1 692 ? 22.656 -22.062 -5.938 1 93.44 692 TYR A O 1
ATOM 5490 N N . PHE A 1 693 ? 23.672 -23.953 -6.473 1 95 693 PHE A N 1
ATOM 5491 C CA . PHE A 1 693 ? 23.172 -24.688 -5.316 1 95 693 PHE A CA 1
ATOM 5492 C C . PHE A 1 693 ? 23.562 -24 -4.02 1 95 693 PHE A C 1
ATOM 5494 O O . PHE A 1 693 ? 24.688 -23.5 -3.893 1 95 693 PHE A O 1
ATOM 5501 N N . TYR A 1 694 ? 22.75 -23.969 -2.971 1 93.19 694 TYR A N 1
ATOM 5502 C CA . TYR A 1 694 ? 22.828 -23.062 -1.834 1 93.19 694 TYR A CA 1
ATOM 5503 C C . TYR A 1 694 ? 23.906 -23.5 -0.857 1 93.19 694 TYR A C 1
ATOM 5505 O O . TYR A 1 694 ? 24.328 -22.734 0.004 1 93.19 694 TYR A O 1
ATOM 5513 N N . VAL A 1 695 ? 24.344 -24.766 -0.943 1 94.44 695 VAL A N 1
ATOM 5514 C CA . VAL A 1 695 ? 25.469 -25.25 -0.14 1 94.44 695 VAL A CA 1
ATOM 5515 C C . VAL A 1 695 ? 26.531 -25.859 -1.049 1 94.44 695 VAL A C 1
ATOM 5517 O O . VAL A 1 695 ? 26.203 -26.453 -2.082 1 94.44 695 VAL A O 1
ATOM 5520 N N . SER A 1 696 ? 27.719 -25.781 -0.713 1 91.88 696 SER A N 1
ATOM 5521 C CA . SER A 1 696 ? 28.828 -26.094 -1.604 1 91.88 696 SER A CA 1
ATOM 5522 C C . SER A 1 696 ? 29.031 -27.609 -1.726 1 91.88 696 SER A C 1
ATOM 5524 O O . SER A 1 696 ? 29.562 -28.094 -2.73 1 91.88 696 SER A O 1
ATOM 5526 N N . ASN A 1 697 ? 28.578 -28.375 -0.749 1 94.38 697 ASN A N 1
ATOM 5527 C CA . ASN A 1 697 ? 28.844 -29.812 -0.774 1 94.38 697 ASN A CA 1
ATOM 5528 C C . ASN A 1 697 ? 27.781 -30.562 -1.574 1 94.38 697 ASN A C 1
ATOM 5530 O O . ASN A 1 697 ? 27.797 -31.797 -1.654 1 94.38 697 ASN A O 1
ATOM 5534 N N . LEU A 1 698 ? 26.766 -29.844 -2.121 1 96.38 698 LEU A N 1
ATOM 5535 C CA . LEU A 1 698 ? 25.688 -30.438 -2.885 1 96.38 698 LEU A CA 1
ATOM 5536 C C . LEU A 1 698 ? 25.078 -31.625 -2.137 1 96.38 698 LEU A C 1
ATOM 5538 O O . LEU A 1 698 ? 24.859 -32.688 -2.723 1 96.38 698 LEU A O 1
ATOM 5542 N N . HIS A 1 699 ? 24.938 -31.438 -0.813 1 96.38 699 HIS A N 1
ATOM 5543 C CA . HIS A 1 699 ? 24.359 -32.375 0.133 1 96.38 699 HIS A CA 1
ATOM 5544 C C . HIS A 1 699 ? 25.156 -33.688 0.165 1 96.38 699 HIS A C 1
ATOM 5546 O O . HIS A 1 699 ? 24.594 -34.75 0.437 1 96.38 699 HIS A O 1
ATOM 5552 N N . GLY A 1 700 ? 26.375 -33.625 -0.282 1 95.06 700 GLY A N 1
ATOM 5553 C CA . GLY A 1 700 ? 27.25 -34.781 -0.206 1 95.06 700 GLY A CA 1
ATOM 5554 C C . GLY A 1 700 ? 27.391 -35.531 -1.524 1 95.06 700 GLY A C 1
ATOM 5555 O O . GLY A 1 700 ? 28.141 -36.5 -1.624 1 95.06 700 GLY A O 1
ATOM 5556 N N . ALA A 1 701 ? 26.766 -35.125 -2.572 1 95.44 701 ALA A N 1
ATOM 5557 C CA . ALA A 1 701 ? 26.812 -35.781 -3.873 1 95.44 701 ALA A CA 1
ATOM 5558 C C . ALA A 1 701 ? 28.156 -35.531 -4.555 1 95.44 701 ALA A C 1
ATOM 5560 O O . ALA A 1 701 ? 28.672 -34.406 -4.578 1 95.44 701 ALA A O 1
ATOM 5561 N N . ASP A 1 702 ? 28.812 -36.562 -5.082 1 95.12 702 ASP A N 1
ATOM 5562 C CA . ASP A 1 702 ? 29.938 -36.406 -6.004 1 95.12 702 ASP A CA 1
ATOM 5563 C C . ASP A 1 702 ? 29.453 -36 -7.391 1 95.12 702 ASP A C 1
ATOM 5565 O O . ASP A 1 702 ? 29.156 -36.844 -8.227 1 95.12 702 ASP A O 1
ATOM 5569 N N . TRP A 1 703 ? 29.516 -34.75 -7.559 1 95.81 703 TRP A N 1
ATOM 5570 C CA . TRP A 1 703 ? 28.812 -34.188 -8.711 1 95.81 703 TRP A CA 1
ATOM 5571 C C . TRP A 1 703 ? 29.5 -34.594 -10.016 1 95.81 703 TRP A C 1
ATOM 5573 O O . TRP A 1 703 ? 28.859 -34.75 -11.047 1 95.81 703 TRP A O 1
ATOM 5583 N N . ASP A 1 704 ? 30.781 -34.781 -10.086 1 96.44 704 ASP A N 1
ATOM 5584 C CA . ASP A 1 704 ? 31.484 -35.281 -11.266 1 96.44 704 ASP A CA 1
ATOM 5585 C C . ASP A 1 704 ? 31.078 -36.719 -11.57 1 96.44 704 ASP A C 1
ATOM 5587 O O . ASP A 1 704 ? 30.922 -37.094 -12.734 1 96.44 704 ASP A O 1
ATOM 5591 N N . ALA A 1 705 ? 30.984 -37.5 -10.57 1 95.62 705 ALA A N 1
ATOM 5592 C CA . ALA A 1 705 ? 30.547 -38.875 -10.758 1 95.62 705 ALA A CA 1
ATOM 5593 C C . ALA A 1 705 ? 29.141 -38.906 -11.328 1 95.62 705 ALA A C 1
ATOM 5595 O O . ALA A 1 705 ? 28.828 -39.781 -12.164 1 95.62 705 ALA A O 1
ATOM 5596 N N . VAL A 1 706 ? 28.297 -38.062 -10.82 1 95.88 706 VAL A N 1
ATOM 5597 C CA . VAL A 1 706 ? 26.938 -38 -11.312 1 95.88 706 VAL A CA 1
ATOM 5598 C C . VAL A 1 706 ? 26.938 -37.688 -12.805 1 95.88 706 VAL A C 1
ATOM 5600 O O . VAL A 1 706 ? 26.203 -38.281 -13.578 1 95.88 706 VAL A O 1
ATOM 5603 N N . TYR A 1 707 ? 27.766 -36.688 -13.219 1 96.88 707 TYR A N 1
ATOM 5604 C CA . TYR A 1 707 ? 27.875 -36.344 -14.633 1 96.88 707 TYR A CA 1
ATOM 5605 C C . TYR A 1 707 ? 28.25 -37.562 -15.453 1 96.88 707 TYR A C 1
ATOM 5607 O O . TYR A 1 707 ? 27.641 -37.844 -16.484 1 96.88 707 TYR A O 1
ATOM 5615 N N . LYS A 1 708 ? 29.203 -38.312 -15.047 1 96.31 708 LYS A N 1
ATOM 5616 C CA . LYS A 1 708 ? 29.719 -39.469 -15.766 1 96.31 708 LYS A CA 1
ATOM 5617 C C . LYS A 1 708 ? 28.672 -40.562 -15.875 1 96.31 708 LYS A C 1
ATOM 5619 O O . LYS A 1 708 ? 28.641 -41.281 -16.859 1 96.31 708 LYS A O 1
ATOM 5624 N N . GLU A 1 709 ? 27.922 -40.688 -14.914 1 94.06 709 GLU A N 1
ATOM 5625 C CA . GLU A 1 709 ? 26.891 -41.719 -14.883 1 94.06 709 GLU A CA 1
ATOM 5626 C C . GLU A 1 709 ? 25.781 -41.406 -15.883 1 94.06 709 GLU A C 1
ATOM 5628 O O . GLU A 1 709 ? 25.344 -42.312 -16.609 1 94.06 709 GLU A O 1
ATOM 5633 N N . PHE A 1 710 ? 25.359 -40.188 -15.992 1 96.25 710 PHE A N 1
ATOM 5634 C CA . PHE A 1 710 ? 24.141 -39.875 -16.734 1 96.25 710 PHE A CA 1
ATOM 5635 C C . PHE A 1 710 ? 24.469 -39.406 -18.141 1 96.25 710 PHE A C 1
ATOM 5637 O O . PHE A 1 710 ? 23.656 -39.531 -19.062 1 96.25 710 PHE A O 1
ATOM 5644 N N . GLN A 1 711 ? 25.656 -38.812 -18.391 1 97 711 GLN A N 1
ATOM 5645 C CA . GLN A 1 711 ? 26.016 -38.219 -19.672 1 97 711 GLN A CA 1
ATOM 5646 C C . GLN A 1 711 ? 25.906 -39.219 -20.812 1 97 711 GLN A C 1
ATOM 5648 O O . GLN A 1 711 ? 25.406 -38.875 -21.891 1 97 711 GLN A O 1
ATOM 5653 N N . PRO A 1 712 ? 26.266 -40.5 -20.672 1 95.69 712 PRO A N 1
ATOM 5654 C CA . PRO A 1 712 ? 26.172 -41.469 -21.781 1 95.69 712 PRO A CA 1
ATOM 5655 C C . PRO A 1 712 ? 24.719 -41.719 -22.203 1 95.69 712 PRO A C 1
ATOM 5657 O O . PRO A 1 712 ? 24.469 -42.094 -23.359 1 95.69 712 PRO A O 1
ATOM 5660 N N . LEU A 1 713 ? 23.812 -41.5 -21.312 1 96 713 LEU A N 1
ATOM 5661 C CA . LEU A 1 713 ? 22.406 -41.75 -21.609 1 96 713 LEU A CA 1
ATOM 5662 C C . LEU A 1 713 ? 21.844 -40.688 -22.547 1 96 713 LEU A C 1
ATOM 5664 O O . LEU A 1 713 ? 20.812 -40.906 -23.188 1 96 713 LEU A O 1
ATOM 5668 N N . VAL A 1 714 ? 22.531 -39.531 -22.688 1 96.81 714 VAL A N 1
ATOM 5669 C CA . VAL A 1 714 ? 22.078 -38.438 -23.547 1 96.81 714 VAL A CA 1
ATOM 5670 C C . VAL A 1 714 ? 22.078 -38.906 -25 1 96.81 714 VAL A C 1
ATOM 5672 O O . VAL A 1 714 ? 21.234 -38.5 -25.797 1 96.81 714 VAL A O 1
ATOM 5675 N N . ALA A 1 715 ? 23 -39.781 -25.312 1 95 715 ALA A N 1
ATOM 5676 C CA . ALA A 1 715 ? 23.125 -40.312 -26.688 1 95 715 ALA A CA 1
ATOM 5677 C C . ALA A 1 715 ? 21.875 -41.062 -27.094 1 95 715 ALA A C 1
ATOM 5679 O O . ALA A 1 715 ? 21.641 -41.312 -28.281 1 95 715 ALA A O 1
ATOM 5680 N N . HIS A 1 716 ? 21.062 -41.5 -26.094 1 94.31 716 HIS A N 1
ATOM 5681 C CA . HIS A 1 716 ? 19.891 -42.312 -26.375 1 94.31 716 HIS A CA 1
ATOM 5682 C C . HIS A 1 716 ? 18.609 -41.5 -26.344 1 94.31 716 HIS A C 1
ATOM 5684 O O . HIS A 1 716 ? 17.516 -42.031 -26.516 1 94.31 716 HIS A O 1
ATOM 5690 N N . VAL A 1 717 ? 18.672 -40.219 -26.156 1 95.12 717 VAL A N 1
ATOM 5691 C CA . VAL A 1 717 ? 17.516 -39.344 -26.188 1 95.12 717 VAL A CA 1
ATOM 5692 C C . VAL A 1 717 ? 16.984 -39.219 -27.625 1 95.12 717 VAL A C 1
ATOM 5694 O O . VAL A 1 717 ? 17.766 -39.031 -28.562 1 95.12 717 VAL A O 1
ATOM 5697 N N . ARG A 1 718 ? 15.672 -39.406 -27.781 1 93.88 718 ARG A N 1
ATOM 5698 C CA . ARG A 1 718 ? 15.07 -39.344 -29.109 1 93.88 718 ARG A CA 1
ATOM 5699 C C . ARG A 1 718 ? 13.898 -38.375 -29.125 1 93.88 718 ARG A C 1
ATOM 5701 O O . ARG A 1 718 ? 13.305 -38.125 -30.188 1 93.88 718 ARG A O 1
ATOM 5708 N N . HIS A 1 719 ? 13.57 -37.844 -28.062 1 93.06 719 HIS A N 1
ATOM 5709 C CA . HIS A 1 719 ? 12.516 -36.875 -27.891 1 93.06 719 HIS A CA 1
ATOM 5710 C C . HIS A 1 719 ? 12.859 -35.875 -26.766 1 93.06 719 HIS A C 1
ATOM 5712 O O . HIS A 1 719 ? 13.508 -36.25 -25.797 1 93.06 719 HIS A O 1
ATOM 5718 N N . GLY A 1 720 ? 12.43 -34.562 -26.906 1 93.12 720 GLY A N 1
ATOM 5719 C CA . GLY A 1 720 ? 12.719 -33.562 -25.891 1 93.12 720 GLY A CA 1
ATOM 5720 C C . GLY A 1 720 ? 12.273 -33.969 -24.5 1 93.12 720 GLY A C 1
ATOM 5721 O O . GLY A 1 720 ? 12.93 -33.656 -23.516 1 93.12 720 GLY A O 1
ATOM 5722 N N . ALA A 1 721 ? 11.18 -34.688 -24.359 1 93.38 721 ALA A N 1
ATOM 5723 C CA . ALA A 1 721 ? 10.656 -35.125 -23.078 1 93.38 721 ALA A CA 1
ATOM 5724 C C . ALA A 1 721 ? 11.578 -36.125 -22.422 1 93.38 721 ALA A C 1
ATOM 5726 O O . ALA A 1 721 ? 11.594 -36.281 -21.203 1 93.38 721 ALA A O 1
ATOM 5727 N N . ASP A 1 722 ? 12.328 -36.906 -23.234 1 93.75 722 ASP A N 1
ATOM 5728 C CA . ASP A 1 722 ? 13.352 -37.812 -22.688 1 93.75 722 ASP A CA 1
ATOM 5729 C C . ASP A 1 722 ? 14.43 -37.031 -21.953 1 93.75 722 ASP A C 1
ATOM 5731 O O . ASP A 1 722 ? 14.945 -37.469 -20.922 1 93.75 722 ASP A O 1
ATOM 5735 N N . MET A 1 723 ? 14.758 -35.906 -22.594 1 94.62 723 MET A N 1
ATOM 5736 C CA . MET A 1 723 ? 15.758 -35.031 -21.969 1 94.62 723 MET A CA 1
ATOM 5737 C C . MET A 1 723 ? 15.281 -34.531 -20.609 1 94.62 723 MET A C 1
ATOM 5739 O O . MET A 1 723 ? 16.047 -34.531 -19.641 1 94.62 723 MET A O 1
ATOM 5743 N N . THR A 1 724 ? 14.055 -34.094 -20.547 1 95.38 724 THR A N 1
ATOM 5744 C CA . THR A 1 724 ? 13.492 -33.625 -19.281 1 95.38 724 THR A CA 1
ATOM 5745 C C . THR A 1 724 ? 13.562 -34.719 -18.219 1 95.38 724 THR A C 1
ATOM 5747 O O . THR A 1 724 ? 13.922 -34.469 -17.078 1 95.38 724 THR A O 1
ATOM 5750 N N . TYR A 1 725 ? 13.172 -35.938 -18.594 1 94.69 725 TYR A N 1
ATOM 5751 C CA . TYR A 1 725 ? 13.242 -37.062 -17.688 1 94.69 725 TYR A CA 1
ATOM 5752 C C . TYR A 1 725 ? 14.664 -37.281 -17.172 1 94.69 725 TYR A C 1
ATOM 5754 O O . TYR A 1 725 ? 14.875 -37.5 -15.984 1 94.69 725 TYR A O 1
ATOM 5762 N N . LEU A 1 726 ? 15.602 -37.219 -18.078 1 95.56 726 LEU A N 1
ATOM 5763 C CA . LEU A 1 726 ? 17 -37.438 -17.734 1 95.56 726 LEU A CA 1
ATOM 5764 C C . LEU A 1 726 ? 17.5 -36.344 -16.797 1 95.56 726 LEU A C 1
ATOM 5766 O O . LEU A 1 726 ? 18.172 -36.625 -15.805 1 95.56 726 LEU A O 1
ATOM 5770 N N . LEU A 1 727 ? 17.172 -35.062 -17.094 1 96.75 727 LEU A N 1
ATOM 5771 C CA . LEU A 1 727 ? 17.578 -33.938 -16.25 1 96.75 727 LEU A CA 1
ATOM 5772 C C . LEU A 1 727 ? 16.984 -34.062 -14.859 1 96.75 727 LEU A C 1
ATOM 5774 O O . LEU A 1 727 ? 17.641 -33.75 -13.867 1 96.75 727 LEU A O 1
ATOM 5778 N N . ASP A 1 728 ? 15.781 -34.438 -14.805 1 95.88 728 ASP A N 1
ATOM 5779 C CA . ASP A 1 728 ? 15.125 -34.594 -13.516 1 95.88 728 ASP A CA 1
ATOM 5780 C C . ASP A 1 728 ? 15.844 -35.656 -12.664 1 95.88 728 ASP A C 1
ATOM 5782 O O . ASP A 1 728 ? 16.031 -35.469 -11.461 1 95.88 728 ASP A O 1
ATOM 5786 N N . ASN A 1 729 ? 16.203 -36.75 -13.281 1 94.62 729 ASN A N 1
ATOM 5787 C CA . ASN A 1 729 ? 16.906 -37.812 -12.578 1 94.62 729 ASN A CA 1
ATOM 5788 C C . ASN A 1 729 ? 18.297 -37.344 -12.125 1 94.62 729 ASN A C 1
ATOM 5790 O O . ASN A 1 729 ? 18.75 -37.719 -11.039 1 94.62 729 ASN A O 1
ATOM 5794 N N . MET A 1 730 ? 18.938 -36.594 -12.953 1 95.88 730 MET A N 1
ATOM 5795 C CA . MET A 1 730 ? 20.219 -36.031 -12.531 1 95.88 730 MET A CA 1
ATOM 5796 C C . MET A 1 730 ? 20.047 -35.094 -11.344 1 95.88 730 MET A C 1
ATOM 5798 O O . MET A 1 730 ? 20.766 -35.219 -10.352 1 95.88 730 MET A O 1
ATOM 5802 N N . GLY A 1 731 ? 19.094 -34.188 -11.469 1 95.06 731 GLY A N 1
ATOM 5803 C CA . GLY A 1 731 ? 18.844 -33.281 -10.375 1 95.06 731 GLY A CA 1
ATOM 5804 C C . GLY A 1 731 ? 18.484 -33.969 -9.078 1 95.06 731 GLY A C 1
ATOM 5805 O O . GLY A 1 731 ? 18.844 -33.5 -7.992 1 95.06 731 GLY A O 1
ATOM 5806 N N . ALA A 1 732 ? 17.797 -35.062 -9.156 1 93.88 732 ALA A N 1
ATOM 5807 C CA . ALA A 1 732 ? 17.344 -35.844 -8.008 1 93.88 732 ALA A CA 1
ATOM 5808 C C . ALA A 1 732 ? 18.531 -36.312 -7.156 1 93.88 732 ALA A C 1
ATOM 5810 O O . ALA A 1 732 ? 18.375 -36.562 -5.965 1 93.88 732 ALA A O 1
ATOM 5811 N N . GLU A 1 733 ? 19.688 -36.344 -7.711 1 94.25 733 GLU A N 1
ATOM 5812 C CA . GLU A 1 733 ? 20.891 -36.812 -7.023 1 94.25 733 GLU A CA 1
ATOM 5813 C C . GLU A 1 733 ? 21.328 -35.844 -5.941 1 94.25 733 GLU A C 1
ATOM 5815 O O . GLU A 1 733 ? 22.172 -36.188 -5.098 1 94.25 733 GLU A O 1
ATOM 5820 N N . THR A 1 734 ? 20.766 -34.656 -5.879 1 95.44 734 THR A N 1
ATOM 5821 C CA . THR A 1 734 ? 21.109 -33.688 -4.855 1 95.44 734 THR A CA 1
ATOM 5822 C C . THR A 1 734 ? 20.234 -33.875 -3.617 1 95.44 734 THR A C 1
ATOM 5824 O O . THR A 1 734 ? 20.484 -33.25 -2.578 1 95.44 734 THR A O 1
ATOM 5827 N N . SER A 1 735 ? 19.156 -34.688 -3.664 1 95.06 735 SER A N 1
ATOM 5828 C CA . SER A 1 735 ? 18.25 -34.938 -2.549 1 95.06 735 SER A CA 1
ATOM 5829 C C . SER A 1 735 ? 17.766 -33.625 -1.913 1 95.06 735 SER A C 1
ATOM 5831 O O . SER A 1 735 ? 17.938 -33.438 -0.708 1 95.06 735 SER A O 1
ATOM 5833 N N . VAL A 1 736 ? 17.141 -32.812 -2.635 1 96.06 736 VAL A N 1
ATOM 5834 C CA . VAL A 1 736 ? 16.688 -31.5 -2.18 1 96.06 736 VAL A CA 1
ATOM 5835 C C . VAL A 1 736 ? 15.266 -31.25 -2.688 1 96.06 736 VAL A C 1
ATOM 5837 O O . VAL A 1 736 ? 14.867 -31.781 -3.729 1 96.06 736 VAL A O 1
ATOM 5840 N N . GLY A 1 737 ? 14.523 -30.562 -1.868 1 95.12 737 GLY A N 1
ATOM 5841 C CA . GLY A 1 737 ? 13.227 -30.125 -2.354 1 95.12 737 GLY A CA 1
ATOM 5842 C C . GLY A 1 737 ? 13.32 -29.078 -3.453 1 95.12 737 GLY A C 1
ATOM 5843 O O . GLY A 1 737 ? 14.383 -28.5 -3.668 1 95.12 737 GLY A O 1
ATOM 5844 N N . HIS A 1 738 ? 12.242 -28.844 -4.203 1 95.25 738 HIS A N 1
ATOM 5845 C CA . HIS A 1 738 ? 12.141 -27.875 -5.293 1 95.25 738 HIS A CA 1
ATOM 5846 C C . HIS A 1 738 ? 13.094 -28.234 -6.43 1 95.25 738 HIS A C 1
ATOM 5848 O O . HIS A 1 738 ? 13.656 -27.344 -7.07 1 95.25 738 HIS A O 1
ATOM 5854 N N . SER A 1 739 ? 13.422 -29.406 -6.504 1 93.19 739 SER A N 1
ATOM 5855 C CA . SER A 1 739 ? 14.203 -29.859 -7.648 1 93.19 739 SER A CA 1
ATOM 5856 C C . SER A 1 739 ? 13.305 -30.109 -8.859 1 93.19 739 SER A C 1
ATOM 5858 O O . SER A 1 739 ? 13.023 -31.266 -9.203 1 93.19 739 SER A O 1
ATOM 5860 N N . PHE A 1 740 ? 12.93 -29.047 -9.477 1 94.75 740 PHE A N 1
ATOM 5861 C CA . PHE A 1 740 ? 11.953 -29.125 -10.57 1 94.75 740 PHE A CA 1
ATOM 5862 C C . PHE A 1 740 ? 12.648 -29.016 -11.922 1 94.75 740 PHE A C 1
ATOM 5864 O O . PHE A 1 740 ? 13.695 -28.359 -12.039 1 94.75 740 PHE A O 1
ATOM 5871 N N . THR A 1 741 ? 12.109 -29.672 -12.914 1 95.5 741 THR A N 1
ATOM 5872 C CA . THR A 1 741 ? 12.516 -29.594 -14.312 1 95.5 741 THR A CA 1
ATOM 5873 C C . THR A 1 741 ? 11.305 -29.391 -15.219 1 95.5 741 THR A C 1
ATOM 5875 O O . THR A 1 741 ? 10.242 -29.969 -14.977 1 95.5 741 THR A O 1
ATOM 5878 N N . ASN A 1 742 ? 11.391 -28.641 -16.203 1 95.06 742 ASN A N 1
ATOM 5879 C CA . ASN A 1 742 ? 10.344 -28.406 -17.188 1 95.06 742 ASN A CA 1
ATOM 5880 C C . ASN A 1 742 ? 10.852 -28.625 -18.609 1 95.06 742 ASN A C 1
ATOM 5882 O O . ASN A 1 742 ? 12.039 -28.438 -18.891 1 95.06 742 ASN A O 1
ATOM 5886 N N . ASP A 1 743 ? 9.883 -28.875 -19.438 1 94.88 743 ASP A N 1
ATOM 5887 C CA . ASP A 1 743 ? 10.195 -29.156 -20.828 1 94.88 743 ASP A CA 1
ATOM 5888 C C . ASP A 1 743 ? 10.648 -27.891 -21.562 1 94.88 743 ASP A C 1
ATOM 5890 O O . ASP A 1 743 ? 10.234 -26.797 -21.219 1 94.88 743 ASP A O 1
ATOM 5894 N N . GLY A 1 744 ? 11.5 -28.094 -22.469 1 93.88 744 GLY A N 1
ATOM 5895 C CA . GLY A 1 744 ? 11.844 -27.062 -23.438 1 93.88 744 GLY A CA 1
ATOM 5896 C C . GLY A 1 744 ? 11.047 -27.141 -24.719 1 93.88 744 GLY A C 1
ATOM 5897 O O . GLY A 1 744 ? 9.812 -27.234 -24.688 1 93.88 744 GLY A O 1
ATOM 5898 N N . ASP A 1 745 ? 11.672 -27.219 -25.781 1 91.12 745 ASP A N 1
ATOM 5899 C CA . ASP A 1 745 ? 11.078 -27.281 -27.109 1 91.12 745 ASP A CA 1
ATOM 5900 C C . ASP A 1 745 ? 10.445 -28.656 -27.359 1 91.12 745 ASP A C 1
ATOM 5902 O O . ASP A 1 745 ? 11.133 -29.672 -27.328 1 91.12 745 ASP A O 1
ATOM 5906 N N . LEU A 1 746 ? 9.117 -28.75 -27.484 1 92.44 746 LEU A N 1
ATOM 5907 C CA . LEU A 1 746 ? 8.344 -29.953 -27.812 1 92.44 746 LEU A CA 1
ATOM 5908 C C . LEU A 1 746 ? 7.539 -29.734 -29.094 1 92.44 746 LEU A C 1
ATOM 5910 O O . LEU A 1 746 ? 7.254 -28.594 -29.469 1 92.44 746 LEU A O 1
ATOM 5914 N N . PRO A 1 747 ? 7.223 -30.828 -29.672 1 89 747 PRO A N 1
ATOM 5915 C CA . PRO A 1 747 ? 6.355 -30.703 -30.844 1 89 747 PRO A CA 1
ATOM 5916 C C . PRO A 1 747 ? 5.004 -30.062 -30.516 1 89 747 PRO A C 1
ATOM 5918 O O . PRO A 1 747 ? 4.449 -30.312 -29.438 1 89 747 PRO A O 1
ATOM 5921 N N . GLU A 1 748 ? 4.574 -29.234 -31.484 1 87.69 748 GLU A N 1
ATOM 5922 C CA . GLU A 1 748 ? 3.283 -28.578 -31.297 1 87.69 748 GLU A CA 1
ATOM 5923 C C . GLU A 1 748 ? 2.131 -29.562 -31.438 1 87.69 748 GLU A C 1
ATOM 5925 O O . GLU A 1 748 ? 2.164 -30.438 -32.312 1 87.69 748 GLU A O 1
ATOM 5930 N N . ILE A 1 749 ? 1.245 -29.547 -30.594 1 90.25 749 ILE A N 1
ATOM 5931 C CA . ILE A 1 749 ? 0.022 -30.328 -30.672 1 90.25 749 ILE A CA 1
ATOM 5932 C C . ILE A 1 749 ? -1.193 -29.406 -30.625 1 90.25 749 ILE A C 1
ATOM 5934 O O . ILE A 1 749 ? -1.057 -28.203 -30.391 1 90.25 749 ILE A O 1
ATOM 5938 N N . ALA A 1 750 ? -2.359 -29.953 -30.859 1 89.12 750 ALA A N 1
ATOM 5939 C CA . ALA A 1 750 ? -3.594 -29.172 -30.859 1 89.12 750 ALA A CA 1
ATOM 5940 C C . ALA A 1 750 ? -3.924 -28.672 -29.453 1 89.12 750 ALA A C 1
ATOM 5942 O O . ALA A 1 750 ? -3.371 -29.156 -28.469 1 89.12 750 ALA A O 1
ATOM 5943 N N . ASP A 1 751 ? -4.719 -27.641 -29.453 1 90.12 751 ASP A N 1
ATOM 5944 C CA . ASP A 1 751 ? -5.234 -27.156 -28.172 1 90.12 751 ASP A CA 1
ATOM 5945 C C . ASP A 1 751 ? -6.547 -27.844 -27.812 1 90.12 751 ASP A C 1
ATOM 5947 O O . ASP A 1 751 ? -7.281 -28.297 -28.688 1 90.12 751 ASP A O 1
ATOM 5951 N N . ASN A 1 752 ? -6.742 -27.938 -26.453 1 91.25 752 ASN A N 1
ATOM 5952 C CA . ASN A 1 752 ? -8.039 -28.422 -26 1 91.25 752 ASN A CA 1
ATOM 5953 C C . ASN A 1 752 ? -9.164 -27.484 -26.438 1 91.25 752 ASN A C 1
ATOM 5955 O O . ASN A 1 752 ? -9.023 -26.266 -26.391 1 91.25 752 ASN A O 1
ATOM 5959 N N . ARG A 1 753 ? -10.312 -28.016 -26.859 1 92.44 753 ARG A N 1
ATOM 5960 C CA . ARG A 1 753 ? -11.43 -27.234 -27.359 1 92.44 753 ARG A CA 1
ATOM 5961 C C . ARG A 1 753 ? -12.719 -27.547 -26.609 1 92.44 753 ARG A C 1
ATOM 5963 O O . ARG A 1 753 ? -13.789 -27.062 -26.969 1 92.44 753 ARG A O 1
ATOM 5970 N N . THR A 1 754 ? -12.602 -28.422 -25.594 1 95.38 754 THR A N 1
ATOM 5971 C CA . THR A 1 754 ? -13.781 -28.812 -24.828 1 95.38 754 THR A CA 1
ATOM 5972 C C . THR A 1 754 ? -14.102 -27.766 -23.75 1 95.38 754 THR A C 1
ATOM 5974 O O . THR A 1 754 ? -13.234 -27.391 -22.969 1 95.38 754 THR A O 1
ATOM 5977 N N . GLY A 1 755 ? -15.398 -27.25 -23.766 1 94.69 755 GLY A N 1
ATOM 5978 C CA . GLY A 1 755 ? -15.844 -26.281 -22.781 1 94.69 755 GLY A CA 1
ATOM 5979 C C . GLY A 1 755 ? -16.578 -26.922 -21.609 1 94.69 755 GLY A C 1
ATOM 5980 O O . GLY A 1 755 ? -17.156 -28.016 -21.75 1 94.69 755 GLY A O 1
ATOM 5981 N N . LEU A 1 756 ? -16.516 -26.25 -20.422 1 95.69 756 LEU A N 1
ATOM 5982 C CA . LEU A 1 756 ? -17.188 -26.688 -19.203 1 95.69 756 LEU A CA 1
ATOM 5983 C C . LEU A 1 756 ? -18.266 -25.688 -18.797 1 95.69 756 LEU A C 1
ATOM 5985 O O . LEU A 1 756 ? -18.172 -24.5 -19.109 1 95.69 756 LEU A O 1
ATOM 5989 N N . LEU A 1 757 ? -19.281 -26.125 -18.094 1 95.19 757 LEU A N 1
ATOM 5990 C CA . LEU A 1 757 ? -20.453 -25.328 -17.781 1 95.19 757 LEU A CA 1
ATOM 5991 C C . LEU A 1 757 ? -20.359 -24.781 -16.359 1 95.19 757 LEU A C 1
ATOM 5993 O O . LEU A 1 757 ? -21.172 -23.953 -15.945 1 95.19 757 LEU A O 1
ATOM 5997 N N . GLY A 1 758 ? -19.328 -25.172 -15.586 1 93 758 GLY A N 1
ATOM 5998 C CA . GLY A 1 758 ? -19.328 -24.844 -14.172 1 93 758 GLY A CA 1
ATOM 5999 C C . GLY A 1 758 ? -20.422 -25.516 -13.383 1 93 758 GLY A C 1
ATOM 6000 O O . GLY A 1 758 ? -21.141 -24.875 -12.609 1 93 758 GLY A O 1
ATOM 6001 N N . ALA A 1 759 ? -20.609 -26.797 -13.586 1 95.31 759 ALA A N 1
ATOM 6002 C CA . ALA A 1 759 ? -21.688 -27.562 -12.945 1 95.31 759 ALA A CA 1
ATOM 6003 C C . ALA A 1 759 ? -21.312 -29.047 -12.836 1 95.31 759 ALA A C 1
ATOM 6005 O O . ALA A 1 759 ? -20.547 -29.547 -13.641 1 95.31 759 ALA A O 1
ATOM 6006 N N . ASP A 1 760 ? -21.766 -29.672 -11.781 1 95.38 760 ASP A N 1
ATOM 6007 C CA . ASP A 1 760 ? -21.766 -31.125 -11.695 1 95.38 760 ASP A CA 1
ATOM 6008 C C . ASP A 1 760 ? -23.047 -31.703 -12.312 1 95.38 760 ASP A C 1
ATOM 6010 O O . ASP A 1 760 ? -24.125 -31.172 -12.109 1 95.38 760 ASP A O 1
ATOM 6014 N N . VAL A 1 761 ? -22.812 -32.75 -13.117 1 94.94 761 VAL A N 1
ATOM 6015 C CA . VAL A 1 761 ? -23.953 -33.344 -13.805 1 94.94 761 VAL A CA 1
ATOM 6016 C C . VAL A 1 761 ? -23.984 -34.844 -13.523 1 94.94 761 VAL A C 1
ATOM 6018 O O . VAL A 1 761 ? -22.938 -35.469 -13.336 1 94.94 761 VAL A O 1
ATOM 6021 N N . GLU A 1 762 ? -25.172 -35.406 -13.438 1 93.31 762 GLU A N 1
ATOM 6022 C CA . GLU A 1 762 ? -25.391 -36.844 -13.25 1 93.31 762 GLU A CA 1
ATOM 6023 C C . GLU A 1 762 ? -26.266 -37.406 -14.352 1 93.31 762 GLU A C 1
ATOM 6025 O O . GLU A 1 762 ? -27.234 -36.781 -14.781 1 93.31 762 GLU A O 1
ATOM 6030 N N . ALA A 1 763 ? -25.812 -38.562 -14.828 1 92.44 763 ALA A N 1
ATOM 6031 C CA . ALA A 1 763 ? -26.625 -39.25 -15.812 1 92.44 763 ALA A CA 1
ATOM 6032 C C . ALA A 1 763 ? -27.797 -39.969 -15.148 1 92.44 763 ALA A C 1
ATOM 6034 O O . ALA A 1 763 ? -27.625 -40.688 -14.164 1 92.44 763 ALA A O 1
ATOM 6035 N N . THR A 1 764 ? -28.953 -39.688 -15.672 1 90.31 764 THR A N 1
ATOM 6036 C CA . THR A 1 764 ? -30.156 -40.344 -15.211 1 90.31 764 THR A CA 1
ATOM 6037 C C . THR A 1 764 ? -30.922 -40.938 -16.375 1 90.31 764 THR A C 1
ATOM 6039 O O . THR A 1 764 ? -30.562 -40.75 -17.547 1 90.31 764 THR A O 1
ATOM 6042 N N . ASP A 1 765 ? -31.969 -41.625 -16.094 1 85.56 765 ASP A N 1
ATOM 6043 C CA . ASP A 1 765 ? -32.812 -42.219 -17.156 1 85.56 765 ASP A CA 1
ATOM 6044 C C . ASP A 1 765 ? -33.469 -41.125 -17.984 1 85.56 765 ASP A C 1
ATOM 6046 O O . ASP A 1 765 ? -33.781 -41.344 -19.156 1 85.56 765 ASP A O 1
ATOM 6050 N N . LYS A 1 766 ? -33.625 -39.969 -17.375 1 83.69 766 LYS A N 1
ATOM 6051 C CA . LYS A 1 766 ? -34.312 -38.844 -18.047 1 83.69 766 LYS A CA 1
ATOM 6052 C C . LYS A 1 766 ? -33.312 -37.938 -18.734 1 83.69 766 LYS A C 1
ATOM 6054 O O . LYS A 1 766 ? -33.719 -36.969 -19.375 1 83.69 766 LYS A O 1
ATOM 6059 N N . GLY A 1 767 ? -32.156 -38.312 -18.609 1 85.88 767 GLY A N 1
ATOM 6060 C CA . GLY A 1 767 ? -31.109 -37.438 -19.172 1 85.88 767 GLY A CA 1
ATOM 6061 C C . GLY A 1 767 ? -30.094 -37 -18.141 1 85.88 767 GLY A C 1
ATOM 6062 O O . GLY A 1 767 ? -29.922 -37.656 -17.109 1 85.88 767 GLY A O 1
ATOM 6063 N N . TYR A 1 768 ? -29.375 -35.938 -18.469 1 94.5 768 TYR A N 1
ATOM 6064 C CA . TYR A 1 768 ? -28.375 -35.406 -17.547 1 94.5 768 TYR A CA 1
ATOM 6065 C C . TYR A 1 768 ? -28.969 -34.344 -16.625 1 94.5 768 TYR A C 1
ATOM 6067 O O . TYR A 1 768 ? -29.625 -33.406 -17.094 1 94.5 768 TYR A O 1
ATOM 6075 N N . ARG A 1 769 ? -28.844 -34.531 -15.375 1 95.94 769 ARG A N 1
ATOM 6076 C CA . ARG A 1 769 ? -29.375 -33.625 -14.359 1 95.94 769 ARG A CA 1
ATOM 6077 C C . ARG A 1 769 ? -28.25 -32.812 -13.695 1 95.94 769 ARG A C 1
ATOM 6079 O O . ARG A 1 769 ? -27.188 -33.375 -13.391 1 95.94 769 ARG A O 1
ATOM 6086 N N . PHE A 1 770 ? -28.516 -31.422 -13.539 1 96.31 770 PHE A N 1
ATOM 6087 C CA . PHE A 1 770 ? -27.562 -30.641 -12.766 1 96.31 770 PHE A CA 1
ATOM 6088 C C . PHE A 1 770 ? -27.641 -31 -11.289 1 96.31 770 PHE A C 1
ATOM 6090 O O . PHE A 1 770 ? -28.672 -30.812 -10.641 1 96.31 770 PHE A O 1
ATOM 6097 N N . SER A 1 771 ? -26.578 -31.562 -10.742 1 95.62 771 SER A N 1
ATOM 6098 C CA . SER A 1 771 ? -26.562 -31.859 -9.312 1 95.62 771 SER A CA 1
ATOM 6099 C C . SER A 1 771 ? -26.094 -30.641 -8.5 1 95.62 771 SER A C 1
ATOM 6101 O O . SER A 1 771 ? -26.562 -30.422 -7.383 1 95.62 771 SER A O 1
ATOM 6103 N N . ARG A 1 772 ? -25.172 -29.891 -9.07 1 94.94 772 ARG A N 1
ATOM 6104 C CA . ARG A 1 772 ? -24.703 -28.641 -8.453 1 94.94 772 ARG A CA 1
ATOM 6105 C C . ARG A 1 772 ? -24.312 -27.625 -9.516 1 94.94 772 ARG A C 1
ATOM 6107 O O . ARG A 1 772 ? -23.766 -27.984 -10.562 1 94.94 772 ARG A O 1
ATOM 6114 N N . ILE A 1 773 ? -24.562 -26.391 -9.305 1 94.12 773 ILE A N 1
ATOM 6115 C CA . ILE A 1 773 ? -24.156 -25.297 -10.172 1 94.12 773 ILE A CA 1
ATOM 6116 C C . ILE A 1 773 ? -23.219 -24.359 -9.414 1 94.12 773 ILE A C 1
ATOM 6118 O O . ILE A 1 773 ? -23.531 -23.922 -8.312 1 94.12 773 ILE A O 1
ATOM 6122 N N . TYR A 1 774 ? -22.047 -24.156 -9.961 1 91.31 774 TYR A N 1
ATOM 6123 C CA . TYR A 1 774 ? -21.062 -23.25 -9.375 1 91.31 774 TYR A CA 1
ATOM 6124 C C . TYR A 1 774 ? -21.203 -21.844 -9.953 1 91.31 774 TYR A C 1
ATOM 6126 O O . TYR A 1 774 ? -20.875 -21.609 -11.117 1 91.31 774 TYR A O 1
ATOM 6134 N N . ARG A 1 775 ? -21.641 -20.938 -9.219 1 83.38 775 ARG A N 1
ATOM 6135 C CA . ARG A 1 775 ? -21.984 -19.609 -9.734 1 83.38 775 ARG A CA 1
ATOM 6136 C C . ARG A 1 775 ? -20.844 -18.625 -9.484 1 83.38 775 ARG A C 1
ATOM 6138 O O . ARG A 1 775 ? -20.953 -17.453 -9.844 1 83.38 775 ARG A O 1
ATOM 6145 N N . GLY A 1 776 ? -19.719 -19.109 -9.016 1 76 776 GLY A N 1
ATOM 6146 C CA . GLY A 1 776 ? -18.578 -18.219 -8.789 1 76 776 GLY A CA 1
ATOM 6147 C C . GLY A 1 776 ? -18.766 -17.328 -7.57 1 76 776 GLY A C 1
ATOM 6148 O O . GLY A 1 776 ? -19.734 -17.469 -6.84 1 76 776 GLY A O 1
ATOM 6149 N N . GLU A 1 777 ? -17.672 -16.5 -7.23 1 75.88 777 GLU A N 1
ATOM 6150 C CA . GLU A 1 777 ? -17.719 -15.508 -6.16 1 75.88 777 GLU A CA 1
ATOM 6151 C C . GLU A 1 777 ? -18.109 -14.133 -6.695 1 75.88 777 GLU A C 1
ATOM 6153 O O . GLU A 1 777 ? -17.484 -13.633 -7.641 1 75.88 777 GLU A O 1
ATOM 6158 N N . ASN A 1 778 ? -19.125 -13.617 -6.129 1 76.56 778 ASN A N 1
ATOM 6159 C CA . ASN A 1 778 ? -19.766 -12.398 -6.59 1 76.56 778 ASN A CA 1
ATOM 6160 C C . ASN A 1 778 ? -18.766 -11.25 -6.727 1 76.56 778 ASN A C 1
ATOM 6162 O O . ASN A 1 778 ? -18.922 -10.391 -7.594 1 76.56 778 ASN A O 1
ATOM 6166 N N . TRP A 1 779 ? -17.734 -11.312 -6.004 1 78.94 779 TRP A N 1
ATOM 6167 C CA . TRP A 1 779 ? -16.938 -10.094 -5.844 1 78.94 779 TRP A CA 1
ATOM 6168 C C . TRP A 1 779 ? -15.656 -10.164 -6.668 1 78.94 779 TRP A C 1
ATOM 6170 O O . TRP A 1 779 ? -14.859 -9.227 -6.66 1 78.94 779 TRP A O 1
ATOM 6180 N N . TYR A 1 780 ? -15.305 -11.258 -7.266 1 69.62 780 TYR A N 1
ATOM 6181 C CA . TYR A 1 780 ? -14.07 -11.391 -8.023 1 69.62 780 TYR A CA 1
ATOM 6182 C C . TYR A 1 780 ? -14.344 -11.352 -9.523 1 69.62 780 TYR A C 1
ATOM 6184 O O . TYR A 1 780 ? -14.766 -12.352 -10.109 1 69.62 780 TYR A O 1
ATOM 6192 N N . PRO A 1 781 ? -14.117 -10.141 -10.086 1 61 781 PRO A N 1
ATOM 6193 C CA . PRO A 1 781 ? -14.375 -10.07 -11.531 1 61 781 PRO A CA 1
ATOM 6194 C C . PRO A 1 781 ? -13.562 -11.086 -12.32 1 61 781 PRO A C 1
ATOM 6196 O O . PRO A 1 781 ? -14.023 -11.57 -13.359 1 61 781 PRO A O 1
ATOM 6199 N N . ALA A 1 782 ? -12.25 -11.195 -11.883 1 55.69 782 ALA A N 1
ATOM 6200 C CA . ALA A 1 782 ? -11.391 -12.078 -12.672 1 55.69 782 ALA A CA 1
ATOM 6201 C C . ALA A 1 782 ? -12.008 -13.461 -12.812 1 55.69 782 ALA A C 1
ATOM 6203 O O . ALA A 1 782 ? -11.797 -14.148 -13.82 1 55.69 782 ALA A O 1
ATOM 6204 N N . ASP A 1 783 ? -12.805 -13.922 -11.742 1 54.06 783 ASP A N 1
ATOM 6205 C CA . ASP A 1 783 ? -13.383 -15.266 -11.758 1 54.06 783 ASP A CA 1
ATOM 6206 C C . ASP A 1 783 ? -14.695 -15.289 -12.523 1 54.06 783 ASP A C 1
ATOM 6208 O O . ASP A 1 783 ? -15.195 -16.359 -12.883 1 54.06 783 ASP A O 1
ATOM 6212 N N . GLN A 1 784 ? -15.406 -14.203 -12.57 1 51.25 784 GLN A N 1
ATOM 6213 C CA . GLN A 1 784 ? -16.781 -14.195 -13.07 1 51.25 784 GLN A CA 1
ATOM 6214 C C . GLN A 1 784 ? -16.812 -14.516 -14.562 1 51.25 784 GLN A C 1
ATOM 6216 O O . GLN A 1 784 ? -17.734 -15.195 -15.031 1 51.25 784 GLN A O 1
ATOM 6221 N N . GLY A 1 785 ? -15.875 -14 -15.273 1 55.44 785 GLY A N 1
ATOM 6222 C CA . GLY A 1 785 ? -16.047 -14.43 -16.656 1 55.44 785 GLY A CA 1
ATOM 6223 C C . GLY A 1 785 ? -16.078 -15.938 -16.812 1 55.44 785 GLY A C 1
ATOM 6224 O O . GLY A 1 785 ? -16.344 -16.453 -17.891 1 55.44 785 GLY A O 1
ATOM 6225 N N . SER A 1 786 ? -16.125 -16.516 -15.492 1 65.69 786 SER A N 1
ATOM 6226 C CA . SER A 1 786 ? -15.766 -17.922 -15.695 1 65.69 786 SER A CA 1
ATOM 6227 C C . SER A 1 786 ? -16.906 -18.844 -15.297 1 65.69 786 SER A C 1
ATOM 6229 O O . SER A 1 786 ? -16.781 -20.062 -15.398 1 65.69 786 SER A O 1
ATOM 6231 N N . ALA A 1 787 ? -18.141 -18.203 -14.867 1 84.88 787 ALA A N 1
ATOM 6232 C CA . ALA A 1 787 ? -19.203 -19.156 -14.555 1 84.88 787 ALA A CA 1
ATOM 6233 C C . ALA A 1 787 ? -20.344 -19.062 -15.57 1 84.88 787 ALA A C 1
ATOM 6235 O O . ALA A 1 787 ? -21.25 -18.234 -15.422 1 84.88 787 ALA A O 1
ATOM 6236 N N . PRO A 1 788 ? -20.391 -19.859 -16.516 1 87.88 788 PRO A N 1
ATOM 6237 C CA . PRO A 1 788 ? -21.312 -19.734 -17.656 1 87.88 788 PRO A CA 1
ATOM 6238 C C . PRO A 1 788 ? -22.781 -19.688 -17.219 1 87.88 788 PRO A C 1
ATOM 6240 O O . PRO A 1 788 ? -23.578 -18.969 -17.828 1 87.88 788 PRO A O 1
ATOM 6243 N N . LEU A 1 789 ? -23.156 -20.359 -16.156 1 90.62 789 LEU A N 1
ATOM 6244 C CA . LEU A 1 789 ? -24.562 -20.469 -15.773 1 90.62 789 LEU A CA 1
ATOM 6245 C C . LEU A 1 789 ? -24.906 -19.422 -14.727 1 90.62 789 LEU A C 1
ATOM 6247 O O . LEU A 1 789 ? -26.078 -19.281 -14.352 1 90.62 789 LEU A O 1
ATOM 6251 N N . ALA A 1 790 ? -23.938 -18.672 -14.258 1 82.94 790 ALA A N 1
ATOM 6252 C CA . ALA A 1 790 ? -24.156 -17.688 -13.203 1 82.94 790 ALA A CA 1
ATOM 6253 C C . ALA A 1 790 ? -25.047 -16.547 -13.695 1 82.94 790 ALA A C 1
ATOM 6255 O O . ALA A 1 790 ? -25.703 -15.883 -12.898 1 82.94 790 ALA A O 1
ATOM 6256 N N . LEU A 1 791 ? -25.156 -16.312 -14.953 1 85.25 791 LEU A N 1
ATOM 6257 C CA . LEU A 1 791 ? -25.906 -15.203 -15.539 1 85.25 791 LEU A CA 1
ATOM 6258 C C . LEU A 1 791 ? -27.406 -15.531 -15.586 1 85.25 791 LEU A C 1
ATOM 6260 O O . LEU A 1 791 ? -28.219 -14.664 -15.891 1 85.25 791 LEU A O 1
ATOM 6264 N N . TYR A 1 792 ? -27.719 -16.797 -15.289 1 89.62 792 TYR A N 1
ATOM 6265 C CA . TYR A 1 792 ? -29.094 -17.25 -15.406 1 89.62 792 TYR A CA 1
ATOM 6266 C C . TYR A 1 792 ? -29.625 -17.734 -14.062 1 89.62 792 TYR A C 1
ATOM 6268 O O . TYR A 1 792 ? -29.625 -18.938 -13.781 1 89.62 792 TYR A O 1
ATOM 6276 N N . PRO A 1 793 ? -30.172 -16.844 -13.289 1 86.94 793 PRO A N 1
ATOM 6277 C CA . PRO A 1 793 ? -30.672 -17.25 -11.969 1 86.94 793 PRO A CA 1
ATOM 6278 C C . PRO A 1 793 ? -31.797 -18.281 -12.055 1 86.94 793 PRO A C 1
ATOM 6280 O O . PRO A 1 793 ? -32.062 -18.984 -11.078 1 86.94 793 PRO A O 1
ATOM 6283 N N . GLN A 1 794 ? -32.438 -18.391 -13.172 1 88.25 794 GLN A N 1
ATOM 6284 C CA . GLN A 1 794 ? -33.562 -19.328 -13.32 1 88.25 794 GLN A CA 1
ATOM 6285 C C . GLN A 1 794 ? -33.031 -20.766 -13.469 1 88.25 794 GLN A C 1
ATOM 6287 O O . GLN A 1 794 ? -33.812 -21.719 -13.344 1 88.25 794 GLN A O 1
ATOM 6292 N N . VAL A 1 795 ? -31.75 -20.938 -13.898 1 92.38 795 VAL A N 1
ATOM 6293 C CA . VAL A 1 795 ? -31.172 -22.281 -13.977 1 92.38 795 VAL A CA 1
ATOM 6294 C C . VAL A 1 795 ? -30.781 -22.75 -12.578 1 92.38 795 VAL A C 1
ATOM 6296 O O . VAL A 1 795 ? -30.016 -22.094 -11.883 1 92.38 795 VAL A O 1
ATOM 6299 N N . LYS A 1 796 ? -31.266 -23.875 -12.188 1 92.19 796 LYS A N 1
ATOM 6300 C CA . LYS A 1 796 ? -31.062 -24.359 -10.82 1 92.19 796 LYS A CA 1
ATOM 6301 C C . LYS A 1 796 ? -30.656 -25.828 -10.805 1 92.19 796 LYS A C 1
ATOM 6303 O O . LYS A 1 796 ? -30.922 -26.562 -11.766 1 92.19 796 LYS A O 1
ATOM 6308 N N . ALA A 1 797 ? -30.031 -26.25 -9.711 1 94.5 797 ALA A N 1
ATOM 6309 C CA . ALA A 1 797 ? -29.766 -27.672 -9.477 1 94.5 797 ALA A CA 1
ATOM 6310 C C . ALA A 1 797 ? -31.062 -28.484 -9.461 1 94.5 797 ALA A C 1
ATOM 6312 O O . ALA A 1 797 ? -32.094 -28.016 -8.945 1 94.5 797 ALA A O 1
ATOM 6313 N N . GLY A 1 798 ? -31.016 -29.641 -9.961 1 95.44 798 GLY A N 1
ATOM 6314 C CA . GLY A 1 798 ? -32.188 -30.5 -10.047 1 95.44 798 GLY A CA 1
ATOM 6315 C C . GLY A 1 798 ? -32.844 -30.484 -11.422 1 95.44 798 GLY A C 1
ATOM 6316 O O . GLY A 1 798 ? -33.562 -31.422 -11.781 1 95.44 798 GLY A O 1
ATOM 6317 N N . GLN A 1 799 ? -32.5 -29.469 -12.164 1 96.69 799 GLN A N 1
ATOM 6318 C CA . GLN A 1 799 ? -33.031 -29.406 -13.523 1 96.69 799 GLN A CA 1
ATOM 6319 C C . GLN A 1 799 ? -32.219 -30.281 -14.477 1 96.69 799 GLN A C 1
ATOM 6321 O O . GLN A 1 799 ? -31.141 -30.75 -14.117 1 96.69 799 GLN A O 1
ATOM 6326 N N . TYR A 1 800 ? -32.812 -30.5 -15.703 1 96.56 800 TYR A N 1
ATOM 6327 C CA . TYR A 1 800 ? -32.25 -31.438 -16.656 1 96.56 800 TYR A CA 1
ATOM 6328 C C . TYR A 1 800 ? -31.734 -30.719 -17.891 1 96.56 800 TYR A C 1
ATOM 6330 O O . TYR A 1 800 ? -32.375 -29.797 -18.406 1 96.56 800 TYR A O 1
ATOM 6338 N N . LEU A 1 801 ? -30.562 -31.016 -18.328 1 96.44 801 LEU A N 1
ATOM 6339 C CA . LEU A 1 801 ? -30.047 -30.594 -19.625 1 96.44 801 LEU A CA 1
ATOM 6340 C C . LEU A 1 801 ? -30.438 -31.578 -20.719 1 96.44 801 LEU A C 1
ATOM 6342 O O . LEU A 1 801 ? -30.016 -32.75 -20.703 1 96.44 801 LEU A O 1
ATOM 6346 N N . LEU A 1 802 ? -31.078 -31.141 -21.734 1 94.56 802 LEU A N 1
ATOM 6347 C CA . LEU A 1 802 ? -31.672 -32.031 -22.719 1 94.56 802 LEU A CA 1
ATOM 6348 C C . LEU A 1 802 ? -30.859 -32.031 -24.016 1 94.56 802 LEU A C 1
ATOM 6350 O O . LEU A 1 802 ? -30.75 -33.062 -24.688 1 94.56 802 LEU A O 1
ATOM 6354 N N . ALA A 1 803 ? -30.359 -30.891 -24.375 1 93.81 803 ALA A N 1
ATOM 6355 C CA . ALA A 1 803 ? -29.672 -30.766 -25.656 1 93.81 803 ALA A CA 1
ATOM 6356 C C . ALA A 1 803 ? -28.625 -29.672 -25.609 1 93.81 803 ALA A C 1
ATOM 6358 O O . ALA A 1 803 ? -28.719 -28.734 -24.828 1 93.81 803 ALA A O 1
ATOM 6359 N N . VAL A 1 804 ? -27.609 -29.844 -26.359 1 95.88 804 VAL A N 1
ATOM 6360 C CA . VAL A 1 804 ? -26.547 -28.875 -26.594 1 95.88 804 VAL A CA 1
ATOM 6361 C C . VAL A 1 804 ? -26.5 -28.5 -28.078 1 95.88 804 VAL A C 1
ATOM 6363 O O . VAL A 1 804 ? -26.328 -29.375 -28.938 1 95.88 804 VAL A O 1
ATOM 6366 N N . ASN A 1 805 ? -26.688 -27.266 -28.297 1 94.19 805 ASN A N 1
ATOM 6367 C CA . ASN A 1 805 ? -26.734 -26.766 -29.672 1 94.19 805 ASN A CA 1
ATOM 6368 C C . ASN A 1 805 ? -27.766 -27.516 -30.5 1 94.19 805 ASN A C 1
ATOM 6370 O O . ASN A 1 805 ? -27.484 -27.953 -31.625 1 94.19 805 ASN A O 1
ATOM 6374 N N . GLY A 1 806 ? -28.828 -27.766 -29.844 1 91.19 806 GLY A N 1
ATOM 6375 C CA . GLY A 1 806 ? -29.953 -28.391 -30.547 1 91.19 806 GLY A CA 1
ATOM 6376 C C . GLY A 1 806 ? -29.812 -29.891 -30.672 1 91.19 806 GLY A C 1
ATOM 6377 O O . GLY A 1 806 ? -30.75 -30.562 -31.125 1 91.19 806 GLY A O 1
ATOM 6378 N N . LYS A 1 807 ? -28.75 -30.469 -30.328 1 93.62 807 LYS A N 1
ATOM 6379 C CA . LYS A 1 807 ? -28.531 -31.906 -30.391 1 93.62 807 LYS A CA 1
ATOM 6380 C C . LYS A 1 807 ? -28.875 -32.562 -29.062 1 93.62 807 LYS A C 1
ATOM 6382 O O . LYS A 1 807 ? -28.297 -32.25 -28.031 1 93.62 807 LYS A O 1
ATOM 6387 N N . PRO A 1 808 ? -29.734 -33.531 -29.094 1 92.19 808 PRO A N 1
ATOM 6388 C CA . PRO A 1 808 ? -30.078 -34.188 -27.844 1 92.19 808 PRO A CA 1
ATOM 6389 C C . PRO A 1 808 ? -28.906 -34.938 -27.219 1 92.19 808 PRO A C 1
ATOM 6391 O O . PRO A 1 808 ? -28.094 -35.531 -27.953 1 92.19 808 PRO A O 1
ATOM 6394 N N . LEU A 1 809 ? -28.891 -35 -25.953 1 94.38 809 LEU A N 1
ATOM 6395 C CA . LEU A 1 809 ? -27.828 -35.688 -25.234 1 94.38 809 LEU A CA 1
ATOM 6396 C C . LEU A 1 809 ? -28.172 -37.188 -25.062 1 94.38 809 LEU A C 1
ATOM 6398 O O . LEU A 1 809 ? -29.328 -37.531 -24.828 1 94.38 809 LEU A O 1
ATOM 6402 N N . ASP A 1 810 ? -27.141 -37.969 -25.266 1 89.75 810 ASP A N 1
ATOM 6403 C CA . ASP A 1 810 ? -27.219 -39.406 -24.984 1 89.75 810 ASP A CA 1
ATOM 6404 C C . ASP A 1 810 ? -26.625 -39.719 -23.609 1 89.75 810 ASP A C 1
ATOM 6406 O O . ASP A 1 810 ? -25.422 -39.562 -23.391 1 89.75 810 ASP A O 1
ATOM 6410 N N . ASN A 1 811 ? -27.453 -40.25 -22.703 1 88.38 811 ASN A N 1
ATOM 6411 C CA . ASN A 1 811 ? -27 -40.469 -21.328 1 88.38 811 ASN A CA 1
ATOM 6412 C C . ASN A 1 811 ? -26.078 -41.656 -21.234 1 88.38 811 ASN A C 1
ATOM 6414 O O . ASN A 1 811 ? -25.531 -41.938 -20.172 1 88.38 811 ASN A O 1
ATOM 6418 N N . LYS A 1 812 ? -25.797 -42.312 -22.344 1 87.75 812 LYS A N 1
ATOM 6419 C CA . LYS A 1 812 ? -24.859 -43.438 -22.359 1 87.75 812 LYS A CA 1
ATOM 6420 C C . LYS A 1 812 ? -23.484 -42.969 -22.875 1 87.75 812 LYS A C 1
ATOM 6422 O O . LYS A 1 812 ? -22.484 -43.688 -22.688 1 87.75 812 LYS A O 1
ATOM 6427 N N . ALA A 1 813 ? -23.5 -41.938 -23.531 1 89.56 813 ALA A N 1
ATOM 6428 C CA . ALA A 1 813 ? -22.25 -41.375 -24.031 1 89.56 813 ALA A CA 1
ATOM 6429 C C . ALA A 1 813 ? -21.578 -40.5 -22.984 1 89.56 813 ALA A C 1
ATOM 6431 O O . ALA A 1 813 ? -22.219 -40.094 -22 1 89.56 813 ALA A O 1
ATOM 6432 N N . ASN A 1 814 ? -20.328 -40.344 -23.188 1 93.62 814 ASN A N 1
ATOM 6433 C CA . ASN A 1 814 ? -19.625 -39.375 -22.328 1 93.62 814 ASN A CA 1
ATOM 6434 C C . ASN A 1 814 ? -20.203 -37.969 -22.438 1 93.62 814 ASN A C 1
ATOM 6436 O O . ASN A 1 814 ? -20.328 -37.438 -23.531 1 93.62 814 ASN A O 1
ATOM 6440 N N . PHE A 1 815 ? -20.578 -37.438 -21.375 1 95.06 815 PHE A N 1
ATOM 6441 C CA . PHE A 1 815 ? -21.234 -36.125 -21.297 1 95.06 815 PHE A CA 1
ATOM 6442 C C . PHE A 1 815 ? -20.406 -35.094 -22.031 1 95.06 815 PHE A C 1
ATOM 6444 O O . PHE A 1 815 ? -20.953 -34.281 -22.781 1 95.06 815 PHE A O 1
ATOM 6451 N N . TYR A 1 816 ? -19.094 -35.062 -21.938 1 96 816 TYR A N 1
ATOM 6452 C CA . TYR A 1 816 ? -18.234 -33.969 -22.391 1 96 816 TYR A CA 1
ATOM 6453 C C . TYR A 1 816 ? -17.969 -34.094 -23.891 1 96 816 TYR A C 1
ATOM 6455 O O . TYR A 1 816 ? -17.453 -33.156 -24.5 1 96 816 TYR A O 1
ATOM 6463 N N . GLN A 1 817 ? -18.281 -35.188 -24.438 1 93.62 817 GLN A N 1
ATOM 6464 C CA . GLN A 1 817 ? -18.203 -35.312 -25.891 1 93.62 817 GLN A CA 1
ATOM 6465 C C . GLN A 1 817 ? -19.078 -34.281 -26.594 1 93.62 817 GLN A C 1
ATOM 6467 O O . GLN A 1 817 ? -18.734 -33.781 -27.656 1 93.62 817 GLN A O 1
ATOM 6472 N N . ALA A 1 818 ? -20.156 -34 -25.922 1 94.75 818 ALA A N 1
ATOM 6473 C CA . ALA A 1 818 ? -21.109 -33.031 -26.5 1 94.75 818 ALA A CA 1
ATOM 6474 C C . ALA A 1 818 ? -20.578 -31.609 -26.453 1 94.75 818 ALA A C 1
ATOM 6476 O O . ALA A 1 818 ? -21.109 -30.719 -27.109 1 94.75 818 ALA A O 1
ATOM 6477 N N . PHE A 1 819 ? -19.609 -31.359 -25.75 1 96.19 819 PHE A N 1
ATOM 6478 C CA . PHE A 1 819 ? -19.141 -30 -25.547 1 96.19 819 PHE A CA 1
ATOM 6479 C C . PHE A 1 819 ? -17.828 -29.766 -26.281 1 96.19 819 PHE A C 1
ATOM 6481 O O . PHE A 1 819 ? -17.188 -28.719 -26.109 1 96.19 819 PHE A O 1
ATOM 6488 N N . GLN A 1 820 ? -17.281 -30.75 -27.031 1 94.62 820 GLN A N 1
ATOM 6489 C CA . GLN A 1 820 ? -16.109 -30.547 -27.875 1 94.62 820 GLN A CA 1
ATOM 6490 C C . GLN A 1 820 ? -16.328 -29.406 -28.844 1 94.62 820 GLN A C 1
ATOM 6492 O O . GLN A 1 820 ? -17.375 -29.328 -29.5 1 94.62 820 GLN A O 1
ATOM 6497 N N . GLY A 1 821 ? -15.391 -28.453 -28.859 1 93.69 821 GLY A N 1
ATOM 6498 C CA . GLY A 1 821 ? -15.453 -27.328 -29.781 1 93.69 821 GLY A CA 1
ATOM 6499 C C . GLY A 1 821 ? -16.234 -26.156 -29.219 1 93.69 821 GLY A C 1
ATOM 6500 O O . GLY A 1 821 ? -16.422 -25.141 -29.906 1 93.69 821 GLY A O 1
ATOM 6501 N N . THR A 1 822 ? -16.719 -26.266 -27.969 1 94.25 822 THR A N 1
ATOM 6502 C CA . THR A 1 822 ? -17.609 -25.234 -27.453 1 94.25 822 THR A CA 1
ATOM 6503 C C . THR A 1 822 ? -16.844 -24.25 -26.594 1 94.25 822 THR A C 1
ATOM 6505 O O . THR A 1 822 ? -17.375 -23.203 -26.203 1 94.25 822 THR A O 1
ATOM 6508 N N . LEU A 1 823 ? -15.57 -24.516 -26.328 1 93.62 823 LEU A N 1
ATOM 6509 C CA . LEU A 1 823 ? -14.781 -23.625 -25.484 1 93.62 823 LEU A CA 1
ATOM 6510 C C . LEU A 1 823 ? -14.758 -22.203 -26.062 1 93.62 823 LEU A C 1
ATOM 6512 O O . LEU A 1 823 ? -14.359 -22 -27.203 1 93.62 823 LEU A O 1
ATOM 6516 N N . GLY A 1 824 ? -15.211 -21.234 -25.25 1 90.25 824 GLY A N 1
ATOM 6517 C CA . GLY A 1 824 ? -15.164 -19.828 -25.625 1 90.25 824 GLY A CA 1
ATOM 6518 C C . GLY A 1 824 ? -16.188 -19.453 -26.688 1 90.25 824 GLY A C 1
ATOM 6519 O O . GLY A 1 824 ? -16.172 -18.328 -27.203 1 90.25 824 GLY A O 1
ATOM 6520 N N . LYS A 1 825 ? -17.109 -20.359 -26.984 1 91.56 825 LYS A N 1
ATOM 6521 C CA . LYS A 1 825 ? -18.109 -20.109 -28.016 1 91.56 825 LYS A CA 1
ATOM 6522 C C . LYS A 1 825 ? -19.531 -20.141 -27.438 1 91.56 825 LYS A C 1
ATOM 6524 O O . LYS A 1 825 ? -19.797 -20.906 -26.516 1 91.56 825 LYS A O 1
ATOM 6529 N N . GLN A 1 826 ? -20.344 -19.328 -28.047 1 92.44 826 GLN A N 1
ATOM 6530 C CA . GLN A 1 826 ? -21.75 -19.359 -27.625 1 92.44 826 GLN A CA 1
ATOM 6531 C C . GLN A 1 826 ? -22.359 -20.734 -27.859 1 92.44 826 GLN A C 1
ATOM 6533 O O . GLN A 1 826 ? -22.203 -21.312 -28.938 1 92.44 826 GLN A O 1
ATOM 6538 N N . THR A 1 827 ? -22.938 -21.234 -26.844 1 94.25 827 THR A N 1
ATOM 6539 C CA . THR A 1 827 ? -23.531 -22.562 -26.828 1 94.25 827 THR A CA 1
ATOM 6540 C C . THR A 1 827 ? -24.953 -22.516 -26.312 1 94.25 827 THR A C 1
ATOM 6542 O O . THR A 1 827 ? -25.203 -22.031 -25.203 1 94.25 827 THR A O 1
ATOM 6545 N N . ARG A 1 828 ? -25.875 -23 -27.109 1 95.06 828 ARG A N 1
ATOM 6546 C CA . ARG A 1 828 ? -27.266 -23.016 -26.703 1 95.06 828 ARG A CA 1
ATOM 6547 C C . ARG A 1 828 ? -27.594 -24.281 -25.906 1 95.06 828 ARG A C 1
ATOM 6549 O O . ARG A 1 828 ? -27.25 -25.391 -26.328 1 95.06 828 ARG A O 1
ATOM 6556 N N . LEU A 1 829 ? -28.172 -24.125 -24.766 1 96.56 829 LEU A N 1
ATOM 6557 C CA . LEU A 1 829 ? -28.578 -25.219 -23.906 1 96.56 829 LEU A CA 1
ATOM 6558 C C . LEU A 1 829 ? -30.094 -25.312 -23.812 1 96.56 829 LEU A C 1
ATOM 6560 O O . LEU A 1 829 ? -30.766 -24.281 -23.672 1 96.56 829 LEU A O 1
ATOM 6564 N N . SER A 1 830 ? -30.625 -26.438 -23.969 1 95.31 830 SER A N 1
ATOM 6565 C CA . SER A 1 830 ? -32.031 -26.703 -23.672 1 95.31 830 SER A CA 1
ATOM 6566 C C . SER A 1 830 ? -32.188 -27.328 -22.281 1 95.31 830 SER A C 1
ATOM 6568 O O . SER A 1 830 ? -31.703 -28.438 -22.031 1 95.31 830 SER A O 1
ATOM 6570 N N . ILE A 1 831 ? -32.812 -26.609 -21.375 1 96.75 831 ILE A N 1
ATOM 6571 C CA . ILE A 1 831 ? -32.906 -27.016 -19.969 1 96.75 831 ILE A CA 1
ATOM 6572 C C . ILE A 1 831 ? -34.375 -27.234 -19.609 1 96.75 831 ILE A C 1
ATOM 6574 O O . ILE A 1 831 ? -35.25 -26.5 -20.062 1 96.75 831 ILE A O 1
ATOM 6578 N N . SER A 1 832 ? -34.656 -28.297 -18.844 1 95.75 832 SER A N 1
ATOM 6579 C CA . SER A 1 832 ? -36 -28.625 -18.422 1 95.75 832 SER A CA 1
ATOM 6580 C C . SER A 1 832 ? -36.094 -28.828 -16.906 1 95.75 832 SER A C 1
ATOM 6582 O O . SER A 1 832 ? -35.188 -29.422 -16.312 1 95.75 832 SER A O 1
ATOM 6584 N N . PRO A 1 833 ? -37.156 -28.297 -16.281 1 93.81 833 PRO A N 1
ATOM 6585 C CA . PRO A 1 833 ? -37.312 -28.5 -14.836 1 93.81 833 PRO A CA 1
ATOM 6586 C C . PRO A 1 833 ? -37.531 -29.953 -14.461 1 93.81 833 PRO A C 1
ATOM 6588 O O . PRO A 1 833 ? -37.188 -30.375 -13.344 1 93.81 833 PRO A O 1
ATOM 6591 N N . ASP A 1 834 ? -38.156 -30.781 -15.422 1 91.69 834 ASP A N 1
ATOM 6592 C CA . ASP A 1 834 ? -38.531 -32.125 -15.031 1 91.69 834 ASP A CA 1
ATOM 6593 C C . ASP A 1 834 ? -38.094 -33.156 -16.062 1 91.69 834 ASP A C 1
ATOM 6595 O O . ASP A 1 834 ? -38.5 -34.312 -16.016 1 91.69 834 ASP A O 1
ATOM 6599 N N . GLY A 1 835 ? -37.312 -32.812 -16.969 1 90.38 835 GLY A N 1
ATOM 6600 C CA . GLY A 1 835 ? -36.781 -33.719 -17.969 1 90.38 835 GLY A CA 1
ATOM 6601 C C . GLY A 1 835 ? -37.688 -33.844 -19.203 1 90.38 835 GLY A C 1
ATOM 6602 O O . GLY A 1 835 ? -37.344 -34.531 -20.156 1 90.38 835 GLY A O 1
ATOM 6603 N N . SER A 1 836 ? -38.844 -33 -19.156 1 91.06 836 SER A N 1
ATOM 6604 C CA . SER A 1 836 ? -39.781 -33.031 -20.281 1 91.06 836 SER A CA 1
ATOM 6605 C C . SER A 1 836 ? -39.438 -31.938 -21.281 1 91.06 836 SER A C 1
ATOM 6607 O O . SER A 1 836 ? -39.125 -30.812 -20.891 1 91.06 836 SER A O 1
ATOM 6609 N N . ASP A 1 837 ? -39.562 -32.25 -22.531 1 89.12 837 ASP A N 1
ATOM 6610 C CA . ASP A 1 837 ? -39.344 -31.281 -23.594 1 89.12 837 ASP A CA 1
ATOM 6611 C C . ASP A 1 837 ? -40.375 -30.156 -23.562 1 89.12 837 ASP A C 1
ATOM 6613 O O . ASP A 1 837 ? -40.094 -29.016 -23.938 1 89.12 837 ASP A O 1
ATOM 6617 N N . LYS A 1 838 ? -41.5 -30.406 -23.047 1 90.5 838 LYS A N 1
ATOM 6618 C CA . LYS A 1 838 ? -42.594 -29.453 -23.078 1 90.5 838 LYS A CA 1
ATOM 6619 C C . LYS A 1 838 ? -42.312 -28.234 -22.203 1 90.5 838 LYS A C 1
ATOM 6621 O O . LYS A 1 838 ? -42.75 -27.125 -22.5 1 90.5 838 LYS A O 1
ATOM 6626 N N . LYS A 1 839 ? -41.625 -28.406 -21.203 1 93.44 839 LYS A N 1
ATOM 6627 C CA . LYS A 1 839 ? -41.344 -27.328 -20.281 1 93.44 839 LYS A CA 1
ATOM 6628 C C . LYS A 1 839 ? -39.906 -26.797 -20.453 1 93.44 839 LYS A C 1
ATOM 6630 O O . LYS A 1 839 ? -39.406 -26.047 -19.625 1 93.44 839 LYS A O 1
ATOM 6635 N N . ALA A 1 840 ? -39.312 -27.25 -21.516 1 94.5 840 ALA A N 1
ATOM 6636 C CA . ALA A 1 840 ? -37.906 -26.891 -21.734 1 94.5 840 ALA A CA 1
ATOM 6637 C C . ALA A 1 840 ? -37.781 -25.406 -22.109 1 94.5 840 ALA A C 1
ATOM 6639 O O . ALA A 1 840 ? -38.688 -24.844 -22.734 1 94.5 840 ALA A O 1
ATOM 6640 N N . PHE A 1 841 ? -36.75 -24.766 -21.641 1 93.62 841 PHE A N 1
ATOM 6641 C CA . PHE A 1 841 ? -36.375 -23.422 -22.062 1 93.62 841 PHE A CA 1
ATOM 6642 C C . PHE A 1 841 ? -34.938 -23.359 -22.484 1 93.62 841 PHE A C 1
ATOM 6644 O O . PHE A 1 841 ? -34.156 -24.266 -22.172 1 93.62 841 PHE A O 1
ATOM 6651 N N . GLU A 1 842 ? -34.625 -22.328 -23.266 1 92.69 842 GLU A N 1
ATOM 6652 C CA . GLU A 1 842 ? -33.281 -22.25 -23.828 1 92.69 842 GLU A CA 1
ATOM 6653 C C . GLU A 1 842 ? -32.469 -21.109 -23.188 1 92.69 842 GLU A C 1
ATOM 6655 O O . GLU A 1 842 ? -33.031 -20.047 -22.891 1 92.69 842 GLU A O 1
ATOM 6660 N N . VAL A 1 843 ? -31.266 -21.391 -22.938 1 93.06 843 VAL A N 1
ATOM 6661 C CA . VAL A 1 843 ? -30.312 -20.359 -22.531 1 93.06 843 VAL A CA 1
ATOM 6662 C C . VAL A 1 843 ? -29.047 -20.469 -23.391 1 93.06 843 VAL A C 1
ATOM 6664 O O . VAL A 1 843 ? -28.734 -21.531 -23.922 1 93.06 843 VAL A O 1
ATOM 6667 N N . THR A 1 844 ? -28.375 -19.359 -23.625 1 93 844 THR A N 1
ATOM 6668 C CA . THR A 1 844 ? -27.109 -19.312 -24.359 1 93 844 THR A CA 1
ATOM 6669 C C . THR A 1 844 ? -25.969 -18.969 -23.406 1 93 844 THR A C 1
ATOM 6671 O O . THR A 1 844 ? -25.984 -17.922 -22.75 1 93 844 THR A O 1
ATOM 6674 N N . VAL A 1 845 ? -24.984 -19.875 -23.344 1 93.56 845 VAL A N 1
ATOM 6675 C CA . VAL A 1 845 ? -23.859 -19.688 -22.438 1 93.56 845 VAL A CA 1
ATOM 6676 C C . VAL A 1 845 ? -22.547 -19.688 -23.234 1 93.56 845 VAL A C 1
ATOM 6678 O O . VAL A 1 845 ? -22.547 -20.016 -24.422 1 93.56 845 VAL A O 1
ATOM 6681 N N . VAL A 1 846 ? -21.422 -19.266 -22.625 1 92.19 846 VAL A N 1
ATOM 6682 C CA . VAL A 1 846 ? -20.062 -19.422 -23.125 1 92.19 846 VAL A CA 1
ATOM 6683 C C . VAL A 1 846 ? -19.25 -20.297 -22.188 1 92.19 846 VAL A C 1
ATOM 6685 O O . VAL A 1 846 ? -18.781 -19.844 -21.141 1 92.19 846 VAL A O 1
ATOM 6688 N N . PRO A 1 847 ? -19.141 -21.625 -22.531 1 93.75 847 PRO A N 1
ATOM 6689 C CA . PRO A 1 847 ? -18.438 -22.578 -21.656 1 93.75 847 PRO A CA 1
ATOM 6690 C C . PRO A 1 847 ? -17 -22.156 -21.359 1 93.75 847 PRO A C 1
ATOM 6692 O O . PRO A 1 847 ? -16.375 -21.469 -22.172 1 93.75 847 PRO A O 1
ATOM 6695 N N . THR A 1 848 ? -16.484 -22.562 -20.234 1 92.44 848 THR A N 1
ATOM 6696 C CA . THR A 1 848 ? -15.172 -22.156 -19.734 1 92.44 848 THR A CA 1
ATOM 6697 C C . THR A 1 848 ? -14.156 -23.281 -19.906 1 92.44 848 THR A C 1
ATOM 6699 O O . THR A 1 848 ? -14.539 -24.453 -20.062 1 92.44 848 THR A O 1
ATOM 6702 N N . ALA A 1 849 ? -12.883 -22.891 -19.875 1 92.56 849 ALA A N 1
ATOM 6703 C CA . ALA A 1 849 ? -11.789 -23.844 -20.078 1 92.56 849 ALA A CA 1
ATOM 6704 C C . ALA A 1 849 ? -11.539 -24.672 -18.828 1 92.56 849 ALA A C 1
ATOM 6706 O O . ALA A 1 849 ? -11.023 -25.797 -18.906 1 92.56 849 ALA A O 1
ATOM 6707 N N . SER A 1 850 ? -11.859 -24.109 -17.625 1 93 850 SER A N 1
ATOM 6708 C CA . SER A 1 850 ? -11.555 -24.766 -16.375 1 93 850 SER A CA 1
ATOM 6709 C C . SER A 1 850 ? -12.57 -24.406 -15.289 1 93 850 SER A C 1
ATOM 6711 O O . SER A 1 850 ? -13.039 -23.266 -15.234 1 93 850 SER A O 1
ATOM 6713 N N . GLU A 1 851 ? -12.898 -25.359 -14.477 1 93.19 851 GLU A N 1
ATOM 6714 C CA . GLU A 1 851 ? -13.82 -25.141 -13.367 1 93.19 851 GLU A CA 1
ATOM 6715 C C . GLU A 1 851 ? -13.078 -25.031 -12.039 1 93.19 851 GLU A C 1
ATOM 6717 O O . GLU A 1 851 ? -13.703 -24.891 -10.984 1 93.19 851 GLU A O 1
ATOM 6722 N N . GLN A 1 852 ? -11.75 -25.031 -12.07 1 92.12 852 GLN A N 1
ATOM 6723 C CA . GLN A 1 852 ? -10.961 -25.094 -10.844 1 92.12 852 GLN A CA 1
ATOM 6724 C C . GLN A 1 852 ? -11.219 -23.875 -9.961 1 92.12 852 GLN A C 1
ATOM 6726 O O . GLN A 1 852 ? -11.383 -24 -8.75 1 92.12 852 GLN A O 1
ATOM 6731 N N . ALA A 1 853 ? -11.258 -22.719 -10.562 1 90.94 853 ALA A N 1
ATOM 6732 C CA . ALA A 1 853 ? -11.492 -21.516 -9.781 1 90.94 853 ALA A CA 1
ATOM 6733 C C . ALA A 1 853 ? -12.891 -21.516 -9.164 1 90.94 853 ALA A C 1
ATOM 6735 O O . ALA A 1 853 ? -13.062 -21.125 -8.008 1 90.94 853 ALA A O 1
ATOM 6736 N N . LEU A 1 854 ? -13.906 -21.938 -9.898 1 91.25 854 LEU A N 1
ATOM 6737 C CA . LEU A 1 854 ? -15.289 -22.016 -9.43 1 91.25 854 LEU A CA 1
ATOM 6738 C C . LEU A 1 854 ? -15.406 -23 -8.266 1 91.25 854 LEU A C 1
ATOM 6740 O O . LEU A 1 854 ? -16.031 -22.688 -7.25 1 91.25 854 LEU A O 1
ATOM 6744 N N . ARG A 1 855 ? -14.789 -24.141 -8.422 1 93.5 855 ARG A N 1
ATOM 6745 C CA . ARG A 1 855 ? -14.836 -25.156 -7.383 1 93.5 855 ARG A CA 1
ATOM 6746 C C . ARG A 1 855 ? -14.07 -24.719 -6.141 1 93.5 855 ARG A C 1
ATOM 6748 O O . ARG A 1 855 ? -14.5 -24.969 -5.016 1 93.5 855 ARG A O 1
ATOM 6755 N N . ARG A 1 856 ? -12.914 -24.078 -6.324 1 93.75 856 ARG A N 1
ATOM 6756 C CA . ARG A 1 856 ? -12.133 -23.547 -5.219 1 93.75 856 ARG A CA 1
ATOM 6757 C C . ARG A 1 856 ? -12.953 -22.531 -4.41 1 93.75 856 ARG A C 1
ATOM 6759 O O . ARG A 1 856 ? -13.031 -22.641 -3.186 1 93.75 856 ARG A O 1
ATOM 6766 N N . ASN A 1 857 ? -13.57 -21.594 -5.094 1 91.38 857 ASN A N 1
ATOM 6767 C CA . ASN A 1 857 ? -14.367 -20.562 -4.414 1 91.38 857 ASN A CA 1
ATOM 6768 C C . ASN A 1 857 ? -15.531 -21.188 -3.645 1 91.38 857 ASN A C 1
ATOM 6770 O O . ASN A 1 857 ? -15.82 -20.766 -2.523 1 91.38 857 ASN A O 1
ATOM 6774 N N . ALA A 1 858 ? -16.188 -22.125 -4.289 1 92.69 858 ALA A N 1
ATOM 6775 C CA . ALA A 1 858 ? -17.281 -22.812 -3.607 1 92.69 858 ALA A CA 1
ATOM 6776 C C . ALA A 1 858 ? -16.766 -23.531 -2.361 1 92.69 858 ALA A C 1
ATOM 6778 O O . ALA A 1 858 ? -17.438 -23.531 -1.321 1 92.69 858 ALA A O 1
ATOM 6779 N N . TRP A 1 859 ? -15.586 -24.219 -2.5 1 95.31 859 TRP A N 1
ATOM 6780 C CA . TRP A 1 859 ? -14.984 -24.922 -1.375 1 95.31 859 TRP A CA 1
ATOM 6781 C C . TRP A 1 859 ? -14.711 -23.969 -0.217 1 95.31 859 TRP A C 1
ATOM 6783 O O . TRP A 1 859 ? -15.016 -24.281 0.937 1 95.31 859 TRP A O 1
ATOM 6793 N N . VAL A 1 860 ? -14.18 -22.812 -0.452 1 95.5 860 VAL A N 1
ATOM 6794 C CA . VAL A 1 860 ? -13.859 -21.812 0.564 1 95.5 860 VAL A CA 1
ATOM 6795 C C . VAL A 1 860 ? -15.148 -21.344 1.25 1 95.5 860 VAL A C 1
ATOM 6797 O O . VAL A 1 860 ? -15.227 -21.328 2.48 1 95.5 860 VAL A O 1
ATOM 6800 N N . GLU A 1 861 ? -16.172 -21 0.476 1 93.56 861 GLU A N 1
ATOM 6801 C CA . GLU A 1 861 ? -17.422 -20.484 1.024 1 93.56 861 GLU A CA 1
ATOM 6802 C C . GLU A 1 861 ? -18.172 -21.562 1.795 1 93.56 861 GLU A C 1
ATOM 6804 O O . GLU A 1 861 ? -18.812 -21.281 2.812 1 93.56 861 GLU A O 1
ATOM 6809 N N . ASP A 1 862 ? -18.141 -22.797 1.262 1 95.69 862 ASP A N 1
ATOM 6810 C CA . ASP A 1 862 ? -18.766 -23.906 1.983 1 95.69 862 ASP A CA 1
ATOM 6811 C C . ASP A 1 862 ? -18.125 -24.094 3.355 1 95.69 862 ASP A C 1
ATOM 6813 O O . ASP A 1 862 ? -18.828 -24.312 4.348 1 95.69 862 ASP A O 1
ATOM 6817 N N . ASN A 1 863 ? -16.797 -24.047 3.396 1 98 863 ASN A N 1
ATOM 6818 C CA . ASN A 1 863 ? -16.094 -24.156 4.668 1 98 863 ASN A CA 1
ATOM 6819 C C . ASN A 1 863 ? -16.422 -23 5.598 1 98 863 ASN A C 1
ATOM 6821 O O . ASN A 1 863 ? -16.625 -23.188 6.797 1 98 863 ASN A O 1
ATOM 6825 N N . ARG A 1 864 ? -16.391 -21.781 5.086 1 96.88 864 ARG A N 1
ATOM 6826 C CA . ARG A 1 864 ? -16.719 -20.609 5.891 1 96.88 864 ARG A CA 1
ATOM 6827 C C . ARG A 1 864 ? -18.109 -20.75 6.512 1 96.88 864 ARG A C 1
ATOM 6829 O O . ARG A 1 864 ? -18.297 -20.484 7.699 1 96.88 864 ARG A O 1
ATOM 6836 N N . LYS A 1 865 ? -19.125 -21.203 5.699 1 95.69 865 LYS A N 1
ATOM 6837 C CA . LYS A 1 865 ? -20.484 -21.422 6.184 1 95.69 865 LYS A CA 1
ATOM 6838 C C . LYS A 1 865 ? -20.516 -22.516 7.246 1 95.69 865 LYS A C 1
ATOM 6840 O O . LYS A 1 865 ? -21.203 -22.375 8.258 1 95.69 865 LYS A O 1
ATOM 6845 N N . ARG A 1 866 ? -19.766 -23.562 6.973 1 98.06 866 ARG A N 1
ATOM 6846 C CA . ARG A 1 866 ? -19.719 -24.656 7.93 1 98.06 866 ARG A CA 1
ATOM 6847 C C . ARG A 1 866 ? -19.188 -24.188 9.281 1 98.06 866 ARG A C 1
ATOM 6849 O O . ARG A 1 866 ? -19.75 -24.516 10.32 1 98.06 866 ARG A O 1
ATOM 6856 N N . VAL A 1 867 ? -18.094 -23.453 9.297 1 98.62 867 VAL A N 1
ATOM 6857 C CA . VAL A 1 867 ? -17.5 -22.922 10.516 1 98.62 867 VAL A CA 1
ATOM 6858 C C . VAL A 1 867 ? -18.484 -22 11.211 1 98.62 867 VAL A C 1
ATOM 6860 O O . VAL A 1 867 ? -18.672 -22.062 12.43 1 98.62 867 VAL A O 1
ATOM 6863 N N . ASP A 1 868 ? -19.141 -21.125 10.438 1 97.38 868 ASP A N 1
ATOM 6864 C CA . ASP A 1 868 ? -20.141 -20.203 10.977 1 97.38 868 ASP A CA 1
ATOM 6865 C C . ASP A 1 868 ? -21.266 -20.953 11.688 1 97.38 868 ASP A C 1
ATOM 6867 O O . ASP A 1 868 ? -21.562 -20.688 12.852 1 97.38 868 ASP A O 1
ATOM 6871 N N . GLU A 1 869 ? -21.828 -21.938 11 1 97.81 869 GLU A N 1
ATOM 6872 C CA . GLU A 1 869 ? -22.953 -22.719 11.531 1 97.81 869 GLU A CA 1
ATOM 6873 C C . GLU A 1 869 ? -22.531 -23.531 12.75 1 97.81 869 GLU A C 1
ATOM 6875 O O . GLU A 1 869 ? -23.203 -23.5 13.781 1 97.81 869 GLU A O 1
ATOM 6880 N N . ALA A 1 870 ? -21.406 -24.172 12.625 1 98.38 870 ALA A N 1
ATOM 6881 C CA . ALA A 1 870 ? -20.953 -25.062 13.688 1 98.38 870 ALA A CA 1
ATOM 6882 C C . ALA A 1 870 ? -20.578 -24.281 14.945 1 98.38 870 ALA A C 1
ATOM 6884 O O . ALA A 1 870 ? -20.656 -24.812 16.047 1 98.38 870 ALA A O 1
ATOM 6885 N N . SER A 1 871 ? -20.203 -23.047 14.812 1 97.94 871 SER A N 1
ATOM 6886 C CA . SER A 1 871 ? -19.734 -22.281 15.961 1 97.94 871 SER A CA 1
ATOM 6887 C C . SER A 1 871 ? -20.812 -21.297 16.438 1 97.94 871 SER A C 1
ATOM 6889 O O . SER A 1 871 ? -20.609 -20.562 17.406 1 97.94 871 SER A O 1
ATOM 6891 N N . GLY A 1 872 ? -22.016 -21.25 15.719 1 96.62 872 GLY A N 1
ATOM 6892 C CA . GLY A 1 872 ? -23.016 -20.25 16.016 1 96.62 872 GLY A CA 1
ATOM 6893 C C . GLY A 1 872 ? -22.578 -18.828 15.727 1 96.62 872 GLY A C 1
ATOM 6894 O O . GLY A 1 872 ? -22.922 -17.891 16.453 1 96.62 872 GLY A O 1
ATOM 6895 N N . GLY A 1 873 ? -21.688 -18.734 14.75 1 95.56 873 GLY A N 1
ATOM 6896 C CA . GLY A 1 873 ? -21.219 -17.422 14.328 1 95.56 873 GLY A CA 1
ATOM 6897 C C . GLY A 1 873 ? -20.047 -16.906 15.148 1 95.56 873 GLY A C 1
ATOM 6898 O O . GLY A 1 873 ? -19.672 -15.742 15.031 1 95.56 873 GLY A O 1
ATOM 6899 N N . LYS A 1 874 ? -19.391 -17.688 15.953 1 96.12 874 LYS A N 1
ATOM 6900 C CA . LYS A 1 874 ? -18.359 -17.219 16.875 1 96.12 874 LYS A CA 1
ATOM 6901 C C . LYS A 1 874 ? -16.984 -17.25 16.203 1 96.12 874 LYS A C 1
ATOM 6903 O O . LYS A 1 874 ? -16.094 -16.5 16.609 1 96.12 874 LYS A O 1
ATOM 6908 N N . LEU A 1 875 ? -16.797 -18.141 15.242 1 97.94 875 LEU A N 1
ATOM 6909 C CA . LEU A 1 875 ? -15.477 -18.328 14.656 1 97.94 875 LEU A CA 1
ATOM 6910 C C . LEU A 1 875 ? -15.445 -17.812 13.219 1 97.94 875 LEU A C 1
ATOM 6912 O O . LEU A 1 875 ? -16.406 -18.016 12.469 1 97.94 875 LEU A O 1
ATOM 6916 N N . ALA A 1 876 ? -14.352 -17.141 12.867 1 98 876 ALA A N 1
ATOM 6917 C CA . ALA A 1 876 ? -14.047 -16.797 11.477 1 98 876 ALA A CA 1
ATOM 6918 C C . ALA A 1 876 ? -13.328 -17.938 10.773 1 98 876 ALA A C 1
ATOM 6920 O O . ALA A 1 876 ? -12.742 -18.812 11.43 1 98 876 ALA A O 1
ATOM 6921 N N . TYR A 1 877 ? -13.438 -18.016 9.477 1 98.62 877 TYR A N 1
ATOM 6922 C CA . TYR A 1 877 ? -12.703 -18.953 8.633 1 98.62 877 TYR A CA 1
ATOM 6923 C C . TYR A 1 877 ? -11.938 -18.203 7.539 1 98.62 877 TYR A C 1
ATOM 6925 O O . TYR A 1 877 ? -12.523 -17.406 6.805 1 98.62 877 TYR A O 1
ATOM 6933 N N . VAL A 1 878 ? -10.625 -18.453 7.449 1 98.5 878 VAL A N 1
ATOM 6934 C CA . VAL A 1 878 ? -9.766 -17.812 6.453 1 98.5 878 VAL A CA 1
ATOM 6935 C C . VAL A 1 878 ? -8.914 -18.875 5.762 1 98.5 878 VAL A C 1
ATOM 6937 O O . VAL A 1 878 ? -8.094 -19.531 6.406 1 98.5 878 VAL A O 1
ATOM 6940 N N . TRP A 1 879 ? -9.109 -19.047 4.445 1 98.12 879 TRP A N 1
ATOM 6941 C CA . TRP A 1 879 ? -8.219 -19.922 3.676 1 98.12 879 TRP A CA 1
ATOM 6942 C C . TRP A 1 879 ? -7.031 -19.141 3.125 1 98.12 879 TRP A C 1
ATOM 6944 O O . TRP A 1 879 ? -7.199 -18.047 2.592 1 98.12 879 TRP A O 1
ATOM 6954 N N . VAL A 1 880 ? -5.828 -19.656 3.254 1 98.12 880 VAL A N 1
ATOM 6955 C CA . VAL A 1 880 ? -4.598 -19.062 2.732 1 98.12 880 VAL A CA 1
ATOM 6956 C C . VAL A 1 880 ? -4.023 -19.953 1.635 1 98.12 880 VAL A C 1
ATOM 6958 O O . VAL A 1 880 ? -3.266 -20.891 1.915 1 98.12 880 VAL A O 1
ATOM 6961 N N . PRO A 1 881 ? -4.328 -19.672 0.353 1 97.19 881 PRO A N 1
ATOM 6962 C CA . PRO A 1 881 ? -3.979 -20.562 -0.755 1 97.19 881 PRO A CA 1
ATOM 6963 C C . PRO A 1 881 ? -2.471 -20.672 -0.979 1 97.19 881 PRO A C 1
ATOM 6965 O O . PRO A 1 881 ? -1.991 -21.656 -1.53 1 97.19 881 PRO A O 1
ATOM 6968 N N . ASP A 1 882 ? -1.73 -19.625 -0.659 1 97.81 882 ASP A N 1
ATOM 6969 C CA . ASP A 1 882 ? -0.279 -19.516 -0.766 1 97.81 882 ASP A CA 1
ATOM 6970 C C . ASP A 1 882 ? 0.256 -18.406 0.138 1 97.81 882 ASP A C 1
ATOM 6972 O O . ASP A 1 882 ? -0.5 -17.797 0.902 1 97.81 882 ASP A O 1
ATOM 6976 N N . THR A 1 883 ? 1.492 -18.266 0.252 1 97.81 883 THR A N 1
ATOM 6977 C CA . THR A 1 883 ? 2.082 -17.125 0.936 1 97.81 883 THR A CA 1
ATOM 6978 C C . THR A 1 883 ? 2.617 -16.109 -0.072 1 97.81 883 THR A C 1
ATOM 6980 O O . THR A 1 883 ? 3.723 -15.586 0.092 1 97.81 883 THR A O 1
ATOM 6983 N N . GLY A 1 884 ? 1.954 -16.047 -1.246 1 96.44 884 GLY A N 1
ATOM 6984 C CA . GLY A 1 884 ? 2.205 -15.062 -2.281 1 96.44 884 GLY A CA 1
ATOM 6985 C C . GLY A 1 884 ? 1.107 -14.023 -2.391 1 96.44 884 GLY A C 1
ATOM 6986 O O . GLY A 1 884 ? 0.501 -13.641 -1.387 1 96.44 884 GLY A O 1
ATOM 6987 N N . GLU A 1 885 ? 0.816 -13.508 -3.561 1 94.62 885 GLU A N 1
ATOM 6988 C CA . GLU A 1 885 ? -0.159 -12.445 -3.793 1 94.62 885 GLU A CA 1
ATOM 6989 C C . GLU A 1 885 ? -1.572 -12.914 -3.453 1 94.62 885 GLU A C 1
ATOM 6991 O O . GLU A 1 885 ? -2.357 -12.156 -2.875 1 94.62 885 GLU A O 1
ATOM 6996 N N . ASN A 1 886 ? -1.857 -14.133 -3.834 1 94.75 886 ASN A N 1
ATOM 6997 C CA . ASN A 1 886 ? -3.191 -14.641 -3.535 1 94.75 886 ASN A CA 1
ATOM 6998 C C . ASN A 1 886 ? -3.408 -14.805 -2.033 1 94.75 886 ASN A C 1
ATOM 7000 O O . ASN A 1 886 ? -4.469 -14.453 -1.513 1 94.75 886 ASN A O 1
ATOM 7004 N N . GLY A 1 887 ? -2.365 -15.414 -1.405 1 96.94 887 GLY A N 1
ATOM 7005 C CA . GLY A 1 887 ? -2.48 -15.555 0.038 1 96.94 887 GLY A CA 1
ATOM 7006 C C . GLY A 1 887 ? -2.646 -14.234 0.756 1 96.94 887 GLY A C 1
ATOM 7007 O O . GLY A 1 887 ? -3.453 -14.117 1.682 1 96.94 887 GLY A O 1
ATOM 7008 N N . PHE A 1 888 ? -1.894 -13.188 0.37 1 96.62 888 PHE A N 1
ATOM 7009 C CA . PHE A 1 888 ? -2.014 -11.836 0.916 1 96.62 888 PHE A CA 1
ATOM 7010 C C . PHE A 1 888 ? -3.426 -11.297 0.719 1 96.62 888 PHE A C 1
ATOM 7012 O O . PHE A 1 888 ? -4.031 -10.773 1.657 1 96.62 888 PHE A O 1
ATOM 7019 N N . SER A 1 889 ? -3.975 -11.438 -0.463 1 94.56 889 SER A N 1
ATOM 7020 C CA . SER A 1 889 ? -5.297 -10.93 -0.808 1 94.56 889 SER A CA 1
ATOM 7021 C C . SER A 1 889 ? -6.391 -11.672 -0.039 1 94.56 889 SER A C 1
ATOM 7023 O O . SER A 1 889 ? -7.293 -11.047 0.519 1 94.56 889 SER A O 1
ATOM 7025 N N . TYR A 1 890 ? -6.336 -13.055 0.008 1 95.81 890 TYR A N 1
ATOM 7026 C CA . TYR A 1 890 ? -7.332 -13.844 0.718 1 95.81 890 TYR A CA 1
ATOM 7027 C C . TYR A 1 890 ? -7.328 -13.523 2.207 1 95.81 890 TYR A C 1
ATOM 7029 O O . TYR A 1 890 ? -8.383 -13.344 2.812 1 95.81 890 TYR A O 1
ATOM 7037 N N . PHE A 1 891 ? -6.18 -13.438 2.76 1 97.62 891 PHE A N 1
ATOM 7038 C CA . PHE A 1 891 ? -6.082 -13.148 4.184 1 97.62 891 PHE A CA 1
ATOM 7039 C C . PHE A 1 891 ? -6.73 -11.805 4.508 1 97.62 891 PHE A C 1
ATOM 7041 O O . PHE A 1 891 ? -7.566 -11.719 5.414 1 97.62 891 PHE A O 1
ATOM 7048 N N . ASN A 1 892 ? -6.34 -10.766 3.811 1 96.19 892 ASN A N 1
ATOM 7049 C CA . ASN A 1 892 ? -6.859 -9.43 4.078 1 96.19 892 ASN A CA 1
ATOM 7050 C C . ASN A 1 892 ? -8.359 -9.352 3.824 1 96.19 892 ASN A C 1
ATOM 7052 O O . ASN A 1 892 ? -9.086 -8.664 4.555 1 96.19 892 ASN A O 1
ATOM 7056 N N . ARG A 1 893 ? -8.812 -10.023 2.824 1 94.31 893 ARG A N 1
ATOM 7057 C CA . ARG A 1 893 ? -10.234 -9.992 2.486 1 94.31 893 ARG A CA 1
ATOM 7058 C C . ARG A 1 893 ? -11.07 -10.672 3.564 1 94.31 893 ARG A C 1
ATOM 7060 O O . ARG A 1 893 ? -12.023 -10.086 4.086 1 94.31 893 ARG A O 1
ATOM 7067 N N . TYR A 1 894 ? -10.664 -11.906 3.973 1 96.38 894 TYR A N 1
ATOM 7068 C CA . TYR A 1 894 ? -11.539 -12.727 4.801 1 96.38 894 TYR A CA 1
ATOM 7069 C C . TYR A 1 894 ? -11.312 -12.445 6.281 1 96.38 894 TYR A C 1
ATOM 7071 O O . TYR A 1 894 ? -12.258 -12.453 7.074 1 96.38 894 TYR A O 1
ATOM 7079 N N . PHE A 1 895 ? -10.109 -12.227 6.719 1 97.69 895 PHE A N 1
ATOM 7080 C CA . PHE A 1 895 ? -9.82 -12 8.133 1 97.69 895 PHE A CA 1
ATOM 7081 C C . PHE A 1 895 ? -10.516 -10.742 8.633 1 97.69 895 PHE A C 1
ATOM 7083 O O . PHE A 1 895 ? -11.258 -10.781 9.617 1 97.69 895 PHE A O 1
ATOM 7090 N N . PHE A 1 896 ? -10.359 -9.641 7.902 1 96.62 896 PHE A N 1
ATOM 7091 C CA . PHE A 1 896 ? -10.836 -8.352 8.391 1 96.62 896 PHE A CA 1
ATOM 7092 C C . PHE A 1 896 ? -12.344 -8.234 8.234 1 96.62 896 PHE A C 1
ATOM 7094 O O . PHE A 1 896 ? -13.008 -7.594 9.047 1 96.62 896 PHE A O 1
ATOM 7101 N N . ALA A 1 897 ? -12.906 -8.852 7.164 1 95.81 897 ALA A N 1
ATOM 7102 C CA . ALA A 1 897 ? -14.359 -8.836 7.008 1 95.81 897 ALA A CA 1
ATOM 7103 C C . ALA A 1 897 ? -15.039 -9.594 8.148 1 95.81 897 ALA A C 1
ATOM 7105 O O . ALA A 1 897 ? -16.234 -9.414 8.391 1 95.81 897 ALA A O 1
ATOM 7106 N N . GLN A 1 898 ? -14.242 -10.445 8.875 1 96.56 898 GLN A N 1
ATOM 7107 C CA . GLN A 1 898 ? -14.797 -11.273 9.945 1 96.56 898 GLN A CA 1
ATOM 7108 C C . GLN A 1 898 ? -14.188 -10.906 11.289 1 96.56 898 GLN A C 1
ATOM 7110 O O . GLN A 1 898 ? -14.195 -11.711 12.227 1 96.56 898 GLN A O 1
ATOM 7115 N N . ASN A 1 899 ? -13.641 -9.758 11.43 1 93.25 899 ASN A N 1
ATOM 7116 C CA . ASN A 1 899 ? -12.852 -9.406 12.602 1 93.25 899 ASN A CA 1
ATOM 7117 C C . ASN A 1 899 ? -13.727 -9.305 13.859 1 93.25 899 ASN A C 1
ATOM 7119 O O . ASN A 1 899 ? -13.211 -9.273 14.977 1 93.25 899 ASN A O 1
ATOM 7123 N N . GLN A 1 900 ? -15.125 -9.234 13.719 1 90.12 900 GLN A N 1
ATOM 7124 C CA . GLN A 1 900 ? -16.031 -9.164 14.859 1 90.12 900 GLN A CA 1
ATOM 7125 C C . GLN A 1 900 ? -16.203 -10.531 15.523 1 90.12 900 GLN A C 1
ATOM 7127 O O . GLN A 1 900 ? -16.812 -10.641 16.578 1 90.12 900 GLN A O 1
ATOM 7132 N N . ARG A 1 901 ? -15.648 -11.602 14.875 1 95 901 ARG A N 1
ATOM 7133 C CA . ARG A 1 901 ? -15.734 -12.945 15.43 1 95 901 ARG A CA 1
ATOM 7134 C C . ARG A 1 901 ? -14.812 -13.102 16.641 1 95 901 ARG A C 1
ATOM 7136 O O . ARG A 1 901 ? -13.906 -12.289 16.844 1 95 901 ARG A O 1
ATOM 7143 N N . GLN A 1 902 ? -15.102 -14.141 17.5 1 94.25 902 GLN A N 1
ATOM 7144 C CA . GLN A 1 902 ? -14.414 -14.297 18.766 1 94.25 902 GLN A CA 1
ATOM 7145 C C . GLN A 1 902 ? -13.141 -15.125 18.609 1 94.25 902 GLN A C 1
ATOM 7147 O O . GLN A 1 902 ? -12.258 -15.102 19.469 1 94.25 902 GLN A O 1
ATOM 7152 N N . GLY A 1 903 ? -13.055 -15.883 17.547 1 96.44 903 GLY A N 1
ATOM 7153 C CA . GLY A 1 903 ? -11.898 -16.688 17.188 1 96.44 903 GLY A CA 1
ATOM 7154 C C . GLY A 1 903 ? -11.781 -16.938 15.695 1 96.44 903 GLY A C 1
ATOM 7155 O O . GLY A 1 903 ? -12.641 -16.516 14.914 1 96.44 903 GLY A O 1
ATOM 7156 N N . VAL A 1 904 ? -10.641 -17.594 15.258 1 98.12 904 VAL A N 1
ATOM 7157 C CA . VAL A 1 904 ? -10.469 -17.75 13.812 1 98.12 904 VAL A CA 1
ATOM 7158 C C . VAL A 1 904 ? -9.758 -19.078 13.516 1 98.12 904 VAL A C 1
ATOM 7160 O O . VAL A 1 904 ? -8.859 -19.484 14.258 1 98.12 904 VAL A O 1
ATOM 7163 N N . ILE A 1 905 ? -10.234 -19.766 12.531 1 98.88 905 ILE A N 1
ATOM 7164 C CA . ILE A 1 905 ? -9.555 -20.906 11.914 1 98.88 905 ILE A CA 1
ATOM 7165 C C . ILE A 1 905 ? -8.812 -20.453 10.664 1 98.88 905 ILE A C 1
ATOM 7167 O O . ILE A 1 905 ? -9.43 -20 9.695 1 98.88 905 ILE A O 1
ATOM 7171 N N . ILE A 1 906 ? -7.516 -20.516 10.719 1 98.88 906 ILE A N 1
ATOM 7172 C CA . ILE A 1 906 ? -6.688 -20.266 9.547 1 98.88 906 ILE A CA 1
ATOM 7173 C C . ILE A 1 906 ? -6.434 -21.578 8.805 1 98.88 906 ILE A C 1
ATOM 7175 O O . ILE A 1 906 ? -5.738 -22.453 9.312 1 98.88 906 ILE A O 1
ATOM 7179 N N . ASP A 1 907 ? -7.023 -21.734 7.641 1 98.88 907 ASP A N 1
ATOM 7180 C CA . ASP A 1 907 ? -6.859 -22.938 6.832 1 98.88 907 ASP A CA 1
ATOM 7181 C C . ASP A 1 907 ? -5.684 -22.797 5.867 1 98.88 907 ASP A C 1
ATOM 7183 O O . ASP A 1 907 ? -5.824 -22.203 4.793 1 98.88 907 ASP A O 1
ATOM 7187 N N . GLU A 1 908 ? -4.641 -23.328 6.27 1 98.25 908 GLU A N 1
ATOM 7188 C CA . GLU A 1 908 ? -3.389 -23.266 5.516 1 98.25 908 GLU A CA 1
ATOM 7189 C C . GLU A 1 908 ? -3.201 -24.5 4.641 1 98.25 908 GLU A C 1
ATOM 7191 O O . GLU A 1 908 ? -2.168 -24.641 3.982 1 98.25 908 GLU A O 1
ATOM 7196 N N . ARG A 1 909 ? -4.191 -25.438 4.621 1 97.12 909 ARG A N 1
ATOM 7197 C CA . ARG A 1 909 ? -4.109 -26.625 3.777 1 97.12 909 ARG A CA 1
ATOM 7198 C C . ARG A 1 909 ? -4.016 -26.25 2.303 1 97.12 909 ARG A C 1
ATOM 7200 O O . ARG A 1 909 ? -4.684 -25.312 1.853 1 97.12 909 ARG A O 1
ATOM 7207 N N . PHE A 1 910 ? -3.078 -26.922 1.604 1 97.12 910 PHE A N 1
ATOM 7208 C CA . PHE A 1 910 ? -2.9 -26.797 0.162 1 97.12 910 PHE A CA 1
ATOM 7209 C C . PHE A 1 910 ? -2.191 -25.5 -0.183 1 97.12 910 PHE A C 1
ATOM 7211 O O . PHE A 1 910 ? -2.35 -24.969 -1.287 1 97.12 910 PHE A O 1
ATOM 7218 N N . ASN A 1 911 ? -1.519 -24.859 0.764 1 97.75 911 ASN A N 1
ATOM 7219 C CA . ASN A 1 911 ? -0.703 -23.672 0.542 1 97.75 911 ASN A CA 1
ATOM 7220 C C . ASN A 1 911 ? 0.583 -24 -0.209 1 97.75 911 ASN A C 1
ATOM 7222 O O . ASN A 1 911 ? 1.473 -24.656 0.335 1 97.75 911 ASN A O 1
ATOM 7226 N N . HIS A 1 912 ? 0.73 -23.469 -1.414 1 95.75 912 HIS A N 1
ATOM 7227 C CA . HIS A 1 912 ? 1.835 -23.859 -2.281 1 95.75 912 HIS A CA 1
ATOM 7228 C C . HIS A 1 912 ? 3.027 -22.922 -2.113 1 95.75 912 HIS A C 1
ATOM 7230 O O . HIS A 1 912 ? 3.975 -22.969 -2.898 1 95.75 912 HIS A O 1
ATOM 7236 N N . GLY A 1 913 ? 2.947 -22.094 -1.163 1 97.06 913 GLY A N 1
ATOM 7237 C CA . GLY A 1 913 ? 4.117 -21.344 -0.751 1 97.06 913 GLY A CA 1
ATOM 7238 C C . GLY A 1 913 ? 4.258 -20.016 -1.48 1 97.06 913 GLY A C 1
ATOM 7239 O O . GLY A 1 913 ? 3.303 -19.531 -2.088 1 97.06 913 GLY A O 1
ATOM 7240 N N . GLY A 1 914 ? 5.371 -19.344 -1.396 1 96.19 914 GLY A N 1
ATOM 7241 C CA . GLY A 1 914 ? 5.719 -18.031 -1.882 1 96.19 914 GLY A CA 1
ATOM 7242 C C . GLY A 1 914 ? 6.664 -17.281 -0.958 1 96.19 914 GLY A C 1
ATOM 7243 O O . GLY A 1 914 ? 7.781 -17.734 -0.709 1 96.19 914 GLY A O 1
ATOM 7244 N N . TYR A 1 915 ? 6.242 -16.266 -0.34 1 96.56 915 TYR A N 1
ATOM 7245 C CA . TYR A 1 915 ? 7.016 -15.445 0.581 1 96.56 915 TYR A CA 1
ATOM 7246 C C . TYR A 1 915 ? 6.992 -16.031 1.988 1 96.56 915 TYR A C 1
ATOM 7248 O O . TYR A 1 915 ? 6.262 -16.984 2.258 1 96.56 915 TYR A O 1
ATOM 7256 N N . ILE A 1 916 ? 7.863 -15.492 2.844 1 97.12 916 ILE A N 1
ATOM 7257 C CA . ILE A 1 916 ? 7.738 -15.742 4.277 1 97.12 916 ILE A CA 1
ATOM 7258 C C . ILE A 1 916 ? 6.637 -14.859 4.859 1 97.12 916 ILE A C 1
ATOM 7260 O O . ILE A 1 916 ? 6.703 -13.633 4.777 1 97.12 916 ILE A O 1
ATOM 7264 N N . ALA A 1 917 ? 5.633 -15.445 5.375 1 97.44 917 ALA A N 1
ATOM 7265 C CA . ALA A 1 917 ? 4.379 -14.758 5.68 1 97.44 917 ALA A CA 1
ATOM 7266 C C . ALA A 1 917 ? 4.445 -14.078 7.047 1 97.44 917 ALA A C 1
ATOM 7268 O O . ALA A 1 917 ? 3.547 -14.25 7.875 1 97.44 917 ALA A O 1
ATOM 7269 N N . GLU A 1 918 ? 5.473 -13.266 7.297 1 95.38 918 GLU A N 1
ATOM 7270 C CA . GLU A 1 918 ? 5.598 -12.492 8.531 1 95.38 918 GLU A CA 1
ATOM 7271 C C . GLU A 1 918 ? 4.41 -11.555 8.719 1 95.38 918 GLU A C 1
ATOM 7273 O O . GLU A 1 918 ? 3.986 -11.289 9.844 1 95.38 918 GLU A O 1
ATOM 7278 N N . TYR A 1 919 ? 3.922 -10.953 7.625 1 95.69 919 TYR A N 1
ATOM 7279 C CA . TYR A 1 919 ? 2.775 -10.047 7.668 1 95.69 919 TYR A CA 1
ATOM 7280 C C . TYR A 1 919 ? 1.598 -10.695 8.383 1 95.69 919 TYR A C 1
ATOM 7282 O O . TYR A 1 919 ? 0.989 -10.094 9.266 1 95.69 919 TYR A O 1
ATOM 7290 N N . ILE A 1 920 ? 1.245 -11.922 7.984 1 97.62 920 ILE A N 1
ATOM 7291 C CA . ILE A 1 920 ? 0.121 -12.641 8.57 1 97.62 920 ILE A CA 1
ATOM 7292 C C . ILE A 1 920 ? 0.376 -12.867 10.062 1 97.62 920 ILE A C 1
ATOM 7294 O O . ILE A 1 920 ? -0.515 -12.664 10.891 1 97.62 920 ILE A O 1
ATOM 7298 N N . ILE A 1 921 ? 1.602 -13.289 10.438 1 97.56 921 ILE A N 1
ATOM 7299 C CA . ILE A 1 921 ? 1.973 -13.539 11.828 1 97.56 921 ILE A CA 1
ATOM 7300 C C . ILE A 1 921 ? 1.845 -12.25 12.633 1 97.56 921 ILE A C 1
ATOM 7302 O O . ILE A 1 921 ? 1.305 -12.25 13.742 1 97.56 921 ILE A O 1
ATOM 7306 N N . ASP A 1 922 ? 2.299 -11.094 12.062 1 95.19 922 ASP A N 1
ATOM 7307 C CA . ASP A 1 922 ? 2.205 -9.805 12.734 1 95.19 922 ASP A CA 1
ATOM 7308 C C . ASP A 1 922 ? 0.757 -9.469 13.086 1 95.19 922 ASP A C 1
ATOM 7310 O O . ASP A 1 922 ? 0.468 -9.047 14.203 1 95.19 922 ASP A O 1
ATOM 7314 N N . VAL A 1 923 ? -0.17 -9.641 12.164 1 96.06 923 VAL A N 1
ATOM 7315 C CA . VAL A 1 923 ? -1.576 -9.312 12.359 1 96.06 923 VAL A CA 1
ATOM 7316 C C . VAL A 1 923 ? -2.188 -10.25 13.398 1 96.06 923 VAL A C 1
ATOM 7318 O O . VAL A 1 923 ? -2.895 -9.805 14.305 1 96.06 923 VAL A O 1
ATOM 7321 N N . LEU A 1 924 ? -1.858 -11.57 13.344 1 97.25 924 LEU A N 1
ATOM 7322 C CA . LEU A 1 924 ? -2.473 -12.562 14.219 1 97.25 924 LEU A CA 1
ATOM 7323 C C . LEU A 1 924 ? -1.973 -12.414 15.648 1 97.25 924 LEU A C 1
ATOM 7325 O O . LEU A 1 924 ? -2.652 -12.82 16.594 1 97.25 924 LEU A O 1
ATOM 7329 N N . ARG A 1 925 ? -0.815 -11.805 15.82 1 95.88 925 ARG A N 1
ATOM 7330 C CA . ARG A 1 925 ? -0.209 -11.703 17.141 1 95.88 925 ARG A CA 1
ATOM 7331 C C . ARG A 1 925 ? -0.638 -10.414 17.844 1 95.88 925 ARG A C 1
ATOM 7333 O O . ARG A 1 925 ? -0.252 -10.156 18.984 1 95.88 925 ARG A O 1
ATOM 7340 N N . ARG A 1 926 ? -1.419 -9.562 17.234 1 93.88 926 ARG A N 1
ATOM 7341 C CA . ARG A 1 926 ? -1.876 -8.312 17.844 1 93.88 926 ARG A CA 1
ATOM 7342 C C . ARG A 1 926 ? -2.637 -8.578 19.141 1 93.88 926 ARG A C 1
ATOM 7344 O O . ARG A 1 926 ? -3.375 -9.562 19.234 1 93.88 926 ARG A O 1
ATOM 7351 N N . GLU A 1 927 ? -2.443 -7.688 20.109 1 93.06 927 GLU A N 1
ATOM 7352 C CA . GLU A 1 927 ? -3.119 -7.715 21.406 1 93.06 927 GLU A CA 1
ATOM 7353 C C . GLU A 1 927 ? -3.811 -6.387 21.703 1 93.06 927 GLU A C 1
ATOM 7355 O O . GLU A 1 927 ? -3.285 -5.32 21.375 1 93.06 927 GLU A O 1
ATOM 7360 N N . ARG A 1 928 ? -4.934 -6.441 22.328 1 93 928 ARG A N 1
ATOM 7361 C CA . ARG A 1 928 ? -5.652 -5.227 22.703 1 93 928 ARG A CA 1
ATOM 7362 C C . ARG A 1 928 ? -4.871 -4.422 23.734 1 93 928 ARG A C 1
ATOM 7364 O O . ARG A 1 928 ? -4.273 -4.988 24.656 1 93 928 ARG A O 1
ATOM 7371 N N . ASN A 1 929 ? -4.93 -3.123 23.562 1 95.06 929 ASN A N 1
ATOM 7372 C CA . ASN A 1 929 ? -4.227 -2.252 24.5 1 95.06 929 ASN A CA 1
ATOM 7373 C C . ASN A 1 929 ? -5.168 -1.219 25.109 1 95.06 929 ASN A C 1
ATOM 7375 O O . ASN A 1 929 ? -4.758 -0.437 25.969 1 95.06 929 ASN A O 1
ATOM 7379 N N . GLY A 1 930 ? -6.438 -1.19 24.656 1 95.06 930 GLY A N 1
ATOM 7380 C CA . GLY A 1 930 ? -7.418 -0.254 25.188 1 95.06 930 GLY A CA 1
ATOM 7381 C C . GLY A 1 930 ? -8.641 -0.103 24.297 1 95.06 930 GLY A C 1
ATOM 7382 O O . GLY A 1 930 ? -8.93 -0.981 23.484 1 95.06 930 GLY A O 1
ATOM 7383 N N . TYR A 1 931 ? -9.406 1.018 24.578 1 94.44 931 TYR A N 1
ATOM 7384 C CA . TYR A 1 931 ? -10.648 1.271 23.859 1 94.44 931 TYR A CA 1
ATOM 7385 C C . TYR A 1 931 ? -10.836 2.76 23.594 1 94.44 931 TYR A C 1
ATOM 7387 O O . TYR A 1 931 ? -10.297 3.598 24.312 1 94.44 931 TYR A O 1
ATOM 7395 N N . PHE A 1 932 ? -11.5 3.072 22.547 1 94.25 932 PHE A N 1
ATOM 7396 C CA . PHE A 1 932 ? -12.055 4.398 22.312 1 94.25 932 PHE A CA 1
ATOM 7397 C C . PHE A 1 932 ? -13.578 4.367 22.391 1 94.25 932 PHE A C 1
ATOM 7399 O O . PHE A 1 932 ? -14.219 3.479 21.828 1 94.25 932 PHE A O 1
ATOM 7406 N N . ASN A 1 933 ? -14.062 5.207 23.141 1 92.44 933 ASN A N 1
ATOM 7407 C CA . ASN A 1 933 ? -15.5 5.125 23.375 1 92.44 933 ASN A CA 1
ATOM 7408 C C . ASN A 1 933 ? -16.297 5.465 22.125 1 92.44 933 ASN A C 1
ATOM 7410 O O . ASN A 1 933 ? -15.805 6.16 21.234 1 92.44 933 ASN A O 1
ATOM 7414 N N . ASN A 1 934 ? -17.453 4.926 22.016 1 87.81 934 ASN A N 1
ATOM 7415 C CA . ASN A 1 934 ? -18.438 5.09 20.953 1 87.81 934 ASN A CA 1
ATOM 7416 C C . ASN A 1 934 ? -19.688 5.789 21.469 1 87.81 934 ASN A C 1
ATOM 7418 O O . ASN A 1 934 ? -20.516 5.176 22.141 1 87.81 934 ASN A O 1
ATOM 7422 N N . GLN A 1 935 ? -19.797 7.027 21.062 1 80.88 935 GLN A N 1
ATOM 7423 C CA . GLN A 1 935 ? -20.922 7.832 21.547 1 80.88 935 GLN A CA 1
ATOM 7424 C C . GLN A 1 935 ? -22.25 7.25 21.109 1 80.88 935 GLN A C 1
ATOM 7426 O O . GLN A 1 935 ? -23.281 7.457 21.766 1 80.88 935 GLN A O 1
ATOM 7431 N N . MET A 1 936 ? -22.266 6.535 20 1 78.31 936 MET A N 1
ATOM 7432 C CA . MET A 1 936 ? -23.5 6.008 19.438 1 78.31 936 MET A CA 1
ATOM 7433 C C . MET A 1 936 ? -23.953 4.754 20.172 1 78.31 936 MET A C 1
ATOM 7435 O O . MET A 1 936 ? -25.141 4.418 20.172 1 78.31 936 MET A O 1
ATOM 7439 N N . ALA A 1 937 ? -22.984 4.102 20.672 1 77 937 ALA A N 1
ATOM 7440 C CA . ALA A 1 937 ? -23.266 2.859 21.391 1 77 937 ALA A CA 1
ATOM 7441 C C . ALA A 1 937 ? -22.266 2.643 22.531 1 77 937 ALA A C 1
ATOM 7443 O O . ALA A 1 937 ? -21.266 1.945 22.359 1 77 937 ALA A O 1
ATOM 7444 N N . GLY A 1 938 ? -22.641 3.221 23.688 1 72.94 938 GLY A N 1
ATOM 7445 C CA . GLY A 1 938 ? -21.703 3.189 24.797 1 72.94 938 GLY A CA 1
ATOM 7446 C C . GLY A 1 938 ? -21.297 1.785 25.188 1 72.94 938 GLY A C 1
ATOM 7447 O O . GLY A 1 938 ? -20.203 1.587 25.75 1 72.94 938 GLY A O 1
ATOM 7448 N N . ASP A 1 939 ? -22.094 0.835 24.859 1 78.69 939 ASP A N 1
ATOM 7449 C CA . ASP A 1 939 ? -21.812 -0.545 25.234 1 78.69 939 ASP A CA 1
ATOM 7450 C C . ASP A 1 939 ? -21 -1.255 24.156 1 78.69 939 ASP A C 1
ATOM 7452 O O . ASP A 1 939 ? -20.672 -2.434 24.297 1 78.69 939 ASP A O 1
ATOM 7456 N N . HIS A 1 940 ? -20.641 -0.492 23.188 1 84.38 940 HIS A N 1
ATOM 7457 C CA . HIS A 1 940 ? -19.859 -1.052 22.094 1 84.38 940 HIS A CA 1
ATOM 7458 C C . HIS A 1 940 ? -18.703 -0.128 21.703 1 84.38 940 HIS A C 1
ATOM 7460 O O . HIS A 1 940 ? -18.672 0.402 20.594 1 84.38 940 HIS A O 1
ATOM 7466 N N . PRO A 1 941 ? -17.719 -0.048 22.656 1 90.62 941 PRO A N 1
ATOM 7467 C CA . PRO A 1 941 ? -16.578 0.801 22.312 1 90.62 941 PRO A CA 1
ATOM 7468 C C . PRO A 1 941 ? -15.727 0.216 21.188 1 90.62 941 PRO A C 1
ATOM 7470 O O . PRO A 1 941 ? -15.844 -0.97 20.875 1 90.62 941 PRO A O 1
ATOM 7473 N N . MET A 1 942 ? -14.961 1 20.531 1 90.5 942 MET A N 1
ATOM 7474 C CA . MET A 1 942 ? -13.992 0.543 19.531 1 90.5 942 MET A CA 1
ATOM 7475 C C . MET A 1 942 ? -12.719 0.04 20.203 1 90.5 942 MET A C 1
ATOM 7477 O O . MET A 1 942 ? -12.211 0.664 21.141 1 90.5 942 MET A O 1
ATOM 7481 N N . THR A 1 943 ? -12.219 -0.999 19.75 1 91.81 943 THR A N 1
ATOM 7482 C CA . THR A 1 943 ? -11.008 -1.555 20.344 1 91.81 943 THR A CA 1
ATOM 7483 C C . THR A 1 943 ? -9.766 -0.838 19.812 1 91.81 943 THR A C 1
ATOM 7485 O O . THR A 1 943 ? -9.812 -0.217 18.75 1 91.81 943 THR A O 1
ATOM 7488 N N . SER A 1 944 ? -8.695 -0.871 20.547 1 93.38 944 SER A N 1
ATOM 7489 C CA . SER A 1 944 ? -7.34 -0.562 20.094 1 93.38 944 SER A CA 1
ATOM 7490 C C . SER A 1 944 ? -6.422 -1.768 20.25 1 93.38 944 SER A C 1
ATOM 7492 O O . SER A 1 944 ? -6.203 -2.252 21.359 1 93.38 944 SER A O 1
ATOM 7494 N N . PRO A 1 945 ? -5.91 -2.182 19.125 1 93.44 945 PRO A N 1
ATOM 7495 C CA . PRO A 1 945 ? -6.121 -1.78 17.734 1 93.44 945 PRO A CA 1
ATOM 7496 C C . PRO A 1 945 ? -7.586 -1.871 17.312 1 93.44 945 PRO A C 1
ATOM 7498 O O . PRO A 1 945 ? -8.375 -2.58 17.953 1 93.44 945 PRO A O 1
ATOM 7501 N N . GLY A 1 946 ? -7.91 -1.123 16.203 1 90.94 946 GLY A N 1
ATOM 7502 C CA . GLY A 1 946 ? -9.289 -1.003 15.766 1 90.94 946 GLY A CA 1
ATOM 7503 C C . GLY A 1 946 ? -9.828 -2.273 15.141 1 90.94 946 GLY A C 1
ATOM 7504 O O . GLY A 1 946 ? -11.047 -2.463 15.055 1 90.94 946 GLY A O 1
ATOM 7505 N N . SER A 1 947 ? -8.977 -3.127 14.633 1 91.12 947 SER A N 1
ATOM 7506 C CA . SER A 1 947 ? -9.383 -4.395 14.031 1 91.12 947 SER A CA 1
ATOM 7507 C C . SER A 1 947 ? -8.484 -5.535 14.492 1 91.12 947 SER A C 1
ATOM 7509 O O . SER A 1 947 ? -7.273 -5.355 14.648 1 91.12 947 SER A O 1
ATOM 7511 N N . GLY A 1 948 ? -9.125 -6.68 14.766 1 91.75 948 GLY A N 1
ATOM 7512 C CA . GLY A 1 948 ? -8.43 -7.887 15.172 1 91.75 948 GLY A CA 1
ATOM 7513 C C . GLY A 1 948 ? -9.359 -8.938 15.758 1 91.75 948 GLY A C 1
ATOM 7514 O O . GLY A 1 948 ? -10.508 -8.648 16.078 1 91.75 948 GLY A O 1
ATOM 7515 N N . ILE A 1 949 ? -8.969 -10.125 15.719 1 94.12 949 ILE A N 1
ATOM 7516 C CA . ILE A 1 949 ? -9.625 -11.227 16.422 1 94.12 949 ILE A CA 1
ATOM 7517 C C . ILE A 1 949 ? -8.812 -11.617 17.641 1 94.12 949 ILE A C 1
ATOM 7519 O O . ILE A 1 949 ? -7.668 -12.062 17.531 1 94.12 949 ILE A O 1
ATOM 7523 N N . TRP A 1 950 ? -9.344 -11.492 18.828 1 91.81 950 TRP A N 1
ATOM 7524 C CA . TRP A 1 950 ? -8.586 -11.469 20.078 1 91.81 950 TRP A CA 1
ATOM 7525 C C . TRP A 1 950 ? -8.641 -12.828 20.766 1 91.81 950 TRP A C 1
ATOM 7527 O O . TRP A 1 950 ? -7.883 -13.078 21.719 1 91.81 950 TRP A O 1
ATOM 7537 N N . GLY A 1 951 ? -9.539 -13.727 20.328 1 93.44 951 GLY A N 1
ATOM 7538 C CA . GLY A 1 951 ? -9.688 -15.039 20.938 1 93.44 951 GLY A CA 1
ATOM 7539 C C . GLY A 1 951 ? -8.805 -16.094 20.297 1 93.44 951 GLY A C 1
ATOM 7540 O O . GLY A 1 951 ? -7.758 -15.781 19.734 1 93.44 951 GLY A O 1
ATOM 7541 N N . PRO A 1 952 ? -9.172 -17.422 20.422 1 95.88 952 PRO A N 1
ATOM 7542 C CA . PRO A 1 952 ? -8.336 -18.547 19.984 1 95.88 952 PRO A CA 1
ATOM 7543 C C . PRO A 1 952 ? -8.125 -18.562 18.469 1 95.88 952 PRO A C 1
ATOM 7545 O O . PRO A 1 952 ? -9.031 -18.203 17.719 1 95.88 952 PRO A O 1
ATOM 7548 N N . LYS A 1 953 ? -6.949 -18.969 18.062 1 97.81 953 LYS A N 1
ATOM 7549 C CA . LYS A 1 953 ? -6.574 -19.188 16.672 1 97.81 953 LYS A CA 1
ATOM 7550 C C . LYS A 1 953 ? -6.078 -20.609 16.453 1 97.81 953 LYS A C 1
ATOM 7552 O O . LYS A 1 953 ? -5.312 -21.141 17.25 1 97.81 953 LYS A O 1
ATOM 7557 N N . VAL A 1 954 ? -6.617 -21.281 15.5 1 98.75 954 VAL A N 1
ATOM 7558 C CA . VAL A 1 954 ? -6.223 -22.625 15.117 1 98.75 954 VAL A CA 1
ATOM 7559 C C . VAL A 1 954 ? -5.852 -22.656 13.633 1 98.75 954 VAL A C 1
ATOM 7561 O O . VAL A 1 954 ? -6.523 -22.047 12.805 1 98.75 954 VAL A O 1
ATOM 7564 N N . MET A 1 955 ? -4.754 -23.281 13.297 1 98.88 955 MET A N 1
ATOM 7565 C CA . MET A 1 955 ? -4.34 -23.375 11.898 1 98.88 955 MET A CA 1
ATOM 7566 C C . MET A 1 955 ? -4.422 -24.812 11.406 1 98.88 955 MET A C 1
ATOM 7568 O O . MET A 1 955 ? -3.934 -25.734 12.07 1 98.88 955 MET A O 1
ATOM 7572 N N . LEU A 1 956 ? -5.102 -25 10.289 1 98.94 956 LEU A N 1
ATOM 7573 C CA . LEU A 1 956 ? -5.141 -26.281 9.602 1 98.94 956 LEU A CA 1
ATOM 7574 C C . LEU A 1 956 ? -3.955 -26.422 8.648 1 98.94 956 LEU A C 1
ATOM 7576 O O . LEU A 1 956 ? -3.643 -25.5 7.895 1 98.94 956 LEU A O 1
ATOM 7580 N N . ILE A 1 957 ? -3.227 -27.547 8.688 1 98.75 957 ILE A N 1
ATOM 7581 C CA . ILE A 1 957 ? -2.109 -27.812 7.785 1 98.75 957 ILE A CA 1
ATOM 7582 C C . ILE A 1 957 ? -2.244 -29.203 7.184 1 98.75 957 ILE A C 1
ATOM 7584 O O . ILE A 1 957 ? -2.947 -30.062 7.734 1 98.75 957 ILE A O 1
ATOM 7588 N N . ASN A 1 958 ? -1.647 -29.453 6.062 1 97.69 958 ASN A N 1
ATOM 7589 C CA . ASN A 1 958 ? -1.658 -30.797 5.484 1 97.69 958 ASN A CA 1
ATOM 7590 C C . ASN A 1 958 ? -0.405 -31.062 4.656 1 97.69 958 ASN A C 1
ATOM 7592 O O . ASN A 1 958 ? 0.504 -30.234 4.613 1 97.69 958 ASN A O 1
ATOM 7596 N N . GLU A 1 959 ? -0.316 -32.25 4.043 1 96.31 959 GLU A N 1
ATOM 7597 C CA . GLU A 1 959 ? 0.887 -32.781 3.412 1 96.31 959 GLU A CA 1
ATOM 7598 C C . GLU A 1 959 ? 1.201 -32.062 2.113 1 96.31 959 GLU A C 1
ATOM 7600 O O . GLU A 1 959 ? 2.311 -32.156 1.585 1 96.31 959 GLU A O 1
ATOM 7605 N N . VAL A 1 960 ? 0.28 -31.297 1.564 1 94.31 960 VAL A N 1
ATOM 7606 C CA . VAL A 1 960 ? 0.515 -30.641 0.287 1 94.31 960 VAL A CA 1
ATOM 7607 C C . VAL A 1 960 ? 0.707 -29.141 0.512 1 94.31 960 VAL A C 1
ATOM 7609 O O . VAL A 1 960 ? 0.531 -28.328 -0.409 1 94.31 960 VAL A O 1
ATOM 7612 N N . SER A 1 961 ? 0.914 -28.703 1.697 1 96.94 961 SER A N 1
ATOM 7613 C CA . SER A 1 961 ? 1.387 -27.359 2.027 1 96.94 961 SER A CA 1
ATOM 7614 C C . SER A 1 961 ? 2.908 -27.328 2.137 1 96.94 961 SER A C 1
ATOM 7616 O O . SER A 1 961 ? 3.506 -28.141 2.834 1 96.94 961 SER A O 1
ATOM 7618 N N . GLY A 1 962 ? 3.516 -26.391 1.379 1 97.5 962 GLY A N 1
ATOM 7619 C CA . GLY A 1 962 ? 4.969 -26.422 1.389 1 97.5 962 GLY A CA 1
ATOM 7620 C C . GLY A 1 962 ? 5.609 -25.094 1.071 1 97.5 962 GLY A C 1
ATOM 7621 O O . GLY A 1 962 ? 4.914 -24.125 0.755 1 97.5 962 GLY A O 1
ATOM 7622 N N . SER A 1 963 ? 7 -24.969 1.216 1 97.62 963 SER A N 1
ATOM 7623 C CA . SER A 1 963 ? 7.762 -23.734 0.996 1 97.62 963 SER A CA 1
ATOM 7624 C C . SER A 1 963 ? 7.352 -22.656 1.982 1 97.62 963 SER A C 1
ATOM 7626 O O . SER A 1 963 ? 7.359 -22.875 3.195 1 97.62 963 SER A O 1
ATOM 7628 N N . GLY A 1 964 ? 6.77 -21.547 1.46 1 97.62 964 GLY A N 1
ATOM 7629 C CA . GLY A 1 964 ? 6.168 -20.594 2.383 1 97.62 964 GLY A CA 1
ATOM 7630 C C . GLY A 1 964 ? 5.066 -21.203 3.23 1 97.62 964 GLY A C 1
ATOM 7631 O O . GLY A 1 964 ? 4.844 -20.781 4.367 1 97.62 964 GLY A O 1
ATOM 7632 N N . GLY A 1 965 ? 4.426 -22.234 2.623 1 98.12 965 GLY A N 1
ATOM 7633 C CA . GLY A 1 965 ? 3.385 -22.969 3.324 1 98.12 965 GLY A CA 1
ATOM 7634 C C . GLY A 1 965 ? 3.92 -23.844 4.449 1 98.12 965 GLY A C 1
ATOM 7635 O O . GLY A 1 965 ? 3.164 -24.266 5.328 1 98.12 965 GLY A O 1
ATOM 7636 N N . ASP A 1 966 ? 5.254 -24.141 4.531 1 98.5 966 ASP A N 1
ATOM 7637 C CA . ASP A 1 966 ? 5.93 -24.766 5.668 1 98.5 966 ASP A CA 1
ATOM 7638 C C . ASP A 1 966 ? 6.285 -23.719 6.723 1 98.5 966 ASP A C 1
ATOM 7640 O O . ASP A 1 966 ? 6.117 -23.953 7.922 1 98.5 966 ASP A O 1
ATOM 7644 N N . MET A 1 967 ? 6.758 -22.609 6.191 1 98.56 967 MET A N 1
ATOM 7645 C CA . MET A 1 967 ? 7.316 -21.594 7.082 1 98.56 967 MET A CA 1
ATOM 7646 C C . MET A 1 967 ? 6.227 -20.953 7.93 1 98.56 967 MET A C 1
ATOM 7648 O O . MET A 1 967 ? 6.445 -20.656 9.102 1 98.56 967 MET A O 1
ATOM 7652 N N . LEU A 1 968 ? 5.027 -20.672 7.367 1 98.62 968 LEU A N 1
ATOM 7653 C CA . LEU A 1 968 ? 3.945 -20.031 8.102 1 98.62 968 LEU A CA 1
ATOM 7654 C C . LEU A 1 968 ? 3.545 -20.859 9.32 1 98.62 968 LEU A C 1
ATOM 7656 O O . LEU A 1 968 ? 3.527 -20.359 10.445 1 98.62 968 LEU A O 1
ATOM 7660 N N . PRO A 1 969 ? 3.305 -22.188 9.195 1 98.75 969 PRO A N 1
ATOM 7661 C CA . PRO A 1 969 ? 3.02 -22.984 10.391 1 98.75 969 PRO A CA 1
ATOM 7662 C C . PRO A 1 969 ? 4.207 -23.062 11.352 1 98.75 969 PRO A C 1
ATOM 7664 O O . PRO A 1 969 ? 4.02 -23.125 12.57 1 98.75 969 PRO A O 1
ATOM 7667 N N . TYR A 1 970 ? 5.461 -23.141 10.805 1 98.56 970 TYR A N 1
ATOM 7668 C CA . TYR A 1 970 ? 6.629 -23.094 11.672 1 98.56 970 TYR A CA 1
ATOM 7669 C C . TYR A 1 970 ? 6.59 -21.859 12.578 1 98.56 970 TYR A C 1
ATOM 7671 O O . TYR A 1 970 ? 6.734 -21.984 13.797 1 98.56 970 TYR A O 1
ATOM 7679 N N . MET A 1 971 ? 6.387 -20.688 12.008 1 98.44 971 MET A N 1
ATOM 7680 C CA . MET A 1 971 ? 6.363 -19.438 12.758 1 98.44 971 MET A CA 1
ATOM 7681 C C . MET A 1 971 ? 5.164 -19.391 13.703 1 98.44 971 MET A C 1
ATOM 7683 O O . MET A 1 971 ? 5.266 -18.875 14.812 1 98.44 971 MET A O 1
ATOM 7687 N N . PHE A 1 972 ? 3.969 -19.891 13.203 1 98.62 972 PHE A N 1
ATOM 7688 C CA . PHE A 1 972 ? 2.754 -19.938 14.008 1 98.62 972 PHE A CA 1
ATOM 7689 C C . PHE A 1 972 ? 3.002 -20.641 15.328 1 98.62 972 PHE A C 1
ATOM 7691 O O . PHE A 1 972 ? 2.588 -20.172 16.391 1 98.62 972 PHE A O 1
ATOM 7698 N N . ARG A 1 973 ? 3.682 -21.766 15.297 1 98 973 ARG A N 1
ATOM 7699 C CA . ARG A 1 973 ? 4.043 -22.516 16.5 1 98 973 ARG A CA 1
ATOM 7700 C C . ARG A 1 973 ? 5.145 -21.812 17.281 1 98 973 ARG A C 1
ATOM 7702 O O . ARG A 1 973 ? 5.066 -21.688 18.5 1 98 973 ARG A O 1
ATOM 7709 N N . TYR A 1 974 ? 6.207 -21.375 16.578 1 97.75 974 TYR A N 1
ATOM 7710 C CA . TYR A 1 974 ? 7.359 -20.719 17.203 1 97.75 974 TYR A CA 1
ATOM 7711 C C . TYR A 1 974 ? 6.918 -19.578 18.094 1 97.75 974 TYR A C 1
ATOM 7713 O O . TYR A 1 974 ? 7.406 -19.438 19.219 1 97.75 974 TYR A O 1
ATOM 7721 N N . TYR A 1 975 ? 5.961 -18.766 17.625 1 97.62 975 TYR A N 1
ATOM 7722 C CA . TYR A 1 975 ? 5.508 -17.578 18.344 1 97.62 975 TYR A CA 1
ATOM 7723 C C . TYR A 1 975 ? 4.332 -17.922 19.25 1 97.62 975 TYR A C 1
ATOM 7725 O O . TYR A 1 975 ? 3.744 -17.047 19.875 1 97.62 975 TYR A O 1
ATOM 7733 N N . GLN A 1 976 ? 3.854 -19.156 19.25 1 97.44 976 GLN A N 1
ATOM 7734 C CA . GLN A 1 976 ? 2.785 -19.656 20.109 1 97.44 976 GLN A CA 1
ATOM 7735 C C . GLN A 1 976 ? 1.476 -18.906 19.844 1 97.44 976 GLN A C 1
ATOM 7737 O O . GLN A 1 976 ? 0.8 -18.469 20.766 1 97.44 976 GLN A O 1
ATOM 7742 N N . VAL A 1 977 ? 1.171 -18.734 18.547 1 97.5 977 VAL A N 1
ATOM 7743 C CA . VAL A 1 977 ? -0.032 -18.031 18.125 1 97.5 977 VAL A CA 1
ATOM 7744 C C . VAL A 1 977 ? -1.263 -18.891 18.391 1 97.5 977 VAL A C 1
ATOM 7746 O O . VAL A 1 977 ? -2.322 -18.375 18.75 1 97.5 977 VAL A O 1
ATOM 7749 N N . GLY A 1 978 ? -1.166 -20.219 18.156 1 97.94 978 GLY A N 1
ATOM 7750 C CA . GLY A 1 978 ? -2.244 -21.172 18.328 1 97.94 978 GLY A CA 1
ATOM 7751 C C . GLY A 1 978 ? -1.831 -22.609 18.016 1 97.94 978 GLY A C 1
ATOM 7752 O O . GLY A 1 978 ? -0.639 -22.906 17.953 1 97.94 978 GLY A O 1
ATOM 7753 N N . LYS A 1 979 ? -2.824 -23.547 17.844 1 98.38 979 LYS A N 1
ATOM 7754 C CA . LYS A 1 979 ? -2.564 -24.969 17.625 1 98.38 979 LYS A CA 1
ATOM 7755 C C . LYS A 1 979 ? -2.588 -25.297 16.141 1 98.38 979 LYS A C 1
ATOM 7757 O O . LYS A 1 979 ? -3.402 -24.766 15.391 1 98.38 979 LYS A O 1
ATOM 7762 N N . LEU A 1 980 ? -1.661 -26.188 15.742 1 98.88 980 LEU A N 1
ATOM 7763 C CA . LEU A 1 980 ? -1.653 -26.766 14.398 1 98.88 980 LEU A CA 1
ATOM 7764 C C . LEU A 1 980 ? -2.426 -28.078 14.367 1 98.88 980 LEU A C 1
ATOM 7766 O O . LEU A 1 980 ? -2.162 -28.969 15.172 1 98.88 980 LEU A O 1
ATOM 7770 N N . VAL A 1 981 ? -3.414 -28.172 13.453 1 98.94 981 VAL A N 1
ATOM 7771 C CA . VAL A 1 981 ? -4.25 -29.359 13.328 1 98.94 981 VAL A CA 1
ATOM 7772 C C . VAL A 1 981 ? -4.156 -29.906 11.914 1 98.94 981 VAL A C 1
ATOM 7774 O O . VAL A 1 981 ? -4.172 -29.156 10.938 1 98.94 981 VAL A O 1
ATOM 7777 N N . GLY A 1 982 ? -4.02 -31.188 11.719 1 98.69 982 GLY A N 1
ATOM 7778 C CA . GLY A 1 982 ? -4.004 -31.812 10.398 1 98.69 982 GLY A CA 1
ATOM 7779 C C . GLY A 1 982 ? -2.885 -32.812 10.234 1 98.69 982 GLY A C 1
ATOM 7780 O O . GLY A 1 982 ? -2.752 -33.75 11.039 1 98.69 982 GLY A O 1
ATOM 7781 N N . LYS A 1 983 ? -2.119 -32.656 9.18 1 97.94 983 LYS A N 1
ATOM 7782 C CA . LYS A 1 983 ? -1.014 -33.562 8.859 1 97.94 983 LYS A CA 1
ATOM 7783 C C . LYS A 1 983 ? 0.278 -32.781 8.625 1 97.94 983 LYS A C 1
ATOM 7785 O O . LYS A 1 983 ? 0.245 -31.562 8.383 1 97.94 983 LYS A O 1
ATOM 7790 N N . ARG A 1 984 ? 1.415 -33.5 8.688 1 97.81 984 ARG A N 1
ATOM 7791 C CA . ARG A 1 984 ? 2.732 -32.906 8.461 1 97.81 984 ARG A CA 1
ATOM 7792 C C . ARG A 1 984 ? 2.816 -32.25 7.082 1 97.81 984 ARG A C 1
ATOM 7794 O O . ARG A 1 984 ? 2.336 -32.812 6.094 1 97.81 984 ARG A O 1
ATOM 7801 N N . THR A 1 985 ? 3.395 -31.016 6.992 1 98.38 985 THR A N 1
ATOM 7802 C CA . THR A 1 985 ? 3.523 -30.281 5.738 1 98.38 985 THR A CA 1
ATOM 7803 C C . THR A 1 985 ? 4.613 -30.906 4.863 1 98.38 985 THR A C 1
ATOM 7805 O O . THR A 1 985 ? 5.281 -31.859 5.27 1 98.38 985 THR A O 1
ATOM 7808 N N . TRP A 1 986 ? 4.836 -30.375 3.709 1 97.75 986 TRP A N 1
ATOM 7809 C CA . TRP A 1 986 ? 5.645 -30.938 2.627 1 97.75 986 TRP A CA 1
ATOM 7810 C C . TRP A 1 986 ? 7.102 -31.078 3.055 1 97.75 986 TRP A C 1
ATOM 7812 O O . TRP A 1 986 ? 7.703 -32.125 2.891 1 97.75 986 TRP A O 1
ATOM 7822 N N . GLY A 1 987 ? 7.648 -30 3.562 1 98 987 GLY A N 1
ATOM 7823 C CA . GLY A 1 987 ? 9.023 -30.062 4.023 1 98 987 GLY A CA 1
ATOM 7824 C C . GLY A 1 987 ? 10.023 -29.562 2.99 1 98 987 GLY A C 1
ATOM 7825 O O . GLY A 1 987 ? 11.18 -29.984 2.986 1 98 987 GLY A O 1
ATOM 7826 N N . GLY A 1 988 ? 9.625 -28.812 2.018 1 97.25 988 GLY A N 1
ATOM 7827 C CA . GLY A 1 988 ? 10.531 -28.141 1.091 1 97.25 988 GLY A CA 1
ATOM 7828 C C . GLY A 1 988 ? 10.695 -26.672 1.382 1 97.25 988 GLY A C 1
ATOM 7829 O O . GLY A 1 988 ? 9.906 -25.844 0.908 1 97.25 988 GLY A O 1
ATOM 7830 N N . LEU A 1 989 ? 11.719 -26.359 2.203 1 97.56 989 LEU A N 1
ATOM 7831 C CA . LEU A 1 989 ? 11.93 -24.969 2.549 1 97.56 989 LEU A CA 1
ATOM 7832 C C . LEU A 1 989 ? 13.32 -24.5 2.125 1 97.56 989 LEU A C 1
ATOM 7834 O O . LEU A 1 989 ? 14.164 -24.203 2.973 1 97.56 989 LEU A O 1
ATOM 7838 N N . VAL A 1 990 ? 13.492 -24.375 0.877 1 96.25 990 VAL A N 1
ATOM 7839 C CA . VAL A 1 990 ? 14.633 -23.781 0.196 1 96.25 990 VAL A CA 1
ATOM 7840 C C . VAL A 1 990 ? 14.148 -22.797 -0.875 1 96.25 990 VAL A C 1
ATOM 7842 O O . VAL A 1 990 ? 13.039 -22.953 -1.394 1 96.25 990 VAL A O 1
ATOM 7845 N N . GLY A 1 991 ? 14.883 -21.766 -1.068 1 93.5 991 GLY A N 1
ATOM 7846 C CA . GLY A 1 991 ? 14.484 -20.781 -2.053 1 93.5 991 GLY A CA 1
ATOM 7847 C C . GLY A 1 991 ? 15.039 -21.047 -3.438 1 93.5 991 GLY A C 1
ATOM 7848 O O . GLY A 1 991 ? 16.203 -21.438 -3.58 1 93.5 991 GLY A O 1
ATOM 7849 N N . ILE A 1 992 ? 14.109 -20.922 -4.457 1 92.44 992 ILE A N 1
ATOM 7850 C CA . ILE A 1 992 ? 14.547 -21.125 -5.832 1 92.44 992 ILE A CA 1
ATOM 7851 C C . ILE A 1 992 ? 14.328 -19.844 -6.641 1 92.44 992 ILE A C 1
ATOM 7853 O O . ILE A 1 992 ? 13.203 -19.359 -6.742 1 92.44 992 ILE A O 1
ATOM 7857 N N . TRP A 1 993 ? 15.328 -19.219 -7.105 1 87.94 993 TRP A N 1
ATOM 7858 C CA . TRP A 1 993 ? 15.242 -18.062 -7.977 1 87.94 993 TRP A CA 1
ATOM 7859 C C . TRP A 1 993 ? 16.547 -17.844 -8.742 1 87.94 993 TRP A C 1
ATOM 7861 O O . TRP A 1 993 ? 17.594 -18.375 -8.359 1 87.94 993 TRP A O 1
ATOM 7871 N N . GLY A 1 994 ? 16.438 -17.219 -9.883 1 88.81 994 GLY A N 1
ATOM 7872 C CA . GLY A 1 994 ? 17.594 -16.641 -10.539 1 88.81 994 GLY A CA 1
ATOM 7873 C C . GLY A 1 994 ? 18.266 -17.594 -11.523 1 88.81 994 GLY A C 1
ATOM 7874 O O . GLY A 1 994 ? 19.219 -17.219 -12.203 1 88.81 994 GLY A O 1
ATOM 7875 N N . VAL A 1 995 ? 17.859 -18.859 -11.641 1 93.31 995 VAL A N 1
ATOM 7876 C CA . VAL A 1 995 ? 18.469 -19.797 -12.594 1 93.31 995 VAL A CA 1
ATOM 7877 C C . VAL A 1 995 ? 17.922 -19.516 -13.992 1 93.31 995 VAL A C 1
ATOM 7879 O O . VAL A 1 995 ? 16.703 -19.453 -14.195 1 93.31 995 VAL A O 1
ATOM 7882 N N . PRO A 1 996 ? 18.75 -19.328 -14.961 1 93.75 996 PRO A N 1
ATOM 7883 C CA . PRO A 1 996 ? 18.297 -19.047 -16.328 1 93.75 996 PRO A CA 1
ATOM 7884 C C . PRO A 1 996 ? 17.594 -20.25 -16.969 1 93.75 996 PRO A C 1
ATOM 7886 O O . PRO A 1 996 ? 17.703 -21.375 -16.469 1 93.75 996 PRO A O 1
ATOM 7889 N N . SER A 1 997 ? 16.984 -20.031 -18.047 1 95.81 997 SER A N 1
ATOM 7890 C CA . SER A 1 997 ? 16.422 -21.109 -18.859 1 95.81 997 SER A CA 1
ATOM 7891 C C . SER A 1 997 ? 17.5 -21.844 -19.625 1 95.81 997 SER A C 1
ATOM 7893 O O . SER A 1 997 ? 18.594 -21.312 -19.844 1 95.81 997 SER A O 1
ATOM 7895 N N . LEU A 1 998 ? 17.219 -23.016 -20 1 96.56 998 LEU A N 1
ATOM 7896 C CA . LEU A 1 998 ? 18.094 -23.781 -20.875 1 96.56 998 LEU A CA 1
ATOM 7897 C C . LEU A 1 998 ? 17.984 -23.297 -22.312 1 96.56 998 LEU A C 1
ATOM 7899 O O . LEU A 1 998 ? 17.078 -22.531 -22.641 1 96.56 998 LEU A O 1
ATOM 7903 N N . MET A 1 999 ? 18.844 -23.734 -23.125 1 93.69 999 MET A N 1
ATOM 7904 C CA . MET A 1 999 ? 18.969 -23.25 -24.5 1 93.69 999 MET A CA 1
ATOM 7905 C C . MET A 1 999 ? 17.672 -23.422 -25.25 1 93.69 999 MET A C 1
ATOM 7907 O O . MET A 1 999 ? 17.297 -22.562 -26.062 1 93.69 999 MET A O 1
ATOM 7911 N N . ASP A 1 1000 ? 17 -24.516 -25.062 1 94.31 1000 ASP A N 1
ATOM 7912 C CA . ASP A 1 1000 ? 15.781 -24.812 -25.797 1 94.31 1000 ASP A CA 1
ATOM 7913 C C . ASP A 1 1000 ? 14.547 -24.266 -25.094 1 94.31 1000 ASP A C 1
ATOM 7915 O O . ASP A 1 1000 ? 13.414 -24.609 -25.438 1 94.31 1000 ASP A O 1
ATOM 7919 N N . GLY A 1 1001 ? 14.734 -23.484 -24.016 1 94.62 1001 GLY A N 1
ATOM 7920 C CA . GLY A 1 1001 ? 13.633 -22.891 -23.281 1 94.62 1001 GLY A CA 1
ATOM 7921 C C . GLY A 1 1001 ? 13.219 -23.688 -22.062 1 94.62 1001 GLY A C 1
ATOM 7922 O O . GLY A 1 1001 ? 12.406 -23.234 -21.25 1 94.62 1001 GLY A O 1
ATOM 7923 N N . GLY A 1 1002 ? 13.727 -24.969 -21.875 1 96.12 1002 GLY A N 1
ATOM 7924 C CA . GLY A 1 1002 ? 13.492 -25.75 -20.672 1 96.12 1002 GLY A CA 1
ATOM 7925 C C . GLY A 1 1002 ? 14.086 -25.109 -19.422 1 96.12 1002 GLY A C 1
ATOM 7926 O O . GLY A 1 1002 ? 14.719 -24.062 -19.5 1 96.12 1002 GLY A O 1
ATOM 7927 N N . HIS A 1 1003 ? 13.781 -25.734 -18.297 1 95.88 1003 HIS A N 1
ATOM 7928 C CA . HIS A 1 1003 ? 14.242 -25.188 -17.031 1 95.88 1003 HIS A CA 1
ATOM 7929 C C . HIS A 1 1003 ? 14.602 -26.297 -16.047 1 95.88 1003 HIS A C 1
ATOM 7931 O O . HIS A 1 1003 ? 14 -27.375 -16.078 1 95.88 1003 HIS A O 1
ATOM 7937 N N . ILE A 1 1004 ? 15.539 -26.031 -15.258 1 96.31 1004 ILE A N 1
ATOM 7938 C CA . ILE A 1 1004 ? 15.867 -26.844 -14.086 1 96.31 1004 ILE A CA 1
ATOM 7939 C C . ILE A 1 1004 ? 16.172 -25.922 -12.898 1 96.31 1004 ILE A C 1
ATOM 7941 O O . ILE A 1 1004 ? 16.844 -24.906 -13.047 1 96.31 1004 ILE A O 1
ATOM 7945 N N . THR A 1 1005 ? 15.625 -26.203 -11.75 1 95.75 1005 THR A N 1
ATOM 7946 C CA . THR A 1 1005 ? 15.844 -25.359 -10.586 1 95.75 1005 THR A CA 1
ATOM 7947 C C . THR A 1 1005 ? 17.125 -25.766 -9.852 1 95.75 1005 THR A C 1
ATOM 7949 O O . THR A 1 1005 ? 17.562 -26.906 -9.969 1 95.75 1005 THR A O 1
ATOM 7952 N N . ALA A 1 1006 ? 17.734 -24.891 -9.297 1 94.88 1006 ALA A N 1
ATOM 7953 C CA . ALA A 1 1006 ? 18.797 -25.062 -8.305 1 94.88 1006 ALA A CA 1
ATOM 7954 C C . ALA A 1 1006 ? 18.562 -24.156 -7.094 1 94.88 1006 ALA A C 1
ATOM 7956 O O . ALA A 1 1006 ? 18.625 -22.938 -7.211 1 94.88 1006 ALA A O 1
ATOM 7957 N N . PRO A 1 1007 ? 18.266 -24.781 -5.93 1 93.31 1007 PRO A N 1
ATOM 7958 C CA . PRO A 1 1007 ? 17.953 -23.938 -4.77 1 93.31 1007 PRO A CA 1
ATOM 7959 C C . PRO A 1 1007 ? 19.109 -23.016 -4.395 1 93.31 1007 PRO A C 1
ATOM 7961 O O . PRO A 1 1007 ? 20.266 -23.406 -4.484 1 93.31 1007 PRO A O 1
ATOM 7964 N N . ARG A 1 1008 ? 18.75 -21.844 -3.887 1 92.25 1008 ARG A N 1
ATOM 7965 C CA . ARG A 1 1008 ? 19.75 -20.781 -3.689 1 92.25 1008 ARG A CA 1
ATOM 7966 C C . ARG A 1 1008 ? 19.906 -20.469 -2.207 1 92.25 1008 ARG A C 1
ATOM 7968 O O . ARG A 1 1008 ? 20.906 -19.844 -1.811 1 92.25 1008 ARG A O 1
ATOM 7975 N N . SER A 1 1009 ? 18.953 -20.812 -1.395 1 93.62 1009 SER A N 1
ATOM 7976 C CA . SER A 1 1009 ? 19 -20.516 0.033 1 93.62 1009 SER A CA 1
ATOM 7977 C C . SER A 1 1009 ? 18.188 -21.516 0.834 1 93.62 1009 SER A C 1
ATOM 7979 O O . SER A 1 1009 ? 17.125 -21.969 0.385 1 93.62 1009 SER A O 1
ATOM 7981 N N . GLY A 1 1010 ? 18.719 -21.844 1.977 1 95.5 1010 GLY A N 1
ATOM 7982 C CA . GLY A 1 1010 ? 18.016 -22.734 2.885 1 95.5 1010 GLY A CA 1
ATOM 7983 C C . GLY A 1 1010 ? 17.781 -22.125 4.254 1 95.5 1010 GLY A C 1
ATOM 7984 O O . GLY A 1 1010 ? 18.469 -21.203 4.656 1 95.5 1010 GLY A O 1
ATOM 7985 N N . PHE A 1 1011 ? 16.828 -22.609 5.012 1 96.75 1011 PHE A N 1
ATOM 7986 C CA . PHE A 1 1011 ? 16.406 -22.094 6.309 1 96.75 1011 PHE A CA 1
ATOM 7987 C C . PHE A 1 1011 ? 17.094 -22.844 7.441 1 96.75 1011 PHE A C 1
ATOM 7989 O O . PHE A 1 1011 ? 17.203 -24.062 7.406 1 96.75 1011 PHE A O 1
ATOM 7996 N N . PHE A 1 1012 ? 17.641 -22.172 8.414 1 95.88 1012 PHE A N 1
ATOM 7997 C CA . PHE A 1 1012 ? 18.062 -22.797 9.664 1 95.88 1012 PHE A CA 1
ATOM 7998 C C . PHE A 1 1012 ? 17.562 -21.984 10.859 1 95.88 1012 PHE A C 1
ATOM 8000 O O . PHE A 1 1012 ? 17.406 -20.766 10.766 1 95.88 1012 PHE A O 1
ATOM 8007 N N . SER A 1 1013 ? 17.219 -22.672 11.898 1 95.25 1013 SER A N 1
ATOM 8008 C CA . SER A 1 1013 ? 16.547 -22.125 13.078 1 95.25 1013 SER A CA 1
ATOM 8009 C C . SER A 1 1013 ? 17.5 -21.25 13.891 1 95.25 1013 SER A C 1
ATOM 8011 O O . SER A 1 1013 ? 18.703 -21.188 13.594 1 95.25 1013 SER A O 1
ATOM 8013 N N . ILE A 1 1014 ? 16.969 -20.641 14.891 1 91.62 1014 ILE A N 1
ATOM 8014 C CA . ILE A 1 1014 ? 17.672 -19.688 15.727 1 91.62 1014 ILE A CA 1
ATOM 8015 C C . ILE A 1 1014 ? 18.766 -20.391 16.516 1 91.62 1014 ILE A C 1
ATOM 8017 O O . ILE A 1 1014 ? 19.734 -19.766 16.969 1 91.62 1014 ILE A O 1
ATOM 8021 N N . ASP A 1 1015 ? 18.719 -21.703 16.656 1 91.19 1015 ASP A N 1
ATOM 8022 C CA . ASP A 1 1015 ? 19.719 -22.484 17.391 1 91.19 1015 ASP A CA 1
ATOM 8023 C C . ASP A 1 1015 ? 20.781 -23.031 16.438 1 91.19 1015 ASP A C 1
ATOM 8025 O O . ASP A 1 1015 ? 21.594 -23.875 16.828 1 91.19 1015 ASP A O 1
ATOM 8029 N N . GLY A 1 1016 ? 20.688 -22.656 15.172 1 91.19 1016 GLY A N 1
ATOM 8030 C CA . GLY A 1 1016 ? 21.734 -23.016 14.219 1 91.19 1016 GLY A CA 1
ATOM 8031 C C . GLY A 1 1016 ? 21.578 -24.422 13.656 1 91.19 1016 GLY A C 1
ATOM 8032 O O . GLY A 1 1016 ? 22.562 -25.125 13.438 1 91.19 1016 GLY A O 1
ATOM 8033 N N . GLN A 1 1017 ? 20.375 -24.812 13.547 1 94.75 1017 GLN A N 1
ATOM 8034 C CA . GLN A 1 1017 ? 20.094 -26.125 12.969 1 94.75 1017 GLN A CA 1
ATOM 8035 C C . GLN A 1 1017 ? 19.25 -25.984 11.703 1 94.75 1017 GLN A C 1
ATOM 8037 O O . GLN A 1 1017 ? 18.281 -25.219 11.672 1 94.75 1017 GLN A O 1
ATOM 8042 N N . TRP A 1 1018 ? 19.719 -26.75 10.648 1 96.19 1018 TRP A N 1
ATOM 8043 C CA . TRP A 1 1018 ? 18.828 -26.828 9.5 1 96.19 1018 TRP A CA 1
ATOM 8044 C C . TRP A 1 1018 ? 17.484 -27.453 9.891 1 96.19 1018 TRP A C 1
ATOM 8046 O O . TRP A 1 1018 ? 17.438 -28.5 10.555 1 96.19 1018 TRP A O 1
ATOM 8056 N N . ARG A 1 1019 ? 16.422 -26.766 9.547 1 96.12 1019 ARG A N 1
ATOM 8057 C CA . ARG A 1 1019 ? 15.094 -27.234 9.945 1 96.12 1019 ARG A CA 1
ATOM 8058 C C . ARG A 1 1019 ? 14.117 -27.172 8.766 1 96.12 1019 ARG A C 1
ATOM 8060 O O . ARG A 1 1019 ? 14.383 -26.5 7.77 1 96.12 1019 ARG A O 1
ATOM 8067 N N . VAL A 1 1020 ? 13 -27.969 8.812 1 97.75 1020 VAL A N 1
ATOM 8068 C CA . VAL A 1 1020 ? 11.82 -27.984 7.957 1 97.75 1020 VAL A CA 1
ATOM 8069 C C . VAL A 1 1020 ? 12.125 -28.719 6.66 1 97.75 1020 VAL A C 1
ATOM 8071 O O . VAL A 1 1020 ? 11.344 -29.578 6.227 1 97.75 1020 VAL A O 1
ATOM 8074 N N . GLU A 1 1021 ? 13.336 -28.297 5.98 1 97.88 1021 GLU A N 1
ATOM 8075 C CA . GLU A 1 1021 ? 13.703 -28.984 4.746 1 97.88 1021 GLU A CA 1
ATOM 8076 C C . GLU A 1 1021 ? 13.82 -30.484 4.969 1 97.88 1021 GLU A C 1
ATOM 8078 O O . GLU A 1 1021 ? 14.547 -30.922 5.863 1 97.88 1021 GLU A O 1
ATOM 8083 N N . ASN A 1 1022 ? 13.078 -31.219 4.137 1 96.88 1022 ASN A N 1
ATOM 8084 C CA . ASN A 1 1022 ? 13.055 -32.688 4.145 1 96.88 1022 ASN A CA 1
ATOM 8085 C C . ASN A 1 1022 ? 12.477 -33.219 5.445 1 96.88 1022 ASN A C 1
ATOM 8087 O O . ASN A 1 1022 ? 12.688 -34.375 5.785 1 96.88 1022 ASN A O 1
ATOM 8091 N N . GLU A 1 1023 ? 11.805 -32.375 6.215 1 96.62 1023 GLU A N 1
ATOM 8092 C CA . GLU A 1 1023 ? 11.164 -32.781 7.465 1 96.62 1023 GLU A CA 1
ATOM 8093 C C . GLU A 1 1023 ? 9.703 -32.344 7.488 1 96.62 1023 GLU A C 1
ATOM 8095 O O . GLU A 1 1023 ? 8.82 -33.125 7.855 1 96.62 1023 GLU A O 1
ATOM 8100 N N . GLY A 1 1024 ? 9.43 -31.109 7.086 1 97.69 1024 GLY A N 1
ATOM 8101 C CA . GLY A 1 1024 ? 8.117 -30.5 7.219 1 97.69 1024 GLY A CA 1
ATOM 8102 C C . GLY A 1 1024 ? 7.812 -30.031 8.633 1 97.69 1024 GLY A C 1
ATOM 8103 O O . GLY A 1 1024 ? 8.703 -29.984 9.477 1 97.69 1024 GLY A O 1
ATOM 8104 N N . VAL A 1 1025 ? 6.645 -29.547 8.867 1 98.69 1025 VAL A N 1
ATOM 8105 C CA . VAL A 1 1025 ? 6.164 -29.125 10.18 1 98.69 1025 VAL A CA 1
ATOM 8106 C C . VAL A 1 1025 ? 5.051 -30.047 10.648 1 98.69 1025 VAL A C 1
ATOM 8108 O O . VAL A 1 1025 ? 4.035 -30.219 9.969 1 98.69 1025 VAL A O 1
ATOM 8111 N N . ALA A 1 1026 ? 5.266 -30.703 11.773 1 98.38 1026 ALA A N 1
ATOM 8112 C CA . ALA A 1 1026 ? 4.27 -31.609 12.336 1 98.38 1026 ALA A CA 1
ATOM 8113 C C . ALA A 1 1026 ? 3.121 -30.844 12.977 1 98.38 1026 ALA A C 1
ATOM 8115 O O . ALA A 1 1026 ? 3.33 -29.766 13.547 1 98.38 1026 ALA A O 1
ATOM 8116 N N . PRO A 1 1027 ? 1.907 -31.328 12.883 1 98.69 1027 PRO A N 1
ATOM 8117 C CA . PRO A 1 1027 ? 0.826 -30.703 13.641 1 98.69 1027 PRO A CA 1
ATOM 8118 C C . PRO A 1 1027 ? 0.939 -30.938 15.141 1 98.69 1027 PRO A C 1
ATOM 8120 O O . PRO A 1 1027 ? 1.699 -31.812 15.578 1 98.69 1027 PRO A O 1
ATOM 8123 N N . ASP A 1 1028 ? 0.282 -30.156 15.922 1 98.62 1028 ASP A N 1
ATOM 8124 C CA . ASP A 1 1028 ? 0.108 -30.438 17.344 1 98.62 1028 ASP A CA 1
ATOM 8125 C C . ASP A 1 1028 ? -0.907 -31.547 17.578 1 98.62 1028 ASP A C 1
ATOM 8127 O O . ASP A 1 1028 ? -0.779 -32.344 18.516 1 98.62 1028 ASP A O 1
ATOM 8131 N N . VAL A 1 1029 ? -1.94 -31.578 16.734 1 98.75 1029 VAL A N 1
ATOM 8132 C CA . VAL A 1 1029 ? -2.971 -32.625 16.75 1 98.75 1029 VAL A CA 1
ATOM 8133 C C . VAL A 1 1029 ? -3.082 -33.25 15.359 1 98.75 1029 VAL A C 1
ATOM 8135 O O . VAL A 1 1029 ? -3.59 -32.625 14.422 1 98.75 1029 VAL A O 1
ATOM 8138 N N . GLU A 1 1030 ? -2.662 -34.438 15.18 1 98.38 1030 GLU A N 1
ATOM 8139 C CA . GLU A 1 1030 ? -2.705 -35.156 13.891 1 98.38 1030 GLU A CA 1
ATOM 8140 C C . GLU A 1 1030 ? -4.094 -35.719 13.617 1 98.38 1030 GLU A C 1
ATOM 8142 O O . GLU A 1 1030 ? -4.68 -36.375 14.477 1 98.38 1030 GLU A O 1
ATOM 8147 N N . VAL A 1 1031 ? -4.676 -35.375 12.5 1 98.44 1031 VAL A N 1
ATOM 8148 C CA . VAL A 1 1031 ? -5.996 -35.844 12.102 1 98.44 1031 VAL A CA 1
ATOM 8149 C C . VAL A 1 1031 ? -5.945 -36.375 10.664 1 98.44 1031 VAL A C 1
ATOM 8151 O O . VAL A 1 1031 ? -5.578 -35.625 9.75 1 98.44 1031 VAL A O 1
ATOM 8154 N N . GLU A 1 1032 ? -6.316 -37.625 10.438 1 95.25 1032 GLU A N 1
ATOM 8155 C CA . GLU A 1 1032 ? -6.34 -38.25 9.125 1 95.25 1032 GLU A CA 1
ATOM 8156 C C . GLU A 1 1032 ? -7.664 -38 8.414 1 95.25 1032 GLU A C 1
ATOM 8158 O O . GLU A 1 1032 ? -8.711 -37.906 9.055 1 95.25 1032 GLU A O 1
ATOM 8163 N N . GLN A 1 1033 ? -7.602 -37.875 7.102 1 95 1033 GLN A N 1
ATOM 8164 C CA . GLN A 1 1033 ? -8.797 -37.75 6.273 1 95 1033 GLN A CA 1
ATOM 8165 C C . GLN A 1 1033 ? -9.273 -39.125 5.809 1 95 1033 GLN A C 1
ATOM 8167 O O . GLN A 1 1033 ? -9.219 -39.438 4.617 1 95 1033 GLN A O 1
ATOM 8172 N N . TRP A 1 1034 ? -9.812 -39.906 6.66 1 95.5 1034 TRP A N 1
ATOM 8173 C CA . TRP A 1 1034 ? -10.242 -41.25 6.34 1 95.5 1034 TRP A CA 1
ATOM 8174 C C . TRP A 1 1034 ? -11.398 -41.219 5.344 1 95.5 1034 TRP A C 1
ATOM 8176 O O . TRP A 1 1034 ? -12.312 -40.406 5.457 1 95.5 1034 TRP A O 1
ATOM 8186 N N . THR A 1 1035 ? -11.344 -42.188 4.383 1 96.62 1035 THR A N 1
ATOM 8187 C CA . THR A 1 1035 ? -12.328 -42.219 3.305 1 96.62 1035 THR A CA 1
ATOM 8188 C C . THR A 1 1035 ? -13.734 -42.438 3.863 1 96.62 1035 THR A C 1
ATOM 8190 O O . THR A 1 1035 ? -14.703 -41.875 3.324 1 96.62 1035 THR A O 1
ATOM 8193 N N . LYS A 1 1036 ? -13.875 -43.188 4.918 1 96.25 1036 LYS A N 1
ATOM 8194 C CA . LYS A 1 1036 ? -15.18 -43.469 5.512 1 96.25 1036 LYS A CA 1
ATOM 8195 C C . LYS A 1 1036 ? -15.906 -42.156 5.883 1 96.25 1036 LYS A C 1
ATOM 8197 O O . LYS A 1 1036 ? -17.141 -42.094 5.812 1 96.25 1036 LYS A O 1
ATOM 8202 N N . ASP A 1 1037 ? -15.195 -41.125 6.305 1 95.94 1037 ASP A N 1
ATOM 8203 C CA . ASP A 1 1037 ? -15.766 -39.844 6.672 1 95.94 1037 ASP A CA 1
ATOM 8204 C C . ASP A 1 1037 ? -15.859 -38.938 5.457 1 95.94 1037 ASP A C 1
ATOM 8206 O O . ASP A 1 1037 ? -16.906 -38.344 5.199 1 95.94 1037 ASP A O 1
ATOM 8210 N N . THR A 1 1038 ? -14.781 -38.844 4.691 1 95.38 1038 THR A N 1
ATOM 8211 C CA . THR A 1 1038 ? -14.734 -37.906 3.596 1 95.38 1038 THR A CA 1
ATOM 8212 C C . THR A 1 1038 ? -15.734 -38.281 2.506 1 95.38 1038 THR A C 1
ATOM 8214 O O . THR A 1 1038 ? -16.281 -37.406 1.831 1 95.38 1038 THR A O 1
ATOM 8217 N N . ALA A 1 1039 ? -15.953 -39.531 2.303 1 95 1039 ALA A N 1
ATOM 8218 C CA . ALA A 1 1039 ? -16.938 -40 1.312 1 95 1039 ALA A CA 1
ATOM 8219 C C . ALA A 1 1039 ? -18.328 -39.5 1.665 1 95 1039 ALA A C 1
ATOM 8221 O O . ALA A 1 1039 ? -19.203 -39.406 0.794 1 95 1039 ALA A O 1
ATOM 8222 N N . LYS A 1 1040 ? -18.547 -39.219 2.928 1 94.75 1040 LYS A N 1
ATOM 8223 C CA . LYS A 1 1040 ? -19.828 -38.688 3.391 1 94.75 1040 LYS A CA 1
ATOM 8224 C C . LYS A 1 1040 ? -19.844 -37.156 3.357 1 94.75 1040 LYS A C 1
ATOM 8226 O O . LYS A 1 1040 ? -20.812 -36.531 3.801 1 94.75 1040 LYS A O 1
ATOM 8231 N N . GLY A 1 1041 ? -18.812 -36.562 2.918 1 93.31 1041 GLY A N 1
ATOM 8232 C CA . GLY A 1 1041 ? -18.703 -35.125 2.838 1 93.31 1041 GLY A CA 1
ATOM 8233 C C . GLY A 1 1041 ? -18.203 -34.469 4.121 1 93.31 1041 GLY A C 1
ATOM 8234 O O . GLY A 1 1041 ? -18.25 -33.25 4.27 1 93.31 1041 GLY A O 1
ATOM 8235 N N . ILE A 1 1042 ? -17.75 -35.281 5.059 1 96.31 1042 ILE A N 1
ATOM 8236 C CA . ILE A 1 1042 ? -17.234 -34.781 6.324 1 96.31 1042 ILE A CA 1
ATOM 8237 C C . ILE A 1 1042 ? -15.742 -34.469 6.191 1 96.31 1042 ILE A C 1
ATOM 8239 O O . ILE A 1 1042 ? -14.992 -35.25 5.605 1 96.31 1042 ILE A O 1
ATOM 8243 N N . ASP A 1 1043 ? -15.32 -33.344 6.648 1 97.75 1043 ASP A N 1
ATOM 8244 C CA . ASP A 1 1043 ? -13.914 -32.938 6.766 1 97.75 1043 ASP A CA 1
ATOM 8245 C C . ASP A 1 1043 ? -13.43 -33.062 8.203 1 97.75 1043 ASP A C 1
ATOM 8247 O O . ASP A 1 1043 ? -13.555 -32.156 9 1 97.75 1043 ASP A O 1
ATOM 8251 N N . PRO A 1 1044 ? -12.859 -34.219 8.516 1 98.12 1044 PRO A N 1
ATOM 8252 C CA . PRO A 1 1044 ? -12.477 -34.469 9.914 1 98.12 1044 PRO A CA 1
ATOM 8253 C C . PRO A 1 1044 ? -11.5 -33.406 10.453 1 98.12 1044 PRO A C 1
ATOM 8255 O O . PRO A 1 1044 ? -11.539 -33.094 11.641 1 98.12 1044 PRO A O 1
ATOM 8258 N N . GLN A 1 1045 ? -10.594 -32.938 9.648 1 98.5 1045 GLN A N 1
ATOM 8259 C CA . GLN A 1 1045 ? -9.625 -31.922 10.086 1 98.5 1045 GLN A CA 1
ATOM 8260 C C . GLN A 1 1045 ? -10.305 -30.609 10.445 1 98.5 1045 GLN A C 1
ATOM 8262 O O . GLN A 1 1045 ? -10.023 -30.031 11.492 1 98.5 1045 GLN A O 1
ATOM 8267 N N . LEU A 1 1046 ? -11.188 -30.094 9.586 1 98.75 1046 LEU A N 1
ATOM 8268 C CA . LEU A 1 1046 ? -11.93 -28.859 9.859 1 98.75 1046 LEU A CA 1
ATOM 8269 C C . LEU A 1 1046 ? -12.773 -29 11.117 1 98.75 1046 LEU A C 1
ATOM 8271 O O . LEU A 1 1046 ? -12.789 -28.109 11.961 1 98.75 1046 LEU A O 1
ATOM 8275 N N . GLU A 1 1047 ? -13.5 -30.219 11.234 1 98.69 1047 GLU A N 1
ATOM 8276 C CA . GLU A 1 1047 ? -14.336 -30.438 12.398 1 98.69 1047 GLU A CA 1
ATOM 8277 C C . GLU A 1 1047 ? -13.516 -30.422 13.688 1 98.69 1047 GLU A C 1
ATOM 8279 O O . GLU A 1 1047 ? -13.945 -29.859 14.695 1 98.69 1047 GLU A O 1
ATOM 8284 N N . LYS A 1 1048 ? -12.336 -31.031 13.633 1 98.81 1048 LYS A N 1
ATOM 8285 C CA . LYS A 1 1048 ? -11.469 -31.031 14.805 1 98.81 1048 LYS A CA 1
ATOM 8286 C C . LYS A 1 1048 ? -10.992 -29.625 15.156 1 98.81 1048 LYS A C 1
ATOM 8288 O O . LYS A 1 1048 ? -10.938 -29.266 16.328 1 98.81 1048 LYS A O 1
ATOM 8293 N N . ALA A 1 1049 ? -10.586 -28.828 14.156 1 98.88 1049 ALA A N 1
ATOM 8294 C CA . ALA A 1 1049 ? -10.148 -27.453 14.383 1 98.88 1049 ALA A CA 1
ATOM 8295 C C . ALA A 1 1049 ? -11.25 -26.625 15.039 1 98.88 1049 ALA A C 1
ATOM 8297 O O . ALA A 1 1049 ? -10.992 -25.844 15.961 1 98.88 1049 ALA A O 1
ATOM 8298 N N . ILE A 1 1050 ? -12.516 -26.75 14.555 1 98.75 1050 ILE A N 1
ATOM 8299 C CA . ILE A 1 1050 ? -13.664 -26.062 15.125 1 98.75 1050 ILE A CA 1
ATOM 8300 C C . ILE A 1 1050 ? -13.82 -26.438 16.594 1 98.75 1050 ILE A C 1
ATOM 8302 O O . ILE A 1 1050 ? -13.969 -25.562 17.453 1 98.75 1050 ILE A O 1
ATOM 8306 N N . ALA A 1 1051 ? -13.727 -27.75 16.859 1 98.62 1051 ALA A N 1
ATOM 8307 C CA . ALA A 1 1051 ? -13.891 -28.234 18.234 1 98.62 1051 ALA A CA 1
ATOM 8308 C C . ALA A 1 1051 ? -12.828 -27.672 19.156 1 98.62 1051 ALA A C 1
ATOM 8310 O O . ALA A 1 1051 ? -13.133 -27.234 20.266 1 98.62 1051 ALA A O 1
ATOM 8311 N N . ILE A 1 1052 ? -11.594 -27.625 18.719 1 98.56 1052 ILE A N 1
ATOM 8312 C CA . ILE A 1 1052 ? -10.484 -27.125 19.516 1 98.56 1052 ILE A CA 1
ATOM 8313 C C . ILE A 1 1052 ? -10.672 -25.625 19.781 1 98.56 1052 ILE A C 1
ATOM 8315 O O . ILE A 1 1052 ? -10.516 -25.172 20.906 1 98.56 1052 ILE A O 1
ATOM 8319 N N . ALA A 1 1053 ? -11.008 -24.859 18.719 1 98.19 1053 ALA A N 1
ATOM 8320 C CA . ALA A 1 1053 ? -11.211 -23.422 18.875 1 98.19 1053 ALA A CA 1
ATOM 8321 C C . ALA A 1 1053 ? -12.336 -23.125 19.859 1 98.19 1053 ALA A C 1
ATOM 8323 O O . ALA A 1 1053 ? -12.203 -22.234 20.703 1 98.19 1053 ALA A O 1
ATOM 8324 N N . LEU A 1 1054 ? -13.477 -23.859 19.766 1 97.5 1054 LEU A N 1
ATOM 8325 C CA . LEU A 1 1054 ? -14.617 -23.641 20.656 1 97.5 1054 LEU A CA 1
ATOM 8326 C C . LEU A 1 1054 ? -14.266 -24.016 22.094 1 97.5 1054 LEU A C 1
ATOM 8328 O O . LEU A 1 1054 ? -14.688 -23.344 23.031 1 97.5 1054 LEU A O 1
ATOM 8332 N N . ASP A 1 1055 ? -13.477 -25.078 22.266 1 97.12 1055 ASP A N 1
ATOM 8333 C CA . ASP A 1 1055 ? -13.047 -25.469 23.594 1 97.12 1055 ASP A CA 1
ATOM 8334 C C . ASP A 1 1055 ? -12.164 -24.406 24.234 1 97.12 1055 ASP A C 1
ATOM 8336 O O . ASP A 1 1055 ? -12.328 -24.062 25.406 1 97.12 1055 ASP A O 1
ATOM 8340 N N . GLU A 1 1056 ? -11.273 -23.859 23.422 1 95.81 1056 GLU A N 1
ATOM 8341 C CA . GLU A 1 1056 ? -10.383 -22.812 23.922 1 95.81 1056 GLU A CA 1
ATOM 8342 C C . GLU A 1 1056 ? -11.156 -21.531 24.203 1 95.81 1056 GLU A C 1
ATOM 8344 O O . GLU A 1 1056 ? -10.773 -20.75 25.078 1 95.81 1056 GLU A O 1
ATOM 8349 N N . LEU A 1 1057 ? -12.164 -21.281 23.391 1 93.44 1057 LEU A N 1
ATOM 8350 C CA . LEU A 1 1057 ? -12.977 -20.078 23.547 1 93.44 1057 LEU A CA 1
ATOM 8351 C C . LEU A 1 1057 ? -13.711 -20.094 24.875 1 93.44 1057 LEU A C 1
ATOM 8353 O O . LEU A 1 1057 ? -13.953 -19.031 25.469 1 93.44 1057 LEU A O 1
ATOM 8357 N N . LYS A 1 1058 ? -14.07 -21.25 25.375 1 89.06 1058 LYS A N 1
ATOM 8358 C CA . LYS A 1 1058 ? -14.742 -21.391 26.672 1 89.06 1058 LYS A CA 1
ATOM 8359 C C . LYS A 1 1058 ? -13.875 -20.828 27.797 1 89.06 1058 LYS A C 1
ATOM 8361 O O . LYS A 1 1058 ? -14.391 -20.281 28.781 1 89.06 1058 LYS A O 1
ATOM 8366 N N . SER A 1 1059 ? -12.648 -20.938 27.625 1 83 1059 SER A N 1
ATOM 8367 C CA . SER A 1 1059 ? -11.734 -20.5 28.672 1 83 1059 SER A CA 1
ATOM 8368 C C . SER A 1 1059 ? -11.242 -19.078 28.406 1 83 1059 SER A C 1
ATOM 8370 O O . SER A 1 1059 ? -10.531 -18.5 29.219 1 83 1059 SER A O 1
ATOM 8372 N N . ALA A 1 1060 ? -11.664 -18.641 27.25 1 73.25 1060 ALA A N 1
ATOM 8373 C CA . ALA A 1 1060 ? -11.148 -17.328 26.891 1 73.25 1060 ALA A CA 1
ATOM 8374 C C . ALA A 1 1060 ? -12 -16.219 27.516 1 73.25 1060 ALA A C 1
ATOM 8376 O O . ALA A 1 1060 ? -13.219 -16.359 27.641 1 73.25 1060 ALA A O 1
ATOM 8377 N N . ALA A 1 1061 ? -11.492 -15.297 28.203 1 58.44 1061 ALA A N 1
ATOM 8378 C CA . ALA A 1 1061 ? -12.203 -14.188 28.844 1 58.44 1061 ALA A CA 1
ATOM 8379 C C . ALA A 1 1061 ? -12.812 -13.258 27.797 1 58.44 1061 ALA A C 1
ATOM 8381 O O . ALA A 1 1061 ? -12.148 -12.883 26.828 1 58.44 1061 ALA A O 1
ATOM 8382 N N . PRO A 1 1062 ? -14.219 -13.164 27.547 1 57.91 1062 PRO A N 1
ATOM 8383 C CA . PRO A 1 1062 ? -14.789 -12.242 26.562 1 57.91 1062 PRO A CA 1
ATOM 8384 C C . PRO A 1 1062 ? -14.406 -10.789 26.828 1 57.91 1062 PRO A C 1
ATOM 8386 O O . PRO A 1 1062 ? -14.539 -10.305 27.953 1 57.91 1062 PRO A O 1
ATOM 8389 N N . VAL A 1 1063 ? -13.438 -10.109 26.453 1 60.03 1063 VAL A N 1
ATOM 8390 C CA . VAL A 1 1063 ? -13.297 -8.945 27.328 1 60.03 1063 VAL A CA 1
ATOM 8391 C C . VAL A 1 1063 ? -13.711 -7.684 26.594 1 60.03 1063 VAL A C 1
ATOM 8393 O O . VAL A 1 1063 ? -13.117 -7.332 25.562 1 60.03 1063 VAL A O 1
ATOM 8396 N N . LYS A 1 1064 ? -15.148 -7.566 25.969 1 64.62 1064 LYS A N 1
ATOM 8397 C CA . LYS A 1 1064 ? -15.422 -6.152 25.734 1 64.62 1064 LYS A CA 1
ATOM 8398 C C . LYS A 1 1064 ? -15.844 -5.453 27.016 1 64.62 1064 LYS A C 1
ATOM 8400 O O . LYS A 1 1064 ? -16.703 -5.941 27.75 1 64.62 1064 LYS A O 1
ATOM 8405 N N . LEU A 1 1065 ? -15 -4.449 27.5 1 74.44 1065 LEU A N 1
ATOM 8406 C CA . LEU A 1 1065 ? -15.312 -3.646 28.688 1 74.44 1065 LEU A CA 1
ATOM 8407 C C . LEU A 1 1065 ? -16.234 -2.486 28.312 1 74.44 1065 LEU A C 1
ATOM 8409 O O . LEU A 1 1065 ? -16 -1.801 27.312 1 74.44 1065 LEU A O 1
ATOM 8413 N N . PRO A 1 1066 ? -17.359 -2.426 29 1 82.38 1066 PRO A N 1
ATOM 8414 C CA . PRO A 1 1066 ? -18.188 -1.234 28.797 1 82.38 1066 PRO A CA 1
ATOM 8415 C C . PRO A 1 1066 ? -17.438 0.062 29.109 1 82.38 1066 PRO A C 1
ATOM 8417 O O . PRO A 1 1066 ? -16.453 0.049 29.844 1 82.38 1066 PRO A O 1
ATOM 8420 N N . GLN A 1 1067 ? -17.844 1.083 28.484 1 89.06 1067 GLN A N 1
ATOM 8421 C CA . GLN A 1 1067 ? -17.312 2.412 28.766 1 89.06 1067 GLN A CA 1
ATOM 8422 C C . GLN A 1 1067 ? -17.438 2.754 30.25 1 89.06 1067 GLN A C 1
ATOM 8424 O O . GLN A 1 1067 ? -18.469 2.48 30.875 1 89.06 1067 GLN A O 1
ATOM 8429 N N . PRO A 1 1068 ? -16.375 3.293 30.828 1 92.81 1068 PRO A N 1
ATOM 8430 C CA . PRO A 1 1068 ? -16.484 3.779 32.219 1 92.81 1068 PRO A CA 1
ATOM 8431 C C . PRO A 1 1068 ? -17.438 4.965 32.344 1 92.81 1068 PRO A C 1
ATOM 8433 O O . PRO A 1 1068 ? -17.906 5.496 31.328 1 92.81 1068 PRO A O 1
ATOM 8436 N N . ALA A 1 1069 ? -17.703 5.262 33.594 1 93.5 1069 ALA A N 1
ATOM 8437 C CA . ALA A 1 1069 ? -18.531 6.441 33.844 1 93.5 1069 ALA A CA 1
ATOM 8438 C C . ALA A 1 1069 ? -17.891 7.691 33.25 1 93.5 1069 ALA A C 1
ATOM 8440 O O . ALA A 1 1069 ? -16.672 7.836 33.25 1 93.5 1069 ALA A O 1
ATOM 8441 N N . ASP A 1 1070 ? -18.75 8.57 32.719 1 94.62 1070 ASP A N 1
ATOM 8442 C CA . ASP A 1 1070 ? -18.25 9.812 32.125 1 94.62 1070 ASP A CA 1
ATOM 8443 C C . ASP A 1 1070 ? -17.359 10.555 33.125 1 94.62 1070 ASP A C 1
ATOM 8445 O O . ASP A 1 1070 ? -17.703 10.68 34.312 1 94.62 1070 ASP A O 1
ATOM 8449 N N . PRO A 1 1071 ? -16.219 10.984 32.688 1 94.56 1071 PRO A N 1
ATOM 8450 C CA . PRO A 1 1071 ? -15.344 11.711 33.594 1 94.56 1071 PRO A CA 1
ATOM 8451 C C . PRO A 1 1071 ? -15.867 13.102 33.938 1 94.56 1071 PRO A C 1
ATOM 8453 O O . PRO A 1 1071 ? -16.531 13.734 33.125 1 94.56 1071 PRO A O 1
ATOM 8456 N N . VAL A 1 1072 ? -15.664 13.578 35.125 1 94.69 1072 VAL A N 1
ATOM 8457 C CA . VAL A 1 1072 ? -15.953 14.938 35.562 1 94.69 1072 VAL A CA 1
ATOM 8458 C C . VAL A 1 1072 ? -14.648 15.719 35.719 1 94.69 1072 VAL A C 1
ATOM 8460 O O . VAL A 1 1072 ? -13.836 15.414 36.594 1 94.69 1072 VAL A O 1
ATOM 8463 N N . ARG A 1 1073 ? -14.445 16.75 34.875 1 93.12 1073 ARG A N 1
ATOM 8464 C CA . ARG A 1 1073 ? -13.18 17.469 34.844 1 93.12 1073 ARG A CA 1
ATOM 8465 C C . ARG A 1 1073 ? -13.398 18.953 35.156 1 93.12 1073 ARG A C 1
ATOM 8467 O O . ARG A 1 1073 ? -12.438 19.688 35.375 1 93.12 1073 ARG A O 1
ATOM 8474 N N . VAL A 1 1074 ? -14.609 19.438 35 1 91.31 1074 VAL A N 1
ATOM 8475 C CA . VAL A 1 1074 ? -14.969 20.797 35.375 1 91.31 1074 VAL A CA 1
ATOM 8476 C C . VAL A 1 1074 ? -15.188 20.891 36.875 1 91.31 1074 VAL A C 1
ATOM 8478 O O . VAL A 1 1074 ? -15.914 20.094 37.469 1 91.31 1074 VAL A O 1
ATOM 8481 N N . PRO A 1 1075 ? -14.398 21.844 37.5 1 82.38 1075 PRO A N 1
ATOM 8482 C CA . PRO A 1 1075 ? -14.617 22 38.938 1 82.38 1075 PRO A CA 1
ATOM 8483 C C . PRO A 1 1075 ? -16.062 22.344 39.281 1 82.38 1075 PRO A C 1
ATOM 8485 O O . PRO A 1 1075 ? -16.688 23.141 38.594 1 82.38 1075 PRO A O 1
ATOM 8488 N N . GLN A 1 1076 ? -16.75 21.531 40.156 1 68.94 1076 GLN A N 1
ATOM 8489 C CA . GLN A 1 1076 ? -18.125 21.734 40.594 1 68.94 1076 GLN A CA 1
ATOM 8490 C C . GLN A 1 1076 ? -18.234 22.812 41.656 1 68.94 1076 GLN A C 1
ATOM 8492 O O . GLN A 1 1076 ? -17.438 22.859 42.594 1 68.94 1076 GLN A O 1
ATOM 8497 N N . VAL A 1 1077 ? -18.469 24.078 41.219 1 56.5 1077 VAL A N 1
ATOM 8498 C CA . VAL A 1 1077 ? -18.672 25.078 42.25 1 56.5 1077 VAL A CA 1
ATOM 8499 C C . VAL A 1 1077 ? -19.578 24.531 43.344 1 56.5 1077 VAL A C 1
ATOM 8501 O O . VAL A 1 1077 ? -20.641 23.969 43.031 1 56.5 1077 VAL A O 1
ATOM 8504 N N . LYS A 1 1078 ? -19.109 24.281 44.5 1 42.19 1078 LYS A N 1
ATOM 8505 C CA . LYS A 1 1078 ? -19.953 24.062 45.688 1 42.19 1078 LYS A CA 1
ATOM 8506 C C . LYS A 1 1078 ? -20.859 25.266 45.938 1 42.19 1078 LYS A C 1
ATOM 8508 O O . LYS A 1 1078 ? -20.406 26.406 45.875 1 42.19 1078 LYS A O 1
ATOM 8513 N N . MET B 1 1 ? -62.125 94.25 23.703 1 19.06 1 MET B N 1
ATOM 8514 C CA . MET B 1 1 ? -61.688 93.438 24.859 1 19.06 1 MET B CA 1
ATOM 8515 C C . MET B 1 1 ? -60.688 92.375 24.406 1 19.06 1 MET B C 1
ATOM 8517 O O . MET B 1 1 ? -61.062 91.5 23.656 1 19.06 1 MET B O 1
ATOM 8521 N N . LYS B 1 2 ? -59.5 92.938 24.266 1 20.8 2 LYS B N 1
ATOM 8522 C CA . LYS B 1 2 ? -58.125 92.75 23.734 1 20.8 2 LYS B CA 1
ATOM 8523 C C . LYS B 1 2 ? -57.469 91.5 24.328 1 20.8 2 LYS B C 1
ATOM 8525 O O . LYS B 1 2 ? -57.594 91.25 25.531 1 20.8 2 LYS B O 1
ATOM 8530 N N . LEU B 1 3 ? -56.969 90.625 23.516 1 20.7 3 LEU B N 1
ATOM 8531 C CA . LEU B 1 3 ? -56.5 89.25 23.297 1 20.7 3 LEU B CA 1
ATOM 8532 C C . LEU B 1 3 ? -55.219 89 24.109 1 20.7 3 LEU B C 1
ATOM 8534 O O . LEU B 1 3 ? -54.125 89.188 23.625 1 20.7 3 LEU B O 1
ATOM 8538 N N . ASN B 1 4 ? -55.156 89.5 25.375 1 22.38 4 ASN B N 1
ATOM 8539 C CA . ASN B 1 4 ? -53.844 89.375 26 1 22.38 4 ASN B CA 1
ATOM 8540 C C . ASN B 1 4 ? -53.469 87.875 26.125 1 22.38 4 ASN B C 1
ATOM 8542 O O . ASN B 1 4 ? -54.094 87.125 26.859 1 22.38 4 ASN B O 1
ATOM 8546 N N . LYS B 1 5 ? -53.219 87.375 24.875 1 25.17 5 LYS B N 1
ATOM 8547 C CA . LYS B 1 5 ? -52.781 86 24.578 1 25.17 5 LYS B CA 1
ATOM 8548 C C . LYS B 1 5 ? -51.562 85.625 25.391 1 25.17 5 LYS B C 1
ATOM 8550 O O . LYS B 1 5 ? -50.469 86.125 25.172 1 25.17 5 LYS B O 1
ATOM 8555 N N . LEU B 1 6 ? -51.656 85.625 26.781 1 24.69 6 LEU B N 1
ATOM 8556 C CA . LEU B 1 6 ? -50.531 85.312 27.672 1 24.69 6 LEU B CA 1
ATOM 8557 C C . LEU B 1 6 ? -49.969 83.938 27.375 1 24.69 6 LEU B C 1
ATOM 8559 O O . LEU B 1 6 ? -50.688 82.938 27.438 1 24.69 6 LEU B O 1
ATOM 8563 N N . PHE B 1 7 ? -49.062 83.875 26.422 1 30.16 7 PHE B N 1
ATOM 8564 C CA . PHE B 1 7 ? -48.281 82.75 25.953 1 30.16 7 PHE B CA 1
ATOM 8565 C C . PHE B 1 7 ? -47.469 82.125 27.094 1 30.16 7 PHE B C 1
ATOM 8567 O O . PHE B 1 7 ? -46.656 82.812 27.719 1 30.16 7 PHE B O 1
ATOM 8574 N N . TRP B 1 8 ? -48.094 81.375 27.969 1 29.05 8 TRP B N 1
ATOM 8575 C CA . TRP B 1 8 ? -47.406 80.562 28.984 1 29.05 8 TRP B CA 1
ATOM 8576 C C . TRP B 1 8 ? -46.312 79.75 28.344 1 29.05 8 TRP B C 1
ATOM 8578 O O . TRP B 1 8 ? -46.562 78.938 27.438 1 29.05 8 TRP B O 1
ATOM 8588 N N . LEU B 1 9 ? -45.094 80.25 28.203 1 28.78 9 LEU B N 1
ATOM 8589 C CA . LEU B 1 9 ? -43.844 79.625 27.766 1 28.78 9 LEU B CA 1
ATOM 8590 C C . LEU B 1 9 ? -43.5 78.438 28.656 1 28.78 9 LEU B C 1
ATOM 8592 O O . LEU B 1 9 ? -43.219 78.625 29.844 1 28.78 9 LEU B O 1
ATOM 8596 N N . THR B 1 10 ? -44.312 77.375 28.609 1 29.97 10 THR B N 1
ATOM 8597 C CA . THR B 1 10 ? -43.938 76.188 29.312 1 29.97 10 THR B CA 1
ATOM 8598 C C . THR B 1 10 ? -42.531 75.75 28.906 1 29.97 10 THR B C 1
ATOM 8600 O O . THR B 1 10 ? -42.219 75.562 27.719 1 29.97 10 THR B O 1
ATOM 8603 N N . ALA B 1 11 ? -41.5 76.125 29.672 1 32.06 11 ALA B N 1
ATOM 8604 C CA . ALA B 1 11 ? -40.125 75.688 29.609 1 32.06 11 ALA B CA 1
ATOM 8605 C C . ALA B 1 11 ? -40 74.125 29.594 1 32.06 11 ALA B C 1
ATOM 8607 O O . ALA B 1 11 ? -40.312 73.5 30.594 1 32.06 11 ALA B O 1
ATOM 8608 N N . LEU B 1 12 ? -40.312 73.5 28.516 1 31.48 12 LEU B N 1
ATOM 8609 C CA . LEU B 1 12 ? -40 72.125 28.359 1 31.48 12 LEU B CA 1
ATOM 8610 C C . LEU B 1 12 ? -38.5 71.812 28.594 1 31.48 12 LEU B C 1
ATOM 8612 O O . LEU B 1 12 ? -37.656 72.312 27.844 1 31.48 12 LEU B O 1
ATOM 8616 N N . ALA B 1 13 ? -38.031 71.75 29.875 1 32.75 13 ALA B N 1
ATOM 8617 C CA . ALA B 1 13 ? -36.688 71.25 30.188 1 32.75 13 ALA B CA 1
ATOM 8618 C C . ALA B 1 13 ? -36.406 70 29.438 1 32.75 13 ALA B C 1
ATOM 8620 O O . ALA B 1 13 ? -37.031 68.938 29.672 1 32.75 13 ALA B O 1
ATOM 8621 N N . LEU B 1 14 ? -36 70.062 28.188 1 32.22 14 LEU B N 1
ATOM 8622 C CA . LEU B 1 14 ? -35.438 69 27.406 1 32.22 14 LEU B CA 1
ATOM 8623 C C . LEU B 1 14 ? -34.312 68.25 28.172 1 32.22 14 LEU B C 1
ATOM 8625 O O . LEU B 1 14 ? -33.25 68.875 28.438 1 32.22 14 LEU B O 1
ATOM 8629 N N . GLY B 1 15 ? -34.656 67.5 29.219 1 30.91 15 GLY B N 1
ATOM 8630 C CA . GLY B 1 15 ? -33.656 66.625 29.781 1 30.91 15 GLY B CA 1
ATOM 8631 C C . GLY B 1 15 ? -32.844 65.938 28.734 1 30.91 15 GLY B C 1
ATOM 8632 O O . GLY B 1 15 ? -33.375 65.312 27.797 1 30.91 15 GLY B O 1
ATOM 8633 N N . SER B 1 16 ? -31.719 66.5 28.453 1 32.88 16 SER B N 1
ATOM 8634 C CA . SER B 1 16 ? -30.766 65.875 27.562 1 32.88 16 SER B CA 1
ATOM 8635 C C . SER B 1 16 ? -30.594 64.375 27.906 1 32.88 16 SER B C 1
ATOM 8637 O O . SER B 1 16 ? -30.375 64.062 29.078 1 32.88 16 SER B O 1
ATOM 8639 N N . PRO B 1 17 ? -31.172 63.5 27.188 1 36.31 17 PRO B N 1
ATOM 8640 C CA . PRO B 1 17 ? -30.828 62.094 27.438 1 36.31 17 PRO B CA 1
ATOM 8641 C C . PRO B 1 17 ? -29.328 61.906 27.656 1 36.31 17 PRO B C 1
ATOM 8643 O O . PRO B 1 17 ? -28.516 62.438 26.922 1 36.31 17 PRO B O 1
ATOM 8646 N N . ASN B 1 18 ? -28.922 62 28.906 1 33.56 18 ASN B N 1
ATOM 8647 C CA . ASN B 1 18 ? -27.594 61.438 29.109 1 33.56 18 ASN B CA 1
ATOM 8648 C C . ASN B 1 18 ? -27.344 60.25 28.203 1 33.56 18 ASN B C 1
ATOM 8650 O O . ASN B 1 18 ? -28.031 59.25 28.281 1 33.56 18 ASN B O 1
ATOM 8654 N N . LEU B 1 19 ? -26.984 60.531 27.031 1 36.44 19 LEU B N 1
ATOM 8655 C CA . LEU B 1 19 ? -26.422 59.438 26.234 1 36.44 19 LEU B CA 1
ATOM 8656 C C . LEU B 1 19 ? -25.578 58.531 27.109 1 36.44 19 LEU B C 1
ATOM 8658 O O . LEU B 1 19 ? -24.516 58.906 27.594 1 36.44 19 LEU B O 1
ATOM 8662 N N . LEU B 1 20 ? -26.203 57.781 27.953 1 39.31 20 LEU B N 1
ATOM 8663 C CA . LEU B 1 20 ? -25.453 56.688 28.578 1 39.31 20 LEU B CA 1
ATOM 8664 C C . LEU B 1 20 ? -24.406 56.125 27.641 1 39.31 20 LEU B C 1
ATOM 8666 O O . LEU B 1 20 ? -24.734 55.688 26.531 1 39.31 20 LEU B O 1
ATOM 8670 N N . ALA B 1 21 ? -23.281 56.688 27.672 1 48.66 21 ALA B N 1
ATOM 8671 C CA . ALA B 1 21 ? -22.141 56.125 26.984 1 48.66 21 ALA B CA 1
ATOM 8672 C C . ALA B 1 21 ? -22.188 54.594 27.047 1 48.66 21 ALA B C 1
ATOM 8674 O O . ALA B 1 21 ? -22.344 54 28.125 1 48.66 21 ALA B O 1
ATOM 8675 N N . ALA B 1 22 ? -22.531 53.969 26.062 1 56.91 22 ALA B N 1
ATOM 8676 C CA . ALA B 1 22 ? -22.641 52.531 25.922 1 56.91 22 ALA B CA 1
ATOM 8677 C C . ALA B 1 22 ? -21.438 51.812 26.547 1 56.91 22 ALA B C 1
ATOM 8679 O O . ALA B 1 22 ? -20.281 52.156 26.234 1 56.91 22 ALA B O 1
ATOM 8680 N N . GLU B 1 23 ? -21.625 51.125 27.562 1 71.62 23 GLU B N 1
ATOM 8681 C CA . GLU B 1 23 ? -20.641 50.312 28.281 1 71.62 23 GLU B CA 1
ATOM 8682 C C . GLU B 1 23 ? -19.922 49.344 27.344 1 71.62 23 GLU B C 1
ATOM 8684 O O . GLU B 1 23 ? -20.562 48.656 26.547 1 71.62 23 GLU B O 1
ATOM 8689 N N . ALA B 1 24 ? -18.578 49.562 27.094 1 82.44 24 ALA B N 1
ATOM 8690 C CA . ALA B 1 24 ? -17.797 48.625 26.266 1 82.44 24 ALA B CA 1
ATOM 8691 C C . ALA B 1 24 ? -17.312 47.438 27.078 1 82.44 24 ALA B C 1
ATOM 8693 O O . ALA B 1 24 ? -16.797 47.594 28.172 1 82.44 24 ALA B O 1
ATOM 8694 N N . LYS B 1 25 ? -17.656 46.219 26.562 1 91.75 25 LYS B N 1
ATOM 8695 C CA . LYS B 1 25 ? -17.109 45 27.125 1 91.75 25 LYS B CA 1
ATOM 8696 C C . LYS B 1 25 ? -16.172 44.312 26.141 1 91.75 25 LYS B C 1
ATOM 8698 O O . LYS B 1 25 ? -16.047 44.719 24.984 1 91.75 25 LYS B O 1
ATOM 8703 N N . LEU B 1 26 ? -15.414 43.312 26.625 1 94.88 26 LEU B N 1
ATOM 8704 C CA . LEU B 1 26 ? -14.398 42.562 25.906 1 94.88 26 LEU B CA 1
ATOM 8705 C C . LEU B 1 26 ? -13.109 43.375 25.766 1 94.88 26 LEU B C 1
ATOM 8707 O O . LEU B 1 26 ? -12.461 43.312 24.719 1 94.88 26 LEU B O 1
ATOM 8711 N N . LEU B 1 27 ? -12.906 44.281 26.719 1 96 27 LEU B N 1
ATOM 8712 C CA . LEU B 1 27 ? -11.617 44.938 26.797 1 96 27 LEU B CA 1
ATOM 8713 C C . LEU B 1 27 ? -10.523 43.969 27.219 1 96 27 LEU B C 1
ATOM 8715 O O . LEU B 1 27 ? -10.672 43.25 28.188 1 96 27 LEU B O 1
ATOM 8719 N N . ARG B 1 28 ? -9.43 44.031 26.531 1 95.88 28 ARG B N 1
ATOM 8720 C CA . ARG B 1 28 ? -8.461 42.969 26.75 1 95.88 28 ARG B CA 1
ATOM 8721 C C . ARG B 1 28 ? -7.039 43.5 26.797 1 95.88 28 ARG B C 1
ATOM 8723 O O . ARG B 1 28 ? -6.77 44.594 26.266 1 95.88 28 ARG B O 1
ATOM 8730 N N . GLU B 1 29 ? -6.129 42.781 27.406 1 97.06 29 GLU B N 1
ATOM 8731 C CA . GLU B 1 29 ? -4.684 42.969 27.375 1 97.06 29 GLU B CA 1
ATOM 8732 C C . GLU B 1 29 ? -4.285 44.344 27.922 1 97.06 29 GLU B C 1
ATOM 8734 O O . GLU B 1 29 ? -3.564 45.094 27.25 1 97.06 29 GLU B O 1
ATOM 8739 N N . PRO B 1 30 ? -4.625 44.625 29.094 1 97.75 30 PRO B N 1
ATOM 8740 C CA . PRO B 1 30 ? -4.273 45.906 29.672 1 97.75 30 PRO B CA 1
ATOM 8741 C C . PRO B 1 30 ? -2.779 46.031 29.969 1 97.75 30 PRO B C 1
ATOM 8743 O O . PRO B 1 30 ? -2.113 45.031 30.25 1 97.75 30 PRO B O 1
ATOM 8746 N N . ASP B 1 31 ? -2.27 47.188 29.906 1 98.12 31 ASP B N 1
ATOM 8747 C CA . ASP B 1 31 ? -0.937 47.562 30.359 1 98.12 31 ASP B CA 1
ATOM 8748 C C . ASP B 1 31 ? -0.937 48.969 30.953 1 98.12 31 ASP B C 1
ATOM 8750 O O . ASP B 1 31 ? -1.604 49.875 30.422 1 98.12 31 ASP B O 1
ATOM 8754 N N . LEU B 1 32 ? -0.177 49.156 32.031 1 97.56 32 LEU B N 1
ATOM 8755 C CA . LEU B 1 32 ? -0.314 50.375 32.844 1 97.56 32 LEU B CA 1
ATOM 8756 C C . LEU B 1 32 ? 1.049 51 33.125 1 97.56 32 LEU B C 1
ATOM 8758 O O . LEU B 1 32 ? 2.014 50.281 33.406 1 97.56 32 LEU B O 1
ATOM 8762 N N . ARG B 1 33 ? 1.136 52.25 33.031 1 96.69 33 ARG B N 1
ATOM 8763 C CA . ARG B 1 33 ? 2.25 53.062 33.5 1 96.69 33 ARG B CA 1
ATOM 8764 C C . ARG B 1 33 ? 1.757 54.406 34.062 1 96.69 33 ARG B C 1
ATOM 8766 O O . ARG B 1 33 ? 1.237 55.25 33.312 1 96.69 33 ARG B O 1
ATOM 8773 N N . GLY B 1 34 ? 1.961 54.594 35.344 1 94.62 34 GLY B N 1
ATOM 8774 C CA . GLY B 1 34 ? 1.415 55.812 35.938 1 94.62 34 GLY B CA 1
ATOM 8775 C C . GLY B 1 34 ? -0.095 55.875 35.844 1 94.62 34 GLY B C 1
ATOM 8776 O O . GLY B 1 34 ? -0.808 55 36.312 1 94.62 34 GLY B O 1
ATOM 8777 N N . ASP B 1 35 ? -0.491 56.906 35.219 1 94.56 35 ASP B N 1
ATOM 8778 C CA . ASP B 1 35 ? -1.929 57.094 35.062 1 94.56 35 ASP B CA 1
ATOM 8779 C C . ASP B 1 35 ? -2.406 56.656 33.688 1 94.56 35 ASP B C 1
ATOM 8781 O O . ASP B 1 35 ? -3.596 56.75 33.375 1 94.56 35 ASP B O 1
ATOM 8785 N N . THR B 1 36 ? -1.508 56.188 32.906 1 96.56 36 THR B N 1
ATOM 8786 C CA . THR B 1 36 ? -1.849 55.844 31.547 1 96.56 36 THR B CA 1
ATOM 8787 C C . THR B 1 36 ? -2.115 54.344 31.438 1 96.56 36 THR B C 1
ATOM 8789 O O . THR B 1 36 ? -1.247 53.531 31.75 1 96.56 36 THR B O 1
ATOM 8792 N N . LEU B 1 37 ? -3.309 54.031 31 1 97.44 37 LEU B N 1
ATOM 8793 C CA . LEU B 1 37 ? -3.717 52.656 30.75 1 97.44 37 LEU B CA 1
ATOM 8794 C C . LEU B 1 37 ? -3.975 52.438 29.266 1 97.44 37 LEU B C 1
ATOM 8796 O O . LEU B 1 37 ? -4.73 53.188 28.641 1 97.44 37 LEU B O 1
ATOM 8800 N N . VAL B 1 38 ? -3.293 51.469 28.656 1 97.88 38 VAL B N 1
ATOM 8801 C CA . VAL B 1 38 ? -3.596 51.094 27.281 1 97.88 38 VAL B CA 1
ATOM 8802 C C . VAL B 1 38 ? -4.211 49.688 27.281 1 97.88 38 VAL B C 1
ATOM 8804 O O . VAL B 1 38 ? -3.99 48.906 28.203 1 97.88 38 VAL B O 1
ATOM 8807 N N . PHE B 1 39 ? -5.012 49.312 26.297 1 97.38 39 PHE B N 1
ATOM 8808 C CA . PHE B 1 39 ? -5.66 48.031 26.156 1 97.38 39 PHE B CA 1
ATOM 8809 C C . PHE B 1 39 ? -6.082 47.781 24.719 1 97.38 39 PHE B C 1
ATOM 8811 O O . PHE B 1 39 ? -5.996 48.688 23.875 1 97.38 39 PHE B O 1
ATOM 8818 N N . ALA B 1 40 ? -6.379 46.562 24.391 1 96.06 40 ALA B N 1
ATOM 8819 C CA . ALA B 1 40 ? -6.855 46.188 23.062 1 96.06 40 ALA B CA 1
ATOM 8820 C C . ALA B 1 40 ? -8.375 46 23.047 1 96.06 40 ALA B C 1
ATOM 8822 O O . ALA B 1 40 ? -8.953 45.469 23.969 1 96.06 40 ALA B O 1
ATOM 8823 N N . TYR B 1 41 ? -8.992 46.562 22.047 1 94.44 41 TYR B N 1
ATOM 8824 C CA . TYR B 1 41 ? -10.422 46.406 21.812 1 94.44 41 TYR B CA 1
ATOM 8825 C C . TYR B 1 41 ? -10.734 46.438 20.312 1 94.44 41 TYR B C 1
ATOM 8827 O O . TYR B 1 41 ? -10.242 47.312 19.594 1 94.44 41 TYR B O 1
ATOM 8835 N N . ALA B 1 42 ? -11.516 45.469 19.828 1 93.12 42 ALA B N 1
ATOM 8836 C CA . ALA B 1 42 ? -11.875 45.344 18.422 1 93.12 42 ALA B CA 1
ATOM 8837 C C . ALA B 1 42 ? -10.633 45.344 17.531 1 93.12 42 ALA B C 1
ATOM 8839 O O . ALA B 1 42 ? -10.633 45.938 16.453 1 93.12 42 ALA B O 1
ATOM 8840 N N . LYS B 1 43 ? -9.578 44.875 18.156 1 92.38 43 LYS B N 1
ATOM 8841 C CA . LYS B 1 43 ? -8.297 44.625 17.5 1 92.38 43 LYS B CA 1
ATOM 8842 C C . LYS B 1 43 ? -7.594 45.938 17.156 1 92.38 43 LYS B C 1
ATOM 8844 O O . LYS B 1 43 ? -6.824 46 16.203 1 92.38 43 LYS B O 1
ATOM 8849 N N . ASP B 1 44 ? -7.895 46.875 17.906 1 95.06 44 ASP B N 1
ATOM 8850 C CA . ASP B 1 44 ? -7.16 48.156 17.922 1 95.06 44 ASP B CA 1
ATOM 8851 C C . ASP B 1 44 ? -6.629 48.438 19.328 1 95.06 44 ASP B C 1
ATOM 8853 O O . ASP B 1 44 ? -7.094 47.875 20.312 1 95.06 44 ASP B O 1
ATOM 8857 N N . ILE B 1 45 ? -5.676 49.375 19.391 1 97.12 45 ILE B N 1
ATOM 8858 C CA . ILE B 1 45 ? -5.102 49.781 20.656 1 97.12 45 ILE B CA 1
ATOM 8859 C C . ILE B 1 45 ? -5.75 51.094 21.109 1 97.12 45 ILE B C 1
ATOM 8861 O O . ILE B 1 45 ? -5.906 52.031 20.312 1 97.12 45 ILE B O 1
ATOM 8865 N N . TRP B 1 46 ? -6.113 51.125 22.375 1 96.69 46 TRP B N 1
ATOM 8866 C CA . TRP B 1 46 ? -6.754 52.281 22.984 1 96.69 46 TRP B CA 1
ATOM 8867 C C . TRP B 1 46 ? -5.992 52.75 24.219 1 96.69 46 TRP B C 1
ATOM 8869 O O . TRP B 1 46 ? -5.262 51.969 24.828 1 96.69 46 TRP B O 1
ATOM 8879 N N . LYS B 1 47 ? -6.113 53.969 24.594 1 97.06 47 LYS B N 1
ATOM 8880 C CA . LYS B 1 47 ? -5.52 54.562 25.781 1 97.06 47 LYS B CA 1
ATOM 8881 C C . LYS B 1 47 ? -6.574 55.312 26.609 1 97.06 47 LYS B C 1
ATOM 8883 O O . LYS B 1 47 ? -7.48 55.938 26.062 1 97.06 47 LYS B O 1
ATOM 8888 N N . VAL B 1 48 ? -6.465 55.188 27.938 1 96.31 48 VAL B N 1
ATOM 8889 C CA . VAL B 1 48 ? -7.352 55.875 28.875 1 96.31 48 VAL B CA 1
ATOM 8890 C C . VAL B 1 48 ? -6.613 56.156 30.172 1 96.31 48 VAL B C 1
ATOM 8892 O O . VAL B 1 48 ? -5.559 55.594 30.438 1 96.31 48 VAL B O 1
ATOM 8895 N N . SER B 1 49 ? -7.133 57.125 30.922 1 95.44 49 SER B N 1
ATOM 8896 C CA . SER B 1 49 ? -6.57 57.375 32.25 1 95.44 49 SER B CA 1
ATOM 8897 C C . SER B 1 49 ? -7.016 56.312 33.25 1 95.44 49 SER B C 1
ATOM 8899 O O . SER B 1 49 ? -8.031 55.656 33.062 1 95.44 49 SER B O 1
ATOM 8901 N N . LEU B 1 50 ? -6.293 56.125 34.344 1 94.5 50 LEU B N 1
ATOM 8902 C CA . LEU B 1 50 ? -6.605 55.125 35.406 1 94.5 50 LEU B CA 1
ATOM 8903 C C . LEU B 1 50 ? -7.91 55.5 36.094 1 94.5 50 LEU B C 1
ATOM 8905 O O . LEU B 1 50 ? -8.492 54.656 36.812 1 94.5 50 LEU B O 1
ATOM 8909 N N . LYS B 1 51 ? -8.445 56.625 35.875 1 92 51 LYS B N 1
ATOM 8910 C CA . LYS B 1 51 ? -9.727 57.062 36.438 1 92 51 LYS B CA 1
ATOM 8911 C C . LYS B 1 51 ? -10.883 56.625 35.562 1 92 51 LYS B C 1
ATOM 8913 O O . LYS B 1 51 ? -12.047 56.719 35.938 1 92 51 LYS B O 1
ATOM 8918 N N . GLY B 1 52 ? -10.562 56.125 34.375 1 93 52 GLY B N 1
ATOM 8919 C CA . GLY B 1 52 ? -11.578 55.781 33.406 1 93 52 GLY B CA 1
ATOM 8920 C C . GLY B 1 52 ? -11.906 56.938 32.469 1 93 52 GLY B C 1
ATOM 8921 O O . GLY B 1 52 ? -11.039 57.781 32.156 1 93 52 GLY B O 1
ATOM 8922 N N . GLY B 1 53 ? -13.055 56.938 31.891 1 92.81 53 GLY B N 1
ATOM 8923 C CA . GLY B 1 53 ? -13.508 57.969 31 1 92.81 53 GLY B CA 1
ATOM 8924 C C . GLY B 1 53 ? -13.453 57.562 29.531 1 92.81 53 GLY B C 1
ATOM 8925 O O . GLY B 1 53 ? -13.617 56.406 29.203 1 92.81 53 GLY B O 1
ATOM 8926 N N . GLU B 1 54 ? -13.336 58.625 28.797 1 93.25 54 GLU B N 1
ATOM 8927 C CA . GLU B 1 54 ? -13.32 58.406 27.344 1 93.25 54 GLU B CA 1
ATOM 8928 C C . GLU B 1 54 ? -11.953 57.906 26.875 1 93.25 54 GLU B C 1
ATOM 8930 O O . GLU B 1 54 ? -10.953 58.625 27.047 1 93.25 54 GLU B O 1
ATOM 8935 N N . ALA B 1 55 ? -11.977 56.719 26.328 1 95.06 55 ALA B N 1
ATOM 8936 C CA . ALA B 1 55 ? -10.734 56.156 25.797 1 95.06 55 ALA B CA 1
ATOM 8937 C C . ALA B 1 55 ? -10.398 56.75 24.422 1 95.06 55 ALA B C 1
ATOM 8939 O O . ALA B 1 55 ? -11.297 57.062 23.641 1 95.06 55 ALA B O 1
ATOM 8940 N N . VAL B 1 56 ? -9.133 56.906 24.094 1 95 56 VAL B N 1
ATOM 8941 C CA . VAL B 1 56 ? -8.633 57.406 22.828 1 95 56 VAL B CA 1
ATOM 8942 C C . VAL B 1 56 ? -8.062 56.25 22 1 95 56 VAL B C 1
ATOM 8944 O O . VAL B 1 56 ? -7.23 55.5 22.5 1 95 56 VAL B O 1
ATOM 8947 N N . ARG B 1 57 ? -8.547 56.156 20.797 1 94.56 57 ARG B N 1
ATOM 8948 C CA . ARG B 1 57 ? -8.039 55.125 19.891 1 94.56 57 ARG B CA 1
ATOM 8949 C C . ARG B 1 57 ? -6.672 55.5 19.344 1 94.56 57 ARG B C 1
ATOM 8951 O O . ARG B 1 57 ? -6.496 56.594 18.797 1 94.56 57 ARG B O 1
ATOM 8958 N N . LEU B 1 58 ? -5.73 54.594 19.438 1 95.5 58 LEU B N 1
ATOM 8959 C CA . LEU B 1 58 ? -4.371 54.875 19 1 95.5 58 LEU B CA 1
ATOM 8960 C C . LEU B 1 58 ? -4.113 54.312 17.609 1 95.5 58 LEU B C 1
ATOM 8962 O O . LEU B 1 58 ? -3.275 54.812 16.859 1 95.5 58 LEU B O 1
ATOM 8966 N N . THR B 1 59 ? -4.699 53.219 17.281 1 94.12 59 THR B N 1
ATOM 8967 C CA . THR B 1 59 ? -4.535 52.531 15.992 1 94.12 59 THR B CA 1
ATOM 8968 C C . THR B 1 59 ? -5.891 52.281 15.344 1 94.12 59 THR B C 1
ATOM 8970 O O . THR B 1 59 ? -6.906 52.188 16.031 1 94.12 59 THR B O 1
ATOM 8973 N N . SER B 1 60 ? -5.992 52.125 13.961 1 89.38 60 SER B N 1
ATOM 8974 C CA . SER B 1 60 ? -7.293 51.969 13.312 1 89.38 60 SER B CA 1
ATOM 8975 C C . SER B 1 60 ? -7.184 51.094 12.055 1 89.38 60 SER B C 1
ATOM 8977 O O . SER B 1 60 ? -8.086 51.125 11.219 1 89.38 60 SER B O 1
ATOM 8979 N N . PHE B 1 61 ? -6.082 50.406 11.805 1 88.25 61 PHE B N 1
ATOM 8980 C CA . PHE B 1 61 ? -5.918 49.531 10.625 1 88.25 61 PHE B CA 1
ATOM 8981 C C . PHE B 1 61 ? -6.859 48.344 10.688 1 88.25 61 PHE B C 1
ATOM 8983 O O . PHE B 1 61 ? -7.301 47.938 11.766 1 88.25 61 PHE B O 1
ATOM 8990 N N . GLN B 1 62 ? -7.223 47.75 9.555 1 86.94 62 GLN B N 1
ATOM 8991 C CA . GLN B 1 62 ? -8.188 46.656 9.477 1 86.94 62 GLN B CA 1
ATOM 8992 C C . GLN B 1 62 ? -7.586 45.344 9.961 1 86.94 62 GLN B C 1
ATOM 8994 O O . GLN B 1 62 ? -8.312 44.406 10.281 1 86.94 62 GLN B O 1
ATOM 8999 N N .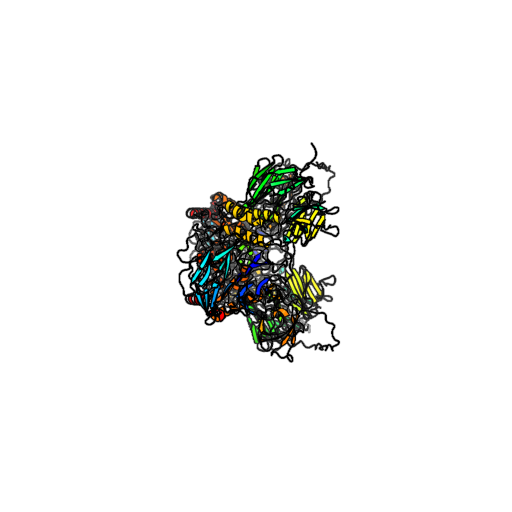 GLY B 1 63 ? -6.254 45.25 9.883 1 89.88 63 GLY B N 1
ATOM 9000 C CA . GLY B 1 63 ? -5.613 44.094 10.484 1 89.88 63 GLY B CA 1
ATOM 9001 C C . GLY B 1 63 ? -5.777 44.062 11.992 1 89.88 63 GLY B C 1
ATOM 9002 O O . GLY B 1 63 ? -6.641 44.719 12.555 1 89.88 63 GLY B O 1
ATOM 9003 N N . GLN B 1 64 ? -5.035 43.188 12.641 1 93.31 64 GLN B N 1
ATOM 9004 C CA . GLN B 1 64 ? -5.152 43.031 14.086 1 93.31 64 GLN B CA 1
ATOM 9005 C C . GLN B 1 64 ? -3.975 43.688 14.812 1 93.31 64 GLN B C 1
ATOM 9007 O O . GLN B 1 64 ? -2.818 43.438 14.461 1 93.31 64 GLN B O 1
ATOM 9012 N N . GLU B 1 65 ? -4.238 44.531 15.688 1 96.19 65 GLU B N 1
ATOM 9013 C CA . GLU B 1 65 ? -3.268 45.031 16.641 1 96.19 65 GLU B CA 1
ATOM 9014 C C . GLU B 1 65 ? -3.523 44.5 18.047 1 96.19 65 GLU B C 1
ATOM 9016 O O . GLU B 1 65 ? -4.656 44.531 18.531 1 96.19 65 GLU B O 1
ATOM 9021 N N . MET B 1 66 ? -2.447 43.969 18.656 1 96 66 MET B N 1
ATOM 9022 C CA . MET B 1 66 ? -2.611 43.281 19.922 1 96 66 MET B CA 1
ATOM 9023 C C . MET B 1 66 ? -1.369 43.438 20.797 1 96 66 MET B C 1
ATOM 9025 O O . MET B 1 66 ? -0.333 43.906 20.328 1 96 66 MET B O 1
ATOM 9029 N N . GLN B 1 67 ? -1.502 43.156 22.094 1 96.94 67 GLN B N 1
ATOM 9030 C CA . GLN B 1 67 ? -0.436 43.094 23.078 1 96.94 67 GLN B CA 1
ATOM 9031 C C . GLN B 1 67 ? 0.264 44.438 23.25 1 96.94 67 GLN B C 1
ATOM 9033 O O . GLN B 1 67 ? 1.492 44.531 23.172 1 96.94 67 GLN B O 1
ATOM 9038 N N . PRO B 1 68 ? -0.478 45.438 23.438 1 98.12 68 PRO B N 1
ATOM 9039 C CA . PRO B 1 68 ? 0.193 46.719 23.703 1 98.12 68 PRO B CA 1
ATOM 9040 C C . PRO B 1 68 ? 0.978 46.719 25.016 1 98.12 68 PRO B C 1
ATOM 9042 O O . PRO B 1 68 ? 0.49 46.219 26.031 1 98.12 68 PRO B O 1
ATOM 9045 N N . LYS B 1 69 ? 2.16 47.219 25 1 98.44 69 LYS B N 1
ATOM 9046 C CA . LYS B 1 69 ? 3.008 47.375 26.188 1 98.44 69 LYS B CA 1
ATOM 9047 C C . LYS B 1 69 ? 3.639 48.75 26.234 1 98.44 69 LYS B C 1
ATOM 9049 O O . LYS B 1 69 ? 4.273 49.188 25.266 1 98.44 69 LYS B O 1
ATOM 9054 N N . LEU B 1 70 ? 3.436 49.406 27.359 1 98.25 70 LEU B N 1
ATOM 9055 C CA . LEU B 1 70 ? 4.02 50.719 27.578 1 98.25 70 LEU B CA 1
ATOM 9056 C C . LEU B 1 70 ? 5.48 50.625 28 1 98.25 70 LEU B C 1
ATOM 9058 O O . LEU B 1 70 ? 5.832 49.75 28.797 1 98.25 70 LEU B O 1
ATOM 9062 N N . SER B 1 71 ? 6.297 51.531 27.422 1 97.94 71 SER B N 1
ATOM 9063 C CA . SER B 1 71 ? 7.688 51.562 27.859 1 97.94 71 SER B CA 1
ATOM 9064 C C . SER B 1 71 ? 7.793 51.969 29.328 1 97.94 71 SER B C 1
ATOM 9066 O O . SER B 1 71 ? 6.98 52.75 29.812 1 97.94 71 SER B O 1
ATOM 9068 N N . PRO B 1 72 ? 8.875 51.469 30.016 1 96.31 72 PRO B N 1
ATOM 9069 C CA . PRO B 1 72 ? 9.023 51.812 31.438 1 96.31 72 PRO B CA 1
ATOM 9070 C C . PRO B 1 72 ? 9.094 53.344 31.672 1 96.31 72 PRO B C 1
ATOM 9072 O O . PRO B 1 72 ? 8.656 53.812 32.719 1 96.31 72 PRO B O 1
ATOM 9075 N N . ASP B 1 73 ? 9.531 54.156 30.719 1 95.75 73 ASP B N 1
ATOM 9076 C CA . ASP B 1 73 ? 9.641 55.594 30.875 1 95.75 73 ASP B CA 1
ATOM 9077 C C . ASP B 1 73 ? 8.336 56.281 30.5 1 95.75 73 ASP B C 1
ATOM 9079 O O . ASP B 1 73 ? 8.211 57.5 30.625 1 95.75 73 ASP B O 1
ATOM 9083 N N . GLY B 1 74 ? 7.379 55.531 29.984 1 95.06 74 GLY B N 1
ATOM 9084 C CA . GLY B 1 74 ? 6.043 56.031 29.719 1 95.06 74 GLY B CA 1
ATOM 9085 C C . GLY B 1 74 ? 5.949 56.781 28.406 1 95.06 74 GLY B C 1
ATOM 9086 O O . GLY B 1 74 ? 4.922 57.406 28.109 1 95.06 74 GLY B O 1
ATOM 9087 N N . LYS B 1 75 ? 6.926 56.688 27.531 1 96 75 LYS B N 1
ATOM 9088 C CA . LYS B 1 75 ? 6.977 57.5 26.328 1 96 75 LYS B CA 1
ATOM 9089 C C . LYS B 1 75 ? 6.426 56.781 25.109 1 96 75 LYS B C 1
ATOM 9091 O O . LYS B 1 75 ? 5.961 57.406 24.156 1 96 75 LYS B O 1
ATOM 9096 N N . TRP B 1 76 ? 6.582 55.531 25.188 1 97.19 76 TRP B N 1
ATOM 9097 C CA . TRP B 1 76 ? 6.281 54.75 24 1 97.19 76 TRP B CA 1
ATOM 9098 C C . TRP B 1 76 ? 5.273 53.656 24.328 1 97.19 76 TRP B C 1
ATOM 9100 O O . TRP B 1 76 ? 5.184 53.188 25.469 1 97.19 76 TRP B O 1
ATOM 9110 N N . VAL B 1 77 ? 4.523 53.219 23.344 1 98.06 77 VAL B N 1
ATOM 9111 C CA . VAL B 1 77 ? 3.762 51.969 23.375 1 98.06 77 VAL B CA 1
ATOM 9112 C C . VAL B 1 77 ? 4.199 51.062 22.219 1 98.06 77 VAL B C 1
ATOM 9114 O O . VAL B 1 77 ? 4.211 51.5 21.062 1 98.06 77 VAL B O 1
ATOM 9117 N N . ALA B 1 78 ? 4.727 49.938 22.484 1 98.5 78 ALA B N 1
ATOM 9118 C CA . ALA B 1 78 ? 4.984 48.906 21.5 1 98.5 78 ALA B CA 1
ATOM 9119 C C . ALA B 1 78 ? 3.822 47.906 21.422 1 98.5 78 ALA B C 1
ATOM 9121 O O . ALA B 1 78 ? 3.098 47.719 22.391 1 98.5 78 ALA B O 1
ATOM 9122 N N . PHE B 1 79 ? 3.586 47.344 20.25 1 98.25 79 PHE B N 1
ATOM 9123 C CA . PHE B 1 79 ? 2.498 46.375 20.094 1 98.25 79 PHE B CA 1
ATOM 9124 C C . PHE B 1 79 ? 2.77 45.469 18.906 1 98.25 79 PHE B C 1
ATOM 9126 O O . PHE B 1 79 ? 3.701 45.688 18.141 1 98.25 79 PHE B O 1
ATOM 9133 N N . THR B 1 80 ? 2.117 44.344 18.797 1 98.25 80 THR B N 1
ATOM 9134 C CA . THR B 1 80 ? 2.109 43.438 17.656 1 98.25 80 THR B CA 1
ATOM 9135 C C . THR B 1 80 ? 1.053 43.844 16.641 1 98.25 80 THR B C 1
ATOM 9137 O O . THR B 1 80 ? -0.12 44.031 16.984 1 98.25 80 THR B O 1
ATOM 9140 N N . GLY B 1 81 ? 1.456 44.031 15.383 1 96.81 81 GLY B N 1
ATOM 9141 C CA . GLY B 1 81 ? 0.515 44.406 14.352 1 96.81 81 GLY B CA 1
ATOM 9142 C C . GLY B 1 81 ? 0.649 43.594 13.078 1 96.81 81 GLY B C 1
ATOM 9143 O O . GLY B 1 81 ? 1.749 43.156 12.727 1 96.81 81 GLY B O 1
ATOM 9144 N N . ASP B 1 82 ? -0.438 43.375 12.469 1 93.69 82 ASP B N 1
ATOM 9145 C CA . ASP B 1 82 ? -0.473 42.656 11.211 1 93.69 82 ASP B CA 1
ATOM 9146 C C . ASP B 1 82 ? -0.823 43.562 10.047 1 93.69 82 ASP B C 1
ATOM 9148 O O . ASP B 1 82 ? -1.891 43.438 9.445 1 93.69 82 ASP B O 1
ATOM 9152 N N . TYR B 1 83 ? 0.096 44.375 9.609 1 91.94 83 TYR B N 1
ATOM 9153 C CA . TYR B 1 83 ? -0.136 45.406 8.602 1 91.94 83 TYR B CA 1
ATOM 9154 C C . TYR B 1 83 ? 0.296 44.906 7.219 1 91.94 83 TYR B C 1
ATOM 9156 O O . TYR B 1 83 ? -0.268 45.312 6.203 1 91.94 83 TYR B O 1
ATOM 9164 N N . GLU B 1 84 ? 1.256 44.031 7.242 1 90.75 84 GLU B N 1
ATOM 9165 C CA . GLU B 1 84 ? 1.889 43.688 5.969 1 90.75 84 GLU B CA 1
ATOM 9166 C C . GLU B 1 84 ? 1.891 42.188 5.73 1 90.75 84 GLU B C 1
ATOM 9168 O O . GLU B 1 84 ? 2.861 41.625 5.203 1 90.75 84 GLU B O 1
ATOM 9173 N N . GLY B 1 85 ? 0.911 41.594 6.152 1 88.62 85 GLY B N 1
ATOM 9174 C CA . GLY B 1 85 ? 0.752 40.156 5.879 1 88.62 85 GLY B CA 1
ATOM 9175 C C . GLY B 1 85 ? 1.495 39.281 6.863 1 88.62 85 GLY B C 1
ATOM 9176 O O . GLY B 1 85 ? 1.663 38.094 6.625 1 88.62 85 GLY B O 1
ATOM 9177 N N . ASN B 1 86 ? 2.033 39.812 7.836 1 92.94 86 ASN B N 1
ATOM 9178 C CA . ASN B 1 86 ? 2.713 39.125 8.938 1 92.94 86 ASN B CA 1
ATOM 9179 C C . ASN B 1 86 ? 2.518 39.875 10.258 1 92.94 86 ASN B C 1
ATOM 9181 O O . ASN B 1 86 ? 2.219 41.062 10.258 1 92.94 86 ASN B O 1
ATOM 9185 N N . GLN B 1 87 ? 2.566 39.125 11.344 1 96.06 87 GLN B N 1
ATOM 9186 C CA . GLN B 1 87 ? 2.617 39.812 12.641 1 96.06 87 GLN B CA 1
ATOM 9187 C C . GLN B 1 87 ? 4.023 40.312 12.945 1 96.06 87 GLN B C 1
ATOM 9189 O O . GLN B 1 87 ? 4.977 39.531 12.977 1 96.06 87 GLN B O 1
ATOM 9194 N N . ASP B 1 88 ? 4.113 41.531 13.164 1 97.19 88 ASP B N 1
ATOM 9195 C CA . ASP B 1 88 ? 5.387 42.188 13.445 1 97.19 88 ASP B CA 1
ATOM 9196 C C . ASP B 1 88 ? 5.273 43.156 14.641 1 97.19 88 ASP B C 1
ATOM 9198 O O . ASP B 1 88 ? 4.168 43.438 15.109 1 97.19 88 ASP B O 1
ATOM 9202 N N . ILE B 1 89 ? 6.445 43.625 15.086 1 98.31 89 ILE B N 1
ATOM 9203 C CA . ILE B 1 89 ? 6.496 44.562 16.203 1 98.31 89 ILE B CA 1
ATOM 9204 C C . ILE B 1 89 ? 6.473 46 15.672 1 98.31 89 ILE B C 1
ATOM 9206 O O . ILE B 1 89 ? 7.23 46.344 14.758 1 98.31 89 ILE B O 1
ATOM 9210 N N . TYR B 1 90 ? 5.656 46.781 16.266 1 98.06 90 TYR B N 1
ATOM 9211 C CA . TYR B 1 90 ? 5.547 48.188 15.914 1 98.06 90 TYR B CA 1
ATOM 9212 C C . TYR B 1 90 ? 5.703 49.094 17.141 1 98.06 90 TYR B C 1
ATOM 9214 O O . TYR B 1 90 ? 5.438 48.625 18.266 1 98.06 90 TYR B O 1
ATOM 9222 N N . LEU B 1 91 ? 6.172 50.25 16.969 1 97.75 91 LEU B N 1
ATOM 9223 C CA . LEU B 1 91 ? 6.402 51.25 18.016 1 97.75 91 LEU B CA 1
ATOM 9224 C C . LEU B 1 91 ? 5.641 52.531 17.719 1 97.75 91 LEU B C 1
ATOM 9226 O O . LEU B 1 91 ? 5.621 53 16.578 1 97.75 91 LEU B O 1
ATOM 9230 N N . LEU B 1 92 ? 4.996 53.031 18.781 1 96.75 92 LEU B N 1
ATOM 9231 C CA . LEU B 1 92 ? 4.207 54.25 18.672 1 96.75 92 LEU B CA 1
ATOM 9232 C C . LEU B 1 92 ? 4.438 55.156 19.875 1 96.75 92 LEU B C 1
ATOM 9234 O O . LEU B 1 92 ? 4.441 54.688 21.016 1 96.75 92 LEU B O 1
ATOM 9238 N N . PRO B 1 93 ? 4.629 56.5 19.625 1 95.38 93 PRO B N 1
ATOM 9239 C CA . PRO B 1 93 ? 4.605 57.375 20.781 1 95.38 93 PRO B CA 1
ATOM 9240 C C . PRO B 1 93 ? 3.262 57.375 21.516 1 95.38 93 PRO B C 1
ATOM 9242 O O . PRO B 1 93 ? 2.211 57.281 20.875 1 95.38 93 PRO B O 1
ATOM 9245 N N . ILE B 1 94 ? 3.279 57.531 22.844 1 94.62 94 ILE B N 1
ATOM 9246 C CA . ILE B 1 94 ? 2.049 57.438 23.609 1 94.62 94 ILE B CA 1
ATOM 9247 C C . ILE B 1 94 ? 1.13 58.594 23.25 1 94.62 94 ILE B C 1
ATOM 9249 O O . ILE B 1 94 ? -0.088 58.531 23.422 1 94.62 94 ILE B O 1
ATOM 9253 N N . ALA B 1 95 ? 1.68 59.656 22.703 1 92.06 95 ALA B N 1
ATOM 9254 C CA . ALA B 1 95 ? 0.904 60.844 22.281 1 92.06 95 ALA B CA 1
ATOM 9255 C C . ALA B 1 95 ? 0.194 60.562 20.953 1 92.06 95 ALA B C 1
ATOM 9257 O O . ALA B 1 95 ? -0.712 61.312 20.578 1 92.06 95 ALA B O 1
ATOM 9258 N N . GLY B 1 96 ? 0.524 59.531 20.312 1 89.25 96 GLY B N 1
ATOM 9259 C CA . GLY B 1 96 ? -0.046 59.219 19.016 1 89.25 96 GLY B CA 1
ATOM 9260 C C . GLY B 1 96 ? 0.899 59.469 17.875 1 89.25 96 GLY B C 1
ATOM 9261 O O . GLY B 1 96 ? 1.949 60.094 18.047 1 89.25 96 GLY B O 1
ATOM 9262 N N . GLY B 1 97 ? 0.598 58.938 16.734 1 90.69 97 GLY B N 1
ATOM 9263 C CA . GLY B 1 97 ? 1.415 59.156 15.547 1 90.69 97 GLY B CA 1
ATOM 9264 C C . GLY B 1 97 ? 1.463 57.938 14.625 1 90.69 97 GLY B C 1
ATOM 9265 O O . GLY B 1 97 ? 0.54 57.125 14.617 1 90.69 97 GLY B O 1
ATOM 9266 N N . GLU B 1 98 ? 2.467 58 13.805 1 91.81 98 GLU B N 1
ATOM 9267 C CA . GLU B 1 98 ? 2.652 56.906 12.852 1 91.81 98 GLU B CA 1
ATOM 9268 C C . GLU B 1 98 ? 3.451 55.781 13.461 1 91.81 98 GLU B C 1
ATOM 9270 O O . GLU B 1 98 ? 4.543 55.969 14 1 91.81 98 GLU B O 1
ATOM 9275 N N . PRO B 1 99 ? 2.898 54.594 13.383 1 94.5 99 PRO B N 1
ATOM 9276 C CA . PRO B 1 99 ? 3.645 53.469 13.93 1 94.5 99 PRO B CA 1
ATOM 9277 C C . PRO B 1 99 ? 4.93 53.156 13.156 1 94.5 99 PRO B C 1
ATOM 9279 O O . PRO B 1 99 ? 4.93 53.188 11.922 1 94.5 99 PRO B O 1
ATOM 9282 N N . LYS B 1 100 ? 5.961 52.938 13.836 1 95.81 100 LYS B N 1
ATOM 9283 C CA . LYS B 1 100 ? 7.242 52.5 13.281 1 95.81 100 LYS B CA 1
ATOM 9284 C C . LYS B 1 100 ? 7.383 50.969 13.336 1 95.81 100 LYS B C 1
ATOM 9286 O O . LYS B 1 100 ? 7.297 50.375 14.406 1 95.81 100 LYS B O 1
ATOM 9291 N N . ARG B 1 101 ? 7.512 50.344 12.141 1 96.12 101 ARG B N 1
ATOM 9292 C CA . ARG B 1 101 ? 7.734 48.906 12.078 1 96.12 101 ARG B CA 1
ATOM 9293 C C . ARG B 1 101 ? 9.156 48.531 12.516 1 96.12 101 ARG B C 1
ATOM 9295 O O . ARG B 1 101 ? 10.125 49.156 12.055 1 96.12 101 ARG B O 1
ATOM 9302 N N . LEU B 1 102 ? 9.32 47.5 13.359 1 97 102 LEU B N 1
ATOM 9303 C CA . LEU B 1 102 ? 10.633 47.156 13.898 1 97 102 LEU B CA 1
ATOM 9304 C C . LEU B 1 102 ? 11.125 45.844 13.352 1 97 102 LEU B C 1
ATOM 9306 O O . LEU B 1 102 ? 12.336 45.594 13.281 1 97 102 LEU B O 1
ATOM 9310 N N . THR B 1 103 ? 10.328 44.906 13.055 1 97 103 THR B N 1
ATOM 9311 C CA . THR B 1 103 ? 10.766 43.594 12.586 1 97 103 THR B CA 1
ATOM 9312 C C . THR B 1 103 ? 10.25 43.344 11.172 1 97 103 THR B C 1
ATOM 9314 O O . THR B 1 103 ? 9.227 43.906 10.766 1 97 103 THR B O 1
ATOM 9317 N N . PHE B 1 104 ? 10.938 42.375 10.375 1 95.88 104 PHE B N 1
ATOM 9318 C CA . PHE B 1 104 ? 10.641 42.188 8.961 1 95.88 104 PHE B CA 1
ATOM 9319 C C . PHE B 1 104 ? 10.734 40.719 8.578 1 95.88 104 PHE B C 1
ATOM 9321 O O . PHE B 1 104 ? 10.555 40.344 7.41 1 95.88 104 PHE B O 1
ATOM 9328 N N . HIS B 1 105 ? 11.102 39.844 9.508 1 95.56 105 HIS B N 1
ATOM 9329 C CA . HIS B 1 105 ? 11.164 38.406 9.227 1 95.56 105 HIS B CA 1
ATOM 9330 C C . HIS B 1 105 ? 9.781 37.844 8.898 1 95.56 105 HIS B C 1
ATOM 9332 O O . HIS B 1 105 ? 8.789 38.25 9.5 1 95.56 105 HIS B O 1
ATOM 9338 N N . PRO B 1 106 ? 9.703 36.844 7.953 1 94.38 106 PRO B N 1
ATOM 9339 C CA . PRO B 1 106 ? 8.391 36.312 7.547 1 94.38 106 PRO B CA 1
ATOM 9340 C C . PRO B 1 106 ? 7.742 35.438 8.625 1 94.38 106 PRO B C 1
ATOM 9342 O O . PRO B 1 106 ? 6.547 35.156 8.555 1 94.38 106 PRO B O 1
ATOM 9345 N N . ASP B 1 107 ? 8.445 34.969 9.617 1 94.56 107 ASP B N 1
ATOM 9346 C CA . ASP B 1 107 ? 7.824 34.312 10.758 1 94.56 107 ASP B CA 1
ATOM 9347 C C . ASP B 1 107 ? 7.172 35.312 11.703 1 94.56 107 ASP B C 1
ATOM 9349 O O . ASP B 1 107 ? 7.57 36.469 11.75 1 94.56 107 ASP B O 1
ATOM 9353 N N . VAL B 1 108 ? 6.305 34.812 12.492 1 94.94 108 VAL B N 1
ATOM 9354 C CA . VAL B 1 108 ? 5.52 35.625 13.406 1 94.94 108 VAL B CA 1
ATOM 9355 C C . VAL B 1 108 ? 6.418 36.188 14.508 1 94.94 108 VAL B C 1
ATOM 9357 O O . VAL B 1 108 ? 7.191 35.438 15.117 1 94.94 108 VAL B O 1
ATOM 9360 N N . ASP B 1 109 ? 6.418 37.469 14.695 1 97.19 109 ASP B N 1
ATOM 9361 C CA . ASP B 1 109 ? 7.004 38.156 15.836 1 97.19 109 ASP B CA 1
ATOM 9362 C C . ASP B 1 109 ? 5.926 38.75 16.734 1 97.19 109 ASP B C 1
ATOM 9364 O O . ASP B 1 109 ? 5.125 39.594 16.297 1 97.19 109 ASP B O 1
ATOM 9368 N N . GLN B 1 110 ? 5.957 38.406 17.969 1 97.81 110 GLN B N 1
ATOM 9369 C CA . GLN B 1 110 ? 4.941 38.875 18.891 1 97.81 110 GLN B CA 1
ATOM 9370 C C . GLN B 1 110 ? 5.586 39.562 20.094 1 97.81 110 GLN B C 1
ATOM 9372 O O . GLN B 1 110 ? 6.602 39.094 20.625 1 97.81 110 GLN B O 1
ATOM 9377 N N . LEU B 1 111 ? 4.996 40.688 20.453 1 98.38 111 LEU B N 1
ATOM 9378 C CA . LEU B 1 111 ? 5.516 41.469 21.562 1 98.38 111 LEU B CA 1
ATOM 9379 C C . LEU B 1 111 ? 5.254 40.781 22.906 1 98.38 111 LEU B C 1
ATOM 9381 O O . LEU B 1 111 ? 4.168 40.25 23.125 1 98.38 111 LEU B O 1
ATOM 9385 N N . VAL B 1 112 ? 6.25 40.812 23.828 1 97.94 112 VAL B N 1
ATOM 9386 C CA . VAL B 1 112 ? 6.145 40.219 25.156 1 97.94 112 VAL B CA 1
ATOM 9387 C C . VAL B 1 112 ? 6.277 41.312 26.234 1 97.94 112 VAL B C 1
ATOM 9389 O O . VAL B 1 112 ? 5.566 41.281 27.234 1 97.94 112 VAL B O 1
ATOM 9392 N N . GLY B 1 113 ? 7.254 42.219 26.047 1 97.81 113 GLY B N 1
ATOM 9393 C CA . GLY B 1 113 ? 7.48 43.25 27.031 1 97.81 113 GLY B CA 1
ATOM 9394 C C . GLY B 1 113 ? 8.617 44.188 26.672 1 97.81 113 GLY B C 1
ATOM 9395 O O . GLY B 1 113 ? 8.82 44.5 25.484 1 97.81 113 GLY B O 1
ATOM 9396 N N . TRP B 1 114 ? 9.211 44.812 27.734 1 98 114 TRP B N 1
ATOM 9397 C CA . TRP B 1 114 ? 10.281 45.781 27.578 1 98 114 TRP B CA 1
ATOM 9398 C C . TRP B 1 114 ? 11.477 45.438 28.453 1 98 114 TRP B C 1
ATOM 9400 O O . TRP B 1 114 ? 11.328 44.781 29.484 1 98 114 TRP B O 1
ATOM 9410 N N . SER B 1 115 ? 12.609 45.875 27.953 1 97.5 115 SER B N 1
ATOM 9411 C CA . SER B 1 115 ? 13.734 45.938 28.875 1 97.5 115 SER B CA 1
ATOM 9412 C C . SER B 1 115 ? 13.523 47.062 29.891 1 97.5 115 SER B C 1
ATOM 9414 O O . SER B 1 115 ? 12.852 48.062 29.609 1 97.5 115 SER B O 1
ATOM 9416 N N . PRO B 1 116 ? 14.133 46.906 31.094 1 96.31 116 PRO B N 1
ATOM 9417 C CA . PRO B 1 116 ? 13.867 47.875 32.156 1 96.31 116 PRO B CA 1
ATOM 9418 C C . PRO B 1 116 ? 14.328 49.281 31.797 1 96.31 116 PRO B C 1
ATOM 9420 O O . PRO B 1 116 ? 13.789 50.281 32.312 1 96.31 116 PRO B O 1
ATOM 9423 N N . ASP B 1 117 ? 15.242 49.469 30.859 1 96.56 117 ASP B N 1
ATOM 9424 C CA . ASP B 1 117 ? 15.812 50.781 30.531 1 96.56 117 ASP B CA 1
ATOM 9425 C C . ASP B 1 117 ? 15.055 51.438 29.391 1 96.56 117 ASP B C 1
ATOM 9427 O O . ASP B 1 117 ? 15.438 52.5 28.922 1 96.56 117 ASP B O 1
ATOM 9431 N N . SER B 1 118 ? 14.023 50.844 28.875 1 97.31 118 SER B N 1
ATOM 9432 C CA . SER B 1 118 ? 13.133 51.344 27.828 1 97.31 118 SER B CA 1
ATOM 9433 C C . SER B 1 118 ? 13.852 51.438 26.484 1 97.31 118 SER B C 1
ATOM 9435 O O . SER B 1 118 ? 13.359 52.094 25.562 1 97.31 118 SER B O 1
ATOM 9437 N N . LYS B 1 119 ? 15 50.719 26.344 1 97.62 119 LYS B N 1
ATOM 9438 C CA . LYS B 1 119 ? 15.789 50.844 25.125 1 97.62 119 LYS B CA 1
ATOM 9439 C C . LYS B 1 119 ? 15.5 49.719 24.156 1 97.62 119 LYS B C 1
ATOM 9441 O O . LYS B 1 119 ? 15.828 49.812 22.969 1 97.62 119 LYS B O 1
ATOM 9446 N N . SER B 1 120 ? 14.961 48.719 24.719 1 98.31 120 SER B N 1
ATOM 9447 C CA . SER B 1 120 ? 14.664 47.562 23.891 1 98.31 120 SER B CA 1
ATOM 9448 C C . SER B 1 120 ? 13.312 46.938 24.25 1 98.31 120 SER B C 1
ATOM 9450 O O . SER B 1 120 ? 12.852 47.062 25.375 1 98.31 120 SER B O 1
ATOM 9452 N N . VAL B 1 121 ? 12.727 46.312 23.25 1 98.44 121 VAL B N 1
ATOM 9453 C CA . VAL B 1 121 ? 11.531 45.531 23.5 1 98.44 121 VAL B CA 1
ATOM 9454 C C . VAL B 1 121 ? 11.906 44.062 23.594 1 98.44 121 VAL B C 1
ATOM 9456 O O . VAL B 1 121 ? 12.953 43.625 23.094 1 98.44 121 VAL B O 1
ATOM 9459 N N . LEU B 1 122 ? 11.141 43.312 24.344 1 98.38 122 LEU B N 1
ATOM 9460 C CA . LEU B 1 122 ? 11.188 41.844 24.422 1 98.38 122 LEU B CA 1
ATOM 9461 C C . LEU B 1 122 ? 10.133 41.219 23.516 1 98.38 122 LEU B C 1
ATOM 9463 O O . LEU B 1 122 ? 8.953 41.594 23.578 1 98.38 122 LEU B O 1
ATOM 9467 N N . LEU B 1 123 ? 10.531 40.344 22.562 1 98.12 123 LEU B N 1
ATOM 9468 C CA . LEU B 1 123 ? 9.586 39.688 21.656 1 98.12 123 LEU B CA 1
ATOM 9469 C C . LEU B 1 123 ? 9.836 38.188 21.578 1 98.12 123 LEU B C 1
ATOM 9471 O O . LEU B 1 123 ? 10.898 37.719 21.984 1 98.12 123 LEU B O 1
ATOM 9475 N N . ARG B 1 124 ? 8.859 37.406 21.172 1 97.69 124 ARG B N 1
ATOM 9476 C CA . ARG B 1 124 ? 9.016 35.969 20.906 1 97.69 124 ARG B CA 1
ATOM 9477 C C . ARG B 1 124 ? 8.852 35.688 19.422 1 97.69 124 ARG B C 1
ATOM 9479 O O . ARG B 1 124 ? 8.094 36.375 18.719 1 97.69 124 ARG B O 1
ATOM 9486 N N . SER B 1 125 ? 9.5 34.656 18.891 1 96.69 125 SER B N 1
ATOM 9487 C CA . SER B 1 125 ? 9.469 34.219 17.5 1 96.69 125 SER B CA 1
ATOM 9488 C C . SER B 1 125 ? 9.922 32.781 17.375 1 96.69 125 SER B C 1
ATOM 9490 O O . SER B 1 125 ? 10.703 32.281 18.188 1 96.69 125 SER B O 1
ATOM 9492 N N . GLY B 1 126 ? 9.297 32.031 16.422 1 94.88 126 GLY B N 1
ATOM 9493 C CA . GLY B 1 126 ? 9.727 30.688 16.141 1 94.88 126 GLY B CA 1
ATOM 9494 C C . GLY B 1 126 ? 10.727 30.594 14.992 1 94.88 126 GLY B C 1
ATOM 9495 O O . GLY B 1 126 ? 11.008 29.516 14.492 1 94.88 126 GLY B O 1
ATOM 9496 N N . ARG B 1 127 ? 11.352 31.672 14.555 1 94.06 127 ARG B N 1
ATOM 9497 C CA . ARG B 1 127 ? 12.086 31.828 13.305 1 94.06 127 ARG B CA 1
ATOM 9498 C C . ARG B 1 127 ? 13.32 30.938 13.281 1 94.06 127 ARG B C 1
ATOM 9500 O O . ARG B 1 127 ? 13.758 30.516 12.211 1 94.06 127 ARG B O 1
ATOM 9507 N N . ALA B 1 128 ? 13.898 30.609 14.43 1 90.69 128 ALA B N 1
ATOM 9508 C CA . ALA B 1 128 ? 15.219 30 14.422 1 90.69 128 ALA B CA 1
ATOM 9509 C C . ALA B 1 128 ? 15.164 28.562 14.914 1 90.69 128 ALA B C 1
ATOM 9511 O O . ALA B 1 128 ? 16.156 27.828 14.836 1 90.69 128 ALA B O 1
ATOM 9512 N N . ASN B 1 129 ? 14.039 28.141 15.375 1 91.56 129 ASN B N 1
ATOM 9513 C CA . ASN B 1 129 ? 13.992 26.844 16.062 1 91.56 129 ASN B CA 1
ATOM 9514 C C . ASN B 1 129 ? 13.602 25.719 15.109 1 91.56 129 ASN B C 1
ATOM 9516 O O . ASN B 1 129 ? 12.953 25.953 14.086 1 91.56 129 ASN B O 1
ATOM 9520 N N . ALA B 1 130 ? 14.047 24.609 15.328 1 93.25 130 ALA B N 1
ATOM 9521 C CA . ALA B 1 130 ? 13.75 23.328 14.695 1 93.25 130 ALA B CA 1
ATOM 9522 C C . ALA B 1 130 ? 13.57 22.234 15.742 1 93.25 130 ALA B C 1
ATOM 9524 O O . ALA B 1 130 ? 14.094 22.328 16.844 1 93.25 130 ALA B O 1
ATOM 9525 N N . PRO B 1 131 ? 12.852 21.109 15.539 1 94.62 131 PRO B N 1
ATOM 9526 C CA . PRO B 1 131 ? 12.297 20.766 14.219 1 94.62 131 PRO B CA 1
ATOM 9527 C C . PRO B 1 131 ? 10.992 21.5 13.922 1 94.62 131 PRO B C 1
ATOM 9529 O O . PRO B 1 131 ? 10.453 21.359 12.82 1 94.62 131 PRO B O 1
ATOM 9532 N N . ARG B 1 132 ? 10.461 22.234 14.859 1 93.06 132 ARG B N 1
ATOM 9533 C CA . ARG B 1 132 ? 9.281 23.094 14.68 1 93.06 132 ARG B CA 1
ATOM 9534 C C . ARG B 1 132 ? 9.578 24.531 15.102 1 93.06 132 ARG B C 1
ATOM 9536 O O . ARG B 1 132 ? 10.594 24.797 15.75 1 93.06 132 ARG B O 1
ATOM 9543 N N . GLY B 1 133 ? 8.68 25.359 14.68 1 90 133 GLY B N 1
ATOM 9544 C CA . GLY B 1 133 ? 8.859 26.766 15 1 90 133 GLY B CA 1
ATOM 9545 C C . GLY B 1 133 ? 8.453 27.109 16.422 1 90 133 GLY B C 1
ATOM 9546 O O . GLY B 1 133 ? 7.637 28.016 16.641 1 90 133 GLY B O 1
ATOM 9547 N N . TRP B 1 134 ? 9.07 26.453 17.453 1 89.88 134 TRP B N 1
ATOM 9548 C CA . TRP B 1 134 ? 8.773 26.812 18.844 1 89.88 134 TRP B CA 1
ATOM 9549 C C . TRP B 1 134 ? 9.383 28.172 19.188 1 89.88 134 TRP B C 1
ATOM 9551 O O . TRP B 1 134 ? 10.469 28.516 18.719 1 89.88 134 TRP B O 1
ATOM 9561 N N . GLN B 1 135 ? 8.805 28.812 20.109 1 94.31 135 GLN B N 1
ATOM 9562 C CA . GLN B 1 135 ? 9.094 30.219 20.375 1 94.31 135 GLN B CA 1
ATOM 9563 C C . GLN B 1 135 ? 10.375 30.375 21.203 1 94.31 135 GLN B C 1
ATOM 9565 O O . GLN B 1 135 ? 10.641 29.578 22.094 1 94.31 135 GLN B O 1
ATOM 9570 N N . GLN B 1 136 ? 11.086 31.328 20.859 1 96 136 GLN B N 1
ATOM 9571 C CA . GLN B 1 136 ? 12.242 31.859 21.578 1 96 136 GLN B CA 1
ATOM 9572 C C . GLN B 1 136 ? 12.094 33.375 21.828 1 96 136 GLN B C 1
ATOM 9574 O O . GLN B 1 136 ? 11.383 34.062 21.094 1 96 136 GLN B O 1
ATOM 9579 N N . LEU B 1 137 ? 12.742 33.781 22.906 1 97.69 137 LEU B N 1
ATOM 9580 C CA . LEU B 1 137 ? 12.664 35.219 23.219 1 97.69 137 LEU B CA 1
ATOM 9581 C C . LEU B 1 137 ? 13.852 35.969 22.609 1 97.69 137 LEU B C 1
ATOM 9583 O O . LEU B 1 137 ? 14.969 35.469 22.594 1 97.69 137 LEU B O 1
ATOM 9587 N N . PHE B 1 138 ? 13.586 37.125 22.141 1 97.81 138 PHE B N 1
ATOM 9588 C CA . PHE B 1 138 ? 14.562 38.031 21.562 1 97.81 138 PHE B CA 1
ATOM 9589 C C . PHE B 1 138 ? 14.438 39.438 22.188 1 97.81 138 PHE B C 1
ATOM 9591 O O . PHE B 1 138 ? 13.359 39.812 22.641 1 97.81 138 PHE B O 1
ATOM 9598 N N . THR B 1 139 ? 15.516 40.188 22.203 1 98.06 139 THR B N 1
ATOM 9599 C CA . THR B 1 139 ? 15.477 41.625 22.453 1 98.06 139 THR B CA 1
ATOM 9600 C C . THR B 1 139 ? 15.758 42.406 21.172 1 98.06 139 THR B C 1
ATOM 9602 O O . THR B 1 139 ? 16.516 41.938 20.312 1 98.06 139 THR B O 1
ATOM 9605 N N . LEU B 1 140 ? 15.125 43.469 21.078 1 98.06 140 LEU B N 1
ATOM 9606 C CA . LEU B 1 140 ? 15.281 44.344 19.906 1 98.06 140 LEU B CA 1
ATOM 9607 C C . LEU B 1 140 ? 15.297 45.812 20.297 1 98.06 140 LEU B C 1
ATOM 9609 O O . LEU B 1 140 ? 14.383 46.281 20.969 1 98.06 140 LEU B O 1
ATOM 9613 N N . SER B 1 141 ? 16.281 46.5 19.797 1 97.81 141 SER B N 1
ATOM 9614 C CA . SER B 1 141 ? 16.391 47.938 20.078 1 97.81 141 SER B CA 1
ATOM 9615 C C . SER B 1 141 ? 15.25 48.719 19.422 1 97.81 141 SER B C 1
ATOM 9617 O O . SER B 1 141 ? 14.836 48.406 18.312 1 97.81 141 SER B O 1
ATOM 9619 N N . ILE B 1 142 ? 14.75 49.75 20.125 1 96.94 142 ILE B N 1
ATOM 9620 C CA . ILE B 1 142 ? 13.664 50.562 19.562 1 96.94 142 ILE B CA 1
ATOM 9621 C C . ILE B 1 142 ? 14.188 51.375 18.391 1 96.94 142 ILE B C 1
ATOM 9623 O O . ILE B 1 142 ? 13.398 51.969 17.641 1 96.94 142 ILE B O 1
ATOM 9627 N N . GLU B 1 143 ? 15.508 51.406 18.234 1 94.94 143 GLU B N 1
ATOM 9628 C CA . GLU B 1 143 ? 16.109 52.094 17.078 1 94.94 143 GLU B CA 1
ATOM 9629 C C . GLU B 1 143 ? 16.109 51.188 15.852 1 94.94 143 GLU B C 1
ATOM 9631 O O . GLU B 1 143 ? 16.391 51.625 14.742 1 94.94 143 GLU B O 1
ATOM 9636 N N . GLY B 1 144 ? 15.773 50 16.062 1 94.12 144 GLY B N 1
ATOM 9637 C CA . GLY B 1 144 ? 15.734 49.031 14.969 1 94.12 144 GLY B CA 1
ATOM 9638 C C . GLY B 1 144 ? 16.906 48.062 14.992 1 94.12 144 GLY B C 1
ATOM 9639 O O . GLY B 1 144 ? 17.422 47.719 16.062 1 94.12 144 GLY B O 1
ATOM 9640 N N . GLY B 1 145 ? 17.172 47.469 13.828 1 93.88 145 GLY B N 1
ATOM 9641 C CA . GLY B 1 145 ? 18.234 46.5 13.703 1 93.88 145 GLY B CA 1
ATOM 9642 C C . GLY B 1 145 ? 17.75 45.062 13.805 1 93.88 145 GLY B C 1
ATOM 9643 O O . GLY B 1 145 ? 16.594 44.781 13.492 1 93.88 145 GLY B O 1
ATOM 9644 N N . ASN B 1 146 ? 18.797 44.219 14.125 1 94.94 146 ASN B N 1
ATOM 9645 C CA . ASN B 1 146 ? 18.469 42.781 14.18 1 94.94 146 ASN B CA 1
ATOM 9646 C C . ASN B 1 146 ? 18.141 42.344 15.602 1 94.94 146 ASN B C 1
ATOM 9648 O O . ASN B 1 146 ? 18.844 42.719 16.547 1 94.94 146 ASN B O 1
ATOM 9652 N N . PRO B 1 147 ? 16.984 41.594 15.758 1 96.19 147 PRO B N 1
ATOM 9653 C CA . PRO B 1 147 ? 16.719 41.031 17.078 1 96.19 147 PRO B CA 1
ATOM 9654 C C . PRO B 1 147 ? 17.844 40.125 17.578 1 96.19 147 PRO B C 1
ATOM 9656 O O . PRO B 1 147 ? 18.438 39.406 16.797 1 96.19 147 PRO B O 1
ATOM 9659 N N . LYS B 1 148 ? 18.125 40.156 18.812 1 95.5 148 LYS B N 1
ATOM 9660 C CA . LYS B 1 148 ? 19.125 39.312 19.453 1 95.5 148 LYS B CA 1
ATOM 9661 C C . LYS B 1 148 ? 18.453 38.25 20.312 1 95.5 148 LYS B C 1
ATOM 9663 O O . LYS B 1 148 ? 17.672 38.562 21.203 1 95.5 148 LYS B O 1
ATOM 9668 N N . PRO B 1 149 ? 18.797 37 20.062 1 95.44 149 PRO B N 1
ATOM 9669 C CA . PRO B 1 149 ? 18.156 35.938 20.844 1 95.44 149 PRO B CA 1
ATOM 9670 C C . PRO B 1 149 ? 18.641 35.906 22.281 1 95.44 149 PRO B C 1
ATOM 9672 O O . PRO B 1 149 ? 19.828 36.156 22.547 1 95.44 149 PRO B O 1
ATOM 9675 N N . LEU B 1 150 ? 17.703 35.656 23.188 1 96.69 150 LEU B N 1
ATOM 9676 C CA . LEU B 1 150 ? 18.094 35.281 24.531 1 96.69 150 LEU B CA 1
ATOM 9677 C C . LEU B 1 150 ? 18.547 33.812 24.594 1 96.69 150 LEU B C 1
ATOM 9679 O O . LEU B 1 150 ? 18.281 33.062 23.672 1 96.69 150 LEU B O 1
ATOM 9683 N N . PRO B 1 151 ? 19.234 33.406 25.625 1 95.38 151 PRO B N 1
ATOM 9684 C CA . PRO B 1 151 ? 19.938 32.125 25.609 1 95.38 151 PRO B CA 1
ATOM 9685 C C . PRO B 1 151 ? 18.984 30.938 25.672 1 95.38 151 PRO B C 1
ATOM 9687 O O . PRO B 1 151 ? 19.359 29.828 25.312 1 95.38 151 PRO B O 1
ATOM 9690 N N . MET B 1 152 ? 17.766 31.109 26.125 1 94.94 152 MET B N 1
ATOM 9691 C CA . MET B 1 152 ? 16.844 29.984 26.219 1 94.94 152 MET B CA 1
ATOM 9692 C C . MET B 1 152 ? 16.375 29.531 24.844 1 94.94 152 MET B C 1
ATOM 9694 O O . MET B 1 152 ? 15.781 30.328 24.094 1 94.94 152 MET B O 1
ATOM 9698 N N . ASN B 1 153 ? 16.547 28.312 24.516 1 90.69 153 ASN B N 1
ATOM 9699 C CA . ASN B 1 153 ? 16.125 27.797 23.219 1 90.69 153 ASN B CA 1
ATOM 9700 C C . ASN B 1 153 ? 14.594 27.781 23.094 1 90.69 153 ASN B C 1
ATOM 9702 O O . ASN B 1 153 ? 14.062 27.781 21.984 1 90.69 153 ASN B O 1
ATOM 9706 N N . ARG B 1 154 ? 13.938 27.609 24.188 1 92.94 154 ARG B N 1
ATOM 9707 C CA . ARG B 1 154 ? 12.477 27.641 24.219 1 92.94 154 ARG B CA 1
ATOM 9708 C C . ARG B 1 154 ? 11.977 28.531 25.359 1 92.94 154 ARG B C 1
ATOM 9710 O O . ARG B 1 154 ? 12.297 28.297 26.516 1 92.94 154 ARG B O 1
ATOM 9717 N N . ALA B 1 155 ? 11.281 29.516 25.031 1 96.38 155 ALA B N 1
ATOM 9718 C CA . ALA B 1 155 ? 10.648 30.453 25.953 1 96.38 155 ALA B CA 1
ATOM 9719 C C . ALA B 1 155 ? 9.461 31.156 25.297 1 96.38 155 ALA B C 1
ATOM 9721 O O . ALA B 1 155 ? 9.562 31.641 24.172 1 96.38 155 ALA B O 1
ATOM 9722 N N . PHE B 1 156 ? 8.391 31.156 26.016 1 96.19 156 PHE B N 1
ATOM 9723 C CA . PHE B 1 156 ? 7.152 31.672 25.422 1 96.19 156 PHE B CA 1
ATOM 9724 C C . PHE B 1 156 ? 6.914 33.125 25.844 1 96.19 156 PHE B C 1
ATOM 9726 O O . PHE B 1 156 ? 6.609 33.969 25 1 96.19 156 PHE B O 1
ATOM 9733 N N . ASP B 1 157 ? 6.938 33.469 27.125 1 96.06 157 ASP B N 1
ATOM 9734 C CA . ASP B 1 157 ? 6.848 34.844 27.641 1 96.06 157 ASP B CA 1
ATOM 9735 C C . ASP B 1 157 ? 7.668 35 28.922 1 96.06 157 ASP B C 1
ATOM 9737 O O . ASP B 1 157 ? 8.289 34.031 29.391 1 96.06 157 ASP B O 1
ATOM 9741 N N . GLY B 1 158 ? 7.789 36.219 29.406 1 97.06 158 GLY B N 1
ATOM 9742 C CA . GLY B 1 158 ? 8.578 36.469 30.594 1 97.06 158 GLY B CA 1
ATOM 9743 C C . GLY B 1 158 ? 8.68 37.969 30.938 1 97.06 158 GLY B C 1
ATOM 9744 O O . GLY B 1 158 ? 8.086 38.812 30.25 1 97.06 158 GLY B O 1
ATOM 9745 N N . SER B 1 159 ? 9.312 38.188 32.062 1 97.94 159 SER B N 1
ATOM 9746 C CA . SER B 1 159 ? 9.5 39.531 32.562 1 97.94 159 SER B CA 1
ATOM 9747 C C . SER B 1 159 ? 10.867 39.688 33.219 1 97.94 159 SER B C 1
ATOM 9749 O O . SER B 1 159 ? 11.281 38.844 34.031 1 97.94 159 SER B O 1
ATOM 9751 N N . PHE B 1 160 ? 11.523 40.812 32.875 1 98.06 160 PHE B N 1
ATOM 9752 C CA . PHE B 1 160 ? 12.844 41.094 33.438 1 98.06 160 PHE B CA 1
ATOM 9753 C C . PHE B 1 160 ? 12.75 41.562 34.875 1 98.06 160 PHE B C 1
ATOM 9755 O O . PHE B 1 160 ? 11.766 42.188 35.281 1 98.06 160 PHE B O 1
ATOM 9762 N N . SER B 1 161 ? 13.836 41.25 35.625 1 97.06 161 SER B N 1
ATOM 9763 C CA . SER B 1 161 ? 14.047 41.938 36.906 1 97.06 161 SER B CA 1
ATOM 9764 C C . SER B 1 161 ? 14.359 43.438 36.688 1 97.06 161 SER B C 1
ATOM 9766 O O . SER B 1 161 ? 14.688 43.844 35.594 1 97.06 161 SER B O 1
ATOM 9768 N N . ALA B 1 162 ? 14.25 44.188 37.75 1 94.56 162 ALA B N 1
ATOM 9769 C CA . ALA B 1 162 ? 14.422 45.625 37.656 1 94.56 162 ALA B CA 1
ATOM 9770 C C . ALA B 1 162 ? 15.805 46 37.125 1 94.56 162 ALA B C 1
ATOM 9772 O O . ALA B 1 162 ? 15.977 46.969 36.406 1 94.56 162 ALA B O 1
ATOM 9773 N N . ASP B 1 163 ? 16.812 45.094 37.438 1 94.75 163 ASP B N 1
ATOM 9774 C CA . ASP B 1 163 ? 18.172 45.375 37 1 94.75 163 ASP B CA 1
ATOM 9775 C C . ASP B 1 163 ? 18.469 44.75 35.656 1 94.75 163 ASP B C 1
ATOM 9777 O O . ASP B 1 163 ? 19.562 44.906 35.125 1 94.75 163 ASP B O 1
ATOM 9781 N N . GLY B 1 164 ? 17.547 43.969 35.125 1 95.5 164 GLY B N 1
ATOM 9782 C CA . GLY B 1 164 ? 17.672 43.406 33.812 1 95.5 164 GLY B CA 1
ATOM 9783 C C . GLY B 1 164 ? 18.578 42.188 33.781 1 95.5 164 GLY B C 1
ATOM 9784 O O . GLY B 1 164 ? 18.875 41.625 32.719 1 95.5 164 GLY B O 1
ATOM 9785 N N . LYS B 1 165 ? 18.984 41.625 34.906 1 96.44 165 LYS B N 1
ATOM 9786 C CA . LYS B 1 165 ? 19.984 40.562 34.969 1 96.44 165 LYS B CA 1
ATOM 9787 C C . LYS B 1 165 ? 19.297 39.188 35.094 1 96.44 165 LYS B C 1
ATOM 9789 O O . LYS B 1 165 ? 19.922 38.156 34.875 1 96.44 165 LYS B O 1
ATOM 9794 N N . GLN B 1 166 ? 18.078 39.25 35.531 1 96.94 166 GLN B N 1
ATOM 9795 C CA . GLN B 1 166 ? 17.297 38.031 35.656 1 96.94 166 GLN B CA 1
ATOM 9796 C C . GLN B 1 166 ? 15.992 38.125 34.875 1 96.94 166 GLN B C 1
ATOM 9798 O O . GLN B 1 166 ? 15.555 39.219 34.531 1 96.94 166 GLN B O 1
ATOM 9803 N N . LEU B 1 167 ? 15.477 36.969 34.594 1 97.94 167 LEU B N 1
ATOM 9804 C CA . LEU B 1 167 ? 14.195 36.875 33.906 1 97.94 167 LEU B CA 1
ATOM 9805 C C . LEU B 1 167 ? 13.352 35.75 34.531 1 97.94 167 LEU B C 1
ATOM 9807 O O . LEU B 1 167 ? 13.867 34.688 34.844 1 97.94 167 LEU B O 1
ATOM 9811 N N . VAL B 1 168 ? 12.109 36.031 34.906 1 97.75 168 VAL B N 1
ATOM 9812 C CA . VAL B 1 168 ? 11.133 34.969 35.094 1 97.75 168 VAL B CA 1
ATOM 9813 C C . VAL B 1 168 ? 10.438 34.625 33.781 1 97.75 168 VAL B C 1
ATOM 9815 O O . VAL B 1 168 ? 10.117 35.531 33 1 97.75 168 VAL B O 1
ATOM 9818 N N . TYR B 1 169 ? 10.312 33.344 33.438 1 97.31 169 TYR B N 1
ATOM 9819 C CA . TYR B 1 169 ? 9.742 33.062 32.125 1 97.31 169 TYR B CA 1
ATOM 9820 C C . TYR B 1 169 ? 9.023 31.719 32.125 1 97.31 169 TYR B C 1
ATOM 9822 O O . TYR B 1 169 ? 9.172 30.938 33.094 1 97.31 169 TYR B O 1
ATOM 9830 N N . ARG B 1 170 ? 8.094 31.453 31.172 1 94.19 170 ARG B N 1
ATOM 9831 C CA . ARG B 1 170 ? 7.492 30.172 30.828 1 94.19 170 ARG B CA 1
ATOM 9832 C C . ARG B 1 170 ? 8.211 29.516 29.656 1 94.19 170 ARG B C 1
ATOM 9834 O O . ARG B 1 170 ? 8.406 30.141 28.609 1 94.19 170 ARG B O 1
ATOM 9841 N N . ARG B 1 171 ? 8.453 28.359 29.797 1 90.25 171 ARG B N 1
ATOM 9842 C CA . ARG B 1 171 ? 9.227 27.641 28.797 1 90.25 171 ARG B CA 1
ATOM 9843 C C . ARG B 1 171 ? 8.398 27.359 27.547 1 90.25 171 ARG B C 1
ATOM 9845 O O . ARG B 1 171 ? 8.922 27.375 26.438 1 90.25 171 ARG B O 1
ATOM 9852 N N . ALA B 1 172 ? 7.242 26.969 27.719 1 87.25 172 ALA B N 1
ATOM 9853 C CA . ALA B 1 172 ? 6.43 26.594 26.562 1 87.25 172 ALA B CA 1
ATOM 9854 C C . ALA B 1 172 ? 5.055 27.25 26.625 1 87.25 172 ALA B C 1
ATOM 9856 O O . ALA B 1 172 ? 4.523 27.5 27.719 1 87.25 172 ALA B O 1
ATOM 9857 N N . GLY B 1 173 ? 4.594 27.578 25.375 1 88.06 173 GLY B N 1
ATOM 9858 C CA . GLY B 1 173 ? 3.199 27.969 25.25 1 88.06 173 GLY B CA 1
ATOM 9859 C C . GLY B 1 173 ? 2.244 26.797 25.297 1 88.06 173 GLY B C 1
ATOM 9860 O O . GLY B 1 173 ? 2.67 25.641 25.453 1 88.06 173 GLY B O 1
ATOM 9861 N N . LEU B 1 174 ? 0.998 27.078 25.297 1 90.81 174 LEU B N 1
ATOM 9862 C CA . LEU B 1 174 ? -0.051 26.062 25.312 1 90.81 174 LEU B CA 1
ATOM 9863 C C . LEU B 1 174 ? -0.677 25.906 23.922 1 90.81 174 LEU B C 1
ATOM 9865 O O . LEU B 1 174 ? -1.006 26.906 23.281 1 90.81 174 LEU B O 1
ATOM 9869 N N . TRP B 1 175 ? -0.76 24.641 23.453 1 89.62 175 TRP B N 1
ATOM 9870 C CA . TRP B 1 175 ? -1.469 24.359 22.203 1 89.62 175 TRP B CA 1
ATOM 9871 C C . TRP B 1 175 ? -2.934 24.781 22.312 1 89.62 175 TRP B C 1
ATOM 9873 O O . TRP B 1 175 ? -3.531 25.219 21.328 1 89.62 175 TRP B O 1
ATOM 9883 N N . ASP B 1 176 ? -3.42 24.562 23.484 1 91 176 ASP B N 1
ATOM 9884 C CA . ASP B 1 176 ? -4.816 24.859 23.797 1 91 176 ASP B CA 1
ATOM 9885 C C . ASP B 1 176 ? -4.93 25.781 25.016 1 91 176 ASP B C 1
ATOM 9887 O O . ASP B 1 176 ? -5.246 25.328 26.109 1 91 176 ASP B O 1
ATOM 9891 N N . PRO B 1 177 ? -4.793 27.078 24.797 1 87.38 177 PRO B N 1
ATOM 9892 C CA . PRO B 1 177 ? -4.809 28.016 25.922 1 87.38 177 PRO B CA 1
ATOM 9893 C C . PRO B 1 177 ? -6.145 28.016 26.656 1 87.38 177 PRO B C 1
ATOM 9895 O O . PRO B 1 177 ? -6.199 28.375 27.844 1 87.38 177 PRO B O 1
ATOM 9898 N N . GLY B 1 178 ? -7.176 27.641 26.016 1 85.69 178 GLY B N 1
ATOM 9899 C CA . G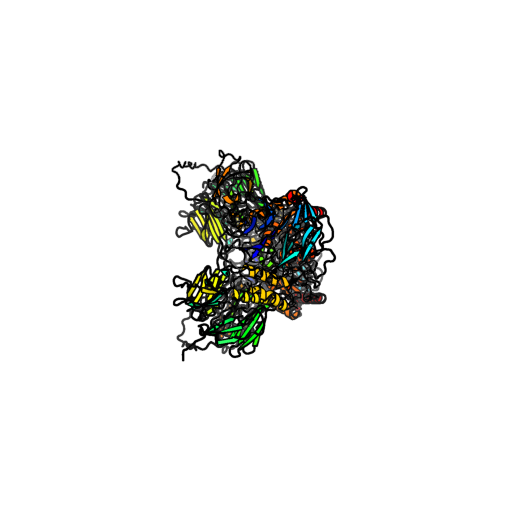LY B 1 178 ? -8.492 27.656 26.625 1 85.69 178 GLY B CA 1
ATOM 9900 C C . GLY B 1 178 ? -8.766 26.422 27.469 1 85.69 178 GLY B C 1
ATOM 9901 O O . GLY B 1 178 ? -9.789 26.344 28.141 1 85.69 178 GLY B O 1
ATOM 9902 N N . TRP B 1 179 ? -7.84 25.438 27.5 1 93.06 179 TRP B N 1
ATOM 9903 C CA . TRP B 1 179 ? -8.055 24.188 28.234 1 93.06 179 TRP B CA 1
ATOM 9904 C C . TRP B 1 179 ? -8.023 24.438 29.734 1 93.06 179 TRP B C 1
ATOM 9906 O O . TRP B 1 179 ? -6.98 24.297 30.375 1 93.06 179 TRP B O 1
ATOM 9916 N N . ARG B 1 180 ? -9.18 24.703 30.312 1 91.94 180 ARG B N 1
ATOM 9917 C CA . ARG B 1 180 ? -9.312 24.953 31.734 1 91.94 180 ARG B CA 1
ATOM 9918 C C . ARG B 1 180 ? -8.969 23.703 32.531 1 91.94 180 ARG B C 1
ATOM 9920 O O . ARG B 1 180 ? -9.328 22.594 32.156 1 91.94 180 ARG B O 1
ATOM 9927 N N . ASN B 1 181 ? -8.25 23.859 33.656 1 92.56 181 ASN B N 1
ATOM 9928 C CA . ASN B 1 181 ? -7.844 22.797 34.562 1 92.56 181 ASN B CA 1
ATOM 9929 C C . ASN B 1 181 ? -6.914 21.797 33.875 1 92.56 181 ASN B C 1
ATOM 9931 O O . ASN B 1 181 ? -7.004 20.594 34.125 1 92.56 181 ASN B O 1
ATOM 9935 N N . TYR B 1 182 ? -6.219 22.203 32.938 1 94.88 182 TYR B N 1
ATOM 9936 C CA . TYR B 1 182 ? -5.246 21.375 32.219 1 94.88 182 TYR B CA 1
ATOM 9937 C C . TYR B 1 182 ? -4.113 20.953 33.125 1 94.88 182 TYR B C 1
ATOM 9939 O O . TYR B 1 182 ? -3.57 21.766 33.875 1 94.88 182 TYR B O 1
ATOM 9947 N N . ARG B 1 183 ? -3.691 19.656 33.062 1 95.69 183 ARG B N 1
ATOM 9948 C CA . ARG B 1 183 ? -2.682 19.094 33.969 1 95.69 183 ARG B CA 1
ATOM 9949 C C . ARG B 1 183 ? -1.656 18.266 33.188 1 95.69 183 ARG B C 1
ATOM 9951 O O . ARG B 1 183 ? -0.911 17.484 33.781 1 95.69 183 ARG B O 1
ATOM 9958 N N . GLY B 1 184 ? -1.583 18.344 31.906 1 96 184 GLY B N 1
ATOM 9959 C CA . GLY B 1 184 ? -0.674 17.562 31.094 1 96 184 GLY B CA 1
ATOM 9960 C C . GLY B 1 184 ? 0.727 18.141 31.031 1 96 184 GLY B C 1
ATOM 9961 O O . GLY B 1 184 ? 1.118 18.922 31.891 1 96 184 GLY B O 1
ATOM 9962 N N . GLY B 1 185 ? 1.494 17.781 30.031 1 96.31 185 GLY B N 1
ATOM 9963 C CA . GLY B 1 185 ? 2.928 18 29.969 1 96.31 185 GLY B CA 1
ATOM 9964 C C . GLY B 1 185 ? 3.289 19.453 29.672 1 96.31 185 GLY B C 1
ATOM 9965 O O . GLY B 1 185 ? 4.363 19.922 30.062 1 96.31 185 GLY B O 1
ATOM 9966 N N . GLN B 1 186 ? 2.455 20.203 29.016 1 95.81 186 GLN B N 1
ATOM 9967 C CA . GLN B 1 186 ? 2.766 21.594 28.688 1 95.81 186 GLN B CA 1
ATOM 9968 C C . GLN B 1 186 ? 2.578 22.5 29.922 1 95.81 186 GLN B C 1
ATOM 9970 O O . GLN B 1 186 ? 3.027 23.641 29.922 1 95.81 186 GLN B O 1
ATOM 9975 N N . ASN B 1 187 ? 1.814 21.969 30.875 1 94.81 187 ASN B N 1
ATOM 9976 C CA . ASN B 1 187 ? 1.698 22.641 32.156 1 94.81 187 ASN B CA 1
ATOM 9977 C C . ASN B 1 187 ? 2.979 22.5 32.969 1 94.81 187 ASN B C 1
ATOM 9979 O O . ASN B 1 187 ? 3.266 21.438 33.531 1 94.81 187 ASN B O 1
ATOM 9983 N N . GLN B 1 188 ? 3.742 23.578 33.062 1 94.5 188 GLN B N 1
ATOM 9984 C CA . GLN B 1 188 ? 5.035 23.562 33.75 1 94.5 188 GLN B CA 1
ATOM 9985 C C . GLN B 1 188 ? 5.148 24.734 34.719 1 94.5 188 GLN B C 1
ATOM 9987 O O . GLN B 1 188 ? 4.414 25.719 34.625 1 94.5 188 GLN B O 1
ATOM 9992 N N . PRO B 1 189 ? 6.066 24.609 35.656 1 94.75 189 PRO B N 1
ATOM 9993 C CA . PRO B 1 189 ? 6.266 25.734 36.562 1 94.75 189 PRO B CA 1
ATOM 9994 C C . PRO B 1 189 ? 6.914 26.938 35.906 1 94.75 189 PRO B C 1
ATOM 9996 O O . PRO B 1 189 ? 7.652 26.781 34.906 1 94.75 189 PRO B O 1
ATOM 9999 N N . LEU B 1 190 ? 6.668 28.109 36.438 1 96.31 190 LEU B N 1
ATOM 10000 C CA . LEU B 1 190 ? 7.441 29.281 36.062 1 96.31 190 LEU B CA 1
ATOM 10001 C C . LEU B 1 190 ? 8.906 29.141 36.469 1 96.31 190 LEU B C 1
ATOM 10003 O O . LEU B 1 190 ? 9.203 28.531 37.5 1 96.31 190 LEU B O 1
ATOM 10007 N N . ARG B 1 191 ? 9.719 29.703 35.688 1 96.38 191 ARG B N 1
ATOM 10008 C CA . ARG B 1 191 ? 11.148 29.516 35.906 1 96.38 191 ARG B CA 1
ATOM 10009 C C . ARG B 1 191 ? 11.859 30.859 36 1 96.38 191 ARG B C 1
ATOM 10011 O O . ARG B 1 191 ? 11.555 31.797 35.281 1 96.38 191 ARG B O 1
ATOM 10018 N N . LEU B 1 192 ? 12.789 30.938 36.969 1 96.5 192 LEU B N 1
ATOM 10019 C CA . LEU B 1 192 ? 13.719 32.062 37.062 1 96.5 192 LEU B CA 1
ATOM 10020 C C . LEU B 1 192 ? 15.062 31.703 36.438 1 96.5 192 LEU B C 1
ATOM 10022 O O . LEU B 1 192 ? 15.555 30.594 36.594 1 96.5 192 LEU B O 1
ATOM 10026 N N . ILE B 1 193 ? 15.641 32.656 35.719 1 97.44 193 ILE B N 1
ATOM 10027 C CA . ILE B 1 193 ? 16.953 32.406 35.156 1 97.44 193 ILE B CA 1
ATOM 10028 C C . ILE B 1 193 ? 17.859 33.625 35.375 1 97.44 193 ILE B C 1
ATOM 10030 O O . ILE B 1 193 ? 17.406 34.75 35.25 1 97.44 193 ILE B O 1
ATOM 10034 N N . SER B 1 194 ? 19.125 33.344 35.719 1 97.38 194 SER B N 1
ATOM 10035 C CA . SER B 1 194 ? 20.188 34.344 35.625 1 97.38 194 SER B CA 1
ATOM 10036 C C . SER B 1 194 ? 20.781 34.438 34.219 1 97.38 194 SER B C 1
ATOM 10038 O O . SER B 1 194 ? 21.297 33.438 33.719 1 97.38 194 SER B O 1
ATOM 10040 N N . LEU B 1 195 ? 20.688 35.562 33.656 1 96.62 195 LEU B N 1
ATOM 10041 C CA . LEU B 1 195 ? 21.109 35.688 32.25 1 96.62 195 LEU B CA 1
ATOM 10042 C C . LEU B 1 195 ? 22.625 35.625 32.156 1 96.62 195 LEU B C 1
ATOM 10044 O O . LEU B 1 195 ? 23.172 35.375 31.078 1 96.62 195 LEU B O 1
ATOM 10048 N N . ASP B 1 196 ? 23.344 35.844 33.219 1 94.94 196 ASP B N 1
ATOM 10049 C CA . ASP B 1 196 ? 24.797 35.75 33.219 1 94.94 196 ASP B CA 1
ATOM 10050 C C . ASP B 1 196 ? 25.281 34.344 33.438 1 94.94 196 ASP B C 1
ATOM 10052 O O . ASP B 1 196 ? 26.062 33.812 32.625 1 94.94 196 ASP B O 1
ATOM 10056 N N . SER B 1 197 ? 24.781 33.625 34.438 1 96.31 197 SER B N 1
ATOM 10057 C CA . SER B 1 197 ? 25.234 32.281 34.781 1 96.31 197 SER B CA 1
ATOM 10058 C C . SER B 1 197 ? 24.422 31.219 34.062 1 96.31 197 SER B C 1
ATOM 10060 O O . SER B 1 197 ? 24.828 30.062 34 1 96.31 197 SER B O 1
ATOM 10062 N N . LEU B 1 198 ? 23.219 31.594 33.594 1 97.12 198 LEU B N 1
ATOM 10063 C CA . LEU B 1 198 ? 22.266 30.734 32.906 1 97.12 198 LEU B CA 1
ATOM 10064 C C . LEU B 1 198 ? 21.719 29.688 33.875 1 97.12 198 LEU B C 1
ATOM 10066 O O . LEU B 1 198 ? 21.156 28.672 33.469 1 97.12 198 LEU B O 1
ATOM 10070 N N . GLU B 1 199 ? 21.953 29.859 35.188 1 96.12 199 GLU B N 1
ATOM 10071 C CA . GLU B 1 199 ? 21.328 29 36.156 1 96.12 199 GLU B CA 1
ATOM 10072 C C . GLU B 1 199 ? 19.812 29.25 36.25 1 96.12 199 GLU B C 1
ATOM 10074 O O . GLU B 1 199 ? 19.359 30.391 36.188 1 96.12 199 GLU B O 1
ATOM 10079 N N . GLU B 1 200 ? 19.078 28.172 36.281 1 95.88 200 GLU B N 1
ATOM 10080 C CA . GLU B 1 200 ? 17.625 28.234 36.312 1 95.88 200 GLU B CA 1
ATOM 10081 C C . GLU B 1 200 ? 17.062 27.594 37.594 1 95.88 200 GLU B C 1
ATOM 10083 O O . GLU B 1 200 ? 17.656 26.656 38.125 1 95.88 200 GLU B O 1
ATOM 10088 N N . LYS B 1 201 ? 16.031 28.125 38.062 1 92.94 201 LYS B N 1
ATOM 10089 C CA . LYS B 1 201 ? 15.305 27.547 39.188 1 92.94 201 LYS B CA 1
ATOM 10090 C C . LYS B 1 201 ? 13.797 27.656 39 1 92.94 201 LYS B C 1
ATOM 10092 O O . LYS B 1 201 ? 13.297 28.688 38.531 1 92.94 201 LYS B O 1
ATOM 10097 N N . ASP B 1 202 ? 13.055 26.609 39.375 1 94.25 202 ASP B N 1
ATOM 10098 C CA . ASP B 1 202 ? 11.602 26.609 39.281 1 94.25 202 ASP B CA 1
ATOM 10099 C C . ASP B 1 202 ? 10.977 27.312 40.5 1 94.25 202 ASP B C 1
ATOM 10101 O O . ASP B 1 202 ? 11.453 27.156 41.625 1 94.25 202 ASP B O 1
ATOM 10105 N N . LEU B 1 203 ? 9.922 28.016 40.188 1 95.44 203 LEU B N 1
ATOM 10106 C CA . LEU B 1 203 ? 9.109 28.562 41.281 1 95.44 203 LEU B CA 1
ATOM 10107 C C . LEU B 1 203 ? 8.203 27.484 41.844 1 95.44 203 LEU B C 1
ATOM 10109 O O . LEU B 1 203 ? 7.98 26.453 41.219 1 95.44 203 LEU B O 1
ATOM 10113 N N . PRO B 1 204 ? 7.738 27.688 43.156 1 93.94 204 PRO B N 1
ATOM 10114 C CA . PRO B 1 204 ? 6.832 26.688 43.75 1 93.94 204 PRO B CA 1
ATOM 10115 C C . PRO B 1 204 ? 5.629 26.391 42.844 1 93.94 204 PRO B C 1
ATOM 10117 O O . PRO B 1 204 ? 5.004 27.312 42.312 1 93.94 204 PRO B O 1
ATOM 10120 N N . TRP B 1 205 ? 5.367 25.172 42.688 1 92.69 205 TRP B N 1
ATOM 10121 C CA . TRP B 1 205 ? 4.383 24.734 41.719 1 92.69 205 TRP B CA 1
ATOM 10122 C C . TRP B 1 205 ? 3.672 23.469 42.188 1 92.69 205 TRP B C 1
ATOM 10124 O O . TRP B 1 205 ? 4.305 22.562 42.75 1 92.69 205 TRP B O 1
ATOM 10134 N N . ASP B 1 206 ? 2.363 23.344 42.125 1 91.94 206 ASP B N 1
ATOM 10135 C CA . ASP B 1 206 ? 1.575 22.188 42.562 1 91.94 206 ASP B CA 1
ATOM 10136 C C . ASP B 1 206 ? 0.805 21.594 41.406 1 91.94 206 ASP B C 1
ATOM 10138 O O . ASP B 1 206 ? -0.348 21.188 41.531 1 91.94 206 ASP B O 1
ATOM 10142 N N . ASN B 1 207 ? 1.276 21.625 40.188 1 92.88 207 ASN B N 1
ATOM 10143 C CA . ASN B 1 207 ? 0.717 21.078 38.969 1 92.88 207 ASN B CA 1
ATOM 10144 C C . ASN B 1 207 ? -0.502 21.859 38.5 1 92.88 207 ASN B C 1
ATOM 10146 O O . ASN B 1 207 ? -1.382 21.312 37.844 1 92.88 207 ASN B O 1
ATOM 10150 N N . THR B 1 208 ? -0.582 23.062 38.906 1 92.81 208 THR B N 1
ATOM 10151 C CA . THR B 1 208 ? -1.602 23.969 38.406 1 92.81 208 THR B CA 1
ATOM 10152 C C . THR B 1 208 ? -1.049 24.844 37.281 1 92.81 208 THR B C 1
ATOM 10154 O O . THR B 1 208 ? 0.164 24.875 37.062 1 92.81 208 THR B O 1
ATOM 10157 N N . GLN B 1 209 ? -1.97 25.422 36.562 1 93.44 209 GLN B N 1
ATOM 10158 C CA . GLN B 1 209 ? -1.547 26.234 35.438 1 93.44 209 GLN B CA 1
ATOM 10159 C C . GLN B 1 209 ? -1.135 27.641 35.906 1 93.44 209 GLN B C 1
ATOM 10161 O O . GLN B 1 209 ? -1.957 28.391 36.438 1 93.44 209 GLN B O 1
ATOM 10166 N N . ASP B 1 210 ? 0.141 27.922 35.844 1 95.5 210 ASP B N 1
ATOM 10167 C CA . ASP B 1 210 ? 0.701 29.234 36.156 1 95.5 210 ASP B CA 1
ATOM 10168 C C . ASP B 1 210 ? 1.103 29.969 34.875 1 95.5 210 ASP B C 1
ATOM 10170 O O . ASP B 1 210 ? 1.939 29.484 34.094 1 95.5 210 ASP B O 1
ATOM 10174 N N . LEU B 1 211 ? 0.49 31.188 34.719 1 95.44 211 LEU B N 1
ATOM 10175 C CA . LEU B 1 211 ? 0.643 31.859 33.438 1 95.44 211 LEU B CA 1
ATOM 10176 C C . LEU B 1 211 ? 1.002 33.344 33.625 1 95.44 211 LEU B C 1
ATOM 10178 O O . LEU B 1 211 ? 0.818 33.875 34.688 1 95.44 211 LEU B O 1
ATOM 10182 N N . GLU B 1 212 ? 1.591 33.969 32.562 1 95.94 212 GLU B N 1
ATOM 10183 C CA . GLU B 1 212 ? 1.808 35.375 32.375 1 95.94 212 GLU B CA 1
ATOM 10184 C C . GLU B 1 212 ? 2.559 36 33.562 1 95.94 212 GLU B C 1
ATOM 10186 O O . GLU B 1 212 ? 2.094 36.938 34.188 1 95.94 212 GLU B O 1
ATOM 10191 N N . PRO B 1 213 ? 3.773 35.531 33.844 1 97.25 213 PRO B N 1
ATOM 10192 C CA . PRO B 1 213 ? 4.535 36.062 34.969 1 97.25 213 PRO B CA 1
ATOM 10193 C C . PRO B 1 213 ? 4.957 37.531 34.781 1 97.25 213 PRO B C 1
ATOM 10195 O O . PRO B 1 213 ? 5.32 37.906 33.656 1 97.25 213 PRO B O 1
ATOM 10198 N N . GLN B 1 214 ? 4.883 38.312 35.812 1 97.19 214 GLN B N 1
ATOM 10199 C CA . GLN B 1 214 ? 5.336 39.719 35.844 1 97.19 214 GLN B CA 1
ATOM 10200 C C . GLN B 1 214 ? 6.18 40 37.062 1 97.19 214 GLN B C 1
ATOM 10202 O O . GLN B 1 214 ? 5.742 39.75 38.188 1 97.19 214 GLN B O 1
ATOM 10207 N N . TRP B 1 215 ? 7.426 40.469 36.844 1 97.06 215 TRP B N 1
ATOM 10208 C CA . TRP B 1 215 ? 8.32 40.844 37.906 1 97.06 215 TRP B CA 1
ATOM 10209 C C . TRP B 1 215 ? 7.953 42.25 38.438 1 97.06 215 TRP B C 1
ATOM 10211 O O . TRP B 1 215 ? 7.895 43.219 37.688 1 97.06 215 TRP B O 1
ATOM 10221 N N . HIS B 1 216 ? 7.656 42.406 39.719 1 95.38 216 HIS B N 1
ATOM 10222 C CA . HIS B 1 216 ? 7.344 43.719 40.344 1 95.38 216 HIS B CA 1
ATOM 10223 C C . HIS B 1 216 ? 7.902 43.781 41.75 1 95.38 216 HIS B C 1
ATOM 10225 O O . HIS B 1 216 ? 7.422 43.094 42.656 1 95.38 216 HIS B O 1
ATOM 10231 N N . GLY B 1 217 ? 8.906 44.594 41.938 1 92.62 217 GLY B N 1
ATOM 10232 C CA . GLY B 1 217 ? 9.578 44.688 43.219 1 92.62 217 GLY B CA 1
ATOM 10233 C C . GLY B 1 217 ? 10.25 43.375 43.625 1 92.62 217 GLY B C 1
ATOM 10234 O O . GLY B 1 217 ? 11.039 42.812 42.844 1 92.62 217 GLY B O 1
ATOM 10235 N N . ASP B 1 218 ? 9.852 42.875 44.844 1 93.31 218 ASP B N 1
ATOM 10236 C CA . ASP B 1 218 ? 10.469 41.656 45.375 1 93.31 218 ASP B CA 1
ATOM 10237 C C . ASP B 1 218 ? 9.57 40.438 45.125 1 93.31 218 ASP B C 1
ATOM 10239 O O . ASP B 1 218 ? 9.758 39.375 45.75 1 93.31 218 ASP B O 1
ATOM 10243 N N . TYR B 1 219 ? 8.617 40.656 44.219 1 95.38 219 TYR B N 1
ATOM 10244 C CA . TYR B 1 219 ? 7.656 39.594 44 1 95.38 219 TYR B CA 1
ATOM 10245 C C . TYR B 1 219 ? 7.5 39.312 42.5 1 95.38 219 TYR B C 1
ATOM 10247 O O . TYR B 1 219 ? 7.805 40.156 41.688 1 95.38 219 TYR B O 1
ATOM 10255 N N . ILE B 1 220 ? 7.094 38.031 42.25 1 97.06 220 ILE B N 1
ATOM 10256 C CA . ILE B 1 220 ? 6.598 37.656 40.938 1 97.06 220 ILE B CA 1
ATOM 10257 C C . ILE B 1 220 ? 5.082 37.469 40.969 1 97.06 220 ILE B C 1
ATOM 10259 O O . ILE B 1 220 ? 4.57 36.656 41.781 1 97.06 220 ILE B O 1
ATOM 10263 N N . TYR B 1 221 ? 4.367 38.25 40.219 1 97 221 TYR B N 1
ATOM 10264 C CA . TYR B 1 221 ? 2.924 38.094 40.062 1 97 221 TYR B CA 1
ATOM 10265 C C . TYR B 1 221 ? 2.588 37.219 38.875 1 97 221 TYR B C 1
ATOM 10267 O O . TYR B 1 221 ? 3.279 37.25 37.844 1 97 221 TYR B O 1
ATOM 10275 N N . PHE B 1 222 ? 1.569 36.406 39 1 97.19 222 PHE B N 1
ATOM 10276 C CA . PHE B 1 222 ? 1.202 35.5 37.906 1 97.19 222 PHE B CA 1
ATOM 10277 C C . PHE B 1 222 ? -0.248 35.062 38.031 1 97.19 222 PHE B C 1
ATOM 10279 O O . PHE B 1 222 ? -0.86 35.219 39.094 1 97.19 222 PHE B O 1
ATOM 10286 N N . LEU B 1 223 ? -0.876 34.625 36.906 1 96.38 223 LEU B N 1
ATOM 10287 C CA . LEU B 1 223 ? -2.182 33.969 36.938 1 96.38 223 LEU B CA 1
ATOM 10288 C C . LEU B 1 223 ? -2.053 32.5 37.344 1 96.38 223 LEU B C 1
ATOM 10290 O O . LEU B 1 223 ? -1.104 31.828 36.938 1 96.38 223 LEU B O 1
ATOM 10294 N N . SER B 1 224 ? -2.975 32.062 38.125 1 96.06 224 SER B N 1
ATOM 10295 C CA . SER B 1 224 ? -2.957 30.656 38.531 1 96.06 224 SER B CA 1
ATOM 10296 C C . SER B 1 224 ? -4.363 30.141 38.812 1 96.06 224 SER B C 1
ATOM 10298 O O . SER B 1 224 ? -5.203 30.875 39.344 1 96.06 224 SER B O 1
ATOM 10300 N N . ASN B 1 225 ? -4.602 28.938 38.438 1 92.88 225 ASN B N 1
ATOM 10301 C CA . ASN B 1 225 ? -5.906 28.344 38.719 1 92.88 225 ASN B CA 1
ATOM 10302 C C . ASN B 1 225 ? -5.855 27.438 39.969 1 92.88 225 ASN B C 1
ATOM 10304 O O . ASN B 1 225 ? -6.688 26.547 40.094 1 92.88 225 ASN B O 1
ATOM 10308 N N . ARG B 1 226 ? -4.785 27.578 40.781 1 93.06 226 ARG B N 1
ATOM 10309 C CA . ARG B 1 226 ? -4.645 26.781 42 1 93.06 226 ARG B CA 1
ATOM 10310 C C . ARG B 1 226 ? -5.84 27 42.938 1 93.06 226 ARG B C 1
ATOM 10312 O O . ARG B 1 226 ? -6.094 26.188 43.812 1 93.06 226 ARG B O 1
ATOM 10319 N N . SER B 1 227 ? -6.672 28.031 42.75 1 89.25 227 SER B N 1
ATOM 10320 C CA . SER B 1 227 ? -7.91 28.297 43.469 1 89.25 227 SER B CA 1
ATOM 10321 C C . SER B 1 227 ? -9.117 27.766 42.688 1 89.25 227 SER B C 1
ATOM 10323 O O . SER B 1 227 ? -10.242 28.219 42.906 1 89.25 227 SER B O 1
ATOM 10325 N N . GLN B 1 228 ? -8.992 26.812 41.688 1 84.62 228 GLN B N 1
ATOM 10326 C CA . GLN B 1 228 ? -10.008 26.234 40.812 1 84.62 228 GLN B CA 1
ATOM 10327 C C . GLN B 1 228 ? -10.375 27.188 39.688 1 84.62 228 GLN B C 1
ATOM 10329 O O . GLN B 1 228 ? -10.516 26.781 38.531 1 84.62 228 GLN B O 1
ATOM 10334 N N . VAL B 1 229 ? -10.617 28.391 40.094 1 89.25 229 VAL B N 1
ATOM 10335 C CA . VAL B 1 229 ? -10.766 29.469 39.125 1 89.25 229 VAL B CA 1
ATOM 10336 C C . VAL B 1 229 ? -9.484 30.297 39.062 1 89.25 229 VAL B C 1
ATOM 10338 O O . VAL B 1 229 ? -8.812 30.484 40.094 1 89.25 229 VAL B O 1
ATOM 10341 N N . THR B 1 230 ? -9.188 30.797 37.906 1 94.12 230 THR B N 1
ATOM 10342 C CA . THR B 1 230 ? -7.934 31.516 37.75 1 94.12 230 THR B CA 1
ATOM 10343 C C . THR B 1 230 ? -7.988 32.875 38.469 1 94.12 230 THR B C 1
ATOM 10345 O O . THR B 1 230 ? -8.938 33.625 38.281 1 94.12 230 THR B O 1
ATOM 10348 N N . ASN B 1 231 ? -7.059 33.125 39.25 1 95 231 ASN B N 1
ATOM 10349 C CA . ASN B 1 231 ? -6.84 34.375 39.969 1 95 231 ASN B CA 1
ATOM 10350 C C . ASN B 1 231 ? -5.395 34.844 39.812 1 95 231 ASN B C 1
ATOM 10352 O O . ASN B 1 231 ? -4.559 34.156 39.25 1 95 231 ASN B O 1
ATOM 10356 N N . ILE B 1 232 ? -5.148 36.031 40.312 1 96.81 232 ILE B N 1
ATOM 10357 C CA . ILE B 1 232 ? -3.783 36.531 40.344 1 96.81 232 ILE B CA 1
ATOM 10358 C C . ILE B 1 232 ? -3.129 36.125 41.688 1 96.81 232 ILE B C 1
ATOM 10360 O O . ILE B 1 232 ? -3.738 36.25 42.75 1 96.81 232 ILE B O 1
ATOM 10364 N N . PHE B 1 233 ? -1.974 35.594 41.562 1 96.38 233 PHE B N 1
ATOM 10365 C CA . PHE B 1 233 ? -1.138 35.219 42.719 1 96.38 233 PHE B CA 1
ATOM 10366 C C . PHE B 1 233 ? 0.197 35.938 42.656 1 96.38 233 PHE B C 1
ATOM 10368 O O . PHE B 1 233 ? 0.555 36.531 41.625 1 96.38 233 PHE B O 1
ATOM 10375 N N . ARG B 1 234 ? 0.962 36.031 43.75 1 96.25 234 ARG B N 1
ATOM 10376 C CA . ARG B 1 234 ? 2.336 36.531 43.812 1 96.25 234 ARG B CA 1
ATOM 10377 C C . ARG B 1 234 ? 3.217 35.625 44.656 1 96.25 234 ARG B C 1
ATOM 10379 O O . ARG B 1 234 ? 2.723 34.906 45.562 1 96.25 234 ARG B O 1
ATOM 10386 N N . VAL B 1 235 ? 4.406 35.594 44.375 1 96.38 235 VAL B N 1
ATOM 10387 C CA . VAL B 1 235 ? 5.395 34.844 45.125 1 96.38 235 VAL B CA 1
ATOM 10388 C C . VAL B 1 235 ? 6.676 35.656 45.281 1 96.38 235 VAL B C 1
ATOM 10390 O O . VAL B 1 235 ? 7.066 36.375 44.344 1 96.38 235 VAL B O 1
ATOM 10393 N N . ALA B 1 236 ? 7.293 35.594 46.438 1 94.94 236 ALA B N 1
ATOM 10394 C CA . ALA B 1 236 ? 8.539 36.312 46.656 1 94.94 236 ALA B CA 1
ATOM 10395 C C . ALA B 1 236 ? 9.672 35.719 45.812 1 94.94 236 ALA B C 1
ATOM 10397 O O . ALA B 1 236 ? 9.789 34.5 45.688 1 94.94 236 ALA B O 1
ATOM 10398 N N . VAL B 1 237 ? 10.477 36.594 45.25 1 93 237 VAL B N 1
ATOM 10399 C CA . VAL B 1 237 ? 11.578 36.188 44.406 1 93 237 VAL B CA 1
ATOM 10400 C C . VAL B 1 237 ? 12.539 35.281 45.188 1 93 237 VAL B C 1
ATOM 10402 O O . VAL B 1 237 ? 13.133 34.375 44.656 1 93 237 VAL B O 1
ATOM 10405 N N . ASN B 1 238 ? 12.766 35.594 46.469 1 86.5 238 ASN B N 1
ATOM 10406 C CA . ASN B 1 238 ? 13.703 34.844 47.312 1 86.5 238 ASN B CA 1
ATOM 10407 C C . ASN B 1 238 ? 13.062 33.562 47.875 1 86.5 238 ASN B C 1
ATOM 10409 O O . ASN B 1 238 ? 13.703 32.812 48.594 1 86.5 238 ASN B O 1
ATOM 10413 N N . GLY B 1 239 ? 11.867 33.312 47.5 1 78.75 239 GLY B N 1
ATOM 10414 C CA . GLY B 1 239 ? 11.266 32.062 47.844 1 78.75 239 GLY B CA 1
ATOM 10415 C C . GLY B 1 239 ? 10.047 32.188 48.75 1 78.75 239 GLY B C 1
ATOM 10416 O O . GLY B 1 239 ? 9.688 33.312 49.125 1 78.75 239 GLY B O 1
ATOM 10417 N N . GLY B 1 240 ? 9.305 31.094 48.969 1 86.25 240 GLY B N 1
ATOM 10418 C CA . GLY B 1 240 ? 8.094 31.062 49.781 1 86.25 240 GLY B CA 1
ATOM 10419 C C . GLY B 1 240 ? 6.895 30.5 49.031 1 86.25 240 GLY B C 1
ATOM 10420 O O . GLY B 1 240 ? 7.016 30.062 47.906 1 86.25 240 GLY B O 1
ATOM 10421 N N . GLU B 1 241 ? 5.812 30.5 49.75 1 91.88 241 GLU B N 1
ATOM 10422 C CA . GLU B 1 241 ? 4.574 29.984 49.188 1 91.88 241 GLU B CA 1
ATOM 10423 C C . GLU B 1 241 ? 3.82 31.078 48.438 1 91.88 241 GLU B C 1
ATOM 10425 O O . GLU B 1 241 ? 3.789 32.219 48.875 1 91.88 241 GLU B O 1
ATOM 10430 N N . PRO B 1 242 ? 3.297 30.719 47.312 1 95.19 242 PRO B N 1
ATOM 10431 C CA . PRO B 1 242 ? 2.494 31.703 46.562 1 95.19 242 PRO B CA 1
ATOM 10432 C C . PRO B 1 242 ? 1.32 32.219 47.406 1 95.19 242 PRO B C 1
ATOM 10434 O O . PRO B 1 242 ? 0.68 31.469 48.125 1 95.19 242 PRO B O 1
ATOM 10437 N N . GLU B 1 243 ? 1.047 33.5 47.25 1 93.5 243 GLU B N 1
ATOM 10438 C CA . GLU B 1 243 ? -0.071 34.156 47.906 1 93.5 243 GLU B CA 1
ATOM 10439 C C . GLU B 1 243 ? -1.114 34.625 46.875 1 93.5 243 GLU B C 1
ATOM 10441 O O . GLU B 1 243 ? -0.766 35.125 45.812 1 93.5 243 GLU B O 1
ATOM 10446 N N . GLN B 1 244 ? -2.385 34.406 47.25 1 94 244 GLN B N 1
ATOM 10447 C CA . GLN B 1 244 ? -3.463 34.844 46.344 1 94 244 GLN B CA 1
ATOM 10448 C C . GLN B 1 244 ? -3.729 36.344 46.5 1 94 244 GLN B C 1
ATOM 10450 O O . GLN B 1 244 ? -3.828 36.844 47.594 1 94 244 GLN B O 1
ATOM 10455 N N . VAL B 1 245 ? -3.842 37.031 45.375 1 94.56 245 VAL B N 1
ATOM 10456 C CA . VAL B 1 245 ? -3.998 38.5 45.344 1 94.56 245 VAL B CA 1
ATOM 10457 C C . VAL B 1 245 ? -5.449 38.844 45.031 1 94.56 245 VAL B C 1
ATOM 10459 O O . VAL B 1 245 ? -6.004 39.781 45.625 1 94.56 245 VAL B O 1
ATOM 10462 N N . THR B 1 246 ? -6.02 38.25 44.031 1 94.19 246 THR B N 1
ATOM 10463 C CA . THR B 1 246 ? -7.445 38.375 43.75 1 94.19 246 THR B CA 1
ATOM 10464 C C . THR B 1 246 ? -8.203 37.125 44.188 1 94.19 246 THR B C 1
ATOM 10466 O O . THR B 1 246 ? -7.637 36.031 44.188 1 94.19 246 THR B O 1
ATOM 10469 N N . HIS B 1 247 ? -9.586 37.188 44.5 1 92.56 247 HIS B N 1
ATOM 10470 C CA . HIS B 1 247 ? -10.281 36.094 45.125 1 92.56 247 HIS B CA 1
ATOM 10471 C C . HIS B 1 247 ? -11.641 35.844 44.469 1 92.56 247 HIS B C 1
ATOM 10473 O O . HIS B 1 247 ? -12.648 35.688 45.156 1 92.56 247 HIS B O 1
ATOM 10479 N N . TYR B 1 248 ? -11.625 35.812 43.219 1 91.38 248 TYR B N 1
ATOM 10480 C CA . TYR B 1 248 ? -12.852 35.469 42.5 1 91.38 248 TYR B CA 1
ATOM 10481 C C . TYR B 1 248 ? -13.125 33.969 42.531 1 91.38 248 TYR B C 1
ATOM 10483 O O . TYR B 1 248 ? -12.195 33.188 42.594 1 91.38 248 TYR B O 1
ATOM 10491 N N . GLN B 1 249 ? -14.469 33.562 42.469 1 88.31 249 GLN B N 1
ATOM 10492 C CA . GLN B 1 249 ? -14.844 32.156 42.531 1 88.31 249 GLN B CA 1
ATOM 10493 C C . GLN B 1 249 ? -15.727 31.781 41.344 1 88.31 249 GLN B C 1
ATOM 10495 O O . GLN B 1 249 ? -15.969 30.594 41.094 1 88.31 249 GLN B O 1
ATOM 10500 N N . ASP B 1 250 ? -16.109 32.688 40.594 1 85.12 250 ASP B N 1
ATOM 10501 C CA . ASP B 1 250 ? -17.172 32.406 39.625 1 85.12 250 ASP B CA 1
ATOM 10502 C C . ASP B 1 250 ? -16.641 32.5 38.219 1 85.12 250 ASP B C 1
ATOM 10504 O O . ASP B 1 250 ? -17.266 32 37.281 1 85.12 250 ASP B O 1
ATOM 10508 N N . ALA B 1 251 ? -15.648 33.25 37.969 1 89.25 251 ALA B N 1
ATOM 10509 C CA . ALA B 1 251 ? -15.07 33.406 36.625 1 89.25 251 ALA B CA 1
ATOM 10510 C C . ALA B 1 251 ? -13.562 33.625 36.719 1 89.25 251 ALA B C 1
ATOM 10512 O O . ALA B 1 251 ? -13.039 34.031 37.75 1 89.25 251 ALA B O 1
ATOM 10513 N N . ASP B 1 252 ? -12.938 33.375 35.656 1 91.94 252 ASP B N 1
ATOM 10514 C CA . ASP B 1 252 ? -11.484 33.469 35.594 1 91.94 252 ASP B CA 1
ATOM 10515 C C . ASP B 1 252 ? -11.062 34.938 35.438 1 91.94 252 ASP B C 1
ATOM 10517 O O . ASP B 1 252 ? -11.695 35.688 34.688 1 91.94 252 ASP B O 1
ATOM 10521 N N . VAL B 1 253 ? -9.984 35.281 36.156 1 94.38 253 VAL B N 1
ATOM 10522 C CA . VAL B 1 253 ? -9.234 36.5 35.844 1 94.38 253 VAL B CA 1
ATOM 10523 C C . VAL B 1 253 ? -8.312 36.219 34.656 1 94.38 253 VAL B C 1
ATOM 10525 O O . VAL B 1 253 ? -7.723 35.156 34.531 1 94.38 253 VAL B O 1
ATOM 10528 N N . LYS B 1 254 ? -8.242 37.188 33.812 1 94.06 254 LYS B N 1
ATOM 10529 C CA . LYS B 1 254 ? -7.395 37.031 32.625 1 94.06 254 LYS B CA 1
ATOM 10530 C C . LYS B 1 254 ? -6.281 38.062 32.594 1 94.06 254 LYS B C 1
ATOM 10532 O O . LYS B 1 254 ? -5.691 38.375 33.625 1 94.06 254 LYS B O 1
ATOM 10537 N N . GLY B 1 255 ? -5.945 38.625 31.391 1 93.56 255 GLY B N 1
ATOM 10538 C CA . GLY B 1 255 ? -4.832 39.531 31.281 1 93.56 255 GLY B CA 1
ATOM 10539 C C . GLY B 1 255 ? -4.781 40.562 32.406 1 93.56 255 GLY B C 1
ATOM 10540 O O . GLY B 1 255 ? -5.82 41.031 32.875 1 93.56 255 GLY B O 1
ATOM 10541 N N . PHE B 1 256 ? -3.533 40.844 32.906 1 96.88 256 PHE B N 1
ATOM 10542 C CA . PHE B 1 256 ? -3.391 41.812 34 1 96.88 256 PHE B CA 1
ATOM 10543 C C . PHE B 1 256 ? -2.096 42.594 33.844 1 96.88 256 PHE B C 1
ATOM 10545 O O . PHE B 1 256 ? -1.23 42.25 33.062 1 96.88 256 PHE B O 1
ATOM 10552 N N . THR B 1 257 ? -2.037 43.656 34.531 1 97.06 257 THR B N 1
ATOM 10553 C CA . THR B 1 257 ? -0.856 44.531 34.594 1 97.06 257 THR B CA 1
ATOM 10554 C C . THR B 1 257 ? -0.758 45.219 35.938 1 97.06 257 THR B C 1
ATOM 10556 O O . THR B 1 257 ? -1.729 45.25 36.688 1 97.06 257 THR B O 1
ATOM 10559 N N . LEU B 1 258 ? 0.407 45.625 36.25 1 95.12 258 LEU B N 1
ATOM 10560 C CA . LEU B 1 258 ? 0.592 46.344 37.5 1 95.12 258 LEU B CA 1
ATOM 10561 C C . LEU B 1 258 ? 1.643 47.438 37.375 1 95.12 258 LEU B C 1
ATOM 10563 O O . LEU B 1 258 ? 2.572 47.312 36.562 1 95.12 258 LEU B O 1
ATOM 10567 N N . ASP B 1 259 ? 1.494 48.438 37.969 1 94.62 259 ASP B N 1
ATOM 10568 C CA . ASP B 1 259 ? 2.428 49.562 38.125 1 94.62 259 ASP B CA 1
ATOM 10569 C C . ASP B 1 259 ? 2.297 50.219 39.469 1 94.62 259 ASP B C 1
ATOM 10571 O O . ASP B 1 259 ? 1.188 50.531 39.938 1 94.62 259 ASP B O 1
ATOM 10575 N N . ASN B 1 260 ? 3.445 50.344 40.125 1 90.81 260 ASN B N 1
ATOM 10576 C CA . ASN B 1 260 ? 3.445 50.844 41.5 1 90.81 260 ASN B CA 1
ATOM 10577 C C . ASN B 1 260 ? 2.492 50.031 42.375 1 90.81 260 ASN B C 1
ATOM 10579 O O . ASN B 1 260 ? 2.574 48.812 42.438 1 90.81 260 ASN B O 1
ATOM 10583 N N . ASP B 1 261 ? 1.527 50.656 43.031 1 90.38 261 ASP B N 1
ATOM 10584 C CA . ASP B 1 261 ? 0.635 49.969 43.938 1 90.38 261 ASP B CA 1
ATOM 10585 C C . ASP B 1 261 ? -0.722 49.688 43.312 1 90.38 261 ASP B C 1
ATOM 10587 O O . ASP B 1 261 ? -1.713 49.469 44 1 90.38 261 ASP B O 1
ATOM 10591 N N . THR B 1 262 ? -0.759 49.688 42 1 94.5 262 THR B N 1
ATOM 10592 C CA . THR B 1 262 ? -2.029 49.531 41.281 1 94.5 262 THR B CA 1
ATOM 10593 C C . THR B 1 262 ? -2.016 48.281 40.438 1 94.5 262 THR B C 1
ATOM 10595 O O . THR B 1 262 ? -1.082 48.062 39.656 1 94.5 262 THR B O 1
ATOM 10598 N N . LEU B 1 263 ? -3.023 47.5 40.656 1 95.75 263 LEU B N 1
ATOM 10599 C CA . LEU B 1 263 ? -3.293 46.312 39.844 1 95.75 263 LEU B CA 1
ATOM 10600 C C . LEU B 1 263 ? -4.512 46.531 38.938 1 95.75 263 LEU B C 1
ATOM 10602 O O . LEU B 1 263 ? -5.547 47 39.406 1 95.75 263 LEU B O 1
ATOM 10606 N N . VAL B 1 264 ? -4.406 46.344 37.594 1 97.31 264 VAL B N 1
ATOM 10607 C CA . VAL B 1 264 ? -5.527 46.344 36.688 1 97.31 264 VAL B CA 1
ATOM 10608 C C . VAL B 1 264 ? -5.621 45 35.969 1 97.31 264 VAL B C 1
ATOM 10610 O O . VAL B 1 264 ? -4.605 44.438 35.562 1 97.31 264 VAL B O 1
ATOM 10613 N N . TYR B 1 265 ? -6.805 44.375 35.875 1 97.25 265 TYR B N 1
ATOM 10614 C CA . TYR B 1 265 ? -6.957 43.062 35.281 1 97.25 265 TYR B CA 1
ATOM 10615 C C . TYR B 1 265 ? -8.305 42.938 34.594 1 97.25 265 TYR B C 1
ATOM 10617 O O . TYR B 1 265 ? -9.211 43.719 34.812 1 97.25 265 TYR B O 1
ATOM 10625 N N . GLU B 1 266 ? -8.367 41.969 33.594 1 96.19 266 GLU B N 1
ATOM 10626 C CA . GLU B 1 266 ? -9.594 41.625 32.875 1 96.19 266 GLU B CA 1
ATOM 10627 C C . GLU B 1 266 ? -10.477 40.719 33.719 1 96.19 266 GLU B C 1
ATOM 10629 O O . GLU B 1 266 ? -10.016 39.688 34.219 1 96.19 266 GLU B O 1
ATOM 10634 N N . TYR B 1 267 ? -11.734 41 33.812 1 94.75 267 TYR B N 1
ATOM 10635 C CA . TYR B 1 267 ? -12.719 40.156 34.5 1 94.75 267 TYR B CA 1
ATOM 10636 C C . TYR B 1 267 ? -14.102 40.344 33.906 1 94.75 267 TYR B C 1
ATOM 10638 O O . TYR B 1 267 ? -14.656 41.438 33.906 1 94.75 267 TYR B O 1
ATOM 10646 N N . ARG B 1 268 ? -14.664 39.312 33.219 1 91.5 268 ARG B N 1
ATOM 10647 C CA . ARG B 1 268 ? -15.977 39.25 32.594 1 91.5 268 ARG B CA 1
ATOM 10648 C C . ARG B 1 268 ? -16.109 40.344 31.547 1 91.5 268 ARG B C 1
ATOM 10650 O O . ARG B 1 268 ? -17.141 41.031 31.484 1 91.5 268 ARG B O 1
ATOM 10657 N N . GLY B 1 269 ? -14.992 40.562 30.875 1 92.44 269 GLY B N 1
ATOM 10658 C CA . GLY B 1 269 ? -15 41.469 29.734 1 92.44 269 GLY B CA 1
ATOM 10659 C C . GLY B 1 269 ? -14.727 42.906 30.141 1 92.44 269 GLY B C 1
ATOM 10660 O O . GLY B 1 269 ? -14.648 43.812 29.281 1 92.44 269 GLY B O 1
ATOM 10661 N N . GLU B 1 270 ? -14.555 43.219 31.406 1 94.38 270 GLU B N 1
ATOM 10662 C CA . GLU B 1 270 ? -14.25 44.562 31.906 1 94.38 270 GLU B CA 1
ATOM 10663 C C . GLU B 1 270 ? -12.812 44.656 32.406 1 94.38 270 GLU B C 1
ATOM 10665 O O . GLU B 1 270 ? -12.164 43.625 32.625 1 94.38 270 GLU B O 1
ATOM 10670 N N . LEU B 1 271 ? -12.328 45.875 32.531 1 96.62 271 LEU B N 1
ATOM 10671 C CA . LEU B 1 271 ? -11.07 46.125 33.219 1 96.62 271 LEU B CA 1
ATOM 10672 C C . LEU B 1 271 ? -11.32 46.594 34.656 1 96.62 271 LEU B C 1
ATOM 10674 O O . LEU B 1 271 ? -12.07 47.562 34.875 1 96.62 271 LEU B O 1
ATOM 10678 N N . VAL B 1 272 ? -10.711 45.906 35.531 1 96.38 272 VAL B N 1
ATOM 10679 C CA . VAL B 1 272 ? -10.914 46.125 36.969 1 96.38 272 VAL B CA 1
ATOM 10680 C C . VAL B 1 272 ? -9.609 46.656 37.594 1 96.38 272 VAL B C 1
ATOM 10682 O O . VAL B 1 272 ? -8.531 46.125 37.281 1 96.38 272 VAL B O 1
ATOM 10685 N N . LYS B 1 273 ? -9.711 47.625 38.406 1 95.69 273 LYS B N 1
ATOM 10686 C CA . LYS B 1 273 ? -8.57 48.188 39.125 1 95.69 273 LYS B CA 1
ATOM 10687 C C . LYS B 1 273 ? -8.602 47.812 40.594 1 95.69 273 LYS B C 1
ATOM 10689 O O . LYS B 1 273 ? -9.672 47.781 41.219 1 95.69 273 LYS B O 1
ATOM 10694 N N . LYS B 1 274 ? -7.453 47.438 41.094 1 93.75 274 LYS B N 1
ATOM 10695 C CA . LYS B 1 274 ? -7.289 47.094 42.5 1 93.75 274 LYS B CA 1
ATOM 10696 C C . LYS B 1 274 ? -5.992 47.656 43.062 1 93.75 274 LYS B C 1
ATOM 10698 O O . LYS B 1 274 ? -4.961 47.656 42.406 1 93.75 274 LYS B O 1
ATOM 10703 N N . SER B 1 275 ? -6.027 48.188 44.344 1 89.88 275 SER B N 1
ATOM 10704 C CA . SER B 1 275 ? -4.824 48.656 45.031 1 89.88 275 SER B CA 1
ATOM 10705 C C . SER B 1 275 ? -4.105 47.531 45.719 1 89.88 275 SER B C 1
ATOM 10707 O O . SER B 1 275 ? -4.742 46.656 46.312 1 89.88 275 SER B O 1
ATOM 10709 N N . LEU B 1 276 ? -2.824 47.438 45.625 1 86.88 276 LEU B N 1
ATOM 10710 C CA . LEU B 1 276 ? -2.016 46.406 46.25 1 86.88 276 LEU B CA 1
ATOM 10711 C C . LEU B 1 276 ? -1.759 46.688 47.719 1 86.88 276 LEU B C 1
ATOM 10713 O O . LEU B 1 276 ? -1.383 45.812 48.469 1 86.88 276 LEU B O 1
ATOM 10717 N N . ALA B 1 277 ? -1.739 47.969 48.156 1 71.88 277 ALA B N 1
ATOM 10718 C CA . ALA B 1 277 ? -1.507 48.344 49.562 1 71.88 277 ALA B CA 1
ATOM 10719 C C . ALA B 1 277 ? -2.469 47.594 50.5 1 71.88 277 ALA B C 1
ATOM 10721 O O . ALA B 1 277 ? -2.141 47.312 51.656 1 71.88 277 ALA B O 1
ATOM 10722 N N . ASN B 1 278 ? -3.666 47.344 50.062 1 56 278 ASN B N 1
ATOM 10723 C CA . ASN B 1 278 ? -4.68 46.719 50.906 1 56 278 ASN B CA 1
ATOM 10724 C C . ASN B 1 278 ? -4.527 45.188 50.906 1 56 278 ASN B C 1
ATOM 10726 O O . ASN B 1 278 ? -5.406 44.469 51.406 1 56 278 ASN B O 1
ATOM 10730 N N . THR B 1 279 ? -3.561 44.594 50.219 1 55.97 279 THR B N 1
ATOM 10731 C CA . THR B 1 279 ? -3.426 43.125 50.094 1 55.97 279 THR B CA 1
ATOM 10732 C C . THR B 1 279 ? -2.779 42.531 51.344 1 55.97 279 THR B C 1
ATOM 10734 O O . THR B 1 279 ? -2.225 41.438 51.281 1 55.97 279 THR B O 1
ATOM 10737 N N . ASN B 1 280 ? -2.746 43.125 52.562 1 47.09 280 ASN B N 1
ATOM 10738 C CA . ASN B 1 280 ? -2.264 42.375 53.75 1 47.09 280 ASN B CA 1
ATOM 10739 C C . ASN B 1 280 ? -3.016 41.062 53.938 1 47.09 280 ASN B C 1
ATOM 10741 O O . ASN B 1 280 ? -4.145 40.938 53.469 1 47.09 280 ASN B O 1
ATOM 10745 N N . SER B 1 281 ? -2.311 40.094 54.438 1 47.12 281 SER B N 1
ATOM 10746 C CA . SER B 1 281 ? -2.701 38.688 54.688 1 47.12 281 SER B CA 1
ATOM 10747 C C . SER B 1 281 ? -4.172 38.594 55.062 1 47.12 281 SER B C 1
ATOM 10749 O O . SER B 1 281 ? -4.766 37.531 55 1 47.12 281 SER B O 1
ATOM 10751 N N . ASN B 1 282 ? -4.648 39.5 55.844 1 42.34 282 ASN B N 1
ATOM 10752 C CA . ASN B 1 282 ? -6.012 39.344 56.344 1 42.34 282 ASN B CA 1
ATOM 10753 C C . ASN B 1 282 ? -7.039 39.875 55.344 1 42.34 282 ASN B C 1
ATOM 10755 O O . ASN B 1 282 ? -8.125 40.281 55.75 1 42.34 282 ASN B O 1
ATOM 10759 N N . ALA B 1 283 ? -6.633 40.094 54.281 1 47.84 283 ALA B N 1
ATOM 10760 C CA . ALA B 1 283 ? -7.523 40.719 53.281 1 47.84 283 ALA B CA 1
ATOM 10761 C C . ALA B 1 283 ? -8.75 39.812 53.062 1 47.84 283 ALA B C 1
ATOM 10763 O O . ALA B 1 283 ? -8.625 38.656 52.719 1 47.84 283 ALA B O 1
ATOM 10764 N N . ASN B 1 284 ? -9.852 40.156 53.562 1 46.31 284 ASN B N 1
ATOM 10765 C CA . ASN B 1 284 ? -11.188 39.562 53.469 1 46.31 284 ASN B CA 1
ATOM 10766 C C . ASN B 1 284 ? -11.625 39.406 52.031 1 46.31 284 ASN B C 1
ATOM 10768 O O . ASN B 1 284 ? -11.266 40.219 51.156 1 46.31 284 ASN B O 1
ATOM 10772 N N . VAL B 1 285 ? -12.102 38.219 51.625 1 51.69 285 VAL B N 1
ATOM 10773 C CA . VAL B 1 285 ? -12.914 37.844 50.469 1 51.69 285 VAL B CA 1
ATOM 10774 C C . VAL B 1 285 ? -13.625 39.062 49.906 1 51.69 285 VAL B C 1
ATOM 10776 O O . VAL B 1 285 ? -14.031 39.094 48.719 1 51.69 285 VAL B O 1
ATOM 10779 N N . LYS B 1 286 ? -13.664 40.219 50.688 1 55.09 286 LYS B N 1
ATOM 10780 C CA . LYS B 1 286 ? -14.562 41.312 50.312 1 55.09 286 LYS B CA 1
ATOM 10781 C C . LYS B 1 286 ? -13.844 42.375 49.5 1 55.09 286 LYS B C 1
ATOM 10783 O O . LYS B 1 286 ? -14.461 43.344 49.031 1 55.09 286 LYS B O 1
ATOM 10788 N N . ASP B 1 287 ? -12.5 42.25 49.438 1 61.81 287 ASP B N 1
ATOM 10789 C CA . ASP B 1 287 ? -11.852 43.344 48.75 1 61.81 287 ASP B CA 1
ATOM 10790 C C . ASP B 1 287 ? -11.867 43.156 47.25 1 61.81 287 ASP B C 1
ATOM 10792 O O . ASP B 1 287 ? -10.938 42.562 46.688 1 61.81 287 ASP B O 1
ATOM 10796 N N . LYS B 1 288 ? -12.93 43.344 46.688 1 75.56 288 LYS B N 1
ATOM 10797 C CA . LYS B 1 288 ? -13.117 43.25 45.25 1 75.56 288 LYS B CA 1
ATOM 10798 C C . LYS B 1 288 ? -12.617 44.5 44.531 1 75.56 288 LYS B C 1
ATOM 10800 O O . LYS B 1 288 ? -12.625 45.594 45.125 1 75.56 288 LYS B O 1
ATOM 10805 N N . GLY B 1 289 ? -11.789 44.375 43.531 1 87.94 289 GLY B N 1
ATOM 10806 C CA . GLY B 1 289 ? -11.398 45.469 42.656 1 87.94 289 GLY B CA 1
ATOM 10807 C C . GLY B 1 289 ? -12.57 46.281 42.156 1 87.94 289 GLY B C 1
ATOM 10808 O O . GLY B 1 289 ? -13.727 45.938 42.406 1 87.94 289 GLY B O 1
ATOM 10809 N N . GLU B 1 290 ? -12.32 47.438 41.656 1 91.69 290 GLU B N 1
ATOM 10810 C CA . GLU B 1 290 ? -13.312 48.344 41.094 1 91.69 290 GLU B CA 1
ATOM 10811 C C . GLU B 1 290 ? -13.242 48.344 39.562 1 91.69 290 GLU B C 1
ATOM 10813 O O . GLU B 1 290 ? -12.188 48.594 38.969 1 91.69 290 GLU B O 1
ATOM 10818 N N . ALA B 1 291 ? -14.383 48.062 38.938 1 93.56 291 ALA B N 1
ATOM 10819 C CA . ALA B 1 291 ? -14.438 48.125 37.469 1 93.56 291 ALA B CA 1
ATOM 10820 C C . ALA B 1 291 ? -14.219 49.562 36.969 1 93.56 291 ALA B C 1
ATOM 10822 O O . ALA B 1 291 ? -14.797 50.5 37.5 1 93.56 291 ALA B O 1
ATOM 10823 N N . LEU B 1 292 ? -13.375 49.719 36.031 1 94.81 292 LEU B N 1
ATOM 10824 C CA . LEU B 1 292 ? -13.141 51.031 35.406 1 94.81 292 LEU B CA 1
ATOM 10825 C C . LEU B 1 292 ? -14.266 51.375 34.438 1 94.81 292 LEU B C 1
ATOM 10827 O O . LEU B 1 292 ? -14.625 50.562 33.594 1 94.81 292 LEU B O 1
ATOM 10831 N N . ALA B 1 293 ? -14.828 52.562 34.625 1 93.38 293 ALA B N 1
ATOM 10832 C CA . ALA B 1 293 ? -15.844 53.031 33.688 1 93.38 293 ALA B CA 1
ATOM 10833 C C . ALA B 1 293 ? -15.203 53.625 32.438 1 93.38 293 ALA B C 1
ATOM 10835 O O . ALA B 1 293 ? -14.812 54.781 32.406 1 93.38 293 ALA B O 1
ATOM 10836 N N . ILE B 1 294 ? -15.117 52.812 31.406 1 94.5 294 ILE B N 1
ATOM 10837 C CA . ILE B 1 294 ? -14.461 53.219 30.156 1 94.5 294 ILE B CA 1
ATOM 10838 C C . ILE B 1 294 ? -15.5 53.344 29.047 1 94.5 294 ILE B C 1
ATOM 10840 O O . ILE B 1 294 ? -16.312 52.438 28.844 1 94.5 294 ILE B O 1
ATOM 10844 N N . SER B 1 295 ? -15.539 54.5 28.406 1 91.69 295 SER B N 1
ATOM 10845 C CA . SER B 1 295 ? -16.391 54.719 27.25 1 91.69 295 SER B CA 1
ATOM 10846 C C . SER B 1 295 ? -15.57 54.781 25.953 1 91.69 295 SER B C 1
ATOM 10848 O O . SER B 1 295 ? -14.469 55.312 25.938 1 91.69 295 SER B O 1
ATOM 10850 N N . LEU B 1 296 ? -16.047 54.094 24.969 1 91.31 296 LEU B N 1
ATOM 10851 C CA . LEU B 1 296 ? -15.383 54.031 23.672 1 91.31 296 LEU B CA 1
ATOM 10852 C C . LEU B 1 296 ? -16.297 54.594 22.562 1 91.31 296 LEU B C 1
ATOM 10854 O O . LEU B 1 296 ? -17.469 54.25 22.516 1 91.31 296 LEU B O 1
ATOM 10858 N N . HIS B 1 297 ? -15.797 55.5 21.766 1 86.44 297 HIS B N 1
ATOM 10859 C CA . HIS B 1 297 ? -16.5 56.031 20.594 1 86.44 297 HIS B CA 1
ATOM 10860 C C . HIS B 1 297 ? -15.68 55.844 19.328 1 86.44 297 HIS B C 1
ATOM 10862 O O . HIS B 1 297 ? -14.578 56.406 19.203 1 86.44 297 HIS B O 1
ATOM 10868 N N . ALA B 1 298 ? -16.141 55 18.531 1 87.19 298 ALA B N 1
ATOM 10869 C CA . ALA B 1 298 ? -15.484 54.781 17.234 1 87.19 298 ALA B CA 1
ATOM 10870 C C . ALA B 1 298 ? -16.484 54.281 16.203 1 87.19 298 ALA B C 1
ATOM 10872 O O . ALA B 1 298 ? -17.625 53.938 16.531 1 87.19 298 ALA B O 1
ATOM 10873 N N . ASP B 1 299 ? -16.188 54.25 14.875 1 84.62 299 ASP B N 1
ATOM 10874 C CA . ASP B 1 299 ? -17.094 53.906 13.781 1 84.62 299 ASP B CA 1
ATOM 10875 C C . ASP B 1 299 ? -17.266 52.406 13.68 1 84.62 299 ASP B C 1
ATOM 10877 O O . ASP B 1 299 ? -18.312 51.906 13.219 1 84.62 299 ASP B O 1
ATOM 10881 N N . PHE B 1 300 ? -16.422 51.531 14.125 1 88.19 300 PHE B N 1
ATOM 10882 C CA . PHE B 1 300 ? -16.422 50.062 14.078 1 88.19 300 PHE B CA 1
ATOM 10883 C C . PHE B 1 300 ? -17.016 49.594 12.758 1 88.19 300 PHE B C 1
ATOM 10885 O O . PHE B 1 300 ? -18.062 48.938 12.75 1 88.19 300 PHE B O 1
ATOM 10892 N N . PRO B 1 301 ? -16.328 49.656 11.625 1 87.62 301 PRO B N 1
ATOM 10893 C CA . PRO B 1 301 ? -16.875 49.375 10.289 1 87.62 301 PRO B CA 1
ATOM 10894 C C . PRO B 1 301 ? -17.25 47.906 10.102 1 87.62 301 PRO B C 1
ATOM 10896 O O . PRO B 1 301 ? -18.078 47.594 9.234 1 87.62 301 PRO B O 1
ATOM 10899 N N . TRP B 1 302 ? -16.766 47.062 10.859 1 89.75 302 TRP B N 1
ATOM 10900 C CA . TRP B 1 302 ? -16.953 45.625 10.633 1 89.75 302 TRP B CA 1
ATOM 10901 C C . TRP B 1 302 ? -18.266 45.156 11.234 1 89.75 302 TRP B C 1
ATOM 10903 O O . TRP B 1 302 ? -18.656 44 11.039 1 89.75 302 TRP B O 1
ATOM 10913 N N . VAL B 1 303 ? -18.969 46.031 11.922 1 91.62 303 VAL B N 1
ATOM 10914 C CA . VAL B 1 303 ? -20.266 45.688 12.508 1 91.62 303 VAL B CA 1
ATOM 10915 C C . VAL B 1 303 ? -21.375 46.156 11.578 1 91.62 303 VAL B C 1
ATOM 10917 O O . VAL B 1 303 ? -22.531 45.719 11.719 1 91.62 303 VAL B O 1
ATOM 10920 N N . ARG B 1 304 ? -21.031 46.875 10.602 1 92.25 304 ARG B N 1
ATOM 10921 C CA . ARG B 1 304 ? -22.031 47.438 9.711 1 92.25 304 ARG B CA 1
ATOM 10922 C C . ARG B 1 304 ? -22.609 46.344 8.797 1 92.25 304 ARG B C 1
ATOM 10924 O O . ARG B 1 304 ? -21.875 45.531 8.25 1 92.25 304 ARG B O 1
ATOM 10931 N N . PRO B 1 305 ? -23.969 46.312 8.727 1 93.38 305 PRO B N 1
ATOM 10932 C CA . PRO B 1 305 ? -24.5 45.438 7.676 1 93.38 305 PRO B CA 1
ATOM 10933 C C . PRO B 1 305 ? -23.984 45.781 6.289 1 93.38 305 PRO B C 1
ATOM 10935 O O . PRO B 1 305 ? -23.828 46.969 5.965 1 93.38 305 PRO B O 1
ATOM 10938 N N . ARG B 1 306 ? -23.703 44.812 5.512 1 93.06 306 ARG B N 1
ATOM 10939 C CA . ARG B 1 306 ? -23.141 45.031 4.188 1 93.06 306 ARG B CA 1
ATOM 10940 C C . ARG B 1 306 ? -23.469 43.906 3.236 1 93.06 306 ARG B C 1
ATOM 10942 O O . ARG B 1 306 ? -23.812 42.781 3.678 1 93.06 306 ARG B O 1
ATOM 10949 N N . PHE B 1 307 ? -23.422 44.25 1.948 1 92.38 307 PHE B N 1
ATOM 10950 C CA . PHE B 1 307 ? -23.5 43.188 0.931 1 92.38 307 PHE B CA 1
ATOM 10951 C C . PHE B 1 307 ? -22.141 42.594 0.678 1 92.38 307 PHE B C 1
ATOM 10953 O O . PHE B 1 307 ? -21.125 43.281 0.652 1 92.38 307 PHE B O 1
ATOM 10960 N N . GLU B 1 308 ? -22.094 41.344 0.587 1 92.38 308 GLU B N 1
ATOM 10961 C CA . GLU B 1 308 ? -20.859 40.625 0.298 1 92.38 308 GLU B CA 1
ATOM 10962 C C . GLU B 1 308 ? -21.094 39.562 -0.787 1 92.38 308 GLU B C 1
ATOM 10964 O O . GLU B 1 308 ? -22.172 39 -0.891 1 92.38 308 GLU B O 1
ATOM 10969 N N . GLU B 1 309 ? -20.031 39.406 -1.617 1 92.62 309 GLU B N 1
ATOM 10970 C CA . GLU B 1 309 ? -20 38.25 -2.52 1 92.62 309 GLU B CA 1
ATOM 10971 C C . GLU B 1 309 ? -19.625 36.969 -1.775 1 92.62 309 GLU B C 1
ATOM 10973 O O . GLU B 1 309 ? -18.562 36.906 -1.161 1 92.62 309 GLU B O 1
ATOM 10978 N N . VAL B 1 310 ? -20.516 35.938 -1.863 1 95.06 310 VAL B N 1
ATOM 10979 C CA . VAL B 1 310 ? -20.344 34.812 -0.964 1 95.06 310 VAL B CA 1
ATOM 10980 C C . VAL B 1 310 ? -20.141 33.531 -1.776 1 95.06 310 VAL B C 1
ATOM 10982 O O . VAL B 1 310 ? -20.281 32.406 -1.252 1 95.06 310 VAL B O 1
ATOM 10985 N N . GLU B 1 311 ? -19.75 33.594 -3.086 1 93.69 311 GLU B N 1
ATOM 10986 C CA . GLU B 1 311 ? -19.609 32.406 -3.934 1 93.69 311 GLU B CA 1
ATOM 10987 C C . GLU B 1 311 ? -18.406 31.562 -3.506 1 93.69 311 GLU B C 1
ATOM 10989 O O . GLU B 1 311 ? -18.359 30.375 -3.787 1 93.69 311 GLU B O 1
ATOM 10994 N N . LYS B 1 312 ? -17.438 32.125 -2.834 1 91.56 312 LYS B N 1
ATOM 10995 C CA . LYS B 1 312 ? -16.297 31.359 -2.342 1 91.56 312 LYS B CA 1
ATOM 10996 C C . LYS B 1 312 ? -16.656 30.547 -1.105 1 91.56 312 LYS B C 1
ATOM 10998 O O . LYS B 1 312 ? -15.891 29.688 -0.669 1 91.56 312 LYS B O 1
ATOM 11003 N N . GLN B 1 313 ? -17.812 30.719 -0.635 1 94.06 313 GLN B N 1
ATOM 11004 C CA . GLN B 1 313 ? -18.266 30.016 0.567 1 94.06 313 GLN B CA 1
ATOM 11005 C C . GLN B 1 313 ? -19.406 29.062 0.254 1 94.06 313 GLN B C 1
ATOM 11007 O O . GLN B 1 313 ? -20.281 28.844 1.089 1 94.06 313 GLN B O 1
ATOM 11012 N N . ILE B 1 314 ? -19.453 28.594 -0.942 1 95.25 314 ILE B N 1
ATOM 11013 C CA . ILE B 1 314 ? -20.453 27.594 -1.305 1 95.25 314 ILE B CA 1
ATOM 11014 C C . ILE B 1 314 ? -20.219 26.312 -0.509 1 95.25 314 ILE B C 1
ATOM 11016 O O . ILE B 1 314 ? -19.109 25.781 -0.481 1 95.25 314 ILE B O 1
ATOM 11020 N N . GLU B 1 315 ? -21.266 25.875 0.136 1 93.81 315 GLU B N 1
ATOM 11021 C CA . GLU B 1 315 ? -21.188 24.672 0.963 1 93.81 315 GLU B CA 1
ATOM 11022 C C . GLU B 1 315 ? -21.812 23.469 0.255 1 93.81 315 GLU B C 1
ATOM 11024 O O . GLU B 1 315 ? -21.469 22.328 0.545 1 93.81 315 GLU B O 1
ATOM 11029 N N . SER B 1 316 ? -22.781 23.703 -0.514 1 95 316 SER B N 1
ATOM 11030 C CA . SER B 1 316 ? -23.438 22.625 -1.239 1 95 316 SER B CA 1
ATOM 11031 C C . SER B 1 316 ? -24.062 23.109 -2.539 1 95 316 SER B C 1
ATOM 11033 O O . SER B 1 316 ? -24.281 24.312 -2.705 1 95 316 SER B O 1
ATOM 11035 N N . ALA B 1 317 ? -24.281 22.219 -3.439 1 96.5 317 ALA B N 1
ATOM 11036 C CA . ALA B 1 317 ? -24.891 22.516 -4.734 1 96.5 317 ALA B CA 1
ATOM 11037 C C . ALA B 1 317 ? -25.844 21.422 -5.164 1 96.5 317 ALA B C 1
ATOM 11039 O O . ALA B 1 317 ? -25.781 20.297 -4.648 1 96.5 317 ALA B O 1
ATOM 11040 N N . ALA B 1 318 ? -26.781 21.766 -5.992 1 96 318 ALA B N 1
ATOM 11041 C CA . ALA B 1 318 ? -27.703 20.828 -6.641 1 96 318 ALA B CA 1
ATOM 11042 C C . ALA B 1 318 ? -28.188 21.391 -7.977 1 96 318 ALA B C 1
ATOM 11044 O O . ALA B 1 318 ? -27.953 22.562 -8.289 1 96 318 ALA B O 1
ATOM 11045 N N . ILE B 1 319 ? -28.766 20.578 -8.781 1 95.81 319 ILE B N 1
ATOM 11046 C CA . ILE B 1 319 ? -29.281 21 -10.078 1 95.81 319 ILE B CA 1
ATOM 11047 C C . ILE B 1 319 ? -30.781 20.703 -10.148 1 95.81 319 ILE B C 1
ATOM 11049 O O . ILE B 1 319 ? -31.281 19.781 -9.508 1 95.81 319 ILE B O 1
ATOM 11053 N N . SER B 1 320 ? -31.5 21.594 -10.898 1 95.5 320 SER B N 1
ATOM 11054 C CA . SER B 1 320 ? -32.938 21.422 -11.055 1 95.5 320 SER B CA 1
ATOM 11055 C C . SER B 1 320 ? -33.25 20.188 -11.883 1 95.5 320 SER B C 1
ATOM 11057 O O . SER B 1 320 ? -32.375 19.641 -12.562 1 95.5 320 SER B O 1
ATOM 11059 N N . PRO B 1 321 ? -34.5 19.703 -11.805 1 93.94 321 PRO B N 1
ATOM 11060 C CA . PRO B 1 321 ? -34.844 18.422 -12.414 1 93.94 321 PRO B CA 1
ATOM 11061 C C . PRO B 1 321 ? -34.531 18.375 -13.906 1 93.94 321 PRO B C 1
ATOM 11063 O O . PRO B 1 321 ? -34.25 17.297 -14.445 1 93.94 321 PRO B O 1
ATOM 11066 N N . THR B 1 322 ? -34.594 19.516 -14.57 1 92.69 322 THR B N 1
ATOM 11067 C CA . THR B 1 322 ? -34.344 19.531 -16 1 92.69 322 THR B CA 1
ATOM 11068 C C . THR B 1 322 ? -33.031 20.25 -16.312 1 92.69 322 THR B C 1
ATOM 11070 O O . THR B 1 322 ? -32.719 20.5 -17.484 1 92.69 322 THR B O 1
ATOM 11073 N N . GLY B 1 323 ? -32.406 20.75 -15.367 1 93.25 323 GLY B N 1
ATOM 11074 C CA . GLY B 1 323 ? -31.094 21.359 -15.539 1 93.25 323 GLY B CA 1
ATOM 11075 C C . GLY B 1 323 ? -31.156 22.828 -15.891 1 93.25 323 GLY B C 1
ATOM 11076 O O . GLY B 1 323 ? -30.172 23.422 -16.312 1 93.25 323 GLY B O 1
ATOM 11077 N N . LYS B 1 324 ? -32.25 23.422 -15.656 1 93 324 LYS B N 1
ATOM 11078 C CA . LYS B 1 324 ? -32.438 24.812 -16.062 1 93 324 LYS B CA 1
ATOM 11079 C C . LYS B 1 324 ? -31.812 25.766 -15.039 1 93 324 LYS B C 1
ATOM 11081 O O . LYS B 1 324 ? -31.453 26.891 -15.375 1 93 324 LYS B O 1
ATOM 11086 N N . ARG B 1 325 ? -31.812 25.359 -13.805 1 94.94 325 ARG B N 1
ATOM 11087 C CA . ARG B 1 325 ? -31.234 26.156 -12.734 1 94.94 325 ARG B CA 1
ATOM 11088 C C . ARG B 1 325 ? -30.406 25.281 -11.781 1 94.94 325 ARG B C 1
ATOM 11090 O O . ARG B 1 325 ? -30.625 24.078 -11.711 1 94.94 325 ARG B O 1
ATOM 11097 N N . ALA B 1 326 ? -29.516 25.922 -11.102 1 96.31 326 ALA B N 1
ATOM 11098 C CA . ALA B 1 326 ? -28.719 25.281 -10.047 1 96.31 326 ALA B CA 1
ATOM 11099 C C . ALA B 1 326 ? -29.031 25.891 -8.688 1 96.31 326 ALA B C 1
ATOM 11101 O O . ALA B 1 326 ? -29.438 27.047 -8.594 1 96.31 326 ALA B O 1
ATOM 11102 N N . LEU B 1 327 ? -28.969 25.094 -7.719 1 95.5 327 LEU B N 1
ATOM 11103 C CA . LEU B 1 327 ? -29.141 25.484 -6.324 1 95.5 327 LEU B CA 1
ATOM 11104 C C . LEU B 1 327 ? -27.781 25.531 -5.605 1 95.5 327 LEU B C 1
ATOM 11106 O O . LEU B 1 327 ? -26.969 24.625 -5.766 1 95.5 327 LEU B O 1
ATOM 11110 N N . PHE B 1 328 ? -27.531 26.609 -4.871 1 96.62 328 PHE B N 1
ATOM 11111 C CA . PHE B 1 328 ? -26.328 26.734 -4.059 1 96.62 328 PHE B CA 1
ATOM 11112 C C . PHE B 1 328 ? -26.672 27.172 -2.643 1 96.62 328 PHE B C 1
ATOM 11114 O O . PHE B 1 328 ? -27.547 28 -2.443 1 96.62 328 PHE B O 1
ATOM 11121 N N . VAL B 1 329 ? -26.094 26.578 -1.667 1 96.62 329 VAL B N 1
ATOM 11122 C CA . VAL B 1 329 ? -26.078 27.125 -0.31 1 96.62 329 VAL B CA 1
ATOM 11123 C C . VAL B 1 329 ? -24.719 27.766 -0.022 1 96.62 329 VAL B C 1
ATOM 11125 O O . VAL B 1 329 ? -23.688 27.109 -0.135 1 96.62 329 VAL B O 1
ATOM 11128 N N . ALA B 1 330 ? -24.766 29.016 0.298 1 96.19 330 ALA B N 1
ATOM 11129 C CA . ALA B 1 330 ? -23.547 29.781 0.56 1 96.19 330 ALA B CA 1
ATOM 11130 C C . ALA B 1 330 ? -23.75 30.75 1.719 1 96.19 330 ALA B C 1
ATOM 11132 O O . ALA B 1 330 ? -24.719 31.516 1.741 1 96.19 330 ALA B O 1
ATOM 11133 N N . ARG B 1 331 ? -22.859 30.734 2.729 1 95.81 331 ARG B N 1
ATOM 11134 C CA . ARG B 1 331 ? -22.891 31.625 3.883 1 95.81 331 ARG B CA 1
ATOM 11135 C C . ARG B 1 331 ? -24.25 31.578 4.574 1 95.81 331 ARG B C 1
ATOM 11137 O O . ARG B 1 331 ? -24.781 32.625 4.988 1 95.81 331 ARG B O 1
ATOM 11144 N N . GLY B 1 332 ? -24.844 30.422 4.555 1 94.69 332 GLY B N 1
ATOM 11145 C CA . GLY B 1 332 ? -26.094 30.203 5.289 1 94.69 332 GLY B CA 1
ATOM 11146 C C . GLY B 1 332 ? -27.328 30.531 4.48 1 94.69 332 GLY B C 1
ATOM 11147 O O . GLY B 1 332 ? -28.453 30.312 4.941 1 94.69 332 GLY B O 1
ATOM 11148 N N . ASP B 1 333 ? -27.188 31.016 3.309 1 96.31 333 ASP B N 1
ATOM 11149 C CA . ASP B 1 333 ? -28.328 31.359 2.457 1 96.31 333 ASP B CA 1
ATOM 11150 C C . ASP B 1 333 ? -28.469 30.359 1.312 1 96.31 333 ASP B C 1
ATOM 11152 O O . ASP B 1 333 ? -27.5 29.688 0.935 1 96.31 333 ASP B O 1
ATOM 11156 N N . VAL B 1 334 ? -29.703 30.312 0.786 1 96.5 334 VAL B N 1
ATOM 11157 C CA . VAL B 1 334 ? -30 29.438 -0.349 1 96.5 334 VAL B CA 1
ATOM 11158 C C . VAL B 1 334 ? -30.188 30.281 -1.609 1 96.5 334 VAL B C 1
ATOM 11160 O O . VAL B 1 334 ? -30.984 31.219 -1.625 1 96.5 334 VAL B O 1
ATOM 11163 N N . PHE B 1 335 ? -29.453 29.969 -2.682 1 96.25 335 PHE B N 1
ATOM 11164 C CA . PHE B 1 335 ? -29.5 30.688 -3.951 1 96.25 335 PHE B CA 1
ATOM 11165 C C . PHE B 1 335 ? -29.922 29.75 -5.082 1 96.25 335 PHE B C 1
ATOM 11167 O O . PHE B 1 335 ? -29.594 28.562 -5.074 1 96.25 335 PHE B O 1
ATOM 11174 N N . THR B 1 336 ? -30.625 30.234 -6.023 1 95.38 336 THR B N 1
ATOM 11175 C CA . THR B 1 336 ? -30.828 29.578 -7.309 1 95.38 336 THR B CA 1
ATOM 11176 C C . THR B 1 336 ? -30.188 30.375 -8.438 1 95.38 336 THR B C 1
ATOM 11178 O O . THR B 1 336 ? -30.25 31.609 -8.445 1 95.38 336 THR B O 1
ATOM 11181 N N . VAL B 1 337 ? -29.531 29.719 -9.312 1 96.38 337 VAL B N 1
ATOM 11182 C CA . VAL B 1 337 ? -28.797 30.359 -10.414 1 96.38 337 VAL B CA 1
ATOM 11183 C C . VAL B 1 337 ? -29.234 29.734 -11.742 1 96.38 337 VAL B C 1
ATOM 11185 O O . VAL B 1 337 ? -29.188 28.5 -11.898 1 96.38 337 VAL B O 1
ATOM 11188 N N . PRO B 1 338 ? -29.703 30.562 -12.656 1 94.12 338 PRO B N 1
ATOM 11189 C CA . PRO B 1 338 ? -30.031 30 -13.969 1 94.12 338 PRO B CA 1
ATOM 11190 C C . PRO B 1 338 ? -28.797 29.562 -14.742 1 94.12 338 PRO B C 1
ATOM 11192 O O . PRO B 1 338 ? -27.734 30.172 -14.633 1 94.12 338 PRO B O 1
ATOM 11195 N N . VAL B 1 339 ? -28.953 28.594 -15.547 1 93.44 339 VAL B N 1
ATOM 11196 C CA . VAL B 1 339 ? -27.844 28.062 -16.344 1 93.44 339 VAL B CA 1
ATOM 11197 C C . VAL B 1 339 ? -27.578 29 -17.531 1 93.44 339 VAL B C 1
ATOM 11199 O O . VAL B 1 339 ? -26.422 29.234 -17.891 1 93.44 339 VAL B O 1
ATOM 11202 N N . GLU B 1 340 ? -28.719 29.469 -18.078 1 88.56 340 GLU B N 1
ATOM 11203 C CA . GLU B 1 340 ? -28.516 30.203 -19.328 1 88.56 340 GLU B CA 1
ATOM 11204 C C . GLU B 1 340 ? -29.062 31.641 -19.203 1 88.56 340 GLU B C 1
ATOM 11206 O O . GLU B 1 340 ? -28.359 32.594 -19.516 1 88.56 340 GLU B O 1
ATOM 11211 N N . HIS B 1 341 ? -30.359 31.734 -18.781 1 89.62 341 HIS B N 1
ATOM 11212 C CA . HIS B 1 341 ? -31 33.031 -18.797 1 89.62 341 HIS B CA 1
ATOM 11213 C C . HIS B 1 341 ? -31.531 33.406 -17.422 1 89.62 341 HIS B C 1
ATOM 11215 O O . HIS B 1 341 ? -32.156 32.594 -16.75 1 89.62 341 HIS B O 1
ATOM 11221 N N . GLY B 1 342 ? -31.297 34.594 -17 1 89.5 342 GLY B N 1
ATOM 11222 C CA . GLY B 1 342 ? -31.797 35.125 -15.75 1 89.5 342 GLY B CA 1
ATOM 11223 C C . GLY B 1 342 ? -30.703 35.438 -14.75 1 89.5 342 GLY B C 1
ATOM 11224 O O . GLY B 1 342 ? -29.516 35.438 -15.102 1 89.5 342 GLY B O 1
ATOM 11225 N N . ASP B 1 343 ? -31.156 35.812 -13.539 1 89.75 343 ASP B N 1
ATOM 11226 C CA . ASP B 1 343 ? -30.234 36.188 -12.484 1 89.75 343 ASP B CA 1
ATOM 11227 C C . ASP B 1 343 ? -30.281 35.219 -11.312 1 89.75 343 ASP B C 1
ATOM 11229 O O . ASP B 1 343 ? -31.266 34.5 -11.148 1 89.75 343 ASP B O 1
ATOM 11233 N N . ALA B 1 344 ? -29.266 35.219 -10.617 1 93.06 344 ALA B N 1
ATOM 11234 C CA . ALA B 1 344 ? -29.25 34.5 -9.352 1 93.06 344 ALA B CA 1
ATOM 11235 C C . ALA B 1 344 ? -30.266 35.094 -8.375 1 93.06 344 ALA B C 1
ATOM 11237 O O . ALA B 1 344 ? -30.484 36.312 -8.352 1 93.06 344 ALA B O 1
ATOM 11238 N N . ARG B 1 345 ? -30.953 34.25 -7.656 1 92.94 345 ARG B N 1
ATOM 11239 C CA . ARG B 1 345 ? -31.922 34.656 -6.637 1 92.94 345 ARG B CA 1
ATOM 11240 C C . ARG B 1 345 ? -31.5 34.156 -5.258 1 92.94 345 ARG B C 1
ATOM 11242 O O . ARG B 1 345 ? -31.219 32.969 -5.09 1 92.94 345 ARG B O 1
ATOM 11249 N N . ASN B 1 346 ? -31.375 35.062 -4.32 1 94.88 346 ASN B N 1
ATOM 11250 C CA . ASN B 1 346 ? -31.266 34.688 -2.92 1 94.88 346 ASN B CA 1
ATOM 11251 C C . ASN B 1 346 ? -32.625 34.375 -2.311 1 94.88 346 ASN B C 1
ATOM 11253 O O . ASN B 1 346 ? -33.469 35.281 -2.16 1 94.88 346 ASN B O 1
ATOM 11257 N N . LEU B 1 347 ? -32.906 33.219 -1.946 1 94.19 347 LEU B N 1
ATOM 11258 C CA . LEU B 1 347 ? -34.25 32.781 -1.538 1 94.19 347 LEU B CA 1
ATOM 11259 C C . LEU B 1 347 ? -34.469 33.031 -0.051 1 94.19 347 LEU B C 1
ATOM 11261 O O . LEU B 1 347 ? -35.594 33.062 0.418 1 94.19 347 LEU B O 1
ATOM 11265 N N . THR B 1 348 ? -33.5 33.125 0.801 1 92.5 348 THR B N 1
ATOM 11266 C CA . THR B 1 348 ? -33.688 33.156 2.246 1 92.5 348 THR B CA 1
ATOM 11267 C C . THR B 1 348 ? -33.219 34.5 2.811 1 92.5 348 THR B C 1
ATOM 11269 O O . THR B 1 348 ? -33.844 35.062 3.721 1 92.5 348 THR B O 1
ATOM 11272 N N . GLU B 1 349 ? -32.125 35.094 2.33 1 86.5 349 GLU B N 1
ATOM 11273 C CA . GLU B 1 349 ? -31.547 36.344 2.775 1 86.5 349 GLU B CA 1
ATOM 11274 C C . GLU B 1 349 ? -31.594 36.469 4.297 1 86.5 349 GLU B C 1
ATOM 11276 O O . GLU B 1 349 ? -32.25 37.375 4.824 1 86.5 349 GLU B O 1
ATOM 11281 N N . SER B 1 350 ? -31.016 35.719 5.059 1 84.88 350 SER B N 1
ATOM 11282 C CA . SER B 1 350 ? -31.078 35.688 6.52 1 84.88 350 SER B CA 1
ATOM 11283 C C . SER B 1 350 ? -29.688 35.719 7.141 1 84.88 350 SER B C 1
ATOM 11285 O O . SER B 1 350 ? -28.797 34.969 6.707 1 84.88 350 SER B O 1
ATOM 11287 N N . SER B 1 351 ? -29.438 36.656 8.047 1 90.06 351 SER B N 1
ATOM 11288 C CA . SER B 1 351 ? -28.188 36.688 8.781 1 90.06 351 SER B CA 1
ATOM 11289 C C . SER B 1 351 ? -28.359 36.125 10.188 1 90.06 351 SER B C 1
ATOM 11291 O O . SER B 1 351 ? -27.359 35.812 10.852 1 90.06 351 SER B O 1
ATOM 11293 N N . ASP B 1 352 ? -29.531 35.906 10.625 1 94.12 352 ASP B N 1
ATOM 11294 C CA . ASP B 1 352 ? -29.797 35.469 11.984 1 94.12 352 ASP B CA 1
ATOM 11295 C C . ASP B 1 352 ? -30.141 33.969 12.008 1 94.12 352 ASP B C 1
ATOM 11297 O O . ASP B 1 352 ? -30.531 33.438 13.047 1 94.12 352 ASP B O 1
ATOM 11301 N N . SER B 1 353 ? -30.047 33.375 10.914 1 95.75 353 SER B N 1
ATOM 11302 C CA . SER B 1 353 ? -30.234 31.922 10.797 1 95.75 353 SER B CA 1
ATOM 11303 C C . SER B 1 353 ? -29.328 31.328 9.727 1 95.75 353 SER B C 1
ATOM 11305 O O . SER B 1 353 ? -28.766 32.062 8.914 1 95.75 353 SER B O 1
ATOM 11307 N N . ARG B 1 354 ? -29.156 30.047 9.805 1 96.44 354 ARG B N 1
ATOM 11308 C CA . ARG B 1 354 ? -28.359 29.312 8.836 1 96.44 354 ARG B CA 1
ATOM 11309 C C . ARG B 1 354 ? -29.203 28.219 8.164 1 96.44 354 ARG B C 1
ATOM 11311 O O . ARG B 1 354 ? -29.781 27.375 8.836 1 96.44 354 ARG B O 1
ATOM 11318 N N . GLU B 1 355 ? -29.266 28.266 6.898 1 96.31 355 GLU B N 1
ATOM 11319 C CA . GLU B 1 355 ? -29.844 27.203 6.086 1 96.31 355 GLU B CA 1
ATOM 11320 C C . GLU B 1 355 ? -28.781 26.25 5.574 1 96.31 355 GLU B C 1
ATOM 11322 O O . GLU B 1 355 ? -27.688 26.672 5.195 1 96.31 355 GLU B O 1
ATOM 11327 N N . VAL B 1 356 ? -29.078 24.938 5.703 1 94.75 356 VAL B N 1
ATOM 11328 C CA . VAL B 1 356 ? -28.125 23.938 5.246 1 94.75 356 VAL B CA 1
ATOM 11329 C C . VAL B 1 356 ? -28.844 22.875 4.434 1 94.75 356 VAL B C 1
ATOM 11331 O O . VAL B 1 356 ? -30.031 22.609 4.652 1 94.75 356 VAL B O 1
ATOM 11334 N N . GLY B 1 357 ? -28.094 22.266 3.49 1 92.5 357 GLY B N 1
ATOM 11335 C CA . GLY B 1 357 ? -28.562 21.094 2.76 1 92.5 357 GLY B CA 1
ATOM 11336 C C . GLY B 1 357 ? -29.781 21.391 1.902 1 92.5 357 GLY B C 1
ATOM 11337 O O . GLY B 1 357 ? -30.812 20.734 2.053 1 92.5 357 GLY B O 1
ATOM 11338 N N . ALA B 1 358 ? -29.719 22.109 0.838 1 94.56 358 ALA B N 1
ATOM 11339 C CA . ALA B 1 358 ? -30.844 22.422 -0.016 1 94.56 358 ALA B CA 1
ATOM 11340 C C . ALA B 1 358 ? -31 21.406 -1.146 1 94.56 358 ALA B C 1
ATOM 11342 O O . ALA B 1 358 ? -30 20.953 -1.709 1 94.56 358 ALA B O 1
ATOM 11343 N N . ALA B 1 359 ? -32.25 21.031 -1.42 1 95.81 359 ALA B N 1
ATOM 11344 C CA . ALA B 1 359 ? -32.531 20.047 -2.475 1 95.81 359 ALA B CA 1
ATOM 11345 C C . ALA B 1 359 ? -33.75 20.453 -3.271 1 95.81 359 ALA B C 1
ATOM 11347 O O . ALA B 1 359 ? -34.656 21.094 -2.738 1 95.81 359 ALA B O 1
ATOM 11348 N N . TRP B 1 360 ? -33.75 20.109 -4.594 1 95.06 360 TRP B N 1
ATOM 11349 C CA . TRP B 1 360 ? -34.875 20.344 -5.5 1 95.06 360 TRP B CA 1
ATOM 11350 C C . TRP B 1 360 ? -35.781 19.125 -5.578 1 95.06 360 TRP B C 1
ATOM 11352 O O . TRP B 1 360 ? -35.312 18 -5.648 1 95.06 360 TRP B O 1
ATOM 11362 N N . SER B 1 361 ? -37.094 19.422 -5.461 1 95.62 361 SER B N 1
ATOM 11363 C CA . SER B 1 361 ? -38 18.328 -5.699 1 95.62 361 SER B CA 1
ATOM 11364 C C . SER B 1 361 ? -37.938 17.844 -7.141 1 95.62 361 SER B C 1
ATOM 11366 O O . SER B 1 361 ? -37.5 18.578 -8.031 1 95.62 361 SER B O 1
ATOM 11368 N N . ASN B 1 362 ? -38.281 16.625 -7.375 1 93.75 362 ASN B N 1
ATOM 11369 C CA . ASN B 1 362 ? -38.156 16.031 -8.703 1 93.75 362 ASN B CA 1
ATOM 11370 C C . ASN B 1 362 ? -39.125 16.656 -9.703 1 93.75 362 ASN B C 1
ATOM 11372 O O . ASN B 1 362 ? -38.812 16.75 -10.891 1 93.75 362 ASN B O 1
ATOM 11376 N N . GLY B 1 363 ? -40.219 17.078 -9.234 1 91.75 363 GLY B N 1
ATOM 11377 C CA . GLY B 1 363 ? -41.188 17.781 -10.078 1 91.75 363 GLY B CA 1
ATOM 11378 C C . GLY B 1 363 ? -40.812 19.234 -10.328 1 91.75 363 GLY B C 1
ATOM 11379 O O . GLY B 1 363 ? -41.406 19.891 -11.18 1 91.75 363 GLY B O 1
ATOM 11380 N N . GLY B 1 364 ? -39.906 19.719 -9.609 1 92.12 364 GLY B N 1
ATOM 11381 C CA . GLY B 1 364 ? -39.375 21.047 -9.844 1 92.12 364 GLY B CA 1
ATOM 11382 C C . GLY B 1 364 ? -40.156 22.141 -9.148 1 92.12 364 GLY B C 1
ATOM 11383 O O . GLY B 1 364 ? -39.781 23.312 -9.203 1 92.12 364 GLY B O 1
ATOM 11384 N N . LYS B 1 365 ? -41.125 21.812 -8.406 1 92.75 365 LYS B N 1
ATOM 11385 C CA . LYS B 1 365 ? -42.031 22.812 -7.852 1 92.75 365 LYS B CA 1
ATOM 11386 C C . LYS B 1 365 ? -41.594 23.25 -6.461 1 92.75 365 LYS B C 1
ATOM 11388 O O . LYS B 1 365 ? -41.938 24.344 -6.004 1 92.75 365 LYS B O 1
ATOM 11393 N N . GLN B 1 366 ? -40.906 22.438 -5.832 1 95.75 366 GLN B N 1
ATOM 11394 C CA . GLN B 1 366 ? -40.594 22.703 -4.434 1 95.75 366 GLN B CA 1
ATOM 11395 C C . GLN B 1 366 ? -39.094 22.562 -4.184 1 95.75 366 GLN B C 1
ATOM 11397 O O . GLN B 1 366 ? -38.375 21.953 -4.984 1 95.75 366 GLN B O 1
ATOM 11402 N N . LEU B 1 367 ? -38.656 23.203 -3.127 1 96.38 367 LEU B N 1
ATOM 11403 C CA . LEU B 1 367 ? -37.344 23.047 -2.521 1 96.38 367 LEU B CA 1
ATOM 11404 C C . LEU B 1 367 ? -37.469 22.688 -1.046 1 96.38 367 LEU B C 1
ATOM 11406 O O . LEU B 1 367 ? -38.5 22.891 -0.432 1 96.38 367 LEU B O 1
ATOM 11410 N N . ALA B 1 368 ? -36.469 22.094 -0.54 1 97.44 368 ALA B N 1
ATOM 11411 C CA . ALA B 1 368 ? -36.375 21.828 0.893 1 97.44 368 ALA B CA 1
ATOM 11412 C C . ALA B 1 368 ? -34.969 22.094 1.413 1 97.44 368 ALA B C 1
ATOM 11414 O O . ALA B 1 368 ? -34 21.906 0.688 1 97.44 368 ALA B O 1
ATOM 11415 N N . TRP B 1 369 ? -34.812 22.562 2.568 1 97.25 369 TRP B N 1
ATOM 11416 C CA . TRP B 1 369 ? -33.562 22.703 3.273 1 97.25 369 TRP B CA 1
ATOM 11417 C C . TRP B 1 369 ? -33.75 22.672 4.785 1 97.25 369 TRP B C 1
ATOM 11419 O O . TRP B 1 369 ? -34.906 22.562 5.258 1 97.25 369 TRP B O 1
ATOM 11429 N N . PHE B 1 370 ? -32.719 22.656 5.57 1 96.81 370 PHE B N 1
ATOM 11430 C CA . PHE B 1 370 ? -32.781 22.781 7.02 1 96.81 370 PHE B CA 1
ATOM 11431 C C . PHE B 1 370 ? -32.5 24.219 7.449 1 96.81 370 PHE B C 1
ATOM 11433 O O . PHE B 1 370 ? -31.609 24.875 6.902 1 96.81 370 PHE B O 1
ATOM 11440 N N . SER B 1 371 ? -33.25 24.672 8.398 1 96.38 371 SER B N 1
ATOM 11441 C CA . SER B 1 371 ? -33.031 26.016 8.93 1 96.38 371 SER B CA 1
ATOM 11442 C C . SER B 1 371 ? -33 26 10.453 1 96.38 371 SER B C 1
ATOM 11444 O O . SER B 1 371 ? -33.781 25.297 11.094 1 96.38 371 SER B O 1
ATOM 11446 N N . ASP B 1 372 ? -32.156 26.781 11.047 1 96 372 ASP B N 1
ATOM 11447 C CA . ASP B 1 372 ? -32.094 26.859 12.5 1 96 372 ASP B CA 1
ATOM 11448 C C . ASP B 1 372 ? -32.688 28.141 13.023 1 96 372 ASP B C 1
ATOM 11450 O O . ASP B 1 372 ? -32.375 28.578 14.133 1 96 372 ASP B O 1
ATOM 11454 N N . LYS B 1 373 ? -33.469 28.797 12.266 1 94.38 373 LYS B N 1
ATOM 11455 C CA . LYS B 1 373 ? -34.125 30.047 12.617 1 94.38 373 LYS B CA 1
ATOM 11456 C C . LYS B 1 373 ? -34.812 29.953 13.961 1 94.38 373 LYS B C 1
ATOM 11458 O O . LYS B 1 373 ? -34.875 30.922 14.719 1 94.38 373 LYS B O 1
ATOM 11463 N N . SER B 1 374 ? -35.281 28.812 14.328 1 92 374 SER B N 1
ATOM 11464 C CA . SER B 1 374 ? -36.031 28.594 15.562 1 92 374 SER B CA 1
ATOM 11465 C C . SER B 1 374 ? -35.094 28.375 16.75 1 92 374 SER B C 1
ATOM 11467 O O . SER B 1 374 ? -35.562 28.266 17.891 1 92 374 SER B O 1
ATOM 11469 N N . GLY B 1 375 ? -33.875 28.281 16.531 1 91.31 375 GLY B N 1
ATOM 11470 C CA . GLY B 1 375 ? -32.906 27.906 17.547 1 91.31 375 GLY B CA 1
ATOM 11471 C C . GLY B 1 375 ? -32.344 26.5 17.359 1 91.31 375 GLY B C 1
ATOM 11472 O O . GLY B 1 375 ? -31.281 26.172 17.875 1 91.31 375 GLY B O 1
ATOM 11473 N N . GLU B 1 376 ? -33.219 25.656 16.844 1 95.06 376 GLU B N 1
ATOM 11474 C CA . GLU B 1 376 ? -32.875 24.297 16.406 1 95.06 376 GLU B CA 1
ATOM 11475 C C . GLU B 1 376 ? -33.219 24.078 14.945 1 95.06 376 GLU B C 1
ATOM 11477 O O . GLU B 1 376 ? -34.062 24.766 14.391 1 95.06 376 GLU B O 1
ATOM 11482 N N . TYR B 1 377 ? -32.562 23.125 14.328 1 95.19 377 TYR B N 1
ATOM 11483 C CA . TYR B 1 377 ? -32.875 22.891 12.914 1 95.19 377 TYR B CA 1
ATOM 11484 C C . TYR B 1 377 ? -34.25 22.312 12.727 1 95.19 377 TYR B C 1
ATOM 11486 O O . TYR B 1 377 ? -34.688 21.453 13.5 1 95.19 377 TYR B O 1
ATOM 11494 N N . ARG B 1 378 ? -34.938 22.797 11.781 1 95.94 378 ARG B N 1
ATOM 11495 C CA . ARG B 1 378 ? -36.188 22.297 11.25 1 95.94 378 ARG B CA 1
ATOM 11496 C C . ARG B 1 378 ? -36.094 22.047 9.75 1 95.94 378 ARG B C 1
ATOM 11498 O O . ARG B 1 378 ? -35.219 22.609 9.078 1 95.94 378 ARG B O 1
ATOM 11505 N N . LEU B 1 379 ? -36.875 21.125 9.289 1 97.06 379 LEU B N 1
ATOM 11506 C CA . LEU B 1 379 ? -37 20.906 7.852 1 97.06 379 LEU B CA 1
ATOM 11507 C C . LEU B 1 379 ? -38.031 21.844 7.234 1 97.06 379 LEU B C 1
ATOM 11509 O O . LEU B 1 379 ? -39.188 21.859 7.641 1 97.06 379 LEU B O 1
ATOM 11513 N N . VAL B 1 380 ? -37.594 22.609 6.258 1 96.62 380 VAL B N 1
ATOM 11514 C CA . VAL B 1 380 ? -38.438 23.625 5.637 1 96.62 380 VAL B CA 1
ATOM 11515 C C . VAL B 1 380 ? -38.688 23.266 4.172 1 96.62 380 VAL B C 1
ATOM 11517 O O . VAL B 1 380 ? -37.75 22.938 3.438 1 96.62 380 VAL B O 1
ATOM 11520 N N . ILE B 1 381 ? -39.906 23.297 3.766 1 97.31 381 ILE B N 1
ATOM 11521 C CA . ILE B 1 381 ? -40.312 23.094 2.381 1 97.31 381 ILE B CA 1
ATOM 11522 C C . ILE B 1 381 ? -40.844 24.391 1.804 1 97.31 381 ILE B C 1
ATOM 11524 O O 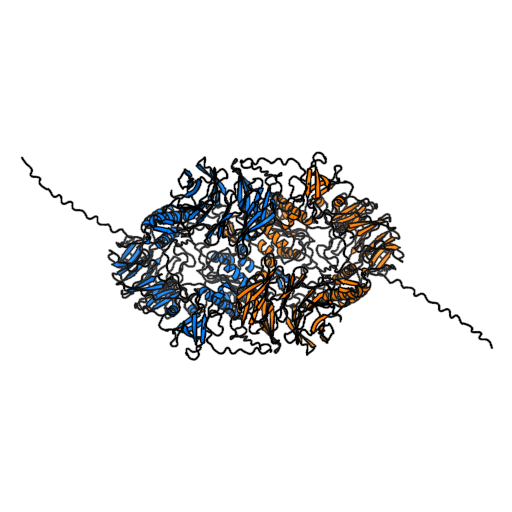. ILE B 1 381 ? -41.719 25.031 2.404 1 97.31 381 ILE B O 1
ATOM 11528 N N . VAL B 1 382 ? -40.406 24.797 0.683 1 96.31 382 VAL B N 1
ATOM 11529 C CA . VAL B 1 382 ? -40.781 26.047 0.058 1 96.31 382 VAL B CA 1
ATOM 11530 C C . VAL B 1 382 ? -41.125 25.812 -1.415 1 96.31 382 VAL B C 1
ATOM 11532 O O . VAL B 1 382 ? -40.844 24.75 -1.957 1 96.31 382 VAL B O 1
ATOM 11535 N N . ASP B 1 383 ? -41.719 26.75 -2.025 1 93.06 383 ASP B N 1
ATOM 11536 C CA . ASP B 1 383 ? -41.875 26.688 -3.477 1 93.06 383 ASP B CA 1
ATOM 11537 C C . ASP B 1 383 ? -40.594 27.109 -4.188 1 93.06 383 ASP B C 1
ATOM 11539 O O . ASP B 1 383 ? -39.594 27.438 -3.539 1 93.06 383 ASP B O 1
ATOM 11543 N N . GLN B 1 384 ? -40.5 27.062 -5.453 1 91.38 384 GLN B N 1
ATOM 11544 C CA . GLN B 1 384 ? -39.281 27.266 -6.219 1 91.38 384 GLN B CA 1
ATOM 11545 C C . GLN B 1 384 ? -38.781 28.703 -6.082 1 91.38 384 GLN B C 1
ATOM 11547 O O . GLN B 1 384 ? -37.656 29.016 -6.426 1 91.38 384 GLN B O 1
ATOM 11552 N N . LEU B 1 385 ? -39.656 29.562 -5.574 1 88.62 385 LEU B N 1
ATOM 11553 C CA . LEU B 1 385 ? -39.281 30.969 -5.414 1 88.62 385 LEU B CA 1
ATOM 11554 C C . LEU B 1 385 ? -38.969 31.266 -3.957 1 88.62 385 LEU B C 1
ATOM 11556 O O . LEU B 1 385 ? -38.719 32.438 -3.604 1 88.62 385 LEU B O 1
ATOM 11560 N N . GLY B 1 386 ? -39 30.297 -3.074 1 89.19 386 GLY B N 1
ATOM 11561 C CA . GLY B 1 386 ? -38.562 30.453 -1.7 1 89.19 386 GLY B CA 1
ATOM 11562 C C . GLY B 1 386 ? -39.719 30.719 -0.73 1 89.19 386 GLY B C 1
ATOM 11563 O O . GLY B 1 386 ? -39.469 30.938 0.46 1 89.19 386 GLY B O 1
ATOM 11564 N N . LYS B 1 387 ? -40.906 30.688 -1.188 1 90.75 387 LYS B N 1
ATOM 11565 C CA . LYS B 1 387 ? -42.031 30.891 -0.3 1 90.75 387 LYS B CA 1
ATOM 11566 C C . LYS B 1 387 ? -42.312 29.656 0.556 1 90.75 387 LYS B C 1
ATOM 11568 O O . LYS B 1 387 ? -42.531 28.562 0.027 1 90.75 387 LYS B O 1
ATOM 11573 N N . PRO B 1 388 ? -42.312 29.828 1.874 1 91.81 388 PRO B N 1
ATOM 11574 C CA . PRO B 1 388 ? -42.5 28.672 2.748 1 91.81 388 PRO B CA 1
ATOM 11575 C C . PRO B 1 388 ? -43.875 28.016 2.562 1 91.81 388 PRO B C 1
ATOM 11577 O O . PRO B 1 388 ? -44.875 28.719 2.422 1 91.81 388 PRO B O 1
ATOM 11580 N N . GLN B 1 389 ? -43.812 26.781 2.525 1 91.31 389 GLN B N 1
ATOM 11581 C CA . GLN B 1 389 ? -45.031 25.984 2.391 1 91.31 389 GLN B CA 1
ATOM 11582 C C . GLN B 1 389 ? -45.281 25.109 3.619 1 91.31 389 GLN B C 1
ATOM 11584 O O . GLN B 1 389 ? -46.406 24.891 4.031 1 91.31 389 GLN B O 1
ATOM 11589 N N . GLN B 1 390 ? -44.25 24.609 4.141 1 94.81 390 GLN B N 1
ATOM 11590 C CA . GLN B 1 390 ? -44.312 23.688 5.27 1 94.81 390 GLN B CA 1
ATOM 11591 C C . GLN B 1 390 ? -43.031 23.703 6.082 1 94.81 390 GLN B C 1
ATOM 11593 O O . GLN B 1 390 ? -41.969 23.938 5.535 1 94.81 390 GLN B O 1
ATOM 11598 N N . GLU B 1 391 ? -43.188 23.547 7.363 1 94.94 391 GLU B N 1
ATOM 11599 C CA . GLU B 1 391 ? -42.094 23.375 8.289 1 94.94 391 GLU B CA 1
ATOM 11600 C C . GLU B 1 391 ? -42.281 22.141 9.164 1 94.94 391 GLU B C 1
ATOM 11602 O O . GLU B 1 391 ? -43.344 21.969 9.75 1 94.94 391 GLU B O 1
ATOM 11607 N N . ILE B 1 392 ? -41.312 21.297 9.18 1 95.56 392 ILE B N 1
ATOM 11608 C CA . ILE B 1 392 ? -41.406 20.062 9.961 1 95.56 392 ILE B CA 1
ATOM 11609 C C . ILE B 1 392 ? -40.406 20.109 11.117 1 95.56 392 ILE B C 1
ATOM 11611 O O . ILE B 1 392 ? -39.188 20.25 10.898 1 95.56 392 ILE B O 1
ATOM 11615 N N . LYS B 1 393 ? -40.875 19.984 12.336 1 93.25 393 LYS B N 1
ATOM 11616 C CA . LYS B 1 393 ? -40.031 19.875 13.516 1 93.25 393 LYS B CA 1
ATOM 11617 C C . LYS B 1 393 ? -39.344 18.516 13.594 1 93.25 393 LYS B C 1
ATOM 11619 O O . LYS B 1 393 ? -40 17.484 13.391 1 93.25 393 LYS B O 1
ATOM 11624 N N . LEU B 1 394 ? -38.125 18.516 13.82 1 91.25 394 LEU B N 1
ATOM 11625 C CA . LEU B 1 394 ? -37.375 17.281 13.93 1 91.25 394 LEU B CA 1
ATOM 11626 C C . LEU B 1 394 ? -37.219 16.859 15.391 1 91.25 394 LEU B C 1
ATOM 11628 O O . LEU B 1 394 ? -36.969 17.703 16.25 1 91.25 394 LEU B O 1
ATOM 11632 N N . ALA B 1 395 ? -37.438 15.672 15.75 1 76.56 395 ALA B N 1
ATOM 11633 C CA . ALA B 1 395 ? -37.531 15.148 17.109 1 76.56 395 ALA B CA 1
ATOM 11634 C C . ALA B 1 395 ? -36.219 15.281 17.859 1 76.56 395 ALA B C 1
ATOM 11636 O O . ALA B 1 395 ? -36.219 15.453 19.078 1 76.56 395 ALA B O 1
ATOM 11637 N N . GLU B 1 396 ? -35.219 15.094 17.281 1 78.12 396 GLU B N 1
ATOM 11638 C CA . GLU B 1 396 ? -33.906 15.148 17.938 1 78.12 396 GLU B CA 1
ATOM 11639 C C . GLU B 1 396 ? -33.156 16.422 17.562 1 78.12 396 GLU B C 1
ATOM 11641 O O . GLU B 1 396 ? -33.312 16.953 16.453 1 78.12 396 GLU B O 1
ATOM 11646 N N . LYS B 1 397 ? -32.406 16.781 18.562 1 79.69 397 LYS B N 1
ATOM 11647 C CA . LYS B 1 397 ? -31.516 17.922 18.344 1 79.69 397 LYS B CA 1
ATOM 11648 C C . LYS B 1 397 ? -30.266 17.516 17.594 1 79.69 397 LYS B C 1
ATOM 11650 O O . LYS B 1 397 ? -29.891 16.344 17.594 1 79.69 397 LYS B O 1
ATOM 11655 N N . GLY B 1 398 ? -29.797 18.453 16.812 1 89.81 398 GLY B N 1
ATOM 11656 C CA . GLY B 1 398 ? -28.531 18.172 16.172 1 89.81 398 GLY B CA 1
ATOM 11657 C C . GLY B 1 398 ? -28.438 18.766 14.773 1 89.81 398 GLY B C 1
ATOM 11658 O O . GLY B 1 398 ? -29.297 19.547 14.367 1 89.81 398 GLY B O 1
ATOM 11659 N N . PHE B 1 399 ? -27.297 18.406 14.148 1 92.81 399 PHE B N 1
ATOM 11660 C CA . PHE B 1 399 ? -27 18.828 12.781 1 92.81 399 PHE B CA 1
ATOM 11661 C C . PHE B 1 399 ? -27.484 17.797 11.773 1 92.81 399 PHE B C 1
ATOM 11663 O O . PHE B 1 399 ? -27.375 16.594 12.016 1 92.81 399 PHE B O 1
ATOM 11670 N N . TYR B 1 400 ? -28.047 18.219 10.641 1 94.38 400 TYR B N 1
ATOM 11671 C CA . TYR B 1 400 ? -28.625 17.344 9.633 1 94.38 400 TYR B CA 1
ATOM 11672 C C . TYR B 1 400 ? -27.984 17.578 8.273 1 94.38 400 TYR B C 1
ATOM 11674 O O . TYR B 1 400 ? -27.484 18.672 8 1 94.38 400 TYR B O 1
ATOM 11682 N N . SER B 1 401 ? -27.969 16.547 7.418 1 91.94 401 SER B N 1
ATOM 11683 C CA . SER B 1 401 ? -27.375 16.641 6.086 1 91.94 401 SER B CA 1
ATOM 11684 C C . SER B 1 401 ? -27.922 15.57 5.156 1 91.94 401 SER B C 1
ATOM 11686 O O . SER B 1 401 ? -28.656 14.68 5.594 1 91.94 401 SER B O 1
ATOM 11688 N N . GLY B 1 402 ? -27.594 15.664 3.879 1 93.38 402 GLY B N 1
ATOM 11689 C CA . GLY B 1 402 ? -27.875 14.641 2.889 1 93.38 402 GLY B CA 1
ATOM 11690 C C . GLY B 1 402 ? -29.328 14.562 2.498 1 93.38 402 GLY B C 1
ATOM 11691 O O . GLY B 1 402 ? -29.891 13.477 2.383 1 93.38 402 GLY B O 1
ATOM 11692 N N . LEU B 1 403 ? -29.984 15.633 2.32 1 95.31 403 LEU B N 1
ATOM 11693 C CA . LEU B 1 403 ? -31.406 15.711 2.016 1 95.31 403 LEU B CA 1
ATOM 11694 C C . LEU B 1 403 ? -31.688 15.258 0.586 1 95.31 403 LEU B C 1
ATOM 11696 O O . LEU B 1 403 ? -31.062 15.742 -0.357 1 95.31 403 LEU B O 1
ATOM 11700 N N . THR B 1 404 ? -32.625 14.258 0.42 1 95.5 404 THR B N 1
ATOM 11701 C CA . THR B 1 404 ? -33 13.758 -0.897 1 95.5 404 THR B CA 1
ATOM 11702 C C . THR B 1 404 ? -34.5 13.508 -0.964 1 95.5 404 THR B C 1
ATOM 11704 O O . THR B 1 404 ? -35.062 12.914 -0.051 1 95.5 404 THR B O 1
ATOM 11707 N N . TRP B 1 405 ? -35.188 13.961 -2.059 1 97.12 405 TRP B N 1
ATOM 11708 C CA . TRP B 1 405 ? -36.625 13.773 -2.287 1 97.12 405 TRP B CA 1
ATOM 11709 C C . TRP B 1 405 ? -36.906 12.391 -2.854 1 97.12 405 TRP B C 1
ATOM 11711 O O . TRP B 1 405 ? -36.125 11.875 -3.67 1 97.12 405 TRP B O 1
ATOM 11721 N N . SER B 1 406 ? -38 11.836 -2.402 1 97.06 406 SER B N 1
ATOM 11722 C CA . SER B 1 406 ? -38.531 10.664 -3.115 1 97.06 406 SER B CA 1
ATOM 11723 C C . SER B 1 406 ? -39 11.031 -4.52 1 97.06 406 SER B C 1
ATOM 11725 O O . SER B 1 406 ? -39.375 12.172 -4.773 1 97.06 406 SER B O 1
ATOM 11727 N N . PRO B 1 407 ? -38.969 10.016 -5.426 1 94.94 407 PRO B N 1
ATOM 11728 C CA . PRO B 1 407 ? -39.344 10.312 -6.809 1 94.94 407 PRO B CA 1
ATOM 11729 C C . PRO B 1 407 ? -40.75 10.914 -6.926 1 94.94 407 PRO B C 1
ATOM 11731 O O . PRO B 1 407 ? -41 11.727 -7.82 1 94.94 407 PRO B O 1
ATOM 11734 N N . ASP B 1 408 ? -41.719 10.672 -6.027 1 94.56 408 ASP B N 1
ATOM 11735 C CA . ASP B 1 408 ? -43.062 11.172 -6.098 1 94.56 408 ASP B CA 1
ATOM 11736 C C . ASP B 1 408 ? -43.219 12.484 -5.324 1 94.56 408 ASP B C 1
ATOM 11738 O O . ASP B 1 408 ? -44.312 13.008 -5.188 1 94.56 408 ASP B O 1
ATOM 11742 N N . ASP B 1 409 ? -42.156 12.984 -4.691 1 96.25 409 ASP B N 1
ATOM 11743 C CA . ASP B 1 409 ? -42.062 14.266 -3.986 1 96.25 409 ASP B CA 1
ATOM 11744 C C . ASP B 1 409 ? -42.906 14.258 -2.721 1 96.25 409 ASP B C 1
ATOM 11746 O O . ASP B 1 409 ? -43.375 15.305 -2.27 1 96.25 409 ASP B O 1
ATOM 11750 N N . LYS B 1 410 ? -43.094 13.047 -2.156 1 96.31 410 LYS B N 1
ATOM 11751 C CA . LYS B 1 410 ? -43.938 12.961 -0.974 1 96.31 410 LYS B CA 1
ATOM 11752 C C . LYS B 1 410 ? -43.125 12.742 0.288 1 96.31 410 LYS B C 1
ATOM 11754 O O . LYS B 1 410 ? -43.594 12.93 1.402 1 96.31 410 LYS B O 1
ATOM 11759 N N . GLN B 1 411 ? -41.969 12.305 0.089 1 96.94 411 GLN B N 1
ATOM 11760 C CA . GLN B 1 411 ? -41.125 11.977 1.215 1 96.94 411 GLN B CA 1
ATOM 11761 C C . GLN B 1 411 ? -39.719 12.547 1.015 1 96.94 411 GLN B C 1
ATOM 11763 O O . GLN B 1 411 ? -39.312 12.859 -0.111 1 96.94 411 GLN B O 1
ATOM 11768 N N . LEU B 1 412 ? -39 12.719 2.15 1 97.31 412 LEU B N 1
ATOM 11769 C CA . LEU B 1 412 ? -37.625 13.133 2.154 1 97.31 412 LEU B CA 1
ATOM 11770 C C . LEU B 1 412 ? -36.781 12.227 3.057 1 97.31 412 LEU B C 1
ATOM 11772 O O . LEU B 1 412 ? -37.25 11.82 4.125 1 97.31 412 LEU B O 1
ATOM 11776 N N . VAL B 1 413 ? -35.625 11.852 2.629 1 97.19 413 VAL B N 1
ATOM 11777 C CA . VAL B 1 413 ? -34.688 11.102 3.447 1 97.19 413 VAL B CA 1
ATOM 11778 C C . VAL B 1 413 ? -33.438 11.961 3.719 1 97.19 413 VAL B C 1
ATOM 11780 O O . VAL B 1 413 ? -33.031 12.758 2.871 1 97.19 413 VAL B O 1
ATOM 11783 N N . PHE B 1 414 ? -32.844 11.891 4.855 1 96.56 414 PHE B N 1
ATOM 11784 C CA . PHE B 1 414 ? -31.656 12.633 5.258 1 96.56 414 PHE B CA 1
ATOM 11785 C C . PHE B 1 414 ? -30.984 11.961 6.445 1 96.56 414 PHE B C 1
ATOM 11787 O O . PHE B 1 414 ? -31.453 10.938 6.941 1 96.56 414 PHE B O 1
ATOM 11794 N N . SER B 1 415 ? -29.812 12.461 6.844 1 95.19 415 SER B N 1
ATOM 11795 C CA . SER B 1 415 ? -29.062 11.93 7.969 1 95.19 415 SER B CA 1
ATOM 11796 C C . SER B 1 415 ? -28.734 13.016 8.984 1 95.19 415 SER B C 1
ATOM 11798 O O . SER B 1 415 ? -29 14.195 8.75 1 95.19 415 SER B O 1
ATOM 11800 N N . ASP B 1 416 ? -28.281 12.594 10.188 1 93.38 416 ASP B N 1
ATOM 11801 C CA . ASP B 1 416 ? -27.922 13.555 11.227 1 93.38 416 ASP B CA 1
ATOM 11802 C C . ASP B 1 416 ? -26.516 13.297 11.758 1 93.38 416 ASP B C 1
ATOM 11804 O O . ASP B 1 416 ? -25.812 12.422 11.25 1 93.38 416 ASP B O 1
ATOM 11808 N N . GLN B 1 417 ? -26.031 14.125 12.703 1 90.62 417 GLN B N 1
ATOM 11809 C CA . GLN B 1 417 ? -24.672 14.07 13.234 1 90.62 417 GLN B CA 1
ATOM 11810 C C . GLN B 1 417 ? -24.453 12.797 14.039 1 90.62 417 GLN B C 1
ATOM 11812 O O . GLN B 1 417 ? -23.297 12.398 14.289 1 90.62 417 GLN B O 1
ATOM 11817 N N . ARG B 1 418 ? -25.5 12.102 14.516 1 90.62 418 ARG B N 1
ATOM 11818 C CA . ARG B 1 418 ? -25.391 10.828 15.219 1 90.62 418 ARG B CA 1
ATOM 11819 C C . ARG B 1 418 ? -25.344 9.664 14.234 1 90.62 418 ARG B C 1
ATOM 11821 O O . ARG B 1 418 ? -25.438 8.5 14.641 1 90.62 418 ARG B O 1
ATOM 11828 N N . GLN B 1 419 ? -25.328 9.992 12.969 1 91.25 419 GLN B N 1
ATOM 11829 C CA . GLN B 1 419 ? -25.219 9.016 11.891 1 91.25 419 GLN B CA 1
ATOM 11830 C C . GLN B 1 419 ? -26.453 8.133 11.812 1 91.25 419 GLN B C 1
ATOM 11832 O O . GLN B 1 419 ? -26.344 6.91 11.703 1 91.25 419 GLN B O 1
ATOM 11837 N N . GLN B 1 420 ? -27.547 8.75 11.938 1 93.94 420 GLN B N 1
ATOM 11838 C CA . GLN B 1 420 ? -28.844 8.117 11.773 1 93.94 420 GLN B CA 1
ATOM 11839 C C . GLN B 1 420 ? -29.469 8.484 10.422 1 93.94 420 GLN B C 1
ATOM 11841 O O . GLN B 1 420 ? -29.188 9.555 9.875 1 93.94 420 GLN B O 1
ATOM 11846 N N . LEU B 1 421 ? -30.234 7.555 9.883 1 96.12 421 LEU B N 1
ATOM 11847 C CA . LEU B 1 421 ? -31 7.785 8.672 1 96.12 421 LEU B CA 1
ATOM 11848 C C . LEU B 1 421 ? -32.469 8.117 9 1 96.12 421 LEU B C 1
ATOM 11850 O O . LEU B 1 421 ? -33.125 7.359 9.711 1 96.12 421 LEU B O 1
ATOM 11854 N N . TRP B 1 422 ? -32.938 9.266 8.477 1 96.75 422 TRP B N 1
ATOM 11855 C CA . TRP B 1 422 ? -34.281 9.781 8.766 1 96.75 422 TRP B CA 1
ATOM 11856 C C . TRP B 1 422 ? -35.156 9.727 7.531 1 96.75 422 TRP B C 1
ATOM 11858 O O . TRP B 1 422 ? -34.688 9.883 6.406 1 96.75 422 TRP B O 1
ATOM 11868 N N . LEU B 1 423 ? -36.375 9.516 7.75 1 97.12 423 LEU B N 1
ATOM 11869 C CA . LEU B 1 423 ? -37.438 9.594 6.734 1 97.12 423 LEU B CA 1
ATOM 11870 C C . LEU B 1 423 ? -38.531 10.555 7.16 1 97.12 423 LEU B C 1
ATOM 11872 O O . LEU B 1 423 ? -39.125 10.391 8.227 1 97.12 423 LEU B O 1
ATOM 11876 N N . ALA B 1 424 ? -38.781 11.547 6.348 1 96.94 424 ALA B N 1
ATOM 11877 C CA . ALA B 1 424 ? -39.875 12.5 6.59 1 96.94 424 ALA B CA 1
ATOM 11878 C C . ALA B 1 424 ? -41.031 12.258 5.633 1 96.94 424 ALA B C 1
ATOM 11880 O O . ALA B 1 424 ? -40.844 12.156 4.422 1 96.94 424 ALA B O 1
ATOM 11881 N N . ASP B 1 425 ? -42.125 12.156 6.168 1 95.44 425 ASP B N 1
ATOM 11882 C CA . ASP B 1 425 ? -43.375 12.078 5.414 1 95.44 425 ASP B CA 1
ATOM 11883 C C . ASP B 1 425 ? -44.062 13.438 5.371 1 95.44 425 ASP B C 1
ATOM 11885 O O . ASP B 1 425 ? -44.594 13.914 6.387 1 95.44 425 ASP B O 1
ATOM 11889 N N . LEU B 1 426 ? -44.188 14.023 4.223 1 96 426 LEU B N 1
ATOM 11890 C CA . LEU B 1 426 ? -44.688 15.391 4.098 1 96 426 LEU B CA 1
ATOM 11891 C C . LEU B 1 426 ? -46.188 15.453 4.383 1 96 426 LEU B C 1
ATOM 11893 O O . LEU B 1 426 ? -46.656 16.469 4.891 1 96 426 LEU B O 1
ATOM 11897 N N . SER B 1 427 ? -46.875 14.461 4.004 1 94.88 427 SER B N 1
ATOM 11898 C CA . SER B 1 427 ? -48.312 14.453 4.25 1 94.88 427 SER B CA 1
ATOM 11899 C C . SER B 1 427 ? -48.594 14.398 5.742 1 94.88 427 SER B C 1
ATOM 11901 O O . SER B 1 427 ? -49.562 15.016 6.207 1 94.88 427 SER B O 1
ATOM 11903 N N . LYS B 1 428 ? -47.75 13.773 6.48 1 93.62 428 LYS B N 1
ATOM 11904 C CA . LYS B 1 428 ? -47.938 13.656 7.926 1 93.62 428 LYS B CA 1
ATOM 11905 C C . LYS B 1 428 ? -47.219 14.781 8.664 1 93.62 428 LYS B C 1
ATOM 11907 O O . LYS B 1 428 ? -47.5 15.031 9.844 1 93.62 428 LYS B O 1
ATOM 11912 N N . GLY B 1 429 ? -46.312 15.328 8.023 1 94.12 429 GLY B N 1
ATOM 11913 C CA . GLY B 1 429 ? -45.531 16.375 8.648 1 94.12 429 GLY B CA 1
ATOM 11914 C C . GLY B 1 429 ? -44.625 15.875 9.758 1 94.12 429 GLY B C 1
ATOM 11915 O O . GLY B 1 429 ? -44.438 16.562 10.773 1 94.12 429 GLY B O 1
ATOM 11916 N N . LYS B 1 430 ? -44.188 14.68 9.641 1 94.25 430 LYS B N 1
ATOM 11917 C CA . LYS B 1 430 ? -43.344 14.062 10.672 1 94.25 430 LYS B CA 1
ATOM 11918 C C . LYS B 1 430 ? -42.125 13.383 10.055 1 94.25 430 LYS B C 1
ATOM 11920 O O . LYS B 1 430 ? -42.156 12.945 8.906 1 94.25 430 LYS B O 1
ATOM 11925 N N . ALA B 1 431 ? -41.094 13.375 10.812 1 95.62 431 ALA B N 1
ATOM 11926 C CA . ALA B 1 431 ? -39.875 12.656 10.453 1 95.62 431 ALA B CA 1
ATOM 11927 C C . ALA B 1 431 ? -39.531 11.602 11.5 1 95.62 431 ALA B C 1
ATOM 11929 O O . ALA B 1 431 ? -39.781 11.797 12.695 1 95.62 431 ALA B O 1
ATOM 11930 N N . GLN B 1 432 ? -39 10.461 11.109 1 94.31 432 GLN B N 1
ATOM 11931 C CA . GLN B 1 432 ? -38.594 9.383 12.023 1 94.31 432 GLN B CA 1
ATOM 11932 C C . GLN B 1 432 ? -37.281 8.781 11.617 1 94.31 432 GLN B C 1
ATOM 11934 O O . GLN B 1 432 ? -36.906 8.805 10.445 1 94.31 432 GLN B O 1
ATOM 11939 N N . VAL B 1 433 ? -36.562 8.25 12.617 1 95.06 433 VAL B N 1
ATOM 11940 C CA . VAL B 1 433 ? -35.344 7.496 12.359 1 95.06 433 VAL B CA 1
ATOM 11941 C C . VAL B 1 433 ? -35.688 6.105 11.836 1 95.06 433 VAL B C 1
ATOM 11943 O O . VAL B 1 433 ? -36.531 5.414 12.414 1 95.06 433 VAL B O 1
ATOM 11946 N N . ILE B 1 434 ? -35.094 5.742 10.742 1 96.25 434 ILE B N 1
ATOM 11947 C CA . ILE B 1 434 ? -35.438 4.434 10.188 1 96.25 434 ILE B CA 1
ATOM 11948 C C . ILE B 1 434 ? -34.25 3.48 10.367 1 96.25 434 ILE B C 1
ATOM 11950 O O . ILE B 1 434 ? -34.406 2.262 10.258 1 96.25 434 ILE B O 1
ATOM 11954 N N . ASP B 1 435 ? -33.062 3.943 10.531 1 94.75 435 ASP B N 1
ATOM 11955 C CA . ASP B 1 435 ? -31.875 3.141 10.789 1 94.75 435 ASP B CA 1
ATOM 11956 C C . ASP B 1 435 ? -30.75 3.996 11.359 1 94.75 435 ASP B C 1
ATOM 11958 O O . ASP B 1 435 ? -30.844 5.223 11.398 1 94.75 435 ASP B O 1
ATOM 11962 N N . SER B 1 436 ? -29.734 3.412 11.914 1 92.25 436 SER B N 1
ATOM 11963 C CA . SER B 1 436 ? -28.594 4.121 12.5 1 92.25 436 SER B CA 1
ATOM 11964 C C . SER B 1 436 ? -27.312 3.324 12.352 1 92.25 436 SER B C 1
ATOM 11966 O O . SER B 1 436 ? -27.328 2.092 12.336 1 92.25 436 SER B O 1
ATOM 11968 N N . GLN B 1 437 ? -26.203 4.023 12.188 1 91 437 GLN B N 1
ATOM 11969 C CA . GLN B 1 437 ? -24.891 3.375 12.219 1 91 437 GLN B CA 1
ATOM 11970 C C . GLN B 1 437 ? -24.594 2.803 13.594 1 91 437 GLN B C 1
ATOM 11972 O O . GLN B 1 437 ? -24.922 3.414 14.617 1 91 437 GLN B O 1
ATOM 11977 N N . PRO B 1 438 ? -23.828 1.66 13.641 1 85.94 438 PRO B N 1
ATOM 11978 C CA . PRO B 1 438 ? -23.516 1.063 14.938 1 85.94 438 PRO B CA 1
ATOM 11979 C C . PRO B 1 438 ? -22.266 1.666 15.578 1 85.94 438 PRO B C 1
ATOM 11981 O O . PRO B 1 438 ? -22.078 1.559 16.797 1 85.94 438 PRO B O 1
ATOM 11984 N N . VAL B 1 439 ? -21.453 2.189 14.82 1 84.38 439 VAL B N 1
ATOM 11985 C CA . VAL B 1 439 ? -20.156 2.697 15.297 1 84.38 439 VAL B CA 1
ATOM 11986 C C . VAL B 1 439 ? -19.875 4.055 14.656 1 84.38 439 VAL B C 1
ATOM 11988 O O . VAL B 1 439 ? -20.234 4.293 13.5 1 84.38 439 VAL B O 1
ATOM 11991 N N . VAL B 1 440 ? -19.203 4.863 15.461 1 83.19 440 VAL B N 1
ATOM 11992 C CA . VAL B 1 440 ? -18.812 6.164 14.938 1 83.19 440 VAL B CA 1
ATOM 11993 C C . VAL B 1 440 ? -17.703 5.992 13.898 1 83.19 440 VAL B C 1
ATOM 11995 O O . VAL B 1 440 ? -16.797 5.184 14.086 1 83.19 440 VAL B O 1
ATOM 11998 N N . ASN B 1 441 ? -17.75 6.609 12.734 1 84.12 441 ASN B N 1
ATOM 11999 C CA . ASN B 1 441 ? -16.797 6.582 11.633 1 84.12 441 ASN B CA 1
ATOM 12000 C C . ASN B 1 441 ? -16.766 7.91 10.883 1 84.12 441 ASN B C 1
ATOM 12002 O O . ASN B 1 441 ? -17.812 8.523 10.648 1 84.12 441 ASN B O 1
ATOM 12006 N N . PRO B 1 442 ? -15.523 8.383 10.586 1 86.69 442 PRO B N 1
ATOM 12007 C CA . PRO B 1 442 ? -15.477 9.625 9.812 1 86.69 442 PRO B CA 1
ATOM 12008 C C . PRO B 1 442 ? -16.078 9.477 8.422 1 86.69 442 PRO B C 1
ATOM 12010 O O . PRO B 1 442 ? -16.594 10.445 7.855 1 86.69 442 PRO B O 1
ATOM 12013 N N . ASP B 1 443 ? -15.961 8.297 7.836 1 85.62 443 ASP B N 1
ATOM 12014 C CA . ASP B 1 443 ? -16.562 7.996 6.539 1 85.62 443 ASP B CA 1
ATOM 12015 C C . ASP B 1 443 ? -17.844 7.191 6.699 1 85.62 443 ASP B C 1
ATOM 12017 O O . ASP B 1 443 ? -17.906 6.023 6.309 1 85.62 443 ASP B O 1
ATOM 12021 N N . TRP B 1 444 ? -18.906 7.824 7.148 1 84.94 444 TRP B N 1
ATOM 12022 C CA . TRP B 1 444 ? -20.094 7.094 7.578 1 84.94 444 TRP B CA 1
ATOM 12023 C C . TRP B 1 444 ? -21.219 7.238 6.566 1 84.94 444 TRP B C 1
ATOM 12025 O O . TRP B 1 444 ? -22.359 6.836 6.828 1 84.94 444 TRP B O 1
ATOM 12035 N N . GLU B 1 445 ? -20.953 7.836 5.438 1 87.75 445 GLU B N 1
ATOM 12036 C CA . GLU B 1 445 ? -22.031 8.133 4.492 1 87.75 445 GLU B CA 1
ATOM 12037 C C . GLU B 1 445 ? -22.812 6.875 4.133 1 87.75 445 GLU B C 1
ATOM 12039 O O . GLU B 1 445 ? -22.234 5.871 3.723 1 87.75 445 GLU B O 1
ATOM 12044 N N . MET B 1 446 ? -24.125 6.938 4.305 1 94.62 446 MET B N 1
ATOM 12045 C CA . MET B 1 446 ? -25 5.816 3.998 1 94.62 446 MET B CA 1
ATOM 12046 C C . MET B 1 446 ? -25.5 5.887 2.557 1 94.62 446 MET B C 1
ATOM 12048 O O . MET B 1 446 ? -25.984 4.895 2.014 1 94.62 446 MET B O 1
ATOM 12052 N N . ALA B 1 447 ? -25.469 7.027 1.927 1 94.88 447 ALA B N 1
ATOM 12053 C CA . ALA B 1 447 ? -25.766 7.281 0.521 1 94.88 447 ALA B CA 1
ATOM 12054 C C . ALA B 1 447 ? -27.109 6.66 0.131 1 94.88 447 ALA B C 1
ATOM 12056 O O . ALA B 1 447 ? -27.172 5.844 -0.791 1 94.88 447 ALA B O 1
ATOM 12057 N N . PRO B 1 448 ? -28.203 7.09 0.734 1 97.12 448 PRO B N 1
ATOM 12058 C CA . PRO B 1 448 ? -29.5 6.504 0.41 1 97.12 448 PRO B CA 1
ATOM 12059 C C . PRO B 1 448 ? -29.938 6.797 -1.023 1 97.12 448 PRO B C 1
ATOM 12061 O O . PRO B 1 448 ? -29.672 7.879 -1.546 1 97.12 448 PRO B O 1
ATOM 12064 N N . SER B 1 449 ? -30.625 5.816 -1.636 1 97.38 449 SER B N 1
ATOM 12065 C CA . SER B 1 449 ? -31.141 5.902 -2.996 1 97.38 449 SER B CA 1
ATOM 12066 C C . SER B 1 449 ? -32.562 5.355 -3.078 1 97.38 449 SER B C 1
ATOM 12068 O O . SER B 1 449 ? -32.844 4.266 -2.576 1 97.38 449 SER B O 1
ATOM 12070 N N . TRP B 1 450 ? -33.469 6.133 -3.736 1 96.94 450 TRP B N 1
ATOM 12071 C CA . TRP B 1 450 ? -34.875 5.758 -3.852 1 96.94 450 TRP B CA 1
ATOM 12072 C C . TRP B 1 450 ? -35.094 4.852 -5.059 1 96.94 450 TRP B C 1
ATOM 12074 O O . TRP B 1 450 ? -34.531 5.078 -6.125 1 96.94 450 TRP B O 1
ATOM 12084 N N . SER B 1 451 ? -36 3.865 -4.805 1 97.19 451 SER B N 1
ATOM 12085 C CA . SER B 1 451 ? -36.531 3.164 -5.969 1 97.19 451 SER B CA 1
ATOM 12086 C C . SER B 1 451 ? -37.406 4.082 -6.809 1 97.19 451 SER B C 1
ATOM 12088 O O . SER B 1 451 ? -38 5.023 -6.285 1 97.19 451 SER B O 1
ATOM 12090 N N . PRO B 1 452 ? -37.469 3.791 -8.102 1 95.12 452 PRO B N 1
ATOM 12091 C CA . PRO B 1 452 ? -38.25 4.695 -8.977 1 95.12 452 PRO B CA 1
ATOM 12092 C C . PRO B 1 452 ? -39.719 4.82 -8.57 1 95.12 452 PRO B C 1
ATOM 12094 O O . PRO B 1 452 ? -40.344 5.84 -8.844 1 95.12 452 PRO B O 1
ATOM 12097 N N . ASP B 1 453 ? -40.281 3.871 -7.867 1 94.81 453 ASP B N 1
ATOM 12098 C CA . ASP B 1 453 ? -41.688 3.92 -7.48 1 94.81 453 ASP B CA 1
ATOM 12099 C C . ASP B 1 453 ? -41.875 4.508 -6.082 1 94.81 453 ASP B C 1
ATOM 12101 O O . ASP B 1 453 ? -42.969 4.477 -5.512 1 94.81 453 ASP B O 1
ATOM 12105 N N . SER B 1 454 ? -40.75 4.938 -5.375 1 95.94 454 SER B N 1
ATOM 12106 C CA . SER B 1 454 ? -40.719 5.641 -4.098 1 95.94 454 SER B CA 1
ATOM 12107 C C . SER B 1 454 ? -41.062 4.707 -2.943 1 95.94 454 SER B C 1
ATOM 12109 O O . SER B 1 454 ? -41.438 5.164 -1.854 1 95.94 454 SER B O 1
ATOM 12111 N N . ARG B 1 455 ? -40.969 3.455 -3.17 1 96.06 455 ARG B N 1
ATOM 12112 C CA . ARG B 1 455 ? -41.344 2.516 -2.117 1 96.06 455 ARG B CA 1
ATOM 12113 C C . ARG B 1 455 ? -40.125 2.102 -1.296 1 96.06 455 ARG B C 1
ATOM 12115 O O . ARG B 1 455 ? -40.188 1.959 -0.074 1 96.06 455 ARG B O 1
ATOM 12122 N N . TYR B 1 456 ? -39.031 1.875 -1.972 1 96.88 456 TYR B N 1
ATOM 12123 C CA . TYR B 1 456 ? -37.875 1.322 -1.301 1 96.88 456 TYR B CA 1
ATOM 12124 C C . TYR B 1 456 ? -36.75 2.346 -1.243 1 96.88 456 TYR B C 1
ATOM 12126 O O . TYR B 1 456 ? -36.625 3.188 -2.135 1 96.88 456 TYR B O 1
ATOM 12134 N N . LEU B 1 457 ? -35.969 2.219 -0.18 1 97.38 457 LEU B N 1
ATOM 12135 C CA . LEU B 1 457 ? -34.688 2.92 -0.044 1 97.38 457 LEU B CA 1
ATOM 12136 C C . LEU B 1 457 ? -33.531 1.934 0.063 1 97.38 457 LEU B C 1
ATOM 12138 O O . LEU B 1 457 ? -33.562 1.042 0.915 1 97.38 457 LEU B O 1
ATOM 12142 N N . ALA B 1 458 ? -32.594 2.014 -0.856 1 98.06 458 ALA B N 1
ATOM 12143 C CA . ALA B 1 458 ? -31.328 1.299 -0.71 1 98.06 458 ALA B CA 1
ATOM 12144 C C . ALA B 1 458 ? -30.266 2.182 -0.055 1 98.06 458 ALA B C 1
ATOM 12146 O O . ALA B 1 458 ? -30.172 3.375 -0.355 1 98.06 458 ALA B O 1
ATOM 12147 N N . TYR B 1 459 ? -29.516 1.706 0.887 1 97.88 459 TYR B N 1
ATOM 12148 C CA . TYR B 1 459 ? -28.453 2.465 1.539 1 97.88 459 TYR B CA 1
ATOM 12149 C C . TYR B 1 459 ? -27.375 1.536 2.082 1 97.88 459 TYR B C 1
ATOM 12151 O O . TYR B 1 459 ? -27.578 0.328 2.201 1 97.88 459 TYR B O 1
ATOM 12159 N N . SER B 1 460 ? -26.203 2.029 2.281 1 96.69 460 SER B N 1
ATOM 12160 C CA . SER B 1 460 ? -25.094 1.294 2.869 1 96.69 460 SER B CA 1
ATOM 12161 C C . SER B 1 460 ? -24.984 1.564 4.367 1 96.69 460 SER B C 1
ATOM 12163 O O . SER B 1 460 ? -25.203 2.689 4.816 1 96.69 460 SER B O 1
ATOM 12165 N N . LYS B 1 461 ? -24.688 0.637 5.105 1 95.38 461 LYS B N 1
ATOM 12166 C CA . LYS B 1 461 ? -24.547 0.75 6.551 1 95.38 461 LYS B CA 1
ATOM 12167 C C . LYS B 1 461 ? -23.359 -0.073 7.055 1 95.38 461 LYS B C 1
ATOM 12169 O O . LYS B 1 461 ? -23.141 -1.192 6.59 1 95.38 461 LYS B O 1
ATOM 12174 N N . GLN B 1 462 ? -22.656 0.448 8.031 1 92.25 462 GLN B N 1
ATOM 12175 C CA . GLN B 1 462 ? -21.5 -0.24 8.594 1 92.25 462 GLN B CA 1
ATOM 12176 C C . GLN B 1 462 ? -21.922 -1.4 9.484 1 92.25 462 GLN B C 1
ATOM 12178 O O . GLN B 1 462 ? -22.906 -1.286 10.242 1 92.25 462 GLN B O 1
ATOM 12183 N N . ASP B 1 463 ? -21.141 -2.438 9.344 1 91.31 463 ASP B N 1
ATOM 12184 C CA . ASP B 1 463 ? -21.266 -3.566 10.258 1 91.31 463 ASP B CA 1
ATOM 12185 C C . ASP B 1 463 ? -20.281 -3.436 11.422 1 91.31 463 ASP B C 1
ATOM 12187 O O . ASP B 1 463 ? -19.516 -2.469 11.492 1 91.31 463 ASP B O 1
ATOM 12191 N N . ASP B 1 464 ? -20.312 -4.422 12.367 1 86.5 464 ASP B N 1
ATOM 12192 C CA . ASP B 1 464 ? -19.375 -4.438 13.492 1 86.5 464 ASP B CA 1
ATOM 12193 C C . ASP B 1 464 ? -17.938 -4.633 13.016 1 86.5 464 ASP B C 1
ATOM 12195 O O . ASP B 1 464 ? -17 -4.309 13.734 1 86.5 464 ASP B O 1
ATOM 12199 N N . SER B 1 465 ? -17.766 -5.199 11.852 1 90.25 465 SER B N 1
ATOM 12200 C CA . SER B 1 465 ? -16.438 -5.414 11.281 1 90.25 465 SER B CA 1
ATOM 12201 C C . SER B 1 465 ? -15.875 -4.121 10.703 1 90.25 465 SER B C 1
ATOM 12203 O O . SER B 1 465 ? -14.711 -4.078 10.281 1 90.25 465 SER B O 1
ATOM 12205 N N . PHE B 1 466 ? -16.656 -3.039 10.586 1 91.38 466 PHE B N 1
ATOM 12206 C CA . PHE B 1 466 ? -16.359 -1.751 9.969 1 91.38 466 PHE B CA 1
ATOM 12207 C C . PHE B 1 466 ? -16.594 -1.799 8.469 1 91.38 466 PHE B C 1
ATOM 12209 O O . PHE B 1 466 ? -16.469 -0.781 7.781 1 91.38 466 PHE B O 1
ATOM 12216 N N . PHE B 1 467 ? -16.922 -3.033 7.969 1 94.38 467 PHE B N 1
ATOM 12217 C CA . PHE B 1 467 ? -17.344 -3.104 6.574 1 94.38 467 PHE B CA 1
ATOM 12218 C C . PHE B 1 467 ? -18.766 -2.562 6.418 1 94.38 467 PHE B C 1
ATOM 12220 O O . PHE B 1 467 ? -19.531 -2.533 7.379 1 94.38 467 PHE B O 1
ATOM 12227 N N . ARG B 1 468 ? -19.188 -2.105 5.25 1 96.25 468 ARG B N 1
ATOM 12228 C CA . ARG B 1 468 ? -20.547 -1.68 4.957 1 96.25 468 ARG B CA 1
ATOM 12229 C C . ARG B 1 468 ? -21.281 -2.736 4.148 1 96.25 468 ARG B C 1
ATOM 12231 O O . ARG B 1 468 ? -20.719 -3.324 3.221 1 96.25 468 ARG B O 1
ATOM 12238 N N . SER B 1 469 ? -22.391 -2.9 4.473 1 96.5 469 SER B N 1
ATOM 12239 C CA . SER B 1 469 ? -23.297 -3.771 3.734 1 96.5 469 SER B CA 1
ATOM 12240 C C . SER B 1 469 ? -24.438 -2.977 3.102 1 96.5 469 SER B C 1
ATOM 12242 O O . SER B 1 469 ? -24.672 -1.821 3.465 1 96.5 469 SER B O 1
ATOM 12244 N N . LEU B 1 470 ? -25.047 -3.609 2.143 1 97.25 470 LEU B N 1
ATOM 12245 C CA . LEU B 1 470 ? -26.188 -3.002 1.461 1 97.25 470 LEU B CA 1
ATOM 12246 C C . LEU B 1 470 ? -27.5 -3.391 2.139 1 97.25 470 LEU B C 1
ATOM 12248 O O . LEU B 1 470 ? -27.703 -4.559 2.475 1 97.25 470 LEU B O 1
ATOM 12252 N N . TYR B 1 471 ? -28.375 -2.414 2.369 1 97.62 471 TYR B N 1
ATOM 12253 C CA . TYR B 1 471 ? -29.672 -2.604 2.984 1 97.62 471 TYR B CA 1
ATOM 12254 C C . TYR B 1 471 ? -30.781 -2.072 2.082 1 97.62 471 TYR B C 1
ATOM 12256 O O . TYR B 1 471 ? -30.547 -1.185 1.259 1 97.62 471 TYR B O 1
ATOM 12264 N N . LEU B 1 472 ? -31.984 -2.668 2.236 1 97.25 472 LEU B N 1
ATOM 12265 C CA . LEU B 1 472 ? -33.219 -2.199 1.618 1 97.25 472 LEU B CA 1
ATOM 12266 C C . LEU B 1 472 ? -34.281 -1.901 2.676 1 97.25 472 LEU B C 1
ATOM 12268 O O . LEU B 1 472 ? -34.656 -2.781 3.461 1 97.25 472 LEU B O 1
ATOM 12272 N N . PHE B 1 473 ? -34.719 -0.662 2.721 1 97.56 473 PHE B N 1
ATOM 12273 C CA . PHE B 1 473 ? -35.812 -0.274 3.584 1 97.56 473 PHE B CA 1
ATOM 12274 C C . PHE B 1 473 ? -37.125 -0.205 2.795 1 97.56 473 PHE B C 1
ATOM 12276 O O . PHE B 1 473 ? -37.188 0.435 1.743 1 97.56 473 PHE B O 1
ATOM 12283 N N . ASP B 1 474 ? -38.094 -0.881 3.223 1 96.56 474 ASP B N 1
ATOM 12284 C CA . ASP B 1 474 ? -39.438 -0.833 2.654 1 96.56 474 ASP B CA 1
ATOM 12285 C C . ASP B 1 474 ? -40.312 0.14 3.428 1 96.56 474 ASP B C 1
ATOM 12287 O O . ASP B 1 474 ? -40.688 -0.117 4.578 1 96.56 474 ASP B O 1
ATOM 12291 N N . THR B 1 475 ? -40.719 1.232 2.758 1 94.88 475 THR B N 1
ATOM 12292 C CA . THR B 1 475 ? -41.5 2.281 3.432 1 94.88 475 THR B CA 1
ATOM 12293 C C . THR B 1 475 ? -42.875 1.793 3.783 1 94.88 475 THR B C 1
ATOM 12295 O O . THR B 1 475 ? -43.562 2.369 4.645 1 94.88 475 THR B O 1
ATOM 12298 N N . ARG B 1 476 ? -43.312 0.806 3.17 1 91.88 476 ARG B N 1
ATOM 12299 C CA . ARG B 1 476 ? -44.656 0.303 3.424 1 91.88 476 ARG B CA 1
ATOM 12300 C C . ARG B 1 476 ? -44.719 -0.478 4.73 1 91.88 476 ARG B C 1
ATOM 12302 O O . ARG B 1 476 ? -45.656 -0.317 5.516 1 91.88 476 ARG B O 1
ATOM 12309 N N . ASN B 1 477 ? -43.688 -1.249 5 1 91.19 477 ASN B N 1
ATOM 12310 C CA . ASN B 1 477 ? -43.719 -2.051 6.219 1 91.19 477 ASN B CA 1
ATOM 12311 C C . ASN B 1 477 ? -42.719 -1.543 7.246 1 91.19 477 ASN B C 1
ATOM 12313 O O . ASN B 1 477 ? -42.625 -2.088 8.352 1 91.19 477 ASN B O 1
ATOM 12317 N N . ASN B 1 478 ? -42.031 -0.539 6.906 1 93.62 478 ASN B N 1
ATOM 12318 C CA . ASN B 1 478 ? -41.062 0.111 7.789 1 93.62 478 ASN B CA 1
ATOM 12319 C C . ASN B 1 478 ? -40 -0.869 8.281 1 93.62 478 ASN B C 1
ATOM 12321 O O . ASN B 1 478 ? -39.719 -0.94 9.477 1 93.62 478 ASN B O 1
ATOM 12325 N N . GLN B 1 479 ? -39.531 -1.682 7.379 1 93.88 479 GLN B N 1
ATOM 12326 C CA . GLN B 1 479 ? -38.531 -2.693 7.73 1 93.88 479 GLN B CA 1
ATOM 12327 C C . GLN B 1 479 ? -37.312 -2.609 6.82 1 93.88 479 GLN B C 1
ATOM 12329 O O . GLN B 1 479 ? -37.438 -2.387 5.613 1 93.88 479 GLN B O 1
ATOM 12334 N N . SER B 1 480 ? -36.188 -2.758 7.461 1 95.31 480 SER B N 1
ATOM 12335 C CA . SER B 1 480 ? -34.938 -2.805 6.727 1 95.31 480 SER B CA 1
ATOM 12336 C C . SER B 1 480 ? -34.438 -4.234 6.602 1 95.31 480 SER B C 1
ATOM 12338 O O . SER B 1 480 ? -34.5 -5.008 7.559 1 95.31 480 SER B O 1
ATOM 12340 N N . ASN B 1 481 ? -33.969 -4.621 5.422 1 95.25 481 ASN B N 1
ATOM 12341 C CA . ASN B 1 481 ? -33.375 -5.918 5.164 1 95.25 481 ASN B CA 1
ATOM 12342 C C . ASN B 1 481 ? -31.938 -5.773 4.656 1 95.25 481 ASN B C 1
ATOM 12344 O O . ASN B 1 481 ? -31.672 -4.973 3.756 1 95.25 481 ASN B O 1
ATOM 12348 N N . ARG B 1 482 ? -30.984 -6.488 5.32 1 95.19 482 ARG B N 1
ATOM 12349 C CA . ARG B 1 482 ? -29.641 -6.566 4.781 1 95.19 482 ARG B CA 1
ATOM 12350 C C . ARG B 1 482 ? -29.594 -7.445 3.535 1 95.19 482 ARG B C 1
ATOM 12352 O O . ARG B 1 482 ? -30.031 -8.594 3.566 1 95.19 482 ARG B O 1
ATOM 12359 N N . ILE B 1 483 ? -29.031 -6.973 2.439 1 96.06 483 ILE B N 1
ATOM 12360 C CA . ILE B 1 483 ? -29.188 -7.75 1.214 1 96.06 483 ILE B CA 1
ATOM 12361 C C . ILE B 1 483 ? -27.797 -8.148 0.694 1 96.06 483 ILE B C 1
ATOM 12363 O O . ILE B 1 483 ? -27.688 -8.836 -0.325 1 96.06 483 ILE B O 1
ATOM 12367 N N . THR B 1 484 ? -26.641 -7.785 1.308 1 94.44 484 THR B N 1
ATOM 12368 C CA . THR B 1 484 ? -25.312 -8.352 1.089 1 94.44 484 THR B CA 1
ATOM 12369 C C . THR B 1 484 ? -24.766 -8.961 2.377 1 94.44 484 THR B C 1
ATOM 12371 O O . THR B 1 484 ? -25.281 -8.688 3.465 1 94.44 484 THR B O 1
ATOM 12374 N N . GLN B 1 485 ? -23.719 -9.812 2.311 1 87.81 485 GLN B N 1
ATOM 12375 C CA . GLN B 1 485 ? -23.344 -10.68 3.428 1 87.81 485 GLN B CA 1
ATOM 12376 C C . GLN B 1 485 ? -22.156 -10.102 4.195 1 87.81 485 GLN B C 1
ATOM 12378 O O . GLN B 1 485 ? -21.625 -10.742 5.105 1 87.81 485 GLN B O 1
ATOM 12383 N N . GLY B 1 486 ? -21.625 -8.992 3.865 1 90.75 486 GLY B N 1
ATOM 12384 C CA . GLY B 1 486 ? -20.609 -8.336 4.66 1 90.75 486 GLY B CA 1
ATOM 12385 C C . GLY B 1 486 ? -19.203 -8.773 4.305 1 90.75 486 GLY B C 1
ATOM 12386 O O . GLY B 1 486 ? -18.234 -8.406 4.98 1 90.75 486 GLY B O 1
ATOM 12387 N N . MET B 1 487 ? -18.969 -9.523 3.236 1 91.75 487 MET B N 1
ATOM 12388 C CA . MET B 1 487 ? -17.656 -10.031 2.848 1 91.75 487 MET B CA 1
ATOM 12389 C C . MET B 1 487 ? -16.922 -9.031 1.953 1 91.75 487 MET B C 1
ATOM 12391 O O . MET B 1 487 ? -15.727 -9.18 1.697 1 91.75 487 MET B O 1
ATOM 12395 N N . ALA B 1 488 ? -17.609 -8.078 1.476 1 94.25 488 ALA B N 1
ATOM 12396 C CA . ALA B 1 488 ? -17.078 -6.93 0.749 1 94.25 488 ALA B CA 1
ATOM 12397 C C . ALA B 1 488 ? -17.625 -5.621 1.312 1 94.25 488 ALA B C 1
ATOM 12399 O O . ALA B 1 488 ? -18.719 -5.598 1.888 1 94.25 488 ALA B O 1
ATOM 12400 N N . ASP B 1 489 ? -16.797 -4.609 1.26 1 96.06 489 ASP B N 1
ATOM 12401 C CA . ASP B 1 489 ? -17.281 -3.279 1.606 1 96.06 489 ASP B CA 1
ATOM 12402 C C . ASP B 1 489 ? -18.109 -2.688 0.468 1 96.06 489 ASP B C 1
ATOM 12404 O O . ASP B 1 489 ? -17.656 -2.629 -0.675 1 96.06 489 ASP B O 1
ATOM 12408 N N . VAL B 1 490 ? -19.328 -2.295 0.711 1 96.75 490 VAL B N 1
ATOM 12409 C CA . VAL B 1 490 ? -20.25 -1.824 -0.317 1 96.75 490 VAL B CA 1
ATOM 12410 C C . VAL B 1 490 ? -20.562 -0.346 -0.094 1 96.75 490 VAL B C 1
ATOM 12412 O O . VAL B 1 490 ? -20.891 0.065 1.022 1 96.75 490 VAL B O 1
ATOM 12415 N N . ARG B 1 491 ? -20.5 0.454 -1.246 1 96.44 491 ARG B N 1
ATOM 12416 C CA . ARG B 1 491 ? -20.75 1.889 -1.157 1 96.44 491 ARG B CA 1
ATOM 12417 C C . ARG B 1 491 ? -21.562 2.375 -2.348 1 96.44 491 ARG B C 1
ATOM 12419 O O . ARG B 1 491 ? -21.531 1.769 -3.42 1 96.44 491 ARG B O 1
ATOM 12426 N N . TYR B 1 492 ? -22.344 3.418 -2.166 1 97.31 492 TYR B N 1
ATOM 12427 C CA . TYR B 1 492 ? -22.984 4.246 -3.178 1 97.31 492 TYR B CA 1
ATOM 12428 C C . TYR B 1 492 ? -24 3.439 -3.971 1 97.31 492 TYR B C 1
ATOM 12430 O O . TYR B 1 492 ? -23.969 3.416 -5.203 1 97.31 492 TYR B O 1
ATOM 12438 N N . PRO B 1 493 ? -24.922 2.846 -3.303 1 98.06 493 PRO B N 1
ATOM 12439 C CA . PRO B 1 493 ? -25.984 2.182 -4.07 1 98.06 493 PRO B CA 1
ATOM 12440 C C . PRO B 1 493 ? -26.859 3.166 -4.848 1 98.06 493 PRO B C 1
ATOM 12442 O O . PRO B 1 493 ? -27.141 4.258 -4.355 1 98.06 493 PRO B O 1
ATOM 12445 N N . VAL B 1 494 ? -27.25 2.799 -6.027 1 97.94 494 VAL B N 1
ATOM 12446 C CA . VAL B 1 494 ? -28.172 3.604 -6.828 1 97.94 494 VAL B CA 1
ATOM 12447 C C . VAL B 1 494 ? -29.094 2.691 -7.621 1 97.94 494 VAL B C 1
ATOM 12449 O O . VAL B 1 494 ? -28.688 1.64 -8.109 1 97.94 494 VAL B O 1
ATOM 12452 N N . TRP B 1 495 ? -30.344 3.062 -7.715 1 97.12 495 TRP B N 1
ATOM 12453 C CA . TRP B 1 495 ? -31.328 2.303 -8.469 1 97.12 495 TRP B CA 1
ATOM 12454 C C . TRP B 1 495 ? -31.203 2.592 -9.969 1 97.12 495 TRP B C 1
ATOM 12456 O O . TRP B 1 495 ? -31.047 3.744 -10.367 1 97.12 495 TRP B O 1
ATOM 12466 N N . ASP B 1 496 ? -31.234 1.507 -10.719 1 95.88 496 ASP B N 1
ATOM 12467 C CA . ASP B 1 496 ? -31.516 1.701 -12.133 1 95.88 496 ASP B CA 1
ATOM 12468 C C . ASP B 1 496 ? -32.906 2.32 -12.328 1 95.88 496 ASP B C 1
ATOM 12470 O O . ASP B 1 496 ? -33.844 1.948 -11.641 1 95.88 496 ASP B O 1
ATOM 12474 N N . SER B 1 497 ? -33 3.219 -13.273 1 93.25 497 SER B N 1
ATOM 12475 C CA . SER B 1 497 ? -34.25 3.941 -13.445 1 93.25 497 SER B CA 1
ATOM 12476 C C . SER B 1 497 ? -35.375 3.004 -13.883 1 93.25 497 SER B C 1
ATOM 12478 O O . SER B 1 497 ? -36.562 3.326 -13.727 1 93.25 497 SER B O 1
ATOM 12480 N N . ALA B 1 498 ? -35 1.838 -14.414 1 92.75 498 ALA B N 1
ATOM 12481 C CA . ALA B 1 498 ? -36 0.839 -14.789 1 92.75 498 ALA B CA 1
ATOM 12482 C C . ALA B 1 498 ? -36.531 0.118 -13.555 1 92.75 498 ALA B C 1
ATOM 12484 O O . ALA B 1 498 ? -37.594 -0.542 -13.625 1 92.75 498 ALA B O 1
ATOM 12485 N N . GLY B 1 499 ? -35.844 0.185 -12.484 1 94.62 499 GLY B N 1
ATOM 12486 C CA . GLY B 1 499 ? -36.312 -0.33 -11.211 1 94.62 499 GLY B CA 1
ATOM 12487 C C . GLY B 1 499 ? -36.062 -1.817 -11.039 1 94.62 499 GLY B C 1
ATOM 12488 O O . GLY B 1 499 ? -36.5 -2.418 -10.062 1 94.62 499 GLY B O 1
ATOM 12489 N N . ASP B 1 500 ? -35.344 -2.445 -11.914 1 94.56 500 ASP B N 1
ATOM 12490 C CA . ASP B 1 500 ? -35.188 -3.896 -11.859 1 94.56 500 ASP B CA 1
ATOM 12491 C C . ASP B 1 500 ? -33.781 -4.273 -11.375 1 94.56 500 ASP B C 1
ATOM 12493 O O . ASP B 1 500 ? -33.5 -5.445 -11.117 1 94.56 500 ASP B O 1
ATOM 12497 N N . LYS B 1 501 ? -32.906 -3.297 -11.25 1 95.88 501 LYS B N 1
ATOM 12498 C CA . LYS B 1 501 ? -31.531 -3.529 -10.805 1 95.88 501 LYS B CA 1
ATOM 12499 C C . LYS B 1 501 ? -31.078 -2.439 -9.844 1 95.88 501 LYS B C 1
ATOM 12501 O O . LYS B 1 501 ? -31.625 -1.334 -9.844 1 95.88 501 LYS B O 1
ATOM 12506 N N . LEU B 1 502 ? -30.062 -2.801 -9.047 1 97.06 502 LEU B N 1
ATOM 12507 C CA . LEU B 1 502 ? -29.266 -1.864 -8.266 1 97.06 502 LEU B CA 1
ATOM 12508 C C . LEU B 1 502 ? -27.812 -1.849 -8.742 1 97.06 502 LEU B C 1
ATOM 12510 O O . LEU B 1 502 ? -27.281 -2.887 -9.125 1 97.06 502 LEU B O 1
ATOM 12514 N N . TYR B 1 503 ? -27.234 -0.71 -8.797 1 97.56 503 TYR B N 1
ATOM 12515 C CA . TYR B 1 503 ? -25.797 -0.574 -8.984 1 97.56 503 TYR B CA 1
ATOM 12516 C C . TYR B 1 503 ? -25.109 -0.13 -7.695 1 97.56 503 TYR B C 1
ATOM 12518 O O . TYR B 1 503 ? -25.719 0.549 -6.867 1 97.56 503 TYR B O 1
ATOM 12526 N N . PHE B 1 504 ? -23.875 -0.469 -7.457 1 97.44 504 PHE B N 1
ATOM 12527 C CA . PHE B 1 504 ? -23.094 -0.013 -6.312 1 97.44 504 PHE B CA 1
ATOM 12528 C C . PHE B 1 504 ? -21.609 -0.269 -6.531 1 97.44 504 PHE B C 1
ATOM 12530 O O . PHE B 1 504 ? -21.219 -0.952 -7.484 1 97.44 504 PHE B O 1
ATOM 12537 N N . ALA B 1 505 ? -20.75 0.358 -5.793 1 96.94 505 ALA B N 1
ATOM 12538 C CA . ALA B 1 505 ? -19.328 0.07 -5.73 1 96.94 505 ALA B CA 1
ATOM 12539 C C . ALA B 1 505 ? -19 -0.872 -4.574 1 96.94 505 ALA B C 1
ATOM 12541 O O . ALA B 1 505 ? -19.625 -0.791 -3.51 1 96.94 505 ALA B O 1
ATOM 12542 N N . ALA B 1 506 ? -18.094 -1.738 -4.797 1 96.12 506 ALA B N 1
ATOM 12543 C CA . ALA B 1 506 ? -17.719 -2.652 -3.721 1 96.12 506 ALA B CA 1
ATOM 12544 C C . ALA B 1 506 ? -16.219 -2.969 -3.77 1 96.12 506 ALA B C 1
ATOM 12546 O O . ALA B 1 506 ? -15.594 -2.873 -4.828 1 96.12 506 ALA B O 1
ATOM 12547 N N . SER B 1 507 ? -15.625 -3.262 -2.609 1 95.62 507 SER B N 1
ATOM 12548 C CA . SER B 1 507 ? -14.203 -3.561 -2.482 1 95.62 507 SER B CA 1
ATOM 12549 C C . SER B 1 507 ? -13.977 -4.828 -1.662 1 95.62 507 SER B C 1
ATOM 12551 O O . SER B 1 507 ? -14.609 -5.02 -0.62 1 95.62 507 SER B O 1
ATOM 12553 N N . THR B 1 508 ? -13.055 -5.676 -2.172 1 93.25 508 THR B N 1
ATOM 12554 C CA . THR B 1 508 ? -12.633 -6.855 -1.425 1 93.25 508 THR B CA 1
ATOM 12555 C C . THR B 1 508 ? -11.273 -6.637 -0.782 1 93.25 508 THR B C 1
ATOM 12557 O O . THR B 1 508 ? -10.766 -7.504 -0.066 1 93.25 508 THR B O 1
ATOM 12560 N N . ASP B 1 509 ? -10.641 -5.516 -1.003 1 93 509 ASP B N 1
ATOM 12561 C CA . ASP B 1 509 ? -9.328 -5.238 -0.417 1 93 509 ASP B CA 1
ATOM 12562 C C . ASP B 1 509 ? -9.406 -4.074 0.571 1 93 509 ASP B C 1
ATOM 12564 O O . ASP B 1 509 ? -8.391 -3.477 0.916 1 93 509 ASP B O 1
ATOM 12568 N N . TYR B 1 510 ? -10.594 -3.752 1.139 1 95.12 510 TYR B N 1
ATOM 12569 C CA . TYR B 1 510 ? -10.875 -2.691 2.1 1 95.12 510 TYR B CA 1
ATOM 12570 C C . TYR B 1 510 ? -10.328 -3.047 3.479 1 95.12 510 TYR B C 1
ATOM 12572 O O . TYR B 1 510 ? -10.094 -2.164 4.309 1 95.12 510 TYR B O 1
ATOM 12580 N N . GLY B 1 511 ? -10.055 -4.215 3.742 1 94.19 511 GLY B N 1
ATOM 12581 C CA . GLY B 1 511 ? -9.852 -4.805 5.055 1 94.19 511 GLY B CA 1
ATOM 12582 C C . GLY B 1 511 ? -8.867 -4.031 5.91 1 94.19 511 GLY B C 1
ATOM 12583 O O . GLY B 1 511 ? -9.234 -3.494 6.957 1 94.19 511 GLY B O 1
ATOM 12584 N N . PRO B 1 512 ? -7.664 -3.908 5.504 1 92.94 512 PRO B N 1
ATOM 12585 C CA . PRO B 1 512 ? -6.66 -3.242 6.336 1 92.94 512 PRO B CA 1
ATOM 12586 C C . PRO B 1 512 ? -6.973 -1.766 6.57 1 92.94 512 PRO B C 1
ATOM 12588 O O . PRO B 1 512 ? -6.426 -1.153 7.492 1 92.94 512 PRO B O 1
ATOM 12591 N N . HIS B 1 513 ? -7.836 -1.229 5.734 1 93.31 513 HIS B N 1
ATOM 12592 C CA . HIS B 1 513 ? -8.211 0.179 5.82 1 93.31 513 HIS B CA 1
ATOM 12593 C C . HIS B 1 513 ? -9.414 0.374 6.727 1 93.31 513 HIS B C 1
ATOM 12595 O O . HIS B 1 513 ? -9.719 1.499 7.137 1 93.31 513 HIS B O 1
ATOM 12601 N N . ALA B 1 514 ? -10.086 -0.662 7.09 1 92.06 514 ALA B N 1
ATOM 12602 C CA . ALA B 1 514 ? -11.406 -0.597 7.715 1 92.06 514 ALA B CA 1
ATOM 12603 C C . ALA B 1 514 ? -11.344 0.108 9.062 1 92.06 514 ALA B C 1
ATOM 12605 O O . ALA B 1 514 ? -12.242 0.88 9.414 1 92.06 514 ALA B O 1
ATOM 12606 N N . ALA B 1 515 ? -10.211 -0.195 9.797 1 91.44 515 ALA B N 1
ATOM 12607 C CA . ALA B 1 515 ? -10.023 0.506 11.062 1 91.44 515 ALA B CA 1
ATOM 12608 C C . ALA B 1 515 ? -9.43 1.893 10.836 1 91.44 515 ALA B C 1
ATOM 12610 O O . ALA B 1 515 ? -8.234 2.104 11.062 1 91.44 515 ALA B O 1
ATOM 12611 N N . TRP B 1 516 ? -9.93 2.742 10.273 1 89.62 516 TRP B N 1
ATOM 12612 C CA . TRP B 1 516 ? -9.555 4.059 9.766 1 89.62 516 TRP B CA 1
ATOM 12613 C C . TRP B 1 516 ? -8.609 4.766 10.734 1 89.62 516 TRP B C 1
ATOM 12615 O O . TRP B 1 516 ? -7.762 5.555 10.312 1 89.62 516 TRP B O 1
ATOM 12625 N N . LEU B 1 517 ? -8.742 4.531 12.094 1 92.94 517 LEU B N 1
ATOM 12626 C CA . LEU B 1 517 ? -7.965 5.246 13.109 1 92.94 517 LEU B CA 1
ATOM 12627 C C . LEU B 1 517 ? -6.57 4.648 13.242 1 92.94 517 LEU B C 1
ATOM 12629 O O . LEU B 1 517 ? -5.664 5.297 13.773 1 92.94 517 LEU B O 1
ATOM 12633 N N . ASP B 1 518 ? -6.418 3.389 12.789 1 94.44 518 ASP B N 1
ATOM 12634 C CA . ASP B 1 518 ? -5.117 2.729 12.82 1 94.44 518 ASP B CA 1
ATOM 12635 C C . ASP B 1 518 ? -4.188 3.289 11.75 1 94.44 518 ASP B C 1
ATOM 12637 O O . ASP B 1 518 ? -4.602 3.484 10.602 1 94.44 518 ASP B O 1
ATOM 12641 N N . MET B 1 519 ? -2.928 3.531 12.102 1 95.62 519 MET B N 1
ATOM 12642 C CA . MET B 1 519 ? -1.951 4.051 11.156 1 95.62 519 MET B CA 1
ATOM 12643 C C . MET B 1 519 ? -1.788 3.107 9.969 1 95.62 519 MET B C 1
ATOM 12645 O O . MET B 1 519 ? -1.404 3.533 8.875 1 95.62 519 MET B O 1
ATOM 12649 N N . THR B 1 520 ? -2.088 1.809 10.102 1 91.56 520 THR B N 1
ATOM 12650 C CA . THR B 1 520 ? -2.023 0.838 9.016 1 91.56 520 THR B CA 1
ATOM 12651 C C . THR B 1 520 ? -2.896 1.279 7.844 1 91.56 520 THR B C 1
ATOM 12653 O O . THR B 1 520 ? -2.604 0.958 6.691 1 91.56 520 THR B O 1
ATOM 12656 N N . SER B 1 521 ? -3.912 2.07 8.109 1 92.06 521 SER B N 1
ATOM 12657 C CA . SER B 1 521 ? -4.832 2.531 7.074 1 92.06 521 SER B CA 1
ATOM 12658 C C . SER B 1 521 ? -4.121 3.424 6.062 1 92.06 521 SER B C 1
ATOM 12660 O O . SER B 1 521 ? -4.551 3.535 4.914 1 92.06 521 SER B O 1
ATOM 12662 N N . VAL B 1 522 ? -3.002 4.062 6.508 1 91.25 522 VAL B N 1
ATOM 12663 C CA . VAL B 1 522 ? -2.234 4.945 5.633 1 91.25 522 VAL B CA 1
ATOM 12664 C C . VAL B 1 522 ? -1.54 4.117 4.551 1 91.25 522 VAL B C 1
ATOM 12666 O O . VAL B 1 522 ? -1.371 4.582 3.422 1 91.25 522 VAL B O 1
ATOM 12669 N N . ALA B 1 523 ? -1.254 2.906 4.867 1 86.69 523 ALA B N 1
ATOM 12670 C CA . ALA B 1 523 ? -0.488 2.041 3.975 1 86.69 523 ALA B CA 1
ATOM 12671 C C . ALA B 1 523 ? -1.384 1.437 2.896 1 86.69 523 ALA B C 1
ATOM 12673 O O . ALA B 1 523 ? -0.897 0.988 1.855 1 86.69 523 ALA B O 1
ATOM 12674 N N . PHE B 1 524 ? -2.695 1.345 3.131 1 89.88 524 PHE B N 1
ATOM 12675 C CA . PHE B 1 524 ? -3.578 0.593 2.246 1 89.88 524 PHE B CA 1
ATOM 12676 C C . PHE B 1 524 ? -4.656 1.498 1.659 1 89.88 524 PHE B C 1
ATOM 12678 O O . PHE B 1 524 ? -5.398 2.146 2.398 1 89.88 524 PHE B O 1
ATOM 12685 N N . THR B 1 525 ? -4.684 1.623 0.388 1 88.31 525 THR B N 1
ATOM 12686 C CA . THR B 1 525 ? -5.738 2.334 -0.327 1 88.31 525 THR B CA 1
ATOM 12687 C C . THR B 1 525 ? -6.633 1.356 -1.084 1 88.31 525 THR B C 1
ATOM 12689 O O . THR B 1 525 ? -6.203 0.749 -2.066 1 88.31 525 THR B O 1
ATOM 12692 N N . PRO B 1 526 ? -7.84 1.197 -0.653 1 93 526 PRO B N 1
ATOM 12693 C CA . PRO B 1 526 ? -8.711 0.206 -1.286 1 93 526 PRO B CA 1
ATOM 12694 C C . PRO B 1 526 ? -9.102 0.585 -2.715 1 93 526 PRO B C 1
ATOM 12696 O O . PRO B 1 526 ? -9.195 1.772 -3.037 1 93 526 PRO B O 1
ATOM 12699 N N . THR B 1 527 ? -9.32 -0.374 -3.582 1 92.25 527 THR B N 1
ATOM 12700 C CA . THR B 1 527 ? -9.922 -0.221 -4.902 1 92.25 527 THR B CA 1
ATOM 12701 C C . THR B 1 527 ? -11.359 -0.727 -4.902 1 92.25 527 THR B C 1
ATOM 12703 O O . THR B 1 527 ? -11.68 -1.691 -4.211 1 92.25 527 THR B O 1
ATOM 12706 N N . TYR B 1 528 ? -12.195 -0.081 -5.641 1 95.44 528 TYR B N 1
ATOM 12707 C CA . TYR B 1 528 ? -13.602 -0.47 -5.746 1 95.44 528 TYR B CA 1
ATOM 12708 C C . TYR B 1 528 ? -13.953 -0.873 -7.172 1 95.44 528 TYR B C 1
ATOM 12710 O O . TYR B 1 528 ? -13.484 -0.256 -8.133 1 95.44 528 TYR B O 1
ATOM 12718 N N . GLY B 1 529 ? -14.727 -1.918 -7.332 1 93.75 529 GLY B N 1
ATOM 12719 C CA . GLY B 1 529 ? -15.344 -2.295 -8.594 1 93.75 529 GLY B CA 1
ATOM 12720 C C . GLY B 1 529 ? -16.797 -1.865 -8.703 1 93.75 529 GLY B C 1
ATOM 12721 O O . GLY B 1 529 ? -17.438 -1.584 -7.688 1 93.75 529 GLY B O 1
ATOM 12722 N N . LEU B 1 530 ? -17.297 -1.71 -9.945 1 95.56 530 LEU B N 1
ATOM 12723 C CA . LEU B 1 530 ? -18.719 -1.493 -10.188 1 95.56 530 LEU B CA 1
ATOM 12724 C C . LEU B 1 530 ? -19.469 -2.82 -10.242 1 95.56 530 LEU B C 1
ATOM 12726 O O . LEU B 1 530 ? -19.016 -3.766 -10.891 1 95.56 530 LEU B O 1
ATOM 12730 N N . TYR B 1 531 ? -20.547 -2.898 -9.547 1 94.5 531 TYR B N 1
ATOM 12731 C CA . TYR B 1 531 ? -21.375 -4.102 -9.5 1 94.5 531 TYR B CA 1
ATOM 12732 C C . TYR B 1 531 ? -22.828 -3.775 -9.773 1 94.5 531 TYR B C 1
ATOM 12734 O O . TYR B 1 531 ? -23.25 -2.629 -9.625 1 94.5 531 TYR B O 1
ATOM 12742 N N . THR B 1 532 ? -23.578 -4.75 -10.227 1 94.75 532 THR B N 1
ATOM 12743 C CA . THR B 1 532 ? -25.031 -4.691 -10.312 1 94.75 532 THR B CA 1
ATOM 12744 C C . THR B 1 532 ? -25.672 -5.848 -9.555 1 94.75 532 THR B C 1
ATOM 12746 O O . THR B 1 532 ? -25.047 -6.902 -9.383 1 94.75 532 THR B O 1
ATOM 12749 N N . MET B 1 533 ? -26.719 -5.602 -8.953 1 95.31 533 MET B N 1
ATOM 12750 C CA . MET B 1 533 ? -27.547 -6.605 -8.305 1 95.31 533 MET B CA 1
ATOM 12751 C C . MET B 1 533 ? -28.891 -6.75 -9.016 1 95.31 533 MET B C 1
ATOM 12753 O O . MET B 1 533 ? -29.609 -5.766 -9.203 1 95.31 533 MET B O 1
ATOM 12757 N N . LEU B 1 534 ? -29.25 -7.957 -9.461 1 94 534 LEU B N 1
ATOM 12758 C CA . LEU B 1 534 ? -30.562 -8.25 -10.039 1 94 534 LEU B CA 1
ATOM 12759 C C . LEU B 1 534 ? -31.609 -8.438 -8.945 1 94 534 LEU B C 1
ATOM 12761 O O . LEU B 1 534 ? -31.453 -9.273 -8.062 1 94 534 LEU B O 1
ATOM 12765 N N . LEU B 1 535 ? -32.688 -7.707 -9.07 1 95.25 535 LEU B N 1
ATOM 12766 C CA . LEU B 1 535 ? -33.625 -7.629 -7.953 1 95.25 535 LEU B CA 1
ATOM 12767 C C . LEU B 1 535 ? -34.594 -8.789 -7.984 1 95.25 535 LEU B C 1
ATOM 12769 O O . LEU B 1 535 ? -35.281 -9.062 -6.988 1 95.25 535 LEU B O 1
ATOM 12773 N N . ASN B 1 536 ? -34.75 -9.383 -9.102 1 90.81 536 ASN B N 1
ATOM 12774 C CA . ASN B 1 536 ? -35.562 -10.578 -9.188 1 90.81 536 ASN B CA 1
ATOM 12775 C C . ASN B 1 536 ? -35.031 -11.57 -10.211 1 90.81 536 ASN B C 1
ATOM 12777 O O . ASN B 1 536 ? -34.094 -11.25 -10.961 1 90.81 536 ASN B O 1
ATOM 12781 N N . THR B 1 537 ? -35.531 -12.789 -10.266 1 87.38 537 THR B N 1
ATOM 12782 C CA . THR B 1 537 ? -34.969 -13.883 -11.039 1 87.38 537 THR B CA 1
ATOM 12783 C C . THR B 1 537 ? -35.344 -13.75 -12.516 1 87.38 537 THR B C 1
ATOM 12785 O O . THR B 1 537 ? -34.781 -14.453 -13.359 1 87.38 537 THR B O 1
ATOM 12788 N N . ARG B 1 538 ? -36.125 -12.805 -12.828 1 87.06 538 ARG B N 1
ATOM 12789 C CA . ARG B 1 538 ? -36.562 -12.617 -14.211 1 87.06 538 ARG B CA 1
ATOM 12790 C C . ARG B 1 538 ? -35.75 -11.523 -14.898 1 87.06 538 ARG B C 1
ATOM 12792 O O . ARG B 1 538 ? -35.781 -11.375 -16.125 1 87.06 538 ARG B O 1
ATOM 12799 N N . THR B 1 539 ? -35.125 -10.773 -14.047 1 89.12 539 THR B N 1
ATOM 12800 C CA . THR B 1 539 ? -34.312 -9.68 -14.586 1 89.12 539 THR B CA 1
ATOM 12801 C C . THR B 1 539 ? -33.125 -10.211 -15.375 1 89.12 539 THR B C 1
ATOM 12803 O O . THR B 1 539 ? -32.375 -11.062 -14.883 1 89.12 539 THR B O 1
ATOM 12806 N N . GLU B 1 540 ? -32.938 -9.734 -16.578 1 88 540 GLU B N 1
ATOM 12807 C CA . GLU B 1 540 ? -31.828 -10.148 -17.422 1 88 540 GLU B CA 1
ATOM 12808 C C . GLU B 1 540 ? -30.531 -9.469 -16.984 1 88 540 GLU B C 1
ATOM 12810 O O . GLU B 1 540 ? -30.531 -8.266 -16.703 1 88 540 GLU B O 1
ATOM 12815 N N . ALA B 1 541 ? -29.484 -10.289 -16.938 1 88.38 541 ALA B N 1
ATOM 12816 C CA . ALA B 1 541 ? -28.172 -9.727 -16.656 1 88.38 541 ALA B CA 1
ATOM 12817 C C . ALA B 1 541 ? -27.656 -8.898 -17.828 1 88.38 541 ALA B C 1
ATOM 12819 O O . ALA B 1 541 ? -27.844 -9.273 -18.984 1 88.38 541 ALA B O 1
ATOM 12820 N N . PRO B 1 542 ? -27.031 -7.762 -17.516 1 88.06 542 PRO B N 1
ATOM 12821 C CA . PRO B 1 542 ? -26.547 -6.895 -18.594 1 88.06 542 PRO B CA 1
ATOM 12822 C C . PRO B 1 542 ? -25.438 -7.547 -19.422 1 88.06 542 PRO B C 1
ATOM 12824 O O . PRO B 1 542 ? -25.172 -7.125 -20.547 1 88.06 542 PRO B O 1
ATOM 12827 N N . MET B 1 543 ? -24.766 -8.586 -18.984 1 85 543 MET B N 1
ATOM 12828 C CA . MET B 1 543 ? -23.594 -9.133 -19.672 1 85 543 MET B CA 1
ATOM 12829 C C . MET B 1 543 ? -23.953 -10.43 -20.391 1 85 543 MET B C 1
ATOM 12831 O O . MET B 1 543 ? -23.078 -11.25 -20.672 1 85 543 MET B O 1
ATOM 12835 N N . LEU B 1 544 ? -25.219 -10.688 -20.625 1 87.44 544 LEU B N 1
ATOM 12836 C CA . LEU B 1 544 ? -25.609 -11.867 -21.391 1 87.44 544 LEU B CA 1
ATOM 12837 C C . LEU B 1 544 ? -24.984 -11.859 -22.781 1 87.44 544 LEU B C 1
ATOM 12839 O O . LEU B 1 544 ? -24.781 -10.797 -23.359 1 87.44 544 LEU B O 1
ATOM 12843 N N . PRO B 1 545 ? -24.641 -13.078 -23.281 1 85.31 545 PRO B N 1
ATOM 12844 C CA . PRO B 1 545 ? -24.094 -13.125 -24.641 1 85.31 545 PRO B CA 1
ATOM 12845 C C . PRO B 1 545 ? -25.062 -12.562 -25.688 1 85.31 545 PRO B C 1
ATOM 12847 O O . PRO B 1 545 ? -26.281 -12.758 -25.578 1 85.31 545 PRO B O 1
ATOM 12850 N N . ARG B 1 546 ? -24.5 -11.844 -26.656 1 84.88 546 ARG B N 1
ATOM 12851 C CA . ARG B 1 546 ? -25.281 -11.258 -27.734 1 84.88 546 ARG B CA 1
ATOM 12852 C C . ARG B 1 546 ? -24.922 -11.906 -29.078 1 84.88 546 ARG B C 1
ATOM 12854 O O . ARG B 1 546 ? -23.766 -12.305 -29.297 1 84.88 546 ARG B O 1
ATOM 12861 N N . SER B 1 547 ? -25.969 -12.227 -29.719 1 80.25 547 SER B N 1
ATOM 12862 C CA . SER B 1 547 ? -25.781 -12.75 -31.078 1 80.25 547 SER B CA 1
ATOM 12863 C C . SER B 1 547 ? -26.656 -12.008 -32.094 1 80.25 547 SER B C 1
ATOM 12865 O O . SER B 1 547 ? -27.797 -11.664 -31.781 1 80.25 547 SER B O 1
ATOM 12867 N N . ASP B 1 548 ? -26.094 -11.602 -33.125 1 71.06 548 ASP B N 1
ATOM 12868 C CA . ASP B 1 548 ? -26.844 -10.945 -34.188 1 71.06 548 ASP B CA 1
ATOM 12869 C C . ASP B 1 548 ? -27.703 -11.953 -34.969 1 71.06 548 ASP B C 1
ATOM 12871 O O . ASP B 1 548 ? -27.172 -12.836 -35.625 1 71.06 548 ASP B O 1
ATOM 12875 N N . GLU B 1 549 ? -28.875 -12.055 -34.562 1 70.62 549 GLU B N 1
ATOM 12876 C CA . GLU B 1 549 ? -29.828 -12.922 -35.281 1 70.62 549 GLU B CA 1
ATOM 12877 C C . GLU B 1 549 ? -30.844 -12.109 -36.062 1 70.62 549 GLU B C 1
ATOM 12879 O O . GLU B 1 549 ? -31.203 -10.992 -35.656 1 70.62 549 GLU B O 1
ATOM 12884 N N . GLU B 1 550 ? -31.062 -12.5 -37.281 1 65.25 550 GLU B N 1
ATOM 12885 C CA . GLU B 1 550 ? -32.094 -11.828 -38.031 1 65.25 550 GLU B CA 1
ATOM 12886 C C . GLU B 1 550 ? -33.469 -11.945 -37.344 1 65.25 550 GLU B C 1
ATOM 12888 O O . GLU B 1 550 ? -33.844 -13.023 -36.875 1 65.25 550 GLU B O 1
ATOM 12893 N N . GLU B 1 551 ? -33.969 -10.742 -36.844 1 55.69 551 GLU B N 1
ATOM 12894 C CA . GLU B 1 551 ? -35.25 -10.727 -36.156 1 55.69 551 GLU B CA 1
ATOM 12895 C C . GLU B 1 551 ? -36.344 -11.328 -37.031 1 55.69 551 GLU B C 1
ATOM 12897 O O . GLU B 1 551 ? -36.469 -11 -38.188 1 55.69 551 GLU B O 1
ATOM 12902 N N . GLY B 1 552 ? -36.688 -12.523 -36.75 1 46 552 GLY B N 1
ATOM 12903 C CA . GLY B 1 552 ? -37.906 -12.914 -37.406 1 46 552 GLY B CA 1
ATOM 12904 C C . GLY B 1 552 ? -39.031 -11.93 -37.219 1 46 552 GLY B C 1
ATOM 12905 O O . GLY B 1 552 ? -39 -11.125 -36.281 1 46 552 GLY B O 1
ATOM 12906 N N . SER B 1 553 ? -39.594 -11.523 -38.25 1 41.62 553 SER B N 1
ATOM 12907 C CA . SER B 1 553 ? -40.656 -10.523 -38.312 1 41.62 553 SER B CA 1
ATOM 12908 C C . SER B 1 553 ? -41.594 -10.664 -37.125 1 41.62 553 SER B C 1
ATOM 12910 O O . SER B 1 553 ? -42.719 -11.109 -37.281 1 41.62 553 SER B O 1
ATOM 12912 N N . GLY B 1 554 ? -41.219 -11.305 -36.062 1 39.12 554 GLY B N 1
ATOM 12913 C CA . GLY B 1 554 ? -42.344 -11.297 -35.188 1 39.12 554 GLY B CA 1
ATOM 12914 C C . GLY B 1 554 ? -42.625 -9.93 -34.562 1 39.12 554 GLY B C 1
ATOM 12915 O O . GLY B 1 554 ? -41.781 -9.023 -34.688 1 39.12 554 GLY B O 1
ATOM 12916 N N . THR B 1 555 ? -43.906 -9.727 -34.188 1 38.97 555 THR B N 1
ATOM 12917 C CA . THR B 1 555 ? -44.562 -8.508 -33.719 1 38.97 555 THR B CA 1
ATOM 12918 C C . THR B 1 555 ? -43.875 -7.996 -32.469 1 38.97 555 THR B C 1
ATOM 12920 O O . THR B 1 555 ? -43.719 -8.727 -31.484 1 38.97 555 THR B O 1
ATOM 12923 N N . GLU B 1 556 ? -42.938 -7.273 -32.688 1 38.78 556 GLU B N 1
ATOM 12924 C CA . GLU B 1 556 ? -42.438 -6.496 -31.547 1 38.78 556 GLU B CA 1
ATOM 12925 C C . GLU B 1 556 ? -43.562 -5.879 -30.75 1 38.78 556 GLU B C 1
ATOM 12927 O O . GLU B 1 556 ? -44.375 -5.094 -31.297 1 38.78 556 GLU B O 1
ATOM 12932 N N . GLU B 1 557 ? -44.156 -6.66 -29.922 1 34.78 557 GLU B N 1
ATOM 12933 C CA . GLU B 1 557 ? -45.062 -5.887 -29.062 1 34.78 557 GLU B CA 1
ATOM 12934 C C . GLU B 1 557 ? -44.312 -4.734 -28.391 1 34.78 557 GLU B C 1
ATOM 12936 O O . GLU B 1 557 ? -43.312 -4.945 -27.719 1 34.78 557 GLU B O 1
ATOM 12941 N N . GLU B 1 558 ? -44.406 -3.693 -29.141 1 34.44 558 GLU B N 1
ATOM 12942 C CA . GLU B 1 558 ? -44 -2.463 -28.484 1 34.44 558 GLU B CA 1
ATOM 12943 C C . GLU B 1 558 ? -44.594 -2.342 -27.078 1 34.44 558 GLU B C 1
ATOM 12945 O O . GLU B 1 558 ? -45.812 -2.287 -26.938 1 34.44 558 GLU B O 1
ATOM 12950 N N . ALA B 1 559 ? -44.125 -2.791 -26.109 1 33.16 559 ALA B N 1
ATOM 12951 C CA . ALA B 1 559 ? -44.656 -2.383 -24.812 1 33.16 559 ALA B CA 1
ATOM 12952 C C . ALA B 1 559 ? -44.781 -0.863 -24.719 1 33.16 559 ALA B C 1
ATOM 12954 O O . ALA B 1 559 ? -43.781 -0.144 -24.922 1 33.16 559 ALA B O 1
ATOM 12955 N N . LYS B 1 560 ? -46 -0.42 -24.812 1 36.72 560 LYS B N 1
ATOM 12956 C CA . LYS B 1 560 ? -46.375 0.961 -24.547 1 36.72 560 LYS B CA 1
ATOM 12957 C C . LYS B 1 560 ? -45.812 1.437 -23.203 1 36.72 560 LYS B C 1
ATOM 12959 O O . LYS B 1 560 ? -46.062 0.811 -22.172 1 36.72 560 LYS B O 1
ATOM 12964 N N . GLY B 1 561 ? -44.719 2.172 -23.188 1 36.41 561 GLY B N 1
ATOM 12965 C CA . GLY B 1 561 ? -44.125 2.855 -22.062 1 36.41 561 GLY B CA 1
ATOM 12966 C C . GLY B 1 561 ? -45.125 3.6 -21.203 1 36.41 561 GLY B C 1
ATOM 12967 O O . GLY B 1 561 ? -45.75 4.555 -21.672 1 36.41 561 GLY B O 1
ATOM 12968 N N . SER B 1 562 ? -45.969 2.916 -20.516 1 41.62 562 SER B N 1
ATOM 12969 C CA . SER B 1 562 ? -46.781 3.717 -19.594 1 41.62 562 SER B CA 1
ATOM 12970 C C . SER B 1 562 ? -45.906 4.68 -18.797 1 41.62 562 SER B C 1
ATOM 12972 O O . SER B 1 562 ? -44.75 4.387 -18.516 1 41.62 562 SER B O 1
ATOM 12974 N N . ASP B 1 563 ? -46.312 5.98 -18.797 1 50.88 563 ASP B N 1
ATOM 12975 C CA . ASP B 1 563 ? -45.75 7.102 -18.062 1 50.88 563 ASP B CA 1
ATOM 12976 C C . ASP B 1 563 ? -45.625 6.777 -16.578 1 50.88 563 ASP B C 1
ATOM 12978 O O . ASP B 1 563 ? -45.094 7.578 -15.812 1 50.88 563 ASP B O 1
ATOM 12982 N N . ALA B 1 564 ? -46.344 5.766 -16.094 1 59 564 ALA B N 1
ATOM 12983 C CA . ALA B 1 564 ? -46.219 5.488 -14.664 1 59 564 ALA B CA 1
ATOM 12984 C C . ALA B 1 564 ? -44.906 4.82 -14.328 1 59 564 ALA B C 1
ATOM 12986 O O . ALA B 1 564 ? -44.406 3.998 -15.094 1 59 564 ALA B O 1
ATOM 12987 N N . PRO B 1 565 ? -44.281 5.297 -13.242 1 69.38 565 PRO B N 1
ATOM 12988 C CA . PRO B 1 565 ? -43.031 4.652 -12.844 1 69.38 565 PRO B CA 1
ATOM 12989 C C . PRO B 1 565 ? -43.156 3.137 -12.719 1 69.38 565 PRO B C 1
ATOM 12991 O O . PRO B 1 565 ? -44.188 2.635 -12.281 1 69.38 565 PRO B O 1
ATOM 12994 N N . PRO B 1 566 ? -42.281 2.311 -13.258 1 76.12 566 PRO B N 1
ATOM 12995 C CA . PRO B 1 566 ? -42.344 0.847 -13.219 1 76.12 566 PRO B CA 1
ATOM 12996 C C . PRO B 1 566 ? -42.406 0.298 -11.797 1 76.12 566 PRO B C 1
ATOM 12998 O O . PRO B 1 566 ? -41.75 0.805 -10.898 1 76.12 566 PRO B O 1
ATOM 13001 N N . ALA B 1 567 ? -43.344 -0.549 -11.516 1 83.75 567 ALA B N 1
ATOM 13002 C CA . ALA B 1 567 ? -43.438 -1.22 -10.219 1 83.75 567 ALA B CA 1
ATOM 13003 C C . ALA B 1 567 ? -42.188 -2.08 -9.953 1 83.75 567 ALA B C 1
ATOM 13005 O O . ALA B 1 567 ? -41.781 -2.869 -10.805 1 83.75 567 ALA B O 1
ATOM 13006 N N . VAL B 1 568 ? -41.594 -1.812 -8.812 1 91.56 568 VAL B N 1
ATOM 13007 C CA . VAL B 1 568 ? -40.375 -2.523 -8.43 1 91.56 568 VAL B CA 1
ATOM 13008 C C . VAL B 1 568 ? -40.719 -3.855 -7.777 1 91.56 568 VAL B C 1
ATOM 13010 O O . VAL B 1 568 ? -41.531 -3.9 -6.848 1 91.56 568 VAL B O 1
ATOM 13013 N N . ARG B 1 569 ? -40.25 -4.902 -8.305 1 92.19 569 ARG B N 1
ATOM 13014 C CA . ARG B 1 569 ? -40.406 -6.242 -7.754 1 92.19 569 ARG B CA 1
ATOM 13015 C C . ARG B 1 569 ? -39.062 -6.781 -7.238 1 92.19 569 ARG B C 1
ATOM 13017 O O . ARG B 1 569 ? -38.094 -6.855 -7.984 1 92.19 569 ARG B O 1
ATOM 13024 N N . ILE B 1 570 ? -39.125 -7.195 -5.93 1 95.25 570 ILE B N 1
ATOM 13025 C CA . ILE B 1 570 ? -37.906 -7.668 -5.316 1 95.25 570 ILE B CA 1
ATOM 13026 C C . ILE B 1 570 ? -38.094 -9.086 -4.785 1 95.25 570 ILE B C 1
ATOM 13028 O O . ILE B 1 570 ? -39.062 -9.359 -4.059 1 95.25 570 ILE B O 1
ATOM 13032 N N . ASP B 1 571 ? -37.281 -9.945 -5.207 1 94.38 571 ASP B N 1
ATOM 13033 C CA . ASP B 1 571 ? -37.156 -11.273 -4.613 1 94.38 571 ASP B CA 1
ATOM 13034 C C . ASP B 1 571 ? -35.969 -11.32 -3.639 1 94.38 571 ASP B C 1
ATOM 13036 O O . ASP B 1 571 ? -34.812 -11.43 -4.059 1 94.38 571 ASP B O 1
ATOM 13040 N N . LEU B 1 572 ? -36.25 -11.289 -2.332 1 93.62 572 LEU B N 1
ATOM 13041 C CA . LEU B 1 572 ? -35.188 -11.211 -1.321 1 93.62 572 LEU B CA 1
ATOM 13042 C C . LEU B 1 572 ? -34.469 -12.547 -1.201 1 93.62 572 LEU B C 1
ATOM 13044 O O . LEU B 1 572 ? -33.312 -12.586 -0.785 1 93.62 572 LEU B O 1
ATOM 13048 N N . ASN B 1 573 ? -35.188 -13.57 -1.576 1 90.44 573 ASN B N 1
ATOM 13049 C CA . ASN B 1 573 ? -34.562 -14.883 -1.48 1 90.44 573 ASN B CA 1
ATOM 13050 C C . ASN B 1 573 ? -33.406 -15.023 -2.465 1 90.44 573 ASN B C 1
ATOM 13052 O O . ASN B 1 573 ? -33.594 -14.875 -3.674 1 90.44 573 ASN B O 1
ATOM 13056 N N . GLY B 1 574 ? -32.219 -15.297 -1.987 1 87.31 574 GLY B N 1
ATOM 13057 C CA . GLY B 1 574 ? -31.047 -15.5 -2.814 1 87.31 574 GLY B CA 1
ATOM 13058 C C . GLY B 1 574 ? -30.531 -14.219 -3.426 1 87.31 574 GLY B C 1
ATOM 13059 O O . GLY B 1 574 ? -29.688 -14.258 -4.336 1 87.31 574 GLY B O 1
ATOM 13060 N N . ILE B 1 575 ? -30.984 -13.094 -2.971 1 92.5 575 ILE B N 1
ATOM 13061 C CA . ILE B 1 575 ? -30.656 -11.828 -3.619 1 92.5 575 ILE B CA 1
ATOM 13062 C C . ILE B 1 575 ? -29.156 -11.57 -3.531 1 92.5 575 ILE B C 1
ATOM 13064 O O . ILE B 1 575 ? -28.562 -11.008 -4.457 1 92.5 575 ILE B O 1
ATOM 13068 N N . ALA B 1 576 ? -28.516 -12.047 -2.498 1 89.38 576 ALA B N 1
ATOM 13069 C CA . ALA B 1 576 ? -27.094 -11.82 -2.293 1 89.38 576 ALA B CA 1
ATOM 13070 C C . ALA B 1 576 ? -26.266 -12.539 -3.355 1 89.38 576 ALA B C 1
ATOM 13072 O O . ALA B 1 576 ? -25.109 -12.164 -3.613 1 89.38 576 ALA B O 1
ATOM 13073 N N . GLN B 1 577 ? -26.797 -13.539 -4.012 1 86.12 577 GLN B N 1
ATOM 13074 C CA . GLN B 1 577 ? -26.094 -14.32 -5.02 1 86.12 577 GLN B CA 1
ATOM 13075 C C . GLN B 1 577 ? -26.297 -13.742 -6.414 1 86.12 577 GLN B C 1
ATOM 13077 O O . GLN B 1 577 ? -25.672 -14.18 -7.375 1 86.12 577 GLN B O 1
ATOM 13082 N N . ARG B 1 578 ? -27.141 -12.766 -6.523 1 91.25 578 ARG B N 1
ATOM 13083 C CA . ARG B 1 578 ? -27.438 -12.172 -7.824 1 91.25 578 ARG B CA 1
ATOM 13084 C C . ARG B 1 578 ? -26.656 -10.867 -8.008 1 91.25 578 ARG B C 1
ATOM 13086 O O . ARG B 1 578 ? -27.188 -9.898 -8.547 1 91.25 578 ARG B O 1
ATOM 13093 N N . VAL B 1 579 ? -25.469 -10.758 -7.387 1 92.69 579 VAL B N 1
ATOM 13094 C CA . VAL B 1 579 ? -24.547 -9.648 -7.59 1 92.69 579 VAL B CA 1
ATOM 13095 C C . VAL B 1 579 ? -23.578 -9.992 -8.719 1 92.69 579 VAL B C 1
ATOM 13097 O O . VAL B 1 579 ? -22.984 -11.07 -8.734 1 92.69 579 VAL B O 1
ATOM 13100 N N . LEU B 1 580 ? -23.391 -9.125 -9.711 1 88.81 580 LEU B N 1
ATOM 13101 C CA . LEU B 1 580 ? -22.531 -9.32 -10.875 1 88.81 580 LEU B CA 1
ATOM 13102 C C . LEU B 1 580 ? -21.578 -8.148 -11.047 1 88.81 580 LEU B C 1
ATOM 13104 O O . LEU B 1 580 ? -21.969 -6.992 -10.898 1 88.81 580 LEU B O 1
ATOM 13108 N N . PRO B 1 581 ? -20.281 -8.438 -11.336 1 89.94 581 PRO B N 1
ATOM 13109 C CA . PRO B 1 581 ? -19.359 -7.344 -11.648 1 89.94 581 PRO B CA 1
ATOM 13110 C C . PRO B 1 581 ? -19.609 -6.73 -13.023 1 89.94 581 PRO B C 1
ATOM 13112 O O . PRO B 1 581 ? -19.984 -7.438 -13.961 1 89.94 581 PRO B O 1
ATOM 13115 N N . LEU B 1 582 ? -19.359 -5.457 -13.18 1 91.25 582 LEU B N 1
ATOM 13116 C CA . LEU B 1 582 ? -19.562 -4.777 -14.453 1 91.25 582 LEU B CA 1
ATOM 13117 C C . LEU B 1 582 ? -18.25 -4.559 -15.18 1 91.25 582 LEU B C 1
ATOM 13119 O O . LEU B 1 582 ? -18.219 -3.975 -16.266 1 91.25 582 LEU B O 1
ATOM 13123 N N . GLY B 1 583 ? -17.141 -4.969 -14.625 1 86.31 583 GLY B N 1
ATOM 13124 C CA . GLY B 1 583 ? -15.875 -5.012 -15.336 1 86.31 583 GLY B CA 1
ATOM 13125 C C . GLY B 1 583 ? -15.008 -3.791 -15.086 1 86.31 583 GLY B C 1
ATOM 13126 O O . GLY B 1 583 ? -13.867 -3.729 -15.547 1 86.31 583 GLY B O 1
ATOM 13127 N N . GLU B 1 584 ? -15.492 -2.76 -14.383 1 90.12 584 GLU B N 1
ATOM 13128 C CA . GLU B 1 584 ? -14.719 -1.562 -14.062 1 90.12 584 GLU B CA 1
ATOM 13129 C C . GLU B 1 584 ? -14.219 -1.597 -12.625 1 90.12 584 GLU B C 1
ATOM 13131 O O . GLU B 1 584 ? -14.938 -2.037 -11.727 1 90.12 584 GLU B O 1
ATOM 13136 N N . SER B 1 585 ? -12.961 -1.184 -12.414 1 91.12 585 SER B N 1
ATOM 13137 C CA . SER B 1 585 ? -12.406 -1.129 -11.062 1 91.12 585 SER B CA 1
ATOM 13138 C C . SER B 1 585 ? -11.391 0.005 -10.93 1 91.12 585 SER B C 1
ATOM 13140 O O . SER B 1 585 ? -10.852 0.485 -11.922 1 91.12 585 SER B O 1
ATOM 13142 N N . GLY B 1 586 ? -11.148 0.526 -9.828 1 92.38 586 GLY B N 1
ATOM 13143 C CA . GLY B 1 586 ? -10.25 1.616 -9.484 1 92.38 586 GLY B CA 1
ATOM 13144 C C . GLY B 1 586 ? -10.672 2.365 -8.234 1 92.38 586 GLY B C 1
ATOM 13145 O O . GLY B 1 586 ? -11.367 1.813 -7.379 1 92.38 586 GLY B O 1
ATOM 13146 N N . LYS B 1 587 ? -10.211 3.604 -8.062 1 94.31 587 LYS B N 1
ATOM 13147 C CA . LYS B 1 587 ? -10.672 4.477 -6.988 1 94.31 587 LYS B CA 1
ATOM 13148 C C . LYS B 1 587 ? -11.984 5.164 -7.363 1 94.31 587 LYS B C 1
ATOM 13150 O O . LYS B 1 587 ? -12 6.359 -7.656 1 94.31 587 LYS B O 1
ATOM 13155 N N . ILE B 1 588 ? -13.031 4.395 -7.215 1 96.31 588 ILE B N 1
ATOM 13156 C CA . ILE B 1 588 ? -14.352 4.773 -7.711 1 96.31 588 ILE B CA 1
ATOM 13157 C C . ILE B 1 588 ? -15.211 5.285 -6.559 1 96.31 588 ILE B C 1
ATOM 13159 O O . ILE B 1 588 ? -15.203 4.715 -5.465 1 96.31 588 ILE B O 1
ATOM 13163 N N . HIS B 1 589 ? -15.945 6.395 -6.824 1 95.31 589 HIS B N 1
ATOM 13164 C CA . HIS B 1 589 ? -16.875 6.922 -5.832 1 95.31 589 HIS B CA 1
ATOM 13165 C C . HIS B 1 589 ? -17.953 7.773 -6.492 1 95.31 589 HIS B C 1
ATOM 13167 O O . HIS B 1 589 ? -17.922 7.988 -7.707 1 95.31 589 HIS B O 1
ATOM 13173 N N . SER B 1 590 ? -18.969 8.133 -5.773 1 96.69 590 SER B N 1
ATOM 13174 C CA . SER B 1 590 ? -20 9.094 -6.164 1 96.69 590 SER B CA 1
ATOM 13175 C C . SER B 1 590 ? -20.828 8.578 -7.344 1 96.69 590 SER B C 1
ATOM 13177 O O . SER B 1 590 ? -20.938 9.266 -8.359 1 96.69 590 SER B O 1
ATOM 13179 N N . LEU B 1 591 ? -21.516 7.512 -7.207 1 97.56 591 LEU B N 1
ATOM 13180 C CA . LEU B 1 591 ? -22.328 6.93 -8.266 1 97.56 591 LEU B CA 1
ATOM 13181 C C . LEU B 1 591 ? -23.672 7.641 -8.375 1 97.56 591 LEU B C 1
ATOM 13183 O O . LEU B 1 591 ? -24.266 8.016 -7.359 1 97.56 591 LEU B O 1
ATOM 13187 N N . SER B 1 592 ? -24.172 7.812 -9.562 1 96.75 592 SER B N 1
ATOM 13188 C CA . SER B 1 592 ? -25.531 8.242 -9.906 1 96.75 592 SER B CA 1
ATOM 13189 C C . SER B 1 592 ? -26.062 7.484 -11.117 1 96.75 592 SER B C 1
ATOM 13191 O O . SER B 1 592 ? -25.297 7.133 -12.023 1 96.75 592 SER B O 1
ATOM 13193 N N . ALA B 1 593 ? -27.328 7.246 -11.07 1 95.62 593 ALA B N 1
ATOM 13194 C CA . ALA B 1 593 ? -27.938 6.531 -12.195 1 95.62 593 ALA B CA 1
ATOM 13195 C C . ALA B 1 593 ? -28.688 7.488 -13.109 1 95.62 593 ALA B C 1
ATOM 13197 O O . ALA B 1 593 ? -29.438 8.352 -12.633 1 95.62 593 ALA B O 1
ATOM 13198 N N . GLY B 1 594 ? -28.453 7.375 -14.43 1 95 594 GLY B N 1
ATOM 13199 C CA . GLY B 1 594 ? -29.188 8.109 -15.438 1 95 594 GLY B CA 1
ATOM 13200 C C . GLY B 1 594 ? -30.344 7.324 -16.016 1 95 594 GLY B C 1
ATOM 13201 O O . GLY B 1 594 ? -31.172 6.777 -15.281 1 95 594 GLY B O 1
ATOM 13202 N N . LYS B 1 595 ? -30.391 7.387 -17.344 1 93.25 595 LYS B N 1
ATOM 13203 C CA . LYS B 1 595 ? -31.375 6.559 -18.031 1 93.25 595 LYS B CA 1
ATOM 13204 C C . LYS B 1 595 ? -31.141 5.078 -17.766 1 93.25 595 LYS B C 1
ATOM 13206 O O . LYS B 1 595 ? -30.094 4.699 -17.219 1 93.25 595 LYS B O 1
ATOM 13211 N N . PRO B 1 596 ? -32.188 4.312 -18.094 1 93.5 596 PRO B N 1
ATOM 13212 C CA . PRO B 1 596 ? -32 2.885 -17.828 1 93.5 596 PRO B CA 1
ATOM 13213 C C . PRO B 1 596 ? -30.688 2.342 -18.422 1 93.5 596 PRO B C 1
ATOM 13215 O O . PRO B 1 596 ? -30.422 2.523 -19.609 1 93.5 596 PRO B O 1
ATOM 13218 N N . GLY B 1 597 ? -29.891 1.76 -17.547 1 94.19 597 GLY B N 1
ATOM 13219 C CA . GLY B 1 597 ? -28.656 1.126 -17.984 1 94.19 597 GLY B CA 1
ATOM 13220 C C . GLY B 1 597 ? -27.453 2.066 -17.969 1 94.19 597 GLY B C 1
ATOM 13221 O O . GLY B 1 597 ? -26.344 1.672 -18.312 1 94.19 597 GLY B O 1
ATOM 13222 N N . GLU B 1 598 ? -27.703 3.295 -17.562 1 95.44 598 GLU B N 1
ATOM 13223 C CA . GLU B 1 598 ? -26.609 4.262 -17.516 1 95.44 598 GLU B CA 1
ATOM 13224 C C . GLU B 1 598 ? -26.188 4.555 -16.078 1 95.44 598 GLU B C 1
ATOM 13226 O O . GLU B 1 598 ? -27.047 4.746 -15.195 1 95.44 598 GLU B O 1
ATOM 13231 N N . LEU B 1 599 ? -24.891 4.547 -15.891 1 96.5 599 LEU B N 1
ATOM 13232 C CA . LEU B 1 599 ? -24.328 4.793 -14.57 1 96.5 599 LEU B CA 1
ATOM 13233 C C . LEU B 1 599 ? -23.203 5.82 -14.633 1 96.5 599 LEU B C 1
ATOM 13235 O O . LEU B 1 599 ? -22.266 5.672 -15.422 1 96.5 599 LEU B O 1
ATOM 13239 N N . PHE B 1 600 ? -23.312 6.906 -13.875 1 97.5 600 PHE B N 1
ATOM 13240 C CA . PHE B 1 600 ? -22.281 7.93 -13.758 1 97.5 600 PHE B CA 1
ATOM 13241 C C . PHE B 1 600 ? -21.469 7.746 -12.477 1 97.5 600 PHE B C 1
ATOM 13243 O O . PHE B 1 600 ? -22.031 7.375 -11.438 1 97.5 600 PHE B O 1
ATOM 13250 N N . TYR B 1 601 ? -20.156 7.965 -12.5 1 97.56 601 TYR B N 1
ATOM 13251 C CA . TYR B 1 601 ? -19.328 7.855 -11.297 1 97.56 601 TYR B CA 1
ATOM 13252 C C . TYR B 1 601 ? -18.031 8.641 -11.461 1 97.56 601 TYR B C 1
ATOM 13254 O O . TYR B 1 601 ? -17.672 9.031 -12.57 1 97.56 601 TYR B O 1
ATOM 13262 N N . MET B 1 602 ? -17.422 8.891 -10.383 1 97.69 602 MET B N 1
ATOM 13263 C CA . MET B 1 602 ? -16.109 9.523 -10.352 1 97.69 602 MET B CA 1
ATOM 13264 C C . MET B 1 602 ? -15.016 8.477 -10.141 1 97.69 602 MET B C 1
ATOM 13266 O O . MET B 1 602 ? -15.219 7.492 -9.438 1 97.69 602 MET B O 1
ATOM 13270 N N . GLN B 1 603 ? -13.891 8.727 -10.805 1 95.38 603 GLN B N 1
ATOM 13271 C CA . GLN B 1 603 ? -12.711 7.891 -10.609 1 95.38 603 GLN B CA 1
ATOM 13272 C C . GLN B 1 603 ? -11.469 8.742 -10.375 1 95.38 603 GLN B C 1
ATOM 13274 O O . GLN B 1 603 ? -11.117 9.586 -11.203 1 95.38 603 GLN B O 1
ATOM 13279 N N . ASP B 1 604 ? -10.797 8.492 -9.273 1 93.25 604 ASP B N 1
ATOM 13280 C CA . ASP B 1 604 ? -9.531 9.164 -8.977 1 93.25 604 ASP B CA 1
ATOM 13281 C C . ASP B 1 604 ? -8.359 8.453 -9.648 1 93.25 604 ASP B C 1
ATOM 13283 O O . ASP B 1 604 ? -8.172 7.25 -9.477 1 93.25 604 ASP B O 1
ATOM 13287 N N . LEU B 1 605 ? -7.656 9.172 -10.375 1 87.25 605 LEU B N 1
ATOM 13288 C CA . LEU B 1 605 ? -6.402 8.719 -10.961 1 87.25 605 LEU B CA 1
ATOM 13289 C C . LEU B 1 605 ? -5.211 9.359 -10.258 1 87.25 605 LEU B C 1
ATOM 13291 O O . LEU B 1 605 ? -5.375 10.023 -9.234 1 87.25 605 LEU B O 1
ATOM 13295 N N . ASP B 1 606 ? -4.004 9.07 -10.617 1 74.88 606 ASP B N 1
ATOM 13296 C CA . ASP B 1 606 ? -2.814 9.547 -9.922 1 74.88 606 ASP B CA 1
ATOM 13297 C C . ASP B 1 606 ? -2.758 11.078 -9.922 1 74.88 606 ASP B C 1
ATOM 13299 O O . ASP B 1 606 ? -2.41 11.688 -8.914 1 74.88 606 ASP B O 1
ATOM 13303 N N . GLU B 1 607 ? -3.145 11.664 -11.008 1 75.19 607 GLU B N 1
ATOM 13304 C CA . GLU B 1 607 ? -2.936 13.102 -11.102 1 75.19 607 GLU B CA 1
ATOM 13305 C C . GLU B 1 607 ? -4.254 13.836 -11.328 1 75.19 607 GLU B C 1
ATOM 13307 O O . GLU B 1 607 ? -4.293 15.07 -11.32 1 75.19 607 GLU B O 1
ATOM 13312 N N . THR B 1 608 ? -5.309 13.109 -11.539 1 86.19 608 THR B N 1
ATOM 13313 C CA . THR B 1 608 ? -6.57 13.758 -11.867 1 86.19 608 THR B CA 1
ATOM 13314 C C . THR B 1 608 ? -7.754 12.898 -11.43 1 86.19 608 THR B C 1
ATOM 13316 O O . THR B 1 608 ? -7.578 11.742 -11.047 1 86.19 608 THR B O 1
ATOM 13319 N N . THR B 1 609 ? -8.938 13.547 -11.305 1 94 609 THR B N 1
ATOM 13320 C CA . THR B 1 609 ? -10.203 12.859 -11.102 1 94 609 THR B CA 1
ATOM 13321 C C . THR B 1 609 ? -11.094 12.984 -12.336 1 94 609 THR B C 1
ATOM 13323 O O . THR B 1 609 ? -11.273 14.086 -12.867 1 94 609 THR B O 1
ATOM 13326 N N . GLU B 1 610 ? -11.617 11.883 -12.727 1 95.94 610 GLU B N 1
ATOM 13327 C CA . GLU B 1 610 ? -12.453 11.875 -13.93 1 95.94 610 GLU B CA 1
ATOM 13328 C C . GLU B 1 610 ? -13.906 11.555 -13.586 1 95.94 610 GLU B C 1
ATOM 13330 O O . GLU B 1 610 ? -14.172 10.75 -12.688 1 95.94 610 GLU B O 1
ATOM 13335 N N . LEU B 1 611 ? -14.797 12.273 -14.234 1 97.88 611 LEU B N 1
ATOM 13336 C CA . LEU B 1 611 ? -16.188 11.844 -14.312 1 97.88 611 LEU B CA 1
ATOM 13337 C C . LEU B 1 611 ? -16.391 10.859 -15.461 1 97.88 611 LEU B C 1
ATOM 13339 O O . LEU B 1 611 ? -16.047 11.156 -16.609 1 97.88 611 LEU B O 1
ATOM 13343 N N . ARG B 1 612 ? -16.953 9.719 -15.164 1 97.38 612 ARG B N 1
ATOM 13344 C CA . ARG B 1 612 ? -17.109 8.656 -16.156 1 97.38 612 ARG B CA 1
ATOM 13345 C C . ARG B 1 612 ? -18.578 8.211 -16.234 1 97.38 612 ARG B C 1
ATOM 13347 O O . ARG B 1 612 ? -19.359 8.43 -15.312 1 97.38 612 ARG B O 1
ATOM 13354 N N . LYS B 1 613 ? -18.891 7.668 -17.375 1 97.56 613 LYS B N 1
ATOM 13355 C CA . LYS B 1 613 ? -20.219 7.09 -17.625 1 97.56 613 LYS B CA 1
ATOM 13356 C C . LYS B 1 613 ? -20.094 5.652 -18.125 1 97.56 613 LYS B C 1
ATOM 13358 O O . LYS B 1 613 ? -19.453 5.391 -19.141 1 97.56 613 LYS B O 1
ATOM 13363 N N . TYR B 1 614 ? -20.672 4.723 -17.406 1 96.44 614 TYR B N 1
ATOM 13364 C CA . TYR B 1 614 ? -20.75 3.326 -17.812 1 96.44 614 TYR B CA 1
ATOM 13365 C C . TYR B 1 614 ? -22.078 3.027 -18.484 1 96.44 614 TYR B C 1
ATOM 13367 O O . TYR B 1 614 ? -23.125 3.477 -18.016 1 96.44 614 TYR B O 1
ATOM 13375 N N . SER B 1 615 ? -22.047 2.363 -19.578 1 95.12 615 SER B N 1
ATOM 13376 C CA . SER B 1 615 ? -23.25 1.901 -20.281 1 95.12 615 SER B CA 1
ATOM 13377 C C . SER B 1 615 ? -23.359 0.381 -20.234 1 95.12 615 SER B C 1
ATOM 13379 O O . SER B 1 615 ? -22.484 -0.325 -20.75 1 95.12 615 SER B O 1
ATOM 13381 N N . THR B 1 616 ? -24.453 -0.103 -19.672 1 93.31 616 THR B N 1
ATOM 13382 C CA . THR B 1 616 ? -24.641 -1.549 -19.625 1 93.31 616 THR B CA 1
ATOM 13383 C C . THR B 1 616 ? -24.875 -2.107 -21.016 1 93.31 616 THR B C 1
ATOM 13385 O O . THR B 1 616 ? -24.578 -3.275 -21.297 1 93.31 616 THR B O 1
ATOM 13388 N N . GLU B 1 617 ? -25.422 -1.306 -21.859 1 90.81 617 GLU B N 1
ATOM 13389 C CA . GLU B 1 617 ? -25.641 -1.711 -23.25 1 90.81 617 GLU B CA 1
ATOM 13390 C C . GLU B 1 617 ? -24.312 -1.841 -24 1 90.81 617 GLU B C 1
ATOM 13392 O O . GLU B 1 617 ? -24.062 -2.85 -24.656 1 90.81 617 GLU B O 1
ATOM 13397 N N . GLU B 1 618 ? -23.469 -0.895 -23.75 1 91.56 618 GLU B N 1
ATOM 13398 C CA . GLU B 1 618 ? -22.172 -0.895 -24.438 1 91.56 618 GLU B CA 1
ATOM 13399 C C . GLU B 1 618 ? -21.141 -1.694 -23.641 1 91.56 618 GLU B C 1
ATOM 13401 O O . GLU B 1 618 ? -20.094 -2.066 -24.188 1 91.56 618 GLU B O 1
ATOM 13406 N N . ARG B 1 619 ? -21.406 -1.916 -22.453 1 91.5 619 ARG B N 1
ATOM 13407 C CA . ARG B 1 619 ? -20.547 -2.639 -21.531 1 91.5 619 ARG B CA 1
ATOM 13408 C C . ARG B 1 619 ? -19.172 -1.985 -21.453 1 91.5 619 ARG B C 1
ATOM 13410 O O . ARG B 1 619 ? -18.141 -2.672 -21.5 1 91.5 619 ARG B O 1
ATOM 13417 N N . LYS B 1 620 ? -19.109 -0.728 -21.391 1 91.44 620 LYS B N 1
ATOM 13418 C CA . LYS B 1 620 ? -17.859 0.017 -21.266 1 91.44 620 LYS B CA 1
ATOM 13419 C C . LYS B 1 620 ? -18.094 1.368 -20.594 1 91.44 620 LYS B C 1
ATOM 13421 O O . LYS B 1 620 ? -19.234 1.85 -20.531 1 91.44 620 LYS B O 1
ATOM 13426 N N . ALA B 1 621 ? -17.047 1.927 -20.047 1 94.62 621 ALA B N 1
ATOM 13427 C CA . ALA B 1 621 ? -17.062 3.25 -19.438 1 94.62 621 ALA B CA 1
ATOM 13428 C C . ALA B 1 621 ? -16.328 4.27 -20.297 1 94.62 621 ALA B C 1
ATOM 13430 O O . ALA B 1 621 ? -15.266 3.98 -20.844 1 94.62 621 ALA B O 1
ATOM 13431 N N . ASP B 1 622 ? -16.938 5.344 -20.453 1 94.56 622 ASP B N 1
ATOM 13432 C CA . ASP B 1 622 ? -16.328 6.461 -21.156 1 94.56 622 ASP B CA 1
ATOM 13433 C C . ASP B 1 622 ? -16.031 7.617 -20.203 1 94.56 622 ASP B C 1
ATOM 13435 O O . ASP B 1 622 ? -16.797 7.879 -19.281 1 94.56 622 ASP B O 1
ATOM 13439 N N . THR B 1 623 ? -14.922 8.336 -20.469 1 94.88 623 THR B N 1
ATOM 13440 C CA . THR B 1 623 ? -14.633 9.555 -19.719 1 94.88 623 THR B CA 1
ATOM 13441 C C . THR B 1 623 ? -15.445 10.727 -20.25 1 94.88 623 THR B C 1
ATOM 13443 O O . THR B 1 623 ? -15.43 11.016 -21.453 1 94.88 623 THR B O 1
ATOM 13446 N N . LEU B 1 624 ? -16.141 11.352 -19.375 1 96.5 624 LEU B N 1
ATOM 13447 C CA . LEU B 1 624 ? -16.969 12.5 -19.766 1 96.5 624 LEU B CA 1
ATOM 13448 C C . LEU B 1 624 ? -16.219 13.805 -19.547 1 96.5 624 LEU B C 1
ATOM 13450 O O . LEU B 1 624 ? -16.375 14.758 -20.312 1 96.5 624 LEU B O 1
ATOM 13454 N N . ALA B 1 625 ? -15.484 13.898 -18.469 1 95.5 625 ALA B N 1
ATOM 13455 C CA . ALA B 1 625 ? -14.734 15.102 -18.125 1 95.5 625 ALA B CA 1
ATOM 13456 C C . ALA B 1 625 ? -13.57 14.773 -17.188 1 95.5 625 ALA B C 1
ATOM 13458 O O . ALA B 1 625 ? -13.656 13.852 -16.375 1 95.5 625 ALA B O 1
ATOM 13459 N N . GLY B 1 626 ? -12.492 15.562 -17.359 1 93.94 626 GLY B N 1
ATOM 13460 C CA . GLY B 1 626 ? -11.344 15.453 -16.469 1 93.94 626 GLY B CA 1
ATOM 13461 C C . GLY B 1 626 ? -11.258 16.578 -15.461 1 93.94 626 GLY B C 1
ATOM 13462 O O . GLY B 1 626 ? -11.914 17.609 -15.625 1 93.94 626 GLY B O 1
ATOM 13463 N N . ASP B 1 627 ? -10.516 16.391 -14.289 1 94.19 627 ASP B N 1
ATOM 13464 C CA . ASP B 1 627 ? -10.234 17.375 -13.25 1 94.19 627 ASP B CA 1
ATOM 13465 C C . ASP B 1 627 ? -11.523 17.828 -12.57 1 94.19 627 ASP B C 1
ATOM 13467 O O . ASP B 1 627 ? -11.688 19.016 -12.289 1 94.19 627 ASP B O 1
ATOM 13471 N N . VAL B 1 628 ? -12.438 16.844 -12.383 1 96.75 628 VAL B N 1
ATOM 13472 C CA . VAL B 1 628 ? -13.742 17.156 -11.805 1 96.75 628 VAL B CA 1
ATOM 13473 C C . VAL B 1 628 ? -13.672 17.047 -10.289 1 96.75 628 VAL B C 1
ATOM 13475 O O . VAL B 1 628 ? -13.25 16.031 -9.75 1 96.75 628 VAL B O 1
ATOM 13478 N N . ASP B 1 629 ? -14.109 18.141 -9.594 1 95.62 629 ASP B N 1
ATOM 13479 C CA . ASP B 1 629 ? -14.148 18.125 -8.133 1 95.62 629 ASP B CA 1
ATOM 13480 C C . ASP B 1 629 ? -15.438 17.484 -7.625 1 95.62 629 ASP B C 1
ATOM 13482 O O . ASP B 1 629 ? -15.43 16.766 -6.629 1 95.62 629 ASP B O 1
ATOM 13486 N N . GLU B 1 630 ? -16.562 17.797 -8.211 1 95.94 630 GLU B N 1
ATOM 13487 C CA . GLU B 1 630 ? -17.875 17.25 -7.871 1 95.94 630 GLU B CA 1
ATOM 13488 C C . GLU B 1 630 ? -18.828 17.344 -9.055 1 95.94 630 GLU B C 1
ATOM 13490 O O . GLU B 1 630 ? -18.625 18.141 -9.969 1 95.94 630 GLU B O 1
ATOM 13495 N N . TYR B 1 631 ? -19.828 16.516 -9.062 1 97.38 631 TYR B N 1
ATOM 13496 C CA . TYR B 1 631 ? -20.828 16.578 -10.125 1 97.38 631 TYR B CA 1
ATOM 13497 C C . TYR B 1 631 ? -22.234 16.328 -9.578 1 97.38 631 TYR B C 1
ATOM 13499 O O . TYR B 1 631 ? -22.391 15.719 -8.516 1 97.38 631 TYR B O 1
ATOM 13507 N N . HIS B 1 632 ? -23.25 16.828 -10.258 1 96.81 632 HIS B N 1
ATOM 13508 C CA . HIS B 1 632 ? -24.656 16.609 -9.977 1 96.81 632 HIS B CA 1
ATOM 13509 C C . HIS B 1 632 ? -25.422 16.281 -11.25 1 96.81 632 HIS B C 1
ATOM 13511 O O . HIS B 1 632 ? -25.281 16.953 -12.273 1 96.81 632 HIS B O 1
ATOM 13517 N N . LEU B 1 633 ? -26.156 15.227 -11.164 1 96.44 633 LEU B N 1
ATOM 13518 C CA . LEU B 1 633 ? -26.969 14.773 -12.281 1 96.44 633 LEU B CA 1
ATOM 13519 C C . LEU B 1 633 ? -28.422 15.211 -12.109 1 96.44 633 LEU B C 1
ATOM 13521 O O . LEU B 1 633 ? -29 15.07 -11.031 1 96.44 633 LEU B O 1
ATOM 13525 N N . SER B 1 634 ? -29.016 15.789 -13.211 1 95.25 634 SER B N 1
ATOM 13526 C CA . SER B 1 634 ? -30.422 16.188 -13.164 1 95.25 634 SER B CA 1
ATOM 13527 C C . SER B 1 634 ? -31.344 14.984 -13.047 1 95.25 634 SER B C 1
ATOM 13529 O O . SER B 1 634 ? -30.969 13.875 -13.445 1 95.25 634 SER B O 1
ATOM 13531 N N . HIS B 1 635 ? -32.531 15.219 -12.484 1 92.12 635 HIS B N 1
ATOM 13532 C CA . HIS B 1 635 ? -33.438 14.125 -12.234 1 92.12 635 HIS B CA 1
ATOM 13533 C C . HIS B 1 635 ? -33.812 13.391 -13.516 1 92.12 635 HIS B C 1
ATOM 13535 O O . HIS B 1 635 ? -34 12.172 -13.516 1 92.12 635 HIS B O 1
ATOM 13541 N N . ASP B 1 636 ? -33.875 14.086 -14.602 1 89.81 636 ASP B N 1
ATOM 13542 C CA . ASP B 1 636 ? -34.25 13.461 -15.875 1 89.81 636 ASP B CA 1
ATOM 13543 C C . ASP B 1 636 ? -33.062 12.734 -16.484 1 89.81 636 ASP B C 1
ATOM 13545 O O . ASP B 1 636 ? -33.188 12.102 -17.547 1 89.81 636 ASP B O 1
ATOM 13549 N N . GLY B 1 637 ? -31.859 12.836 -15.883 1 91.62 637 GLY B N 1
ATOM 13550 C CA . GLY B 1 637 ? -30.672 12.109 -16.312 1 91.62 637 GLY B CA 1
ATOM 13551 C C . GLY B 1 637 ? -30 12.719 -17.531 1 91.62 637 GLY B C 1
ATOM 13552 O O . GLY B 1 637 ? -29.109 12.109 -18.125 1 91.62 637 GLY B O 1
ATOM 13553 N N . GLU B 1 638 ? -30.328 13.914 -17.891 1 91.62 638 GLU B N 1
ATOM 13554 C CA . GLU B 1 638 ? -29.875 14.453 -19.172 1 91.62 638 GLU B CA 1
ATOM 13555 C C . GLU B 1 638 ? -28.766 15.492 -18.984 1 91.62 638 GLU B C 1
ATOM 13557 O O . GLU B 1 638 ? -27.969 15.719 -19.891 1 91.62 638 GLU B O 1
ATOM 13562 N N . SER B 1 639 ? -28.875 16.109 -17.859 1 94.31 639 SER B N 1
ATOM 13563 C CA . SER B 1 639 ? -27.969 17.234 -17.641 1 94.31 639 SER B CA 1
ATOM 13564 C C . SER B 1 639 ? -27.047 16.984 -16.453 1 94.31 639 SER B C 1
ATOM 13566 O O . SER B 1 639 ? -27.469 16.422 -15.438 1 94.31 639 SER B O 1
ATOM 13568 N N . LEU B 1 640 ? -25.781 17.422 -16.656 1 97 640 LEU B N 1
ATOM 13569 C CA . LEU B 1 640 ? -24.781 17.328 -15.602 1 97 640 LEU B CA 1
ATOM 13570 C C . LEU B 1 640 ? -24.297 18.719 -15.211 1 97 640 LEU B C 1
ATOM 13572 O O . LEU B 1 640 ? -24.031 19.562 -16.078 1 97 640 LEU B O 1
ATOM 13576 N N . LEU B 1 641 ? -24.25 19.016 -13.922 1 96.69 641 LEU B N 1
ATOM 13577 C CA . LEU B 1 641 ? -23.531 20.141 -13.359 1 96.69 641 LEU B CA 1
ATOM 13578 C C . LEU B 1 641 ? -22.219 19.688 -12.727 1 96.69 641 LEU B C 1
ATOM 13580 O O . LEU B 1 641 ? -22.219 18.828 -11.844 1 96.69 641 LEU B O 1
ATOM 13584 N N . VAL B 1 642 ? -21.094 20.234 -13.227 1 97.25 642 VAL B N 1
ATOM 13585 C CA . VAL B 1 642 ? -19.781 19.812 -12.719 1 97.25 642 VAL B CA 1
ATOM 13586 C C . VAL B 1 642 ? -19.031 21.016 -12.18 1 97.25 642 VAL B C 1
ATOM 13588 O O . VAL B 1 642 ? -19.156 22.125 -12.711 1 97.25 642 VAL B O 1
ATOM 13591 N N . LYS B 1 643 ? -18.328 20.781 -11.086 1 97.31 643 LYS B N 1
ATOM 13592 C CA . LYS B 1 643 ? -17.359 21.766 -10.578 1 97.31 643 LYS B CA 1
ATOM 13593 C C . LYS B 1 643 ? -15.945 21.422 -11.016 1 97.31 643 LYS B C 1
ATOM 13595 O O . LYS B 1 643 ? -15.453 20.328 -10.758 1 97.31 643 LYS B O 1
ATOM 13600 N N . ILE B 1 644 ? -15.289 22.281 -11.703 1 95.25 644 ILE B N 1
ATOM 13601 C CA . ILE B 1 644 ? -13.891 22.172 -12.109 1 95.25 644 ILE B CA 1
ATOM 13602 C C . ILE B 1 644 ? -13.117 23.406 -11.641 1 95.25 644 ILE B C 1
ATOM 13604 O O . ILE B 1 644 ? -13.305 24.5 -12.172 1 95.25 644 ILE B O 1
ATOM 13608 N N . GLY B 1 645 ? -12.297 23.219 -10.625 1 92.25 645 GLY B N 1
ATOM 13609 C CA . GLY B 1 645 ? -11.703 24.375 -9.984 1 92.25 645 GLY B CA 1
ATOM 13610 C C . GLY B 1 645 ? -12.734 25.312 -9.367 1 92.25 645 GLY B C 1
ATOM 13611 O O . GLY B 1 645 ? -13.57 24.875 -8.57 1 92.25 645 GLY B O 1
ATOM 13612 N N . ASP B 1 646 ? -12.75 26.562 -9.805 1 91.12 646 ASP B N 1
ATOM 13613 C CA . ASP B 1 646 ? -13.68 27.547 -9.266 1 91.12 646 ASP B CA 1
ATOM 13614 C C . ASP B 1 646 ? -14.883 27.734 -10.188 1 91.12 646 ASP B C 1
ATOM 13616 O O . ASP B 1 646 ? -15.781 28.531 -9.891 1 91.12 646 ASP B O 1
ATOM 13620 N N . SER B 1 647 ? -14.883 26.859 -11.141 1 94.31 647 SER B N 1
ATOM 13621 C CA . SER B 1 647 ? -15.938 27.047 -12.133 1 94.31 647 SER B CA 1
ATOM 13622 C C . SER B 1 647 ? -17 25.969 -12.023 1 94.31 647 SER B C 1
ATOM 13624 O O . SER B 1 647 ? -16.703 24.828 -11.664 1 94.31 647 SER B O 1
ATOM 13626 N N . TRP B 1 648 ? -18.234 26.375 -12.203 1 96.5 648 TRP B N 1
ATOM 13627 C CA . TRP B 1 648 ? -19.359 25.469 -12.336 1 96.5 648 TRP B CA 1
ATOM 13628 C C . TRP B 1 648 ? -19.859 25.406 -13.773 1 96.5 648 TRP B C 1
ATOM 13630 O O . TRP B 1 648 ? -20.172 26.453 -14.367 1 96.5 648 TRP B O 1
ATOM 13640 N N . GLN B 1 649 ? -19.891 24.219 -14.359 1 96.5 649 GLN B N 1
ATOM 13641 C CA . GLN B 1 649 ? -20.281 24.062 -15.75 1 96.5 649 GLN B CA 1
ATOM 13642 C C . GLN B 1 649 ? -21.391 23.016 -15.891 1 96.5 649 GLN B C 1
ATOM 13644 O O . GLN B 1 649 ? -21.406 22.016 -15.164 1 96.5 649 GLN B O 1
ATOM 13649 N N . GLN B 1 650 ? -22.312 23.375 -16.781 1 96.38 650 GLN B N 1
ATOM 13650 C CA . GLN B 1 650 ? -23.391 22.438 -17.094 1 96.38 650 GLN B CA 1
ATOM 13651 C C . GLN B 1 650 ? -23.281 21.938 -18.531 1 96.38 650 GLN B C 1
ATOM 13653 O O . GLN B 1 650 ? -22.984 22.703 -19.438 1 96.38 650 GLN B O 1
ATOM 13658 N N . PHE B 1 651 ? -23.453 20.641 -18.781 1 95.69 651 PHE B N 1
ATOM 13659 C CA . PHE B 1 651 ? -23.469 20.062 -20.125 1 95.69 651 PHE B CA 1
ATOM 13660 C C . PHE B 1 651 ? -24.344 18.812 -20.156 1 95.69 651 PHE B C 1
ATOM 13662 O O . PHE B 1 651 ? -24.812 18.344 -19.125 1 95.69 651 PHE B O 1
ATOM 13669 N N . ALA B 1 652 ? -24.562 18.375 -21.344 1 91.88 652 ALA B N 1
ATOM 13670 C CA . ALA B 1 652 ? -25.391 17.172 -21.531 1 91.88 652 ALA B CA 1
ATOM 13671 C C . ALA B 1 652 ? -24.594 15.906 -21.25 1 91.88 652 ALA B C 1
ATOM 13673 O O . ALA B 1 652 ? -23.516 15.711 -21.812 1 91.88 652 ALA B O 1
ATOM 13674 N N . GLY B 1 653 ? -25.094 15.055 -20.453 1 88.69 653 GLY B N 1
ATOM 13675 C CA . GLY B 1 653 ? -24.391 13.852 -20 1 88.69 653 GLY B CA 1
ATOM 13676 C C . GLY B 1 653 ? -24.344 12.766 -21.062 1 88.69 653 GLY B C 1
ATOM 13677 O O . GLY B 1 653 ? -23.734 11.719 -20.844 1 88.69 653 GLY B O 1
ATOM 13678 N N . ALA B 1 654 ? -24.875 12.953 -22.172 1 84.06 654 ALA B N 1
ATOM 13679 C CA . ALA B 1 654 ? -24.922 11.969 -23.234 1 84.06 654 ALA B CA 1
ATOM 13680 C C . ALA B 1 654 ? -23.562 11.852 -23.922 1 84.06 654 ALA B C 1
ATOM 13682 O O . ALA B 1 654 ? -23.25 10.82 -24.531 1 84.06 654 ALA B O 1
ATOM 13683 N N . ALA B 1 655 ? -22.75 12.859 -23.875 1 86.62 655 ALA B N 1
ATOM 13684 C CA . ALA B 1 655 ? -21.438 12.883 -24.516 1 86.62 655 ALA B CA 1
ATOM 13685 C C . ALA B 1 655 ? -20.406 13.539 -23.609 1 86.62 655 ALA B C 1
ATOM 13687 O O . ALA B 1 655 ? -20.75 14.172 -22.609 1 86.62 655 ALA B O 1
ATOM 13688 N N . PRO B 1 656 ? -19.109 13.203 -23.938 1 92.06 656 PRO B N 1
ATOM 13689 C CA . PRO B 1 656 ? -18.062 13.898 -23.188 1 92.06 656 PRO B CA 1
ATOM 13690 C C . PRO B 1 656 ? -18.203 15.422 -23.266 1 92.06 656 PRO B C 1
ATOM 13692 O O . PRO B 1 656 ? -18.703 15.953 -24.25 1 92.06 656 PRO B O 1
ATOM 13695 N N . MET B 1 657 ? -17.781 16.062 -22.219 1 92.88 657 MET B N 1
ATOM 13696 C CA . MET B 1 657 ? -17.844 17.516 -22.141 1 92.88 657 MET B CA 1
ATOM 13697 C C . MET B 1 657 ? -17.109 18.156 -23.312 1 92.88 657 MET B C 1
ATOM 13699 O O . MET B 1 657 ? -15.938 17.844 -23.562 1 92.88 657 MET B O 1
ATOM 13703 N N . GLY B 1 658 ? -17.828 18.875 -24.062 1 88.88 658 GLY B N 1
ATOM 13704 C CA . GLY B 1 658 ? -17.266 19.562 -25.219 1 88.88 658 GLY B CA 1
ATOM 13705 C C . GLY B 1 658 ? -17.453 21.062 -25.172 1 88.88 658 GLY B C 1
ATOM 13706 O O . GLY B 1 658 ? -17.594 21.641 -24.094 1 88.88 658 GLY B O 1
ATOM 13707 N N . ASP B 1 659 ? -17.438 21.672 -26.297 1 86.31 659 ASP B N 1
ATOM 13708 C CA . ASP B 1 659 ? -17.516 23.125 -26.422 1 86.31 659 ASP B CA 1
ATOM 13709 C C . ASP B 1 659 ? -18.906 23.641 -26.094 1 86.31 659 ASP B C 1
ATOM 13711 O O . ASP B 1 659 ? -19.094 24.844 -25.859 1 86.31 659 ASP B O 1
ATOM 13715 N N . ASP B 1 660 ? -19.859 22.781 -26 1 87.19 660 ASP B N 1
ATOM 13716 C CA . ASP B 1 660 ? -21.234 23.172 -25.734 1 87.19 660 ASP B CA 1
ATOM 13717 C C . ASP B 1 660 ? -21.5 23.281 -24.25 1 87.19 660 ASP B C 1
ATOM 13719 O O . ASP B 1 660 ? -22.594 23.672 -23.828 1 87.19 660 ASP B O 1
ATOM 13723 N N . ALA B 1 661 ? -20.516 23.016 -23.438 1 93.44 661 ALA B N 1
ATOM 13724 C CA . ALA B 1 661 ? -20.688 23.156 -22 1 93.44 661 ALA B CA 1
ATOM 13725 C C . ALA B 1 661 ? -20.922 24.625 -21.625 1 93.44 661 ALA B C 1
ATOM 13727 O O . ALA B 1 661 ? -20.281 25.531 -22.172 1 93.44 661 ALA B O 1
ATOM 13728 N N . LYS B 1 662 ? -21.844 24.859 -20.75 1 93.88 662 LYS B N 1
ATOM 13729 C CA . LYS B 1 662 ? -22.188 26.203 -20.297 1 93.88 662 LYS B CA 1
ATOM 13730 C C . LYS B 1 662 ? -21.594 26.5 -18.922 1 93.88 662 LYS B C 1
ATOM 13732 O O . LYS B 1 662 ? -21.812 25.75 -17.969 1 93.88 662 LYS B O 1
ATOM 13737 N N . THR B 1 663 ? -20.922 27.547 -18.859 1 94.94 663 THR B N 1
ATOM 13738 C CA . THR B 1 663 ? -20.375 28 -17.578 1 94.94 663 THR B CA 1
ATOM 13739 C C . THR B 1 663 ? -21.406 28.844 -16.844 1 94.94 663 THR B C 1
ATOM 13741 O O . THR B 1 663 ? -21.891 29.859 -17.375 1 94.94 663 THR B O 1
ATOM 13744 N N . LEU B 1 664 ? -21.781 28.516 -15.625 1 95.69 664 LEU B N 1
ATOM 13745 C CA . LEU B 1 664 ? -22.75 29.266 -14.82 1 95.69 664 LEU B CA 1
ATOM 13746 C C . LEU B 1 664 ? -22.109 30.547 -14.273 1 95.69 664 LEU B C 1
ATOM 13748 O O . LEU B 1 664 ? -20.953 30.531 -13.852 1 95.69 664 LEU B O 1
ATOM 13752 N N . ASN B 1 665 ? -22.891 31.531 -14.281 1 92.69 665 ASN B N 1
ATOM 13753 C CA . ASN B 1 665 ? -22.5 32.75 -13.586 1 92.69 665 ASN B CA 1
ATOM 13754 C C . ASN B 1 665 ? -22.812 32.688 -12.102 1 92.69 665 ASN B C 1
ATOM 13756 O O . ASN B 1 665 ? -23.844 33.219 -11.656 1 92.69 665 ASN B O 1
ATOM 13760 N N . VAL B 1 666 ? -21.938 32.188 -11.375 1 93.88 666 VAL B N 1
ATOM 13761 C CA . VAL B 1 666 ? -22.172 31.984 -9.953 1 93.88 666 VAL B CA 1
ATOM 13762 C C . VAL B 1 666 ? -21.625 33.156 -9.156 1 93.88 666 VAL B C 1
ATOM 13764 O O . VAL B 1 666 ? -20.672 33.031 -8.398 1 93.88 666 VAL B O 1
ATOM 13767 N N . LYS B 1 667 ? -22.109 34.312 -9.367 1 91.81 667 LYS B N 1
ATOM 13768 C CA . LYS B 1 667 ? -21.875 35.5 -8.539 1 91.81 667 LYS B CA 1
ATOM 13769 C C . LYS B 1 667 ? -23 35.688 -7.527 1 91.81 667 LYS B C 1
ATOM 13771 O O . LYS B 1 667 ? -24.047 36.25 -7.852 1 91.81 667 LYS B O 1
ATOM 13776 N N . LEU B 1 668 ? -22.797 35.25 -6.34 1 95.38 668 LEU B N 1
ATOM 13777 C CA . LEU B 1 668 ? -23.797 35.25 -5.285 1 95.38 668 LEU B CA 1
ATOM 13778 C C . LEU B 1 668 ? -23.562 36.406 -4.312 1 95.38 668 LEU B C 1
ATOM 13780 O O . LEU B 1 668 ? -22.484 36.5 -3.729 1 95.38 668 LEU B O 1
ATOM 13784 N N . THR B 1 669 ? -24.5 37.188 -4.16 1 93.56 669 THR B N 1
ATOM 13785 C CA . THR B 1 669 ? -24.406 38.312 -3.232 1 93.56 669 THR B CA 1
ATOM 13786 C C . THR B 1 669 ? -25.406 38.125 -2.082 1 93.56 669 THR B C 1
ATOM 13788 O O . THR B 1 669 ? -26.578 37.875 -2.307 1 93.56 669 THR B O 1
ATOM 13791 N N . ALA B 1 670 ? -24.984 38.312 -0.867 1 94.19 670 ALA B N 1
ATOM 13792 C CA . ALA B 1 670 ? -25.812 38.25 0.333 1 94.19 670 ALA B CA 1
ATOM 13793 C C . ALA B 1 670 ? -25.625 39.5 1.204 1 94.19 670 ALA B C 1
ATOM 13795 O O . ALA B 1 670 ? -24.531 40.062 1.258 1 94.19 670 ALA B O 1
ATOM 13796 N N . ARG B 1 671 ? -26.688 39.844 1.787 1 93.25 671 ARG B N 1
ATOM 13797 C CA . ARG B 1 671 ? -26.609 40.906 2.791 1 93.25 671 ARG B CA 1
ATOM 13798 C C . ARG B 1 671 ? -26.266 40.344 4.164 1 93.25 671 ARG B C 1
ATOM 13800 O O . ARG B 1 671 ? -27.047 39.562 4.723 1 93.25 671 ARG B O 1
ATOM 13807 N N . ILE B 1 672 ? -25.203 40.75 4.688 1 94.94 672 ILE B N 1
ATOM 13808 C CA . ILE B 1 672 ? -24.734 40.219 5.969 1 94.94 672 ILE B CA 1
ATOM 13809 C C . ILE B 1 672 ? -24.938 41.281 7.059 1 94.94 672 ILE B C 1
ATOM 13811 O O . ILE B 1 672 ? -24.547 42.438 6.898 1 94.94 672 ILE B O 1
ATOM 13815 N N . ALA B 1 673 ? -25.641 40.906 8.078 1 95.69 673 ALA B N 1
ATOM 13816 C CA . ALA B 1 673 ? -25.719 41.688 9.32 1 95.69 673 ALA B CA 1
ATOM 13817 C C . ALA B 1 673 ? -24.875 41.031 10.422 1 95.69 673 ALA B C 1
ATOM 13819 O O . ALA B 1 673 ? -25.375 40.156 11.156 1 95.69 673 ALA B O 1
ATOM 13820 N N . PRO B 1 674 ? -23.688 41.531 10.633 1 95.06 674 PRO B N 1
ATOM 13821 C CA . PRO B 1 674 ? -22.719 40.844 11.477 1 95.06 674 PRO B CA 1
ATOM 13822 C C . PRO B 1 674 ? -23.25 40.594 12.898 1 95.06 674 PRO B C 1
ATOM 13824 O O . PRO B 1 674 ? -23.047 39.531 13.461 1 95.06 674 PRO B O 1
ATOM 13827 N N . LYS B 1 675 ? -23.953 41.531 13.539 1 95 675 LYS B N 1
ATOM 13828 C CA . LYS B 1 675 ? -24.453 41.344 14.898 1 95 675 LYS B CA 1
ATOM 13829 C C . LYS B 1 675 ? -25.422 40.188 14.992 1 95 675 LYS B C 1
ATOM 13831 O O . LYS B 1 675 ? -25.344 39.375 15.938 1 95 675 LYS B O 1
ATOM 13836 N N . ALA B 1 676 ? -26.281 40.156 14.008 1 95.75 676 ALA B N 1
ATOM 13837 C CA . ALA B 1 676 ? -27.219 39.031 13.961 1 95.75 676 ALA B CA 1
ATOM 13838 C C . ALA B 1 676 ? -26.484 37.719 13.656 1 95.75 676 ALA B C 1
ATOM 13840 O O . ALA B 1 676 ? -26.797 36.688 14.25 1 95.75 676 ALA B O 1
ATOM 13841 N N . GLU B 1 677 ? -25.625 37.781 12.695 1 96.69 677 GLU B N 1
ATOM 13842 C CA . GLU B 1 677 ? -24.844 36.625 12.312 1 96.69 677 GLU B CA 1
ATOM 13843 C C . GLU B 1 677 ? -24.047 36.062 13.492 1 96.69 677 GLU B C 1
ATOM 13845 O O . GLU B 1 677 ? -24 34.844 13.703 1 96.69 677 GLU B O 1
ATOM 13850 N N . TRP B 1 678 ? -23.391 36.938 14.266 1 97.12 678 TRP B N 1
ATOM 13851 C CA . TRP B 1 678 ? -22.578 36.5 15.398 1 97.12 678 TRP B CA 1
ATOM 13852 C C . TRP B 1 678 ? -23.438 35.844 16.469 1 97.12 678 TRP B C 1
ATOM 13854 O O . TRP B 1 678 ? -22.984 34.906 17.141 1 97.12 678 TRP B O 1
ATOM 13864 N N . GLN B 1 679 ? -24.672 36.312 16.672 1 96.56 679 GLN B N 1
ATOM 13865 C CA . GLN B 1 679 ? -25.594 35.625 17.594 1 96.56 679 GLN B CA 1
ATOM 13866 C C . GLN B 1 679 ? -25.891 34.219 17.125 1 96.56 679 GLN B C 1
ATOM 13868 O O . GLN B 1 679 ? -25.906 33.281 17.922 1 96.56 679 GLN B O 1
ATOM 13873 N N . GLN B 1 680 ? -26.156 34.094 15.859 1 97.19 680 GLN B N 1
ATOM 13874 C CA . GLN B 1 680 ? -26.391 32.781 15.289 1 97.19 680 GLN B CA 1
ATOM 13875 C C . GLN B 1 680 ? -25.172 31.875 15.469 1 97.19 680 GLN B C 1
ATOM 13877 O O . GLN B 1 680 ? -25.297 30.719 15.883 1 97.19 680 GLN B O 1
ATOM 13882 N N . ILE B 1 681 ? -23.984 32.375 15.086 1 97.38 681 ILE B N 1
ATOM 13883 C CA . ILE B 1 681 ? -22.734 31.609 15.156 1 97.38 681 ILE B CA 1
ATOM 13884 C C . ILE B 1 681 ? -22.5 31.141 16.594 1 97.38 681 ILE B C 1
ATOM 13886 O O . ILE B 1 681 ? -22.094 30 16.812 1 97.38 681 ILE B O 1
ATOM 13890 N N . PHE B 1 682 ? -22.75 32.031 17.625 1 97.56 682 PHE B N 1
ATOM 13891 C CA . PHE B 1 682 ? -22.562 31.688 19.031 1 97.56 682 PHE B CA 1
ATOM 13892 C C . PHE B 1 682 ? -23.484 30.531 19.422 1 97.56 682 PHE B C 1
ATOM 13894 O O . PHE B 1 682 ? -23.031 29.578 20.047 1 97.56 682 PHE B O 1
ATOM 13901 N N . ARG B 1 683 ? -24.656 30.609 19.062 1 97.19 683 ARG B N 1
ATOM 13902 C CA . ARG B 1 683 ? -25.609 29.562 19.375 1 97.19 683 ARG B CA 1
ATOM 13903 C C . ARG B 1 683 ? -25.219 28.25 18.688 1 97.19 683 ARG B C 1
ATOM 13905 O O . ARG B 1 683 ? -25.328 27.172 19.281 1 97.19 683 ARG B O 1
ATOM 13912 N N . GLU B 1 684 ? -24.875 28.359 17.469 1 96.44 684 GLU B N 1
ATOM 13913 C CA . GLU B 1 684 ? -24.453 27.172 16.719 1 96.44 684 GLU B CA 1
ATOM 13914 C C . GLU B 1 684 ? -23.25 26.5 17.375 1 96.44 684 GLU B C 1
ATOM 13916 O O . GLU B 1 684 ? -23.234 25.281 17.516 1 96.44 684 GLU B O 1
ATOM 13921 N N . ALA B 1 685 ? -22.234 27.281 17.719 1 97.5 685 ALA B N 1
ATOM 13922 C CA . ALA B 1 685 ? -21.062 26.734 18.406 1 97.5 685 ALA B CA 1
ATOM 13923 C C . ALA B 1 685 ? -21.469 26.047 19.703 1 97.5 685 ALA B C 1
ATOM 13925 O O . ALA B 1 685 ? -20.953 24.969 20.016 1 97.5 685 ALA B O 1
ATOM 13926 N N . TRP B 1 686 ? -22.359 26.672 20.453 1 97.5 686 TRP B N 1
ATOM 13927 C CA . TRP B 1 686 ? -22.891 26.078 21.688 1 97.5 686 TRP B CA 1
ATOM 13928 C C . TRP B 1 686 ? -23.578 24.75 21.391 1 97.5 686 TRP B C 1
ATOM 13930 O O . TRP B 1 686 ? -23.359 23.766 22.094 1 97.5 686 TRP B O 1
ATOM 13940 N N . ARG B 1 687 ? -24.359 24.672 20.344 1 96.75 687 ARG B N 1
ATOM 13941 C CA . ARG B 1 687 ? -25.031 23.453 19.953 1 96.75 687 ARG B CA 1
ATOM 13942 C C . ARG B 1 687 ? -24.031 22.375 19.531 1 96.75 687 ARG B C 1
ATOM 13944 O O . ARG B 1 687 ? -24.219 21.188 19.812 1 96.75 687 ARG B O 1
ATOM 13951 N N . PHE B 1 688 ? -22.984 22.766 18.844 1 96.06 688 PHE B N 1
ATOM 13952 C CA . PHE B 1 688 ? -21.984 21.797 18.391 1 96.06 688 PHE B CA 1
ATOM 13953 C C . PHE B 1 688 ? -21.344 21.094 19.578 1 96.06 688 PHE B C 1
ATOM 13955 O O . PHE B 1 688 ? -21.172 19.875 19.578 1 96.06 688 PHE B O 1
ATOM 13962 N N . GLN B 1 689 ? -21.016 21.844 20.625 1 96.06 689 GLN B N 1
ATOM 13963 C CA . GLN B 1 689 ? -20.484 21.203 21.828 1 96.06 689 GLN B CA 1
ATOM 13964 C C . GLN B 1 689 ? -21.5 20.234 22.422 1 96.06 689 GLN B C 1
ATOM 13966 O O . GLN B 1 689 ? -21.156 19.109 22.781 1 96.06 689 GLN B O 1
ATOM 13971 N N . ARG B 1 690 ? -22.688 20.672 22.5 1 95 690 ARG B N 1
ATOM 13972 C CA . ARG B 1 690 ? -23.766 19.891 23.062 1 95 690 ARG B CA 1
ATOM 13973 C C . ARG B 1 690 ? -23.969 18.578 22.297 1 95 690 ARG B C 1
ATOM 13975 O O . ARG B 1 690 ? -24.172 17.531 22.891 1 95 690 ARG B O 1
ATOM 13982 N N . ASP B 1 691 ? -23.906 18.688 21.047 1 94.19 691 ASP B N 1
ATOM 13983 C CA . ASP B 1 691 ? -24.391 17.609 20.203 1 94.19 691 ASP B CA 1
ATOM 13984 C C . ASP B 1 691 ? -23.266 16.641 19.828 1 94.19 691 ASP B C 1
ATOM 13986 O O . ASP B 1 691 ? -23.516 15.477 19.516 1 94.19 691 ASP B O 1
ATOM 13990 N N . TYR B 1 692 ? -22.031 17.047 19.781 1 93.5 692 TYR B N 1
ATOM 13991 C CA . TYR B 1 692 ? -20.953 16.234 19.219 1 93.5 692 TYR B CA 1
ATOM 13992 C C . TYR B 1 692 ? -20.016 15.742 20.328 1 93.5 692 TYR B C 1
ATOM 13994 O O . TYR B 1 692 ? -19.234 14.82 20.109 1 93.5 692 TYR B O 1
ATOM 14002 N N . PHE B 1 693 ? -20.078 16.281 21.531 1 95.06 693 PHE B N 1
ATOM 14003 C CA . PHE B 1 693 ? -19.125 15.977 22.594 1 95.06 693 PHE B CA 1
ATOM 14004 C C . PHE B 1 693 ? -19.172 14.5 22.953 1 95.06 693 PHE B C 1
ATOM 14006 O O . PHE B 1 693 ? -20.25 13.906 23.016 1 95.06 693 PHE B O 1
ATOM 14013 N N . TYR B 1 694 ? -18.062 13.82 23.281 1 93.31 694 TYR B N 1
ATOM 14014 C CA . TYR B 1 694 ? -17.906 12.367 23.281 1 93.31 694 TYR B CA 1
ATOM 14015 C C . TYR B 1 694 ? -18.531 11.758 24.516 1 93.31 694 TYR B C 1
ATOM 14017 O O . TYR B 1 694 ? -18.766 10.547 24.578 1 93.31 694 TYR B O 1
ATOM 14025 N N . VAL B 1 695 ? -18.781 12.57 25.562 1 94.56 695 VAL B N 1
ATOM 14026 C CA . VAL B 1 695 ? -19.5 12.094 26.75 1 94.56 695 VAL B CA 1
ATOM 14027 C C . VAL B 1 695 ? -20.703 13.008 27.016 1 94.56 695 VAL B C 1
ATOM 14029 O O . VAL B 1 695 ? -20.641 14.211 26.75 1 94.56 695 VAL B O 1
ATOM 14032 N N . SER B 1 696 ? -21.719 12.523 27.547 1 91.94 696 SER B N 1
ATOM 14033 C CA . SER B 1 696 ? -23 13.219 27.625 1 91.94 696 SER B CA 1
ATOM 14034 C C . SER B 1 696 ? -23 14.25 28.75 1 91.94 696 SER B C 1
ATOM 14036 O O . SER B 1 696 ? -23.75 15.227 28.703 1 91.94 696 SER B O 1
ATOM 14038 N N . ASN B 1 697 ? -22.141 14.086 29.75 1 94.38 697 ASN B N 1
ATOM 14039 C CA . ASN B 1 697 ? -22.172 14.992 30.891 1 94.38 697 ASN B CA 1
ATOM 14040 C C . ASN B 1 697 ? -21.328 16.234 30.641 1 94.38 697 ASN B C 1
ATOM 14042 O O . ASN B 1 697 ? -21.188 17.078 31.531 1 94.38 697 ASN B O 1
ATOM 14046 N N . LEU B 1 698 ? -20.672 16.344 29.469 1 96.38 698 LEU B N 1
ATOM 14047 C CA . LEU B 1 698 ? -19.812 17.469 29.125 1 96.38 698 LEU B CA 1
ATOM 14048 C C . LEU B 1 698 ? -18.844 17.766 30.25 1 96.38 698 LEU B C 1
ATOM 14050 O O . LEU B 1 698 ? -18.672 18.938 30.641 1 96.38 698 LEU B O 1
ATOM 14054 N N . HIS B 1 699 ? -18.297 16.688 30.828 1 96.38 699 HIS B N 1
ATOM 14055 C CA . HIS B 1 699 ? -17.312 16.672 31.906 1 96.38 699 HIS B CA 1
ATOM 14056 C C . HIS B 1 699 ? -17.844 17.359 33.156 1 96.38 699 HIS B C 1
ATOM 14058 O O . HIS B 1 699 ? -17.078 17.938 33.938 1 96.38 699 HIS B O 1
ATOM 14064 N N . GLY B 1 700 ? -19.141 17.484 33.25 1 95.12 700 GLY B N 1
ATOM 14065 C CA . GLY B 1 700 ? -19.766 18.031 34.438 1 95.12 700 GLY B CA 1
ATOM 14066 C C . GLY B 1 700 ? -20.203 19.469 34.281 1 95.12 700 GLY B C 1
ATOM 14067 O O . GLY B 1 700 ? -20.797 20.062 35.188 1 95.12 700 GLY B O 1
ATOM 14068 N N . ALA B 1 701 ? -20.031 20.078 33.156 1 95.5 701 ALA B N 1
ATOM 14069 C CA . ALA B 1 701 ? -20.406 21.484 32.906 1 95.5 701 ALA B CA 1
ATOM 14070 C C . ALA B 1 701 ? -21.906 21.625 32.781 1 95.5 701 ALA B C 1
ATOM 14072 O O . ALA B 1 701 ? -22.562 20.844 32.094 1 95.5 701 ALA B O 1
ATOM 14073 N N . ASP B 1 702 ? -22.547 22.578 33.438 1 95.19 702 ASP B N 1
ATOM 14074 C CA . ASP B 1 702 ? -23.906 22.984 33.156 1 95.19 702 ASP B CA 1
ATOM 14075 C C . ASP B 1 702 ? -23.969 23.828 31.891 1 95.19 702 ASP B C 1
ATOM 14077 O O . ASP B 1 702 ? -23.859 25.062 31.953 1 95.19 702 ASP B O 1
ATOM 14081 N N . TRP B 1 703 ? -24.266 23.156 30.875 1 95.81 703 TRP B N 1
ATOM 14082 C CA . TRP B 1 703 ? -24.078 23.75 29.562 1 95.81 703 TRP B CA 1
ATOM 14083 C C . TRP B 1 703 ? -25.078 24.875 29.312 1 95.81 703 TRP B C 1
ATOM 14085 O O . TRP B 1 703 ? -24.781 25.844 28.625 1 95.81 703 TRP B O 1
ATOM 14095 N N . ASP B 1 704 ? -26.266 24.859 29.828 1 96.44 704 ASP B N 1
ATOM 14096 C CA . ASP B 1 704 ? -27.219 25.969 29.75 1 96.44 704 ASP B CA 1
ATOM 14097 C C . ASP B 1 704 ? -26.734 27.188 30.531 1 96.44 704 ASP B C 1
ATOM 14099 O O . ASP B 1 704 ? -26.891 28.312 30.078 1 96.44 704 ASP B O 1
ATOM 14103 N N . ALA B 1 705 ? -26.203 26.953 31.641 1 95.62 705 ALA B N 1
ATOM 14104 C CA . ALA B 1 705 ? -25.641 28.047 32.438 1 95.62 705 ALA B CA 1
ATOM 14105 C C . ALA B 1 705 ? -24.5 28.719 31.688 1 95.62 705 ALA B C 1
ATOM 14107 O O . ALA B 1 705 ? -24.344 29.938 31.734 1 95.62 705 ALA B O 1
ATOM 14108 N N . VAL B 1 706 ? -23.688 27.906 31.062 1 95.94 706 VAL B N 1
ATOM 14109 C CA . VAL B 1 706 ? -22.578 28.438 30.281 1 95.94 706 VAL B CA 1
ATOM 14110 C C . VAL B 1 706 ? -23.109 29.359 29.188 1 95.94 706 VAL B C 1
ATOM 14112 O O . VAL B 1 706 ? -22.562 30.438 28.953 1 95.94 706 VAL B O 1
ATOM 14115 N N . TYR B 1 707 ? -24.156 28.891 28.469 1 96.94 707 TYR B N 1
ATOM 14116 C CA . TYR B 1 707 ? -24.781 29.719 27.438 1 96.94 707 TYR B CA 1
ATOM 14117 C C . TYR B 1 707 ? -25.203 31.062 28 1 96.94 707 TYR B C 1
ATOM 14119 O O . TYR B 1 707 ? -24.922 32.125 27.406 1 96.94 707 TYR B O 1
ATOM 14127 N N . LYS B 1 708 ? -25.859 31.094 29.094 1 96.31 708 LYS B N 1
ATOM 14128 C CA . LYS B 1 708 ? -26.406 32.312 29.703 1 96.31 708 LYS B CA 1
ATOM 14129 C C . LYS B 1 708 ? -25.297 33.25 30.125 1 96.31 708 LYS B C 1
ATOM 14131 O O . LYS B 1 708 ? -25.469 34.469 30.094 1 96.31 708 LYS B O 1
ATOM 14136 N N . GLU B 1 709 ? -24.25 32.719 30.531 1 94.06 709 GLU B N 1
ATOM 14137 C CA . GLU B 1 709 ? -23.125 33.531 30.984 1 94.06 709 GLU B CA 1
ATOM 14138 C C . GLU B 1 709 ? -22.453 34.25 29.812 1 94.06 709 GLU B C 1
ATOM 14140 O O . GLU B 1 709 ? -22.141 35.438 29.922 1 94.06 709 GLU B O 1
ATOM 14145 N N . PHE B 1 710 ? -22.281 33.594 28.703 1 96.31 710 PHE B N 1
ATOM 14146 C CA . PHE B 1 710 ? -21.438 34.156 27.641 1 96.31 710 PHE B CA 1
ATOM 14147 C C . PHE B 1 710 ? -22.266 34.844 26.578 1 96.31 710 PHE B C 1
ATOM 14149 O O . PHE B 1 710 ? -21.781 35.75 25.891 1 96.31 710 PHE B O 1
ATOM 14156 N N . GLN B 1 711 ? -23.547 34.469 26.375 1 97 711 GLN B N 1
ATOM 14157 C CA . GLN B 1 711 ? -24.391 35 25.297 1 97 711 GLN B CA 1
ATOM 14158 C C . GLN B 1 711 ? -24.5 36.5 25.359 1 97 711 GLN B C 1
ATOM 14160 O O . GLN B 1 711 ? -24.438 37.188 24.312 1 97 711 GLN B O 1
ATOM 14165 N N . PRO B 1 712 ? -24.609 37.156 26.516 1 95.75 712 PRO B N 1
ATOM 14166 C CA . PRO B 1 712 ? -24.734 38.625 26.547 1 95.75 712 PRO B CA 1
ATOM 14167 C C . PRO B 1 712 ? -23.469 39.344 26.031 1 95.75 712 PRO B C 1
ATOM 14169 O O . PRO B 1 712 ? -23.562 40.469 25.547 1 95.75 712 PRO B O 1
ATOM 14172 N N . LEU B 1 713 ? -22.359 38.688 26.094 1 96.06 713 LEU B N 1
ATOM 14173 C CA . LEU B 1 713 ? -21.109 39.281 25.656 1 96.06 713 LEU B CA 1
ATOM 14174 C C . LEU B 1 713 ? -21.047 39.375 24.141 1 96.06 713 LEU B C 1
ATOM 14176 O O . LEU B 1 713 ? -20.266 40.156 23.594 1 96.06 713 LEU B O 1
ATOM 14180 N N . VAL B 1 714 ? -21.906 38.625 23.422 1 96.88 714 VAL B N 1
ATOM 14181 C CA . VAL B 1 714 ? -21.938 38.656 21.953 1 96.88 714 VAL B CA 1
ATOM 14182 C C . VAL B 1 714 ? -22.344 40.031 21.469 1 96.88 714 VAL B C 1
ATOM 14184 O O . VAL B 1 714 ? -21.875 40.5 20.438 1 96.88 714 VAL B O 1
ATOM 14187 N N . ALA B 1 715 ? -23.172 40.688 22.234 1 95 715 ALA B N 1
ATOM 14188 C CA . ALA B 1 715 ? -23.656 42.031 21.859 1 95 715 ALA B CA 1
ATOM 14189 C C . ALA B 1 715 ? -22.5 43.031 21.812 1 95 715 ALA B C 1
ATOM 14191 O O . ALA B 1 715 ? -22.641 44.094 21.219 1 95 715 ALA B O 1
ATOM 14192 N N . HIS B 1 716 ? -21.344 42.656 22.422 1 94.31 716 HIS B N 1
ATOM 14193 C CA . HIS B 1 716 ? -20.219 43.594 22.516 1 94.31 716 HIS B CA 1
ATOM 14194 C C . HIS B 1 716 ? -19.141 43.25 21.516 1 94.31 716 HIS B C 1
ATOM 14196 O O . HIS B 1 716 ? -18.094 43.906 21.453 1 94.31 716 HIS B O 1
ATOM 14202 N N . VAL B 1 717 ? -19.328 42.25 20.672 1 95.19 717 VAL B N 1
ATOM 14203 C CA . VAL B 1 717 ? -18.391 41.906 19.625 1 95.19 717 VAL B CA 1
ATOM 14204 C C . VAL B 1 717 ? -18.375 42.969 18.547 1 95.19 717 VAL B C 1
ATOM 14206 O O . VAL B 1 717 ? -19.438 43.438 18.109 1 95.19 717 VAL B O 1
ATOM 14209 N N . ARG B 1 718 ? -17.172 43.406 18.156 1 93.88 718 ARG B N 1
ATOM 14210 C CA . ARG B 1 718 ? -17.047 44.469 17.141 1 93.88 718 ARG B CA 1
ATOM 14211 C C . ARG B 1 718 ? -16.109 44.031 16.016 1 93.88 718 ARG B C 1
ATOM 14213 O O . ARG B 1 718 ? -15.93 44.75 15.039 1 93.88 718 ARG B O 1
ATOM 14220 N N . HIS B 1 719 ? -15.531 42.938 16.156 1 93.12 719 HIS B N 1
ATOM 14221 C CA . HIS B 1 719 ? -14.633 42.344 15.18 1 93.12 719 HIS B CA 1
ATOM 14222 C C . HIS B 1 719 ? -14.742 40.812 15.195 1 93.12 719 HIS B C 1
ATOM 14224 O O . HIS B 1 719 ? -14.977 40.219 16.25 1 93.12 719 HIS B O 1
ATOM 14230 N N . GLY B 1 720 ? -14.602 40.125 13.992 1 93.19 720 GLY B N 1
ATOM 14231 C CA . GLY B 1 720 ? -14.695 38.688 13.922 1 93.19 720 GLY B CA 1
ATOM 14232 C C . GLY B 1 720 ? -13.766 37.969 14.891 1 93.19 720 GLY B C 1
ATOM 14233 O O . GLY B 1 720 ? -14.109 36.938 15.43 1 93.19 720 GLY B O 1
ATOM 14234 N N . ALA B 1 721 ? -12.594 38.5 15.141 1 93.44 721 ALA B N 1
ATOM 14235 C CA . ALA B 1 721 ? -11.617 37.875 16.047 1 93.44 721 ALA B CA 1
ATOM 14236 C C . ALA B 1 721 ? -12.109 37.906 17.484 1 93.44 721 ALA B C 1
ATOM 14238 O O . ALA B 1 721 ? -11.703 37.094 18.312 1 93.44 721 ALA B O 1
ATOM 14239 N N . ASP B 1 722 ? -12.953 38.906 17.844 1 93.75 722 ASP B N 1
ATOM 14240 C CA . ASP B 1 722 ? -13.594 38.906 19.156 1 93.75 722 ASP B CA 1
ATOM 14241 C C . ASP B 1 722 ? -14.484 37.688 19.344 1 93.75 722 ASP B C 1
ATOM 14243 O O . ASP B 1 722 ? -14.562 37.125 20.438 1 93.75 722 ASP B O 1
ATOM 14247 N N . MET B 1 723 ? -15.164 37.406 18.234 1 94.69 723 MET B N 1
ATOM 14248 C CA . MET B 1 723 ? -16.031 36.219 18.281 1 94.69 723 MET B CA 1
ATOM 14249 C C . MET B 1 723 ? -15.219 34.969 18.531 1 94.69 723 MET B C 1
ATOM 14251 O O . MET B 1 723 ? -15.625 34.125 19.344 1 94.69 723 MET B O 1
ATOM 14255 N N . THR B 1 724 ? -14.125 34.812 17.844 1 95.44 724 THR B N 1
ATOM 14256 C CA . THR B 1 724 ? -13.258 33.656 18.047 1 95.44 724 THR B CA 1
ATOM 14257 C C . THR B 1 724 ? -12.82 33.562 19.5 1 95.44 724 THR B C 1
ATOM 14259 O O . THR B 1 724 ? -12.812 32.469 20.078 1 95.44 724 THR B O 1
ATOM 14262 N N . TYR B 1 725 ? -12.383 34.688 20.062 1 94.75 725 TYR B N 1
ATOM 14263 C CA . TYR B 1 725 ? -11.992 34.719 21.469 1 94.75 725 TYR B CA 1
ATOM 14264 C C . TYR B 1 725 ? -13.125 34.25 22.375 1 94.75 725 TYR B C 1
ATOM 14266 O O . TYR B 1 725 ? -12.898 33.469 23.297 1 94.75 725 TYR B O 1
ATOM 14274 N N . LEU B 1 726 ? -14.305 34.75 22.109 1 95.62 726 LEU B N 1
ATOM 14275 C CA . LEU B 1 726 ? -15.461 34.406 22.922 1 95.62 726 LEU B CA 1
ATOM 14276 C C . LEU B 1 726 ? -15.781 32.906 22.812 1 95.62 726 LEU B C 1
ATOM 14278 O O . LEU B 1 726 ? -16.062 32.25 23.812 1 95.62 726 LEU B O 1
ATOM 14282 N N . LEU B 1 727 ? -15.773 32.375 21.594 1 96.75 727 LEU B N 1
ATOM 14283 C CA . LEU B 1 727 ? -16.047 30.953 21.359 1 96.75 727 LEU B CA 1
ATOM 14284 C C . LEU B 1 727 ? -15.023 30.078 22.062 1 96.75 727 LEU B C 1
ATOM 14286 O O . LEU B 1 727 ? -15.367 29.031 22.609 1 96.75 727 LEU B O 1
ATOM 14290 N N . ASP B 1 728 ? -13.828 30.484 21.984 1 95.94 728 ASP B N 1
ATOM 14291 C CA . ASP B 1 728 ? -12.773 29.719 22.656 1 95.94 728 ASP B CA 1
ATOM 14292 C C . ASP B 1 728 ? -13.016 29.656 24.156 1 95.94 728 ASP B C 1
ATOM 14294 O O . ASP B 1 728 ? -12.82 28.609 24.781 1 95.94 728 ASP B O 1
ATOM 14298 N N . ASN B 1 729 ? -13.383 30.781 24.75 1 94.75 729 ASN B N 1
ATOM 14299 C CA . ASN B 1 729 ? -13.664 30.812 26.188 1 94.75 729 ASN B CA 1
ATOM 14300 C C . ASN B 1 729 ? -14.875 29.969 26.547 1 94.75 729 ASN B C 1
ATOM 14302 O O . ASN B 1 729 ? -14.898 29.328 27.594 1 94.75 729 ASN B O 1
ATOM 14306 N N . MET B 1 730 ? -15.859 30 25.703 1 95.88 730 MET B N 1
ATOM 14307 C CA . MET B 1 730 ? -17 29.141 25.953 1 95.88 730 MET B CA 1
ATOM 14308 C C . MET B 1 730 ? -16.594 27.672 25.875 1 95.88 730 MET B C 1
ATOM 14310 O O . MET B 1 730 ? -16.938 26.891 26.766 1 95.88 730 MET B O 1
ATOM 14314 N N . GLY B 1 731 ? -15.891 27.312 24.828 1 95.19 731 GLY B N 1
ATOM 14315 C CA . GLY B 1 731 ? -15.438 25.938 24.688 1 95.19 731 GLY B CA 1
ATOM 14316 C C . GLY B 1 731 ? -14.586 25.484 25.844 1 95.19 731 GLY B C 1
ATOM 14317 O O . GLY B 1 731 ? -14.633 24.312 26.234 1 95.19 731 GLY B O 1
ATOM 14318 N N . ALA B 1 732 ? -13.789 26.359 26.406 1 93.94 732 ALA B N 1
ATOM 14319 C CA . ALA B 1 732 ? -12.883 26.078 27.5 1 93.94 732 ALA B CA 1
ATOM 14320 C C . ALA B 1 732 ? -13.641 25.547 28.719 1 93.94 732 ALA B C 1
ATOM 14322 O O . ALA B 1 732 ? -13.07 24.859 29.562 1 93.94 732 ALA B O 1
ATOM 14323 N N . GLU B 1 733 ? -14.898 25.812 28.797 1 94.31 733 GLU B N 1
ATOM 14324 C CA . GLU B 1 733 ? -15.719 25.422 29.953 1 94.31 733 GLU B CA 1
ATOM 14325 C C . GLU B 1 733 ? -15.93 23.906 29.984 1 94.31 733 GLU B C 1
ATOM 14327 O O . GLU B 1 733 ? -16.375 23.359 31 1 94.31 733 GLU B O 1
ATOM 14332 N N . THR B 1 734 ? -15.555 23.203 28.938 1 95.44 734 THR B N 1
ATOM 14333 C CA . THR B 1 734 ? -15.688 21.75 28.922 1 95.44 734 THR B CA 1
ATOM 14334 C C . THR B 1 734 ? -14.438 21.078 29.484 1 95.44 734 THR B C 1
ATOM 14336 O O . THR B 1 734 ? -14.43 19.875 29.719 1 95.44 734 THR B O 1
ATOM 14339 N N . SER B 1 735 ? -13.336 21.812 29.703 1 95.12 735 SER B N 1
ATOM 14340 C CA . SER B 1 735 ? -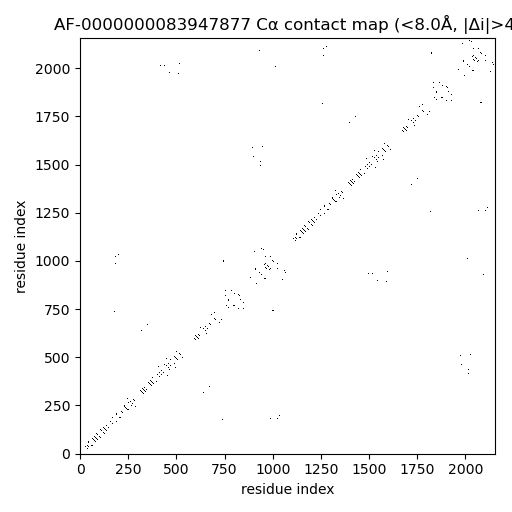12.086 21.281 30.25 1 95.12 735 SER B CA 1
ATOM 14341 C C . SER B 1 735 ? -11.625 20.047 29.5 1 95.12 735 SER B C 1
ATOM 14343 O O . SER B 1 735 ? -11.422 18.984 30.094 1 95.12 735 SER B O 1
ATOM 14345 N N . VAL B 1 736 ? -11.398 20.141 28.266 1 96.12 736 VAL B N 1
ATOM 14346 C CA . VAL B 1 736 ? -11.008 19.016 27.406 1 96.12 736 VAL B CA 1
ATOM 14347 C C . VAL B 1 736 ? -9.891 19.453 26.453 1 96.12 736 VAL B C 1
ATOM 14349 O O . VAL B 1 736 ? -9.781 20.641 26.125 1 96.12 736 VAL B O 1
ATOM 14352 N N . GLY B 1 737 ? -9.039 18.516 26.188 1 95.06 737 GLY B N 1
ATOM 14353 C CA . GLY B 1 737 ? -8.055 18.797 25.156 1 95.06 737 GLY B CA 1
ATOM 14354 C C . GLY B 1 737 ? -8.656 18.922 23.766 1 95.06 737 GLY B C 1
ATOM 14355 O O . GLY B 1 737 ? -9.805 18.531 23.547 1 95.06 737 GLY B O 1
ATOM 14356 N N . HIS B 1 738 ? -7.934 19.5 22.797 1 95.19 738 HIS B N 1
ATOM 14357 C CA . HIS B 1 738 ? -8.344 19.703 21.422 1 95.19 738 HIS B CA 1
ATOM 14358 C C . HIS B 1 738 ? -9.555 20.625 21.328 1 95.19 738 HIS B C 1
ATOM 14360 O O . HIS B 1 738 ? -10.422 20.438 20.469 1 95.19 738 HIS B O 1
ATOM 14366 N N . SER B 1 739 ? -9.703 21.391 22.266 1 93.19 739 SER B N 1
ATOM 14367 C CA . SER B 1 739 ? -10.742 22.422 22.188 1 93.19 739 SER B CA 1
ATOM 14368 C C . SER B 1 739 ? -10.266 23.625 21.391 1 93.19 739 SER B C 1
ATOM 14370 O O . SER B 1 739 ? -9.945 24.672 21.969 1 93.19 739 SER B O 1
ATOM 14372 N N . PHE B 1 740 ? -10.25 23.469 20.109 1 94.81 740 PHE B N 1
ATOM 14373 C CA . PHE B 1 740 ? -9.688 24.484 19.234 1 94.81 740 PHE B CA 1
ATOM 14374 C C . PHE B 1 740 ? -10.789 25.312 18.594 1 94.81 740 PHE B C 1
ATOM 14376 O O . PHE B 1 740 ? -11.898 24.828 18.375 1 94.81 740 PHE B O 1
ATOM 14383 N N . THR B 1 741 ? -10.516 26.578 18.344 1 95.5 741 THR B N 1
ATOM 14384 C CA . THR B 1 741 ? -11.359 27.5 17.594 1 95.5 741 THR B CA 1
ATOM 14385 C C . THR B 1 741 ? -10.555 28.234 16.531 1 95.5 741 THR B C 1
ATOM 14387 O O . THR B 1 741 ? -9.391 28.594 16.766 1 95.5 741 THR B O 1
ATOM 14390 N N . ASN B 1 742 ? -11.062 28.469 15.422 1 95.06 742 ASN B N 1
ATOM 14391 C CA . ASN B 1 742 ? -10.438 29.219 14.336 1 95.06 742 ASN B CA 1
ATOM 14392 C C . ASN B 1 742 ? -11.344 30.328 13.836 1 95.06 742 ASN B C 1
ATOM 14394 O O . ASN B 1 742 ? -12.562 30.234 13.922 1 95.06 742 ASN B O 1
ATOM 14398 N N . ASP B 1 743 ? -10.664 31.281 13.242 1 94.81 743 ASP B N 1
ATOM 14399 C CA . ASP B 1 743 ? -11.367 32.469 12.742 1 94.81 743 ASP B CA 1
ATOM 14400 C C . ASP B 1 743 ? -12.211 32.125 11.523 1 94.81 743 ASP B C 1
ATOM 14402 O O . ASP B 1 743 ? -11.875 31.203 10.766 1 94.81 743 ASP B O 1
ATOM 14406 N N . GLY B 1 744 ? -13.273 32.781 11.414 1 93.88 744 GLY B N 1
ATOM 14407 C CA . GLY B 1 744 ? -14.062 32.781 10.188 1 93.88 744 GLY B CA 1
ATOM 14408 C C . GLY B 1 744 ? -13.719 33.938 9.25 1 93.88 744 GLY B C 1
ATOM 14409 O O . GLY B 1 744 ? -12.547 34.156 8.93 1 93.88 744 GLY B O 1
ATOM 14410 N N . ASP B 1 745 ? -14.641 34.688 8.898 1 91.06 745 ASP B N 1
ATOM 14411 C CA . ASP B 1 745 ? -14.5 35.812 7.984 1 91.06 745 ASP B CA 1
ATOM 14412 C C . ASP B 1 745 ? -13.773 36.969 8.664 1 91.06 745 ASP B C 1
ATOM 14414 O O . ASP B 1 745 ? -14.25 37.5 9.664 1 91.06 745 ASP B O 1
ATOM 14418 N N . LEU B 1 746 ? -12.562 37.312 8.234 1 92.31 746 LEU B N 1
ATOM 14419 C CA . LEU B 1 746 ? -11.766 38.469 8.688 1 92.31 746 LEU B CA 1
ATOM 14420 C C . LEU B 1 746 ? -11.461 39.406 7.527 1 92.31 746 LEU B C 1
ATOM 14422 O O . LEU B 1 746 ? -11.5 39 6.363 1 92.31 746 LEU B O 1
ATOM 14426 N N . PRO B 1 747 ? -11.188 40.594 7.902 1 88.75 747 PRO B N 1
ATOM 14427 C CA . PRO B 1 747 ? -10.773 41.531 6.848 1 88.75 747 PRO B CA 1
ATOM 14428 C C . PRO B 1 747 ? -9.5 41.062 6.129 1 88.75 747 PRO B C 1
ATOM 14430 O O . PRO B 1 747 ? -8.594 40.531 6.758 1 88.75 747 PRO B O 1
ATOM 14433 N N . GLU B 1 748 ? -9.539 41.344 4.809 1 87.44 748 GLU B N 1
ATOM 14434 C CA . GLU B 1 748 ? -8.375 40.969 4.008 1 87.44 748 GLU B CA 1
ATOM 14435 C C . GLU B 1 748 ? -7.199 41.875 4.285 1 87.44 748 GLU B C 1
ATOM 14437 O O . GLU B 1 748 ? -7.379 43.094 4.445 1 87.44 748 GLU B O 1
ATOM 14442 N N . ILE B 1 749 ? -6.102 41.375 4.48 1 90 749 ILE B N 1
ATOM 14443 C CA . ILE B 1 749 ? -4.863 42.125 4.625 1 90 749 ILE B CA 1
ATOM 14444 C C . ILE B 1 749 ? -3.854 41.688 3.572 1 90 749 ILE B C 1
ATOM 14446 O O . ILE B 1 749 ? -4.09 40.719 2.854 1 90 749 ILE B O 1
ATOM 14450 N N . ALA B 1 750 ? -2.76 42.406 3.465 1 88.94 750 ALA B N 1
ATOM 14451 C CA . ALA B 1 750 ? -1.725 42.062 2.484 1 88.94 750 ALA B CA 1
ATOM 14452 C C . ALA B 1 750 ? -1.042 40.75 2.822 1 88.94 750 ALA B C 1
ATOM 14454 O O . ALA B 1 750 ? -1.169 40.25 3.939 1 88.94 750 ALA B O 1
ATOM 14455 N N . ASP B 1 751 ? -0.453 40.188 1.795 1 90 751 ASP B N 1
ATOM 14456 C CA . ASP B 1 751 ? 0.365 39 2.004 1 90 751 ASP B CA 1
ATOM 14457 C C . ASP B 1 751 ? 1.814 39.375 2.307 1 90 751 ASP B C 1
ATOM 14459 O O . ASP B 1 751 ? 2.281 40.438 1.9 1 90 751 ASP B O 1
ATOM 14463 N N . ASN B 1 752 ? 2.455 38.438 3.094 1 91.06 752 ASN B N 1
ATOM 14464 C CA . ASN B 1 752 ? 3.891 38.625 3.289 1 91.06 752 ASN B CA 1
ATOM 14465 C C . ASN B 1 752 ? 4.652 38.531 1.969 1 91.06 752 ASN B C 1
ATOM 14467 O O . ASN B 1 752 ? 4.336 37.688 1.118 1 91.06 752 ASN B O 1
ATOM 14471 N N . ARG B 1 753 ? 5.668 39.375 1.76 1 92.31 753 ARG B N 1
ATOM 14472 C CA . ARG B 1 753 ? 6.422 39.406 0.513 1 92.31 753 ARG B CA 1
ATOM 14473 C C . ARG B 1 753 ? 7.918 39.25 0.771 1 92.31 753 ARG B C 1
ATOM 14475 O O . ARG B 1 753 ? 8.727 39.375 -0.15 1 92.31 753 ARG B O 1
ATOM 14482 N N . THR B 1 754 ? 8.273 39.031 2.049 1 95.31 754 THR B N 1
ATOM 14483 C CA . THR B 1 754 ? 9.688 38.906 2.396 1 95.31 754 THR B CA 1
ATOM 14484 C C . THR B 1 754 ? 10.172 37.469 2.143 1 95.31 754 THR B C 1
ATOM 14486 O O . THR B 1 754 ? 9.562 36.5 2.607 1 95.31 754 THR B O 1
ATOM 14489 N N . GLY B 1 755 ? 11.289 37.344 1.328 1 94.69 755 GLY B N 1
ATOM 14490 C CA . GLY B 1 755 ? 11.883 36.031 1.04 1 94.69 755 GLY B CA 1
ATOM 14491 C C . GLY B 1 755 ? 13.047 35.688 1.951 1 94.69 755 GLY B C 1
ATOM 14492 O O . GLY B 1 755 ? 13.695 36.594 2.494 1 94.69 755 GLY B O 1
ATOM 14493 N N . LEU B 1 756 ? 13.266 34.375 2.16 1 95.69 756 LEU B N 1
ATOM 14494 C CA . LEU B 1 756 ? 14.359 33.844 2.977 1 95.69 756 LEU B CA 1
ATOM 14495 C C . LEU B 1 756 ? 15.352 33.062 2.125 1 95.69 756 LEU B C 1
ATOM 14497 O O . LEU B 1 756 ? 14.977 32.5 1.087 1 95.69 756 LEU B O 1
ATOM 14501 N N . LEU B 1 757 ? 16.578 32.969 2.523 1 95.12 757 LEU B N 1
ATOM 14502 C CA . LEU B 1 757 ? 17.656 32.406 1.727 1 95.12 757 LEU B CA 1
ATOM 14503 C C . LEU B 1 757 ? 17.938 30.969 2.176 1 95.12 757 LEU B C 1
ATOM 14505 O O . LEU B 1 757 ? 18.703 30.25 1.521 1 95.12 757 LEU B O 1
ATOM 14509 N N . GLY B 1 758 ? 17.297 30.484 3.238 1 93 758 GLY B N 1
ATOM 14510 C CA . GLY B 1 758 ? 17.703 29.203 3.807 1 93 758 GLY B CA 1
ATOM 14511 C C . GLY B 1 758 ? 19.094 29.234 4.414 1 93 758 GLY B C 1
ATOM 14512 O O . GLY B 1 758 ? 19.906 28.344 4.145 1 93 758 GLY B O 1
ATOM 14513 N N . ALA B 1 759 ? 19.391 30.25 5.203 1 95.31 759 ALA B N 1
ATOM 14514 C CA . ALA B 1 759 ? 20.719 30.406 5.797 1 95.31 759 ALA B CA 1
ATOM 14515 C C . ALA B 1 759 ? 20.641 31.234 7.082 1 95.31 759 ALA B C 1
ATOM 14517 O O . ALA B 1 759 ? 19.734 32.062 7.25 1 95.31 759 ALA B O 1
ATOM 14518 N N . ASP B 1 760 ? 21.5 30.922 8.016 1 95.38 760 ASP B N 1
ATOM 14519 C CA . ASP B 1 760 ? 21.75 31.797 9.156 1 95.38 760 ASP B CA 1
ATOM 14520 C C . ASP B 1 760 ? 22.828 32.844 8.82 1 95.38 760 ASP B C 1
ATOM 14522 O O . ASP B 1 760 ? 23.828 32.5 8.188 1 95.38 760 ASP B O 1
ATOM 14526 N N . VAL B 1 761 ? 22.516 34.062 9.195 1 94.94 761 VAL B N 1
ATOM 14527 C CA . VAL B 1 761 ? 23.438 35.156 8.883 1 94.94 761 VAL B CA 1
ATOM 14528 C C . VAL B 1 761 ? 23.797 35.906 10.156 1 94.94 761 VAL B C 1
ATOM 14530 O O . VAL B 1 761 ? 22.969 36.031 11.07 1 94.94 761 VAL B O 1
ATOM 14533 N N . GLU B 1 762 ? 25 36.406 10.25 1 93.31 762 GLU B N 1
ATOM 14534 C CA . GLU B 1 762 ? 25.484 37.219 11.359 1 93.31 762 GLU B CA 1
ATOM 14535 C C . GLU B 1 762 ? 26.031 38.531 10.859 1 93.31 762 GLU B C 1
ATOM 14537 O O . GLU B 1 762 ? 26.703 38.594 9.828 1 93.31 762 GLU B O 1
ATOM 14542 N N . ALA B 1 763 ? 25.625 39.562 11.586 1 92.38 763 ALA B N 1
ATOM 14543 C CA . ALA B 1 763 ? 26.172 40.875 11.273 1 92.38 763 ALA B CA 1
ATOM 14544 C C . ALA B 1 763 ? 27.594 41.031 11.812 1 92.38 763 ALA B C 1
ATOM 14546 O O . ALA B 1 763 ? 27.859 40.719 12.984 1 92.38 763 ALA B O 1
ATOM 14547 N N . THR B 1 764 ? 28.469 41.406 10.922 1 90.38 764 THR B N 1
ATOM 14548 C CA . THR B 1 764 ? 29.844 41.656 11.297 1 90.38 764 THR B CA 1
ATOM 14549 C C . THR B 1 764 ? 30.281 43.062 10.82 1 90.38 764 THR B C 1
ATOM 14551 O O . THR B 1 764 ? 29.531 43.719 10.117 1 90.38 764 THR B O 1
ATOM 14554 N N . ASP B 1 765 ? 31.453 43.438 11.172 1 85.62 765 ASP B N 1
ATOM 14555 C CA . ASP B 1 765 ? 31.969 44.75 10.727 1 85.62 765 ASP B CA 1
ATOM 14556 C C . ASP B 1 765 ? 32.156 44.75 9.211 1 85.62 765 ASP B C 1
ATOM 14558 O O . ASP B 1 765 ? 32.125 45.812 8.586 1 85.62 765 ASP B O 1
ATOM 14562 N N . LYS B 1 766 ? 32.344 43.562 8.648 1 83.81 766 LYS B N 1
ATOM 14563 C CA . LYS B 1 766 ? 32.594 43.469 7.211 1 83.81 766 LYS B CA 1
ATOM 14564 C C . LYS B 1 766 ? 31.312 43.25 6.434 1 83.81 766 LYS B C 1
ATOM 14566 O O . LYS B 1 766 ? 31.328 43.156 5.203 1 83.81 766 LYS B O 1
ATOM 14571 N N . GLY B 1 767 ? 30.297 43.219 7.176 1 86.12 767 GLY B N 1
ATOM 14572 C CA . GLY B 1 767 ? 29.031 42.906 6.539 1 86.12 767 GLY B CA 1
ATOM 14573 C C . GLY B 1 767 ? 28.344 41.688 7.121 1 86.12 767 GLY B C 1
ATOM 14574 O O . GLY B 1 767 ? 28.609 41.312 8.258 1 86.12 767 GLY B O 1
ATOM 14575 N N . TYR B 1 768 ? 27.391 41.156 6.363 1 94.5 768 TYR B N 1
ATOM 14576 C CA . TYR B 1 768 ? 26.672 39.969 6.832 1 94.5 768 TYR B CA 1
ATOM 14577 C C . TYR B 1 768 ? 27.359 38.688 6.375 1 94.5 768 TYR B C 1
ATOM 14579 O O . TYR B 1 768 ? 27.688 38.531 5.195 1 94.5 768 TYR B O 1
ATOM 14587 N N . ARG B 1 769 ? 27.688 37.844 7.262 1 95.94 769 ARG B N 1
ATOM 14588 C CA . ARG B 1 769 ? 28.359 36.562 7.004 1 95.94 769 ARG B CA 1
ATOM 14589 C C . ARG B 1 769 ? 27.406 35.375 7.16 1 95.94 769 ARG B C 1
ATOM 14591 O O . ARG B 1 769 ? 26.609 35.344 8.094 1 95.94 769 ARG B O 1
ATOM 14598 N N . PHE B 1 770 ? 27.5 34.406 6.129 1 96.31 770 PHE B N 1
ATOM 14599 C CA . PHE B 1 770 ? 26.75 33.156 6.293 1 96.31 770 PHE B CA 1
ATOM 14600 C C . PHE B 1 770 ? 27.344 32.312 7.402 1 96.31 770 PHE B C 1
ATOM 14602 O O . PHE B 1 770 ? 28.484 31.859 7.297 1 96.31 770 PHE B O 1
ATOM 14609 N N . SER B 1 771 ? 26.625 32.094 8.477 1 95.56 771 SER B N 1
ATOM 14610 C CA . SER B 1 771 ? 27.109 31.219 9.539 1 95.56 771 SER B CA 1
ATOM 14611 C C . SER B 1 771 ? 26.766 29.766 9.258 1 95.56 771 SER B C 1
ATOM 14613 O O . SER B 1 771 ? 27.531 28.859 9.594 1 95.56 771 SER B O 1
ATOM 14615 N N . ARG B 1 772 ? 25.594 29.547 8.641 1 94.94 772 ARG B N 1
ATOM 14616 C CA . ARG B 1 772 ? 25.172 28.219 8.219 1 94.94 772 ARG B CA 1
ATOM 14617 C C . ARG B 1 772 ? 24.297 28.297 6.977 1 94.94 772 ARG B C 1
ATOM 14619 O O . ARG B 1 772 ? 23.5 29.219 6.816 1 94.94 772 ARG B O 1
ATOM 14626 N N . ILE B 1 773 ? 24.422 27.375 6.102 1 94.06 773 ILE B N 1
ATOM 14627 C CA . ILE B 1 773 ? 23.578 27.266 4.91 1 94.06 773 ILE B CA 1
ATOM 14628 C C . ILE B 1 773 ? 22.812 25.938 4.961 1 94.06 773 ILE B C 1
ATOM 14630 O O . ILE B 1 773 ? 23.391 24.875 5.16 1 94.06 773 ILE B O 1
ATOM 14634 N N . TYR B 1 774 ? 21.5 26.031 4.848 1 91.12 774 TYR B N 1
ATOM 14635 C CA . TYR B 1 774 ? 20.641 24.859 4.828 1 91.12 774 TYR B CA 1
ATOM 14636 C C . TYR B 1 774 ? 20.375 24.406 3.396 1 91.12 774 TYR B C 1
ATOM 14638 O O . TYR B 1 774 ? 19.656 25.078 2.654 1 91.12 774 TYR B O 1
ATOM 14646 N N . ARG B 1 775 ? 20.891 23.344 3.018 1 82.69 775 ARG B N 1
ATOM 14647 C CA . ARG B 1 775 ? 20.828 22.922 1.622 1 82.69 775 ARG B CA 1
ATOM 14648 C C . ARG B 1 775 ? 19.719 21.906 1.395 1 82.69 775 ARG B C 1
ATOM 14650 O O . ARG B 1 775 ? 19.562 21.391 0.288 1 82.69 775 ARG B O 1
ATOM 14657 N N . GLY B 1 776 ? 18.875 21.719 2.363 1 75.88 776 GLY B N 1
ATOM 14658 C CA . GLY B 1 776 ? 17.766 20.797 2.203 1 75.88 776 GLY B CA 1
ATOM 14659 C C . GLY B 1 776 ? 18.203 19.344 2.213 1 75.88 776 GLY B C 1
ATOM 14660 O O . GLY B 1 776 ? 19.375 19.047 2.482 1 75.88 776 GLY B O 1
ATOM 14661 N N . GLU B 1 777 ? 17.172 18.344 2.115 1 75.5 777 GLU B N 1
ATOM 14662 C CA . GLU B 1 777 ? 17.438 16.922 2 1 75.5 777 GLU B CA 1
ATOM 14663 C C . GLU B 1 777 ? 17.406 16.469 0.542 1 75.5 777 GLU B C 1
ATOM 14665 O O . GLU B 1 777 ? 16.453 16.766 -0.187 1 75.5 777 GLU B O 1
ATOM 14670 N N . ASN B 1 778 ? 18.469 15.875 0.159 1 76.06 778 ASN B N 1
ATOM 14671 C CA . ASN B 1 778 ? 18.734 15.492 -1.226 1 76.06 778 ASN B CA 1
ATOM 14672 C C . ASN B 1 778 ? 17.562 14.703 -1.815 1 76.06 778 ASN B C 1
ATOM 14674 O O . ASN B 1 778 ? 17.281 14.812 -3.01 1 76.06 778 ASN B O 1
ATOM 14678 N N . TRP B 1 779 ? 16.828 14.062 -0.989 1 78.06 779 TRP B N 1
ATOM 14679 C CA . TRP B 1 779 ? 15.938 13.039 -1.53 1 78.06 779 TRP B CA 1
ATOM 14680 C C . TRP B 1 779 ? 14.484 13.508 -1.502 1 78.06 779 TRP B C 1
ATOM 14682 O O . TRP B 1 779 ? 13.578 12.773 -1.899 1 78.06 779 TRP B O 1
ATOM 14692 N N . TYR B 1 780 ? 14.148 14.609 -0.924 1 68.44 780 TYR B N 1
ATOM 14693 C CA . TYR B 1 780 ? 12.773 15.078 -0.84 1 68.44 780 TYR B CA 1
ATOM 14694 C C . TYR B 1 780 ? 12.508 16.188 -1.854 1 68.44 780 TYR B C 1
ATOM 14696 O O . TYR B 1 780 ? 12.82 17.359 -1.603 1 68.44 780 TYR B O 1
ATOM 14704 N N . PRO B 1 781 ? 11.945 15.758 -3.018 1 60.38 781 PRO B N 1
ATOM 14705 C CA . PRO B 1 781 ? 11.695 16.812 -4.008 1 60.38 781 PRO B CA 1
ATOM 14706 C C . PRO B 1 781 ? 10.805 17.922 -3.473 1 60.38 781 PRO B C 1
ATOM 14708 O O . PRO B 1 781 ? 10.945 19.078 -3.879 1 60.38 781 PRO B O 1
ATOM 14711 N N . ALA B 1 782 ? 9.727 17.453 -2.719 1 55.16 782 ALA B N 1
ATOM 14712 C CA . ALA B 1 782 ? 8.773 18.469 -2.273 1 55.16 782 ALA B CA 1
ATOM 14713 C C . ALA B 1 782 ? 9.477 19.594 -1.537 1 55.16 782 ALA B C 1
ATOM 14715 O O . ALA B 1 782 ? 9.023 20.75 -1.563 1 55.16 782 ALA B O 1
ATOM 14716 N N . ASP B 1 783 ? 10.648 19.25 -0.806 1 53.66 783 ASP B N 1
ATOM 14717 C CA . ASP B 1 783 ? 11.359 20.266 -0.026 1 53.66 783 ASP B CA 1
ATOM 14718 C C . ASP B 1 783 ? 12.328 21.047 -0.903 1 53.66 783 ASP B C 1
ATOM 14720 O O . ASP B 1 783 ? 12.898 22.047 -0.462 1 53.66 783 ASP B O 1
ATOM 14724 N N . GLN B 1 784 ? 12.789 20.484 -1.953 1 51.22 784 GLN B N 1
ATOM 14725 C CA . GLN B 1 784 ? 13.891 21.031 -2.727 1 51.22 784 GLN B CA 1
ATOM 14726 C C . GLN B 1 784 ? 13.516 22.375 -3.342 1 51.22 784 GLN B C 1
ATOM 14728 O O . GLN B 1 784 ? 14.352 23.297 -3.418 1 51.22 784 GLN B O 1
ATOM 14733 N N . GLY B 1 785 ? 12.359 22.469 -3.828 1 55.44 785 GLY B N 1
ATOM 14734 C CA . GLY B 1 785 ? 12.211 23.812 -4.367 1 55.44 785 GLY B CA 1
ATOM 14735 C C . GLY B 1 785 ? 12.484 24.906 -3.342 1 55.44 785 GLY B C 1
ATOM 14736 O O . GLY B 1 785 ? 12.469 26.094 -3.672 1 55.44 785 GLY B O 1
ATOM 14737 N N . SER B 1 786 ? 13.016 24.281 -2.158 1 65.31 786 SER B N 1
ATOM 14738 C CA . SER B 1 786 ? 12.828 25.297 -1.127 1 65.31 786 SER B CA 1
ATOM 14739 C C . SER B 1 786 ? 14.172 25.781 -0.581 1 65.31 786 SER B C 1
ATOM 14741 O O . SER B 1 786 ? 14.211 26.641 0.292 1 65.31 786 SER B O 1
ATOM 14743 N N . ALA B 1 787 ? 15.367 25.219 -1.178 1 84.38 787 ALA B N 1
ATOM 14744 C CA . ALA B 1 787 ? 16.594 25.781 -0.626 1 84.38 787 ALA B CA 1
ATOM 14745 C C . ALA B 1 787 ? 17.312 26.672 -1.653 1 84.38 787 ALA B C 1
ATOM 14747 O O . ALA B 1 787 ? 18.062 26.172 -2.49 1 84.38 787 ALA B O 1
ATOM 14748 N N . PRO B 1 788 ? 17.156 27.906 -1.615 1 87.69 788 PRO B N 1
ATOM 14749 C CA . PRO B 1 788 ? 17.625 28.812 -2.658 1 87.69 788 PRO B CA 1
ATOM 14750 C C . PRO B 1 788 ? 19.125 28.688 -2.928 1 87.69 788 PRO B C 1
ATOM 14752 O O . PRO B 1 788 ? 19.562 28.812 -4.074 1 87.69 788 PRO B O 1
ATOM 14755 N N . LEU B 1 789 ? 19.938 28.375 -1.938 1 90.56 789 LEU B N 1
ATOM 14756 C CA . LEU B 1 789 ? 21.391 28.375 -2.092 1 90.56 789 LEU B CA 1
ATOM 14757 C C . LEU B 1 789 ? 21.891 26.969 -2.379 1 90.56 789 LEU B C 1
ATOM 14759 O O . LEU B 1 789 ? 23.094 26.781 -2.639 1 90.56 789 LEU B O 1
ATOM 14763 N N . ALA B 1 790 ? 21.016 25.984 -2.354 1 82.69 790 ALA B N 1
ATOM 14764 C CA . ALA B 1 790 ? 21.406 24.594 -2.549 1 82.69 790 ALA B CA 1
ATOM 14765 C C . ALA B 1 790 ? 21.922 24.359 -3.965 1 82.69 790 ALA B C 1
ATOM 14767 O O . ALA B 1 790 ? 22.703 23.438 -4.203 1 82.69 790 ALA B O 1
ATOM 14768 N N . LEU B 1 791 ? 21.594 25.156 -4.91 1 84.94 791 LEU B N 1
ATOM 14769 C CA . LEU B 1 791 ? 21.953 24.984 -6.316 1 84.94 791 LEU B CA 1
ATOM 14770 C C . LEU B 1 791 ? 23.375 25.469 -6.578 1 84.94 791 LEU B C 1
ATOM 14772 O O . LEU B 1 791 ? 23.922 25.25 -7.664 1 84.94 791 LEU B O 1
ATOM 14776 N N . TYR B 1 792 ? 23.953 26.109 -5.57 1 89.38 792 TYR B N 1
ATOM 14777 C CA . TYR B 1 792 ? 25.266 26.719 -5.738 1 89.38 792 TYR B CA 1
ATOM 14778 C C . TYR B 1 792 ? 26.266 26.109 -4.762 1 89.38 792 TYR B C 1
ATOM 14780 O O . TYR B 1 792 ? 26.547 26.688 -3.705 1 89.38 792 TYR B O 1
ATOM 14788 N N . PRO B 1 793 ? 26.906 25.031 -5.172 1 86.69 793 PRO B N 1
ATOM 14789 C CA . PRO B 1 793 ? 27.859 24.391 -4.266 1 86.69 793 PRO B CA 1
ATOM 14790 C C . PRO B 1 793 ? 29.031 25.297 -3.91 1 86.69 793 PRO B C 1
ATOM 14792 O O . PRO B 1 793 ? 29.719 25.062 -2.91 1 86.69 793 PRO B O 1
ATOM 14795 N N . GLN B 1 794 ? 29.297 26.297 -4.684 1 88.06 794 GLN B N 1
ATOM 14796 C CA . GLN B 1 794 ? 30.422 27.188 -4.426 1 88.06 794 GLN B CA 1
ATOM 14797 C C . GLN B 1 794 ? 30.109 28.141 -3.273 1 88.06 794 GLN B C 1
ATOM 14799 O O . GLN B 1 794 ? 31.016 28.781 -2.732 1 88.06 794 GLN B O 1
ATOM 14804 N N . VAL B 1 795 ? 28.797 28.391 -2.963 1 92.31 795 VAL B N 1
ATOM 14805 C CA . VAL B 1 795 ? 28.438 29.219 -1.82 1 92.31 795 VAL B CA 1
ATOM 14806 C C . VAL B 1 795 ? 28.594 28.422 -0.527 1 92.31 795 VAL B C 1
ATOM 14808 O O . VAL B 1 795 ? 28 27.359 -0.364 1 92.31 795 VAL B O 1
ATOM 14811 N N . LYS B 1 796 ? 29.344 28.938 0.383 1 92.06 796 LYS B N 1
ATOM 14812 C CA . LYS B 1 796 ? 29.688 28.188 1.597 1 92.06 796 LYS B CA 1
ATOM 14813 C C . LYS B 1 796 ? 29.531 29.078 2.834 1 92.06 796 LYS B C 1
ATOM 14815 O O . LYS B 1 796 ? 29.562 30.297 2.738 1 92.06 796 LYS B O 1
ATOM 14820 N N . ALA B 1 797 ? 29.359 28.438 3.992 1 94.44 797 ALA B N 1
ATOM 14821 C CA . ALA B 1 797 ? 29.406 29.141 5.273 1 94.44 797 ALA B CA 1
ATOM 14822 C C . ALA B 1 797 ? 30.75 29.844 5.457 1 94.44 797 ALA B C 1
ATOM 14824 O O . ALA B 1 797 ? 31.797 29.328 5.078 1 94.44 797 ALA B O 1
ATOM 14825 N N . GLY B 1 798 ? 30.719 30.953 6.066 1 95.38 798 GLY B N 1
ATOM 14826 C CA . GLY B 1 798 ? 31.922 31.75 6.27 1 95.38 798 GLY B CA 1
ATOM 14827 C C . GLY B 1 798 ? 32.062 32.875 5.262 1 95.38 798 GLY B C 1
ATOM 14828 O O . GLY B 1 798 ? 32.781 33.875 5.516 1 95.38 798 GLY B O 1
ATOM 14829 N N . GLN B 1 799 ? 31.375 32.719 4.168 1 96.62 799 GLN B N 1
ATOM 14830 C CA . GLN B 1 799 ? 31.406 33.781 3.156 1 96.62 799 GLN B CA 1
ATOM 14831 C C . GLN B 1 799 ? 30.484 34.938 3.521 1 96.62 799 GLN B C 1
ATOM 14833 O O . GLN B 1 799 ? 29.656 34.812 4.434 1 96.62 799 GLN B O 1
ATOM 14838 N N . TYR B 1 800 ? 30.672 36.094 2.783 1 96.5 800 TYR B N 1
ATOM 14839 C CA . TYR B 1 800 ? 29.969 37.312 3.125 1 96.5 800 TYR B CA 1
ATOM 14840 C C . TYR B 1 800 ? 28.984 37.688 2.027 1 96.5 800 TYR B C 1
ATOM 14842 O O . TYR B 1 800 ? 29.281 37.562 0.84 1 96.5 800 TYR B O 1
ATOM 14850 N N . LEU B 1 801 ? 27.781 38.031 2.383 1 96.38 801 LEU B N 1
ATOM 14851 C CA . LEU B 1 801 ? 26.828 38.656 1.474 1 96.38 801 LEU B CA 1
ATOM 14852 C C . LEU B 1 801 ? 26.984 40.156 1.45 1 96.38 801 LEU B C 1
ATOM 14854 O O . LEU B 1 801 ? 26.766 40.844 2.465 1 96.38 801 LEU B O 1
ATOM 14858 N N . LEU B 1 802 ? 27.203 40.75 0.329 1 94.56 802 LEU B N 1
ATOM 14859 C CA . LEU B 1 802 ? 27.562 42.156 0.236 1 94.56 802 LEU B CA 1
ATOM 14860 C C . LEU B 1 802 ? 26.391 43 -0.246 1 94.56 802 LEU B C 1
ATOM 14862 O O . LEU B 1 802 ? 26.219 44.125 0.166 1 94.56 802 LEU B O 1
ATOM 14866 N N . ALA B 1 803 ? 25.641 42.438 -1.158 1 93.75 803 ALA B N 1
ATOM 14867 C CA . ALA B 1 803 ? 24.562 43.219 -1.765 1 93.75 803 ALA B CA 1
ATOM 14868 C C . ALA B 1 803 ? 23.422 42.312 -2.221 1 93.75 803 ALA B C 1
ATOM 14870 O O . ALA B 1 803 ? 23.641 41.125 -2.5 1 93.75 803 ALA B O 1
ATOM 14871 N N . VAL B 1 804 ? 22.25 42.844 -2.201 1 95.88 804 VAL B N 1
ATOM 14872 C CA . VAL B 1 804 ? 21.047 42.219 -2.717 1 95.88 804 VAL B CA 1
ATOM 14873 C C . VAL B 1 804 ? 20.453 43.062 -3.832 1 95.88 804 VAL B C 1
ATOM 14875 O O . VAL B 1 804 ? 20.156 44.25 -3.623 1 95.88 804 VAL B O 1
ATOM 14878 N N . ASN B 1 805 ? 20.359 42.469 -4.961 1 94.12 805 ASN B N 1
ATOM 14879 C CA . ASN B 1 805 ? 19.891 43.188 -6.141 1 94.12 805 ASN B CA 1
ATOM 14880 C C . ASN B 1 805 ? 20.703 44.438 -6.398 1 94.12 805 ASN B C 1
ATOM 14882 O O . ASN B 1 805 ? 20.141 45.5 -6.637 1 94.12 805 ASN B O 1
ATOM 14886 N N . GLY B 1 806 ? 21.938 44.281 -6.168 1 91.12 806 GLY B N 1
ATOM 14887 C CA . GLY B 1 806 ? 22.859 45.344 -6.477 1 91.12 806 GLY B CA 1
ATOM 14888 C C . GLY B 1 806 ? 22.922 46.406 -5.383 1 91.12 806 GLY B C 1
ATOM 14889 O O . GLY B 1 806 ? 23.75 47.312 -5.445 1 91.12 806 GLY B O 1
ATOM 14890 N N . LYS B 1 807 ? 22.125 46.375 -4.402 1 93.62 807 LYS B N 1
ATOM 14891 C CA . LYS B 1 807 ? 22.125 47.312 -3.295 1 93.62 807 LYS B CA 1
ATOM 14892 C C . LYS B 1 807 ? 22.984 46.812 -2.133 1 93.62 807 LYS B C 1
ATOM 14894 O O . LYS B 1 807 ? 22.719 45.719 -1.587 1 93.62 807 LYS B O 1
ATOM 14899 N N . PRO B 1 808 ? 23.906 47.562 -1.729 1 92.12 808 PRO B N 1
ATOM 14900 C CA . PRO B 1 808 ? 24.75 47.125 -0.611 1 92.12 808 PRO B CA 1
ATOM 14901 C C . PRO B 1 808 ? 23.953 46.969 0.69 1 92.12 808 PRO B C 1
ATOM 14903 O O . PRO B 1 808 ? 23.047 47.781 0.964 1 92.12 808 PRO B O 1
ATOM 14906 N N . LEU B 1 809 ? 24.375 46.062 1.483 1 94.38 809 LEU B N 1
ATOM 14907 C CA . LEU B 1 809 ? 23.719 45.812 2.762 1 94.38 809 LEU B CA 1
ATOM 14908 C C . LEU B 1 809 ? 24.312 46.688 3.861 1 94.38 809 LEU B C 1
ATOM 14910 O O . LEU B 1 809 ? 25.531 46.938 3.875 1 94.38 809 LEU B O 1
ATOM 14914 N N . ASP B 1 810 ? 23.406 47.219 4.676 1 89.69 810 ASP B N 1
ATOM 14915 C CA . ASP B 1 810 ? 23.781 47.938 5.887 1 89.69 810 ASP B CA 1
ATOM 14916 C C . ASP B 1 810 ? 23.734 47.031 7.109 1 89.69 810 ASP B C 1
ATOM 14918 O O . ASP B 1 810 ? 22.656 46.562 7.504 1 89.69 810 ASP B O 1
ATOM 14922 N N . ASN B 1 811 ? 24.875 46.781 7.75 1 88.31 811 ASN B N 1
ATOM 14923 C CA . ASN B 1 811 ? 24.938 45.844 8.852 1 88.31 811 ASN B CA 1
ATOM 14924 C C . ASN B 1 811 ? 24.281 46.406 10.117 1 88.31 811 ASN B C 1
ATOM 14926 O O . ASN B 1 811 ? 24.156 45.688 11.125 1 88.31 811 ASN B O 1
ATOM 14930 N N . LYS B 1 812 ? 23.781 47.594 10.055 1 87.56 812 LYS B N 1
ATOM 14931 C CA . LYS B 1 812 ? 23.062 48.188 11.18 1 87.56 812 LYS B CA 1
ATOM 14932 C C . LYS B 1 812 ? 21.547 48.062 10.992 1 87.56 812 LYS B C 1
ATOM 14934 O O . LYS B 1 812 ? 20.781 48.219 11.945 1 87.56 812 LYS B O 1
ATOM 14939 N N . ALA B 1 813 ? 21.188 47.906 9.812 1 89.38 813 ALA B N 1
ATOM 14940 C CA . ALA B 1 813 ? 19.766 47.719 9.516 1 89.38 813 ALA B CA 1
ATOM 14941 C C . ALA B 1 813 ? 19.344 46.25 9.672 1 89.38 813 ALA B C 1
ATOM 14943 O O . ALA B 1 813 ? 20.203 45.375 9.734 1 89.38 813 ALA B O 1
ATOM 14944 N N . ASN B 1 814 ? 18.094 46.125 9.844 1 93.56 814 ASN B N 1
ATOM 14945 C CA . ASN B 1 814 ? 17.562 44.75 9.875 1 93.56 814 ASN B CA 1
ATOM 14946 C C . ASN B 1 814 ? 17.844 44.031 8.57 1 93.56 814 ASN B C 1
ATOM 14948 O O . ASN B 1 814 ? 17.531 44.531 7.484 1 93.56 814 ASN B O 1
ATOM 14952 N N . PHE B 1 815 ? 18.469 42.938 8.648 1 95.06 815 PHE B N 1
ATOM 14953 C CA . PHE B 1 815 ? 18.906 42.156 7.5 1 95.06 815 PHE B CA 1
ATOM 14954 C C . PHE B 1 815 ? 17.734 41.875 6.555 1 95.06 815 PHE B C 1
ATOM 14956 O O . PHE B 1 815 ? 17.875 42 5.336 1 95.06 815 PHE B O 1
ATOM 14963 N N . TYR B 1 816 ? 16.531 41.594 7.023 1 95.94 816 TYR B N 1
ATOM 14964 C CA . TYR B 1 816 ? 15.422 41.094 6.23 1 95.94 816 TYR B CA 1
ATOM 14965 C C . TYR B 1 816 ? 14.695 42.25 5.535 1 95.94 816 TYR B C 1
ATOM 14967 O O . TYR B 1 816 ? 13.875 42.031 4.641 1 95.94 816 TYR B O 1
ATOM 14975 N N . GLN B 1 817 ? 14.977 43.438 5.941 1 93.44 817 GLN B N 1
ATOM 14976 C CA . GLN B 1 817 ? 14.445 44.594 5.223 1 93.44 817 GLN B CA 1
ATOM 14977 C C . GLN B 1 817 ? 14.883 44.562 3.76 1 93.44 817 GLN B C 1
ATOM 14979 O O . GLN B 1 817 ? 14.133 45 2.877 1 93.44 817 GLN B O 1
ATOM 14984 N N . ALA B 1 818 ? 16.047 44.062 3.562 1 94.69 818 ALA B N 1
ATOM 14985 C CA . ALA B 1 818 ? 16.625 44.031 2.215 1 94.69 818 ALA B CA 1
ATOM 14986 C C . ALA B 1 818 ? 15.922 42.969 1.353 1 94.69 818 ALA B C 1
ATOM 14988 O O . ALA B 1 818 ? 16.047 42.969 0.126 1 94.69 818 ALA B O 1
ATOM 14989 N N . PHE B 1 819 ? 15.219 42.125 1.871 1 96.12 819 PHE B N 1
ATOM 14990 C CA . PHE B 1 819 ? 14.633 41.031 1.129 1 96.12 819 PHE B CA 1
ATOM 14991 C C . PHE B 1 819 ? 13.133 41.219 0.954 1 96.12 819 PHE B C 1
ATOM 14993 O O . PHE B 1 819 ? 12.43 40.312 0.477 1 96.12 819 PHE B O 1
ATOM 15000 N N . GLN B 1 820 ? 12.523 42.344 1.446 1 94.62 820 GLN B N 1
ATOM 15001 C CA . GLN B 1 820 ? 11.133 42.656 1.178 1 94.62 820 GLN B CA 1
ATOM 15002 C C . GLN B 1 820 ? 10.852 42.688 -0.322 1 94.62 820 GLN B C 1
ATOM 15004 O O . GLN B 1 820 ? 11.609 43.281 -1.093 1 94.62 820 GLN B O 1
ATOM 15009 N N . GLY B 1 821 ? 9.812 41.938 -0.725 1 93.56 821 GLY B N 1
ATOM 15010 C CA . GLY B 1 821 ? 9.406 41.875 -2.119 1 93.56 821 GLY B CA 1
ATOM 15011 C C . GLY B 1 821 ? 10.141 40.844 -2.928 1 93.56 821 GLY B C 1
ATOM 15012 O O . GLY B 1 821 ? 9.945 40.719 -4.141 1 93.56 821 GLY B O 1
ATOM 15013 N N . THR B 1 822 ? 11.023 40.062 -2.271 1 94.25 822 THR B N 1
ATOM 15014 C CA . THR B 1 822 ? 11.867 39.125 -3.02 1 94.25 822 THR B CA 1
ATOM 15015 C C . THR B 1 822 ? 11.266 37.719 -3.012 1 94.25 822 THR B C 1
ATOM 15017 O O . THR B 1 822 ? 11.734 36.844 -3.734 1 94.25 822 THR B O 1
ATOM 15020 N N . LEU B 1 823 ? 10.203 37.5 -2.258 1 93.62 823 LEU B N 1
ATOM 15021 C CA . LEU B 1 823 ? 9.602 36.188 -2.178 1 93.62 823 LEU B CA 1
ATOM 15022 C C . LEU B 1 823 ? 9.18 35.688 -3.559 1 93.62 823 LEU B C 1
ATOM 15024 O O . LEU B 1 823 ? 8.406 36.344 -4.25 1 93.62 823 LEU B O 1
ATOM 15028 N N . GLY B 1 824 ? 9.719 34.531 -3.977 1 90.25 824 GLY B N 1
ATOM 15029 C CA . GLY B 1 824 ? 9.336 33.906 -5.227 1 90.25 824 GLY B CA 1
ATOM 15030 C C . GLY B 1 824 ? 9.891 34.594 -6.449 1 90.25 824 GLY B C 1
ATOM 15031 O O . GLY B 1 824 ? 9.539 34.25 -7.582 1 90.25 824 GLY B O 1
ATOM 15032 N N . LYS B 1 825 ? 10.781 35.562 -6.246 1 91.56 825 LYS B N 1
ATOM 15033 C CA . LYS B 1 825 ? 11.352 36.312 -7.355 1 91.56 825 LYS B CA 1
ATOM 15034 C C . LYS B 1 825 ? 12.859 36.125 -7.449 1 91.56 825 LYS B C 1
ATOM 15036 O O . LYS B 1 825 ? 13.531 35.969 -6.43 1 91.56 825 LYS B O 1
ATOM 15041 N N . GLN B 1 826 ? 13.305 36.156 -8.672 1 92.44 826 GLN B N 1
ATOM 15042 C CA . GLN B 1 826 ? 14.75 36.094 -8.859 1 92.44 826 GLN B CA 1
ATOM 15043 C C . GLN B 1 826 ? 15.461 37.25 -8.164 1 92.44 826 GLN B C 1
ATOM 15045 O O . GLN B 1 826 ? 15.062 38.406 -8.312 1 92.44 826 GLN B O 1
ATOM 15050 N N . THR B 1 827 ? 16.406 36.906 -7.395 1 94.25 827 THR B N 1
ATOM 15051 C CA . THR B 1 827 ? 17.172 37.844 -6.586 1 94.25 827 THR B CA 1
ATOM 15052 C C . THR B 1 827 ? 18.672 37.625 -6.781 1 94.25 827 THR B C 1
ATOM 15054 O O . THR B 1 827 ? 19.188 36.531 -6.582 1 94.25 827 THR B O 1
ATOM 15057 N N . ARG B 1 828 ? 19.328 38.688 -7.184 1 95 828 ARG B N 1
ATOM 15058 C CA . ARG B 1 828 ? 20.781 38.625 -7.383 1 95 828 ARG B CA 1
ATOM 15059 C C . ARG B 1 828 ? 21.531 38.875 -6.082 1 95 828 ARG B C 1
ATOM 15061 O O . ARG B 1 828 ? 21.25 39.875 -5.391 1 95 828 ARG B O 1
ATOM 15068 N N . LEU B 1 829 ? 22.406 38.031 -5.73 1 96.56 829 LEU B N 1
ATOM 15069 C CA . LEU B 1 829 ? 23.234 38.156 -4.535 1 96.56 829 LEU B CA 1
ATOM 15070 C C . LEU B 1 829 ? 24.703 38.375 -4.906 1 96.56 829 LEU B C 1
ATOM 15072 O O . LEU B 1 829 ? 25.219 37.719 -5.816 1 96.56 829 LEU B O 1
ATOM 15076 N N . SER B 1 830 ? 25.328 39.281 -4.32 1 95.31 830 SER B N 1
ATOM 15077 C CA . SER B 1 830 ? 26.766 39.438 -4.406 1 95.31 830 SER B CA 1
ATOM 15078 C C . SER B 1 830 ? 27.469 38.844 -3.189 1 95.31 830 SER B C 1
ATOM 15080 O O . SER B 1 830 ? 27.266 39.281 -2.062 1 95.31 830 SER B O 1
ATOM 15082 N N . ILE B 1 831 ? 28.234 37.781 -3.393 1 96.75 831 ILE B N 1
ATOM 15083 C CA . ILE B 1 831 ? 28.844 37.031 -2.314 1 96.75 831 ILE B CA 1
ATOM 15084 C C . ILE B 1 831 ? 30.375 37.125 -2.414 1 96.75 831 ILE B C 1
ATOM 15086 O O . ILE B 1 831 ? 30.922 37.125 -3.514 1 96.75 831 ILE B O 1
ATOM 15090 N N . SER B 1 832 ? 31.031 37.281 -1.281 1 95.75 832 SER B N 1
ATOM 15091 C CA . SER B 1 832 ? 32.469 37.406 -1.228 1 95.75 832 SER B CA 1
ATOM 15092 C C . SER B 1 832 ? 33.062 36.406 -0.224 1 95.75 832 SER B C 1
ATOM 15094 O O . SER B 1 832 ? 32.531 36.219 0.861 1 95.75 832 SER B O 1
ATOM 15096 N N . PRO B 1 833 ? 34.219 35.75 -0.593 1 93.75 833 PRO B N 1
ATOM 15097 C CA . PRO B 1 833 ? 34.844 34.844 0.348 1 93.75 833 PRO B CA 1
ATOM 15098 C C . PRO B 1 833 ? 35.406 35.531 1.58 1 93.75 833 PRO B C 1
ATOM 15100 O O . PRO B 1 833 ? 35.531 34.938 2.646 1 93.75 833 PRO B O 1
ATOM 15103 N N . ASP B 1 834 ? 35.781 36.875 1.425 1 91.56 834 ASP B N 1
ATOM 15104 C CA . ASP B 1 834 ? 36.5 37.531 2.527 1 91.56 834 ASP B CA 1
ATOM 15105 C C . ASP B 1 834 ? 35.875 38.906 2.844 1 91.56 834 ASP B C 1
ATOM 15107 O O . ASP B 1 834 ? 36.469 39.688 3.596 1 91.56 834 ASP B O 1
ATOM 15111 N N . GLY B 1 835 ? 34.812 39.219 2.33 1 90.19 835 GLY B N 1
ATOM 15112 C CA . GLY B 1 835 ? 34.156 40.5 2.6 1 90.19 835 GLY B CA 1
ATOM 15113 C C . GLY B 1 835 ? 34.594 41.594 1.673 1 90.19 835 GLY B C 1
ATOM 15114 O O . GLY B 1 835 ? 34.062 42.719 1.734 1 90.19 835 GLY B O 1
ATOM 15115 N N . SER B 1 836 ? 35.562 41.219 0.713 1 91.06 836 SER B N 1
ATOM 15116 C CA . SER B 1 836 ? 36.062 42.219 -0.223 1 91.06 836 SER B CA 1
ATOM 15117 C C . SER B 1 836 ? 35.281 42.219 -1.525 1 91.06 836 SER B C 1
ATOM 15119 O O . SER B 1 836 ? 34.906 41.156 -2.016 1 91.06 836 SER B O 1
ATOM 15121 N N . ASP B 1 837 ? 35.031 43.344 -2.064 1 89 837 ASP B N 1
ATOM 15122 C CA . ASP B 1 837 ? 34.344 43.469 -3.334 1 89 837 ASP B CA 1
ATOM 15123 C C . ASP B 1 837 ? 35.156 42.875 -4.48 1 89 837 ASP B C 1
ATOM 15125 O O . ASP B 1 837 ? 34.594 42.406 -5.461 1 89 837 ASP B O 1
ATOM 15129 N N . LYS B 1 838 ? 36.375 42.844 -4.359 1 90.38 838 LYS B N 1
ATOM 15130 C CA . LYS B 1 838 ? 37.25 42.406 -5.441 1 90.38 838 LYS B CA 1
ATOM 15131 C C . LYS B 1 838 ? 37.094 40.938 -5.754 1 90.38 838 LYS B C 1
ATOM 15133 O O . LYS B 1 838 ? 37.219 40.5 -6.902 1 90.38 838 LYS B O 1
ATOM 15138 N N . LYS B 1 839 ? 36.812 40.188 -4.82 1 93.31 839 LYS B N 1
ATOM 15139 C CA . LYS B 1 839 ? 36.656 38.75 -5.004 1 93.31 839 LYS B CA 1
ATOM 15140 C C . LYS B 1 839 ? 35.188 38.312 -5.031 1 93.31 839 LYS B C 1
ATOM 15142 O O . LYS B 1 839 ? 34.875 37.125 -4.949 1 93.31 839 LYS B O 1
ATOM 15147 N N . ALA B 1 840 ? 34.344 39.312 -5.117 1 94.44 840 ALA B N 1
ATOM 15148 C CA . ALA B 1 840 ? 32.906 39.031 -5.062 1 94.44 840 ALA B CA 1
ATOM 15149 C C . ALA B 1 840 ? 32.438 38.344 -6.34 1 94.44 840 ALA B C 1
ATOM 15151 O O . ALA B 1 840 ? 33 38.562 -7.418 1 94.44 840 ALA B O 1
ATOM 15152 N N . PHE B 1 841 ? 31.547 37.406 -6.215 1 93.56 841 PHE B N 1
ATOM 15153 C CA . PHE B 1 841 ? 30.859 36.781 -7.344 1 93.56 841 PHE B CA 1
ATOM 15154 C C . PHE B 1 841 ? 29.359 36.844 -7.16 1 93.56 841 PHE B C 1
ATOM 15156 O O . PHE B 1 841 ? 28.859 37.094 -6.051 1 93.56 841 PHE B O 1
ATOM 15163 N N . GLU B 1 842 ? 28.656 36.719 -8.289 1 92.56 842 GLU B N 1
ATOM 15164 C CA . GLU B 1 842 ? 27.203 36.875 -8.25 1 92.56 842 GLU B CA 1
ATOM 15165 C C . GLU B 1 842 ? 26.5 35.562 -8.469 1 92.56 842 GLU B C 1
ATOM 15167 O O . GLU B 1 842 ? 26.938 34.719 -9.258 1 92.56 842 GLU B O 1
ATOM 15172 N N . VAL B 1 843 ? 25.484 35.344 -7.707 1 92.94 843 VAL B N 1
ATOM 15173 C CA . VAL B 1 843 ? 24.562 34.25 -7.941 1 92.94 843 VAL B CA 1
ATOM 15174 C C . VAL B 1 843 ? 23.125 34.75 -7.957 1 92.94 843 VAL B C 1
ATOM 15176 O O . VAL B 1 843 ? 22.828 35.781 -7.363 1 92.94 843 VAL B O 1
ATOM 15179 N N . THR B 1 844 ? 22.25 34.125 -8.703 1 92.94 844 THR B N 1
ATOM 15180 C CA . THR B 1 844 ? 20.828 34.438 -8.75 1 92.94 844 THR B CA 1
ATOM 15181 C C . THR B 1 844 ? 20.016 33.312 -8.086 1 92.94 844 THR B C 1
ATOM 15183 O O . THR B 1 844 ? 20.094 32.156 -8.492 1 92.94 844 THR B O 1
ATOM 15186 N N . VAL B 1 845 ? 19.25 33.719 -7.051 1 93.5 845 VAL B N 1
ATOM 15187 C CA . VAL B 1 845 ? 18.469 32.75 -6.301 1 93.5 845 VAL B CA 1
ATOM 15188 C C . VAL B 1 845 ? 16.984 33.125 -6.324 1 93.5 845 VAL B C 1
ATOM 15190 O O . VAL B 1 845 ? 16.641 34.219 -6.77 1 93.5 845 VAL B O 1
ATOM 15193 N N . VAL B 1 846 ? 16.062 32.219 -5.922 1 92.19 846 VAL B N 1
ATOM 15194 C CA . VAL B 1 846 ? 14.656 32.5 -5.66 1 92.19 846 VAL B CA 1
ATOM 15195 C C . VAL B 1 846 ? 14.344 32.25 -4.188 1 92.19 846 VAL B C 1
ATOM 15197 O O . VAL B 1 846 ? 14.148 31.109 -3.781 1 92.19 846 VAL B O 1
ATOM 15200 N N . PRO B 1 847 ? 14.328 33.344 -3.365 1 93.69 847 PRO B N 1
ATOM 15201 C CA . PRO B 1 847 ? 14.102 33.188 -1.926 1 93.69 847 PRO B CA 1
ATOM 15202 C C . PRO B 1 847 ? 12.797 32.469 -1.603 1 93.69 847 PRO B C 1
ATOM 15204 O O . PRO B 1 847 ? 11.836 32.562 -2.379 1 93.69 847 PRO B O 1
ATOM 15207 N N . THR B 1 848 ? 12.734 31.844 -0.469 1 92.44 848 THR B N 1
ATOM 15208 C CA . THR B 1 848 ? 11.602 31.016 -0.069 1 92.44 848 THR B CA 1
ATOM 15209 C C . THR B 1 848 ? 10.773 31.703 1.013 1 92.44 848 THR B C 1
ATOM 15211 O O . THR B 1 848 ? 11.25 32.656 1.654 1 92.44 848 THR B O 1
ATOM 15214 N N . ALA B 1 849 ? 9.531 31.234 1.156 1 92.5 849 ALA B N 1
ATOM 15215 C CA . ALA B 1 849 ? 8.594 31.828 2.1 1 92.5 849 ALA B CA 1
ATOM 15216 C C . ALA B 1 849 ? 8.891 31.391 3.529 1 92.5 849 ALA B C 1
ATOM 15218 O O . ALA B 1 849 ? 8.555 32.094 4.484 1 92.5 849 ALA B O 1
ATOM 15219 N N . SER B 1 850 ? 9.492 30.188 3.68 1 93 850 SER B N 1
ATOM 15220 C CA . SER B 1 850 ? 9.719 29.609 5.004 1 93 850 SER B CA 1
ATOM 15221 C C . SER B 1 850 ? 10.953 28.734 5.023 1 93 850 SER B C 1
ATOM 15223 O O . SER B 1 850 ? 11.234 28.031 4.055 1 93 850 SER B O 1
ATOM 15225 N N . GLU B 1 851 ? 11.68 28.797 6.105 1 93.12 851 GLU B N 1
ATOM 15226 C CA . GLU B 1 851 ? 12.867 27.969 6.285 1 93.12 851 GLU B CA 1
ATOM 15227 C C . GLU B 1 851 ? 12.586 26.781 7.207 1 93.12 851 GLU B C 1
ATOM 15229 O O . GLU B 1 851 ? 13.492 26 7.52 1 93.12 851 GLU B O 1
ATOM 15234 N N . GLN B 1 852 ? 11.344 26.609 7.629 1 92.19 852 GLN B N 1
ATOM 15235 C CA . GLN B 1 852 ? 11.016 25.609 8.641 1 92.19 852 GLN B CA 1
ATOM 15236 C C . GLN B 1 852 ? 11.352 24.203 8.148 1 92.19 852 GLN B C 1
ATOM 15238 O O . GLN B 1 852 ? 11.914 23.391 8.898 1 92.19 852 GLN B O 1
ATOM 15243 N N . ALA B 1 853 ? 11 23.906 6.938 1 90.88 853 ALA B N 1
ATOM 15244 C CA . ALA B 1 853 ? 11.289 22.578 6.402 1 90.88 853 ALA B CA 1
ATOM 15245 C C . ALA B 1 853 ? 12.797 22.328 6.316 1 90.88 853 ALA B C 1
ATOM 15247 O O . ALA B 1 853 ? 13.273 21.234 6.633 1 90.88 853 ALA B O 1
ATOM 15248 N N . LEU B 1 854 ? 13.578 23.312 5.867 1 91.25 854 LEU B N 1
ATOM 15249 C CA . LEU B 1 854 ? 15.031 23.219 5.75 1 91.25 854 LEU B CA 1
ATOM 15250 C C . LEU B 1 854 ? 15.672 23 7.117 1 91.25 854 LEU B C 1
ATOM 15252 O O . LEU B 1 854 ? 16.547 22.141 7.262 1 91.25 854 LEU B O 1
ATOM 15256 N N . ARG B 1 855 ? 15.219 23.766 8.086 1 93.5 855 ARG B N 1
ATOM 15257 C CA . ARG B 1 855 ? 15.766 23.656 9.438 1 93.5 855 ARG B CA 1
ATOM 15258 C C . ARG B 1 855 ? 15.383 22.328 10.07 1 93.5 855 ARG B C 1
ATOM 15260 O O . ARG B 1 855 ? 16.188 21.719 10.781 1 93.5 855 ARG B O 1
ATOM 15267 N N . ARG B 1 856 ? 14.148 21.875 9.859 1 93.81 856 ARG B N 1
ATOM 15268 C CA . ARG B 1 856 ? 13.695 20.578 10.352 1 93.81 856 ARG B CA 1
ATOM 15269 C C . ARG B 1 856 ? 14.562 19.438 9.797 1 93.81 856 ARG B C 1
ATOM 15271 O O . ARG B 1 856 ? 15.047 18.594 10.555 1 93.81 856 ARG B O 1
ATOM 15278 N N . ASN B 1 857 ? 14.781 19.438 8.5 1 91.38 857 ASN B N 1
ATOM 15279 C CA . ASN B 1 857 ? 15.586 18.391 7.871 1 91.38 857 ASN B CA 1
ATOM 15280 C C . ASN B 1 857 ? 17.016 18.391 8.406 1 91.38 857 ASN B C 1
ATOM 15282 O O . ASN B 1 857 ? 17.594 17.328 8.648 1 91.38 857 ASN B O 1
ATOM 15286 N N . ALA B 1 858 ? 17.562 19.578 8.516 1 92.62 858 ALA B N 1
ATOM 15287 C CA . ALA B 1 858 ? 18.906 19.688 9.078 1 92.62 858 ALA B CA 1
ATOM 15288 C C . ALA B 1 858 ? 18.953 19.141 10.5 1 92.62 858 ALA B C 1
ATOM 15290 O O . ALA B 1 858 ? 19.906 18.469 10.891 1 92.62 858 ALA B O 1
ATOM 15291 N N . TRP B 1 859 ? 17.906 19.5 11.312 1 95.38 859 TRP B N 1
ATOM 15292 C CA . TRP B 1 859 ? 17.812 19.016 12.688 1 95.38 859 TRP B CA 1
ATOM 15293 C C . TRP B 1 859 ? 17.781 17.5 12.734 1 95.38 859 TRP B C 1
ATOM 15295 O O . TRP B 1 859 ? 18.484 16.891 13.539 1 95.38 859 TRP B O 1
ATOM 15305 N N . VAL B 1 860 ? 17.031 16.844 11.906 1 95.44 860 VAL B N 1
ATOM 15306 C CA . VAL B 1 860 ? 16.922 15.391 11.852 1 95.44 860 VAL B CA 1
ATOM 15307 C C . VAL B 1 860 ? 18.266 14.773 11.484 1 95.44 860 VAL B C 1
ATOM 15309 O O . VAL B 1 860 ? 18.75 13.859 12.156 1 95.44 860 VAL B O 1
ATOM 15312 N N . GLU B 1 861 ? 18.922 15.289 10.453 1 93.44 861 GLU B N 1
ATOM 15313 C CA . GLU B 1 861 ? 20.188 14.734 9.977 1 93.44 861 GLU B CA 1
ATOM 15314 C C . GLU B 1 861 ? 21.297 14.977 10.984 1 93.44 861 GLU B C 1
ATOM 15316 O O . GLU B 1 861 ? 22.188 14.125 11.156 1 93.44 861 GLU B O 1
ATOM 15321 N N . ASP B 1 862 ? 21.297 16.172 11.609 1 95.69 862 ASP B N 1
ATOM 15322 C CA . ASP B 1 862 ? 22.281 16.438 12.656 1 95.69 862 ASP B CA 1
ATOM 15323 C C . ASP B 1 862 ? 22.156 15.438 13.805 1 95.69 862 ASP B C 1
ATOM 15325 O O . ASP B 1 862 ? 23.156 14.953 14.32 1 95.69 862 ASP B O 1
ATOM 15329 N N . ASN B 1 863 ? 20.922 15.164 14.211 1 98 863 ASN B N 1
ATOM 15330 C CA . ASN B 1 863 ? 20.703 14.188 15.266 1 98 863 ASN B CA 1
ATOM 15331 C C . ASN B 1 863 ? 21.125 12.781 14.828 1 98 863 ASN B C 1
ATOM 15333 O O . ASN B 1 863 ? 21.734 12.047 15.602 1 98 863 ASN B O 1
ATOM 15337 N N . ARG B 1 864 ? 20.734 12.391 13.633 1 96.88 864 ARG B N 1
ATOM 15338 C CA . ARG B 1 864 ? 21.141 11.086 13.117 1 96.88 864 ARG B CA 1
ATOM 15339 C C . ARG B 1 864 ? 22.656 10.922 13.133 1 96.88 864 ARG B C 1
ATOM 15341 O O . ARG B 1 864 ? 23.172 9.883 13.555 1 96.88 864 ARG B O 1
ATOM 15348 N N . LYS B 1 865 ? 23.406 11.961 12.672 1 95.62 865 LYS B N 1
ATOM 15349 C CA . LYS B 1 865 ? 24.859 11.945 12.672 1 95.62 865 LYS B CA 1
ATOM 15350 C C . LYS B 1 865 ? 25.406 11.867 14.094 1 95.62 865 LYS B C 1
ATOM 15352 O O . LYS B 1 865 ? 26.359 11.125 14.359 1 95.62 865 LYS B O 1
ATOM 15357 N N . ARG B 1 866 ? 24.781 12.641 14.969 1 98.06 866 ARG B N 1
ATOM 15358 C CA . ARG B 1 866 ? 25.203 12.625 16.375 1 98.06 866 ARG B CA 1
ATOM 15359 C C . ARG B 1 866 ? 25.078 11.234 16.969 1 98.06 866 ARG B C 1
ATOM 15361 O O . ARG B 1 866 ? 26 10.75 17.641 1 98.06 866 ARG B O 1
ATOM 15368 N N . VAL B 1 867 ? 23.953 10.578 16.766 1 98.62 867 VAL B N 1
ATOM 15369 C CA . VAL B 1 867 ? 23.703 9.234 17.281 1 98.62 867 VAL B CA 1
ATOM 15370 C C . VAL B 1 867 ? 24.719 8.266 16.656 1 98.62 867 VAL B C 1
ATOM 15372 O O . VAL B 1 867 ? 25.281 7.422 17.359 1 98.62 867 VAL B O 1
ATOM 15375 N N . ASP B 1 868 ? 24.953 8.383 15.359 1 97.38 868 ASP B N 1
ATOM 15376 C CA . ASP B 1 868 ? 25.906 7.535 14.656 1 97.38 868 ASP B CA 1
ATOM 15377 C C . ASP B 1 868 ? 27.297 7.664 15.266 1 97.38 868 ASP B C 1
ATOM 15379 O O . ASP B 1 868 ? 27.922 6.664 15.641 1 97.38 868 ASP B O 1
ATOM 15383 N N . GLU B 1 869 ? 27.766 8.891 15.422 1 97.81 869 GLU B N 1
ATOM 15384 C CA . GLU B 1 869 ? 29.109 9.164 15.945 1 97.81 869 GLU B CA 1
ATOM 15385 C C . GLU B 1 869 ? 29.234 8.719 17.391 1 97.81 869 GLU B C 1
ATOM 15387 O O . GLU B 1 869 ? 30.188 8.023 17.75 1 97.81 869 GLU B O 1
ATOM 15392 N N . ALA B 1 870 ? 28.234 9.062 18.172 1 98.38 870 ALA B N 1
ATOM 15393 C CA . ALA B 1 870 ? 28.297 8.781 19.594 1 98.38 870 ALA B CA 1
ATOM 15394 C C . ALA B 1 870 ? 28.219 7.281 19.859 1 98.38 870 ALA B C 1
ATOM 15396 O O . ALA B 1 870 ? 28.734 6.801 20.875 1 98.38 870 ALA B O 1
ATOM 15397 N N . SER B 1 871 ? 27.641 6.516 19 1 98 871 SER B N 1
ATOM 15398 C CA . SER B 1 871 ? 27.453 5.086 19.234 1 98 871 SER B CA 1
ATOM 15399 C C . SER B 1 871 ? 28.469 4.266 18.422 1 98 871 SER B C 1
ATOM 15401 O O . SER B 1 871 ? 28.484 3.037 18.516 1 98 871 SER B O 1
ATOM 15403 N N . GLY B 1 872 ? 29.344 4.953 17.578 1 96.69 872 GLY B N 1
ATOM 15404 C CA . GLY B 1 872 ? 30.234 4.23 16.688 1 96.69 872 GLY B CA 1
ATOM 15405 C C . GLY B 1 872 ? 29.5 3.463 15.602 1 96.69 872 GLY B C 1
ATOM 15406 O O . GLY B 1 872 ? 29.922 2.373 15.211 1 96.69 872 GLY B O 1
ATOM 15407 N N . GLY B 1 873 ? 28.344 3.99 15.242 1 95.56 873 GLY B N 1
ATOM 15408 C CA . GLY B 1 873 ? 27.578 3.385 14.164 1 95.56 873 GLY B CA 1
ATOM 15409 C C . GLY B 1 873 ? 26.672 2.266 14.641 1 95.56 873 GLY B C 1
ATOM 15410 O O . GLY B 1 873 ? 26.094 1.538 13.828 1 95.56 873 GLY B O 1
ATOM 15411 N N . LYS B 1 874 ? 26.438 2.064 15.891 1 96.12 874 LYS B N 1
ATOM 15412 C CA . LYS B 1 874 ? 25.688 0.924 16.422 1 96.12 874 LYS B CA 1
ATOM 15413 C C . LYS B 1 874 ? 24.203 1.227 16.5 1 96.12 874 LYS B C 1
ATOM 15415 O O . LYS B 1 874 ? 23.375 0.312 16.453 1 96.12 874 LYS B O 1
ATOM 15420 N N . LEU B 1 875 ? 23.844 2.49 16.656 1 98 875 LEU B N 1
ATOM 15421 C CA . LEU B 1 875 ? 22.453 2.85 16.891 1 98 875 LEU B CA 1
ATOM 15422 C C . LEU B 1 875 ? 21.875 3.592 15.688 1 98 875 LEU B C 1
ATOM 15424 O O . LEU B 1 875 ? 22.562 4.426 15.078 1 98 875 LEU B O 1
ATOM 15428 N N . ALA B 1 876 ? 20.641 3.26 15.336 1 98.06 876 ALA B N 1
ATOM 15429 C CA . ALA B 1 876 ? 19.859 4.031 14.375 1 98.06 876 ALA B CA 1
ATOM 15430 C C . ALA B 1 876 ? 19.125 5.188 15.055 1 98.06 876 ALA B C 1
ATOM 15432 O O . ALA B 1 876 ? 18.922 5.172 16.266 1 98.06 876 ALA B O 1
ATOM 15433 N N . TYR B 1 877 ? 18.828 6.215 14.32 1 98.62 877 TYR B N 1
ATOM 15434 C CA . TYR B 1 877 ? 18 7.34 14.758 1 98.62 877 TYR B CA 1
ATOM 15435 C C . TYR B 1 877 ? 16.828 7.555 13.82 1 98.62 877 TYR B C 1
ATOM 15437 O O . TYR B 1 877 ? 17 7.68 12.609 1 98.62 877 TYR B O 1
ATOM 15445 N N . VAL B 1 878 ? 15.602 7.578 14.375 1 98.56 878 VAL B N 1
ATOM 15446 C CA . VAL B 1 878 ? 14.383 7.785 13.609 1 98.56 878 VAL B CA 1
ATOM 15447 C C . VAL B 1 878 ? 13.523 8.859 14.273 1 98.56 878 VAL B C 1
ATOM 15449 O O . VAL B 1 878 ? 13.07 8.68 15.406 1 98.56 878 VAL B O 1
ATOM 15452 N N . TRP B 1 879 ? 13.305 9.984 13.578 1 98.19 879 TRP B N 1
ATOM 15453 C CA . TRP B 1 879 ? 12.359 10.984 14.07 1 98.19 879 TRP B CA 1
ATOM 15454 C C . TRP B 1 879 ? 10.953 10.711 13.555 1 98.19 879 TRP B C 1
ATOM 15456 O O . TRP B 1 879 ? 10.766 10.422 12.367 1 98.19 879 TRP B O 1
ATOM 15466 N N . VAL B 1 880 ? 9.953 10.766 14.406 1 98.12 880 VAL B N 1
ATOM 15467 C CA . VAL B 1 880 ? 8.547 10.578 14.062 1 98.12 880 VAL B CA 1
ATOM 15468 C C . VAL B 1 880 ? 7.785 11.883 14.273 1 98.12 880 VAL B C 1
ATOM 15470 O O . VAL B 1 880 ? 7.312 12.156 15.375 1 98.12 880 VAL B O 1
ATOM 15473 N N . PRO B 1 881 ? 7.609 12.695 13.219 1 97.19 881 PRO B N 1
ATOM 15474 C CA . PRO B 1 881 ? 7.062 14.047 13.359 1 97.19 881 PRO B CA 1
ATOM 15475 C C . PRO B 1 881 ? 5.598 14.047 13.789 1 97.19 881 PRO B C 1
ATOM 15477 O O . PRO B 1 881 ? 5.121 15.031 14.367 1 97.19 881 PRO B O 1
ATOM 15480 N N . ASP B 1 882 ? 4.855 13.016 13.445 1 97.88 882 ASP B N 1
ATOM 15481 C CA . ASP B 1 882 ? 3.447 12.805 13.766 1 97.88 882 ASP B CA 1
ATOM 15482 C C . ASP B 1 882 ? 3.07 11.328 13.633 1 97.88 882 ASP B C 1
ATOM 15484 O O . ASP B 1 882 ? 3.93 10.484 13.391 1 97.88 882 ASP B O 1
ATOM 15488 N N . THR B 1 883 ? 1.924 10.969 13.984 1 97.81 883 THR B N 1
ATOM 15489 C CA . THR B 1 883 ? 1.421 9.625 13.719 1 97.81 883 THR B CA 1
ATOM 15490 C C . THR B 1 883 ? 0.446 9.633 12.547 1 97.81 883 THR B C 1
ATOM 15492 O O . THR B 1 883 ? -0.601 8.984 12.594 1 97.81 883 THR B O 1
ATOM 15495 N N . GLY B 1 884 ? 0.667 10.586 11.625 1 96.56 884 GLY B N 1
ATOM 15496 C CA . GLY B 1 884 ? -0.056 10.68 10.359 1 96.56 884 GLY B CA 1
ATOM 15497 C C . GLY B 1 884 ? 0.775 10.258 9.164 1 96.56 884 GLY B C 1
ATOM 15498 O O . GLY B 1 884 ? 1.612 9.359 9.273 1 96.56 884 GLY B O 1
ATOM 15499 N N . GLU B 1 885 ? 0.589 10.836 8.016 1 94.62 885 GLU B N 1
ATOM 15500 C CA . GLU B 1 885 ? 1.262 10.477 6.77 1 94.62 885 GLU B CA 1
ATOM 15501 C C . GLU B 1 885 ? 2.762 10.734 6.855 1 94.62 885 GLU B C 1
ATOM 15503 O O . GLU B 1 885 ? 3.566 9.938 6.375 1 94.62 885 GLU B O 1
ATOM 15508 N N . ASN B 1 886 ? 3.094 11.859 7.449 1 94.81 886 ASN B N 1
ATOM 15509 C CA . ASN B 1 886 ? 4.512 12.172 7.57 1 94.81 886 ASN B CA 1
ATOM 15510 C C . ASN B 1 886 ? 5.227 11.195 8.492 1 94.81 886 ASN B C 1
ATOM 15512 O O . ASN B 1 886 ? 6.332 10.734 8.188 1 94.81 886 ASN B O 1
ATOM 15516 N N . GLY B 1 887 ? 4.555 10.961 9.664 1 96.94 887 GLY B N 1
ATOM 15517 C CA . GLY B 1 887 ? 5.156 9.992 10.562 1 96.94 887 GLY B CA 1
ATOM 15518 C C . GLY B 1 887 ? 5.34 8.617 9.938 1 96.94 887 GLY B C 1
ATOM 15519 O O . GLY B 1 887 ? 6.375 7.98 10.125 1 96.94 887 GLY B O 1
ATOM 15520 N N . PHE B 1 888 ? 4.344 8.117 9.172 1 96.69 888 PHE B N 1
ATOM 15521 C CA . PHE B 1 888 ? 4.43 6.855 8.438 1 96.69 888 PHE B CA 1
ATOM 15522 C C . PHE B 1 888 ? 5.598 6.871 7.465 1 96.69 888 PHE B C 1
ATOM 15524 O O . PHE B 1 888 ? 6.387 5.926 7.418 1 96.69 888 PHE B O 1
ATOM 15531 N N . SER B 1 889 ? 5.746 7.926 6.707 1 94.5 889 SER B N 1
ATOM 15532 C CA . SER B 1 889 ? 6.789 8.062 5.699 1 94.5 889 SER B CA 1
ATOM 15533 C C . SER B 1 889 ? 8.172 8.133 6.34 1 94.5 889 SER B C 1
ATOM 15535 O O . SER B 1 889 ? 9.102 7.445 5.902 1 94.5 889 SER B O 1
ATOM 15537 N N . TYR B 1 890 ? 8.352 8.984 7.418 1 95.75 890 TYR B N 1
ATOM 15538 C CA . TYR B 1 890 ? 9.633 9.117 8.102 1 95.75 890 TYR B CA 1
ATOM 15539 C C . TYR B 1 890 ? 10.062 7.793 8.719 1 95.75 890 TYR B C 1
ATOM 15541 O O . TYR B 1 890 ? 11.219 7.391 8.594 1 95.75 890 TYR B O 1
ATOM 15549 N N . PHE B 1 891 ? 9.156 7.145 9.352 1 97.56 891 PHE B N 1
ATOM 15550 C CA . PHE B 1 891 ? 9.484 5.879 9.992 1 97.56 891 PHE B CA 1
ATOM 15551 C C . PHE B 1 891 ? 9.992 4.871 8.961 1 97.56 891 PHE B C 1
ATOM 15553 O O . PHE B 1 891 ? 11.047 4.266 9.148 1 97.56 891 PHE B O 1
ATOM 15560 N N . ASN B 1 892 ? 9.242 4.664 7.91 1 96.19 892 ASN B N 1
ATOM 15561 C CA . ASN B 1 892 ? 9.609 3.686 6.891 1 96.19 892 ASN B CA 1
ATOM 15562 C C . ASN B 1 892 ? 10.914 4.059 6.199 1 96.19 892 ASN B C 1
ATOM 15564 O O . ASN B 1 892 ? 11.727 3.188 5.867 1 96.19 892 ASN B O 1
ATOM 15568 N N . ARG B 1 893 ? 11.117 5.309 5.984 1 94.31 893 ARG B N 1
ATOM 15569 C CA . ARG B 1 893 ? 12.32 5.766 5.301 1 94.31 893 ARG B CA 1
ATOM 15570 C C . ARG B 1 893 ? 13.562 5.535 6.164 1 94.31 893 ARG B C 1
ATOM 15572 O O . ARG B 1 893 ? 14.531 4.926 5.711 1 94.31 893 ARG B O 1
ATOM 15579 N N . TYR B 1 894 ? 13.5 5.949 7.453 1 96.38 894 TYR B N 1
ATOM 15580 C CA . TYR B 1 894 ? 14.711 6 8.266 1 96.38 894 TYR B CA 1
ATOM 15581 C C . TYR B 1 894 ? 14.938 4.672 8.984 1 96.38 894 TYR B C 1
ATOM 15583 O O . TYR B 1 894 ? 16.078 4.23 9.141 1 96.38 894 TYR B O 1
ATOM 15591 N N . PHE B 1 895 ? 13.93 4.02 9.469 1 97.69 895 PHE B N 1
ATOM 15592 C CA . PHE B 1 895 ? 14.086 2.777 10.219 1 97.69 895 PHE B CA 1
ATOM 15593 C C . PHE B 1 895 ? 14.703 1.693 9.344 1 97.69 895 PHE B C 1
ATOM 15595 O O . PHE B 1 895 ? 15.719 1.097 9.711 1 97.69 895 PHE B O 1
ATOM 15602 N N . PHE B 1 896 ? 14.156 1.501 8.148 1 96.62 896 PHE B N 1
ATOM 15603 C CA . PHE B 1 896 ? 14.555 0.377 7.312 1 96.62 896 PHE B CA 1
ATOM 15604 C C . PHE B 1 896 ? 15.906 0.65 6.648 1 96.62 896 PHE B C 1
ATOM 15606 O O . PHE B 1 896 ? 16.688 -0.271 6.426 1 96.62 896 PHE B O 1
ATOM 15613 N N . ALA B 1 897 ? 16.172 1.928 6.293 1 95.75 897 ALA B N 1
ATOM 15614 C CA . ALA B 1 897 ? 17.469 2.262 5.723 1 95.75 897 ALA B CA 1
ATOM 15615 C C . ALA B 1 897 ? 18.594 2.004 6.727 1 95.75 897 ALA B C 1
ATOM 15617 O O . ALA B 1 897 ? 19.75 1.889 6.344 1 95.75 897 ALA B O 1
ATOM 15618 N N . GLN B 1 898 ? 18.219 1.896 8.047 1 96.62 898 GLN B N 1
ATOM 15619 C CA . GLN B 1 898 ? 19.203 1.719 9.102 1 96.62 898 GLN B CA 1
ATOM 15620 C C . GLN B 1 898 ? 19.016 0.377 9.805 1 96.62 898 GLN B C 1
ATOM 15622 O O . GLN B 1 898 ? 19.453 0.204 10.945 1 96.62 898 GLN B O 1
ATOM 15627 N N . ASN B 1 899 ? 18.375 -0.552 9.203 1 93.31 899 ASN B N 1
ATOM 15628 C CA . ASN B 1 899 ? 17.969 -1.779 9.883 1 93.31 899 ASN B CA 1
ATOM 15629 C C . ASN B 1 899 ? 19.172 -2.646 10.242 1 93.31 899 ASN B C 1
ATOM 15631 O O . ASN B 1 899 ? 19.047 -3.59 11.031 1 93.31 899 ASN B O 1
ATOM 15635 N N . GLN B 1 900 ? 20.422 -2.371 9.656 1 90.25 900 GLN B N 1
ATOM 15636 C CA . GLN B 1 900 ? 21.641 -3.127 9.969 1 90.25 900 GLN B CA 1
ATOM 15637 C C . GLN B 1 900 ? 22.203 -2.721 11.32 1 90.25 900 GLN B C 1
ATOM 15639 O O . GLN B 1 900 ? 23.141 -3.348 11.82 1 90.25 900 GLN B O 1
ATOM 15644 N N . ARG B 1 901 ? 21.656 -1.627 11.93 1 95.06 901 ARG B N 1
ATOM 15645 C CA . ARG B 1 901 ? 22.109 -1.165 13.234 1 95.06 901 ARG B CA 1
ATOM 15646 C C . ARG B 1 901 ? 21.672 -2.113 14.336 1 95.06 901 ARG B C 1
ATOM 15648 O O . ARG B 1 901 ? 20.766 -2.932 14.141 1 95.06 901 ARG B O 1
ATOM 15655 N N . GLN B 1 902 ? 22.375 -2.039 15.523 1 94.31 902 GLN B N 1
ATOM 15656 C CA . GLN B 1 902 ? 22.156 -2.994 16.609 1 94.31 902 GLN B CA 1
ATOM 15657 C C . GLN B 1 902 ? 21.047 -2.529 17.531 1 94.31 902 GLN B C 1
ATOM 15659 O O . GLN B 1 902 ? 20.484 -3.326 18.297 1 94.31 902 GLN B O 1
ATOM 15664 N N . GLY B 1 903 ? 20.75 -1.252 17.516 1 96.5 903 GLY B N 1
ATOM 15665 C CA . GLY B 1 903 ? 19.672 -0.642 18.297 1 96.5 903 GLY B CA 1
ATOM 15666 C C . GLY B 1 903 ? 19.125 0.614 17.656 1 96.5 903 GLY B C 1
ATOM 15667 O O . GLY B 1 903 ? 19.609 1.058 16.609 1 96.5 903 GLY B O 1
ATOM 15668 N N . VAL B 1 904 ? 18.016 1.204 18.266 1 98.12 904 VAL B N 1
ATOM 15669 C CA . VAL B 1 904 ? 17.422 2.354 17.594 1 98.12 904 VAL B CA 1
ATOM 15670 C C . VA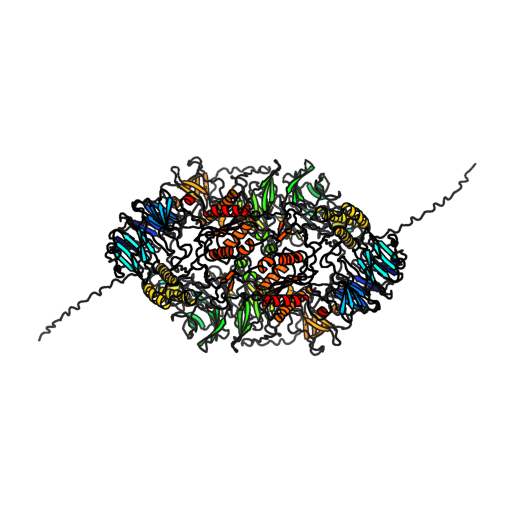L B 1 904 ? 16.859 3.318 18.641 1 98.12 904 VAL B C 1
ATOM 15672 O O . VAL B 1 904 ? 16.328 2.891 19.672 1 98.12 904 VAL B O 1
ATOM 15675 N N . ILE B 1 905 ? 17.094 4.578 18.438 1 98.88 905 ILE B N 1
ATOM 15676 C CA . ILE B 1 905 ? 16.438 5.668 19.141 1 98.88 905 ILE B CA 1
ATOM 15677 C C . ILE B 1 905 ? 15.258 6.191 18.312 1 98.88 905 ILE B C 1
ATOM 15679 O O . ILE B 1 905 ? 15.453 6.715 17.219 1 98.88 905 ILE B O 1
ATOM 15683 N N . ILE B 1 906 ? 14.078 5.992 18.812 1 98.88 906 ILE B N 1
ATOM 15684 C CA . ILE B 1 906 ? 12.891 6.578 18.219 1 98.88 906 ILE B CA 1
ATOM 15685 C C . ILE B 1 906 ? 12.609 7.938 18.859 1 98.88 906 ILE B C 1
ATOM 15687 O O . ILE B 1 906 ? 12.258 8.016 20.031 1 98.88 906 ILE B O 1
ATOM 15691 N N . ASP B 1 907 ? 12.805 9.008 18.109 1 98.88 907 ASP B N 1
ATOM 15692 C CA . ASP B 1 907 ? 12.578 10.359 18.594 1 98.88 907 ASP B CA 1
ATOM 15693 C C . ASP B 1 907 ? 11.141 10.812 18.297 1 98.88 907 ASP B C 1
ATOM 15695 O O . ASP B 1 907 ? 10.836 11.258 17.188 1 98.88 907 ASP B O 1
ATOM 15699 N N . GLU B 1 908 ? 10.375 10.711 19.281 1 98.25 908 GLU B N 1
ATOM 15700 C CA . GLU B 1 908 ? 8.953 11.031 19.203 1 98.25 908 GLU B CA 1
ATOM 15701 C C . GLU B 1 908 ? 8.68 12.461 19.672 1 98.25 908 GLU B C 1
ATOM 15703 O O . GLU B 1 908 ? 7.527 12.891 19.734 1 98.25 908 GLU B O 1
ATOM 15708 N N . ARG B 1 909 ? 9.75 13.227 20.047 1 97.19 909 ARG B N 1
ATOM 15709 C CA . ARG B 1 909 ? 9.578 14.617 20.469 1 97.19 909 ARG B CA 1
ATOM 15710 C C . ARG B 1 909 ? 8.953 15.461 19.359 1 97.19 909 ARG B C 1
ATOM 15712 O O . ARG B 1 909 ? 9.289 15.297 18.188 1 97.19 909 ARG B O 1
ATOM 15719 N N . PHE B 1 910 ? 7.961 16.297 19.766 1 97.19 910 PHE B N 1
ATOM 15720 C CA . PHE B 1 910 ? 7.305 17.25 18.906 1 97.19 910 PHE B CA 1
ATOM 15721 C C . PHE B 1 910 ? 6.332 16.562 17.953 1 97.19 910 PHE B C 1
ATOM 15723 O O . PHE B 1 910 ? 6.043 17.078 16.875 1 97.19 910 PHE B O 1
ATOM 15730 N N . ASN B 1 911 ? 5.906 15.328 18.25 1 97.81 911 ASN B N 1
ATOM 15731 C CA . ASN B 1 911 ? 4.895 14.602 17.5 1 97.81 911 ASN B CA 1
ATOM 15732 C C . ASN B 1 911 ? 3.498 15.172 17.734 1 97.81 911 ASN B C 1
ATOM 15734 O O . ASN B 1 911 ? 2.947 15.039 18.828 1 97.81 911 ASN B O 1
ATOM 15738 N N . HIS B 1 912 ? 2.895 15.703 16.672 1 95.75 912 HIS B N 1
ATOM 15739 C CA . HIS B 1 912 ? 1.64 16.438 16.844 1 95.75 912 HIS B CA 1
ATOM 15740 C C . HIS B 1 912 ? 0.44 15.516 16.609 1 95.75 912 HIS B C 1
ATOM 15742 O O . HIS B 1 912 ? -0.695 15.984 16.516 1 95.75 912 HIS B O 1
ATOM 15748 N N . GLY B 1 913 ? 0.693 14.281 16.516 1 97 913 GLY B N 1
ATOM 15749 C CA . GLY B 1 913 ? -0.379 13.305 16.562 1 97 913 GLY B CA 1
ATOM 15750 C C . GLY B 1 913 ? -0.951 12.977 15.195 1 97 913 GLY B C 1
ATOM 15751 O O . GLY B 1 913 ? -0.339 13.281 14.172 1 97 913 GLY B O 1
ATOM 15752 N N . GLY B 1 914 ? -2.066 12.312 15.109 1 96.25 914 GLY B N 1
ATOM 15753 C CA . GLY B 1 914 ? -2.752 11.766 13.945 1 96.25 914 GLY B CA 1
ATOM 15754 C C . GLY B 1 914 ? -3.449 10.445 14.234 1 96.25 914 GLY B C 1
ATOM 15755 O O . GLY B 1 914 ? -4.344 10.383 15.078 1 96.25 914 GLY B O 1
ATOM 15756 N N . TYR B 1 915 ? -3 9.391 13.695 1 96.62 915 TYR B N 1
ATOM 15757 C CA . TYR B 1 915 ? -3.551 8.055 13.859 1 96.62 915 TYR B CA 1
ATOM 15758 C C . TYR B 1 915 ? -2.982 7.383 15.109 1 96.62 915 TYR B C 1
ATOM 15760 O O . TYR B 1 915 ? -2.066 7.914 15.742 1 96.62 915 TYR B O 1
ATOM 15768 N N . ILE B 1 916 ? -3.598 6.262 15.492 1 97.12 916 ILE B N 1
ATOM 15769 C CA . ILE B 1 916 ? -2.979 5.371 16.469 1 97.12 916 ILE B CA 1
ATOM 15770 C C . ILE B 1 916 ? -1.893 4.539 15.789 1 97.12 916 ILE B C 1
ATOM 15772 O O . ILE B 1 916 ? -2.168 3.803 14.844 1 97.12 916 ILE B O 1
ATOM 15776 N N . ALA B 1 917 ? -0.702 4.68 16.203 1 97.44 917 ALA B N 1
ATOM 15777 C CA . ALA B 1 917 ? 0.462 4.203 15.461 1 97.44 917 ALA B CA 1
ATOM 15778 C C . ALA B 1 917 ? 0.742 2.734 15.773 1 97.44 917 ALA B C 1
ATOM 15780 O O . ALA B 1 917 ? 1.876 2.365 16.094 1 97.44 917 ALA B O 1
ATOM 15781 N N . GLU B 1 918 ? -0.257 1.867 15.656 1 95.44 918 GLU B N 1
ATOM 15782 C CA . GLU B 1 918 ? -0.084 0.43 15.844 1 95.44 918 GLU B CA 1
ATOM 15783 C C . GLU B 1 918 ? 0.934 -0.137 14.852 1 95.44 918 GLU B C 1
ATOM 15785 O O . GLU B 1 918 ? 1.659 -1.08 15.18 1 95.44 918 GLU B O 1
ATOM 15790 N N . TYR B 1 919 ? 0.937 0.355 13.609 1 95.69 919 TYR B N 1
ATOM 15791 C CA . TYR B 1 919 ? 1.88 -0.084 12.586 1 95.69 919 TYR B CA 1
ATOM 15792 C C . TYR B 1 919 ? 3.312 -0.019 13.102 1 95.69 919 TYR B C 1
ATOM 15794 O O . TYR B 1 919 ? 4.074 -0.978 12.961 1 95.69 919 TYR B O 1
ATOM 15802 N N . ILE B 1 920 ? 3.699 1.127 13.656 1 97.69 920 ILE B N 1
ATOM 15803 C CA . ILE B 1 920 ? 5.051 1.326 14.172 1 97.69 920 ILE B CA 1
ATOM 15804 C C . ILE B 1 920 ? 5.332 0.323 15.289 1 97.69 920 ILE B C 1
ATOM 15806 O O . ILE B 1 920 ? 6.402 -0.291 15.328 1 97.69 920 ILE B O 1
ATOM 15810 N N . ILE B 1 921 ? 4.379 0.115 16.219 1 97.56 921 ILE B N 1
ATOM 15811 C CA . ILE B 1 921 ? 4.523 -0.819 17.328 1 97.56 921 ILE B CA 1
ATOM 15812 C C . ILE B 1 921 ? 4.703 -2.236 16.797 1 97.56 921 ILE B C 1
ATOM 15814 O O . ILE B 1 921 ? 5.566 -2.979 17.266 1 97.56 921 ILE B O 1
ATOM 15818 N N . ASP B 1 922 ? 3.91 -2.619 15.758 1 95.19 922 ASP B N 1
ATOM 15819 C CA . ASP B 1 922 ? 4.016 -3.939 15.148 1 95.19 922 ASP B CA 1
ATOM 15820 C C . ASP B 1 922 ? 5.43 -4.195 14.633 1 95.19 922 ASP B C 1
ATOM 15822 O O . ASP B 1 922 ? 5.996 -5.266 14.867 1 95.19 922 ASP B O 1
ATOM 15826 N N . VAL B 1 923 ? 6.027 -3.256 13.93 1 96.06 923 VAL B N 1
ATOM 15827 C CA . VAL B 1 923 ? 7.355 -3.402 13.336 1 96.06 923 VAL B CA 1
ATOM 15828 C C . VAL B 1 923 ? 8.406 -3.48 14.445 1 96.06 923 VAL B C 1
ATOM 15830 O O . VAL B 1 923 ? 9.289 -4.336 14.414 1 96.06 923 VAL B O 1
ATOM 15833 N N . LEU B 1 924 ? 8.281 -2.627 15.5 1 97.31 924 LEU B N 1
ATOM 15834 C CA . LEU B 1 924 ? 9.289 -2.543 16.547 1 97.31 924 LEU B CA 1
ATOM 15835 C C . LEU B 1 924 ? 9.266 -3.789 17.422 1 97.31 924 LEU B C 1
ATOM 15837 O O . LEU B 1 924 ? 10.273 -4.129 18.062 1 97.31 924 LEU B O 1
ATOM 15841 N N . ARG B 1 925 ? 8.148 -4.492 17.453 1 95.88 925 ARG B N 1
ATOM 15842 C CA . ARG B 1 925 ? 8 -5.645 18.344 1 95.88 925 ARG B CA 1
ATOM 15843 C C . ARG B 1 925 ? 8.422 -6.934 17.641 1 95.88 925 ARG B C 1
ATOM 15845 O O . ARG B 1 925 ? 8.391 -8.008 18.234 1 95.88 925 ARG B O 1
ATOM 15852 N N . ARG B 1 926 ? 8.828 -6.91 16.391 1 94 926 ARG B N 1
ATOM 15853 C CA . ARG B 1 926 ? 9.258 -8.102 15.664 1 94 926 ARG B CA 1
ATOM 15854 C C . ARG B 1 926 ? 10.43 -8.781 16.359 1 94 926 ARG B C 1
ATOM 15856 O O . ARG B 1 926 ? 11.305 -8.109 16.922 1 94 926 ARG B O 1
ATOM 15863 N N . GLU B 1 927 ? 10.438 -10.117 16.328 1 93.12 927 GLU B N 1
ATOM 15864 C CA . GLU B 1 927 ? 11.492 -10.961 16.875 1 93.12 927 GLU B CA 1
ATOM 15865 C C . GLU B 1 927 ? 12.031 -11.93 15.828 1 93.12 927 GLU B C 1
ATOM 15867 O O . GLU B 1 927 ? 11.266 -12.453 15.016 1 93.12 927 GLU B O 1
ATOM 15872 N N . ARG B 1 928 ? 13.289 -12.203 15.875 1 93.12 928 ARG B N 1
ATOM 15873 C CA . ARG B 1 928 ? 13.891 -13.156 14.953 1 93.12 928 ARG B CA 1
ATOM 15874 C C . ARG B 1 928 ? 13.367 -14.57 15.195 1 93.12 928 ARG B C 1
ATOM 15876 O O . ARG B 1 928 ? 13.195 -14.977 16.344 1 93.12 928 ARG B O 1
ATOM 15883 N N . ASN B 1 929 ? 13.164 -15.266 14.102 1 95.12 929 ASN B N 1
ATOM 15884 C CA . ASN B 1 929 ? 12.68 -16.641 14.219 1 95.12 929 ASN B CA 1
ATOM 15885 C C . ASN B 1 929 ? 13.594 -17.625 13.492 1 95.12 929 ASN B C 1
ATOM 15887 O O . ASN B 1 929 ? 13.367 -18.828 13.539 1 95.12 929 ASN B O 1
ATOM 15891 N N . GLY B 1 930 ? 14.625 -17.109 12.805 1 95.06 930 GLY B N 1
ATOM 15892 C CA . GLY B 1 930 ? 15.57 -17.953 12.086 1 95.06 930 GLY B CA 1
ATOM 15893 C C . GLY B 1 930 ? 16.391 -17.203 11.062 1 95.06 930 GLY B C 1
ATOM 15894 O O . GLY B 1 930 ? 16.531 -15.977 11.148 1 95.06 930 GLY B O 1
ATOM 15895 N N . TYR B 1 931 ? 17.031 -18 10.141 1 94.5 931 TYR B N 1
ATOM 15896 C CA . TYR B 1 931 ? 17.922 -17.438 9.133 1 94.5 931 TYR B CA 1
ATOM 15897 C C . TYR B 1 931 ? 17.781 -18.172 7.805 1 94.5 931 TYR B C 1
ATOM 15899 O O . TYR B 1 931 ? 17.375 -19.344 7.77 1 94.5 931 TYR B O 1
ATOM 15907 N N . PHE B 1 932 ? 18.016 -17.5 6.75 1 94.25 932 PHE B N 1
ATOM 15908 C CA . PHE B 1 932 ? 18.25 -18.094 5.438 1 94.25 932 PHE B CA 1
ATOM 15909 C C . PHE B 1 932 ? 19.703 -17.891 5.016 1 94.25 932 PHE B C 1
ATOM 15911 O O . PHE B 1 932 ? 20.25 -16.797 5.137 1 94.25 932 PHE B O 1
ATOM 15918 N N . ASN B 1 933 ? 20.281 -18.922 4.668 1 92.44 933 ASN B N 1
ATOM 15919 C CA . ASN B 1 933 ? 21.703 -18.828 4.402 1 92.44 933 ASN B CA 1
ATOM 15920 C C . ASN B 1 933 ? 22 -17.984 3.162 1 92.44 933 ASN B C 1
ATOM 15922 O O . ASN B 1 933 ? 21.141 -17.844 2.291 1 92.44 933 ASN B O 1
ATOM 15926 N N . ASN B 1 934 ? 23.109 -17.391 3.131 1 87.75 934 ASN B N 1
ATOM 15927 C CA . ASN B 1 934 ? 23.656 -16.562 2.068 1 87.75 934 ASN B CA 1
ATOM 15928 C C . ASN B 1 934 ? 24.891 -17.203 1.432 1 87.75 934 ASN B C 1
ATOM 15930 O O . ASN B 1 934 ? 25.969 -17.188 2.016 1 87.75 934 ASN B O 1
ATOM 15934 N N . GLN B 1 935 ? 24.672 -17.672 0.231 1 80.88 935 GLN B N 1
ATOM 15935 C CA . GLN B 1 935 ? 25.75 -18.391 -0.444 1 80.88 935 GLN B CA 1
ATOM 15936 C C . GLN B 1 935 ? 26.938 -17.469 -0.706 1 80.88 935 GLN B C 1
ATOM 15938 O O . GLN B 1 935 ? 28.078 -17.922 -0.819 1 80.88 935 GLN B O 1
ATOM 15943 N N . MET B 1 936 ? 26.688 -16.172 -0.812 1 78.69 936 MET B N 1
ATOM 15944 C CA . MET B 1 936 ? 27.734 -15.219 -1.151 1 78.69 936 MET B CA 1
ATOM 15945 C C . MET B 1 936 ? 28.594 -14.891 0.068 1 78.69 936 MET B C 1
ATOM 15947 O O . MET B 1 936 ? 29.75 -14.5 -0.07 1 78.69 936 MET B O 1
ATOM 15951 N N . ALA B 1 937 ? 27.953 -15 1.169 1 76.94 937 ALA B N 1
ATOM 15952 C CA . ALA B 1 937 ? 28.641 -14.695 2.42 1 76.94 937 ALA B CA 1
ATOM 15953 C C . ALA B 1 937 ? 28.125 -15.562 3.562 1 76.94 937 ALA B C 1
ATOM 15955 O O . ALA B 1 937 ? 27.234 -15.141 4.309 1 76.94 937 ALA B O 1
ATOM 15956 N N . GLY B 1 938 ? 28.734 -16.734 3.68 1 72.94 938 GLY B N 1
ATOM 15957 C CA . GLY B 1 938 ? 28.234 -17.703 4.648 1 72.94 938 GLY B CA 1
ATOM 15958 C C . GLY B 1 938 ? 28.188 -17.156 6.062 1 72.94 938 GLY B C 1
ATOM 15959 O O . GLY B 1 938 ? 27.391 -17.609 6.883 1 72.94 938 GLY B O 1
ATOM 15960 N N . ASP B 1 939 ? 29 -16.172 6.316 1 78.69 939 ASP B N 1
ATOM 15961 C CA . ASP B 1 939 ? 29.062 -15.609 7.664 1 78.69 939 ASP B CA 1
ATOM 15962 C C . ASP B 1 939 ? 28.062 -14.461 7.832 1 78.69 939 ASP B C 1
ATOM 15964 O O . ASP B 1 939 ? 27.984 -13.859 8.898 1 78.69 939 ASP B O 1
ATOM 15968 N N . HIS B 1 940 ? 27.297 -14.281 6.812 1 84.31 940 HIS B N 1
ATOM 15969 C CA . HIS B 1 940 ? 26.297 -13.219 6.852 1 84.31 940 HIS B CA 1
ATOM 15970 C C . HIS B 1 940 ? 24.953 -13.695 6.312 1 84.31 940 HIS B C 1
ATOM 15972 O O . HIS B 1 940 ? 24.484 -13.211 5.281 1 84.31 940 HIS B O 1
ATOM 15978 N N . PRO B 1 941 ? 24.328 -14.617 7.125 1 90.62 941 PRO B N 1
ATOM 15979 C CA . PRO B 1 941 ? 23.016 -15.078 6.66 1 90.62 941 PRO B CA 1
ATOM 15980 C C . PRO B 1 941 ? 21.938 -13.984 6.723 1 90.62 941 PRO B C 1
ATOM 15982 O O . PRO B 1 941 ? 22.141 -12.969 7.395 1 90.62 941 PRO B O 1
ATOM 15985 N N . MET B 1 942 ? 20.906 -14.125 6 1 90.5 942 MET B N 1
ATOM 15986 C CA . MET B 1 942 ? 19.75 -13.234 6.078 1 90.5 942 MET B CA 1
ATOM 15987 C C . MET B 1 942 ? 18.859 -13.602 7.254 1 90.5 942 MET B C 1
ATOM 15989 O O . MET B 1 942 ? 18.609 -14.781 7.504 1 90.5 942 MET B O 1
ATOM 15993 N N . THR B 1 943 ? 18.406 -12.664 7.93 1 91.81 943 THR B N 1
ATOM 15994 C CA . THR B 1 943 ? 17.547 -12.938 9.086 1 91.81 943 THR B CA 1
ATOM 15995 C C . THR B 1 943 ? 16.109 -13.188 8.648 1 91.81 943 THR B C 1
ATOM 15997 O O . THR B 1 943 ? 15.703 -12.781 7.555 1 91.81 943 THR B O 1
ATOM 16000 N N . SER B 1 944 ? 15.336 -13.891 9.438 1 93.38 944 SER B N 1
ATOM 16001 C CA . SER B 1 944 ? 13.883 -13.961 9.398 1 93.38 944 SER B CA 1
ATOM 16002 C C . SER B 1 944 ? 13.266 -13.438 10.695 1 93.38 944 SER B C 1
ATOM 16004 O O . SER B 1 944 ? 13.5 -13.992 11.766 1 93.38 944 SER B O 1
ATOM 16006 N N . PRO B 1 945 ? 12.492 -12.391 10.523 1 93.5 945 PRO B N 1
ATOM 16007 C CA . PRO B 1 945 ? 12.172 -11.57 9.352 1 93.5 945 PRO B CA 1
ATOM 16008 C C . PRO B 1 945 ? 13.414 -10.969 8.695 1 93.5 945 PRO B C 1
ATOM 16010 O O . PRO B 1 945 ? 14.469 -10.867 9.336 1 93.5 945 PRO B O 1
ATOM 16013 N N . GLY B 1 946 ? 13.242 -10.578 7.395 1 90.94 946 GLY B N 1
ATOM 16014 C CA . GLY B 1 946 ? 14.367 -10.117 6.598 1 90.94 946 GLY B CA 1
ATOM 16015 C C . GLY B 1 946 ? 14.867 -8.742 7.008 1 90.94 946 GLY B C 1
ATOM 16016 O O . GLY B 1 946 ? 16 -8.375 6.703 1 90.94 946 GLY B O 1
ATOM 16017 N N . SER B 1 947 ? 14.023 -7.938 7.625 1 91.12 947 SER B N 1
ATOM 16018 C CA . SER B 1 947 ? 14.414 -6.609 8.094 1 91.12 947 SER B CA 1
ATOM 16019 C C . SER B 1 947 ? 13.898 -6.352 9.508 1 91.12 947 SER B C 1
ATOM 16021 O O . SER B 1 947 ? 12.789 -6.766 9.852 1 91.12 947 SER B O 1
ATOM 16023 N N . GLY B 1 948 ? 14.781 -5.734 10.305 1 91.81 948 GLY B N 1
ATOM 16024 C CA . GLY B 1 948 ? 14.445 -5.363 11.672 1 91.81 948 GLY B CA 1
ATOM 16025 C C . GLY B 1 948 ? 15.664 -4.977 12.5 1 91.81 948 GLY B C 1
ATOM 16026 O O . GLY B 1 948 ? 16.797 -5.23 12.094 1 91.81 948 GLY B O 1
ATOM 16027 N N . ILE B 1 949 ? 15.461 -4.238 13.492 1 94.25 949 ILE B N 1
ATOM 16028 C CA . ILE B 1 949 ? 16.469 -3.953 14.5 1 94.25 949 ILE B CA 1
ATOM 16029 C C . ILE B 1 949 ? 16.172 -4.742 15.773 1 94.25 949 ILE B C 1
ATOM 16031 O O . ILE B 1 949 ? 15.125 -4.543 16.406 1 94.25 949 ILE B O 1
ATOM 16035 N N . TRP B 1 950 ? 17.031 -5.625 16.188 1 91.88 950 TRP B N 1
ATOM 16036 C CA . TRP B 1 950 ? 16.719 -6.688 17.141 1 91.88 950 TRP B CA 1
ATOM 16037 C C . TRP B 1 950 ? 17.203 -6.324 18.547 1 91.88 950 TRP B C 1
ATOM 16039 O O . TRP B 1 950 ? 16.844 -6.984 19.516 1 91.88 950 TRP B O 1
ATOM 16049 N N . GLY B 1 951 ? 18.031 -5.266 18.656 1 93.5 951 GLY B N 1
ATOM 16050 C CA . GLY B 1 951 ? 18.578 -4.848 19.953 1 93.5 951 GLY B CA 1
ATOM 16051 C C . GLY B 1 951 ? 17.703 -3.82 20.641 1 93.5 951 GLY B C 1
ATOM 16052 O O . GLY B 1 951 ? 16.5 -3.764 20.422 1 93.5 951 GLY B O 1
ATOM 16053 N N . PRO B 1 952 ? 18.297 -3.012 21.609 1 95.88 952 PRO B N 1
ATOM 16054 C CA . PRO B 1 952 ? 17.547 -2.084 22.453 1 95.88 952 PRO B CA 1
ATOM 16055 C C . PRO B 1 952 ? 16.859 -0.98 21.656 1 95.88 952 PRO B C 1
ATOM 16057 O O . PRO B 1 952 ? 17.406 -0.502 20.656 1 95.88 952 PRO B O 1
ATOM 16060 N N . LYS B 1 953 ? 15.695 -0.583 22.125 1 97.81 953 LYS B N 1
ATOM 16061 C CA . LYS B 1 953 ? 14.922 0.542 21.609 1 97.81 953 LYS B CA 1
ATOM 16062 C C . LYS B 1 953 ? 14.609 1.553 22.703 1 97.81 953 LYS B C 1
ATOM 16064 O O . LYS B 1 953 ? 14.242 1.172 23.812 1 97.81 953 LYS B O 1
ATOM 16069 N N . VAL B 1 954 ? 14.898 2.77 22.453 1 98.81 954 VAL B N 1
ATOM 16070 C CA . VAL B 1 954 ? 14.617 3.869 23.375 1 98.81 954 VAL B CA 1
ATOM 16071 C C . VAL B 1 954 ? 13.789 4.941 22.656 1 98.81 954 VAL B C 1
ATOM 16073 O O . VAL B 1 954 ? 14.055 5.266 21.5 1 98.81 954 VAL B O 1
ATOM 16076 N N . MET B 1 955 ? 12.75 5.43 23.281 1 98.88 955 MET B N 1
ATOM 16077 C CA . MET B 1 955 ? 11.93 6.477 22.688 1 98.88 955 MET B CA 1
ATOM 16078 C C . MET B 1 955 ? 12.07 7.785 23.453 1 98.88 955 MET B C 1
ATOM 16080 O O . MET B 1 955 ? 11.969 7.805 24.672 1 98.88 955 MET B O 1
ATOM 16084 N N . LEU B 1 956 ? 12.367 8.852 22.719 1 98.94 956 LEU B N 1
ATOM 16085 C CA . LEU B 1 956 ? 12.375 10.203 23.266 1 98.94 956 LEU B CA 1
ATOM 16086 C C . LEU B 1 956 ? 10.984 10.82 23.203 1 98.94 956 LEU B C 1
ATOM 16088 O O . LEU B 1 956 ? 10.305 10.727 22.188 1 98.94 956 LEU B O 1
ATOM 16092 N N . ILE B 1 957 ? 10.492 11.406 24.297 1 98.75 957 ILE B N 1
ATOM 16093 C CA . ILE B 1 957 ? 9.195 12.078 24.328 1 98.75 957 ILE B CA 1
ATOM 16094 C C . ILE B 1 957 ? 9.336 13.453 24.984 1 98.75 957 ILE B C 1
ATOM 16096 O O . ILE B 1 957 ? 10.305 13.703 25.719 1 98.75 957 ILE B O 1
ATOM 16100 N N . ASN B 1 958 ? 8.453 14.367 24.719 1 97.75 958 ASN B N 1
ATOM 16101 C CA . ASN B 1 958 ? 8.477 15.664 25.391 1 97.75 958 ASN B CA 1
ATOM 16102 C C . ASN B 1 958 ? 7.078 16.266 25.5 1 97.75 958 ASN B C 1
ATOM 16104 O O . ASN B 1 958 ? 6.09 15.617 25.156 1 97.75 958 ASN B O 1
ATOM 16108 N N . GLU B 1 959 ? 6.977 17.484 26.078 1 96.38 959 GLU B N 1
ATOM 16109 C CA . GLU B 1 959 ? 5.727 18.109 26.5 1 96.38 959 GLU B CA 1
ATOM 16110 C C . GLU B 1 959 ? 4.906 18.562 25.297 1 96.38 959 GLU B C 1
ATOM 16112 O O . GLU B 1 959 ? 3.715 18.844 25.422 1 96.38 959 GLU B O 1
ATOM 16117 N N . VAL B 1 960 ? 5.477 18.625 24.109 1 94.38 960 VAL B N 1
ATOM 16118 C CA . VAL B 1 960 ? 4.746 19.109 22.953 1 94.38 960 VAL B CA 1
ATOM 16119 C C . VAL B 1 960 ? 4.402 17.953 22.031 1 94.38 960 VAL B C 1
ATOM 16121 O O . VAL B 1 960 ? 4.129 18.141 20.844 1 94.38 960 VAL B O 1
ATOM 16124 N N . SER B 1 961 ? 4.535 16.75 22.453 1 97.06 961 SER B N 1
ATOM 16125 C CA . SER B 1 961 ? 4 15.562 21.797 1 97.06 961 SER B CA 1
ATOM 16126 C C . SER B 1 961 ? 2.613 15.211 22.312 1 97.06 961 SER B C 1
ATOM 16128 O O . SER B 1 961 ? 2.41 15.125 23.531 1 97.06 961 SER B O 1
ATOM 16130 N N . GLY B 1 962 ? 1.661 15.078 21.375 1 97.5 962 GLY B N 1
ATOM 16131 C CA . GLY B 1 962 ? 0.317 14.867 21.891 1 97.5 962 GLY B CA 1
ATOM 16132 C C . GLY B 1 962 ? -0.59 14.148 20.906 1 97.5 962 GLY B C 1
ATOM 16133 O O . GLY B 1 962 ? -0.192 13.867 19.766 1 97.5 962 GLY B O 1
ATOM 16134 N N . SER B 1 963 ? -1.868 13.742 21.344 1 97.69 963 SER B N 1
ATOM 16135 C CA . SER B 1 963 ? -2.84 13 20.547 1 97.69 963 SER B CA 1
ATOM 16136 C C . SER B 1 963 ? -2.309 11.617 20.172 1 97.69 963 SER B C 1
ATOM 16138 O O . SER B 1 963 ? -1.894 10.852 21.047 1 97.69 963 SER B O 1
ATOM 16140 N N . GLY B 1 964 ? -2.104 11.383 18.859 1 97.69 964 GLY B N 1
ATOM 16141 C CA . GLY B 1 964 ? -1.39 10.172 18.484 1 97.69 964 GLY B CA 1
ATOM 16142 C C . GLY B 1 964 ? 0.006 10.094 19.078 1 97.69 964 GLY B C 1
ATOM 16143 O O . GLY B 1 964 ? 0.514 9.008 19.344 1 97.69 964 GLY B O 1
ATOM 16144 N N . GLY B 1 965 ? 0.569 11.312 19.281 1 98.12 965 GLY B N 1
ATOM 16145 C CA . GLY B 1 965 ? 1.883 11.422 19.906 1 98.12 965 GLY B CA 1
ATOM 16146 C C . GLY B 1 965 ? 1.883 11.062 21.375 1 98.12 965 GLY B C 1
ATOM 16147 O O . GLY B 1 965 ? 2.938 10.797 21.953 1 98.12 965 GLY B O 1
ATOM 16148 N N . ASP B 1 966 ? 0.709 11 22.094 1 98.5 966 ASP B N 1
ATOM 16149 C CA . ASP B 1 966 ? 0.546 10.438 23.422 1 98.5 966 ASP B CA 1
ATOM 16150 C C . ASP B 1 966 ? 0.395 8.922 23.375 1 98.5 966 ASP B C 1
ATOM 16152 O O . ASP B 1 966 ? 0.976 8.203 24.188 1 98.5 966 ASP B O 1
ATOM 16156 N N . MET B 1 967 ? -0.391 8.531 22.391 1 98.56 967 MET B N 1
ATOM 16157 C CA . MET B 1 967 ? -0.779 7.125 22.344 1 98.56 967 MET B CA 1
ATOM 16158 C C . MET B 1 967 ? 0.418 6.246 22 1 98.56 967 MET B C 1
ATOM 16160 O O . MET B 1 967 ? 0.546 5.137 22.516 1 98.56 967 MET B O 1
ATOM 16164 N N . LEU B 1 968 ? 1.305 6.656 21.062 1 98.62 968 LEU B N 1
ATOM 16165 C CA . LEU B 1 968 ? 2.459 5.855 20.672 1 98.62 968 LEU B CA 1
ATOM 16166 C C . LEU B 1 968 ? 3.354 5.555 21.859 1 98.62 968 LEU B C 1
ATOM 16168 O O . LEU B 1 968 ? 3.662 4.391 22.141 1 98.62 968 LEU B O 1
ATOM 16172 N N . PRO B 1 969 ? 3.74 6.559 22.703 1 98.75 969 PRO B N 1
ATOM 16173 C CA . PRO B 1 969 ? 4.516 6.223 23.906 1 98.75 969 PRO B CA 1
ATOM 16174 C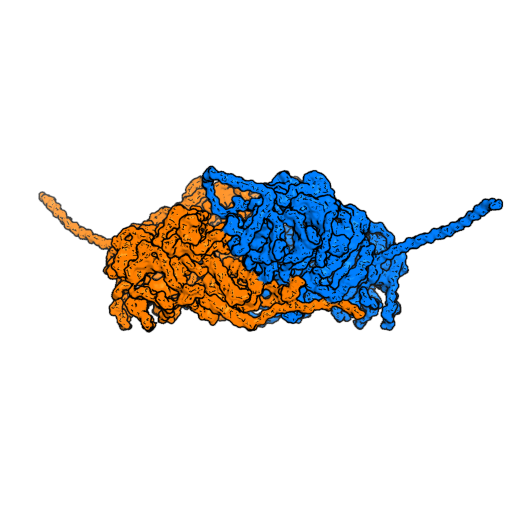 C . PRO B 1 969 ? 3.73 5.371 24.891 1 98.75 969 PRO B C 1
ATOM 16176 O O . PRO B 1 969 ? 4.312 4.535 25.594 1 98.75 969 PRO B O 1
ATOM 16179 N N . TYR B 1 970 ? 2.396 5.633 25.031 1 98.56 970 TYR B N 1
ATOM 16180 C CA . TYR B 1 970 ? 1.582 4.777 25.891 1 98.56 970 TYR B CA 1
ATOM 16181 C C . TYR B 1 970 ? 1.724 3.312 25.484 1 98.56 970 TYR B C 1
ATOM 16183 O O . TYR B 1 970 ? 2.002 2.455 26.328 1 98.56 970 TYR B O 1
ATOM 16191 N N . MET B 1 971 ? 1.551 3.002 24.219 1 98.44 971 MET B N 1
ATOM 16192 C CA . MET B 1 971 ? 1.626 1.636 23.703 1 98.44 971 MET B CA 1
ATOM 16193 C C . MET B 1 971 ? 3.043 1.087 23.828 1 98.44 971 MET B C 1
ATOM 16195 O O . MET B 1 971 ? 3.232 -0.094 24.125 1 98.44 971 MET B O 1
ATOM 16199 N N . PHE B 1 972 ? 4.074 1.97 23.531 1 98.62 972 PHE B N 1
ATOM 16200 C CA . PHE B 1 972 ? 5.477 1.578 23.625 1 98.62 972 PHE B CA 1
ATOM 16201 C C . PHE B 1 972 ? 5.785 1.017 25.016 1 98.62 972 PHE B C 1
ATOM 16203 O O . PHE B 1 972 ? 6.441 -0.02 25.141 1 98.62 972 PHE B O 1
ATOM 16210 N N . ARG B 1 973 ? 5.305 1.66 26.047 1 98 973 ARG B N 1
ATOM 16211 C CA . ARG B 1 973 ? 5.469 1.196 27.422 1 98 973 ARG B CA 1
ATOM 16212 C C . ARG B 1 973 ? 4.586 -0.014 27.703 1 98 973 ARG B C 1
ATOM 16214 O O . ARG B 1 973 ? 5.035 -0.995 28.297 1 98 973 ARG B O 1
ATOM 16221 N N . TYR B 1 974 ? 3.299 0.063 27.312 1 97.75 974 TYR B N 1
ATOM 16222 C CA . TYR B 1 974 ? 2.326 -0.995 27.562 1 97.75 974 TYR B CA 1
ATOM 16223 C C . TYR B 1 974 ? 2.85 -2.342 27.094 1 97.75 974 TYR B C 1
ATOM 16225 O O . TYR B 1 974 ? 2.73 -3.35 27.797 1 97.75 974 TYR B O 1
ATOM 16233 N N . TYR B 1 975 ? 3.471 -2.357 25.891 1 97.56 975 TYR B N 1
ATOM 16234 C CA . TYR B 1 975 ? 3.949 -3.596 25.297 1 97.56 975 TYR B CA 1
ATOM 16235 C C . TYR B 1 975 ? 5.395 -3.875 25.688 1 97.56 975 TYR B C 1
ATOM 16237 O O . TYR B 1 975 ? 6.008 -4.824 25.203 1 97.56 975 TYR B O 1
ATOM 16245 N N . GLN B 1 976 ? 6.027 -3.006 26.453 1 97.44 976 GLN B N 1
ATOM 16246 C CA . GLN B 1 976 ? 7.379 -3.174 26.984 1 97.44 976 GLN B CA 1
ATOM 16247 C C . GLN B 1 976 ? 8.398 -3.244 25.844 1 97.44 976 GLN B C 1
ATOM 16249 O O . GLN B 1 976 ? 9.266 -4.125 25.828 1 97.44 976 GLN B O 1
ATOM 16254 N N . VAL B 1 977 ? 8.234 -2.344 24.875 1 97.5 977 VAL B N 1
ATOM 16255 C CA . VAL B 1 977 ? 9.117 -2.301 23.703 1 97.5 977 VAL B CA 1
ATOM 16256 C C . VAL B 1 977 ? 10.477 -1.746 24.109 1 97.5 977 VAL B C 1
ATOM 16258 O O . VAL B 1 977 ? 11.508 -2.188 23.594 1 97.5 977 VAL B O 1
ATOM 16261 N N . GLY B 1 978 ? 10.516 -0.729 25 1 97.94 978 GLY B N 1
ATOM 16262 C CA . GLY B 1 978 ? 11.727 -0.071 25.469 1 97.94 978 GLY B CA 1
ATOM 16263 C C . GLY B 1 978 ? 11.453 1.022 26.484 1 97.94 978 GLY B C 1
ATOM 16264 O O . GLY B 1 978 ? 10.359 1.095 27.047 1 97.94 978 GLY B O 1
ATOM 16265 N N . LYS B 1 979 ? 12.469 1.896 26.75 1 98.38 979 LYS B N 1
ATOM 16266 C CA . LYS B 1 979 ? 12.367 2.939 27.766 1 98.38 979 LYS B CA 1
ATOM 16267 C C . LYS B 1 979 ? 11.961 4.273 27.156 1 98.38 979 LYS B C 1
ATOM 16269 O O . LYS B 1 979 ? 12.398 4.613 26.047 1 98.38 979 LYS B O 1
ATOM 16274 N N . LEU B 1 980 ? 11.102 5.004 27.875 1 98.88 980 LEU B N 1
ATOM 16275 C CA . LEU B 1 980 ? 10.75 6.379 27.531 1 98.88 980 LEU B CA 1
ATOM 16276 C C . LEU B 1 980 ? 11.664 7.367 28.25 1 98.88 980 LEU B C 1
ATOM 16278 O O . LEU B 1 980 ? 11.82 7.309 29.469 1 98.88 980 LEU B O 1
ATOM 16282 N N . VAL B 1 981 ? 12.305 8.266 27.469 1 98.94 981 VAL B N 1
ATOM 16283 C CA . VAL B 1 981 ? 13.227 9.258 28.016 1 98.94 981 VAL B CA 1
ATOM 16284 C C . VAL B 1 981 ? 12.758 10.664 27.641 1 98.94 981 VAL B C 1
ATOM 16286 O O . VAL B 1 981 ? 12.336 10.898 26.5 1 98.94 981 VAL B O 1
ATOM 16289 N N . GLY B 1 982 ? 12.766 11.617 28.516 1 98.69 982 GLY B N 1
ATOM 16290 C CA . GLY B 1 982 ? 12.414 13 28.219 1 98.69 982 GLY B CA 1
ATOM 16291 C C . GLY B 1 982 ? 11.477 13.602 29.25 1 98.69 982 GLY B C 1
ATOM 16292 O O . GLY B 1 982 ? 11.75 13.57 30.453 1 98.69 982 GLY B O 1
ATOM 16293 N N . LYS B 1 983 ? 10.398 14.164 28.766 1 97.94 983 LYS B N 1
ATOM 16294 C CA . LYS B 1 983 ? 9.398 14.812 29.609 1 97.94 983 LYS B CA 1
ATOM 16295 C C . LYS B 1 983 ? 7.996 14.289 29.312 1 97.94 983 LYS B C 1
ATOM 16297 O O . LYS B 1 983 ? 7.762 13.711 28.25 1 97.94 983 LYS B O 1
ATOM 16302 N N . ARG B 1 984 ? 7.07 14.539 30.25 1 97.81 984 ARG B N 1
ATOM 16303 C CA . ARG B 1 984 ? 5.676 14.125 30.109 1 97.81 984 ARG B CA 1
ATOM 16304 C C . ARG B 1 984 ? 5.055 14.719 28.859 1 97.81 984 ARG B C 1
ATOM 16306 O O . ARG B 1 984 ? 5.262 15.898 28.547 1 97.81 984 ARG B O 1
ATOM 16313 N N . THR B 1 985 ? 4.289 13.891 28.062 1 98.38 985 THR B N 1
ATOM 16314 C CA . THR B 1 985 ? 3.646 14.336 26.828 1 98.38 985 THR B CA 1
ATOM 16315 C C . THR B 1 985 ? 2.441 15.219 27.141 1 98.38 985 THR B C 1
ATOM 16317 O O . THR B 1 985 ? 2.096 15.43 28.312 1 98.38 985 THR B O 1
ATOM 16320 N N . TRP B 1 986 ? 1.779 15.711 26.141 1 97.81 986 TRP B N 1
ATOM 16321 C CA . TRP B 1 986 ? 0.759 16.75 26.203 1 97.81 986 TRP B CA 1
ATOM 16322 C C . TRP B 1 986 ? -0.442 16.297 27.016 1 97.81 986 TRP B C 1
ATOM 16324 O O . TRP B 1 986 ? -0.896 17.016 27.922 1 97.81 986 TRP B O 1
ATOM 16334 N N . GLY B 1 987 ? -0.949 15.141 26.688 1 98 987 GLY B N 1
ATOM 16335 C CA . GLY B 1 987 ? -2.078 14.617 27.438 1 98 987 GLY B CA 1
ATOM 16336 C C . GLY B 1 987 ? -3.416 14.922 26.797 1 98 987 GLY B C 1
ATOM 16337 O O . GLY B 1 987 ? -4.438 15.016 27.484 1 98 987 GLY B O 1
ATOM 16338 N N . GLY B 1 988 ? -3.477 15.234 25.531 1 97.31 988 GLY B N 1
ATOM 16339 C CA . GLY B 1 988 ? -4.719 15.359 24.797 1 97.31 988 GLY B CA 1
ATOM 16340 C C . GLY B 1 988 ? -5.008 14.156 23.906 1 97.31 988 GLY B C 1
ATOM 16341 O O . GLY B 1 988 ? -4.562 14.109 22.766 1 97.31 988 GLY B O 1
ATOM 16342 N N . LEU B 1 989 ? -5.742 13.188 24.5 1 97.56 989 LEU B N 1
ATOM 16343 C CA . LEU B 1 989 ? -6.043 11.992 23.719 1 97.56 989 LEU B CA 1
ATOM 16344 C C . LEU B 1 989 ? -7.551 11.797 23.578 1 97.56 989 LEU B C 1
ATOM 16346 O O . LEU B 1 989 ? -8.109 10.852 24.125 1 97.56 989 LEU B O 1
ATOM 16350 N N . VAL B 1 990 ? -8.125 12.625 22.812 1 96.31 990 VAL B N 1
ATOM 16351 C CA . VAL B 1 990 ? -9.508 12.57 22.344 1 96.31 990 VAL B CA 1
ATOM 16352 C C . VAL B 1 990 ? -9.547 12.812 20.828 1 96.31 990 VAL B C 1
ATOM 16354 O O . VAL B 1 990 ? -8.656 13.469 20.281 1 96.31 990 VAL B O 1
ATOM 16357 N N . GLY B 1 991 ? -10.461 12.18 20.188 1 93.62 991 GLY B N 1
ATOM 16358 C CA . GLY B 1 991 ? -10.555 12.336 18.75 1 93.62 991 GLY B CA 1
ATOM 16359 C C . GLY B 1 991 ? -11.477 13.453 18.328 1 93.62 991 GLY B C 1
ATOM 16360 O O . GLY B 1 991 ? -12.555 13.633 18.906 1 93.62 991 GLY B O 1
ATOM 16361 N N . ILE B 1 992 ? -10.961 14.281 17.328 1 92.44 992 ILE B N 1
ATOM 16362 C CA . ILE B 1 992 ? -11.781 15.375 16.828 1 92.44 992 ILE B CA 1
ATOM 16363 C C . ILE B 1 992 ? -12.039 15.188 15.336 1 92.44 992 ILE B C 1
ATOM 16365 O O . ILE B 1 992 ? -11.102 15.109 14.547 1 92.44 992 ILE B O 1
ATOM 16369 N N . TRP B 1 993 ? -13.219 14.961 14.922 1 87.94 993 TRP B N 1
ATOM 16370 C CA . TRP B 1 993 ? -13.602 14.859 13.516 1 87.94 993 TRP B CA 1
ATOM 16371 C C . TRP B 1 993 ? -15.102 15.102 13.344 1 87.94 993 TRP B C 1
ATOM 16373 O O . TRP B 1 993 ? -15.867 15 14.305 1 87.94 993 TRP B O 1
ATOM 16383 N N . GLY B 1 994 ? -15.461 15.57 12.18 1 88.88 994 GLY B N 1
ATOM 16384 C CA . GLY B 1 994 ? -16.844 15.508 11.742 1 88.88 994 GLY B CA 1
ATOM 16385 C C . GLY B 1 994 ? -17.641 16.766 12.086 1 88.88 994 GLY B C 1
ATOM 16386 O O . GLY B 1 994 ? -18.797 16.875 11.719 1 88.88 994 GLY B O 1
ATOM 16387 N N . VAL B 1 995 ? -17.109 17.719 12.852 1 93.5 995 VAL B N 1
ATOM 16388 C CA . VAL B 1 995 ? -17.828 18.953 13.188 1 93.5 995 VAL B CA 1
ATOM 16389 C C . VAL B 1 995 ? -17.812 19.906 11.992 1 93.5 995 VAL B C 1
ATOM 16391 O O . VAL B 1 995 ? -16.766 20.188 11.43 1 93.5 995 VAL B O 1
ATOM 16394 N N . PRO B 1 996 ? -18.938 20.375 11.555 1 93.94 996 PRO B N 1
ATOM 16395 C CA . PRO B 1 996 ? -19 21.281 10.414 1 93.94 996 PRO B CA 1
ATOM 16396 C C . PRO B 1 996 ? -18.375 22.656 10.711 1 93.94 996 PRO B C 1
ATOM 16398 O O . PRO B 1 996 ? -18.125 22.984 11.875 1 93.94 996 PRO B O 1
ATOM 16401 N N . SER B 1 997 ? -18.188 23.422 9.719 1 95.88 997 SER B N 1
ATOM 16402 C CA . SER B 1 997 ? -17.75 24.812 9.875 1 95.88 997 SER B CA 1
ATOM 16403 C C . SER B 1 997 ? -18.906 25.688 10.336 1 95.88 997 SER B C 1
ATOM 16405 O O . SER B 1 997 ? -20.078 25.344 10.172 1 95.88 997 SER B O 1
ATOM 16407 N N . LEU B 1 998 ? -18.594 26.766 10.898 1 96.56 998 LEU B N 1
ATOM 16408 C CA . LEU B 1 998 ? -19.578 27.781 11.242 1 96.56 998 LEU B CA 1
ATOM 16409 C C . LEU B 1 998 ? -20 28.578 10.008 1 96.56 998 LEU B C 1
ATOM 16411 O O . LEU B 1 998 ? -19.375 28.453 8.953 1 96.56 998 LEU B O 1
ATOM 16415 N N . MET B 1 999 ? -21 29.312 10.141 1 93.44 999 MET B N 1
ATOM 16416 C CA . MET B 1 999 ? -21.641 30.016 9.031 1 93.44 999 MET B CA 1
ATOM 16417 C C . MET B 1 999 ? -20.641 30.891 8.289 1 93.44 999 MET B C 1
ATOM 16419 O O . MET B 1 999 ? -20.688 31 7.062 1 93.44 999 MET B O 1
ATOM 16423 N N . ASP B 1 1000 ? -19.781 31.562 9 1 94.25 1000 ASP B N 1
ATOM 16424 C CA . ASP B 1 1000 ? -18.844 32.5 8.398 1 94.25 1000 ASP B CA 1
ATOM 16425 C C . ASP B 1 1000 ? -17.547 31.797 8.016 1 94.25 1000 ASP B C 1
ATOM 16427 O O . ASP B 1 1000 ? -16.547 32.469 7.695 1 94.25 1000 ASP B O 1
ATOM 16431 N N . GLY B 1 1001 ? -17.484 30.453 8.109 1 94.56 1001 GLY B N 1
ATOM 16432 C CA . GLY B 1 1001 ? -16.297 29.688 7.734 1 94.56 1001 GLY B CA 1
ATOM 16433 C C . GLY B 1 1001 ? -15.406 29.375 8.914 1 94.56 1001 GLY B C 1
ATOM 16434 O O . GLY B 1 1001 ? -14.461 28.594 8.781 1 94.56 1001 GLY B O 1
ATOM 16435 N N . GLY B 1 1002 ? -15.633 29.984 10.141 1 96.12 1002 GLY B N 1
ATOM 16436 C CA . GLY B 1 1002 ? -14.906 29.625 11.344 1 96.12 1002 GLY B CA 1
ATOM 16437 C C . GLY B 1 1002 ? -15.156 28.188 11.781 1 96.12 1002 GLY B C 1
ATOM 16438 O O . GLY B 1 1002 ? -15.93 27.469 11.156 1 96.12 1002 GLY B O 1
ATOM 16439 N N . HIS B 1 1003 ? -14.414 27.797 12.797 1 95.81 1003 HIS B N 1
ATOM 16440 C CA . HIS B 1 1003 ? -14.516 26.422 13.273 1 95.81 1003 HIS B CA 1
ATOM 16441 C C . HIS B 1 1003 ? -14.367 26.344 14.789 1 95.81 1003 HIS B C 1
ATOM 16443 O O . HIS B 1 1003 ? -13.648 27.156 15.383 1 95.81 1003 HIS B O 1
ATOM 16449 N N . ILE B 1 1004 ? -15.031 25.453 15.352 1 96.31 1004 ILE B N 1
ATOM 16450 C CA . ILE B 1 1004 ? -14.836 25.031 16.734 1 96.31 1004 ILE B CA 1
ATOM 16451 C C . ILE B 1 1004 ? -14.859 23.516 16.844 1 96.31 1004 ILE B C 1
ATOM 16453 O O . ILE B 1 1004 ? -15.695 22.859 16.203 1 96.31 1004 ILE B O 1
ATOM 16457 N N . THR B 1 1005 ? -13.93 22.922 17.516 1 95.81 1005 THR B N 1
ATOM 16458 C CA . THR B 1 1005 ? -13.891 21.469 17.641 1 95.81 1005 THR B CA 1
ATOM 16459 C C . THR B 1 1005 ? -14.766 20.984 18.797 1 95.81 1005 THR B C 1
ATOM 16461 O O . THR B 1 1005 ? -15.031 21.75 19.734 1 95.81 1005 THR B O 1
ATOM 16464 N N . ALA B 1 1006 ? -15.305 19.922 18.672 1 94.88 1006 ALA B N 1
ATOM 16465 C CA . ALA B 1 1006 ? -15.938 19.125 19.719 1 94.88 1006 ALA B CA 1
ATOM 16466 C C . ALA B 1 1006 ? -15.461 17.672 19.672 1 94.88 1006 ALA B C 1
ATOM 16468 O O . ALA B 1 1006 ? -15.75 16.953 18.719 1 94.88 1006 ALA B O 1
ATOM 16469 N N . PRO B 1 1007 ? -14.711 17.25 20.719 1 93.38 1007 PRO B N 1
ATOM 16470 C CA . PRO B 1 1007 ? -14.18 15.891 20.672 1 93.38 1007 PRO B CA 1
ATOM 16471 C C . PRO B 1 1007 ? -15.273 14.828 20.562 1 93.38 1007 PRO B C 1
ATOM 16473 O O . PRO B 1 1007 ? -16.328 14.961 21.188 1 93.38 1007 PRO B O 1
ATOM 16476 N N . ARG B 1 1008 ? -14.953 13.75 19.875 1 92.25 1008 ARG B N 1
ATOM 16477 C CA . ARG B 1 1008 ? -15.977 12.766 19.531 1 92.25 1008 ARG B CA 1
ATOM 16478 C C . ARG B 1 1008 ? -15.703 11.422 20.203 1 92.25 1008 ARG B C 1
ATOM 16480 O O . ARG B 1 1008 ? -16.594 10.57 20.281 1 92.25 1008 ARG B O 1
ATOM 16487 N N . SER B 1 1009 ? -14.5 11.18 20.609 1 93.69 1009 SER B N 1
ATOM 16488 C CA . SER B 1 1009 ? -14.125 9.906 21.219 1 93.69 1009 SER B CA 1
ATOM 16489 C C . SER B 1 1009 ? -12.945 10.078 22.172 1 93.69 1009 SER B C 1
ATOM 16491 O O . SER B 1 1009 ? -12.039 10.867 21.906 1 93.69 1009 SER B O 1
ATOM 16493 N N . GLY B 1 1010 ? -13.031 9.359 23.266 1 95.56 1010 GLY B N 1
ATOM 16494 C CA . GLY B 1 1010 ? -11.945 9.359 24.234 1 95.56 1010 GLY B CA 1
ATOM 16495 C C . GLY B 1 1010 ? -11.375 7.98 24.484 1 95.56 1010 GLY B C 1
ATOM 16496 O O . GLY B 1 1010 ? -12.039 6.973 24.25 1 95.56 1010 GLY B O 1
ATOM 16497 N N . PHE B 1 1011 ? -10.172 7.859 24.984 1 96.81 1011 PHE B N 1
ATOM 16498 C CA . PHE B 1 1011 ? -9.438 6.621 25.203 1 96.81 1011 PHE B CA 1
ATOM 16499 C C . PHE B 1 1011 ? -9.602 6.152 26.641 1 96.81 1011 PHE B C 1
ATOM 16501 O O . PHE B 1 1011 ? -9.523 6.957 27.578 1 96.81 1011 PHE B O 1
ATOM 16508 N N . PHE B 1 1012 ? -9.898 4.91 26.875 1 96 1012 PHE B N 1
ATOM 16509 C CA . PHE B 1 1012 ? -9.789 4.312 28.203 1 96 1012 PHE B CA 1
ATOM 16510 C C . PHE B 1 1012 ? -9.07 2.971 28.141 1 96 1012 PHE B C 1
ATOM 16512 O O . PHE B 1 1012 ? -9.133 2.277 27.125 1 96 1012 PHE B O 1
ATOM 16519 N N . SER B 1 1013 ? -8.305 2.693 29.156 1 95.31 1013 SER B N 1
ATOM 16520 C CA . SER B 1 1013 ? -7.391 1.559 29.203 1 95.31 1013 SER B CA 1
ATOM 16521 C C . SER B 1 1013 ? -8.148 0.242 29.344 1 95.31 1013 SER B C 1
ATOM 16523 O O . SER B 1 1013 ? -9.367 0.237 29.516 1 95.31 1013 SER B O 1
ATOM 16525 N N . ILE B 1 1014 ? -7.426 -0.826 29.281 1 91.56 1014 ILE B N 1
ATOM 16526 C CA . ILE B 1 1014 ? -7.965 -2.182 29.297 1 91.56 1014 ILE B CA 1
ATOM 16527 C C . ILE B 1 1014 ? -8.625 -2.467 30.641 1 91.56 1014 ILE B C 1
ATOM 16529 O O . ILE B 1 1014 ? -9.477 -3.352 30.75 1 91.56 1014 ILE B O 1
ATOM 16533 N N . ASP B 1 1015 ? -8.312 -1.727 31.688 1 91.12 1015 ASP B N 1
ATOM 16534 C CA . ASP B 1 1015 ? -8.891 -1.915 33 1 91.12 1015 ASP B CA 1
ATOM 16535 C C . ASP B 1 1015 ? -10.102 -1.01 33.219 1 91.12 1015 ASP B C 1
ATOM 16537 O O . ASP B 1 1015 ? -10.609 -0.889 34.344 1 91.12 1015 ASP B O 1
ATOM 16541 N N . GLY B 1 1016 ? -10.484 -0.294 32.188 1 91.25 1016 GLY B N 1
ATOM 16542 C CA . GLY B 1 1016 ? -11.711 0.488 32.219 1 91.25 1016 GLY B CA 1
ATOM 16543 C C . GLY B 1 1016 ? -11.531 1.842 32.875 1 91.25 1016 GLY B C 1
ATOM 16544 O O . GLY B 1 1016 ? -12.414 2.311 33.594 1 91.25 1016 GLY B O 1
ATOM 16545 N N . GLN B 1 1017 ? -10.383 2.363 32.719 1 94.81 1017 GLN B N 1
ATOM 16546 C CA . GLN B 1 1017 ? -10.109 3.689 33.281 1 94.81 1017 GLN B CA 1
ATOM 16547 C C . GLN B 1 1017 ? -9.75 4.676 32.156 1 94.81 1017 GLN B C 1
ATOM 16549 O O . GLN B 1 1017 ? -8.984 4.344 31.25 1 94.81 1017 GLN B O 1
ATOM 16554 N N . TRP B 1 1018 ? -10.414 5.879 32.281 1 96.25 1018 TRP B N 1
ATOM 16555 C CA . TRP B 1 1018 ? -9.945 6.93 31.375 1 96.25 1018 TRP B CA 1
ATOM 16556 C C . TRP B 1 1018 ? -8.469 7.246 31.641 1 96.25 1018 TRP B C 1
ATOM 16558 O O . TRP B 1 1018 ? -8.062 7.43 32.781 1 96.25 1018 TRP B O 1
ATOM 16568 N N . ARG B 1 1019 ? -7.688 7.223 30.578 1 96.19 1019 ARG B N 1
ATOM 16569 C CA . ARG B 1 1019 ? -6.25 7.438 30.734 1 96.19 1019 ARG B CA 1
ATOM 16570 C C . ARG B 1 1019 ? -5.734 8.43 29.688 1 96.19 1019 ARG B C 1
ATOM 16572 O O . ARG B 1 1019 ? -6.406 8.703 28.703 1 96.19 1019 ARG B O 1
ATOM 16579 N N . VAL B 1 1020 ? -4.559 9.078 29.953 1 97.81 1020 VAL B N 1
ATOM 16580 C CA . VAL B 1 1020 ? -3.73 9.914 29.078 1 97.81 1020 VAL B CA 1
ATOM 16581 C C . VAL B 1 1020 ? -4.324 11.312 28.984 1 97.81 1020 VAL B C 1
ATOM 16583 O O . VAL B 1 1020 ? -3.605 12.312 29.109 1 97.81 1020 VAL B O 1
ATOM 16586 N N . GLU B 1 1021 ? -5.738 11.359 28.656 1 97.88 1021 GLU B N 1
ATOM 16587 C CA . GLU B 1 1021 ? -6.379 12.672 28.578 1 97.88 1021 GLU B CA 1
ATOM 16588 C C . GLU B 1 1021 ? -6.191 13.461 29.875 1 97.88 1021 GLU B C 1
ATOM 16590 O O . GLU B 1 1021 ? -6.516 12.969 30.953 1 97.88 1021 GLU B O 1
ATOM 16595 N N . ASN B 1 1022 ? -5.652 14.672 29.688 1 96.94 1022 ASN B N 1
ATOM 16596 C CA . ASN B 1 1022 ? -5.414 15.609 30.781 1 96.94 1022 ASN B CA 1
ATOM 16597 C C . ASN B 1 1022 ? -4.363 15.078 31.75 1 96.94 1022 ASN B C 1
ATOM 16599 O O . ASN B 1 1022 ? -4.27 15.555 32.875 1 96.94 1022 ASN B O 1
ATOM 16603 N N . GLU B 1 1023 ? -3.617 14.07 31.344 1 96.69 1023 GLU B N 1
ATOM 16604 C CA . GLU B 1 1023 ? -2.549 13.484 32.156 1 96.69 1023 GLU B CA 1
ATOM 16605 C C . GLU B 1 1023 ? -1.244 13.406 31.359 1 96.69 1023 GLU B C 1
ATOM 16607 O O . GLU B 1 1023 ? -0.183 13.773 31.875 1 96.69 1023 GLU B O 1
ATOM 16612 N N . GLY B 1 1024 ? -1.314 12.945 30.141 1 97.75 1024 GLY B N 1
ATOM 16613 C CA . GLY B 1 1024 ? -0.134 12.656 29.328 1 97.75 1024 GLY B CA 1
ATOM 16614 C C . GLY B 1 1024 ? 0.534 11.352 29.703 1 97.75 1024 GLY B C 1
ATOM 16615 O O . GLY B 1 1024 ? -0.034 10.547 30.438 1 97.75 1024 GLY B O 1
ATOM 16616 N N . VAL B 1 1025 ? 1.637 11.039 29.109 1 98.69 1025 VAL B N 1
ATOM 16617 C CA . VAL B 1 1025 ? 2.443 9.859 29.391 1 98.69 1025 VAL B CA 1
ATOM 16618 C C . VAL B 1 1025 ? 3.777 10.273 30 1 98.69 1025 VAL B C 1
ATOM 16620 O O . VAL B 1 1025 ? 4.535 11.039 29.391 1 98.69 1025 VAL B O 1
ATOM 16623 N N . ALA B 1 1026 ? 4.035 9.828 31.203 1 98.38 1026 ALA B N 1
ATOM 16624 C CA . ALA B 1 1026 ? 5.289 10.148 31.891 1 98.38 1026 ALA B CA 1
ATOM 16625 C C . ALA B 1 1026 ? 6.449 9.336 31.312 1 98.38 1026 ALA B C 1
ATOM 16627 O O . ALA B 1 1026 ? 6.27 8.188 30.891 1 98.38 1026 ALA B O 1
ATOM 16628 N N . PRO B 1 1027 ? 7.625 9.922 31.219 1 98.69 1027 PRO B N 1
ATOM 16629 C CA . PRO B 1 1027 ? 8.781 9.109 30.844 1 98.69 1027 PRO B CA 1
ATOM 16630 C C . PRO B 1 1027 ? 9.203 8.125 31.938 1 98.69 1027 PRO B C 1
ATOM 16632 O O . PRO B 1 1027 ? 8.766 8.242 33.094 1 98.69 1027 PRO B O 1
ATOM 16635 N N . ASP B 1 1028 ? 9.953 7.137 31.594 1 98.62 1028 ASP B N 1
ATOM 16636 C CA . ASP B 1 1028 ? 10.617 6.277 32.562 1 98.62 1028 ASP B CA 1
ATOM 16637 C C . ASP B 1 1028 ? 11.805 6.992 33.219 1 98.62 1028 ASP B C 1
ATOM 16639 O O . ASP B 1 1028 ? 12.117 6.766 34.375 1 98.62 1028 ASP B O 1
ATOM 16643 N N . VAL B 1 1029 ? 12.5 7.801 32.406 1 98.81 1029 VAL B N 1
ATOM 16644 C CA . VAL B 1 1029 ? 13.625 8.617 32.844 1 98.81 1029 VAL B CA 1
ATOM 16645 C C . VAL B 1 1029 ? 13.375 10.078 32.469 1 98.81 1029 VAL B C 1
ATOM 16647 O O . VAL B 1 1029 ? 13.453 10.453 31.312 1 98.81 1029 VAL B O 1
ATOM 16650 N N . GLU B 1 1030 ? 13.109 10.922 33.406 1 98.44 1030 GLU B N 1
ATOM 16651 C CA . GLU B 1 1030 ? 12.844 12.336 33.188 1 98.44 1030 GLU B CA 1
ATOM 16652 C C . GLU B 1 1030 ? 14.141 13.125 33 1 98.44 1030 GLU B C 1
ATOM 16654 O O . GLU B 1 1030 ? 15.062 13 33.781 1 98.44 1030 GLU B O 1
ATOM 16659 N N . VAL B 1 1031 ? 14.258 13.82 31.891 1 98.44 1031 VAL B N 1
ATOM 16660 C CA . VAL B 1 1031 ? 15.438 14.633 31.594 1 98.44 1031 VAL B CA 1
ATOM 16661 C C . VAL B 1 1031 ? 15 16.031 31.172 1 98.44 1031 VAL B C 1
ATOM 16663 O O . VAL B 1 1031 ? 14.25 16.188 30.203 1 98.44 1031 VAL B O 1
ATOM 16666 N N . GLU B 1 1032 ? 15.477 17.078 31.859 1 95.44 1032 GLU B N 1
ATOM 16667 C CA . GLU B 1 1032 ? 15.164 18.469 31.562 1 95.44 1032 GLU B CA 1
ATOM 16668 C C . GLU B 1 1032 ? 16.125 19.031 30.531 1 95.44 1032 GLU B C 1
ATOM 16670 O O . GLU B 1 1032 ? 17.312 18.672 30.516 1 95.44 1032 GLU B O 1
ATOM 16675 N N . GLN B 1 1033 ? 15.617 19.922 29.688 1 95.06 1033 GLN B N 1
ATOM 16676 C CA . GLN B 1 1033 ? 16.453 20.656 28.734 1 95.06 1033 GLN B CA 1
ATOM 16677 C C . GLN B 1 1033 ? 16.953 21.953 29.344 1 95.06 1033 GLN B C 1
ATOM 16679 O O . GLN B 1 1033 ? 16.562 23.047 28.906 1 95.06 1033 GLN B O 1
ATOM 16684 N N . TRP B 1 1034 ? 17.859 21.906 30.234 1 95.56 1034 TRP B N 1
ATOM 16685 C CA . TRP B 1 1034 ? 18.375 23.094 30.922 1 95.56 1034 TRP B CA 1
ATOM 16686 C C . TRP B 1 1034 ? 19.125 24 29.953 1 95.56 1034 TRP B C 1
ATOM 16688 O O . TRP B 1 1034 ? 19.891 23.531 29.109 1 95.56 1034 TRP B O 1
ATOM 16698 N N . THR B 1 1035 ? 18.891 25.312 30.125 1 96.62 1035 THR B N 1
ATOM 16699 C CA . THR B 1 1035 ? 19.469 26.312 29.234 1 96.62 1035 THR B CA 1
ATOM 16700 C C . THR B 1 1035 ? 21 26.234 29.234 1 96.62 1035 THR B C 1
ATOM 16702 O O . THR B 1 1035 ? 21.641 26.453 28.219 1 96.62 1035 THR B O 1
ATOM 16705 N N . LYS B 1 1036 ? 21.594 25.953 30.359 1 96.25 1036 LYS B N 1
ATOM 16706 C CA . LYS B 1 1036 ? 23.047 25.891 30.5 1 96.25 1036 LYS B CA 1
ATOM 16707 C C . LYS B 1 1036 ? 23.641 24.891 29.516 1 96.25 1036 LYS B C 1
ATOM 16709 O O . LYS B 1 1036 ? 24.75 25.094 29.016 1 96.25 1036 LYS B O 1
ATOM 16714 N N . ASP B 1 1037 ? 22.969 23.812 29.203 1 95.94 1037 ASP B N 1
ATOM 16715 C CA . ASP B 1 1037 ? 23.422 22.781 28.266 1 95.94 1037 ASP B CA 1
ATOM 16716 C C . ASP B 1 1037 ? 22.969 23.109 26.844 1 95.94 1037 ASP B C 1
ATOM 16718 O O . ASP B 1 1037 ? 23.766 23.078 25.906 1 95.94 1037 ASP B O 1
ATOM 16722 N N . THR B 1 1038 ? 21.703 23.469 26.703 1 95.44 1038 THR B N 1
ATOM 16723 C CA . THR B 1 1038 ? 21.141 23.672 25.375 1 95.44 1038 THR B CA 1
ATOM 16724 C C . THR B 1 1038 ? 21.781 24.875 24.688 1 95.44 1038 THR B C 1
ATOM 16726 O O . THR B 1 1038 ? 21.922 24.906 23.469 1 95.44 1038 THR B O 1
ATOM 16729 N N . ALA B 1 1039 ? 22.125 25.875 25.453 1 95 1039 ALA B N 1
ATOM 16730 C CA . ALA B 1 1039 ? 22.781 27.062 24.891 1 95 1039 ALA B CA 1
ATOM 16731 C C . ALA B 1 1039 ? 24.125 26.703 24.281 1 95 1039 ALA B C 1
ATOM 16733 O O . ALA B 1 1039 ? 24.641 27.422 23.422 1 95 1039 ALA B O 1
ATOM 16734 N N . LYS B 1 1040 ? 24.703 25.609 24.703 1 94.69 1040 LYS B N 1
ATOM 16735 C CA . LYS B 1 1040 ? 25.969 25.109 24.172 1 94.69 1040 LYS B CA 1
ATOM 16736 C C . LYS B 1 1040 ? 25.734 24.156 23 1 94.69 1040 LYS B C 1
ATOM 16738 O O . LYS B 1 1040 ? 26.688 23.578 22.469 1 94.69 1040 LYS B O 1
ATOM 16743 N N . GLY B 1 1041 ? 24.531 23.922 22.656 1 93.31 1041 GLY B N 1
ATOM 16744 C CA . GLY B 1 1041 ? 24.188 23.031 21.562 1 93.31 1041 GLY B CA 1
ATOM 16745 C C . GLY B 1 1041 ? 24.031 21.594 21.984 1 93.31 1041 GLY B C 1
ATOM 16746 O O . GLY B 1 1041 ? 23.938 20.688 21.156 1 93.31 1041 GLY B O 1
ATOM 16747 N N . ILE B 1 1042 ? 24.047 21.344 23.297 1 96.38 1042 ILE B N 1
ATOM 16748 C CA . ILE B 1 1042 ? 23.906 19.984 23.812 1 96.38 1042 ILE B CA 1
ATOM 16749 C C . ILE B 1 1042 ? 22.422 19.656 23.984 1 96.38 1042 ILE B C 1
ATOM 16751 O O . ILE B 1 1042 ? 21.656 20.484 24.484 1 96.38 1042 ILE B O 1
ATOM 16755 N N . ASP B 1 1043 ? 21.984 18.531 23.531 1 97.81 1043 ASP B N 1
ATOM 16756 C CA . ASP B 1 1043 ? 20.656 17.969 23.766 1 97.81 1043 ASP B CA 1
ATOM 16757 C C . ASP B 1 1043 ? 20.703 16.906 24.859 1 97.81 1043 ASP B C 1
ATOM 16759 O O . ASP B 1 1043 ? 20.906 15.719 24.578 1 97.81 1043 ASP B O 1
ATOM 16763 N N . PRO B 1 1044 ? 20.438 17.328 26.078 1 98.12 1044 PRO B N 1
ATOM 16764 C CA . PRO B 1 1044 ? 20.562 16.375 27.188 1 98.12 1044 PRO B CA 1
ATOM 16765 C C . PRO B 1 1044 ? 19.672 15.156 27.031 1 98.12 1044 PRO B C 1
ATOM 16767 O O . PRO B 1 1044 ? 20.047 14.055 27.469 1 98.12 1044 PRO B O 1
ATOM 16770 N N . GLN B 1 1045 ? 18.5 15.289 26.484 1 98.5 1045 GLN B N 1
ATOM 16771 C CA . GLN B 1 1045 ? 17.578 14.172 26.312 1 98.5 1045 GLN B CA 1
ATOM 16772 C C . GLN B 1 1045 ? 18.141 13.156 25.312 1 98.5 1045 GLN B C 1
ATOM 16774 O O . GLN B 1 1045 ? 18.109 11.953 25.578 1 98.5 1045 GLN B O 1
ATOM 16779 N N . LEU B 1 1046 ? 18.609 13.602 24.141 1 98.75 1046 LEU B N 1
ATOM 16780 C CA . LEU B 1 1046 ? 19.188 12.719 23.141 1 98.75 1046 LEU B CA 1
ATOM 16781 C C . LEU B 1 1046 ? 20.422 12 23.703 1 98.75 1046 LEU B C 1
ATOM 16783 O O . LEU B 1 1046 ? 20.562 10.789 23.516 1 98.75 1046 LEU B O 1
ATOM 16787 N N . GLU B 1 1047 ? 21.312 12.797 24.438 1 98.75 1047 GLU B N 1
ATOM 16788 C CA . GLU B 1 1047 ? 22.516 12.203 25.016 1 98.75 1047 GLU B CA 1
ATOM 16789 C C . GLU B 1 1047 ? 22.156 11.102 26.016 1 98.75 1047 GLU B C 1
ATOM 16791 O O . GLU B 1 1047 ? 22.812 10.055 26.031 1 98.75 1047 GLU B O 1
ATOM 16796 N N . LYS B 1 1048 ? 21.125 11.352 26.812 1 98.81 1048 LYS B N 1
ATOM 16797 C CA . LYS B 1 1048 ? 20.703 10.344 27.781 1 98.81 1048 LYS B CA 1
ATOM 16798 C C . LYS B 1 1048 ? 20.156 9.102 27.094 1 98.81 1048 LYS B C 1
ATOM 16800 O O . LYS B 1 1048 ? 20.422 7.977 27.516 1 98.81 1048 LYS B O 1
ATOM 16805 N N . ALA B 1 1049 ? 19.328 9.266 26.047 1 98.88 1049 ALA B N 1
ATOM 16806 C CA . ALA B 1 1049 ? 18.781 8.141 25.281 1 98.88 1049 ALA B CA 1
ATOM 16807 C C . ALA B 1 1049 ? 19.906 7.289 24.688 1 98.88 1049 ALA B C 1
ATOM 16809 O O . ALA B 1 1049 ? 19.844 6.055 24.734 1 98.88 1049 ALA B O 1
ATOM 16810 N N . ILE B 1 1050 ? 20.953 7.93 24.109 1 98.75 1050 ILE B N 1
ATOM 16811 C CA . ILE B 1 1050 ? 22.094 7.227 23.547 1 98.75 1050 ILE B CA 1
ATOM 16812 C C . ILE B 1 1050 ? 22.781 6.398 24.625 1 98.75 1050 ILE B C 1
ATOM 16814 O O . ILE B 1 1050 ? 23.062 5.215 24.438 1 98.75 1050 ILE B O 1
ATOM 16818 N N . ALA B 1 1051 ? 22.984 7.031 25.781 1 98.62 1051 ALA B N 1
ATOM 16819 C CA . ALA B 1 1051 ? 23.656 6.355 26.891 1 98.62 1051 ALA B CA 1
ATOM 16820 C C . ALA B 1 1051 ? 22.875 5.125 27.344 1 98.62 1051 ALA B C 1
ATOM 16822 O O . ALA B 1 1051 ? 23.453 4.062 27.578 1 98.62 1051 ALA B O 1
ATOM 16823 N N . ILE B 1 1052 ? 21.562 5.246 27.469 1 98.56 1052 ILE B N 1
ATOM 16824 C CA . ILE B 1 1052 ? 20.703 4.152 27.906 1 98.56 1052 ILE B CA 1
ATOM 16825 C C . ILE B 1 1052 ? 20.75 3.02 26.891 1 98.56 1052 ILE B C 1
ATOM 16827 O O . ILE B 1 1052 ? 20.891 1.85 27.25 1 98.56 1052 ILE B O 1
ATOM 16831 N N . ALA B 1 1053 ? 20.594 3.354 25.594 1 98.19 1053 ALA B N 1
ATOM 16832 C CA . ALA B 1 1053 ? 20.609 2.346 24.531 1 98.19 1053 ALA B CA 1
ATOM 16833 C C . ALA B 1 1053 ? 21.938 1.586 24.516 1 98.19 1053 ALA B C 1
ATOM 16835 O O . ALA B 1 1053 ? 21.953 0.36 24.391 1 98.19 1053 ALA B O 1
ATOM 16836 N N . LEU B 1 1054 ? 23.078 2.305 24.641 1 97.56 1054 LEU B N 1
ATOM 16837 C CA . LEU B 1 1054 ? 24.391 1.677 24.625 1 97.56 1054 LEU B CA 1
ATOM 16838 C C . LEU B 1 1054 ? 24.594 0.792 25.859 1 97.56 1054 LEU B C 1
ATOM 16840 O O . LEU B 1 1054 ? 25.188 -0.281 25.766 1 97.56 1054 LEU B O 1
ATOM 16844 N N . ASP B 1 1055 ? 24.078 1.231 27 1 97.19 1055 ASP B N 1
ATOM 16845 C CA . ASP B 1 1055 ? 24.172 0.424 28.219 1 97.19 1055 ASP B CA 1
ATOM 16846 C C . ASP B 1 1055 ? 23.391 -0.879 28.062 1 97.19 1055 ASP B C 1
ATOM 16848 O O . ASP B 1 1055 ? 23.875 -1.947 28.438 1 97.19 1055 ASP B O 1
ATOM 16852 N N . GLU B 1 1056 ? 22.203 -0.761 27.484 1 95.88 1056 GLU B N 1
ATOM 16853 C CA . GLU B 1 1056 ? 21.375 -1.945 27.266 1 95.88 1056 GLU B CA 1
ATOM 16854 C C . GLU B 1 1056 ? 22 -2.869 26.219 1 95.88 1056 GLU B C 1
ATOM 16856 O O . GLU B 1 1056 ? 21.797 -4.086 26.266 1 95.88 1056 GLU B O 1
ATOM 16861 N N . LEU B 1 1057 ? 22.641 -2.266 25.234 1 93.56 1057 LEU B N 1
ATOM 16862 C CA . LEU B 1 1057 ? 23.266 -3.031 24.156 1 93.56 1057 LEU B CA 1
ATOM 16863 C C . LEU B 1 1057 ? 24.375 -3.914 24.703 1 93.56 1057 LEU B C 1
ATOM 16865 O O . LEU B 1 1057 ? 24.641 -5 24.188 1 93.56 1057 LEU B O 1
ATOM 16869 N N . LYS B 1 1058 ? 25.047 -3.486 25.766 1 89.19 1058 LYS B N 1
ATOM 16870 C CA . LYS B 1 1058 ? 26.109 -4.27 26.391 1 89.19 1058 LYS B CA 1
ATOM 16871 C C . LYS B 1 1058 ? 25.578 -5.605 26.906 1 89.19 1058 LYS B C 1
ATOM 16873 O O . LYS B 1 1058 ? 26.297 -6.605 26.891 1 89.19 1058 LYS B O 1
ATOM 16878 N N . SER B 1 1059 ? 24.391 -5.59 27.266 1 83.19 1059 SER B N 1
ATOM 16879 C CA . SER B 1 1059 ? 23.812 -6.801 27.828 1 83.19 1059 SER B CA 1
ATOM 16880 C C . SER B 1 1059 ? 23.031 -7.582 26.766 1 83.19 1059 SER B C 1
ATOM 16882 O O . SER B 1 1059 ? 22.547 -8.688 27.047 1 83.19 1059 SER B O 1
ATOM 16884 N N . ALA B 1 1060 ? 22.984 -6.914 25.656 1 73.12 1060 ALA B N 1
ATOM 16885 C CA . ALA B 1 1060 ? 22.188 -7.566 24.625 1 73.12 1060 ALA B CA 1
ATOM 16886 C C . ALA B 1 1060 ? 23 -8.609 23.875 1 73.12 1060 ALA B C 1
ATOM 16888 O O . ALA B 1 1060 ? 24.203 -8.414 23.625 1 73.12 1060 ALA B O 1
ATOM 16889 N N . ALA B 1 1061 ? 22.625 -9.766 23.719 1 58.03 1061 ALA B N 1
ATOM 16890 C CA . ALA B 1 1061 ? 23.312 -10.836 23 1 58.03 1061 ALA B CA 1
ATOM 16891 C C . ALA B 1 1061 ? 23.344 -10.562 21.5 1 58.03 1061 ALA B C 1
ATOM 16893 O O . ALA B 1 1061 ? 22.297 -10.281 20.906 1 58.03 1061 ALA B O 1
ATOM 16894 N N . PRO B 1 1062 ? 24.5 -9.977 20.828 1 57.88 1062 PRO B N 1
ATOM 16895 C CA . PRO B 1 1062 ? 24.453 -9.789 19.375 1 57.88 1062 PRO B CA 1
ATOM 16896 C C . PRO B 1 1062 ? 24.219 -11.102 18.609 1 57.88 1062 PRO B C 1
ATOM 16898 O O . PRO B 1 1062 ? 24.953 -12.07 18.828 1 57.88 1062 PRO B O 1
ATOM 16901 N N . VAL B 1 1063 ? 23.234 -11.789 18.359 1 60.31 1063 VAL B N 1
ATOM 16902 C CA . VAL B 1 1063 ? 23.547 -13.164 18 1 60.31 1063 VAL B CA 1
ATOM 16903 C C . VAL B 1 1063 ? 23.328 -13.375 16.5 1 60.31 1063 VAL B C 1
ATOM 16905 O O . VAL B 1 1063 ? 22.234 -13.133 15.984 1 60.31 1063 VAL B O 1
ATOM 16908 N N . LYS B 1 1064 ? 24.297 -12.703 15.484 1 64.81 1064 LYS B N 1
ATOM 16909 C CA . LYS B 1 1064 ? 24.219 -13.391 14.195 1 64.81 1064 LYS B CA 1
ATOM 16910 C C . LYS B 1 1064 ? 24.891 -14.758 14.266 1 64.81 1064 LYS B C 1
ATOM 16912 O O . LYS B 1 1064 ? 26.031 -14.883 14.734 1 64.81 1064 LYS B O 1
ATOM 16917 N N . LEU B 1 1065 ? 24.062 -15.844 14.125 1 74.75 1065 LEU B N 1
ATOM 16918 C CA . LEU B 1 1065 ? 24.594 -17.203 14.094 1 74.75 1065 LEU B CA 1
ATOM 16919 C C . LEU B 1 1065 ? 25.156 -17.531 12.719 1 74.75 1065 LEU B C 1
ATOM 16921 O O . LEU B 1 1065 ? 24.516 -17.25 11.695 1 74.75 1065 LEU B O 1
ATOM 16925 N N . PRO B 1 1066 ? 26.422 -17.922 12.703 1 82.06 1066 PRO B N 1
ATOM 16926 C CA . PRO B 1 1066 ? 26.938 -18.406 11.43 1 82.06 1066 PRO B CA 1
ATOM 16927 C C . PRO B 1 1066 ? 26.141 -19.594 10.875 1 82.06 1066 PRO B C 1
ATOM 16929 O O . PRO B 1 1066 ? 25.469 -20.281 11.633 1 82.06 1066 PRO B O 1
ATOM 16932 N N . GLN B 1 1067 ? 26.156 -19.719 9.625 1 89 1067 GLN B N 1
ATOM 16933 C CA . GLN B 1 1067 ? 25.547 -20.859 8.969 1 89 1067 GLN B CA 1
ATOM 16934 C C . GLN B 1 1067 ? 26.094 -22.172 9.531 1 89 1067 GLN B C 1
ATOM 16936 O O . GLN B 1 1067 ? 27.297 -22.297 9.758 1 89 1067 GLN B O 1
ATOM 16941 N N . PRO B 1 1068 ? 25.203 -23.109 9.812 1 92.75 1068 PRO B N 1
ATOM 16942 C CA . PRO B 1 1068 ? 25.688 -24.422 10.211 1 92.75 1068 PRO B CA 1
ATOM 16943 C C . PRO B 1 1068 ? 26.422 -25.156 9.094 1 92.75 1068 PRO B C 1
ATOM 16945 O O . PRO B 1 1068 ? 26.453 -24.672 7.957 1 92.75 1068 PRO B O 1
ATOM 16948 N N . ALA B 1 1069 ? 27.047 -26.25 9.523 1 93.44 1069 ALA B N 1
ATOM 16949 C CA . ALA B 1 1069 ? 27.703 -27.078 8.516 1 93.44 1069 ALA B CA 1
ATOM 16950 C C . ALA B 1 1069 ? 26.734 -27.531 7.434 1 93.44 1069 ALA B C 1
ATOM 16952 O O . ALA B 1 1069 ? 25.562 -27.812 7.723 1 93.44 1069 ALA B O 1
ATOM 16953 N N . ASP B 1 1070 ? 27.219 -27.562 6.199 1 94.62 1070 ASP B N 1
ATOM 16954 C CA . ASP B 1 1070 ? 26.375 -28 5.094 1 94.62 1070 ASP B CA 1
ATOM 16955 C C . ASP B 1 1070 ? 25.734 -29.359 5.402 1 94.62 1070 ASP B C 1
ATOM 16957 O O . ASP B 1 1070 ? 26.422 -30.266 5.887 1 94.62 1070 ASP B O 1
ATOM 16961 N N . PRO B 1 1071 ? 24.469 -29.469 5.199 1 94.56 1071 PRO B N 1
ATOM 16962 C CA . PRO B 1 1071 ? 23.828 -30.766 5.473 1 94.56 1071 PRO B CA 1
ATOM 16963 C C . PRO B 1 1071 ? 24.219 -31.844 4.461 1 94.56 1071 PRO B C 1
ATOM 16965 O O . PRO B 1 1071 ? 24.469 -31.531 3.293 1 94.56 1071 PRO B O 1
ATOM 16968 N N . VAL B 1 1072 ? 24.344 -33.062 4.855 1 94.69 1072 VAL B N 1
ATOM 16969 C CA . VAL B 1 1072 ? 24.547 -34.25 4.004 1 94.69 1072 VAL B CA 1
ATOM 16970 C C . VAL B 1 1072 ? 23.266 -35.062 3.93 1 94.69 1072 VAL B C 1
ATOM 16972 O O . VAL B 1 1072 ? 22.844 -35.656 4.922 1 94.69 1072 VAL B O 1
ATOM 16975 N N . ARG B 1 1073 ? 22.625 -35.094 2.727 1 93.12 1073 ARG B N 1
ATOM 16976 C CA . ARG B 1 1073 ? 21.328 -35.75 2.582 1 93.12 1073 ARG B CA 1
ATOM 16977 C C . ARG B 1 1073 ? 21.391 -36.906 1.572 1 93.12 1073 ARG B C 1
ATOM 16979 O O . ARG B 1 1073 ? 20.469 -37.688 1.473 1 93.12 1073 ARG B O 1
ATOM 16986 N N . VAL B 1 1074 ? 22.422 -36.906 0.743 1 91.38 1074 VAL B N 1
ATOM 16987 C CA . VAL B 1 1074 ? 22.656 -38 -0.188 1 91.38 1074 VAL B CA 1
ATOM 16988 C C . VAL B 1 1074 ? 23.328 -39.188 0.541 1 91.38 1074 VAL B C 1
ATOM 16990 O O . VAL B 1 1074 ? 24.328 -38.969 1.243 1 91.38 1074 VAL B O 1
ATOM 16993 N N . PRO B 1 1075 ? 22.625 -40.375 0.449 1 82.44 1075 PRO B N 1
ATOM 16994 C CA . PRO B 1 1075 ? 23.266 -41.5 1.101 1 82.44 1075 PRO B CA 1
ATOM 16995 C C . PRO B 1 1075 ? 24.672 -41.781 0.571 1 82.44 1075 PRO B C 1
ATOM 16997 O O . PRO B 1 1075 ? 24.922 -41.656 -0.632 1 82.44 1075 PRO B O 1
ATOM 17000 N N . GLN B 1 1076 ? 25.734 -41.812 1.485 1 69 1076 GLN B N 1
ATOM 17001 C CA . GLN B 1 1076 ? 27.125 -42.062 1.127 1 69 1076 GLN B CA 1
ATOM 17002 C C . GLN B 1 1076 ? 27.406 -43.531 0.909 1 69 1076 GLN B C 1
ATOM 17004 O O . GLN B 1 1076 ? 26.969 -44.375 1.698 1 69 1076 GLN B O 1
ATOM 17009 N N . VAL B 1 1077 ? 27.266 -44 -0.352 1 56.75 1077 VAL B N 1
ATOM 17010 C CA . VAL B 1 1077 ? 27.641 -45.406 -0.552 1 56.75 1077 VAL B CA 1
ATOM 17011 C C . VAL B 1 1077 ? 28.922 -45.719 0.192 1 56.75 1077 VAL B C 1
ATOM 17013 O O . VAL B 1 1077 ? 29.906 -44.969 0.08 1 56.75 1077 VAL B O 1
ATOM 17016 N N . LYS B 1 1078 ? 28.906 -46.469 1.274 1 42.75 1078 LYS B N 1
ATOM 17017 C CA . LYS B 1 1078 ? 30.125 -47.062 1.835 1 42.75 1078 LYS B CA 1
ATOM 17018 C C . LYS B 1 1078 ? 30.844 -47.906 0.799 1 42.75 1078 LYS B C 1
ATOM 17020 O O . LYS B 1 1078 ? 30.219 -48.656 0.067 1 42.75 1078 LYS B O 1
#

Radius of gyration: 43.31 Å; Cα contacts (8 Å, |Δi|>4): 5562; chains: 2; bounding box: 118×166×126 Å

Nearest PDB structures (foldseek):
  1k32-assembly1_E  TM=8.867E-01  e=1.405E-67  Thermoplasma acidophilum
  4r40-assembly2_C  TM=5.168E-01  e=4.717E-13  Yersinia pestis CO92
  4o9d-assembly2_A  TM=4.197E-01  e=1.191E-09  Schizosaccharomyces pombe 972h-
  3c5m-assembly3_C  TM=3.270E-01  e=9.198E-11  Vibrio parahaemolyticus RIMD 2210633
  3pe7-assembly1_A  TM=3.378E-01  e=3.947E-10  Yersinia enterocolitica subsp. enterocolitica 8081